Protein AF-0000000068964288 (afdb_homodimer)

Structure (mmCIF, N/CA/C/O backbone):
data_AF-0000000068964288-model_v1
#
loop_
_entity.id
_entity.type
_entity.pdbx_description
1 polymer Meckelin
#
loop_
_atom_site.group_PDB
_atom_site.id
_atom_site.type_symbol
_atom_site.label_atom_id
_atom_site.label_alt_id
_atom_site.label_comp_id
_atom_site.label_asym_id
_atom_site.label_entity_id
_atom_site.label_seq_id
_atom_site.pdbx_PDB_ins_code
_atom_site.Cartn_x
_atom_site.Cartn_y
_atom_site.Cartn_z
_atom_site.occupancy
_atom_site.B_iso_or_equiv
_atom_site.auth_seq_id
_atom_site.auth_comp_id
_atom_site.auth_asym_id
_atom_site.auth_atom_id
_atom_site.pdbx_PDB_model_num
ATOM 1 N N . MET A 1 1 ? -57.344 -33.125 31.891 1 27.16 1 MET A N 1
ATOM 2 C CA . MET A 1 1 ? -57 -32.188 30.828 1 27.16 1 MET A CA 1
ATOM 3 C C . MET A 1 1 ? -55.469 -32.125 30.625 1 27.16 1 MET A C 1
ATOM 5 O O . MET A 1 1 ? -55 -31.516 29.672 1 27.16 1 MET A O 1
ATOM 9 N N . ALA A 1 2 ? -54.719 -32.438 31.656 1 36.16 2 ALA A N 1
ATOM 10 C CA . ALA A 1 2 ? -53.281 -32.656 31.766 1 36.16 2 ALA A CA 1
ATOM 11 C C . ALA A 1 2 ? -52.781 -33.719 30.781 1 36.16 2 ALA A C 1
ATOM 13 O O . ALA A 1 2 ? -51.719 -33.562 30.188 1 36.16 2 ALA A O 1
ATOM 14 N N . ALA A 1 3 ? -53.562 -34.875 30.75 1 36.72 3 ALA A N 1
ATOM 15 C CA . ALA A 1 3 ? -53.125 -36 29.938 1 36.72 3 ALA A CA 1
ATOM 16 C C . ALA A 1 3 ? -53.125 -35.656 28.453 1 36.72 3 ALA A C 1
ATOM 18 O O . ALA A 1 3 ? -52.344 -36.188 27.688 1 36.72 3 ALA A O 1
ATOM 19 N N . ILE A 1 4 ? -54.188 -34.844 28.047 1 35.69 4 ILE A N 1
ATOM 20 C CA . ILE A 1 4 ? -54.312 -34.531 26.625 1 35.69 4 ILE A CA 1
ATOM 21 C C . ILE A 1 4 ? -53.156 -33.656 26.172 1 35.69 4 ILE A C 1
ATOM 23 O O . ILE A 1 4 ? -52.656 -33.781 25.047 1 35.69 4 ILE A O 1
ATOM 27 N N . TRP A 1 5 ? -52.688 -32.719 27.094 1 37.75 5 TRP A N 1
ATOM 28 C CA . TRP A 1 5 ? -51.656 -31.781 26.656 1 37.75 5 TRP A CA 1
ATOM 29 C C . TRP A 1 5 ? -50.312 -32.469 26.453 1 37.75 5 TRP A C 1
ATOM 31 O O . TRP A 1 5 ? -49.531 -32.062 25.609 1 37.75 5 TRP A O 1
ATOM 41 N N . VAL A 1 6 ? -50.031 -33.562 27.234 1 36.22 6 VAL A N 1
ATOM 42 C CA . VAL A 1 6 ? -48.75 -34.25 27.078 1 36.22 6 VAL A CA 1
ATOM 43 C C . VAL A 1 6 ? -48.719 -34.969 25.719 1 36.22 6 VAL A C 1
ATOM 45 O O . VAL A 1 6 ? -47.656 -35 25.062 1 36.22 6 VAL A O 1
ATOM 48 N N . ALA A 1 7 ? -49.906 -35.531 25.25 1 38.81 7 ALA A N 1
ATOM 49 C CA . ALA A 1 7 ? -49.875 -36.312 24.016 1 38.81 7 ALA A CA 1
ATOM 50 C C . ALA A 1 7 ? -49.625 -35.438 22.812 1 38.81 7 ALA A C 1
ATOM 52 O O . ALA A 1 7 ? -48.969 -35.844 21.844 1 38.81 7 ALA A O 1
ATOM 53 N N . LEU A 1 8 ? -50.219 -34.188 22.875 1 32.72 8 LEU A N 1
ATOM 54 C CA . LEU A 1 8 ? -50.031 -33.344 21.703 1 32.72 8 LEU A CA 1
ATOM 55 C C . LEU A 1 8 ? -48.594 -32.906 21.562 1 32.72 8 LEU A C 1
ATOM 57 O O . LEU A 1 8 ? -48.094 -32.688 20.453 1 32.72 8 LEU A O 1
ATOM 61 N N . VAL A 1 9 ? -47.844 -32.781 22.719 1 37.44 9 VAL A N 1
ATOM 62 C CA . VAL A 1 9 ? -46.469 -32.344 22.594 1 37.44 9 VAL A CA 1
ATOM 63 C C . VAL A 1 9 ? -45.625 -33.469 22 1 37.44 9 VAL A C 1
ATOM 65 O O . VAL A 1 9 ? -44.688 -33.219 21.234 1 37.44 9 VAL A O 1
ATOM 68 N N . VAL A 1 10 ? -45.969 -34.75 22.312 1 34 10 VAL A N 1
ATOM 69 C CA . VAL A 1 10 ? -45.156 -35.844 21.797 1 34 10 VAL A CA 1
ATOM 70 C C . VAL A 1 10 ? -45.375 -36 20.297 1 34 10 VAL A C 1
ATOM 72 O O . VAL A 1 10 ? -44.469 -36.406 19.562 1 34 10 VAL A O 1
ATOM 75 N N . ALA A 1 11 ? -46.625 -35.875 19.734 1 34.44 11 ALA A N 1
ATOM 76 C CA . ALA A 1 11 ? -46.906 -36.156 18.328 1 34.44 11 ALA A CA 1
ATOM 77 C C . ALA A 1 11 ? -46.188 -35.125 17.438 1 34.44 11 ALA A C 1
ATOM 79 O O . ALA A 1 11 ? -45.906 -35.438 16.266 1 34.44 11 ALA A O 1
ATOM 80 N N . VAL A 1 12 ? -46.156 -33.844 17.859 1 32.47 12 VAL A N 1
ATOM 81 C CA . VAL A 1 12 ? -45.531 -32.906 16.938 1 32.47 12 VAL A CA 1
ATOM 82 C C . VAL A 1 12 ? -44.031 -33.188 16.844 1 32.47 12 VAL A C 1
ATOM 84 O O . VAL A 1 12 ? -43.344 -32.625 16 1 32.47 12 VAL A O 1
ATOM 87 N N . ALA A 1 13 ? -43.406 -33.906 17.781 1 30.92 13 ALA A N 1
ATOM 88 C CA . ALA A 1 13 ? -42 -34.219 17.656 1 30.92 13 ALA A CA 1
ATOM 89 C C . ALA A 1 13 ? -41.75 -35.156 16.484 1 30.92 13 ALA A C 1
ATOM 91 O O . ALA A 1 13 ? -40.594 -35.531 16.188 1 30.92 13 ALA A O 1
ATOM 92 N N . CYS A 1 14 ? -42.719 -36.031 16.141 1 31.28 14 CYS A N 1
ATOM 93 C CA . CYS A 1 14 ? -42.438 -37.031 15.109 1 31.28 14 CYS A CA 1
ATOM 94 C C . CYS A 1 14 ? -42.219 -36.344 13.75 1 31.28 14 CYS A C 1
ATOM 96 O O . CYS A 1 14 ? -42.188 -37.031 12.727 1 31.28 14 CYS A O 1
ATOM 98 N N . CYS A 1 15 ? -42.844 -35.125 13.594 1 30.25 15 CYS A N 1
ATOM 99 C CA . CYS A 1 15 ? -42.812 -34.719 12.195 1 30.25 15 CYS A CA 1
ATOM 100 C C . CYS A 1 15 ? -41.438 -34.969 11.57 1 30.25 15 CYS A C 1
ATOM 102 O O . CYS A 1 15 ? -40.5 -35.312 12.273 1 30.25 15 CYS A O 1
ATOM 104 N N . SER A 1 16 ? -41.094 -33.969 10.602 1 30.78 16 SER A N 1
ATOM 105 C CA . SER A 1 16 ? -40.281 -34.094 9.391 1 30.78 16 SER A CA 1
ATOM 106 C C . SER A 1 16 ? -38.844 -34.469 9.734 1 30.78 16 SER A C 1
ATOM 108 O O . SER A 1 16 ? -38.125 -33.656 10.328 1 30.78 16 SER A O 1
ATOM 110 N N . GLN A 1 17 ? -38.688 -35.594 10.273 1 30.86 17 GLN A N 1
ATOM 111 C CA . GLN A 1 17 ? -37.312 -36 10.219 1 30.86 17 GLN A CA 1
ATOM 112 C C . GLN A 1 17 ? -36.688 -35.656 8.875 1 30.86 17 GLN A C 1
ATOM 114 O O . GLN A 1 17 ? -36.844 -36.375 7.895 1 30.86 17 GLN A O 1
ATOM 119 N N . SER A 1 18 ? -36.75 -34.469 8.414 1 38.84 18 SER A N 1
ATOM 120 C CA . SER A 1 18 ? -35.844 -34.188 7.336 1 38.84 18 SER A CA 1
ATOM 121 C C . SER A 1 18 ? -34.469 -34.844 7.57 1 38.84 18 SER A C 1
ATOM 123 O O . SER A 1 18 ? -33.906 -34.75 8.656 1 38.84 18 SER A O 1
ATOM 125 N N . GLY A 1 19 ? -34.281 -36.062 7.066 1 45.97 19 GLY A N 1
ATOM 126 C CA . GLY A 1 19 ? -33.031 -36.812 7.086 1 45.97 19 GLY A CA 1
ATOM 127 C C . GLY A 1 19 ? -31.812 -35.906 7.219 1 45.97 19 GLY A C 1
ATOM 128 O O . GLY A 1 19 ? -31.656 -34.938 6.457 1 45.97 19 GLY A O 1
ATOM 129 N N . ALA A 1 20 ? -31.312 -35.875 8.375 1 55.28 20 ALA A N 1
ATOM 130 C CA . ALA A 1 20 ? -30.109 -35.125 8.773 1 55.28 20 ALA A CA 1
ATOM 131 C C . ALA A 1 20 ? -28.969 -35.375 7.797 1 55.28 20 ALA A C 1
ATOM 133 O O . ALA A 1 20 ? -28.531 -36.531 7.629 1 55.28 20 ALA A O 1
ATOM 134 N N . GLN A 1 21 ? -28.859 -34.625 6.789 1 75.94 21 GLN A N 1
ATOM 135 C CA . GLN A 1 21 ? -27.719 -34.656 5.879 1 75.94 21 GLN A CA 1
ATOM 136 C C . GLN A 1 21 ? -26.406 -34.531 6.641 1 75.94 21 GLN A C 1
ATOM 138 O O . GLN A 1 21 ? -26.156 -33.531 7.316 1 75.94 21 GLN A O 1
ATOM 143 N N . SER A 1 22 ? -25.734 -35.75 6.859 1 79.81 22 SER A N 1
ATOM 144 C CA . SER A 1 22 ? -24.5 -35.812 7.648 1 79.81 22 SER A CA 1
ATOM 145 C C . SER A 1 22 ? -23.266 -35.906 6.758 1 79.81 22 SER A C 1
ATOM 147 O O . SER A 1 22 ? -23.359 -36.375 5.617 1 79.81 22 SER A O 1
ATOM 149 N N . PRO A 1 23 ? -22.219 -35.406 7.262 1 86.81 23 PRO A N 1
ATOM 150 C CA . PRO A 1 23 ? -20.953 -35.594 6.543 1 86.81 23 PRO A CA 1
ATOM 151 C C . PRO A 1 23 ? -20.594 -37.062 6.352 1 86.81 23 PRO A C 1
ATOM 153 O O . PRO A 1 23 ? -21.016 -37.906 7.137 1 86.81 23 PRO A O 1
ATOM 156 N N . PHE A 1 24 ? -19.969 -37.375 5.289 1 85.31 24 PHE A N 1
ATOM 157 C CA . PHE A 1 24 ? -19.578 -38.75 4.977 1 85.31 24 PHE A CA 1
ATOM 158 C C . PHE A 1 24 ? -18.094 -38.812 4.637 1 85.31 24 PHE A C 1
ATOM 160 O O . PHE A 1 24 ? -17.484 -37.812 4.312 1 85.31 24 PHE A O 1
ATOM 167 N N . THR A 1 25 ? -17.453 -39.969 4.766 1 83.31 25 THR A N 1
ATOM 168 C CA . THR A 1 25 ? -16.047 -40.156 4.445 1 83.31 25 THR A CA 1
ATOM 169 C C . THR A 1 25 ? -15.875 -40.469 2.959 1 83.31 25 THR A C 1
ATOM 171 O O . THR A 1 25 ? -16.672 -41.188 2.361 1 83.31 25 THR A O 1
ATOM 174 N N . TYR A 1 26 ? -15.039 -39.75 2.348 1 79.75 26 TYR A N 1
ATOM 175 C CA . TYR A 1 26 ? -14.781 -39.969 0.93 1 79.75 26 TYR A CA 1
ATOM 176 C C . TYR A 1 26 ? -13.477 -40.719 0.725 1 79.75 26 TYR A C 1
ATOM 178 O O . TYR A 1 26 ? -12.633 -40.781 1.624 1 79.75 26 TYR A O 1
ATOM 186 N N . GLN A 1 27 ? -13.422 -41.469 -0.373 1 76.88 27 GLN A N 1
ATOM 187 C CA . GLN A 1 27 ? -12.227 -42.25 -0.709 1 76.88 27 GLN A CA 1
ATOM 188 C C . GLN A 1 27 ? -11.625 -41.75 -2.025 1 76.88 27 GLN A C 1
ATOM 190 O O . GLN A 1 27 ? -12.336 -41.281 -2.904 1 76.88 27 GLN A O 1
ATOM 195 N N . THR A 1 28 ? -10.297 -41.656 -2.08 1 71 28 THR A N 1
ATOM 196 C CA . THR A 1 28 ? -9.641 -41.312 -3.336 1 71 28 THR A CA 1
ATOM 197 C C . THR A 1 28 ? -9.125 -42.562 -4.039 1 71 28 THR A C 1
ATOM 199 O O . THR A 1 28 ? -8.898 -42.562 -5.25 1 71 28 THR A O 1
ATOM 202 N N . ALA A 1 29 ? -8.844 -43.594 -3.271 1 68 29 ALA A N 1
ATOM 203 C CA . ALA A 1 29 ? -8.414 -44.875 -3.801 1 68 29 ALA A CA 1
ATOM 204 C C . ALA A 1 29 ? -9 -46.031 -2.99 1 68 29 ALA A C 1
ATOM 206 O O . ALA A 1 29 ? -9.227 -45.906 -1.786 1 68 29 ALA A O 1
ATOM 207 N N . CYS A 1 30 ? -9.477 -46.938 -3.688 1 73.38 30 CYS A N 1
ATOM 208 C CA . CYS A 1 30 ? -10.062 -48.094 -2.996 1 73.38 30 CYS A CA 1
ATOM 209 C C . CYS A 1 30 ? -9.016 -49.156 -2.721 1 73.38 30 CYS A C 1
ATOM 211 O O . CYS A 1 30 ? -8.328 -49.625 -3.639 1 73.38 30 CYS A O 1
ATOM 213 N N . PRO A 1 31 ? -8.695 -49.312 -1.451 1 62.09 31 PRO A N 1
ATOM 214 C CA . PRO A 1 31 ? -7.625 -50.219 -1.062 1 62.09 31 PRO A CA 1
ATOM 215 C C . PRO A 1 31 ? -7.945 -51.688 -1.404 1 62.09 31 PRO A C 1
ATOM 217 O O . PRO A 1 31 ? -7.035 -52.469 -1.665 1 62.09 31 PRO A O 1
ATOM 220 N N . SER A 1 32 ? -9.273 -52.062 -1.271 1 64.5 32 SER A N 1
ATOM 221 C CA . SER A 1 32 ? -9.562 -53.469 -1.341 1 64.5 32 SER A CA 1
ATOM 222 C C . SER A 1 32 ? -9.672 -53.969 -2.787 1 64.5 32 SER A C 1
ATOM 224 O O . SER A 1 32 ? -10.078 -53.188 -3.666 1 64.5 32 SER A O 1
ATOM 226 N N . ALA A 1 33 ? -9.148 -55.094 -2.988 1 66.81 33 ALA A N 1
ATOM 227 C CA . ALA A 1 33 ? -9.164 -55.781 -4.281 1 66.81 33 ALA A CA 1
ATOM 228 C C . ALA A 1 33 ? -10.586 -56.062 -4.742 1 66.81 33 ALA A C 1
ATOM 230 O O . ALA A 1 33 ? -10.812 -56.406 -5.902 1 66.81 33 ALA A O 1
ATOM 231 N N . SER A 1 34 ? -11.57 -55.719 -3.887 1 74.81 34 SER A N 1
ATOM 232 C CA . SER A 1 34 ? -12.93 -56.094 -4.262 1 74.81 34 SER A CA 1
ATOM 233 C C . SER A 1 34 ? -13.812 -54.875 -4.461 1 74.81 34 SER A C 1
ATOM 235 O O . SER A 1 34 ? -15.008 -55 -4.742 1 74.81 34 SER A O 1
ATOM 237 N N . THR A 1 35 ? -13.242 -53.812 -4.312 1 80.25 35 THR A N 1
ATOM 238 C CA . THR A 1 35 ? -14.07 -52.625 -4.426 1 80.25 35 THR A CA 1
ATOM 239 C C . THR A 1 35 ? -13.562 -51.688 -5.543 1 80.25 35 THR A C 1
ATOM 241 O O . THR A 1 35 ? -12.375 -51.719 -5.871 1 80.25 35 THR A O 1
ATOM 244 N N . THR A 1 36 ? -14.547 -51.094 -6.27 1 79.12 36 THR A N 1
ATOM 245 C CA . THR A 1 36 ? -14.219 -50.094 -7.301 1 79.12 36 THR A CA 1
ATOM 246 C C . THR A 1 36 ? -14.656 -48.719 -6.871 1 79.12 36 THR A C 1
ATOM 248 O O . THR A 1 36 ? -15.633 -48.562 -6.133 1 79.12 36 THR A O 1
ATOM 251 N N . PHE A 1 37 ? -13.922 -47.781 -7.336 1 79.56 37 PHE A N 1
ATOM 252 C CA . PHE A 1 37 ? -14.195 -46.375 -6.984 1 79.56 37 PHE A CA 1
ATOM 253 C C . PHE A 1 37 ? -15.336 -45.844 -7.832 1 79.56 37 PHE A C 1
ATOM 255 O O . PHE A 1 37 ? -15.305 -45.938 -9.062 1 79.56 37 PHE A O 1
ATOM 262 N N . ASP A 1 38 ? -16.328 -45.375 -7.23 1 79.44 38 ASP A N 1
ATOM 263 C CA . ASP A 1 38 ? -17.438 -44.719 -7.895 1 79.44 38 ASP A CA 1
ATOM 264 C C . ASP A 1 38 ? -17.266 -43.188 -7.879 1 79.44 38 ASP A C 1
ATOM 266 O O . ASP A 1 38 ? -17.391 -42.562 -6.828 1 79.44 38 ASP A O 1
ATOM 270 N N . SER A 1 39 ? -17.141 -42.562 -9.039 1 83.69 39 SER A N 1
ATOM 271 C CA . SER A 1 39 ? -16.891 -41.125 -9.156 1 83.69 39 SER A CA 1
ATOM 272 C C . SER A 1 39 ? -18.125 -40.344 -8.781 1 83.69 39 SER A C 1
ATOM 274 O O . SER A 1 39 ? -18.031 -39.156 -8.484 1 83.69 39 SER A O 1
ATOM 276 N N . THR A 1 40 ? -19.312 -40.875 -8.797 1 85.81 40 THR A N 1
ATOM 277 C CA . THR A 1 40 ? -20.531 -40.125 -8.531 1 85.81 40 THR A CA 1
ATOM 278 C C . THR A 1 40 ? -20.75 -39.969 -7.031 1 85.81 40 THR A C 1
ATOM 280 O O . THR A 1 40 ? -21.359 -39 -6.586 1 85.81 40 THR A O 1
ATOM 283 N N . SER A 1 41 ? -20.328 -40.969 -6.297 1 84.94 41 SER A N 1
ATOM 284 C CA . SER A 1 41 ? -20.562 -40.938 -4.859 1 84.94 41 SER A CA 1
ATOM 285 C C . SER A 1 41 ? -19.25 -40.75 -4.098 1 84.94 41 SER A C 1
ATOM 287 O O . SER A 1 41 ? -19.266 -40.469 -2.893 1 84.94 41 SER A O 1
ATOM 289 N N . LEU A 1 42 ? -18.203 -40.812 -4.695 1 84.81 42 LEU A N 1
ATOM 290 C CA . LEU A 1 42 ? -16.891 -40.719 -4.086 1 84.81 42 LEU A CA 1
ATOM 291 C C . LEU A 1 42 ? -16.688 -41.812 -3.045 1 84.81 42 LEU A C 1
ATOM 293 O O . LEU A 1 42 ? -16.109 -41.562 -1.985 1 84.81 42 LEU A O 1
ATOM 297 N N . GLN A 1 43 ? -17.359 -42.969 -3.326 1 83.88 43 GLN A N 1
ATOM 298 C CA . GLN A 1 43 ? -17.25 -44.125 -2.443 1 83.88 43 GLN A CA 1
ATOM 299 C C . GLN A 1 43 ? -16.734 -45.344 -3.203 1 83.88 43 GLN A C 1
ATOM 301 O O . GLN A 1 43 ? -16.75 -45.344 -4.434 1 83.88 43 GLN A O 1
ATOM 306 N N . CYS A 1 44 ? -16.188 -46.219 -2.404 1 81.75 44 CYS A N 1
ATOM 307 C CA . CYS A 1 44 ? -15.812 -47.5 -2.98 1 81.75 44 CYS A CA 1
ATOM 308 C C . CYS A 1 44 ? -16.984 -48.469 -2.936 1 81.75 44 CYS A C 1
ATOM 310 O O . CYS A 1 44 ? -17.594 -48.688 -1.882 1 81.75 44 CYS A O 1
ATOM 312 N N . LEU A 1 45 ? -17.469 -48.906 -4.047 1 81.81 45 LEU A N 1
ATOM 313 C CA . LEU A 1 45 ? -18.562 -49.875 -4.148 1 81.81 45 LEU A CA 1
ATOM 314 C C . LEU A 1 45 ? -18.031 -51.281 -4.391 1 81.81 45 LEU A C 1
ATOM 316 O O . LEU A 1 45 ? -17.062 -51.469 -5.129 1 81.81 45 LEU A O 1
ATOM 320 N N . ALA A 1 46 ? -18.609 -52.219 -3.711 1 82.25 46 ALA A N 1
ATOM 321 C CA . ALA A 1 46 ? -18.188 -53.625 -3.852 1 82.25 46 ALA A CA 1
ATOM 322 C C . ALA A 1 46 ? -18.594 -54.156 -5.215 1 82.25 46 ALA A C 1
ATOM 324 O O . ALA A 1 46 ? -19.688 -53.875 -5.711 1 82.25 46 ALA A O 1
ATOM 325 N N . CYS A 1 47 ? -17.672 -54.719 -5.828 1 83.19 47 CYS A N 1
ATOM 326 C CA . CYS A 1 47 ? -18 -55.469 -7.031 1 83.19 47 CYS A CA 1
ATOM 327 C C . CYS A 1 47 ? -18.672 -56.812 -6.68 1 83.19 47 CYS A C 1
ATOM 329 O O . CYS A 1 47 ? -18.156 -57.562 -5.863 1 83.19 47 CYS A O 1
ATOM 331 N N . PRO A 1 48 ? -19.875 -57.031 -7.148 1 81.06 48 PRO A N 1
ATOM 332 C CA . PRO A 1 48 ? -20.547 -58.281 -6.844 1 81.06 48 PRO A CA 1
ATOM 333 C C . PRO A 1 48 ? -19.75 -59.5 -7.305 1 81.06 48 PRO A C 1
ATOM 335 O O . PRO A 1 48 ? -19.094 -59.469 -8.352 1 81.06 48 PRO A O 1
ATOM 338 N N . SER A 1 49 ? -19.672 -60.469 -6.48 1 82 49 SER A N 1
ATOM 339 C CA . SER A 1 49 ? -19 -61.719 -6.883 1 82 49 SER A CA 1
ATOM 340 C C . SER A 1 49 ? -19.641 -62.281 -8.133 1 82 49 SER A C 1
ATOM 342 O O . SER A 1 49 ? -20.875 -62.312 -8.266 1 82 49 SER A O 1
ATOM 344 N N . PRO A 1 50 ? -18.938 -62.656 -9.047 1 86.88 50 PRO A N 1
ATOM 345 C CA . PRO A 1 50 ? -17.5 -62.938 -9.164 1 86.88 50 PRO A CA 1
ATOM 346 C C . PRO A 1 50 ? -16.75 -61.812 -9.867 1 86.88 50 PRO A C 1
ATOM 348 O O . PRO A 1 50 ? -15.719 -62.031 -10.508 1 86.88 50 PRO A O 1
ATOM 351 N N . THR A 1 51 ? -17.344 -60.688 -9.883 1 84.44 51 THR A N 1
ATOM 352 C CA . THR A 1 51 ? -16.688 -59.562 -10.508 1 84.44 51 THR A CA 1
ATOM 353 C C . THR A 1 51 ? -15.625 -58.969 -9.578 1 84.44 51 THR A C 1
ATOM 355 O O . THR A 1 51 ? -15.703 -59.125 -8.359 1 84.44 51 THR A O 1
ATOM 358 N N . ILE A 1 52 ? -14.531 -58.594 -10.188 1 81 52 ILE A N 1
ATOM 359 C CA . ILE A 1 52 ? -13.453 -57.938 -9.477 1 81 52 ILE A CA 1
ATOM 360 C C . ILE A 1 52 ? -13.25 -56.531 -10.047 1 81 52 ILE A C 1
ATOM 362 O O . ILE A 1 52 ? -13.711 -56.219 -11.148 1 81 52 ILE A O 1
ATOM 366 N N . PRO A 1 53 ? -12.641 -55.688 -9.258 1 77.62 53 PRO A N 1
ATOM 367 C CA . PRO A 1 53 ? -12.383 -54.344 -9.781 1 77.62 53 PRO A CA 1
ATOM 368 C C . PRO A 1 53 ? -11.453 -54.344 -10.992 1 77.62 53 PRO A C 1
ATOM 370 O O . PRO A 1 53 ? -10.516 -55.156 -11.055 1 77.62 53 PRO A O 1
ATOM 373 N N . LYS A 1 54 ? -11.789 -53.531 -11.961 1 73.38 54 LYS A N 1
ATOM 374 C CA . LYS A 1 54 ? -10.938 -53.406 -13.141 1 73.38 54 LYS A CA 1
ATOM 375 C C . LYS A 1 54 ? -9.523 -53 -12.75 1 73.38 54 LYS A C 1
ATOM 377 O O . LYS A 1 54 ? -9.336 -52.156 -11.852 1 73.38 54 LYS A O 1
ATOM 382 N N . ARG A 1 55 ? -8.445 -53.75 -12.984 1 60.31 55 ARG A N 1
ATOM 383 C CA . ARG A 1 55 ? -7.059 -53.531 -12.586 1 60.31 55 ARG A CA 1
ATOM 384 C C . ARG A 1 55 ? -6.652 -52.062 -12.773 1 60.31 55 ARG A C 1
ATOM 386 O O . ARG A 1 55 ? -5.848 -51.531 -12 1 60.31 55 ARG A O 1
ATOM 393 N N . ALA A 1 56 ? -6.441 -51.406 -13.859 1 52.59 56 ALA A N 1
ATOM 394 C CA . ALA A 1 56 ? -5.844 -50.062 -13.992 1 52.59 56 ALA A CA 1
ATOM 395 C C . ALA A 1 56 ? -6.746 -49 -13.391 1 52.59 56 ALA A C 1
ATOM 397 O O . ALA A 1 56 ? -7.508 -48.344 -14.109 1 52.59 56 ALA A O 1
ATOM 398 N N . SER A 1 57 ? -7.422 -49.219 -12.312 1 46.06 57 SER A N 1
ATOM 399 C CA . SER A 1 57 ? -8.422 -48.312 -11.781 1 46.06 57 SER A CA 1
ATOM 400 C C . SER A 1 57 ? -7.777 -47 -11.32 1 46.06 57 SER A C 1
ATOM 402 O O . SER A 1 57 ? -7.344 -46.875 -10.172 1 46.06 57 SER A O 1
ATOM 404 N N . THR A 1 58 ? -6.809 -46.281 -12.016 1 43.69 58 THR A N 1
ATOM 405 C CA . THR A 1 58 ? -6.262 -45.031 -11.5 1 43.69 58 THR A CA 1
ATOM 406 C C . THR A 1 58 ? -7.379 -44.031 -11.195 1 43.69 58 THR A C 1
ATOM 408 O O . THR A 1 58 ? -8.492 -44.156 -11.703 1 43.69 58 THR A O 1
ATOM 411 N N . ALA A 1 59 ? -7.16 -43.156 -10.219 1 42.09 59 ALA A N 1
ATOM 412 C CA . ALA A 1 59 ? -8.133 -42.125 -9.828 1 42.09 59 ALA A CA 1
ATOM 413 C C . ALA A 1 59 ? -8.781 -41.5 -11.055 1 42.09 59 ALA A C 1
ATOM 415 O O . ALA A 1 59 ? -9.805 -40.812 -10.945 1 42.09 59 ALA A O 1
ATOM 416 N N . ARG A 1 60 ? -8.023 -41.219 -12.164 1 43.38 60 ARG A N 1
ATOM 417 C CA . ARG A 1 60 ? -8.344 -40.438 -13.352 1 43.38 60 ARG A CA 1
ATOM 418 C C . ARG A 1 60 ? -9.203 -41.25 -14.32 1 43.38 60 ARG A C 1
ATOM 420 O O . ARG A 1 60 ? -9.703 -40.688 -15.312 1 43.38 60 ARG A O 1
ATOM 427 N N . GLY A 1 61 ? -9.625 -42.719 -14.164 1 44.97 61 GLY A N 1
ATOM 428 C CA . GLY A 1 61 ? -10.367 -43.094 -15.359 1 44.97 61 GLY A CA 1
ATOM 429 C C . GLY A 1 61 ? -11.289 -44.281 -15.125 1 44.97 61 GLY A C 1
ATOM 430 O O . GLY A 1 61 ? -11.438 -44.75 -14 1 44.97 61 GLY A O 1
ATOM 431 N N . ASP A 1 62 ? -11.469 -45.688 -15.914 1 52 62 ASP A N 1
ATOM 432 C CA . ASP A 1 62 ? -12.656 -46.5 -16.125 1 52 62 ASP A CA 1
ATOM 433 C C . ASP A 1 62 ? -12.961 -47.344 -14.891 1 52 62 ASP A C 1
ATOM 435 O O . ASP A 1 62 ? -12.258 -48.312 -14.617 1 52 62 ASP A O 1
ATOM 439 N N . SER A 1 63 ? -13.484 -46.781 -13.875 1 61 63 SER A N 1
ATOM 440 C CA . SER A 1 63 ? -13.969 -47.469 -12.695 1 61 63 SER A CA 1
ATOM 441 C C . SER A 1 63 ? -15.078 -48.469 -13.062 1 61 63 SER A C 1
ATOM 443 O O . SER A 1 63 ? -15.773 -48.281 -14.062 1 61 63 SER A O 1
ATOM 445 N N . GLY A 1 64 ? -14.93 -49.594 -12.789 1 72.31 64 GLY A N 1
ATOM 446 C CA . GLY A 1 64 ? -15.945 -50.625 -12.969 1 72.31 64 GLY A CA 1
ATOM 447 C C . GLY A 1 64 ? -15.469 -52 -12.555 1 72.31 64 GLY A C 1
ATOM 448 O O . GLY A 1 64 ? -14.445 -52.156 -11.891 1 72.31 64 GLY A O 1
ATOM 449 N N . CYS A 1 65 ? -16.297 -52.75 -12.688 1 77.88 65 CYS A N 1
ATOM 450 C CA . CYS A 1 65 ? -16.031 -54.125 -12.328 1 77.88 65 CYS A CA 1
ATOM 451 C C . CYS A 1 65 ? -15.82 -54.969 -13.578 1 77.88 65 CYS A C 1
ATOM 453 O O . CYS A 1 65 ? -16.297 -54.656 -14.656 1 77.88 65 CYS A O 1
ATOM 455 N N . GLN A 1 66 ? -14.93 -55.844 -13.492 1 81.44 66 GLN A N 1
ATOM 456 C CA . GLN A 1 66 ? -14.727 -56.875 -14.508 1 81.44 66 GLN A CA 1
ATOM 457 C C . GLN A 1 66 ? -14.852 -58.281 -13.922 1 81.44 66 GLN A C 1
ATOM 459 O O . GLN A 1 66 ? -14.844 -58.438 -12.703 1 81.44 66 GLN A O 1
ATOM 464 N N . CYS A 1 67 ? -15 -59.219 -14.789 1 86.56 67 CYS A N 1
ATOM 465 C CA . CYS A 1 67 ? -15.102 -60.594 -14.305 1 86.56 67 CYS A CA 1
ATOM 466 C C . CYS A 1 67 ? -13.766 -61.062 -13.719 1 86.56 67 CYS A C 1
ATOM 468 O O . CYS A 1 67 ? -12.703 -60.75 -14.266 1 86.56 67 CYS A O 1
ATOM 470 N N . GLY A 1 68 ? -13.82 -61.719 -12.555 1 86.31 68 GLY A N 1
ATOM 471 C CA . GLY A 1 68 ? -12.641 -62.188 -11.852 1 86.31 68 GLY A CA 1
ATOM 472 C C . GLY A 1 68 ? -11.953 -63.344 -12.547 1 86.31 68 GLY A C 1
ATOM 473 O O . GLY A 1 68 ? -12.43 -63.812 -13.578 1 86.31 68 GLY A O 1
ATOM 474 N N . THR A 1 69 ? -10.906 -63.719 -11.938 1 87.5 69 THR A N 1
ATOM 475 C CA . THR A 1 69 ? -10.133 -64.812 -12.484 1 87.5 69 THR A CA 1
ATOM 476 C C . THR A 1 69 ? -10.977 -66.125 -12.562 1 87.5 69 THR A C 1
ATOM 478 O O . THR A 1 69 ? -11.633 -66.5 -11.594 1 87.5 69 THR A O 1
ATOM 481 N N . GLY A 1 70 ? -11.023 -66.75 -13.648 1 91 70 GLY A N 1
ATOM 482 C CA . GLY A 1 70 ? -11.805 -68 -13.859 1 91 70 GLY A CA 1
ATOM 483 C C . GLY A 1 70 ? -13.188 -67.688 -14.43 1 91 70 GLY A C 1
ATOM 484 O O . GLY A 1 70 ? -13.938 -68.625 -14.727 1 91 70 GLY A O 1
ATOM 485 N N . TYR A 1 71 ? -13.453 -66.438 -14.469 1 92.06 71 TYR A N 1
ATOM 486 C CA . TYR A 1 71 ? -14.742 -66 -15.023 1 92.06 71 TYR A CA 1
ATOM 487 C C . TYR A 1 71 ? -14.547 -65.062 -16.219 1 92.06 71 TYR A C 1
ATOM 489 O O . TYR A 1 71 ? -13.539 -64.375 -16.312 1 92.06 71 TYR A O 1
ATOM 497 N N . ALA A 1 72 ? -15.422 -65.188 -17.156 1 91.25 72 ALA A N 1
ATOM 498 C CA . ALA A 1 72 ? -15.422 -64.25 -18.312 1 91.25 72 ALA A CA 1
ATOM 499 C C . ALA A 1 72 ? -16.812 -63.688 -18.562 1 91.25 72 ALA A C 1
ATOM 501 O O . ALA A 1 72 ? -17.812 -64.25 -18.078 1 91.25 72 ALA A O 1
ATOM 502 N N . ARG A 1 73 ? -16.875 -62.594 -19.25 1 87.06 73 ARG A N 1
ATOM 503 C CA . ARG A 1 73 ? -18.125 -61.938 -19.578 1 87.06 73 ARG A CA 1
ATOM 504 C C . ARG A 1 73 ? -19.047 -62.844 -20.359 1 87.06 73 ARG A C 1
ATOM 506 O O . ARG A 1 73 ? -18.609 -63.5 -21.312 1 87.06 73 ARG A O 1
ATOM 513 N N . ALA A 1 74 ? -20.328 -62.938 -19.969 1 82.19 74 ALA A N 1
ATOM 514 C CA . ALA A 1 74 ? -21.281 -63.844 -20.578 1 82.19 74 ALA A CA 1
ATOM 515 C C . ALA A 1 74 ? -21.781 -63.312 -21.922 1 82.19 74 ALA A C 1
ATOM 517 O O . ALA A 1 74 ? -21.875 -64.062 -22.906 1 82.19 74 ALA A O 1
ATOM 518 N N . SER A 1 75 ? -22.266 -62 -21.875 1 70.88 75 SER A N 1
ATOM 519 C CA . SER A 1 75 ? -22.734 -61.375 -23.109 1 70.88 75 SER A CA 1
ATOM 520 C C . SER A 1 75 ? -22.297 -59.906 -23.188 1 70.88 75 SER A C 1
ATOM 522 O O . SER A 1 75 ? -22.203 -59.25 -22.156 1 70.88 75 SER A O 1
ATOM 524 N N . ASP A 1 76 ? -21.797 -59.562 -24.359 1 59.91 76 ASP A N 1
ATOM 525 C CA . ASP A 1 76 ? -21.375 -58.188 -24.594 1 59.91 76 ASP A CA 1
ATOM 526 C C . ASP A 1 76 ? -22.516 -57.219 -24.312 1 59.91 76 ASP A C 1
ATOM 528 O O . ASP A 1 76 ? -22.266 -56.031 -24.031 1 59.91 76 ASP A O 1
ATOM 532 N N . GLN A 1 77 ? -23.797 -57.719 -24.438 1 52.81 77 GLN A N 1
ATOM 533 C CA . GLN A 1 77 ? -24.969 -56.844 -24.328 1 52.81 77 GLN A CA 1
ATOM 534 C C . GLN A 1 77 ? -25.484 -56.812 -22.891 1 52.81 77 GLN A C 1
ATOM 536 O O . GLN A 1 77 ? -26.406 -56.062 -22.594 1 52.81 77 GLN A O 1
ATOM 541 N N . ASP A 1 78 ? -24.797 -57.594 -22.047 1 52.19 78 ASP A N 1
ATOM 542 C CA . ASP A 1 78 ? -25.359 -57.719 -20.703 1 52.19 78 ASP A CA 1
ATOM 543 C C . ASP A 1 78 ? -25.031 -56.469 -19.859 1 52.19 78 ASP A C 1
ATOM 545 O O . ASP A 1 78 ? -23.859 -56.125 -19.719 1 52.19 78 ASP A O 1
ATOM 549 N N . LEU A 1 79 ? -25.969 -55.562 -19.719 1 57.94 79 LEU A N 1
ATOM 550 C CA . LEU A 1 79 ? -25.969 -54.531 -18.688 1 57.94 79 LEU A CA 1
ATOM 551 C C . LEU A 1 79 ? -26.953 -54.875 -17.562 1 57.94 79 LEU A C 1
ATOM 553 O O . LEU A 1 79 ? -28.156 -54.906 -17.781 1 57.94 79 LEU A O 1
ATOM 557 N N . PRO A 1 80 ? -26.5 -55.281 -16.422 1 63.38 80 PRO A N 1
ATOM 558 C CA . PRO A 1 80 ? -25.219 -55.25 -15.734 1 63.38 80 PRO A CA 1
ATOM 559 C C . PRO A 1 80 ? -24.281 -56.406 -16.156 1 63.38 80 PRO A C 1
ATOM 561 O O . PRO A 1 80 ? -24.734 -57.375 -16.734 1 63.38 80 PRO A O 1
ATOM 564 N N . LEU A 1 81 ? -23.047 -56.281 -15.883 1 74.06 81 LEU A N 1
ATOM 5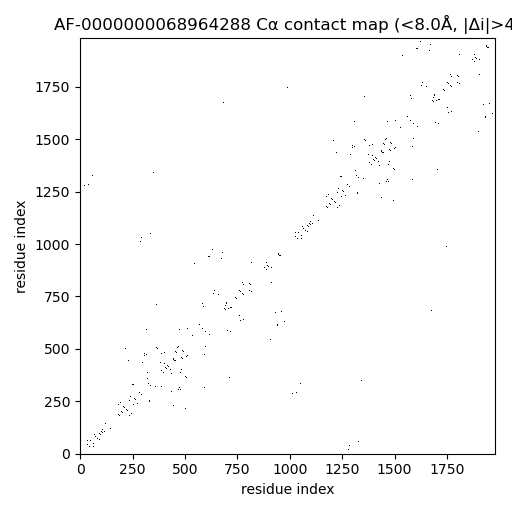65 C CA . LEU A 1 81 ? -22 -57.25 -16.219 1 74.06 81 LEU A CA 1
ATOM 566 C C . LEU A 1 81 ? -22.328 -58.625 -15.641 1 74.06 81 LEU A C 1
ATOM 568 O O . LEU A 1 81 ? -22.578 -58.75 -14.445 1 74.06 81 LEU A O 1
ATOM 572 N N . THR A 1 82 ? -22.656 -59.562 -16.422 1 82.31 82 THR A N 1
ATOM 573 C CA . THR A 1 82 ? -22.828 -60.969 -16 1 82.31 82 THR A CA 1
ATOM 574 C C . THR A 1 82 ? -21.625 -61.812 -16.438 1 82.31 82 THR A C 1
ATOM 576 O O . THR A 1 82 ? -21.094 -61.625 -17.531 1 82.31 82 THR A O 1
ATOM 579 N N . CYS A 1 83 ? -21.219 -62.625 -15.477 1 89.44 83 CYS A N 1
ATOM 580 C CA . CYS A 1 83 ? -20.016 -63.438 -15.734 1 89.44 83 CYS A CA 1
ATOM 581 C C . CYS A 1 83 ? -20.359 -64.875 -15.859 1 89.44 83 CYS A C 1
ATOM 583 O O . CYS A 1 83 ? -21.25 -65.375 -15.172 1 89.44 83 CYS A O 1
ATOM 585 N N . THR A 1 84 ? -19.734 -65.562 -16.828 1 91 84 THR A N 1
ATOM 586 C CA . THR A 1 84 ? -19.828 -67.062 -16.984 1 91 84 THR A CA 1
ATOM 587 C C . THR A 1 84 ? -18.594 -67.75 -16.422 1 91 84 THR A C 1
ATOM 589 O O . THR A 1 84 ? -17.484 -67.188 -16.484 1 91 84 THR A O 1
ATOM 592 N N . ASP A 1 85 ? -18.781 -68.875 -15.742 1 92.12 85 ASP A N 1
ATOM 593 C CA . ASP A 1 85 ? -17.688 -69.625 -15.125 1 92.12 85 ASP A CA 1
ATOM 594 C C . ASP A 1 85 ? -16.906 -70.438 -16.172 1 92.12 85 ASP A C 1
ATOM 596 O O . ASP A 1 85 ? -17.406 -71.375 -16.719 1 92.12 85 ASP A O 1
ATOM 600 N N . CYS A 1 86 ? -15.75 -70.062 -16.344 1 94.75 86 CYS A N 1
ATOM 601 C CA . CYS A 1 86 ? -14.898 -70.75 -17.328 1 94.75 86 CYS A CA 1
ATOM 602 C C . CYS A 1 86 ? -14.359 -72.062 -16.766 1 94.75 86 CYS A C 1
ATOM 604 O O . CYS A 1 86 ? -14.172 -73 -17.516 1 94.75 86 CYS A O 1
ATOM 606 N N . VAL A 1 87 ? -14.148 -72.188 -15.516 1 93.5 87 VAL A N 1
ATOM 607 C CA . VAL A 1 87 ? -13.516 -73.312 -14.875 1 93.5 87 VAL A CA 1
ATOM 608 C C . VAL A 1 87 ? -14.398 -74.562 -15.023 1 93.5 87 VAL A C 1
ATOM 610 O O . VAL A 1 87 ? -13.898 -75.688 -15.234 1 93.5 87 VAL A O 1
ATOM 613 N N . SER A 1 88 ? -15.672 -74.375 -14.875 1 90.31 88 SER A N 1
ATOM 614 C CA . SER A 1 88 ? -16.594 -75.5 -14.992 1 90.31 88 SER A CA 1
ATOM 615 C C . SER A 1 88 ? -16.547 -76.125 -16.375 1 90.31 88 SER A C 1
ATOM 617 O O . SER A 1 88 ? -16.891 -77.312 -16.562 1 90.31 88 SER A O 1
ATOM 619 N N . LYS A 1 89 ? -16.031 -75.312 -17.312 1 90.31 89 LYS A N 1
ATOM 620 C CA . LYS A 1 89 ? -15.914 -75.812 -18.688 1 90.31 89 LYS A CA 1
ATOM 621 C C . LYS A 1 89 ? -14.484 -76.312 -18.969 1 90.31 89 LYS A C 1
ATOM 623 O O . LYS A 1 89 ? -14.164 -76.625 -20.109 1 90.31 89 LYS A O 1
ATOM 628 N N . GLY A 1 90 ? -13.648 -76.312 -17.938 1 88.19 90 GLY A N 1
ATOM 629 C CA . GLY A 1 90 ? -12.266 -76.75 -18.109 1 88.19 90 GLY A CA 1
ATOM 630 C C . GLY A 1 90 ? -11.438 -75.688 -18.844 1 88.19 90 GLY A C 1
ATOM 631 O O . GLY A 1 90 ? -10.445 -76 -19.5 1 88.19 90 GLY A O 1
ATOM 632 N N . LEU A 1 91 ? -11.953 -74.5 -18.766 1 93.69 91 LEU A N 1
ATOM 633 C CA . LEU A 1 91 ? -11.289 -73.438 -19.484 1 93.69 91 LEU A CA 1
ATOM 634 C C . LEU A 1 91 ? -10.766 -72.375 -18.5 1 93.69 91 LEU A C 1
ATOM 636 O O . LEU A 1 91 ? -11.164 -72.375 -17.328 1 93.69 91 LEU A O 1
ATOM 640 N N . ALA A 1 92 ? -9.797 -71.625 -18.922 1 93.94 92 ALA A N 1
ATOM 641 C CA . ALA A 1 92 ? -9.281 -70.5 -18.156 1 93.94 92 ALA A CA 1
ATOM 642 C C . ALA A 1 92 ? -9.797 -69.125 -18.703 1 93.94 92 ALA A C 1
ATOM 644 O O . ALA A 1 92 ? -10.258 -69.062 -19.859 1 93.94 92 ALA A O 1
ATOM 645 N N . SER A 1 93 ? -9.82 -68.188 -17.797 1 92.38 93 SER A N 1
ATOM 646 C CA . SER A 1 93 ? -10.266 -66.875 -18.25 1 92.38 93 SER A CA 1
ATOM 647 C C . SER A 1 93 ? -9.086 -66 -18.703 1 92.38 93 SER A C 1
ATOM 649 O O . SER A 1 93 ? -7.957 -66.188 -18.234 1 92.38 93 SER A O 1
ATOM 651 N N . THR A 1 94 ? -9.391 -65.062 -19.594 1 89.44 94 THR A N 1
ATOM 652 C CA . THR A 1 94 ? -8.391 -64.062 -19.953 1 89.44 94 THR A CA 1
ATOM 653 C C . THR A 1 94 ? -8.133 -63.062 -18.797 1 89.44 94 THR A C 1
ATOM 655 O O . THR A 1 94 ? -8.961 -62.969 -17.891 1 89.44 94 THR A O 1
ATOM 658 N N . ARG A 1 95 ? -6.945 -62.406 -18.891 1 84.88 95 ARG A N 1
ATOM 659 C CA . ARG A 1 95 ? -6.543 -61.5 -17.812 1 84.88 95 ARG A CA 1
ATOM 660 C C . ARG A 1 95 ? -7.582 -60.406 -17.609 1 84.88 95 ARG A C 1
ATOM 662 O O . ARG A 1 95 ? -7.809 -59.969 -16.469 1 84.88 95 ARG A O 1
ATOM 669 N N . ASP A 1 96 ? -8.289 -60 -18.672 1 81.25 96 ASP A N 1
ATOM 670 C CA . ASP A 1 96 ? -9.266 -58.906 -18.594 1 81.25 96 ASP A CA 1
ATOM 671 C C . ASP A 1 96 ? -10.664 -59.469 -18.297 1 81.25 96 ASP A C 1
ATOM 673 O O . ASP A 1 96 ? -11.625 -58.688 -18.188 1 81.25 96 ASP A O 1
ATOM 677 N N . GLY A 1 97 ? -10.82 -60.719 -18.234 1 84.31 97 GLY A N 1
ATOM 678 C CA . GLY A 1 97 ? -12.086 -61.312 -17.859 1 84.31 97 GLY A CA 1
ATOM 679 C C . GLY A 1 97 ? -13.117 -61.281 -18.969 1 84.31 97 GLY A C 1
ATOM 680 O O . GLY A 1 97 ? -14.32 -61.344 -18.703 1 84.31 97 GLY A O 1
ATOM 681 N N . GLU A 1 98 ? -12.727 -61.219 -20.172 1 83 98 GLU A N 1
ATOM 682 C CA . GLU A 1 98 ? -13.648 -61.062 -21.281 1 83 98 GLU A CA 1
ATOM 683 C C . GLU A 1 98 ? -14 -62.406 -21.922 1 83 98 GLU A C 1
ATOM 685 O O . GLU A 1 98 ? -15.109 -62.562 -22.438 1 83 98 GLU A O 1
ATOM 690 N N . TYR A 1 99 ? -12.977 -63.375 -21.891 1 88.62 99 TYR A N 1
ATOM 691 C CA . TYR A 1 99 ? -13.195 -64.625 -22.625 1 88.62 99 TYR A CA 1
ATOM 692 C C . TYR A 1 99 ? -12.711 -65.812 -21.828 1 88.62 99 TYR A C 1
ATOM 694 O O . TYR A 1 99 ? -11.797 -65.688 -21 1 88.62 99 TYR A O 1
ATOM 702 N N . CYS A 1 100 ? -13.43 -66.875 -22.078 1 91.88 100 CYS A N 1
ATOM 703 C CA . CYS A 1 100 ? -12.938 -68.188 -21.625 1 91.88 100 CYS A CA 1
ATOM 704 C C . CYS A 1 100 ? -12.094 -68.875 -22.703 1 91.88 100 CYS A C 1
ATOM 706 O O . CYS A 1 100 ? -12.547 -69 -23.828 1 91.88 100 CYS A O 1
ATOM 708 N N . ILE A 1 101 ? -10.852 -69.188 -22.344 1 93 101 ILE A N 1
ATOM 709 C CA . ILE A 1 101 ? -9.961 -69.812 -23.344 1 93 101 ILE A CA 1
ATOM 710 C C . ILE A 1 101 ? -9.273 -71.062 -22.766 1 93 101 ILE A C 1
ATOM 712 O O . ILE A 1 101 ? -9.242 -71.25 -21.531 1 93 101 ILE A O 1
ATOM 716 N N . THR A 1 102 ? -8.664 -71.875 -23.641 1 93.81 102 THR A N 1
ATOM 717 C CA . THR A 1 102 ? -7.965 -73.125 -23.219 1 93.81 102 THR A CA 1
ATOM 718 C C . THR A 1 102 ? -6.516 -72.812 -22.859 1 93.81 102 THR A C 1
ATOM 720 O O . THR A 1 102 ? -6.012 -71.75 -23.156 1 93.81 102 THR A O 1
ATOM 723 N N . CYS A 1 103 ? -5.957 -73.688 -22.062 1 93.56 103 CYS A N 1
ATOM 724 C CA . CYS A 1 103 ? -4.531 -73.562 -21.781 1 93.56 103 CYS A CA 1
ATOM 725 C C . CYS A 1 103 ? -3.713 -74.25 -22.844 1 93.56 103 CYS A C 1
ATOM 727 O O . CYS A 1 103 ? -4.109 -75.312 -23.344 1 93.56 103 CYS A O 1
ATOM 729 N N . GLY A 1 104 ? -2.678 -73.625 -23.312 1 89 104 GLY A N 1
ATOM 730 C CA . GLY A 1 104 ? -1.91 -74.188 -24.438 1 89 104 GLY A CA 1
ATOM 731 C C . GLY A 1 104 ? -0.525 -74.625 -24.031 1 89 104 GLY A C 1
ATOM 732 O O . GLY A 1 104 ? -0.352 -75.25 -22.984 1 89 104 GLY A O 1
ATOM 733 N N . ALA A 1 105 ? 0.423 -74.25 -24.797 1 81.75 105 ALA A N 1
ATOM 734 C CA . ALA A 1 105 ? 1.793 -74.75 -24.672 1 81.75 105 ALA A CA 1
ATOM 735 C C . ALA A 1 105 ? 2.418 -74.312 -23.344 1 81.75 105 ALA A C 1
ATOM 737 O O . ALA A 1 105 ? 2.393 -73.125 -23 1 81.75 105 ALA A O 1
ATOM 738 N N . ASN A 1 106 ? 2.992 -75.25 -22.625 1 82.75 106 ASN A N 1
ATOM 739 C CA . ASN A 1 106 ? 3.742 -75.062 -21.391 1 82.75 106 ASN A CA 1
ATOM 740 C C . ASN A 1 106 ? 2.846 -74.562 -20.25 1 82.75 106 ASN A C 1
ATOM 742 O O . ASN A 1 106 ? 3.33 -74 -19.266 1 82.75 106 ASN A O 1
ATOM 746 N N . SER A 1 107 ? 1.554 -74.625 -20.562 1 89.31 107 SER A N 1
ATOM 747 C CA . SER A 1 107 ? 0.623 -74.25 -19.516 1 89.31 107 SER A CA 1
ATOM 748 C C . SER A 1 107 ? -0.351 -75.375 -19.203 1 89.31 107 SER A C 1
ATOM 750 O O . SER A 1 107 ? -0.638 -76.188 -20.062 1 89.31 107 SER A O 1
ATOM 752 N N . THR A 1 108 ? -0.671 -75.562 -18.047 1 89.75 108 THR A N 1
ATOM 753 C CA . THR A 1 108 ? -1.648 -76.562 -17.609 1 89.75 108 THR A CA 1
ATOM 754 C C . THR A 1 108 ? -2.746 -75.938 -16.766 1 89.75 108 THR A C 1
ATOM 756 O O . THR A 1 108 ? -2.479 -75 -15.992 1 89.75 108 THR A O 1
ATOM 759 N N . PHE A 1 109 ? -3.943 -76.312 -17.141 1 92.31 109 PHE A N 1
ATOM 760 C CA . PHE A 1 109 ? -5.082 -75.75 -16.391 1 92.31 109 PHE A CA 1
ATOM 761 C C . PHE A 1 109 ? -5.055 -76.25 -14.945 1 92.31 109 PHE A C 1
ATOM 763 O O . PHE A 1 109 ? -4.852 -77.438 -14.68 1 92.31 109 PHE A O 1
ATOM 770 N N . SER A 1 110 ? -5.117 -75.312 -14.125 1 90.19 110 SER A N 1
ATOM 771 C CA . SER A 1 110 ? -5.223 -75.625 -12.703 1 90.19 110 SER A CA 1
ATOM 772 C C . SER A 1 110 ? -6.562 -75.188 -12.141 1 90.19 110 SER A C 1
ATOM 774 O O . SER A 1 110 ? -6.859 -74 -12.133 1 90.19 110 SER A O 1
ATOM 776 N N . ALA A 1 111 ? -7.32 -76.062 -11.719 1 87.75 111 ALA A N 1
ATOM 777 C CA . ALA A 1 111 ? -8.602 -75.688 -11.109 1 87.75 111 ALA A CA 1
ATOM 778 C C . ALA A 1 111 ? -8.406 -74.875 -9.836 1 87.75 111 ALA A C 1
ATOM 780 O O . ALA A 1 111 ? -9.242 -74.062 -9.484 1 87.75 111 ALA A O 1
ATOM 781 N N . THR A 1 112 ? -7.211 -75.188 -9.227 1 85.62 112 THR A N 1
ATOM 782 C CA . THR A 1 112 ? -6.918 -74.5 -7.992 1 85.62 112 THR A CA 1
ATOM 783 C C . THR A 1 112 ? -6.574 -73.062 -8.273 1 85.62 112 THR A C 1
ATOM 785 O O . THR A 1 112 ? -7.055 -72.125 -7.59 1 85.62 112 THR A O 1
ATOM 788 N N . ALA A 1 113 ? -5.812 -72.812 -9.25 1 86.56 113 ALA A N 1
ATOM 789 C CA . ALA A 1 113 ? -5.445 -71.438 -9.625 1 86.56 113 ALA A CA 1
ATOM 790 C C . ALA A 1 113 ? -6.547 -70.75 -10.445 1 86.56 113 ALA A C 1
ATOM 792 O O . ALA A 1 113 ? -6.535 -69.562 -10.641 1 86.56 113 ALA A O 1
ATOM 793 N N . ARG A 1 114 ? -7.535 -71.625 -10.773 1 88.88 114 ARG A N 1
ATOM 794 C CA . ARG A 1 114 ? -8.633 -71.188 -11.633 1 88.88 114 ARG A CA 1
ATOM 795 C C . ARG A 1 114 ? -8.117 -70.5 -12.891 1 88.88 114 ARG A C 1
ATOM 797 O O . ARG A 1 114 ? -8.711 -69.5 -13.367 1 88.88 114 ARG A O 1
ATOM 804 N N . ASP A 1 115 ? -6.918 -70.75 -13.164 1 90.94 115 ASP A N 1
ATOM 805 C CA . ASP A 1 115 ? -6.199 -70.25 -14.328 1 90.94 115 ASP A CA 1
ATOM 806 C C . ASP A 1 115 ? -5.191 -71.25 -14.844 1 90.94 115 ASP A C 1
ATOM 808 O O . ASP A 1 115 ? -5.074 -72.375 -14.297 1 90.94 115 ASP A O 1
ATOM 812 N N . CYS A 1 116 ? -4.594 -70.875 -15.938 1 92.44 116 CYS A N 1
ATOM 813 C CA . CYS A 1 116 ? -3.467 -71.688 -16.406 1 92.44 116 CYS A CA 1
ATOM 814 C C . CYS A 1 116 ? -2.23 -71.438 -15.547 1 92.44 116 CYS A C 1
ATOM 816 O O . CYS A 1 116 ? -2.109 -70.375 -14.914 1 92.44 116 CYS A O 1
ATOM 818 N N . VAL A 1 117 ? -1.413 -72.375 -15.242 1 89.5 117 VAL A N 1
ATOM 819 C CA . VAL A 1 117 ? -0.159 -72.25 -14.508 1 89.5 117 VAL A CA 1
ATOM 820 C C . VAL A 1 117 ? 1.003 -72.688 -15.383 1 89.5 117 VAL A C 1
ATOM 822 O O . VAL A 1 117 ? 0.882 -73.688 -16.109 1 89.5 117 VAL A O 1
ATOM 825 N N . CYS A 1 118 ? 1.971 -71.938 -15.273 1 86.19 118 CYS A N 1
ATOM 826 C CA . CYS A 1 118 ? 3.154 -72.312 -16.031 1 86.19 118 CYS A CA 1
ATOM 827 C C . CYS A 1 118 ? 3.936 -73.438 -15.312 1 86.19 118 CYS A C 1
ATOM 829 O O . CYS A 1 118 ? 4.156 -73.312 -14.102 1 86.19 118 CYS A O 1
ATOM 831 N N . THR A 1 119 ? 4.32 -74.438 -15.977 1 77.94 119 THR A N 1
ATOM 832 C CA . THR A 1 119 ? 4.973 -75.625 -15.406 1 77.94 119 THR A CA 1
ATOM 833 C C . THR A 1 119 ? 6.434 -75.312 -15.078 1 77.94 119 THR A C 1
ATOM 835 O O . THR A 1 119 ? 7.008 -75.938 -14.172 1 77.94 119 THR A O 1
ATOM 838 N N . GLN A 1 120 ? 7.035 -74.438 -15.727 1 76.12 120 GLN A N 1
ATOM 839 C CA . GLN A 1 120 ? 8.453 -74.125 -15.555 1 76.12 120 GLN A CA 1
ATOM 840 C C . GLN A 1 120 ? 8.656 -72.75 -14.914 1 76.12 120 GLN A C 1
ATOM 842 O O . GLN A 1 120 ? 7.902 -71.812 -15.188 1 76.12 120 GLN A O 1
ATOM 847 N N . PRO A 1 121 ? 9.555 -72.688 -13.938 1 72.19 121 PRO A N 1
ATOM 848 C CA . PRO A 1 121 ? 9.883 -71.375 -13.375 1 72.19 121 PRO A CA 1
ATOM 849 C C . PRO A 1 121 ? 10.438 -70.438 -14.414 1 72.19 121 PRO A C 1
ATOM 851 O O . PRO A 1 121 ? 11.133 -70.875 -15.344 1 72.19 121 PRO A O 1
ATOM 854 N N . GLY A 1 122 ? 10.195 -69.188 -14.359 1 72.56 122 GLY A N 1
ATOM 855 C CA . GLY A 1 122 ? 10.703 -68.188 -15.273 1 72.56 122 GLY A CA 1
ATOM 856 C C . GLY A 1 122 ? 9.766 -67.875 -16.438 1 72.56 122 GLY A C 1
ATOM 857 O O . GLY A 1 122 ? 10.125 -67.188 -17.375 1 72.56 122 GLY A O 1
ATOM 858 N N . TYR A 1 123 ? 8.641 -68.625 -16.391 1 79.44 123 TYR A N 1
ATOM 859 C CA . TYR A 1 123 ? 7.652 -68.438 -17.453 1 79.44 123 TYR A CA 1
ATOM 860 C C . TYR A 1 123 ? 6.473 -67.625 -16.938 1 79.44 123 TYR A C 1
ATOM 862 O O . TYR A 1 123 ? 6.156 -67.625 -15.742 1 79.44 123 TYR A O 1
ATOM 870 N N . VAL A 1 124 ? 5.918 -66.75 -17.781 1 83.25 124 VAL A N 1
ATOM 871 C CA . VAL A 1 124 ? 4.73 -66 -17.422 1 83.25 124 VAL A CA 1
ATOM 872 C C . VAL A 1 124 ? 3.59 -66.375 -18.391 1 83.25 124 VAL A C 1
ATOM 874 O O . VAL A 1 124 ? 3.83 -66.75 -19.516 1 83.25 124 VAL A O 1
ATOM 877 N N . LEU A 1 125 ? 2.334 -66.188 -17.891 1 87.88 125 LEU A N 1
ATOM 878 C CA . LEU A 1 125 ? 1.139 -66.438 -18.688 1 87.88 125 LEU A CA 1
ATOM 879 C C . LEU A 1 125 ? 0.881 -65.312 -19.672 1 87.88 125 LEU A C 1
ATOM 881 O O . LEU A 1 125 ? 1.078 -64.125 -19.344 1 87.88 125 LEU A O 1
ATOM 885 N N . VAL A 1 126 ? 0.483 -65.562 -20.859 1 87.88 126 VAL A N 1
ATOM 886 C CA . VAL A 1 126 ? 0.129 -64.625 -21.891 1 87.88 126 VAL A CA 1
ATOM 887 C C . VAL A 1 126 ? -1.191 -65 -22.547 1 87.88 126 VAL A C 1
ATOM 889 O O . VAL A 1 126 ? -1.361 -66.125 -22.969 1 87.88 126 VAL A O 1
ATOM 892 N N . ASP A 1 127 ? -2.143 -64.125 -22.562 1 89.19 127 ASP A N 1
ATOM 893 C CA . ASP A 1 127 ? -3.439 -64.375 -23.172 1 89.19 127 ASP A CA 1
ATOM 894 C C . ASP A 1 127 ? -3.621 -63.594 -24.469 1 89.19 127 ASP A C 1
ATOM 896 O O . ASP A 1 127 ? -4.461 -63.938 -25.297 1 89.19 127 ASP A O 1
ATOM 900 N N . TYR A 1 128 ? -2.916 -62.531 -24.547 1 83.94 128 TYR A N 1
ATOM 901 C CA . TYR A 1 128 ? -2.938 -61.719 -25.766 1 83.94 128 TYR A CA 1
ATOM 902 C C . TYR A 1 128 ? -1.559 -61.688 -26.406 1 83.94 128 TYR A C 1
ATOM 904 O O . TYR A 1 128 ? -0.54 -61.688 -25.703 1 83.94 128 TYR A O 1
ATOM 912 N N . ASN A 1 129 ? -1.64 -61.688 -27.703 1 76.81 129 ASN A N 1
ATOM 913 C CA . ASN A 1 129 ? -0.347 -61.562 -28.375 1 76.81 129 ASN A CA 1
ATOM 914 C C . ASN A 1 129 ? 0.148 -60.125 -28.328 1 76.81 129 ASN A C 1
ATOM 916 O O . ASN A 1 129 ? -0.509 -59.25 -27.766 1 76.81 129 ASN A O 1
ATOM 920 N N . VAL A 1 130 ? 1.305 -59.844 -28.812 1 74.38 130 VAL A N 1
ATOM 921 C CA . VAL A 1 130 ? 1.965 -58.531 -28.734 1 74.38 130 VAL A CA 1
ATOM 922 C C . VAL A 1 130 ? 1.142 -57.5 -29.5 1 74.38 130 VAL A C 1
ATOM 924 O O . VAL A 1 130 ? 1.204 -56.312 -29.188 1 74.38 130 VAL A O 1
ATOM 927 N N . ALA A 1 131 ? 0.346 -57.969 -30.547 1 68.75 131 ALA A N 1
ATOM 928 C CA . ALA A 1 131 ? -0.479 -57.062 -31.344 1 68.75 131 ALA A CA 1
ATOM 929 C C . ALA A 1 131 ? -1.826 -56.844 -30.672 1 68.75 131 ALA A C 1
ATOM 931 O O . ALA A 1 131 ? -2.664 -56.094 -31.188 1 68.75 131 ALA A O 1
ATOM 932 N N . GLY A 1 132 ? -2.098 -57.469 -29.531 1 74.75 132 GLY A N 1
ATOM 933 C CA . GLY A 1 132 ? -3.332 -57.281 -28.781 1 74.75 132 GLY A CA 1
ATOM 934 C C . GLY A 1 132 ? -4.438 -58.219 -29.203 1 74.75 132 GLY A C 1
ATOM 935 O O . GLY A 1 132 ? -5.602 -58.031 -28.859 1 74.75 132 GLY A O 1
ATOM 936 N N . ARG A 1 133 ? -4.133 -59.125 -30.016 1 75.5 133 ARG A N 1
ATOM 937 C CA . ARG A 1 133 ? -5.113 -60.156 -30.406 1 75.5 133 ARG A CA 1
ATOM 938 C C . ARG A 1 133 ? -5.18 -61.281 -29.391 1 75.5 133 ARG A C 1
ATOM 940 O O . ARG A 1 133 ? -4.152 -61.719 -28.875 1 75.5 133 ARG A O 1
ATOM 947 N N . LEU A 1 134 ? -6.422 -61.688 -29.188 1 85.25 134 LEU A N 1
ATOM 948 C CA . LEU A 1 134 ? -6.617 -62.812 -28.25 1 85.25 134 LEU A CA 1
ATOM 949 C C . LEU A 1 134 ? -6.043 -64.125 -28.828 1 85.25 134 LEU A C 1
ATOM 951 O O . LEU A 1 134 ? -6.297 -64.438 -29.984 1 85.25 134 LEU A O 1
ATOM 955 N N . LEU A 1 135 ? -5.266 -64.812 -28.047 1 87.44 135 LEU A N 1
ATOM 956 C CA . LEU A 1 135 ? -4.699 -66.062 -28.438 1 87.44 135 LEU A CA 1
ATOM 957 C C . LEU A 1 135 ? -5.73 -67.188 -28.281 1 87.44 135 LEU A C 1
ATOM 959 O O . LEU A 1 135 ? -6.637 -67.125 -27.453 1 87.44 135 LEU A O 1
ATOM 963 N N . PRO A 1 136 ? -5.621 -68.25 -29.203 1 85.69 136 PRO A N 1
ATOM 964 C CA . PRO A 1 136 ? -6.562 -69.375 -29.062 1 85.69 136 PRO A CA 1
ATOM 965 C C . PRO A 1 136 ? -6.449 -70.062 -27.719 1 85.69 136 PRO A C 1
ATOM 967 O O . PRO A 1 136 ? -7.438 -70.625 -27.219 1 85.69 136 PRO A O 1
ATOM 970 N N . ALA A 1 137 ? -5.188 -70.125 -27.172 1 91.56 137 ALA A N 1
ATOM 971 C CA . ALA A 1 137 ? -4.941 -70.688 -25.859 1 91.56 137 ALA A CA 1
ATOM 972 C C . ALA A 1 137 ? -3.936 -69.875 -25.062 1 91.56 137 ALA A C 1
ATOM 974 O O . ALA A 1 137 ? -3.082 -69.188 -25.641 1 91.56 137 ALA A O 1
ATOM 975 N N . LYS A 1 138 ? -4.137 -69.875 -23.781 1 91.62 138 LYS A N 1
ATOM 976 C CA . LYS A 1 138 ? -3.199 -69.188 -22.891 1 91.62 138 LYS A CA 1
ATOM 977 C C . LYS A 1 138 ? -1.837 -69.875 -22.906 1 91.62 138 LYS A C 1
ATOM 979 O O . LYS A 1 138 ? -1.743 -71.062 -22.688 1 91.62 138 LYS A O 1
ATOM 984 N N . LEU A 1 139 ? -0.798 -69.125 -23.172 1 90.56 139 LEU A N 1
ATOM 985 C CA . LEU A 1 139 ? 0.536 -69.75 -23.328 1 90.56 139 LEU A CA 1
ATOM 986 C C . LEU A 1 139 ? 1.455 -69.25 -22.203 1 90.56 139 LEU A C 1
ATOM 988 O O . LEU A 1 139 ? 1.188 -68.25 -21.562 1 90.56 139 LEU A O 1
ATOM 992 N N . CYS A 1 140 ? 2.342 -70 -21.797 1 88.06 140 CYS A N 1
ATOM 993 C CA . CYS A 1 140 ? 3.443 -69.625 -20.922 1 88.06 140 CYS A CA 1
ATOM 994 C C . CYS A 1 140 ? 4.688 -69.25 -21.75 1 88.06 140 CYS A C 1
ATOM 996 O O . CYS A 1 140 ? 5.188 -70.125 -22.484 1 88.06 140 CYS A O 1
ATOM 998 N N . VAL A 1 141 ? 5.094 -68.125 -21.562 1 84 141 VAL A N 1
ATOM 999 C CA . VAL A 1 141 ? 6.27 -67.688 -22.297 1 84 141 VAL A CA 1
ATOM 1000 C C . VAL A 1 141 ? 7.406 -67.375 -21.328 1 84 141 VAL A C 1
ATOM 1002 O O . VAL A 1 141 ? 7.176 -66.875 -20.219 1 84 141 VAL A O 1
ATOM 1005 N N . GLN A 1 142 ? 8.641 -67.688 -21.719 1 77.06 142 GLN A N 1
ATOM 1006 C CA . GLN A 1 142 ? 9.82 -67.562 -20.875 1 77.06 142 GLN A CA 1
ATOM 1007 C C . GLN A 1 142 ? 10.18 -66.062 -20.719 1 77.06 142 GLN A C 1
ATOM 1009 O O . GLN A 1 142 ? 10.156 -65.312 -21.703 1 77.06 142 GLN A O 1
ATOM 1014 N N . CYS A 1 143 ? 10.477 -65.625 -19.438 1 75.19 143 CYS A N 1
ATOM 1015 C CA . CYS A 1 143 ? 10.945 -64.25 -19.156 1 75.19 143 CYS A CA 1
ATOM 1016 C C . CYS A 1 143 ? 12.383 -64.062 -19.625 1 75.19 143 CYS A C 1
ATOM 1018 O O . CYS A 1 143 ? 13.125 -65 -19.781 1 75.19 143 CYS A O 1
ATOM 1020 N N . PRO A 1 144 ? 12.766 -62.719 -19.844 1 66.62 144 PRO A N 1
ATOM 1021 C CA . PRO A 1 144 ? 14.172 -62.469 -20.188 1 66.62 144 PRO A CA 1
ATOM 1022 C C . PRO A 1 144 ? 15.117 -62.75 -19.016 1 66.62 144 PRO A C 1
ATOM 1024 O O . PRO A 1 144 ? 14.805 -62.406 -17.875 1 66.62 144 PRO A O 1
ATOM 1027 N N . GLY A 1 145 ? 16.547 -63.125 -19.266 1 59.44 145 GLY A N 1
ATOM 1028 C CA . GLY A 1 145 ? 17.641 -63.344 -18.328 1 59.44 145 GLY A CA 1
ATOM 1029 C C . GLY A 1 145 ? 17.297 -64.312 -17.219 1 59.44 145 GLY A C 1
ATOM 1030 O O . GLY A 1 145 ? 18.016 -64.438 -16.234 1 59.44 145 GLY A O 1
ATOM 1031 N N . LEU A 1 146 ? 16.688 -65.375 -17.438 1 51.94 146 LEU A N 1
ATOM 1032 C CA . LEU A 1 146 ? 16.25 -66.375 -16.484 1 51.94 146 LEU A CA 1
ATOM 1033 C C . LEU A 1 146 ? 15.602 -65.75 -15.266 1 51.94 146 LEU A C 1
ATOM 1035 O O . LEU A 1 146 ? 16.172 -65.812 -14.172 1 51.94 146 LEU A O 1
ATOM 1039 N N . THR A 1 147 ? 15.148 -64.625 -15.375 1 52.16 147 THR A N 1
ATOM 1040 C CA . THR A 1 147 ? 14.547 -63.906 -14.258 1 52.16 147 THR A CA 1
ATOM 1041 C C . THR A 1 147 ? 13.477 -64.75 -13.586 1 52.16 147 THR A C 1
ATOM 1043 O O . THR A 1 147 ? 12.609 -65.312 -14.258 1 52.16 147 THR A O 1
ATOM 1046 N N . PRO A 1 148 ? 14 -65.25 -12.391 1 48.72 148 PRO A N 1
ATOM 1047 C CA . PRO A 1 148 ? 12.938 -66 -11.734 1 48.72 148 PRO A CA 1
ATOM 1048 C C . PRO A 1 148 ? 11.578 -65.375 -11.828 1 48.72 148 PRO A C 1
ATOM 1050 O O . PRO A 1 148 ? 11.492 -64.188 -12.148 1 48.72 148 PRO A O 1
ATOM 1053 N N . LYS A 1 149 ? 10.594 -66.125 -11.734 1 50.09 149 LYS A N 1
ATOM 1054 C CA . LYS A 1 149 ? 9.18 -65.812 -11.672 1 50.09 149 LYS A CA 1
ATOM 1055 C C . LYS A 1 149 ? 8.953 -64.5 -10.969 1 50.09 149 LYS A C 1
ATOM 1057 O O . LYS A 1 149 ? 9.633 -64.188 -9.984 1 50.09 149 LYS A O 1
ATOM 1062 N N . ALA A 1 150 ? 8.5 -63.438 -11.625 1 49.03 150 ALA A N 1
ATOM 1063 C CA . ALA A 1 150 ? 7.887 -62.344 -10.898 1 49.03 150 ALA A CA 1
ATOM 1064 C C . ALA A 1 150 ? 7.406 -62.781 -9.516 1 49.03 150 ALA A C 1
ATOM 1066 O O . ALA A 1 150 ? 7.133 -63.969 -9.305 1 49.03 150 ALA A O 1
ATOM 1067 N N . SER A 1 151 ? 7.469 -62.062 -8.578 1 47.62 151 SER A N 1
ATOM 1068 C CA . SER A 1 151 ? 6.875 -62.469 -7.305 1 47.62 151 SER A CA 1
ATOM 1069 C C . SER A 1 151 ? 5.586 -63.25 -7.516 1 47.62 151 SER A C 1
ATOM 1071 O O . SER A 1 151 ? 4.957 -63.156 -8.57 1 47.62 151 SER A O 1
ATOM 1073 N N . SER A 1 152 ? 5.32 -64.438 -6.902 1 49.78 152 SER A N 1
ATOM 1074 C CA . SER A 1 152 ? 4.121 -65.188 -6.68 1 49.78 152 SER A CA 1
ATOM 1075 C C . SER A 1 152 ? 2.857 -64.375 -6.844 1 49.78 152 SER A C 1
ATOM 1077 O O . SER A 1 152 ? 1.777 -64.938 -7.094 1 49.78 152 SER A O 1
ATOM 1079 N N . ALA A 1 153 ? 3.037 -62.969 -6.902 1 58.78 153 ALA A N 1
ATOM 1080 C CA . ALA A 1 153 ? 1.798 -62.219 -6.742 1 58.78 153 ALA A CA 1
ATOM 1081 C C . ALA A 1 153 ? 1.196 -61.844 -8.094 1 58.78 153 ALA A C 1
ATOM 1083 O O . ALA A 1 153 ? -0.024 -61.719 -8.227 1 58.78 153 ALA A O 1
ATOM 1084 N N . ASP A 1 154 ? 1.955 -61.719 -9.305 1 68.62 154 ASP A N 1
ATOM 1085 C CA . ASP A 1 154 ? 1.388 -61.438 -10.625 1 68.62 154 ASP A CA 1
ATOM 1086 C C . ASP A 1 154 ? 1.967 -62.375 -11.68 1 68.62 154 ASP A C 1
ATOM 1088 O O . ASP A 1 154 ? 3.072 -62.156 -12.18 1 68.62 154 ASP A O 1
ATOM 1092 N N . PRO A 1 155 ? 1.265 -63.5 -12.008 1 77.19 155 PRO A N 1
ATOM 1093 C CA . PRO A 1 155 ? 1.755 -64.5 -12.961 1 77.19 155 PRO A CA 1
ATOM 1094 C C . PRO A 1 155 ? 1.904 -63.938 -14.375 1 77.19 155 PRO A C 1
ATOM 1096 O O . PRO A 1 155 ? 2.412 -64.625 -15.258 1 77.19 155 PRO A O 1
ATOM 1099 N N . TYR A 1 156 ? 1.498 -62.688 -14.508 1 76 156 TYR A N 1
ATOM 1100 C CA . TYR A 1 156 ? 1.474 -62.156 -15.867 1 76 156 TYR A CA 1
ATOM 1101 C C . TYR A 1 156 ? 2.639 -61.188 -16.109 1 76 156 TYR A C 1
ATOM 1103 O O . TYR A 1 156 ? 2.807 -60.688 -17.203 1 76 156 TYR A O 1
ATOM 1111 N N . SER A 1 157 ? 3.678 -60.844 -15.008 1 74.25 157 SER A N 1
ATOM 1112 C CA . SER A 1 157 ? 4.715 -59.844 -15.188 1 74.25 157 SER A CA 1
ATOM 1113 C C . SER A 1 157 ? 6.082 -60.375 -14.781 1 74.25 157 SER A C 1
ATOM 1115 O O . SER A 1 157 ? 6.191 -61.188 -13.875 1 74.25 157 SER A O 1
ATOM 1117 N N . CYS A 1 158 ? 7.18 -60.031 -15.523 1 70 158 CYS A N 1
ATOM 1118 C CA . CYS A 1 158 ? 8.562 -60.375 -15.242 1 70 158 CYS A CA 1
ATOM 1119 C C . CYS A 1 158 ? 9.234 -59.344 -14.367 1 70 158 CYS A C 1
ATOM 1121 O O . CYS A 1 158 ? 8.938 -58.156 -14.477 1 70 158 CYS A O 1
ATOM 1123 N N . LEU A 1 159 ? 10.047 -59.594 -13.234 1 65.56 159 LEU A N 1
ATOM 1124 C CA . LEU A 1 159 ? 10.867 -58.656 -12.484 1 65.56 159 LEU A CA 1
ATOM 1125 C C . LEU A 1 159 ? 12.094 -58.219 -13.297 1 65.56 159 LEU A C 1
ATOM 1127 O O . LEU A 1 159 ? 12.773 -59.062 -13.875 1 65.56 159 LEU A O 1
ATOM 1131 N N . THR A 1 160 ? 12.367 -57 -13.555 1 62.72 160 THR A N 1
ATOM 1132 C CA . THR A 1 160 ? 13.523 -56.562 -14.32 1 62.72 160 THR A CA 1
ATOM 1133 C C . THR A 1 160 ? 14.469 -55.719 -13.445 1 62.72 160 THR A C 1
ATOM 1135 O O . THR A 1 160 ? 14.031 -55 -12.555 1 62.72 160 THR A O 1
ATOM 1138 N N . CYS A 1 161 ? 15.844 -56.188 -13.367 1 65.25 161 CYS A N 1
ATOM 1139 C CA . CYS A 1 161 ? 16.859 -55.406 -12.68 1 65.25 161 CYS A CA 1
ATOM 1140 C C . CYS A 1 161 ? 16.953 -54 -13.289 1 65.25 161 CYS A C 1
ATOM 1142 O O . CYS A 1 161 ? 16.672 -53.812 -14.477 1 65.25 161 CYS A O 1
ATOM 1144 N N . PRO A 1 162 ? 17.484 -52.938 -12.414 1 63.59 162 PRO A N 1
ATOM 1145 C CA . PRO A 1 162 ? 17.547 -51.562 -12.891 1 63.59 162 PRO A CA 1
ATOM 1146 C C . PRO A 1 162 ? 18.609 -51.344 -13.977 1 63.59 162 PRO A C 1
ATOM 1148 O O . PRO A 1 162 ? 18.5 -50.406 -14.773 1 63.59 162 PRO A O 1
ATOM 1151 N N . HIS A 1 163 ? 19.734 -52.156 -13.836 1 65.75 163 HIS A N 1
ATOM 1152 C CA . HIS A 1 163 ? 20.797 -52 -14.82 1 65.75 163 HIS A CA 1
ATOM 1153 C C . HIS A 1 163 ? 20.984 -53.312 -15.617 1 65.75 163 HIS A C 1
ATOM 1155 O O . HIS A 1 163 ? 20.906 -54.406 -15.055 1 65.75 163 HIS A O 1
ATOM 1161 N N . PRO A 1 164 ? 21.266 -53.125 -16.875 1 60.59 164 PRO A N 1
ATOM 1162 C CA . PRO A 1 164 ? 21.375 -54.281 -17.734 1 60.59 164 PRO A CA 1
ATOM 1163 C C . PRO A 1 164 ? 22.531 -55.219 -17.344 1 60.59 164 PRO A C 1
ATOM 1165 O O . PRO A 1 164 ? 22.5 -56.406 -17.625 1 60.59 164 PRO A O 1
ATOM 1168 N N . SER A 1 165 ? 23.562 -54.594 -16.578 1 64.19 165 SER A N 1
ATOM 1169 C CA . SER A 1 165 ? 24.719 -55.438 -16.234 1 64.19 165 SER A CA 1
ATOM 1170 C C . SER A 1 165 ? 24.531 -56.125 -14.883 1 64.19 165 SER A C 1
ATOM 1172 O O . SER A 1 165 ? 25.469 -56.719 -14.344 1 64.19 165 SER A O 1
ATOM 1174 N N . MET A 1 166 ? 23.375 -55.938 -14.438 1 72.62 166 MET A N 1
ATOM 1175 C CA . MET A 1 166 ? 23.078 -56.625 -13.18 1 72.62 166 MET A CA 1
ATOM 1176 C C . MET A 1 166 ? 22.344 -57.938 -13.422 1 72.62 166 MET A C 1
ATOM 1178 O O . MET A 1 166 ? 21.641 -58.094 -14.422 1 72.62 166 MET A O 1
ATOM 1182 N N . THR A 1 167 ? 22.766 -58.812 -12.734 1 68.06 167 THR A N 1
ATOM 1183 C CA . THR A 1 167 ? 22.078 -60.094 -12.766 1 68.06 167 THR A CA 1
ATOM 1184 C C . THR A 1 167 ? 21.516 -60.438 -11.391 1 68.06 167 THR A C 1
ATOM 1186 O O . THR A 1 167 ? 22.047 -60 -10.367 1 68.06 167 THR A O 1
ATOM 1189 N N . ILE A 1 168 ? 20.391 -60.969 -11.406 1 68.94 168 ILE A N 1
ATOM 1190 C CA . ILE A 1 168 ? 19.781 -61.375 -10.141 1 68.94 168 ILE A CA 1
ATOM 1191 C C . ILE A 1 168 ? 20.5 -62.594 -9.57 1 68.94 168 ILE A C 1
ATOM 1193 O O . ILE A 1 168 ? 20.656 -63.594 -10.258 1 68.94 168 ILE A O 1
ATOM 1197 N N . ASP A 1 169 ? 21.078 -62.375 -8.414 1 67.62 169 ASP A N 1
ATOM 1198 C CA . ASP A 1 169 ? 21.688 -63.5 -7.711 1 67.62 169 ASP A CA 1
ATOM 1199 C C . ASP A 1 169 ? 20.656 -64.562 -7.367 1 67.62 169 ASP A C 1
ATOM 1201 O O . ASP A 1 169 ? 19.641 -64.25 -6.719 1 67.62 169 ASP A O 1
ATOM 1205 N N . PRO A 1 170 ? 20.734 -65.625 -7.957 1 60.84 170 PRO A N 1
ATOM 1206 C CA . PRO A 1 170 ? 19.75 -66.688 -7.73 1 60.84 170 PRO A CA 1
ATOM 1207 C C . PRO A 1 170 ? 19.547 -67 -6.25 1 60.84 170 PRO A C 1
ATOM 1209 O O . PRO A 1 170 ? 18.5 -67.5 -5.855 1 60.84 170 PRO A O 1
ATOM 1212 N N . VAL A 1 171 ? 20.641 -66.688 -5.48 1 62.09 171 VAL A N 1
ATOM 1213 C CA . VAL A 1 171 ? 20.578 -67.062 -4.07 1 62.09 171 VAL A CA 1
ATOM 1214 C C . VAL A 1 171 ? 19.906 -65.938 -3.277 1 62.09 171 VAL A C 1
ATOM 1216 O O . VAL A 1 171 ? 18.969 -66.188 -2.51 1 62.09 171 VAL A O 1
ATOM 1219 N N . THR A 1 172 ? 20.172 -64.75 -3.541 1 67.25 172 THR A N 1
ATOM 1220 C CA . THR A 1 172 ? 19.719 -63.688 -2.693 1 67.25 172 THR A CA 1
ATOM 1221 C C . THR A 1 172 ? 18.594 -62.906 -3.369 1 67.25 172 THR A C 1
ATOM 1223 O O . THR A 1 172 ? 17.906 -62.125 -2.723 1 67.25 172 THR A O 1
ATOM 1226 N N . SER A 1 173 ? 18.234 -63.25 -4.605 1 64.38 173 SER A N 1
ATOM 1227 C CA . SER A 1 173 ? 17.219 -62.562 -5.391 1 64.38 173 SER A CA 1
ATOM 1228 C C . SER A 1 173 ? 17.484 -61.062 -5.453 1 64.38 173 SER A C 1
ATOM 1230 O O . SER A 1 173 ? 16.547 -60.25 -5.516 1 64.38 173 SER A O 1
ATOM 1232 N N . GLN A 1 174 ? 18.781 -60.75 -5.148 1 71.94 174 GLN A N 1
ATOM 1233 C CA . GLN A 1 174 ? 19.172 -59.375 -5.258 1 71.94 174 GLN A CA 1
ATOM 1234 C C . GLN A 1 174 ? 19.953 -59.094 -6.551 1 71.94 174 GLN A C 1
ATOM 1236 O O . GLN A 1 174 ? 20.578 -60.031 -7.094 1 71.94 174 GLN A O 1
ATOM 1241 N N . CYS A 1 175 ? 19.703 -57.875 -7.082 1 73.12 175 CYS A N 1
ATOM 1242 C CA . CYS A 1 175 ? 20.453 -57.5 -8.281 1 73.12 175 CYS A CA 1
ATOM 1243 C C . CYS A 1 175 ? 21.922 -57.312 -7.957 1 73.12 175 CYS A C 1
ATOM 1245 O O . CYS A 1 175 ? 22.266 -56.531 -7.051 1 73.12 175 CYS A O 1
ATOM 1247 N N . VAL A 1 176 ? 22.781 -58.125 -8.414 1 78 176 VAL A N 1
ATOM 1248 C CA . VAL A 1 176 ? 24.219 -58 -8.219 1 78 176 VAL A CA 1
ATOM 1249 C C . VAL A 1 176 ? 24.906 -57.75 -9.562 1 78 176 VAL A C 1
ATOM 1251 O O . VAL A 1 176 ? 24.422 -58.188 -10.602 1 78 176 VAL A O 1
ATOM 1254 N N . CYS A 1 177 ? 26.141 -56.875 -9.438 1 81.31 177 CYS A N 1
ATOM 1255 C CA . CYS A 1 177 ? 26.859 -56.594 -10.672 1 81.31 177 CYS A CA 1
ATOM 1256 C C . CYS A 1 177 ? 27.594 -57.812 -11.164 1 81.31 177 CYS A C 1
ATOM 1258 O O . CYS A 1 177 ? 28.078 -58.625 -10.367 1 81.31 177 CYS A O 1
ATOM 1260 N N . GLY A 1 178 ? 27.656 -58.094 -12.422 1 75.06 178 GLY A N 1
ATOM 1261 C CA . GLY A 1 178 ? 28.297 -59.25 -13.039 1 75.06 178 GLY A CA 1
ATOM 1262 C C . GLY A 1 178 ? 29.797 -59.281 -12.875 1 75.06 178 GLY A C 1
ATOM 1263 O O . GLY A 1 178 ? 30.375 -58.344 -12.289 1 75.06 178 GLY A O 1
ATOM 1264 N N . SER A 1 179 ? 30.422 -60.375 -13.305 1 75 179 SER A N 1
ATOM 1265 C CA . SER A 1 179 ? 31.875 -60.562 -13.219 1 75 179 SER A CA 1
ATOM 1266 C C . SER A 1 179 ? 32.625 -59.469 -13.961 1 75 179 SER A C 1
ATOM 1268 O O . SER A 1 179 ? 32.281 -59.156 -15.109 1 75 179 SER A O 1
ATOM 1270 N N . GLY A 1 180 ? 33.531 -58.719 -13.367 1 78.88 180 GLY A N 1
ATOM 1271 C CA . GLY A 1 180 ? 34.312 -57.625 -13.961 1 78.88 180 GLY A CA 1
ATOM 1272 C C . GLY A 1 180 ? 33.719 -56.25 -13.664 1 78.88 180 GLY A C 1
ATOM 1273 O O . GLY A 1 180 ? 34.312 -55.219 -14.039 1 78.88 180 GLY A O 1
ATOM 1274 N N . TYR A 1 181 ? 32.531 -56.25 -13.117 1 82.75 181 TYR A N 1
ATOM 1275 C CA . TYR A 1 181 ? 31.875 -55 -12.773 1 82.75 181 TYR A CA 1
ATOM 1276 C C . TYR A 1 181 ? 31.797 -54.812 -11.266 1 82.75 181 TYR A C 1
ATOM 1278 O O . TYR A 1 181 ? 31.797 -55.781 -10.516 1 82.75 181 TYR A O 1
ATOM 1286 N N . VAL A 1 182 ? 31.875 -53.625 -10.828 1 84.88 182 VAL A N 1
ATOM 1287 C CA . VAL A 1 182 ? 31.766 -53.281 -9.414 1 84.88 182 VAL A CA 1
ATOM 1288 C C . VAL A 1 182 ? 30.578 -52.344 -9.203 1 84.88 182 VAL A C 1
ATOM 1290 O O . VAL A 1 182 ? 30.219 -51.562 -10.094 1 84.88 182 VAL A O 1
ATOM 1293 N N . ALA A 1 183 ? 30.031 -52.562 -8.016 1 81.31 183 ALA A N 1
ATOM 1294 C CA . ALA A 1 183 ? 28.875 -51.719 -7.672 1 81.31 183 ALA A CA 1
ATOM 1295 C C . ALA A 1 183 ? 29.266 -50.281 -7.449 1 81.31 183 ALA A C 1
ATOM 1297 O O . ALA A 1 183 ? 30.281 -50 -6.797 1 81.31 183 ALA A O 1
ATOM 1298 N N . ALA A 1 184 ? 28.688 -49.406 -8.141 1 81.25 184 ALA A N 1
ATOM 1299 C CA . ALA A 1 184 ? 28.797 -47.969 -7.949 1 81.25 184 ALA A CA 1
ATOM 1300 C C . ALA A 1 184 ? 27.422 -47.344 -7.691 1 81.25 184 ALA A C 1
ATOM 1302 O O . ALA A 1 184 ? 26.766 -46.875 -8.625 1 81.25 184 ALA A O 1
ATOM 1303 N N . GLY A 1 185 ? 27.031 -47.312 -6.449 1 73.75 185 GLY A N 1
ATOM 1304 C CA . GLY A 1 185 ? 25.688 -46.875 -6.109 1 73.75 185 GLY A CA 1
ATOM 1305 C C . GLY A 1 185 ? 24.609 -47.812 -6.605 1 73.75 185 GLY A C 1
ATOM 1306 O O . GLY A 1 185 ? 24.641 -49.031 -6.324 1 73.75 185 GLY A O 1
ATOM 1307 N N . SER A 1 186 ? 23.719 -47.219 -7.488 1 69.31 186 SER A N 1
ATOM 1308 C CA . SER A 1 186 ? 22.625 -48.031 -8.008 1 69.31 186 SER A CA 1
ATOM 1309 C C . SER A 1 186 ? 22.938 -48.562 -9.398 1 69.31 186 SER A C 1
ATOM 1311 O O . SER A 1 186 ? 22.062 -49.094 -10.07 1 69.31 186 SER A O 1
ATOM 1313 N N . THR A 1 187 ? 24.312 -48.375 -9.742 1 76.56 187 THR A N 1
ATOM 1314 C CA . THR A 1 187 ? 24.734 -48.812 -11.07 1 76.56 187 THR A CA 1
ATOM 1315 C C . THR A 1 187 ? 26 -49.656 -10.984 1 76.56 187 THR A C 1
ATOM 1317 O O . THR A 1 187 ? 26.531 -49.875 -9.898 1 76.56 187 THR A O 1
ATOM 1320 N N . CYS A 1 188 ? 26.297 -50.344 -12.047 1 81.69 188 CYS A N 1
ATOM 1321 C CA . CYS A 1 188 ? 27.516 -51.125 -12.109 1 81.69 188 CYS A CA 1
ATOM 1322 C C . CYS A 1 188 ? 28.516 -50.5 -13.094 1 81.69 188 CYS A C 1
ATOM 1324 O O . CYS A 1 188 ? 28.109 -49.969 -14.125 1 81.69 188 CYS A O 1
ATOM 1326 N N . ILE A 1 189 ? 29.812 -50.438 -12.625 1 83 189 ILE A N 1
ATOM 1327 C CA . ILE A 1 189 ? 30.859 -49.938 -13.508 1 83 189 ILE A CA 1
ATOM 1328 C C . ILE A 1 189 ? 31.953 -50.969 -13.672 1 83 189 ILE A C 1
ATOM 1330 O O . ILE A 1 189 ? 32.094 -51.875 -12.836 1 83 189 ILE A O 1
ATOM 1334 N N . LEU A 1 190 ? 32.688 -50.812 -14.734 1 80.88 190 LEU A N 1
ATOM 1335 C CA . LEU A 1 190 ? 33.812 -51.719 -14.977 1 80.88 190 LEU A CA 1
ATOM 1336 C C . LEU A 1 190 ? 34.875 -51.562 -13.891 1 80.88 190 LEU A C 1
ATOM 1338 O O . LEU A 1 190 ? 35.188 -50.469 -13.469 1 80.88 190 LEU A O 1
ATOM 1342 N N . GLN A 1 191 ? 35.406 -52.656 -13.453 1 85.5 191 GLN A N 1
ATOM 1343 C CA . GLN A 1 191 ? 36.375 -52.656 -12.383 1 85.5 191 GLN A CA 1
ATOM 1344 C C . GLN A 1 191 ? 37.625 -51.906 -12.789 1 85.5 191 GLN A C 1
ATOM 1346 O O . GLN A 1 191 ? 38.25 -51.219 -11.961 1 85.5 191 GLN A O 1
ATOM 1351 N N . SER A 1 192 ? 38.094 -52 -14.016 1 83.19 192 SER A N 1
ATOM 1352 C CA . SER A 1 192 ? 39.281 -51.281 -14.477 1 83.19 192 SER A CA 1
ATOM 1353 C C . SER A 1 192 ? 39.094 -49.781 -14.414 1 83.19 192 SER A C 1
ATOM 1355 O O . SER A 1 192 ? 40.031 -49.062 -14.047 1 83.19 192 SER A O 1
ATOM 1357 N N . LEU A 1 193 ? 37.938 -49.375 -14.727 1 84.81 193 LEU A N 1
ATOM 1358 C CA . LEU A 1 193 ? 37.625 -47.969 -14.688 1 84.81 193 LEU A CA 1
ATOM 1359 C C . LEU A 1 193 ? 37.531 -47.469 -13.25 1 84.81 193 LEU A C 1
ATOM 1361 O O . LEU A 1 193 ? 37.969 -46.344 -12.945 1 84.81 193 LEU A O 1
ATOM 1365 N N . GLN A 1 194 ? 36.969 -48.25 -12.406 1 87.62 194 GLN A N 1
ATOM 1366 C CA . GLN A 1 194 ? 36.844 -47.906 -10.992 1 87.62 194 GLN A CA 1
ATOM 1367 C C . GLN A 1 194 ? 38.219 -47.719 -10.367 1 87.62 194 GLN A C 1
ATOM 1369 O O . GLN A 1 194 ? 38.438 -46.781 -9.594 1 87.62 194 GLN A O 1
ATOM 1374 N N . THR A 1 195 ? 39.125 -48.625 -10.695 1 87.25 195 THR A N 1
ATOM 1375 C CA . THR A 1 195 ? 40.469 -48.531 -10.117 1 87.25 195 THR A CA 1
ATOM 1376 C C . THR A 1 195 ? 41.188 -47.281 -10.586 1 87.25 195 THR A C 1
ATOM 1378 O O . THR A 1 195 ? 41.906 -46.625 -9.805 1 87.25 195 THR A O 1
ATOM 1381 N N . ARG A 1 196 ? 40.969 -46.812 -11.703 1 87.44 196 ARG A N 1
ATOM 1382 C CA . ARG A 1 196 ? 41.594 -45.625 -12.242 1 87.44 196 ARG A CA 1
ATOM 1383 C C . ARG A 1 196 ? 41.062 -44.375 -11.562 1 87.44 196 ARG A C 1
ATOM 1385 O O . ARG A 1 196 ? 41.812 -43.469 -11.219 1 87.44 196 ARG A O 1
ATOM 1392 N N . ILE A 1 197 ? 39.781 -44.312 -11.375 1 90 197 ILE A N 1
ATOM 1393 C CA . ILE A 1 197 ? 39.125 -43.125 -10.797 1 90 197 ILE A CA 1
ATOM 1394 C C . ILE A 1 197 ? 39.5 -43.031 -9.312 1 90 197 ILE A C 1
ATOM 1396 O O . ILE A 1 197 ? 39.812 -41.938 -8.82 1 90 197 ILE A O 1
ATOM 1400 N N . VAL A 1 198 ? 39.469 -44.156 -8.586 1 90.69 198 VAL A N 1
ATOM 1401 C CA . VAL A 1 198 ? 39.719 -44.156 -7.152 1 90.69 198 VAL A CA 1
ATOM 1402 C C . VAL A 1 198 ? 41.188 -43.844 -6.887 1 90.69 198 VAL A C 1
ATOM 1404 O O . VAL A 1 198 ? 41.531 -43.25 -5.863 1 90.69 198 VAL A O 1
ATOM 1407 N N . ALA A 1 199 ? 42.031 -44.219 -7.801 1 88.94 199 ALA A N 1
ATOM 1408 C CA . ALA A 1 199 ? 43.469 -43.906 -7.652 1 88.94 199 ALA A CA 1
ATOM 1409 C C . ALA A 1 199 ? 43.688 -42.406 -7.703 1 88.94 199 ALA A C 1
ATOM 1411 O O . ALA A 1 199 ? 44.562 -41.875 -6.996 1 88.94 199 ALA A O 1
ATOM 1412 N N . GLN A 1 200 ? 42.938 -41.719 -8.477 1 88.69 200 GLN A N 1
ATOM 1413 C CA . GLN A 1 200 ? 43.094 -40.281 -8.609 1 88.69 200 GLN A CA 1
ATOM 1414 C C . GLN A 1 200 ? 42.281 -39.531 -7.551 1 88.69 200 GLN A C 1
ATOM 1416 O O . GLN A 1 200 ? 42.75 -38.531 -6.996 1 88.69 200 GLN A O 1
ATOM 1421 N N . TRP A 1 201 ? 41.031 -40 -7.344 1 91.12 201 TRP A N 1
ATOM 1422 C CA . TRP A 1 201 ? 40.125 -39.406 -6.383 1 91.12 201 TRP A CA 1
ATOM 1423 C C . TRP A 1 201 ? 39.531 -40.438 -5.441 1 91.12 201 TRP A C 1
ATOM 1425 O O . TRP A 1 201 ? 38.469 -40.969 -5.703 1 91.12 201 TRP A O 1
ATOM 1435 N N . PRO A 1 202 ? 40.156 -40.562 -4.293 1 87.88 202 PRO A N 1
ATOM 1436 C CA . PRO A 1 202 ? 39.656 -41.594 -3.35 1 87.88 202 PRO A CA 1
ATOM 1437 C C . PRO A 1 202 ? 38.219 -41.312 -2.91 1 87.88 202 PRO A C 1
ATOM 1439 O O . PRO A 1 202 ? 37.812 -40.156 -2.713 1 87.88 202 PRO A O 1
ATOM 1442 N N . THR A 1 203 ? 37.438 -42.375 -2.812 1 80.19 203 THR A N 1
ATOM 1443 C CA . THR A 1 203 ? 36 -42.312 -2.527 1 80.19 203 THR A CA 1
ATOM 1444 C C . THR A 1 203 ? 35.75 -41.656 -1.172 1 80.19 203 THR A C 1
ATOM 1446 O O . THR A 1 203 ? 34.719 -41 -0.968 1 80.19 203 THR A O 1
ATOM 1449 N N . SER A 1 204 ? 36.625 -41.844 -0.165 1 76.56 204 SER A N 1
ATOM 1450 C CA . SER A 1 204 ? 36.438 -41.25 1.165 1 76.56 204 SER A CA 1
ATOM 1451 C C . SER A 1 204 ? 36.5 -39.75 1.124 1 76.56 204 SER A C 1
ATOM 1453 O O . SER A 1 204 ? 35.719 -39.062 1.8 1 76.56 204 SER A O 1
ATOM 1455 N N . THR A 1 205 ? 37.281 -39.219 0.281 1 82.5 205 THR A N 1
ATOM 1456 C CA . THR A 1 205 ? 37.438 -37.781 0.21 1 82.5 205 THR A CA 1
ATOM 1457 C C . THR A 1 205 ? 36.562 -37.188 -0.871 1 82.5 205 THR A C 1
ATOM 1459 O O . THR A 1 205 ? 36.25 -35.969 -0.835 1 82.5 205 THR A O 1
ATOM 1462 N N . ALA A 1 206 ? 36.125 -38 -1.751 1 86.38 206 ALA A N 1
ATOM 1463 C CA . ALA A 1 206 ? 35.375 -37.5 -2.898 1 86.38 206 ALA A CA 1
ATOM 1464 C C . ALA A 1 206 ? 33.969 -37.062 -2.482 1 86.38 206 ALA A C 1
ATOM 1466 O O . ALA A 1 206 ? 33.375 -36.188 -3.09 1 86.38 206 ALA A O 1
ATOM 1467 N N . ALA A 1 207 ? 33.438 -37.625 -1.456 1 89.56 207 ALA A N 1
ATOM 1468 C CA . ALA A 1 207 ? 32.062 -37.344 -1.051 1 89.56 207 ALA A CA 1
ATOM 1469 C C . ALA A 1 207 ? 32.031 -36.219 -0.031 1 89.56 207 ALA A C 1
ATOM 1471 O O . ALA A 1 207 ? 30.953 -35.812 0.411 1 89.56 207 ALA A O 1
ATOM 1472 N N . THR A 1 208 ? 33.094 -35.562 0.177 1 90.62 208 THR A N 1
ATOM 1473 C CA . THR A 1 208 ? 33.125 -34.531 1.212 1 90.62 208 THR A CA 1
ATOM 1474 C C . THR A 1 208 ? 32.781 -33.156 0.628 1 90.62 208 THR A C 1
ATOM 1476 O O . THR A 1 208 ? 33.281 -32.781 -0.424 1 90.62 208 THR A O 1
ATOM 1479 N N . VAL A 1 209 ? 31.828 -32.5 1.271 1 91.81 209 VAL A N 1
ATOM 1480 C CA . VAL A 1 209 ? 31.438 -31.156 0.911 1 91.81 209 VAL A CA 1
ATOM 1481 C C . VAL A 1 209 ? 31.719 -30.203 2.076 1 91.81 209 VAL A C 1
ATOM 1483 O O . VAL A 1 209 ? 31.5 -30.562 3.238 1 91.81 209 VAL A O 1
ATOM 1486 N N . GLN A 1 210 ? 32.219 -29.062 1.75 1 91.62 210 GLN A N 1
ATOM 1487 C CA . GLN A 1 210 ? 32.531 -28.047 2.758 1 91.62 210 GLN A CA 1
ATOM 1488 C C . GLN A 1 210 ? 31.516 -26.906 2.701 1 91.62 210 GLN A C 1
ATOM 1490 O O . GLN A 1 210 ? 31.328 -26.281 1.649 1 91.62 210 GLN A O 1
ATOM 1495 N N . PHE A 1 211 ? 30.891 -26.656 3.881 1 93.88 211 PHE A N 1
ATOM 1496 C CA . PHE A 1 211 ? 30 -25.516 4.039 1 93.88 211 PHE A CA 1
ATOM 1497 C C . PHE A 1 211 ? 30.688 -24.391 4.812 1 93.88 211 PHE A C 1
ATOM 1499 O O . PHE A 1 211 ? 30.984 -24.547 5.996 1 93.88 211 PHE A O 1
ATOM 1506 N N . ARG A 1 212 ? 30.875 -23.25 4.184 1 92 212 ARG A N 1
ATOM 1507 C CA . ARG A 1 212 ? 31.719 -22.219 4.777 1 92 212 ARG A CA 1
ATOM 1508 C C . ARG A 1 212 ? 30.906 -20.984 5.121 1 92 212 ARG A C 1
ATOM 1510 O O . ARG A 1 212 ? 31.406 -20.047 5.754 1 92 212 ARG A O 1
ATOM 1517 N N . ASP A 1 213 ? 29.672 -20.875 4.703 1 92.19 213 ASP A N 1
ATOM 1518 C CA . ASP A 1 213 ? 28.875 -19.672 4.918 1 92.19 213 ASP A CA 1
ATOM 1519 C C . ASP A 1 213 ? 27.656 -19.969 5.805 1 92.19 213 ASP A C 1
ATOM 1521 O O . ASP A 1 213 ? 26.547 -19.578 5.488 1 92.19 213 ASP A O 1
ATOM 1525 N N . ILE A 1 214 ? 27.906 -20.656 6.914 1 93.19 214 ILE A N 1
ATOM 1526 C CA . ILE A 1 214 ? 26.859 -21.047 7.836 1 93.19 214 ILE A CA 1
ATOM 1527 C C . ILE A 1 214 ? 26.562 -19.891 8.797 1 93.19 214 ILE A C 1
ATOM 1529 O O . ILE A 1 214 ? 27.484 -19.297 9.359 1 93.19 214 ILE A O 1
ATOM 1533 N N . SER A 1 215 ? 25.281 -19.531 8.852 1 90 215 SER A N 1
ATOM 1534 C CA . SER A 1 215 ? 24.828 -18.547 9.828 1 90 215 SER A CA 1
ATOM 1535 C C . SER A 1 215 ? 23.531 -18.984 10.5 1 90 215 SER A C 1
ATOM 1537 O O . SER A 1 215 ? 22.672 -19.609 9.859 1 90 215 SER A O 1
ATOM 1539 N N . ASP A 1 216 ? 23.328 -18.625 11.773 1 83.75 216 ASP A N 1
ATOM 1540 C CA . ASP A 1 216 ? 22.156 -19.047 12.516 1 83.75 216 ASP A CA 1
ATOM 1541 C C . ASP A 1 216 ? 20.953 -18.141 12.227 1 83.75 216 ASP A C 1
ATOM 1543 O O . ASP A 1 216 ? 19.812 -18.547 12.398 1 83.75 216 ASP A O 1
ATOM 1547 N N . TYR A 1 217 ? 21.188 -16.922 11.992 1 82.5 217 TYR A N 1
ATOM 1548 C CA . TYR A 1 217 ? 20.094 -16 11.648 1 82.5 217 TYR A CA 1
ATOM 1549 C C . TYR A 1 217 ? 20.5 -15.086 10.5 1 82.5 217 TYR A C 1
ATOM 1551 O O . TYR A 1 217 ? 21.656 -15.07 10.086 1 82.5 217 TYR A O 1
ATOM 1559 N N . ASP A 1 218 ? 19.547 -14.359 10.086 1 80.12 218 ASP A N 1
ATOM 1560 C CA . ASP A 1 218 ? 19.812 -13.469 8.953 1 80.12 218 ASP A CA 1
ATOM 1561 C C . ASP A 1 218 ? 20.859 -12.43 9.312 1 80.12 218 ASP A C 1
ATOM 1563 O O . ASP A 1 218 ? 20.797 -11.797 10.367 1 80.12 218 ASP A O 1
ATOM 1567 N N . LYS A 1 219 ? 21.781 -12.188 8.688 1 70.62 219 LYS A N 1
ATOM 1568 C CA . LYS A 1 219 ? 22.891 -11.234 8.828 1 70.62 219 LYS A CA 1
ATOM 1569 C C . LYS A 1 219 ? 23.672 -11.492 10.102 1 70.62 219 LYS A C 1
ATOM 1571 O O . LYS A 1 219 ? 24.203 -10.562 10.711 1 70.62 219 LYS A O 1
ATOM 1576 N N . GLY A 1 220 ? 23.594 -12.719 10.492 1 76.06 220 GLY A N 1
ATOM 1577 C CA . GLY A 1 220 ? 24.406 -13.109 11.641 1 76.06 220 GLY A CA 1
ATOM 1578 C C . GLY A 1 220 ? 25.859 -13.375 11.281 1 76.06 220 GLY A C 1
ATOM 1579 O O . GLY A 1 220 ? 26.234 -13.32 10.109 1 76.06 220 GLY A O 1
ATOM 1580 N N . PRO A 1 221 ? 26.641 -13.523 12.352 1 80.62 221 PRO A N 1
ATOM 1581 C CA . PRO A 1 221 ? 28.047 -13.852 12.094 1 80.62 221 PRO A CA 1
ATOM 1582 C C . PRO A 1 221 ? 28.219 -15.219 11.438 1 80.62 221 PRO A C 1
ATOM 1584 O O . PRO A 1 221 ? 27.438 -16.141 11.703 1 80.62 221 PRO A O 1
ATOM 1587 N N . ILE A 1 222 ? 29.141 -15.344 10.531 1 86.44 222 ILE A N 1
ATOM 1588 C CA . ILE A 1 222 ? 29.469 -16.594 9.867 1 86.44 222 ILE A CA 1
ATOM 1589 C C . ILE A 1 222 ? 30.188 -17.516 10.844 1 86.44 222 ILE A C 1
ATOM 1591 O O . ILE A 1 222 ? 31.172 -17.125 11.469 1 86.44 222 ILE A O 1
ATOM 1595 N N . LEU A 1 223 ? 29.688 -18.688 10.969 1 86.44 223 LEU A N 1
ATOM 1596 C CA . LEU A 1 223 ? 30.234 -19.672 11.891 1 86.44 223 LEU A CA 1
ATOM 1597 C C . LEU A 1 223 ? 31.391 -20.438 11.258 1 86.44 223 LEU A C 1
ATOM 1599 O O . LEU A 1 223 ? 31.719 -20.219 10.086 1 86.44 223 LEU A O 1
ATOM 1603 N N . ALA A 1 224 ? 31.938 -21.328 12.023 1 89.06 224 ALA A N 1
ATOM 1604 C CA . ALA A 1 224 ? 33.031 -22.172 11.531 1 89.06 224 ALA A CA 1
ATOM 1605 C C . ALA A 1 224 ? 32.562 -23.109 10.422 1 89.06 224 ALA A C 1
ATOM 1607 O O . ALA A 1 224 ? 31.438 -23.594 10.453 1 89.06 224 ALA A O 1
ATOM 1608 N N . PRO A 1 225 ? 33.438 -23.25 9.367 1 91 225 PRO A N 1
ATOM 1609 C CA . PRO A 1 225 ? 33.094 -24.141 8.266 1 91 225 PRO A CA 1
ATOM 1610 C C . PRO A 1 225 ? 32.781 -25.562 8.734 1 91 225 PRO A C 1
ATOM 1612 O O . PRO A 1 225 ? 33.438 -26.047 9.672 1 91 225 PRO A O 1
ATOM 1615 N N . LEU A 1 226 ? 31.828 -26.156 8.172 1 92.25 226 LEU A N 1
ATOM 1616 C CA . LEU A 1 226 ? 31.438 -27.531 8.477 1 92.25 226 LEU A CA 1
ATOM 1617 C C . LEU A 1 226 ? 31.766 -28.453 7.316 1 92.25 226 LEU A C 1
ATOM 1619 O O . LEU A 1 226 ? 31.328 -28.234 6.184 1 92.25 226 LEU A O 1
ATOM 1623 N N . ARG A 1 227 ? 32.656 -29.422 7.617 1 91.81 227 ARG A N 1
ATOM 1624 C CA . ARG A 1 227 ? 33 -30.453 6.641 1 91.81 227 ARG A CA 1
ATOM 1625 C C . ARG A 1 227 ? 32.188 -31.719 6.871 1 91.81 227 ARG A C 1
ATOM 1627 O O . ARG A 1 227 ? 32.156 -32.281 7.973 1 91.81 227 ARG A O 1
ATOM 1634 N N . GLN A 1 228 ? 31.359 -32.125 5.871 1 90.19 228 GLN A N 1
ATOM 1635 C CA . GLN A 1 228 ? 30.531 -33.312 6.02 1 90.19 228 GLN A CA 1
ATOM 1636 C C . GLN A 1 228 ? 30.531 -34.156 4.746 1 90.19 228 GLN A C 1
ATOM 1638 O O . GLN A 1 228 ? 30.797 -33.625 3.656 1 90.19 228 GLN A O 1
ATOM 1643 N N . THR A 1 229 ? 30.266 -35.438 4.992 1 91.75 229 THR A N 1
ATOM 1644 C CA . THR A 1 229 ? 30.141 -36.344 3.855 1 91.75 229 THR A CA 1
ATOM 1645 C C . THR A 1 229 ? 28.719 -36.312 3.285 1 91.75 229 THR A C 1
ATOM 1647 O O . THR A 1 229 ? 27.75 -36.438 4.027 1 91.75 229 THR A O 1
ATOM 1650 N N . SER A 1 230 ? 28.578 -36.094 2 1 93.12 230 SER A N 1
ATOM 1651 C CA . SER A 1 230 ? 27.281 -36.062 1.329 1 93.12 230 SER A CA 1
ATOM 1652 C C . SER A 1 230 ? 26.906 -37.438 0.785 1 93.12 230 SER A C 1
ATOM 1654 O O . SER A 1 230 ? 27.672 -38.031 0.018 1 93.12 230 SER A O 1
ATOM 1656 N N . ALA A 1 231 ? 25.766 -37.875 1.132 1 91.06 231 ALA A N 1
ATOM 1657 C CA . ALA A 1 231 ? 25.281 -39.188 0.658 1 91.06 231 ALA A CA 1
ATOM 1658 C C . ALA A 1 231 ? 25.016 -39.156 -0.845 1 91.06 231 ALA A C 1
ATOM 1660 O O . ALA A 1 231 ? 25.188 -40.156 -1.532 1 91.06 231 ALA A O 1
ATOM 1661 N N . VAL A 1 232 ? 24.641 -38.031 -1.347 1 92.44 232 VAL A N 1
ATOM 1662 C CA . VAL A 1 232 ? 24.312 -37.875 -2.76 1 92.44 232 VAL A CA 1
ATOM 1663 C C . VAL A 1 232 ? 25.578 -37.969 -3.602 1 92.44 232 VAL A C 1
ATOM 1665 O O . VAL A 1 232 ? 25.609 -38.688 -4.613 1 92.44 232 VAL A O 1
ATOM 1668 N N . ILE A 1 233 ? 26.609 -37.312 -3.201 1 92.81 233 ILE A N 1
ATOM 1669 C CA . ILE A 1 233 ? 27.875 -37.312 -3.938 1 92.81 233 ILE A CA 1
ATOM 1670 C C . ILE A 1 233 ? 28.516 -38.719 -3.834 1 92.81 233 ILE A C 1
ATOM 1672 O O . ILE A 1 233 ? 29.078 -39.219 -4.809 1 92.81 233 ILE A O 1
ATOM 1676 N N . SER A 1 234 ? 28.359 -39.281 -2.689 1 89.62 234 SER A N 1
ATOM 1677 C CA . SER A 1 234 ? 28.922 -40.625 -2.492 1 89.62 234 SER A CA 1
ATOM 1678 C C . SER A 1 234 ? 28.25 -41.625 -3.404 1 89.62 234 SER A C 1
ATOM 1680 O O . SER A 1 234 ? 28.906 -42.562 -3.9 1 89.62 234 SER A O 1
ATOM 1682 N N . ASP A 1 235 ? 27.062 -41.469 -3.641 1 87.62 235 ASP A N 1
ATOM 1683 C CA . ASP A 1 235 ? 26.281 -42.438 -4.414 1 87.62 235 ASP A CA 1
ATOM 1684 C C . ASP A 1 235 ? 26.531 -42.25 -5.91 1 87.62 235 ASP A C 1
ATOM 1686 O O . ASP A 1 235 ? 26.531 -43.219 -6.66 1 87.62 235 ASP A O 1
ATOM 1690 N N . GLN A 1 236 ? 26.734 -41.031 -6.379 1 91.31 236 GLN A N 1
ATOM 1691 C CA . GLN A 1 236 ? 26.703 -40.781 -7.816 1 91.31 236 GLN A CA 1
ATOM 1692 C C . GLN A 1 236 ? 28.094 -40.531 -8.367 1 91.31 236 GLN A C 1
ATOM 1694 O O . GLN A 1 236 ? 28.328 -40.656 -9.57 1 91.31 236 GLN A O 1
ATOM 1699 N N . PHE A 1 237 ? 29.062 -40.219 -7.602 1 92.88 237 PHE A N 1
ATOM 1700 C CA . PHE A 1 237 ? 30.344 -39.688 -8.078 1 92.88 237 PHE A CA 1
ATOM 1701 C C . PHE A 1 237 ? 31.094 -40.75 -8.875 1 92.88 237 PHE A C 1
ATOM 1703 O O . PHE A 1 237 ? 31.547 -40.5 -9.984 1 92.88 237 PHE A O 1
ATOM 1710 N N . LEU A 1 238 ? 31.219 -41.906 -8.297 1 90.56 238 LEU A N 1
ATOM 1711 C CA . LEU A 1 238 ? 32.031 -42.938 -8.93 1 90.56 238 LEU A CA 1
ATOM 1712 C C . LEU A 1 238 ? 31.5 -43.312 -10.305 1 90.56 238 LEU A C 1
ATOM 1714 O O . LEU A 1 238 ? 32.281 -43.406 -11.266 1 90.56 238 LEU A O 1
ATOM 1718 N N . TRP A 1 239 ? 30.25 -43.469 -10.422 1 87.62 239 TRP A N 1
ATOM 1719 C CA . TRP A 1 239 ? 29.641 -43.812 -11.703 1 87.62 239 TRP A CA 1
ATOM 1720 C C . TRP A 1 239 ? 29.797 -42.656 -12.688 1 87.62 239 TRP A C 1
ATOM 1722 O O . TRP A 1 239 ? 30.172 -42.844 -13.844 1 87.62 239 TRP A O 1
ATOM 1732 N N . ALA A 1 240 ? 29.516 -41.469 -12.258 1 92.5 240 ALA A N 1
ATOM 1733 C CA . ALA A 1 240 ? 29.531 -40.281 -13.133 1 92.5 240 ALA A CA 1
ATOM 1734 C C . ALA A 1 240 ? 30.953 -40.031 -13.641 1 92.5 240 ALA A C 1
ATOM 1736 O O . ALA A 1 240 ? 31.141 -39.75 -14.836 1 92.5 240 ALA A O 1
ATOM 1737 N N . ALA A 1 241 ? 31.891 -40.094 -12.789 1 92.81 241 ALA A N 1
ATOM 1738 C CA . ALA A 1 241 ? 33.281 -39.844 -13.172 1 92.81 241 ALA A CA 1
ATOM 1739 C C . ALA A 1 241 ? 33.812 -40.906 -14.117 1 92.81 241 ALA A C 1
ATOM 1741 O O . ALA A 1 241 ? 34.469 -40.594 -15.102 1 92.81 241 ALA A O 1
ATOM 1742 N N . ALA A 1 242 ? 33.5 -42.125 -13.875 1 88.19 242 ALA A N 1
ATOM 1743 C CA . ALA A 1 242 ? 34 -43.25 -14.672 1 88.19 242 ALA A CA 1
ATOM 1744 C C . ALA A 1 242 ? 33.406 -43.219 -16.078 1 88.19 242 ALA A C 1
ATOM 1746 O O . ALA A 1 242 ? 34.125 -43.312 -17.062 1 88.19 242 ALA A O 1
ATOM 1747 N N . GLU A 1 243 ? 32.094 -43.094 -16.109 1 83.62 243 GLU A N 1
ATOM 1748 C CA . GLU A 1 243 ? 31.422 -43.125 -17.406 1 83.62 243 GLU A CA 1
ATOM 1749 C C . GLU A 1 243 ? 31.734 -41.875 -18.219 1 83.62 243 GLU A C 1
ATOM 1751 O O . GLU A 1 243 ? 31.812 -41.938 -19.453 1 83.62 243 GLU A O 1
ATOM 1756 N N . CYS A 1 244 ? 31.844 -40.75 -17.578 1 90.06 244 CYS A N 1
ATOM 1757 C CA . CYS A 1 244 ? 32.156 -39.531 -18.297 1 90.06 244 CYS A CA 1
ATOM 1758 C C . CYS A 1 244 ? 33.594 -39.562 -18.844 1 90.06 244 CYS A C 1
ATOM 1760 O O . CYS A 1 244 ? 33.844 -39.094 -19.953 1 90.06 244 CYS A O 1
ATOM 1762 N N . GLN A 1 245 ? 34.438 -40.062 -18.094 1 87.56 245 GLN A N 1
ATOM 1763 C CA . GLN A 1 245 ? 35.844 -40.156 -18.547 1 87.56 245 GLN A CA 1
ATOM 1764 C C . GLN A 1 245 ? 36 -41.156 -19.688 1 87.56 245 GLN A C 1
ATOM 1766 O O . GLN A 1 245 ? 36.75 -40.906 -20.625 1 87.56 245 GLN A O 1
ATOM 1771 N N . SER A 1 246 ? 35.25 -42.188 -19.641 1 80 246 SER A N 1
ATOM 1772 C CA . SER A 1 246 ? 35.438 -43.281 -20.594 1 80 246 SER A CA 1
ATOM 1773 C C . SER A 1 246 ? 34.719 -43 -21.906 1 80 246 SER A C 1
ATOM 1775 O O . SER A 1 246 ? 35.281 -43.188 -22.984 1 80 246 SER A O 1
ATOM 1777 N N . THR A 1 247 ? 33.438 -42.531 -21.828 1 75.06 247 THR A N 1
ATOM 1778 C CA . THR A 1 247 ? 32.625 -42.469 -23.031 1 75.06 247 THR A CA 1
ATOM 1779 C C . THR A 1 247 ? 32.25 -41.031 -23.344 1 75.06 247 THR A C 1
ATOM 1781 O O . THR A 1 247 ? 31.719 -40.75 -24.422 1 75.06 247 THR A O 1
ATOM 1784 N N . ILE A 1 248 ? 32.562 -40.125 -22.547 1 78.94 248 ILE A N 1
ATOM 1785 C CA . ILE A 1 248 ? 32.125 -38.75 -22.688 1 78.94 248 ILE A CA 1
ATOM 1786 C C . ILE A 1 248 ? 30.656 -38.688 -23.078 1 78.94 248 ILE A C 1
ATOM 1788 O O . ILE A 1 248 ? 30.281 -37.969 -24.016 1 78.94 248 ILE A O 1
ATOM 1792 N N . SER A 1 249 ? 29.891 -39.594 -22.406 1 77.94 249 SER A N 1
ATOM 1793 C CA . SER A 1 249 ? 28.453 -39.594 -22.641 1 77.94 249 SER A CA 1
ATOM 1794 C C . SER A 1 249 ? 27.797 -38.406 -21.984 1 77.94 249 SER A C 1
ATOM 1796 O O . SER A 1 249 ? 28.25 -37.938 -20.938 1 77.94 249 SER A O 1
ATOM 1798 N N . ALA A 1 250 ? 26.781 -37.969 -22.531 1 83.62 250 ALA A N 1
ATOM 1799 C CA . ALA A 1 250 ? 26.156 -36.719 -22.125 1 83.62 250 ALA A CA 1
ATOM 1800 C C . ALA A 1 250 ? 25.625 -36.812 -20.703 1 83.62 250 ALA A C 1
ATOM 1802 O O . ALA A 1 250 ? 25.922 -35.969 -19.859 1 83.62 250 ALA A O 1
ATOM 1803 N N . ARG A 1 251 ? 24.859 -37.844 -20.297 1 86.12 251 ARG A N 1
ATOM 1804 C CA . ARG A 1 251 ? 24.156 -37.906 -19.016 1 86.12 251 ARG A CA 1
ATOM 1805 C C . ARG A 1 251 ? 25.141 -38 -17.859 1 86.12 251 ARG A C 1
ATOM 1807 O O . ARG A 1 251 ? 25.062 -37.219 -16.906 1 86.12 251 ARG A O 1
ATOM 1814 N N . PRO A 1 252 ? 26.156 -38.938 -17.859 1 88.81 252 PRO A N 1
ATOM 1815 C CA . PRO A 1 252 ? 27.125 -39 -16.766 1 88.81 252 PRO A CA 1
ATOM 1816 C C . PRO A 1 252 ? 27.922 -37.688 -16.609 1 88.81 252 PRO A C 1
ATOM 1818 O O . PRO A 1 252 ? 28.266 -37.281 -15.5 1 88.81 252 PRO A O 1
ATOM 1821 N N . CYS A 1 253 ? 28.281 -37.125 -17.703 1 92.81 253 CYS A N 1
ATOM 1822 C CA . CYS A 1 253 ? 29.031 -35.875 -17.641 1 92.81 253 CYS A CA 1
ATOM 1823 C C . CYS A 1 253 ? 28.172 -34.781 -17.047 1 92.81 253 CYS A C 1
ATOM 1825 O O . CYS A 1 253 ? 28.688 -33.906 -16.344 1 92.81 253 CYS A O 1
ATOM 1827 N N . GLN A 1 254 ? 26.875 -34.781 -17.375 1 94.31 254 GLN A N 1
ATOM 1828 C CA . GLN A 1 254 ? 25.953 -33.812 -16.75 1 94.31 254 GLN A CA 1
ATOM 1829 C C . GLN A 1 254 ? 25.891 -34.031 -15.242 1 94.31 254 GLN A C 1
ATOM 1831 O O . GLN A 1 254 ? 25.875 -33.062 -14.477 1 94.31 254 GLN A O 1
ATOM 1836 N N . VAL A 1 255 ? 25.797 -35.25 -14.805 1 94.31 255 VAL A N 1
ATOM 1837 C CA . VAL A 1 255 ? 25.734 -35.562 -13.375 1 94.31 255 VAL A CA 1
ATOM 1838 C C . VAL A 1 255 ? 27.016 -35.094 -12.688 1 94.31 255 VAL A C 1
ATOM 1840 O O . VAL A 1 255 ? 26.969 -34.562 -11.578 1 94.31 255 VAL A O 1
ATOM 1843 N N . LEU A 1 256 ? 28.125 -35.344 -13.336 1 95.38 256 LEU A N 1
ATOM 1844 C CA . LEU A 1 256 ? 29.391 -34.906 -12.766 1 95.38 256 LEU A CA 1
ATOM 1845 C C . LEU A 1 256 ? 29.438 -33.406 -12.547 1 95.38 256 LEU A C 1
ATOM 1847 O O . LEU A 1 256 ? 29.922 -32.938 -11.523 1 95.38 256 LEU A O 1
ATOM 1851 N N . LEU A 1 257 ? 29.016 -32.656 -13.477 1 96.94 257 LEU A N 1
ATOM 1852 C CA . LEU A 1 257 ? 28.953 -31.203 -13.305 1 96.94 257 LEU A CA 1
ATOM 1853 C C . LEU A 1 257 ? 27.984 -30.828 -12.203 1 96.94 257 LEU A C 1
ATOM 1855 O O . LEU A 1 257 ? 28.234 -29.891 -11.438 1 96.94 257 LEU A O 1
ATOM 1859 N N . ASN A 1 258 ? 26.797 -31.547 -12.117 1 97.44 258 ASN A N 1
ATOM 1860 C CA . ASN A 1 258 ? 25.844 -31.297 -11.031 1 97.44 258 ASN A CA 1
ATOM 1861 C C . ASN A 1 258 ? 26.5 -31.469 -9.664 1 97.44 258 ASN A C 1
ATOM 1863 O O . ASN A 1 258 ? 26.25 -30.688 -8.75 1 97.44 258 ASN A O 1
ATOM 1867 N N . LEU A 1 259 ? 27.297 -32.469 -9.562 1 96.31 259 LEU A N 1
ATOM 1868 C CA . LEU A 1 259 ? 27.969 -32.719 -8.297 1 96.31 259 LEU A CA 1
ATOM 1869 C C . LEU A 1 259 ? 28.984 -31.625 -8 1 96.31 259 LEU A C 1
ATOM 1871 O O . LEU A 1 259 ? 29.188 -31.266 -6.836 1 96.31 259 LEU A O 1
ATOM 1875 N N . CYS A 1 260 ? 29.578 -31.156 -9.031 1 96.44 260 CYS A N 1
ATOM 1876 C CA . CYS A 1 260 ? 30.5 -30.031 -8.859 1 96.44 260 CYS A CA 1
ATOM 1877 C C . CYS A 1 260 ? 29.766 -28.781 -8.391 1 96.44 260 CYS A C 1
ATOM 1879 O O . CYS A 1 260 ? 30.266 -28.031 -7.562 1 96.44 260 CYS A O 1
ATOM 1881 N N . VAL A 1 261 ? 28.594 -28.531 -8.914 1 97.31 261 VAL A N 1
ATOM 1882 C CA . VAL A 1 261 ? 27.766 -27.391 -8.516 1 97.31 261 VAL A CA 1
ATOM 1883 C C . VAL A 1 261 ? 27.375 -27.531 -7.047 1 97.31 261 VAL A C 1
ATOM 1885 O O . VAL A 1 261 ? 27.344 -26.547 -6.312 1 97.31 261 VAL A O 1
ATOM 1888 N N . LEU A 1 262 ? 27.062 -28.75 -6.559 1 96.44 262 LEU A N 1
ATOM 1889 C CA . LEU A 1 262 ? 26.719 -29 -5.164 1 96.44 262 LEU A CA 1
ATOM 1890 C C . LEU A 1 262 ? 27.891 -28.641 -4.246 1 96.44 262 LEU A C 1
ATOM 1892 O O . LEU A 1 262 ? 27.672 -28.328 -3.068 1 96.44 262 LEU A O 1
ATOM 1896 N N . ALA A 1 263 ? 29.094 -28.641 -4.848 1 94.56 263 ALA A N 1
ATOM 1897 C CA . ALA A 1 263 ? 30.281 -28.234 -4.086 1 94.56 263 ALA A CA 1
ATOM 1898 C C . ALA A 1 263 ? 30.625 -26.766 -4.32 1 94.56 263 ALA A C 1
ATOM 1900 O O . ALA A 1 263 ? 31.703 -26.312 -3.961 1 94.56 263 ALA A O 1
ATOM 1901 N N . LEU A 1 264 ? 29.781 -26.062 -4.926 1 94.94 264 LEU A N 1
ATOM 1902 C CA . LEU A 1 264 ? 29.891 -24.641 -5.223 1 94.94 264 LEU A CA 1
ATOM 1903 C C . LEU A 1 264 ? 31.156 -24.359 -6.027 1 94.94 264 LEU A C 1
ATOM 1905 O O . LEU A 1 264 ? 31.891 -23.406 -5.738 1 94.94 264 LEU A O 1
ATOM 1909 N N . TYR A 1 265 ? 31.547 -25.328 -6.938 1 95.38 265 TYR A N 1
ATOM 1910 C CA . TYR A 1 265 ? 32.656 -25.203 -7.879 1 95.38 265 TYR A CA 1
ATOM 1911 C C . TYR A 1 265 ? 33.969 -25.109 -7.152 1 95.38 265 TYR A C 1
ATOM 1913 O O . TYR A 1 265 ? 34.906 -24.438 -7.609 1 95.38 265 TYR A O 1
ATOM 1921 N N . ASP A 1 266 ? 34 -25.688 -6.004 1 93.5 266 ASP A N 1
ATOM 1922 C CA . ASP A 1 266 ? 35.281 -25.781 -5.297 1 93.5 266 ASP A CA 1
ATOM 1923 C C . ASP A 1 266 ? 36.312 -26.594 -6.094 1 93.5 266 ASP A C 1
ATOM 1925 O O . ASP A 1 266 ? 36.125 -27.797 -6.297 1 93.5 266 ASP A O 1
ATOM 1929 N N . PRO A 1 267 ? 37.406 -25.891 -6.465 1 92.94 267 PRO A N 1
ATOM 1930 C CA . PRO A 1 267 ? 38.375 -26.609 -7.289 1 92.94 267 PRO A CA 1
ATOM 1931 C C . PRO A 1 267 ? 39.031 -27.766 -6.555 1 92.94 267 PRO A C 1
ATOM 1933 O O . PRO A 1 267 ? 39.562 -28.688 -7.188 1 92.94 267 PRO A O 1
ATOM 1936 N N . ASN A 1 268 ? 38.938 -27.781 -5.289 1 90.38 268 ASN A N 1
ATOM 1937 C CA . ASN A 1 268 ? 39.594 -28.828 -4.5 1 90.38 268 ASN A CA 1
ATOM 1938 C C . ASN A 1 268 ? 38.656 -30 -4.246 1 90.38 268 ASN A C 1
ATOM 1940 O O . ASN A 1 268 ? 39.062 -31.016 -3.691 1 90.38 268 ASN A O 1
ATOM 1944 N N . SER A 1 269 ? 37.438 -29.891 -4.613 1 92.81 269 SER A N 1
ATOM 1945 C CA . SER A 1 269 ? 36.531 -31.016 -4.488 1 92.81 269 SER A CA 1
ATOM 1946 C C . SER A 1 269 ? 36.75 -32.031 -5.59 1 92.81 269 SER A C 1
ATOM 1948 O O . SER A 1 269 ? 37.094 -31.688 -6.711 1 92.81 269 SER A O 1
ATOM 1950 N N . ALA A 1 270 ? 36.469 -33.25 -5.336 1 93.75 270 ALA A N 1
ATOM 1951 C CA . ALA A 1 270 ? 36.75 -34.344 -6.266 1 93.75 270 ALA A CA 1
ATOM 1952 C C . ALA A 1 270 ? 35.906 -34.219 -7.527 1 93.75 270 ALA A C 1
ATOM 1954 O O . ALA A 1 270 ? 36.406 -34.375 -8.641 1 93.75 270 ALA A O 1
ATOM 1955 N N . PRO A 1 271 ? 34.594 -33.969 -7.371 1 94.75 271 PRO A N 1
ATOM 1956 C CA . PRO A 1 271 ? 33.812 -33.844 -8.594 1 94.75 271 PRO A CA 1
ATOM 1957 C C . PRO A 1 271 ? 34.281 -32.75 -9.523 1 94.75 271 PRO A C 1
ATOM 1959 O O . PRO A 1 271 ? 34.344 -32.938 -10.742 1 94.75 271 PRO A O 1
ATOM 1962 N N . CYS A 1 272 ? 34.656 -31.609 -9.008 1 95.31 272 CYS A N 1
ATOM 1963 C CA . CYS A 1 272 ? 35.094 -30.5 -9.836 1 95.31 272 CYS A CA 1
ATOM 1964 C C . CYS A 1 272 ? 36.469 -30.766 -10.414 1 95.31 272 CYS A C 1
ATOM 1966 O O . CYS A 1 272 ? 36.75 -30.422 -11.562 1 95.31 272 CYS A O 1
ATOM 1968 N N . ALA A 1 273 ? 37.281 -31.375 -9.633 1 94 273 ALA A N 1
ATOM 1969 C CA . ALA A 1 273 ? 38.625 -31.734 -10.125 1 94 273 ALA A CA 1
ATOM 1970 C C . ALA A 1 273 ? 38.531 -32.75 -11.25 1 94 273 ALA A C 1
ATOM 1972 O O . ALA A 1 273 ? 39.281 -32.656 -12.234 1 94 273 ALA A O 1
ATOM 1973 N N . ALA A 1 274 ? 37.688 -33.719 -11.039 1 94.31 274 ALA A N 1
ATOM 1974 C CA . ALA A 1 274 ? 37.5 -34.75 -12.07 1 94.31 274 ALA A CA 1
ATOM 1975 C C . ALA A 1 274 ? 36.969 -34.125 -13.359 1 94.31 274 ALA A C 1
ATOM 1977 O O . ALA A 1 274 ? 37.438 -34.438 -14.453 1 94.31 274 ALA A O 1
ATOM 1978 N N . PHE A 1 275 ? 36.031 -33.281 -13.234 1 95.12 275 PHE A N 1
ATOM 1979 C CA . PHE A 1 275 ? 35.469 -32.625 -14.398 1 95.12 275 PHE A CA 1
ATOM 1980 C C . PHE A 1 275 ? 36.531 -31.797 -15.133 1 95.12 275 PHE A C 1
ATOM 1982 O O . PHE A 1 275 ? 36.594 -31.844 -16.359 1 95.12 275 PHE A O 1
ATOM 1989 N N . SER A 1 276 ? 37.312 -31.047 -14.352 1 93.81 276 SER A N 1
ATOM 1990 C CA . SER A 1 276 ? 38.344 -30.219 -14.945 1 93.81 276 SER A CA 1
ATOM 1991 C C . SER A 1 276 ? 39.406 -31.078 -15.648 1 93.81 276 SER A C 1
ATOM 1993 O O . SER A 1 276 ? 39.906 -30.688 -16.703 1 93.81 276 SER A O 1
ATOM 1995 N N . SER A 1 277 ? 39.688 -32.156 -15.086 1 92.69 277 SER A N 1
ATOM 1996 C CA . SER A 1 277 ? 40.656 -33.062 -15.695 1 92.69 277 SER A CA 1
ATOM 1997 C C . SER A 1 277 ? 40.156 -33.625 -17.016 1 92.69 277 SER A C 1
ATOM 1999 O O . SER A 1 277 ? 40.875 -33.719 -18 1 92.69 277 SER A O 1
ATOM 2001 N N . ILE A 1 278 ? 38.938 -33.969 -17.047 1 92.38 278 ILE A N 1
ATOM 2002 C CA . ILE A 1 278 ? 38.312 -34.5 -18.266 1 92.38 278 ILE A CA 1
ATOM 2003 C C . ILE A 1 278 ? 38.25 -33.406 -19.328 1 92.38 278 ILE A C 1
ATOM 2005 O O . ILE A 1 278 ? 38.531 -33.656 -20.5 1 92.38 278 ILE A O 1
ATOM 2009 N N . SER A 1 279 ? 37.906 -32.281 -18.922 1 92.56 279 SER A N 1
ATOM 2010 C CA . SER A 1 279 ? 37.781 -31.141 -19.844 1 92.56 279 SER A CA 1
ATOM 2011 C C . SER A 1 279 ? 39.125 -30.766 -20.438 1 92.56 279 SER A C 1
ATOM 2013 O O . SER A 1 279 ? 39.188 -30.391 -21.609 1 92.56 279 SER A O 1
ATOM 2015 N N . ALA A 1 280 ? 40.125 -30.844 -19.672 1 90.06 280 ALA A N 1
ATOM 2016 C CA . ALA A 1 280 ? 41.469 -30.5 -20.141 1 90.06 280 ALA A CA 1
ATOM 2017 C C . ALA A 1 280 ? 41.938 -31.453 -21.234 1 90.06 280 ALA A C 1
ATOM 2019 O O . ALA A 1 280 ? 42.75 -31.094 -22.078 1 90.06 280 ALA A O 1
ATOM 2020 N N . GLY A 1 281 ? 41.375 -32.594 -21.312 1 88.31 281 GLY A N 1
ATOM 2021 C CA . GLY A 1 281 ? 41.75 -33.594 -22.297 1 88.31 281 GLY A CA 1
ATOM 2022 C C . GLY A 1 281 ? 41.062 -33.406 -23.625 1 88.31 281 GLY A C 1
ATOM 2023 O O . GLY A 1 281 ? 41.469 -34.031 -24.625 1 88.31 281 GLY A O 1
ATOM 2024 N N . ILE A 1 282 ? 40.062 -32.531 -23.656 1 90.25 282 ILE A N 1
ATOM 2025 C CA . ILE A 1 282 ? 39.281 -32.312 -24.891 1 90.25 282 ILE A CA 1
ATOM 2026 C C . ILE A 1 282 ? 39.656 -30.984 -25.516 1 90.25 282 ILE A C 1
ATOM 2028 O O . ILE A 1 282 ? 39.594 -29.938 -24.844 1 90.25 282 ILE A O 1
ATOM 2032 N N . THR A 1 283 ? 40 -30.969 -26.797 1 87.69 283 THR A N 1
ATOM 2033 C CA . THR A 1 283 ? 40.438 -29.75 -27.453 1 87.69 283 THR A CA 1
ATOM 2034 C C . THR A 1 283 ? 39.312 -29.156 -28.312 1 87.69 283 THR A C 1
ATOM 2036 O O . THR A 1 283 ? 39.281 -27.953 -28.547 1 87.69 283 THR A O 1
ATOM 2039 N N . SER A 1 284 ? 38.406 -29.938 -28.797 1 87.81 284 SER A N 1
ATOM 2040 C CA . SER A 1 284 ? 37.344 -29.438 -29.641 1 87.81 284 SER A CA 1
ATOM 2041 C C . SER A 1 284 ? 36.312 -28.672 -28.828 1 87.81 284 SER A C 1
ATOM 2043 O O . SER A 1 284 ? 36.062 -28.984 -27.672 1 87.81 284 SER A O 1
ATOM 2045 N N . THR A 1 285 ? 35.875 -27.578 -29.406 1 87.25 285 THR A N 1
ATOM 2046 C CA . THR A 1 285 ? 34.875 -26.734 -28.734 1 87.25 285 THR A CA 1
ATOM 2047 C C . THR A 1 285 ? 33.531 -26.812 -29.422 1 87.25 285 THR A C 1
ATOM 2049 O O . THR A 1 285 ? 33.438 -27.312 -30.547 1 87.25 285 THR A O 1
ATOM 2052 N N . THR A 1 286 ? 32.531 -26.469 -28.656 1 85.19 286 THR A N 1
ATOM 2053 C CA . THR A 1 286 ? 31.172 -26.484 -29.172 1 85.19 286 THR A CA 1
ATOM 2054 C C . THR A 1 286 ? 30.531 -25.094 -29.047 1 85.19 286 THR A C 1
ATOM 2056 O O . THR A 1 286 ? 30.891 -24.312 -28.188 1 85.19 286 THR A O 1
ATOM 2059 N N . ASN A 1 287 ? 29.562 -24.75 -30.016 1 85.38 287 ASN A N 1
ATOM 2060 C CA . ASN A 1 287 ? 28.719 -23.547 -30.031 1 85.38 287 ASN A CA 1
ATOM 2061 C C . ASN A 1 287 ? 29.562 -22.281 -30.062 1 85.38 287 ASN A C 1
ATOM 2063 O O . ASN A 1 287 ? 29.172 -21.25 -29.516 1 85.38 287 ASN A O 1
ATOM 2067 N N . ASP A 1 288 ? 30.844 -22.344 -30.453 1 80.56 288 ASP A N 1
ATOM 2068 C CA . ASP A 1 288 ? 31.719 -21.203 -30.719 1 80.56 288 ASP A CA 1
ATOM 2069 C C . ASP A 1 288 ? 32.156 -20.547 -29.406 1 80.56 288 ASP A C 1
ATOM 2071 O O . ASP A 1 288 ? 32.375 -19.328 -29.344 1 80.56 288 ASP A O 1
ATOM 2075 N N . PHE A 1 289 ? 32.156 -21.219 -28.281 1 87.75 289 PHE A N 1
ATOM 2076 C CA . PHE A 1 289 ? 32.719 -20.766 -27 1 87.75 289 PHE A CA 1
ATOM 2077 C C . PHE A 1 289 ? 33.969 -21.547 -26.656 1 87.75 289 PHE A C 1
ATOM 2079 O O . PHE A 1 289 ? 33.969 -22.781 -26.609 1 87.75 289 PHE A O 1
ATOM 2086 N N . PRO A 1 290 ? 34.969 -20.875 -26.391 1 84.06 290 PRO A N 1
ATOM 2087 C CA . PRO A 1 290 ? 36.219 -21.562 -26.125 1 84.06 290 PRO A CA 1
ATOM 2088 C C . PRO A 1 290 ? 36.188 -22.422 -24.859 1 84.06 290 PRO A C 1
ATOM 2090 O O . PRO A 1 290 ? 36.875 -23.438 -24.766 1 84.06 290 PRO A O 1
ATOM 2093 N N . SER A 1 291 ? 35.438 -22.094 -23.953 1 87.56 291 SER A N 1
ATOM 2094 C CA . SER A 1 291 ? 35.344 -22.844 -22.688 1 87.56 291 SER A CA 1
ATOM 2095 C C . SER A 1 291 ? 34.375 -24.016 -22.797 1 87.56 291 SER A C 1
ATOM 2097 O O . SER A 1 291 ? 34.375 -24.906 -21.953 1 87.56 291 SER A O 1
ATOM 2099 N N . TRP A 1 292 ? 33.625 -24.047 -23.875 1 90.81 292 TRP A N 1
ATOM 2100 C CA . TRP A 1 292 ? 32.625 -25.094 -24.078 1 90.81 292 TRP A CA 1
ATOM 2101 C C . TRP A 1 292 ? 33.188 -26.25 -24.891 1 90.81 292 TRP A C 1
ATOM 2103 O O . TRP A 1 292 ? 33.156 -26.219 -26.125 1 90.81 292 TRP A O 1
ATOM 2113 N N . LYS A 1 293 ? 33.594 -27.281 -24.156 1 90.81 293 LYS A N 1
ATOM 2114 C CA . LYS A 1 293 ? 34.25 -28.406 -24.797 1 90.81 293 LYS A CA 1
ATOM 2115 C C . LYS A 1 293 ? 33.219 -29.375 -25.391 1 90.81 293 LYS A C 1
ATOM 2117 O O . LYS A 1 293 ? 32.125 -29.531 -24.844 1 90.81 293 LYS A O 1
ATOM 2122 N N . ALA A 1 294 ? 33.594 -30.031 -26.422 1 86.81 294 ALA A N 1
ATOM 2123 C CA . ALA A 1 294 ? 32.688 -30.922 -27.141 1 86.81 294 ALA A CA 1
ATOM 2124 C C . ALA A 1 294 ? 32.281 -32.094 -26.25 1 86.81 294 ALA A C 1
ATOM 2126 O O . ALA A 1 294 ? 33.156 -32.781 -25.656 1 86.81 294 ALA A O 1
ATOM 2127 N N . GLY A 1 295 ? 31.016 -32.25 -26.094 1 85.06 295 GLY A N 1
ATOM 2128 C CA . GLY A 1 295 ? 30.484 -33.375 -25.359 1 85.06 295 GLY A CA 1
ATOM 2129 C C . GLY A 1 295 ? 30.281 -33.094 -23.875 1 85.06 295 GLY A C 1
ATOM 2130 O O . GLY A 1 295 ? 29.719 -33.938 -23.156 1 85.06 295 GLY A O 1
ATOM 2131 N N . LEU A 1 296 ? 30.812 -32.062 -23.453 1 92 296 LEU A N 1
ATOM 2132 C CA . LEU A 1 296 ? 30.703 -31.688 -22.047 1 92 296 LEU A CA 1
ATOM 2133 C C . LEU A 1 296 ? 29.828 -30.438 -21.875 1 92 296 LEU A C 1
ATOM 2135 O O . LEU A 1 296 ? 29.75 -29.609 -22.766 1 92 296 LEU A O 1
ATOM 2139 N N . PRO A 1 297 ? 29.078 -30.438 -20.766 1 93.25 297 PRO A N 1
ATOM 2140 C CA . PRO A 1 297 ? 28.391 -29.172 -20.469 1 93.25 297 PRO A CA 1
ATOM 2141 C C . PRO A 1 297 ? 29.375 -28.062 -20.125 1 93.25 297 PRO A C 1
ATOM 2143 O O . PRO A 1 297 ? 30.484 -28.328 -19.656 1 93.25 297 PRO A O 1
ATOM 2146 N N . GLN A 1 298 ? 28.984 -26.875 -20.359 1 91.81 298 GLN A N 1
ATOM 2147 C CA . GLN A 1 298 ? 29.828 -25.734 -20.062 1 91.81 298 GLN A CA 1
ATOM 2148 C C . GLN A 1 298 ? 29.859 -25.453 -18.547 1 91.81 298 GLN A C 1
ATOM 2150 O O . GLN A 1 298 ? 28.812 -25.281 -17.922 1 91.81 298 GLN A O 1
ATOM 2155 N N . ASP A 1 299 ? 30.969 -25.391 -17.953 1 90.19 299 ASP A N 1
ATOM 2156 C CA . ASP A 1 299 ? 31.062 -25.203 -16.516 1 90.19 299 ASP A CA 1
ATOM 2157 C C . ASP A 1 299 ? 31.391 -23.75 -16.188 1 90.19 299 ASP A C 1
ATOM 2159 O O . ASP A 1 299 ? 30.922 -23.219 -15.172 1 90.19 299 ASP A O 1
ATOM 2163 N N . ASP A 1 300 ? 32.281 -23.156 -16.922 1 91.19 300 ASP A N 1
ATOM 2164 C CA . ASP A 1 300 ? 32.688 -21.781 -16.609 1 91.19 300 ASP A CA 1
ATOM 2165 C C . ASP A 1 300 ? 33.094 -21.031 -17.859 1 91.19 300 ASP A C 1
ATOM 2167 O O . ASP A 1 300 ? 32.938 -21.516 -18.969 1 91.19 300 ASP A O 1
ATOM 2171 N N . PHE A 1 301 ? 33.406 -19.75 -17.578 1 87.81 301 PHE A N 1
ATOM 2172 C CA . PHE A 1 301 ? 33.938 -18.906 -18.625 1 87.81 301 PHE A CA 1
ATOM 2173 C C . PHE A 1 301 ? 35.406 -18.625 -18.406 1 87.81 301 PHE A C 1
ATOM 2175 O O . PHE A 1 301 ? 35.844 -18.469 -17.266 1 87.81 301 PHE A O 1
ATOM 2182 N N . THR A 1 302 ? 36.219 -18.828 -19.328 1 75.38 302 THR A N 1
ATOM 2183 C CA . THR A 1 302 ? 37.656 -18.672 -19.188 1 75.38 302 THR A CA 1
ATOM 2184 C C . THR A 1 302 ? 38.031 -17.203 -19.016 1 75.38 302 THR A C 1
ATOM 2186 O O . THR A 1 302 ? 39 -16.875 -18.344 1 75.38 302 THR A O 1
ATOM 2189 N N . ASP A 1 303 ? 37.375 -16.359 -19.641 1 77.31 303 ASP A N 1
ATOM 2190 C CA . ASP A 1 303 ? 37.719 -14.945 -19.609 1 77.31 303 ASP A CA 1
ATOM 2191 C C . ASP A 1 303 ? 36.531 -14.078 -19.266 1 77.31 303 ASP A C 1
ATOM 2193 O O . ASP A 1 303 ? 35.375 -14.438 -19.562 1 77.31 303 ASP A O 1
ATOM 2197 N N . THR A 1 304 ? 36.875 -13.008 -18.484 1 81.06 304 THR A N 1
ATOM 2198 C CA . THR A 1 304 ? 35.844 -12.055 -18.094 1 81.06 304 THR A CA 1
ATOM 2199 C C . THR A 1 304 ? 35.438 -11.172 -19.266 1 81.06 304 THR A C 1
ATOM 2201 O O . THR A 1 304 ? 34.531 -10.367 -19.156 1 81.06 304 THR A O 1
ATOM 2204 N N . SER A 1 305 ? 36 -11.359 -20.406 1 82.31 305 SER A N 1
ATOM 2205 C CA . SER A 1 305 ? 35.688 -10.547 -21.594 1 82.31 305 SER A CA 1
ATOM 2206 C C . SER A 1 305 ? 34.312 -10.844 -22.125 1 82.31 305 SER A C 1
ATOM 2208 O O . SER A 1 305 ? 33.75 -10.07 -22.906 1 82.31 305 SER A O 1
ATOM 2210 N N . VAL A 1 306 ? 33.688 -11.953 -21.562 1 86.12 306 VAL A N 1
ATOM 2211 C CA . VAL A 1 306 ? 32.344 -12.336 -22 1 86.12 306 VAL A CA 1
ATOM 2212 C C . VAL A 1 306 ? 31.344 -11.281 -21.562 1 86.12 306 VAL A C 1
ATOM 2214 O O . VAL A 1 306 ? 30.328 -11.086 -22.219 1 86.12 306 VAL A O 1
ATOM 2217 N N . LEU A 1 307 ? 31.672 -10.562 -20.562 1 88.5 307 LEU A N 1
ATOM 2218 C CA . LEU A 1 307 ? 30.734 -9.57 -20.016 1 88.5 307 LEU A CA 1
ATOM 2219 C C . LEU A 1 307 ? 30.703 -8.32 -20.906 1 88.5 307 LEU A C 1
ATOM 2221 O O . LEU A 1 307 ? 29.766 -7.535 -20.828 1 88.5 307 LEU A O 1
ATOM 2225 N N . THR A 1 308 ? 31.703 -8.117 -21.734 1 86.94 308 THR A N 1
ATOM 2226 C CA . THR A 1 308 ? 31.766 -6.953 -22.625 1 86.94 308 THR A CA 1
ATOM 2227 C C . THR A 1 308 ? 31.719 -7.379 -24.078 1 86.94 308 THR A C 1
ATOM 2229 O O . THR A 1 308 ? 32.156 -6.633 -24.969 1 86.94 308 THR A O 1
ATOM 2232 N N . ALA A 1 309 ? 31.172 -8.57 -24.25 1 87.69 309 ALA A N 1
ATOM 2233 C CA . ALA A 1 309 ? 31.047 -9.062 -25.625 1 87.69 309 ALA A CA 1
ATOM 2234 C C . ALA A 1 309 ? 29.984 -8.289 -26.391 1 87.69 309 ALA A C 1
ATOM 2236 O O . ALA A 1 309 ? 28.922 -7.953 -25.844 1 87.69 309 ALA A O 1
ATOM 2237 N N . THR A 1 310 ? 30.219 -7.887 -27.672 1 88.5 310 THR A N 1
ATOM 2238 C CA . THR A 1 310 ? 29.281 -7.094 -28.469 1 88.5 310 THR A CA 1
ATOM 2239 C C . THR A 1 310 ? 28.641 -7.945 -29.562 1 88.5 310 THR A C 1
ATOM 2241 O O . THR A 1 310 ? 28.219 -7.422 -30.594 1 88.5 310 THR A O 1
ATOM 2244 N N . THR A 1 311 ? 28.562 -9.172 -29.297 1 88.19 311 THR A N 1
ATOM 2245 C CA . THR A 1 311 ? 28.062 -10.07 -30.344 1 88.19 311 THR A CA 1
ATOM 2246 C C . THR A 1 311 ? 26.547 -10.133 -30.312 1 88.19 311 THR A C 1
ATOM 2248 O O . THR A 1 311 ? 25.922 -10.633 -31.266 1 88.19 311 THR A O 1
ATOM 2251 N N . LEU A 1 312 ? 25.953 -9.688 -29.234 1 90.62 312 LEU A N 1
ATOM 2252 C CA . LEU A 1 312 ? 24.5 -9.688 -29.188 1 90.62 312 LEU A CA 1
ATOM 2253 C C . LEU A 1 312 ? 23.922 -8.656 -30.141 1 90.62 312 LEU A C 1
ATOM 2255 O O . LEU A 1 312 ? 24.406 -7.523 -30.219 1 90.62 312 LEU A O 1
ATOM 2259 N N . SER A 1 313 ? 22.969 -9.008 -30.922 1 87.38 313 SER A N 1
ATOM 2260 C CA . SER A 1 313 ? 22.406 -8.125 -31.938 1 87.38 313 SER A CA 1
ATOM 2261 C C . SER A 1 313 ? 21.016 -7.641 -31.531 1 87.38 313 SER A C 1
ATOM 2263 O O . SER A 1 313 ? 20.406 -6.816 -32.219 1 87.38 313 SER A O 1
ATOM 2265 N N . SER A 1 314 ? 20.531 -8.078 -30.453 1 85.94 314 SER A N 1
ATOM 2266 C CA . SER A 1 314 ? 19.188 -7.676 -30.047 1 85.94 314 SER A CA 1
ATOM 2267 C C . SER A 1 314 ? 19.141 -6.195 -29.688 1 85.94 314 SER A C 1
ATOM 2269 O O . SER A 1 314 ? 20.062 -5.664 -29.078 1 85.94 314 SER A O 1
ATOM 2271 N N . GLN A 1 315 ? 18.141 -5.574 -30.266 1 89.38 315 GLN A N 1
ATOM 2272 C CA . GLN A 1 315 ? 17.875 -4.184 -29.922 1 89.38 315 GLN A CA 1
ATOM 2273 C C . GLN A 1 315 ? 16.766 -4.078 -28.875 1 89.38 315 GLN A C 1
ATOM 2275 O O . GLN A 1 315 ? 15.711 -4.695 -29.016 1 89.38 315 GLN A O 1
ATOM 2280 N N . VAL A 1 316 ? 17.141 -3.369 -27.828 1 90.75 316 VAL A N 1
ATOM 2281 C CA . VAL A 1 316 ? 16.203 -3.275 -26.719 1 90.75 316 VAL A CA 1
ATOM 2282 C C . VAL A 1 316 ? 15.648 -1.852 -26.641 1 90.75 316 VAL A C 1
ATOM 2284 O O . VAL A 1 316 ? 16.328 -0.893 -27 1 90.75 316 VAL A O 1
ATOM 2287 N N . SER A 1 317 ? 14.367 -1.776 -26.391 1 90.88 317 SER A N 1
ATOM 2288 C CA . SER A 1 317 ? 13.688 -0.52 -26.094 1 90.88 317 SER A CA 1
ATOM 2289 C C . SER A 1 317 ? 13.164 -0.5 -24.672 1 90.88 317 SER A C 1
ATOM 2291 O O . SER A 1 317 ? 13.086 -1.544 -24.016 1 90.88 317 SER A O 1
ATOM 2293 N N . LEU A 1 318 ? 12.875 0.692 -24.219 1 90.88 318 LEU A N 1
ATOM 2294 C CA . LEU A 1 318 ? 12.398 0.82 -22.844 1 90.88 318 LEU A CA 1
ATOM 2295 C C . LEU A 1 318 ? 11.086 0.064 -22.656 1 90.88 318 LEU A C 1
ATOM 2297 O O . LEU A 1 318 ? 10.188 0.137 -23.5 1 90.88 318 LEU A O 1
ATOM 2301 N N . SER A 1 319 ? 10.906 -0.746 -21.625 1 85.12 319 SER A N 1
ATOM 2302 C CA . SER A 1 319 ? 9.742 -1.512 -21.203 1 85.12 319 SER A CA 1
ATOM 2303 C C . SER A 1 319 ? 9.508 -2.723 -22.094 1 85.12 319 SER A C 1
ATOM 2305 O O . SER A 1 319 ? 8.461 -3.367 -22.016 1 85.12 319 SER A O 1
ATOM 2307 N N . SER A 1 320 ? 10.531 -2.91 -22.953 1 89.88 320 SER A N 1
ATOM 2308 C CA . SER A 1 320 ? 10.461 -4.16 -23.719 1 89.88 320 SER A CA 1
ATOM 2309 C C . SER A 1 320 ? 10.828 -5.355 -22.844 1 89.88 320 SER A C 1
ATOM 2311 O O . SER A 1 320 ? 11.633 -5.227 -21.906 1 89.88 320 SER A O 1
ATOM 2313 N N . VAL A 1 321 ? 10.195 -6.457 -23.141 1 91.06 321 VAL A N 1
ATOM 2314 C CA . VAL A 1 321 ? 10.43 -7.648 -22.328 1 91.06 321 VAL A CA 1
ATOM 2315 C C . VAL A 1 321 ? 11.594 -8.445 -22.906 1 91.06 321 VAL A C 1
ATOM 2317 O O . VAL A 1 321 ? 11.57 -8.836 -24.078 1 91.06 321 VAL A O 1
ATOM 2320 N N . LEU A 1 322 ? 12.594 -8.641 -22.094 1 94.5 322 LEU A N 1
ATOM 2321 C CA . LEU A 1 322 ? 13.727 -9.469 -22.484 1 94.5 322 LEU A CA 1
ATOM 2322 C C . LEU A 1 322 ? 13.414 -10.945 -22.297 1 94.5 322 LEU A C 1
ATOM 2324 O O . LEU A 1 322 ? 12.82 -11.336 -21.297 1 94.5 322 LEU A O 1
ATOM 2328 N N . GLY A 1 323 ? 13.773 -11.68 -23.297 1 92.94 323 GLY A N 1
ATOM 2329 C CA . GLY A 1 323 ? 13.5 -13.109 -23.234 1 92.94 323 GLY A CA 1
ATOM 2330 C C . GLY A 1 323 ? 14.648 -13.922 -22.656 1 92.94 323 GLY A C 1
ATOM 2331 O O . GLY A 1 323 ? 15.812 -13.641 -22.953 1 92.94 323 GLY A O 1
ATOM 2332 N N . TYR A 1 324 ? 14.32 -14.781 -21.812 1 95.31 324 TYR A N 1
ATOM 2333 C CA . TYR A 1 324 ? 15.266 -15.727 -21.234 1 95.31 324 TYR A CA 1
ATOM 2334 C C . TYR A 1 324 ? 14.742 -17.156 -21.328 1 95.31 324 TYR A C 1
ATOM 2336 O O . TYR A 1 324 ? 13.531 -17.375 -21.281 1 95.31 324 TYR A O 1
ATOM 2344 N N . VAL A 1 325 ? 15.641 -18.062 -21.469 1 94.12 325 VAL A N 1
ATOM 2345 C CA . VAL A 1 325 ? 15.312 -19.484 -21.438 1 94.12 325 VAL A CA 1
ATOM 2346 C C . VAL A 1 325 ? 16.094 -20.172 -20.328 1 94.12 325 VAL A C 1
ATOM 2348 O O . VAL A 1 325 ? 17.281 -19.906 -20.141 1 94.12 325 VAL A O 1
ATOM 2351 N N . LEU A 1 326 ? 15.383 -20.906 -19.641 1 94.56 326 LEU A N 1
ATOM 2352 C CA . LEU A 1 326 ? 15.977 -21.641 -18.531 1 94.56 326 LEU A CA 1
ATOM 2353 C C . LEU A 1 326 ? 15.914 -23.141 -18.781 1 94.56 326 LEU A C 1
ATOM 2355 O O . LEU A 1 326 ? 14.852 -23.688 -19.094 1 94.56 326 LEU A O 1
ATOM 2359 N N . VAL A 1 327 ? 17.031 -23.797 -18.719 1 93.62 327 VAL A N 1
ATOM 2360 C CA . VAL A 1 327 ? 17.109 -25.25 -18.812 1 93.62 327 VAL A CA 1
ATOM 2361 C C . VAL A 1 327 ? 17.312 -25.828 -17.406 1 93.62 327 VAL A C 1
ATOM 2363 O O . VAL A 1 327 ? 18.266 -25.5 -16.719 1 93.62 327 VAL A O 1
ATOM 2366 N N . ALA A 1 328 ? 16.438 -26.656 -17.031 1 94.44 328 ALA A N 1
ATOM 2367 C CA . ALA A 1 328 ? 16.484 -27.266 -15.711 1 94.44 328 ALA A CA 1
ATOM 2368 C C . ALA A 1 328 ? 16.922 -28.719 -15.805 1 94.44 328 ALA A C 1
ATOM 2370 O O . ALA A 1 328 ? 16.5 -29.453 -16.703 1 94.44 328 ALA A O 1
ATOM 2371 N N . PHE A 1 329 ? 17.844 -29.094 -14.922 1 94.12 329 PHE A N 1
ATOM 2372 C CA . PHE A 1 329 ? 18.344 -30.453 -14.867 1 94.12 329 PHE A CA 1
ATOM 2373 C C . PHE A 1 329 ? 18 -31.109 -13.539 1 94.12 329 PHE A C 1
ATOM 2375 O O . PHE A 1 329 ? 18.047 -30.469 -12.492 1 94.12 329 PHE A O 1
ATOM 2382 N N . ASN A 1 330 ? 17.688 -32.375 -13.609 1 93.06 330 ASN A N 1
ATOM 2383 C CA . ASN A 1 330 ? 17.547 -33.188 -12.414 1 93.06 330 ASN A CA 1
ATOM 2384 C C . ASN A 1 330 ? 18.906 -33.625 -11.891 1 93.06 330 ASN A C 1
ATOM 2386 O O . ASN A 1 330 ? 19.922 -33.5 -12.578 1 93.06 330 ASN A O 1
ATOM 2390 N N . LEU A 1 331 ? 18.906 -34.156 -10.75 1 93.81 331 LEU A N 1
ATOM 2391 C CA . LEU A 1 331 ? 20.141 -34.656 -10.164 1 93.81 331 LEU A CA 1
ATOM 2392 C C . LEU A 1 331 ? 20.734 -35.75 -11.023 1 93.81 331 LEU A C 1
ATOM 2394 O O . LEU A 1 331 ? 21.953 -35.875 -11.141 1 93.81 331 LEU A O 1
ATOM 2398 N N . ASN A 1 332 ? 19.891 -36.531 -11.766 1 88.56 332 ASN A N 1
ATOM 2399 C CA . ASN A 1 332 ? 20.359 -37.656 -12.555 1 88.56 332 ASN A CA 1
ATOM 2400 C C . ASN A 1 332 ? 20.875 -37.219 -13.914 1 88.56 332 ASN A C 1
ATOM 2402 O O . ASN A 1 332 ? 21.219 -38.031 -14.758 1 88.56 332 ASN A O 1
ATOM 2406 N N . GLY A 1 333 ? 20.859 -35.906 -14.156 1 90.75 333 GLY A N 1
ATOM 2407 C CA . GLY A 1 333 ? 21.484 -35.375 -15.367 1 90.75 333 GLY A CA 1
ATOM 2408 C C . GLY A 1 333 ? 20.5 -35.219 -16.5 1 90.75 333 GLY A C 1
ATOM 2409 O O . GLY A 1 333 ? 20.844 -34.656 -17.547 1 90.75 333 GLY A O 1
ATOM 2410 N N . THR A 1 334 ? 19.266 -35.594 -16.312 1 87.75 334 THR A N 1
ATOM 2411 C CA . THR A 1 334 ? 18.266 -35.438 -17.359 1 87.75 334 THR A CA 1
ATOM 2412 C C . THR A 1 334 ? 17.672 -34.031 -17.344 1 87.75 334 THR A C 1
ATOM 2414 O O . THR A 1 334 ? 17.641 -33.375 -16.281 1 87.75 334 THR A O 1
ATOM 2417 N N . ILE A 1 335 ? 17.297 -33.594 -18.547 1 88.56 335 ILE A N 1
ATOM 2418 C CA . ILE A 1 335 ? 16.656 -32.281 -18.641 1 88.56 335 ILE A CA 1
ATOM 2419 C C . ILE A 1 335 ? 15.219 -32.406 -18.141 1 88.56 335 ILE A C 1
ATOM 2421 O O . ILE A 1 335 ? 14.453 -33.25 -18.594 1 88.56 335 ILE A O 1
ATOM 2425 N N . GLN A 1 336 ? 14.922 -31.703 -17.156 1 87.12 336 GLN A N 1
ATOM 2426 C CA . GLN A 1 336 ? 13.555 -31.656 -16.641 1 87.12 336 GLN A CA 1
ATOM 2427 C C . GLN A 1 336 ? 12.664 -30.766 -17.516 1 87.12 336 GLN A C 1
ATOM 2429 O O . GLN A 1 336 ? 11.539 -31.141 -17.828 1 87.12 336 GLN A O 1
ATOM 2434 N N . SER A 1 337 ? 13.172 -29.609 -17.828 1 86.5 337 SER A N 1
ATOM 2435 C CA . SER A 1 337 ? 12.367 -28.672 -18.594 1 86.5 337 SER A CA 1
ATOM 2436 C C . SER A 1 337 ? 13.242 -27.656 -19.328 1 86.5 337 SER A C 1
ATOM 2438 O O . SER A 1 337 ? 14.344 -27.344 -18.859 1 86.5 337 SER A O 1
ATOM 2440 N N . VAL A 1 338 ? 12.906 -27.297 -20.516 1 87.75 338 VAL A N 1
ATOM 2441 C CA . VAL A 1 338 ? 13.398 -26.141 -21.266 1 87.75 338 VAL A CA 1
ATOM 2442 C C . VAL A 1 338 ? 12.273 -25.141 -21.469 1 87.75 338 VAL A C 1
ATOM 2444 O O . VAL A 1 338 ? 11.43 -25.312 -22.344 1 87.75 338 VAL A O 1
ATOM 2447 N N . ARG A 1 339 ? 12.211 -24.156 -20.578 1 87.38 339 ARG A N 1
ATOM 2448 C CA . ARG A 1 339 ? 11.086 -23.219 -20.594 1 87.38 339 ARG A CA 1
ATOM 2449 C C . ARG A 1 339 ? 11.562 -21.781 -20.422 1 87.38 339 ARG A C 1
ATOM 2451 O O . ARG A 1 339 ? 12.688 -21.547 -19.969 1 87.38 339 ARG A O 1
ATOM 2458 N N . PRO A 1 340 ? 10.742 -20.891 -20.844 1 90.5 340 PRO A N 1
ATOM 2459 C CA . PRO A 1 340 ? 11.086 -19.484 -20.578 1 90.5 340 PRO A CA 1
ATOM 2460 C C . PRO A 1 340 ? 11.148 -19.172 -19.094 1 90.5 340 PRO A C 1
ATOM 2462 O O . PRO A 1 340 ? 10.383 -19.734 -18.297 1 90.5 340 PRO A O 1
ATOM 2465 N N . LEU A 1 341 ? 12.102 -18.297 -18.781 1 93.81 341 LEU A N 1
ATOM 2466 C CA . LEU A 1 341 ? 12.289 -17.891 -17.391 1 93.81 341 LEU A CA 1
ATOM 2467 C C . LEU A 1 341 ? 11.094 -17.109 -16.891 1 93.81 341 LEU A C 1
ATOM 2469 O O . LEU A 1 341 ? 10.625 -16.188 -17.562 1 93.81 341 LEU A O 1
ATOM 2473 N N . SER A 1 342 ? 10.539 -17.469 -15.781 1 89.19 342 SER A N 1
ATOM 2474 C CA . SER A 1 342 ? 9.445 -16.75 -15.125 1 89.19 342 SER A CA 1
ATOM 2475 C C . SER A 1 342 ? 9.766 -16.484 -13.656 1 89.19 342 SER A C 1
ATOM 2477 O O . SER A 1 342 ? 10.523 -15.562 -13.344 1 89.19 342 SER A O 1
ATOM 2479 N N . SER A 1 343 ? 9.375 -17.328 -12.734 1 89.12 343 SER A N 1
ATOM 2480 C CA . SER A 1 343 ? 9.586 -17.094 -11.305 1 89.12 343 SER A CA 1
ATOM 2481 C C . SER A 1 343 ? 10.562 -18.109 -10.719 1 89.12 343 SER A C 1
ATOM 2483 O O . SER A 1 343 ? 10.75 -18.172 -9.5 1 89.12 343 SER A O 1
ATOM 2485 N N . GLN A 1 344 ? 11.273 -18.797 -11.508 1 90.75 344 GLN A N 1
ATOM 2486 C CA . GLN A 1 344 ? 12.094 -19.906 -11.031 1 90.75 344 GLN A CA 1
ATOM 2487 C C . GLN A 1 344 ? 13.266 -19.406 -10.203 1 90.75 344 GLN A C 1
ATOM 2489 O O . GLN A 1 344 ? 13.742 -20.109 -9.297 1 90.75 344 GLN A O 1
ATOM 2494 N N . LEU A 1 345 ? 13.68 -18.203 -10.492 1 94.38 345 LEU A N 1
ATOM 2495 C CA . LEU A 1 345 ? 14.828 -17.656 -9.781 1 94.38 345 LEU A CA 1
ATOM 2496 C C . LEU A 1 345 ? 14.398 -16.969 -8.492 1 94.38 345 LEU A C 1
ATOM 2498 O O . LEU A 1 345 ? 15.242 -16.547 -7.699 1 94.38 345 LEU A O 1
ATOM 2502 N N . GLN A 1 346 ? 13.156 -16.953 -8.328 1 92.5 346 GLN A N 1
ATOM 2503 C CA . GLN A 1 346 ? 12.617 -16.25 -7.172 1 92.5 346 GLN A CA 1
ATOM 2504 C C . GLN A 1 346 ? 12.086 -17.234 -6.137 1 92.5 346 GLN A C 1
ATOM 2506 O O . GLN A 1 346 ? 11.219 -18.062 -6.441 1 92.5 346 GLN A O 1
ATOM 2511 N N . LEU A 1 347 ? 12.641 -17.094 -4.914 1 90.69 347 LEU A N 1
ATOM 2512 C CA . LEU A 1 347 ? 12.164 -17.969 -3.844 1 90.69 347 LEU A CA 1
ATOM 2513 C C . LEU A 1 347 ? 10.906 -17.391 -3.201 1 90.69 347 LEU A C 1
ATOM 2515 O O . LEU A 1 347 ? 10.102 -18.141 -2.633 1 90.69 347 LEU A O 1
ATOM 2519 N N . CYS A 1 348 ? 10.812 -16.109 -3.295 1 86.81 348 CYS A N 1
ATOM 2520 C CA . CYS A 1 348 ? 9.602 -15.484 -2.793 1 86.81 348 CYS A CA 1
ATOM 2521 C C . CYS A 1 348 ? 8.43 -15.719 -3.742 1 86.81 348 CYS A C 1
ATOM 2523 O O . CYS A 1 348 ? 8.586 -15.617 -4.961 1 86.81 348 CYS A O 1
ATOM 2525 N N . ASP A 1 349 ? 7.301 -15.969 -3.197 1 81.56 349 ASP A N 1
ATOM 2526 C CA . ASP A 1 349 ? 6.113 -16.219 -4.008 1 81.56 349 ASP A CA 1
ATOM 2527 C C . ASP A 1 349 ? 5.641 -14.93 -4.695 1 81.56 349 ASP A C 1
ATOM 2529 O O . ASP A 1 349 ? 5.641 -13.859 -4.086 1 81.56 349 ASP A O 1
ATOM 2533 N N . VAL A 1 350 ? 5.441 -15.055 -5.957 1 81.31 350 VAL A N 1
ATOM 2534 C CA . VAL A 1 350 ? 4.957 -13.922 -6.73 1 81.31 350 VAL A CA 1
ATOM 2535 C C . VAL A 1 350 ? 3.766 -14.344 -7.59 1 81.31 350 VAL A C 1
ATOM 2537 O O . VAL A 1 350 ? 3.646 -15.516 -7.957 1 81.31 350 VAL A O 1
ATOM 2540 N N . SER A 1 351 ? 2.922 -13.438 -7.836 1 76.5 351 SER A N 1
ATOM 2541 C CA . SER A 1 351 ? 1.813 -13.703 -8.75 1 76.5 351 SER A CA 1
ATOM 2542 C C . SER A 1 351 ? 2.311 -13.93 -10.172 1 76.5 351 SER A C 1
ATOM 2544 O O . SER A 1 351 ? 3.332 -13.367 -10.57 1 76.5 351 SER A O 1
ATOM 2546 N N . PRO A 1 352 ? 1.695 -14.828 -10.875 1 73.69 352 PRO A N 1
ATOM 2547 C CA . PRO A 1 352 ? 2.121 -15.141 -12.242 1 73.69 352 PRO A CA 1
ATOM 2548 C C . PRO A 1 352 ? 2.184 -13.898 -13.133 1 73.69 352 PRO A C 1
ATOM 2550 O O . PRO A 1 352 ? 3.041 -13.812 -14.023 1 73.69 352 PRO A O 1
ATOM 2553 N N . SER A 1 353 ? 1.35 -12.945 -12.844 1 74.31 353 SER A N 1
ATOM 2554 C CA . SER A 1 353 ? 1.36 -11.75 -13.68 1 74.31 353 SER A CA 1
ATOM 2555 C C . SER A 1 353 ? 2.561 -10.867 -13.359 1 74.31 353 SER A C 1
ATOM 2557 O O . SER A 1 353 ? 3.02 -10.102 -14.211 1 74.31 353 SER A O 1
ATOM 2559 N N . GLN A 1 354 ? 3.051 -11.055 -12.203 1 78.88 354 GLN A N 1
ATOM 2560 C CA . GLN A 1 354 ? 4.16 -10.211 -11.766 1 78.88 354 GLN A CA 1
ATOM 2561 C C . GLN A 1 354 ? 5.488 -10.953 -11.859 1 78.88 354 GLN A C 1
ATOM 2563 O O . GLN A 1 354 ? 6.551 -10.367 -11.648 1 78.88 354 GLN A O 1
ATOM 2568 N N . SER A 1 355 ? 5.473 -12.141 -12.266 1 82.12 355 SER A N 1
ATOM 2569 C CA . SER A 1 355 ? 6.656 -12.992 -12.219 1 82.12 355 SER A CA 1
ATOM 2570 C C . SER A 1 355 ? 7.66 -12.602 -13.297 1 82.12 355 SER A C 1
ATOM 2572 O O . SER A 1 355 ? 8.859 -12.852 -13.156 1 82.12 355 SER A O 1
ATOM 2574 N N . THR A 1 356 ? 7.199 -11.922 -14.391 1 86.75 356 THR A N 1
ATOM 2575 C CA . THR A 1 356 ? 8.125 -11.633 -15.477 1 86.75 356 THR A CA 1
ATOM 2576 C C . THR A 1 356 ? 8.43 -10.141 -15.547 1 86.75 356 THR A C 1
ATOM 2578 O O . THR A 1 356 ? 9.047 -9.672 -16.5 1 86.75 356 THR A O 1
ATOM 2581 N N . ARG A 1 357 ? 8.094 -9.438 -14.555 1 88.62 357 ARG A N 1
ATOM 2582 C CA . ARG A 1 357 ? 8.266 -7.988 -14.594 1 88.62 357 ARG A CA 1
ATOM 2583 C C . ARG A 1 357 ? 9.734 -7.605 -14.438 1 88.62 357 ARG A C 1
ATOM 2585 O O . ARG A 1 357 ? 10.133 -6.492 -14.789 1 88.62 357 ARG A O 1
ATOM 2592 N N . PHE A 1 358 ? 10.562 -8.453 -13.906 1 92.5 358 PHE A N 1
ATOM 2593 C CA . PHE A 1 358 ? 11.992 -8.188 -13.766 1 92.5 358 PHE A CA 1
ATOM 2594 C C . PHE A 1 358 ? 12.656 -8.078 -15.133 1 92.5 358 PHE A C 1
ATOM 2596 O O . PHE A 1 358 ? 13.742 -7.492 -15.258 1 92.5 358 PHE A O 1
ATOM 2603 N N . ALA A 1 359 ? 11.969 -8.672 -16.172 1 93.19 359 ALA A N 1
ATOM 2604 C CA . ALA A 1 359 ? 12.578 -8.75 -17.484 1 93.19 359 ALA A CA 1
ATOM 2605 C C . ALA A 1 359 ? 12.211 -7.531 -18.344 1 93.19 359 ALA A C 1
ATOM 2607 O O . ALA A 1 359 ? 12.633 -7.418 -19.484 1 93.19 359 ALA A O 1
ATOM 2608 N N . MET A 1 360 ? 11.469 -6.637 -17.797 1 91.69 360 MET A N 1
ATOM 2609 C CA . MET A 1 360 ? 11.156 -5.402 -18.516 1 91.69 360 MET A CA 1
ATOM 2610 C C . MET A 1 360 ? 12.328 -4.426 -18.453 1 91.69 360 MET A C 1
ATOM 2612 O O . MET A 1 360 ? 12.688 -3.947 -17.391 1 91.69 360 MET A O 1
ATOM 2616 N N . PHE A 1 361 ? 12.82 -4.18 -19.609 1 93.62 361 PHE A N 1
ATOM 2617 C CA . PHE A 1 361 ? 14.055 -3.408 -19.688 1 93.62 361 PHE A CA 1
ATOM 2618 C C . PHE A 1 361 ? 13.859 -2.006 -19.125 1 93.62 361 PHE A C 1
ATOM 2620 O O . PHE A 1 361 ? 12.906 -1.313 -19.5 1 93.62 361 PHE A O 1
ATOM 2627 N N . GLY A 1 362 ? 14.68 -1.604 -18.219 1 92.06 362 GLY A N 1
ATOM 2628 C CA . GLY A 1 362 ? 14.68 -0.257 -17.672 1 92.06 362 GLY A CA 1
ATOM 2629 C C . GLY A 1 362 ? 13.922 -0.147 -16.359 1 92.06 362 GLY A C 1
ATOM 2630 O O . GLY A 1 362 ? 14.016 0.864 -15.664 1 92.06 362 GLY A O 1
ATOM 2631 N N . ILE A 1 363 ? 13.078 -1.087 -16.031 1 91.44 363 ILE A N 1
ATOM 2632 C CA . ILE A 1 363 ? 12.297 -1.083 -14.797 1 91.44 363 ILE A CA 1
ATOM 2633 C C . ILE A 1 363 ? 13 -1.929 -13.742 1 91.44 363 ILE A C 1
ATOM 2635 O O . ILE A 1 363 ? 13.281 -3.109 -13.961 1 91.44 363 ILE A O 1
ATOM 2639 N N . GLU A 1 364 ? 13.336 -1.295 -12.695 1 92.06 364 GLU A N 1
ATOM 2640 C CA . GLU A 1 364 ? 13.938 -2.051 -11.602 1 92.06 364 GLU A CA 1
ATOM 2641 C C . GLU A 1 364 ? 12.898 -2.904 -10.883 1 92.06 364 GLU A C 1
ATOM 2643 O O . GLU A 1 364 ? 11.742 -2.49 -10.734 1 92.06 364 GLU A O 1
ATOM 2648 N N . TYR A 1 365 ? 13.289 -4.086 -10.562 1 92.06 365 TYR A N 1
ATOM 2649 C CA . TYR A 1 365 ? 12.398 -5.043 -9.914 1 92.06 365 TYR A CA 1
ATOM 2650 C C . TYR A 1 365 ? 13.039 -5.609 -8.648 1 92.06 365 TYR A C 1
ATOM 2652 O O . TYR A 1 365 ? 14.195 -6.02 -8.664 1 92.06 365 TYR A O 1
ATOM 2660 N N . VAL A 1 366 ? 12.328 -5.508 -7.559 1 91.81 366 VAL A N 1
ATOM 2661 C CA . VAL A 1 366 ? 12.812 -6.082 -6.309 1 91.81 366 VAL A CA 1
ATOM 2662 C C . VAL A 1 366 ? 11.711 -6.93 -5.672 1 91.81 366 VAL A C 1
ATOM 2664 O O . VAL A 1 366 ? 10.57 -6.484 -5.551 1 91.81 366 VAL A O 1
ATOM 2667 N N . ASN A 1 367 ? 11.922 -8.164 -5.422 1 91.25 367 ASN A N 1
ATOM 2668 C CA . ASN A 1 367 ? 11.062 -9.086 -4.695 1 91.25 367 ASN A CA 1
ATOM 2669 C C . ASN A 1 367 ? 11.75 -9.617 -3.441 1 91.25 367 ASN A C 1
ATOM 2671 O O . ASN A 1 367 ? 12.609 -10.5 -3.523 1 91.25 367 ASN A O 1
ATOM 2675 N N . GLU A 1 368 ? 11.422 -9.07 -2.273 1 90.81 368 GLU A N 1
ATOM 2676 C CA . GLU A 1 368 ? 12.023 -9.453 -1 1 90.81 368 GLU A CA 1
ATOM 2677 C C . GLU A 1 368 ? 10.969 -9.969 -0.027 1 90.81 368 GLU A C 1
ATOM 2679 O O . GLU A 1 368 ? 9.867 -9.422 0.063 1 90.81 368 GLU A O 1
ATOM 2684 N N . CYS A 1 369 ? 11.219 -11.086 0.619 1 86.62 369 CYS A N 1
ATOM 2685 C CA . CYS A 1 369 ? 10.289 -11.641 1.595 1 86.62 369 CYS A CA 1
ATOM 2686 C C . CYS A 1 369 ? 11.016 -12.547 2.582 1 86.62 369 CYS A C 1
ATOM 2688 O O . CYS A 1 369 ? 12.211 -12.82 2.42 1 86.62 369 CYS A O 1
ATOM 2690 N N . ALA A 1 370 ? 10.344 -12.914 3.645 1 86.88 370 ALA A N 1
ATOM 2691 C CA . ALA A 1 370 ? 10.828 -13.906 4.594 1 86.88 370 ALA A CA 1
ATOM 2692 C C . ALA A 1 370 ? 10.227 -15.281 4.297 1 86.88 370 ALA A C 1
ATOM 2694 O O . ALA A 1 370 ? 9.008 -15.438 4.246 1 86.88 370 ALA A O 1
ATOM 2695 N N . ILE A 1 371 ? 11.07 -16.219 4.012 1 87.94 371 ILE A N 1
ATOM 2696 C CA . ILE A 1 371 ? 10.586 -17.562 3.684 1 87.94 371 ILE A CA 1
ATOM 2697 C C . ILE A 1 371 ? 10.859 -18.5 4.852 1 87.94 371 ILE A C 1
ATOM 2699 O O . ILE A 1 371 ? 11.75 -18.25 5.672 1 87.94 371 ILE A O 1
ATOM 2703 N N . SER A 1 372 ? 10.086 -19.547 4.914 1 88.06 372 SER A N 1
ATOM 2704 C CA . SER A 1 372 ? 10.289 -20.594 5.91 1 88.06 372 SER A CA 1
ATOM 2705 C C . SER A 1 372 ? 11.305 -21.625 5.426 1 88.06 372 SER A C 1
ATOM 2707 O O . SER A 1 372 ? 11.102 -22.266 4.391 1 88.06 372 SER A O 1
ATOM 2709 N N . LEU A 1 373 ? 12.312 -21.891 6.18 1 91.38 373 LEU A N 1
ATOM 2710 C CA . LEU A 1 373 ? 13.352 -22.844 5.805 1 91.38 373 LEU A CA 1
ATOM 2711 C C . LEU A 1 373 ? 12.891 -24.281 6.059 1 91.38 373 LEU A C 1
ATOM 2713 O O . LEU A 1 373 ? 13.406 -25.219 5.445 1 91.38 373 LEU A O 1
ATOM 2717 N N . THR A 1 374 ? 11.914 -24.406 6.859 1 86.75 374 THR A N 1
ATOM 2718 C CA . THR A 1 374 ? 11.359 -25.734 7.094 1 86.75 374 THR A CA 1
ATOM 2719 C C . THR A 1 374 ? 10.641 -26.234 5.852 1 86.75 374 THR A C 1
ATOM 2721 O O . THR A 1 374 ? 10.727 -27.422 5.516 1 86.75 374 THR A O 1
ATOM 2724 N N . GLU A 1 375 ? 10.023 -25.344 5.203 1 83.75 375 GLU A N 1
ATOM 2725 C CA . GLU A 1 375 ? 9.344 -25.719 3.965 1 83.75 375 GLU A CA 1
ATOM 2726 C C . GLU A 1 375 ? 10.352 -26.016 2.852 1 83.75 375 GLU A C 1
ATOM 2728 O O . GLU A 1 375 ? 10.094 -26.859 1.985 1 83.75 375 GLU A O 1
ATOM 2733 N N . LEU A 1 376 ? 11.414 -25.375 2.895 1 88.94 376 LEU A N 1
ATOM 2734 C CA . LEU A 1 376 ? 12.43 -25.594 1.871 1 88.94 376 LEU A CA 1
ATOM 2735 C C . LEU A 1 376 ? 13.094 -26.953 2.033 1 88.94 376 LEU A C 1
ATOM 2737 O O . LEU A 1 376 ? 13.484 -27.578 1.045 1 88.94 376 LEU A O 1
ATOM 2741 N N . ILE A 1 377 ? 13.164 -27.375 3.268 1 88.12 377 ILE A N 1
ATOM 2742 C CA . ILE A 1 377 ? 13.766 -28.672 3.566 1 88.12 377 ILE A CA 1
ATOM 2743 C C . ILE A 1 377 ? 12.852 -29.797 3.076 1 88.12 377 ILE A C 1
ATOM 2745 O O . ILE A 1 377 ? 13.32 -30.797 2.518 1 88.12 377 ILE A O 1
ATOM 2749 N N . SER A 1 378 ? 11.586 -29.531 3.189 1 83.06 378 SER A N 1
ATOM 2750 C CA . SER A 1 378 ? 10.633 -30.594 2.863 1 83.06 378 SER A CA 1
ATOM 2751 C C . SER A 1 378 ? 10.164 -30.484 1.413 1 83.06 378 SER A C 1
ATOM 2753 O O . SER A 1 378 ? 9.453 -31.359 0.919 1 83.06 378 SER A O 1
ATOM 2755 N N . SER A 1 379 ? 10.625 -29.578 0.681 1 84.75 379 SER A N 1
ATOM 2756 C CA . SER A 1 379 ? 10.219 -29.391 -0.707 1 84.75 379 SER A CA 1
ATOM 2757 C C . SER A 1 379 ? 10.914 -30.391 -1.626 1 84.75 379 SER A C 1
ATOM 2759 O O . SER A 1 379 ? 11.766 -31.172 -1.181 1 84.75 379 SER A O 1
ATOM 2761 N N . ASP A 1 380 ? 10.477 -30.391 -2.916 1 84.62 380 ASP A N 1
ATOM 2762 C CA . ASP A 1 380 ? 11.078 -31.266 -3.914 1 84.62 380 ASP A CA 1
ATOM 2763 C C . ASP A 1 380 ? 12.57 -31 -4.047 1 84.62 380 ASP A C 1
ATOM 2765 O O . ASP A 1 380 ? 13.062 -29.953 -3.621 1 84.62 380 ASP A O 1
ATOM 2769 N N . ALA A 1 381 ? 13.25 -31.969 -4.609 1 90.12 381 ALA A N 1
ATOM 2770 C CA . ALA A 1 381 ? 14.695 -31.859 -4.793 1 90.12 381 ALA A CA 1
ATOM 2771 C C . ALA A 1 381 ? 15.039 -30.625 -5.633 1 90.12 381 ALA A C 1
ATOM 2773 O O . ALA A 1 381 ? 14.344 -30.312 -6.602 1 90.12 381 ALA A O 1
ATOM 2774 N N . GLY A 1 382 ? 16.078 -29.984 -5.125 1 92.88 382 GLY A N 1
ATOM 2775 C CA . GLY A 1 382 ? 16.531 -28.828 -5.883 1 92.88 382 GLY A CA 1
ATOM 2776 C C . GLY A 1 382 ? 16.922 -29.172 -7.309 1 92.88 382 GLY A C 1
ATOM 2777 O O . GLY A 1 382 ? 17.469 -30.234 -7.57 1 92.88 382 GLY A O 1
ATOM 2778 N N . LEU A 1 383 ? 16.688 -28.234 -8.203 1 95.62 383 LEU A N 1
ATOM 2779 C CA . LEU A 1 383 ? 17.031 -28.391 -9.617 1 95.62 383 LEU A CA 1
ATOM 2780 C C . LEU A 1 383 ? 18.266 -27.578 -9.969 1 95.62 383 LEU A C 1
ATOM 2782 O O . LEU A 1 383 ? 18.625 -26.641 -9.25 1 95.62 383 LEU A O 1
ATOM 2786 N N . PHE A 1 384 ? 18.922 -28.047 -10.984 1 97.31 384 PHE A N 1
ATOM 2787 C CA . PHE A 1 384 ? 20.062 -27.328 -11.531 1 97.31 384 PHE A CA 1
ATOM 2788 C C . PHE A 1 384 ? 19.656 -26.516 -12.766 1 97.31 384 PHE A C 1
ATOM 2790 O O . PHE A 1 384 ? 18.859 -26.984 -13.578 1 97.31 384 PHE A O 1
ATOM 2797 N N . TYR A 1 385 ? 20.203 -25.328 -12.859 1 97.44 385 TYR A N 1
ATOM 2798 C CA . TYR A 1 385 ? 19.703 -24.438 -13.914 1 97.44 385 TYR A CA 1
ATOM 2799 C C . TYR A 1 385 ? 20.844 -23.922 -14.766 1 97.44 385 TYR A C 1
ATOM 2801 O O . TYR A 1 385 ? 21.922 -23.609 -14.25 1 97.44 385 TYR A O 1
ATOM 2809 N N . ASP A 1 386 ? 20.609 -23.859 -16.031 1 96.56 386 ASP A N 1
ATOM 2810 C CA . ASP A 1 386 ? 21.391 -23.094 -17 1 96.56 386 ASP A CA 1
ATOM 2811 C C . ASP A 1 386 ? 20.547 -21.969 -17.609 1 96.56 386 ASP A C 1
ATOM 2813 O O . ASP A 1 386 ? 19.5 -22.25 -18.219 1 96.56 386 ASP A O 1
ATOM 2817 N N . LEU A 1 387 ? 21.047 -20.797 -17.469 1 96.81 387 LEU A N 1
ATOM 2818 C CA . LEU A 1 387 ? 20.281 -19.641 -17.953 1 96.81 387 LEU A CA 1
ATOM 2819 C C . LEU A 1 387 ? 20.844 -19.141 -19.281 1 96.81 387 LEU A C 1
ATOM 2821 O O . LEU A 1 387 ? 22.062 -19.047 -19.453 1 96.81 387 LEU A O 1
ATOM 2825 N N . TYR A 1 388 ? 19.938 -18.875 -20.234 1 95.69 388 TYR A N 1
ATOM 2826 C CA . TYR A 1 388 ? 20.297 -18.344 -21.547 1 95.69 388 TYR A CA 1
ATOM 2827 C C . TYR A 1 388 ? 19.5 -17.094 -21.859 1 95.69 388 TYR A C 1
ATOM 2829 O O . TYR A 1 388 ? 18.328 -16.969 -21.484 1 95.69 388 TYR A O 1
ATOM 2837 N N . TYR A 1 389 ? 20.141 -16.188 -22.516 1 95.69 389 TYR A N 1
ATOM 2838 C CA . TYR A 1 389 ? 19.469 -15.008 -23.047 1 95.69 389 TYR A CA 1
ATOM 2839 C C . TYR A 1 389 ? 19.016 -15.234 -24.484 1 95.69 389 TYR A C 1
ATOM 2841 O O . TYR A 1 389 ? 19.75 -15.828 -25.281 1 95.69 389 TYR A O 1
ATOM 2849 N N . VAL A 1 390 ? 17.766 -14.836 -24.797 1 94.25 390 VAL A N 1
ATOM 2850 C CA . VAL A 1 390 ? 17.234 -15.016 -26.156 1 94.25 390 VAL A CA 1
ATOM 2851 C C . VAL A 1 390 ? 17.531 -13.773 -26.984 1 94.25 390 VAL A C 1
ATOM 2853 O O . VAL A 1 390 ? 17.031 -12.688 -26.703 1 94.25 390 VAL A O 1
ATOM 2856 N N . ASP A 1 391 ? 18.375 -13.938 -27.906 1 92.06 391 ASP A N 1
ATOM 2857 C CA . ASP A 1 391 ? 18.734 -12.844 -28.797 1 92.06 391 ASP A CA 1
ATOM 2858 C C . ASP A 1 391 ? 17.766 -12.734 -29.969 1 92.06 391 ASP A C 1
ATOM 2860 O O . ASP A 1 391 ? 16.703 -13.352 -29.953 1 92.06 391 ASP A O 1
ATOM 2864 N N . LYS A 1 392 ? 18.156 -11.836 -30.922 1 86.19 392 LYS A N 1
ATOM 2865 C CA . LYS A 1 392 ? 17.312 -11.641 -32.094 1 86.19 392 LYS A CA 1
ATOM 2866 C C . LYS A 1 392 ? 17.188 -12.938 -32.906 1 86.19 392 LYS A C 1
ATOM 2868 O O . LYS A 1 392 ? 18.156 -13.68 -33.062 1 86.19 392 LYS A O 1
ATOM 2873 N N . GLY A 1 393 ? 16 -13.312 -33.375 1 81.81 393 GLY A N 1
ATOM 2874 C CA . GLY A 1 393 ? 15.766 -14.469 -34.219 1 81.81 393 GLY A CA 1
ATOM 2875 C C . GLY A 1 393 ? 15.594 -15.758 -33.438 1 81.81 393 GLY A C 1
ATOM 2876 O O . GLY A 1 393 ? 15.5 -16.844 -34 1 81.81 393 GLY A O 1
ATOM 2877 N N . GLY A 1 394 ? 15.711 -15.648 -32.125 1 86.12 394 GLY A N 1
ATOM 2878 C CA . GLY A 1 394 ? 15.5 -16.844 -31.297 1 86.12 394 GLY A CA 1
ATOM 2879 C C . GLY A 1 394 ? 16.797 -17.516 -30.891 1 86.12 394 GLY A C 1
ATOM 2880 O O . GLY A 1 394 ? 16.781 -18.562 -30.234 1 86.12 394 GLY A O 1
ATOM 2881 N N . ALA A 1 395 ? 17.953 -16.984 -31.297 1 90.19 395 ALA A N 1
ATOM 2882 C CA . ALA A 1 395 ? 19.234 -17.516 -30.859 1 90.19 395 ALA A CA 1
ATOM 2883 C C . ALA A 1 395 ? 19.469 -17.266 -29.375 1 90.19 395 ALA A C 1
ATOM 2885 O O . ALA A 1 395 ? 18.938 -16.297 -28.828 1 90.19 395 ALA A O 1
ATOM 2886 N N . ILE A 1 396 ? 20.172 -18.172 -28.797 1 92.81 396 ILE A N 1
ATOM 2887 C CA . ILE A 1 396 ? 20.344 -18.047 -27.344 1 92.81 396 ILE A CA 1
ATOM 2888 C C . ILE A 1 396 ? 21.812 -17.781 -27.031 1 92.81 396 ILE A C 1
ATOM 2890 O O . ILE A 1 396 ? 22.703 -18.125 -27.828 1 92.81 396 ILE A O 1
ATOM 2894 N N . TYR A 1 397 ? 22.109 -17.078 -26.016 1 93.62 397 TYR A N 1
ATOM 2895 C CA . TYR A 1 397 ? 23.422 -16.766 -25.484 1 93.62 397 TYR A CA 1
ATOM 2896 C C . TYR A 1 397 ? 23.531 -17.156 -24.016 1 93.62 397 TYR A C 1
ATOM 2898 O O . TYR A 1 397 ? 22.688 -16.781 -23.203 1 93.62 397 TYR A O 1
ATOM 2906 N N . PRO A 1 398 ? 24.562 -17.953 -23.656 1 94 398 PRO A N 1
ATOM 2907 C CA . PRO A 1 398 ? 24.688 -18.344 -22.25 1 94 398 PRO A CA 1
ATOM 2908 C C . PRO A 1 398 ? 24.953 -17.141 -21.328 1 94 398 PRO A C 1
ATOM 2910 O O . PRO A 1 398 ? 25.859 -16.344 -21.594 1 94 398 PRO A O 1
ATOM 2913 N N . VAL A 1 399 ? 24.219 -17.062 -20.297 1 95.75 399 VAL A N 1
ATOM 2914 C CA . VAL A 1 399 ? 24.359 -15.969 -19.328 1 95.75 399 VAL A CA 1
ATOM 2915 C C . VAL A 1 399 ? 25.391 -16.344 -18.266 1 95.75 399 VAL A C 1
ATOM 2917 O O . VAL A 1 399 ? 25.234 -17.359 -17.594 1 95.75 399 VAL A O 1
ATOM 2920 N N . PRO A 1 400 ? 26.406 -15.547 -18.109 1 95.31 400 PRO A N 1
ATOM 2921 C CA . PRO A 1 400 ? 27.375 -15.836 -17.047 1 95.31 400 PRO A CA 1
ATOM 2922 C C . PRO A 1 400 ? 26.797 -15.664 -15.648 1 95.31 400 PRO A C 1
ATOM 2924 O O . PRO A 1 400 ? 25.969 -14.773 -15.422 1 95.31 400 PRO A O 1
ATOM 2927 N N . VAL A 1 401 ? 27.219 -16.5 -14.75 1 96.88 401 VAL A N 1
ATOM 2928 C CA . VAL A 1 401 ? 26.766 -16.469 -13.367 1 96.88 401 VAL A CA 1
ATOM 2929 C C . VAL A 1 401 ? 27.938 -16.172 -12.445 1 96.88 401 VAL A C 1
ATOM 2931 O O . VAL A 1 401 ? 28.969 -16.859 -12.5 1 96.88 401 VAL A O 1
ATOM 2934 N N . LYS A 1 402 ? 27.797 -15.172 -11.695 1 94.25 402 LYS A N 1
ATOM 2935 C CA . LYS A 1 402 ? 28.797 -14.805 -10.695 1 94.25 402 LYS A CA 1
ATOM 2936 C C . LYS A 1 402 ? 28.359 -15.234 -9.305 1 94.25 402 LYS A C 1
ATOM 2938 O O . LYS A 1 402 ? 27.516 -14.586 -8.68 1 94.25 402 LYS A O 1
ATOM 2943 N N . ILE A 1 403 ? 28.953 -16.266 -8.797 1 96.5 403 ILE A N 1
ATOM 2944 C CA . ILE A 1 403 ? 28.672 -16.719 -7.438 1 96.5 403 ILE A CA 1
ATOM 2945 C C . ILE A 1 403 ? 29.594 -16 -6.457 1 96.5 403 ILE A C 1
ATOM 2947 O O . ILE A 1 403 ? 30.812 -16.188 -6.484 1 96.5 403 ILE A O 1
ATOM 2951 N N . LEU A 1 404 ? 29.062 -15.297 -5.613 1 95 404 LEU A N 1
ATOM 2952 C CA . LEU A 1 404 ? 29.844 -14.461 -4.715 1 95 404 LEU A CA 1
ATOM 2953 C C . LEU A 1 404 ? 30.578 -15.312 -3.682 1 95 404 LEU A C 1
ATOM 2955 O O . LEU A 1 404 ? 31.656 -14.945 -3.217 1 95 404 LEU A O 1
ATOM 2959 N N . ASN A 1 405 ? 30.047 -16.5 -3.344 1 94.25 405 ASN A N 1
ATOM 2960 C CA . ASN A 1 405 ? 30.625 -17.391 -2.352 1 94.25 405 ASN A CA 1
ATOM 2961 C C . ASN A 1 405 ? 31.812 -18.172 -2.926 1 94.25 405 ASN A C 1
ATOM 2963 O O . ASN A 1 405 ? 32.469 -18.906 -2.203 1 94.25 405 ASN A O 1
ATOM 2967 N N . TYR A 1 406 ? 32.094 -18.062 -4.184 1 94.44 406 TYR A N 1
ATOM 2968 C CA . TYR A 1 406 ? 33.125 -18.859 -4.836 1 94.44 406 TYR A CA 1
ATOM 2969 C C . TYR A 1 406 ? 34.5 -18.562 -4.227 1 94.44 406 TYR A C 1
ATOM 2971 O O . TYR A 1 406 ? 34.812 -17.406 -3.941 1 94.44 406 TYR A O 1
ATOM 2979 N N . ARG A 1 407 ? 35.188 -19.656 -4.047 1 92.56 407 ARG A N 1
ATOM 2980 C CA . ARG A 1 407 ? 36.562 -19.578 -3.557 1 92.56 407 ARG A CA 1
ATOM 2981 C C . ARG A 1 407 ? 37.531 -20.281 -4.512 1 92.56 407 ARG A C 1
ATOM 2983 O O . ARG A 1 407 ? 37.219 -21.328 -5.059 1 92.56 407 ARG A O 1
ATOM 2990 N N . ASP A 1 408 ? 38.656 -19.672 -4.691 1 90.25 408 ASP A N 1
ATOM 2991 C CA . ASP A 1 408 ? 39.656 -20.25 -5.59 1 90.25 408 ASP A CA 1
ATOM 2992 C C . ASP A 1 408 ? 40.406 -21.391 -4.906 1 90.25 408 ASP A C 1
ATOM 2994 O O . ASP A 1 408 ? 40.062 -21.797 -3.793 1 90.25 408 ASP A O 1
ATOM 2998 N N . ALA A 1 409 ? 41.312 -21.922 -5.617 1 89.5 409 ALA A N 1
ATOM 2999 C CA . ALA A 1 409 ? 42.062 -23.078 -5.145 1 89.5 409 ALA A CA 1
ATOM 3000 C C . ALA A 1 409 ? 42.781 -22.781 -3.834 1 89.5 409 ALA A C 1
ATOM 3002 O O . ALA A 1 409 ? 42.969 -23.656 -3 1 89.5 409 ALA A O 1
ATOM 3003 N N . SER A 1 410 ? 43.062 -21.484 -3.609 1 89.75 410 SER A N 1
ATOM 3004 C CA . SER A 1 410 ? 43.75 -21.078 -2.398 1 89.75 410 SER A CA 1
ATOM 3005 C C . SER A 1 410 ? 42.781 -20.719 -1.285 1 89.75 410 SER A C 1
ATOM 3007 O O . SER A 1 410 ? 43.188 -20.375 -0.177 1 89.75 410 SER A O 1
ATOM 3009 N N . GLY A 1 411 ? 41.531 -20.781 -1.567 1 87.12 411 GLY A N 1
ATOM 3010 C CA . GLY A 1 411 ? 40.5 -20.531 -0.561 1 87.12 411 GLY A CA 1
ATOM 3011 C C . GLY A 1 411 ? 40.094 -19.062 -0.477 1 87.12 411 GLY A C 1
ATOM 3012 O O . GLY A 1 411 ? 39.375 -18.672 0.438 1 87.12 411 GLY A O 1
ATOM 3013 N N . ASN A 1 412 ? 40.531 -18.281 -1.383 1 87.88 412 ASN A N 1
ATOM 3014 C CA . ASN A 1 412 ? 40.219 -16.859 -1.354 1 87.88 412 ASN A CA 1
ATOM 3015 C C . ASN A 1 412 ? 38.938 -16.547 -2.088 1 87.88 412 ASN A C 1
ATOM 3017 O O . ASN A 1 412 ? 38.625 -17.172 -3.107 1 87.88 412 ASN A O 1
ATOM 3021 N N . LEU A 1 413 ? 38.25 -15.594 -1.414 1 90.5 413 LEU A N 1
ATOM 3022 C CA . LEU A 1 413 ? 37.062 -15.094 -2.09 1 90.5 413 LEU A CA 1
ATOM 3023 C C . LEU A 1 413 ? 37.438 -14.156 -3.234 1 90.5 413 LEU A C 1
ATOM 3025 O O . LEU A 1 413 ? 38.062 -13.125 -3.01 1 90.5 413 LEU A O 1
ATOM 3029 N N . VAL A 1 414 ? 37.094 -14.422 -4.41 1 89.5 414 VAL A N 1
ATOM 3030 C CA . VAL A 1 414 ? 37.562 -13.648 -5.566 1 89.5 414 VAL A CA 1
ATOM 3031 C C . VAL A 1 414 ? 36.438 -12.742 -6.051 1 89.5 414 VAL A C 1
ATOM 3033 O O . VAL A 1 414 ? 36.656 -11.719 -6.684 1 89.5 414 VAL A O 1
ATOM 3036 N N . ASN A 1 415 ? 35.188 -13.156 -5.82 1 92 415 ASN A N 1
ATOM 3037 C CA . ASN A 1 415 ? 34.031 -12.398 -6.348 1 92 415 ASN A CA 1
ATOM 3038 C C . ASN A 1 415 ? 33.469 -11.43 -5.309 1 92 415 ASN A C 1
ATOM 3040 O O . ASN A 1 415 ? 32.656 -10.586 -5.629 1 92 415 ASN A O 1
ATOM 3044 N N . MET A 1 416 ? 33.875 -11.594 -4.086 1 89.75 416 MET A N 1
ATOM 3045 C CA . MET A 1 416 ? 33.344 -10.75 -3.01 1 89.75 416 MET A CA 1
ATOM 3046 C C . MET A 1 416 ? 34.469 -10.305 -2.082 1 89.75 416 MET A C 1
ATOM 3048 O O . MET A 1 416 ? 35.438 -11.039 -1.885 1 89.75 416 MET A O 1
ATOM 3052 N N . ASP A 1 417 ? 34.219 -9.141 -1.565 1 85.81 417 ASP A N 1
ATOM 3053 C CA . ASP A 1 417 ? 35.188 -8.641 -0.586 1 85.81 417 ASP A CA 1
ATOM 3054 C C . ASP A 1 417 ? 35 -9.352 0.757 1 85.81 417 ASP A C 1
ATOM 3056 O O . ASP A 1 417 ? 33.906 -9.453 1.273 1 85.81 417 ASP A O 1
ATOM 3060 N N . SER A 1 418 ? 36.062 -9.812 1.271 1 81.88 418 SER A N 1
ATOM 3061 C CA . SER A 1 418 ? 36.031 -10.609 2.492 1 81.88 418 SER A CA 1
ATOM 3062 C C . SER A 1 418 ? 35.625 -9.758 3.693 1 81.88 418 SER A C 1
ATOM 3064 O O . SER A 1 418 ? 35 -10.258 4.633 1 81.88 418 SER A O 1
ATOM 3066 N N . ALA A 1 419 ? 35.875 -8.492 3.664 1 77.94 419 ALA A N 1
ATOM 3067 C CA . ALA A 1 419 ? 35.625 -7.625 4.812 1 77.94 419 ALA A CA 1
ATOM 3068 C C . ALA A 1 419 ? 34.219 -7.09 4.793 1 77.94 419 ALA A C 1
ATOM 3070 O O . ALA A 1 419 ? 33.5 -7.148 5.805 1 77.94 419 ALA A O 1
ATOM 3071 N N . THR A 1 420 ? 33.781 -6.715 3.598 1 76.25 420 THR A N 1
ATOM 3072 C CA . THR A 1 420 ? 32.5 -6.055 3.52 1 76.25 420 THR A CA 1
ATOM 3073 C C . THR A 1 420 ? 31.422 -7.012 2.986 1 76.25 420 THR A C 1
ATOM 3075 O O . THR A 1 420 ? 30.234 -6.738 3.094 1 76.25 420 THR A O 1
ATOM 3078 N N . ARG A 1 421 ? 31.828 -8.141 2.549 1 80.25 421 ARG A N 1
ATOM 3079 C CA . ARG A 1 421 ? 30.938 -9.133 1.959 1 80.25 421 ARG A CA 1
ATOM 3080 C C . ARG A 1 421 ? 30.078 -8.516 0.855 1 80.25 421 ARG A C 1
ATOM 3082 O O . ARG A 1 421 ? 28.859 -8.727 0.808 1 80.25 421 ARG A O 1
ATOM 3089 N N . THR A 1 422 ? 30.641 -7.578 0.152 1 83.38 422 THR A N 1
ATOM 3090 C CA . THR A 1 422 ? 30.016 -6.934 -0.991 1 83.38 422 THR A CA 1
ATOM 3091 C C . THR A 1 422 ? 30.656 -7.383 -2.297 1 83.38 422 THR A C 1
ATOM 3093 O O . THR A 1 422 ? 31.844 -7.75 -2.316 1 83.38 422 THR A O 1
ATOM 3096 N N . GLU A 1 423 ? 29.891 -7.312 -3.309 1 87.5 423 GLU A N 1
ATOM 3097 C CA . GLU A 1 423 ? 30.359 -7.746 -4.625 1 87.5 423 GLU A CA 1
ATOM 3098 C C . GLU A 1 423 ? 31.516 -6.875 -5.113 1 87.5 423 GLU A C 1
ATOM 3100 O O . GLU A 1 423 ? 31.484 -5.652 -4.949 1 87.5 423 GLU A O 1
ATOM 3105 N N . ILE A 1 424 ? 32.469 -7.52 -5.648 1 81.56 424 ILE A N 1
ATOM 3106 C CA . ILE A 1 424 ? 33.562 -6.805 -6.305 1 81.56 424 ILE A CA 1
ATOM 3107 C C . ILE A 1 424 ? 33.188 -6.492 -7.746 1 81.56 424 ILE A C 1
ATOM 3109 O O . ILE A 1 424 ? 32.938 -7.402 -8.547 1 81.56 424 ILE A O 1
ATOM 3113 N N . THR A 1 425 ? 32.938 -5.285 -8.055 1 73.81 425 THR A N 1
ATOM 3114 C CA . THR A 1 425 ? 32.5 -4.883 -9.391 1 73.81 425 THR A CA 1
ATOM 3115 C C . THR A 1 425 ? 33.656 -4.254 -10.172 1 73.81 425 THR A C 1
ATOM 3117 O O . THR A 1 425 ? 33.531 -3.967 -11.359 1 73.81 425 THR A O 1
ATOM 3120 N N . SER A 1 426 ? 34.875 -4.098 -9.523 1 64.56 426 SER A N 1
ATOM 3121 C CA . SER A 1 426 ? 35.969 -3.422 -10.203 1 64.56 426 SER A CA 1
ATOM 3122 C C . SER A 1 426 ? 36.531 -4.262 -11.359 1 64.56 426 SER A C 1
ATOM 3124 O O . SER A 1 426 ? 36.656 -5.477 -11.234 1 64.56 426 SER A O 1
ATOM 3126 N N . ALA A 1 427 ? 36.625 -3.729 -12.516 1 59.28 427 ALA A N 1
ATOM 3127 C CA . ALA A 1 427 ? 37.062 -4.363 -13.75 1 59.28 427 ALA A CA 1
ATOM 3128 C C . ALA A 1 427 ? 38.469 -4.93 -13.602 1 59.28 427 ALA A C 1
ATOM 3130 O O . ALA A 1 427 ? 38.875 -5.844 -14.328 1 59.28 427 ALA A O 1
ATOM 3131 N N . SER A 1 428 ? 39.219 -4.363 -12.719 1 57.88 428 SER A N 1
ATOM 3132 C CA . SER A 1 428 ? 40.594 -4.754 -12.672 1 57.88 428 SER A CA 1
ATOM 3133 C C . SER A 1 428 ? 40.781 -6.117 -12.008 1 57.88 428 SER A C 1
ATOM 3135 O O . SER A 1 428 ? 41.812 -6.758 -12.156 1 57.88 428 SER A O 1
ATOM 3137 N N . LYS A 1 429 ? 39.75 -6.523 -11.375 1 62.75 429 LYS A N 1
ATOM 3138 C CA . LYS A 1 429 ? 40 -7.766 -10.641 1 62.75 429 LYS A CA 1
ATOM 3139 C C . LYS A 1 429 ? 39.438 -8.961 -11.406 1 62.75 429 LYS A C 1
ATOM 3141 O O . LYS A 1 429 ? 38.406 -8.844 -12.102 1 62.75 429 LYS A O 1
ATOM 3146 N N . ASP A 1 430 ? 40.156 -9.922 -11.469 1 71.44 430 ASP A N 1
ATOM 3147 C CA . ASP A 1 430 ? 39.844 -11.164 -12.156 1 71.44 430 ASP A CA 1
ATOM 3148 C C . ASP A 1 430 ? 38.812 -11.969 -11.383 1 71.44 430 ASP A C 1
ATOM 3150 O O . ASP A 1 430 ? 39.094 -12.492 -10.305 1 71.44 430 ASP A O 1
ATOM 3154 N N . TYR A 1 431 ? 37.469 -11.688 -11.734 1 83.5 431 TYR A N 1
ATOM 3155 C CA . TYR A 1 431 ? 36.438 -12.5 -11.078 1 83.5 431 TYR A CA 1
ATOM 3156 C C . TYR A 1 431 ? 36.156 -13.773 -11.867 1 83.5 431 TYR A C 1
ATOM 3158 O O . TYR A 1 431 ? 36.594 -13.898 -13.016 1 83.5 431 TYR A O 1
ATOM 3166 N N . HIS A 1 432 ? 35.656 -14.805 -11.172 1 90.62 432 HIS A N 1
ATOM 3167 C CA . HIS A 1 432 ? 35.344 -16.109 -11.742 1 90.62 432 HIS A CA 1
ATOM 3168 C C . HIS A 1 432 ? 33.875 -16.234 -12.086 1 90.62 432 HIS A C 1
ATOM 3170 O O . HIS A 1 432 ? 33 -15.977 -11.25 1 90.62 432 HIS A O 1
ATOM 3176 N N . LEU A 1 433 ? 33.594 -16.562 -13.398 1 94 433 LEU A N 1
ATOM 3177 C CA . LEU A 1 433 ? 32.219 -16.703 -13.883 1 94 433 LEU A CA 1
ATOM 3178 C C . LEU A 1 433 ? 31.891 -18.156 -14.195 1 94 433 LEU A C 1
ATOM 3180 O O . LEU A 1 433 ? 32.688 -18.844 -14.836 1 94 433 LEU A O 1
ATOM 3184 N N . VAL A 1 434 ? 30.797 -18.578 -13.703 1 95.75 434 VAL A N 1
ATOM 3185 C CA . VAL A 1 434 ? 30.375 -19.969 -13.922 1 95.75 434 VAL A CA 1
ATOM 3186 C C . VAL A 1 434 ? 29.094 -19.984 -14.758 1 95.75 434 VAL A C 1
ATOM 3188 O O . VAL A 1 434 ? 28.656 -18.938 -15.266 1 95.75 434 VAL A O 1
ATOM 3191 N N . ARG A 1 435 ? 28.531 -21.188 -14.961 1 95.19 435 ARG A N 1
ATOM 3192 C CA . ARG A 1 435 ? 27.359 -21.312 -15.828 1 95.19 435 ARG A CA 1
ATOM 3193 C C . ARG A 1 435 ? 26.188 -21.938 -15.078 1 95.19 435 ARG A C 1
ATOM 3195 O O . ARG A 1 435 ? 25.109 -21.328 -15 1 95.19 435 ARG A O 1
ATOM 3202 N N . ARG A 1 436 ? 26.328 -23.094 -14.531 1 96.62 436 ARG A N 1
ATOM 3203 C CA . ARG A 1 436 ? 25.234 -23.812 -13.883 1 96.62 436 ARG A CA 1
ATOM 3204 C C . ARG A 1 436 ? 25.094 -23.391 -12.422 1 96.62 436 ARG A C 1
ATOM 3206 O O . ARG A 1 436 ? 26.094 -23.156 -11.742 1 96.62 436 ARG A O 1
ATOM 3213 N N . PHE A 1 437 ? 23.844 -23.281 -11.992 1 97.75 437 PHE A N 1
ATOM 3214 C CA . PHE A 1 437 ? 23.609 -22.828 -10.625 1 97.75 437 PHE A CA 1
ATOM 3215 C C . PHE A 1 437 ? 22.344 -23.469 -10.062 1 97.75 437 PHE A C 1
ATOM 3217 O O . PHE A 1 437 ? 21.641 -24.203 -10.766 1 97.75 437 PHE A O 1
ATOM 3224 N N . MET A 1 438 ? 22.156 -23.266 -8.789 1 97.06 438 MET A N 1
ATOM 3225 C CA . MET A 1 438 ? 20.953 -23.703 -8.078 1 97.06 438 MET A CA 1
ATOM 3226 C C . MET A 1 438 ? 20.359 -22.578 -7.258 1 97.06 438 MET A C 1
ATOM 3228 O O . MET A 1 438 ? 21.062 -21.641 -6.863 1 97.06 438 MET A O 1
ATOM 3232 N N . VAL A 1 439 ? 19.109 -22.703 -7.055 1 96.38 439 VAL A N 1
ATOM 3233 C CA . VAL A 1 439 ? 18.438 -21.703 -6.223 1 96.38 439 VAL A CA 1
ATOM 3234 C C . VAL A 1 439 ? 18.266 -22.25 -4.809 1 96.38 439 VAL A C 1
ATOM 3236 O O . VAL A 1 439 ? 18.312 -21.5 -3.832 1 96.38 439 VAL A O 1
ATOM 3239 N N . LYS A 1 440 ? 18.016 -23.469 -4.715 1 95.31 440 LYS A N 1
ATOM 3240 C CA . LYS A 1 440 ? 17.906 -24.172 -3.441 1 95.31 440 LYS A CA 1
ATOM 3241 C C . LYS A 1 440 ? 18.672 -25.484 -3.467 1 95.31 440 LYS A C 1
ATOM 3243 O O . LYS A 1 440 ? 18.594 -26.25 -4.438 1 95.31 440 LYS A O 1
ATOM 3248 N N . ASP A 1 441 ? 19.484 -25.719 -2.482 1 95.88 441 ASP A N 1
ATOM 3249 C CA . ASP A 1 441 ? 20.234 -26.953 -2.338 1 95.88 441 ASP A CA 1
ATOM 3250 C C . ASP A 1 441 ? 19.844 -27.688 -1.06 1 95.88 441 ASP A C 1
ATOM 3252 O O . ASP A 1 441 ? 20.359 -27.391 0.019 1 95.88 441 ASP A O 1
ATOM 3256 N N . ASN A 1 442 ? 18.953 -28.625 -1.23 1 94.62 442 ASN A N 1
ATOM 3257 C CA . ASN A 1 442 ? 18.609 -29.5 -0.124 1 94.62 442 ASN A CA 1
ATOM 3258 C C . ASN A 1 442 ? 19.141 -30.922 -0.351 1 94.62 442 ASN A C 1
ATOM 3260 O O . ASN A 1 442 ? 18.578 -31.891 0.158 1 94.62 442 ASN A O 1
ATOM 3264 N N . LEU A 1 443 ? 20.188 -31.031 -1.188 1 94.81 443 LEU A N 1
ATOM 3265 C CA . LEU A 1 443 ? 20.75 -32.312 -1.562 1 94.81 443 LEU A CA 1
ATOM 3266 C C . LEU A 1 443 ? 22.125 -32.531 -0.932 1 94.81 443 LEU A C 1
ATOM 3268 O O . LEU A 1 443 ? 22.391 -33.562 -0.347 1 94.81 443 LEU A O 1
ATOM 3272 N N . SER A 1 444 ? 23.016 -31.578 -0.983 1 93.81 444 SER A N 1
ATOM 3273 C CA . SER A 1 444 ? 24.406 -31.719 -0.555 1 93.81 444 SER A CA 1
ATOM 3274 C C . SER A 1 444 ? 24.5 -32 0.94 1 93.81 444 SER A C 1
ATOM 3276 O O . SER A 1 444 ? 25.453 -32.656 1.398 1 93.81 444 SER A O 1
ATOM 3278 N N . GLY A 1 445 ? 23.547 -31.547 1.645 1 93 445 GLY A N 1
ATOM 3279 C CA . GLY A 1 445 ? 23.609 -31.688 3.092 1 93 445 GLY A CA 1
ATOM 3280 C C . GLY A 1 445 ? 23.016 -33 3.584 1 93 445 GLY A C 1
ATOM 3281 O O . GLY A 1 445 ? 23 -33.281 4.789 1 93 445 GLY A O 1
ATOM 3282 N N . ARG A 1 446 ? 22.578 -33.844 2.666 1 92.5 446 ARG A N 1
ATOM 3283 C CA . ARG A 1 446 ? 22.078 -35.125 3.062 1 92.5 446 ARG A CA 1
ATOM 3284 C C . ARG A 1 446 ? 23.203 -36.094 3.438 1 92.5 446 ARG A C 1
ATOM 3286 O O . ARG A 1 446 ? 24 -36.469 2.58 1 92.5 446 ARG A O 1
ATOM 3293 N N . ASN A 1 447 ? 23.438 -36.438 4.625 1 85.56 447 ASN A N 1
ATOM 3294 C CA . ASN A 1 447 ? 24.625 -37.125 5.109 1 85.56 447 ASN A CA 1
ATOM 3295 C C . ASN A 1 447 ? 24.359 -38.625 5.289 1 85.56 447 ASN A C 1
ATOM 3297 O O . ASN A 1 447 ? 25.266 -39.438 5.145 1 85.56 447 ASN A O 1
ATOM 3301 N N . SER A 1 448 ? 23.188 -39.062 5.703 1 79.44 448 SER A N 1
ATOM 3302 C CA . SER A 1 448 ? 22.969 -40.469 6.031 1 79.44 448 SER A CA 1
ATOM 3303 C C . SER A 1 448 ? 22.516 -41.25 4.812 1 79.44 448 SER A C 1
ATOM 3305 O O . SER A 1 448 ? 23.219 -42.156 4.359 1 79.44 448 SER A O 1
ATOM 3307 N N . GLN A 1 449 ? 21.391 -40.875 4.293 1 81.19 449 GLN A N 1
ATOM 3308 C CA . GLN A 1 449 ? 20.812 -41.5 3.105 1 81.19 449 GLN A CA 1
ATOM 3309 C C . GLN A 1 449 ? 20.359 -40.469 2.086 1 81.19 449 GLN A C 1
ATOM 3311 O O . GLN A 1 449 ? 20.172 -39.281 2.428 1 81.19 449 GLN A O 1
ATOM 3316 N N . VAL A 1 450 ? 20.375 -40.938 0.872 1 79.75 450 VAL A N 1
ATOM 3317 C CA . VAL A 1 450 ? 19.969 -40.062 -0.218 1 79.75 450 VAL A CA 1
ATOM 3318 C C . VAL A 1 450 ? 18.578 -39.5 0.059 1 79.75 450 VAL A C 1
ATOM 3320 O O . VAL A 1 450 ? 18.281 -38.344 -0.28 1 79.75 450 VAL A O 1
ATOM 3323 N N . ALA A 1 451 ? 17.703 -40.25 0.773 1 78.69 451 ALA A N 1
ATOM 3324 C CA . ALA A 1 451 ? 16.328 -39.844 1.021 1 78.69 451 ALA A CA 1
ATOM 3325 C C . ALA A 1 451 ? 16.203 -39.156 2.383 1 78.69 451 ALA A C 1
ATOM 3327 O O . ALA A 1 451 ? 15.141 -38.656 2.732 1 78.69 451 ALA A O 1
ATOM 3328 N N . SER A 1 452 ? 17.344 -38.875 3.064 1 83.69 452 SER A N 1
ATOM 3329 C CA . SER A 1 452 ? 17.281 -38.312 4.41 1 83.69 452 SER A CA 1
ATOM 3330 C C . SER A 1 452 ? 17.156 -36.812 4.363 1 83.69 452 SER A C 1
ATOM 3332 O O . SER A 1 452 ? 17.344 -36.188 3.312 1 83.69 452 SER A O 1
ATOM 3334 N N . VAL A 1 453 ? 16.734 -36.281 5.562 1 89.31 453 VAL A N 1
ATOM 3335 C CA . VAL A 1 453 ? 16.641 -34.844 5.711 1 89.31 453 VAL A CA 1
ATOM 3336 C C . VAL A 1 453 ? 18.047 -34.25 5.766 1 89.31 453 VAL A C 1
ATOM 3338 O O . VAL A 1 453 ? 18.938 -34.781 6.434 1 89.31 453 VAL A O 1
ATOM 3341 N N . PRO A 1 454 ? 18.281 -33.188 5.035 1 93.88 454 PRO A N 1
ATOM 3342 C CA . PRO A 1 454 ? 19.609 -32.594 5.008 1 93.88 454 PRO A CA 1
ATOM 3343 C C . PRO A 1 454 ? 20 -31.953 6.332 1 93.88 454 PRO A C 1
ATOM 3345 O O . PRO A 1 454 ? 19.156 -31.312 6.977 1 93.88 454 PRO A O 1
ATOM 3348 N N . SER A 1 455 ? 21.219 -32.031 6.746 1 92.94 455 SER A N 1
ATOM 3349 C CA . SER A 1 455 ? 21.734 -31.422 7.957 1 92.94 455 SER A CA 1
ATOM 3350 C C . SER A 1 455 ? 22.016 -29.938 7.742 1 92.94 455 SER A C 1
ATOM 3352 O O . SER A 1 455 ? 22 -29.156 8.688 1 92.94 455 SER A O 1
ATOM 3354 N N . VAL A 1 456 ? 22.391 -29.609 6.531 1 93.69 456 VAL A N 1
ATOM 3355 C CA . VAL A 1 456 ? 22.625 -28.219 6.152 1 93.69 456 VAL A CA 1
ATOM 3356 C C . VAL A 1 456 ? 21.859 -27.906 4.867 1 93.69 456 VAL A C 1
ATOM 3358 O O . VAL A 1 456 ? 21.828 -28.719 3.947 1 93.69 456 VAL A O 1
ATOM 3361 N N . ILE A 1 457 ? 21.25 -26.797 4.879 1 94.25 457 ILE A N 1
ATOM 3362 C CA . ILE A 1 457 ? 20.562 -26.359 3.67 1 94.25 457 ILE A CA 1
ATOM 3363 C C . ILE A 1 457 ? 21.234 -25.109 3.127 1 94.25 457 ILE A C 1
ATOM 3365 O O . ILE A 1 457 ? 21.688 -24.25 3.895 1 94.25 457 ILE A O 1
ATOM 3369 N N . ARG A 1 458 ? 21.438 -24.984 1.904 1 95.88 458 ARG A N 1
ATOM 3370 C CA . ARG A 1 458 ? 21.953 -23.812 1.2 1 95.88 458 ARG A CA 1
ATOM 3371 C C . ARG A 1 458 ? 20.891 -23.188 0.319 1 95.88 458 ARG A C 1
ATOM 3373 O O . ARG A 1 458 ? 20.156 -23.891 -0.388 1 95.88 458 ARG A O 1
ATOM 3380 N N . TYR A 1 459 ? 20.641 -21.984 0.396 1 95.69 459 TYR A N 1
ATOM 3381 C CA . TYR A 1 459 ? 19.641 -21.297 -0.426 1 95.69 459 TYR A CA 1
ATOM 3382 C C . TYR A 1 459 ? 20.188 -19.969 -0.937 1 95.69 459 TYR A C 1
ATOM 3384 O O . TYR A 1 459 ? 21.062 -19.359 -0.314 1 95.69 459 TYR A O 1
ATOM 3392 N N . ALA A 1 460 ? 19.719 -19.594 -2.115 1 96.88 460 ALA A N 1
ATOM 3393 C CA . ALA A 1 460 ? 20.109 -18.312 -2.689 1 96.88 460 ALA A CA 1
ATOM 3394 C C . ALA A 1 460 ? 19.484 -17.156 -1.932 1 96.88 460 ALA A C 1
ATOM 3396 O O . ALA A 1 460 ? 18.297 -16.859 -2.107 1 96.88 460 ALA A O 1
ATOM 3397 N N . GLN A 1 461 ? 20.25 -16.484 -1.179 1 95.19 461 GLN A N 1
ATOM 3398 C CA . GLN A 1 461 ? 19.766 -15.398 -0.334 1 95.19 461 GLN A CA 1
ATOM 3399 C C . GLN A 1 461 ? 19.547 -14.125 -1.148 1 95.19 461 GLN A C 1
ATOM 3401 O O . GLN A 1 461 ? 18.578 -13.406 -0.941 1 95.19 461 GLN A O 1
ATOM 3406 N N . ASP A 1 462 ? 20.547 -13.812 -1.942 1 94.75 462 ASP A N 1
ATOM 3407 C CA . ASP A 1 462 ? 20.484 -12.625 -2.793 1 94.75 462 ASP A CA 1
ATOM 3408 C C . ASP A 1 462 ? 20.797 -12.977 -4.246 1 94.75 462 ASP A C 1
ATOM 3410 O O . ASP A 1 462 ? 21.891 -13.414 -4.566 1 94.75 462 ASP A O 1
ATOM 3414 N N . VAL A 1 463 ? 19.812 -12.82 -5.105 1 96.69 463 VAL A N 1
ATOM 3415 C CA . VAL A 1 463 ? 19.953 -13.086 -6.531 1 96.69 463 VAL A CA 1
ATOM 3416 C C . VAL A 1 463 ? 19.734 -11.797 -7.32 1 96.69 463 VAL A C 1
ATOM 3418 O O . VAL A 1 463 ? 18.703 -11.141 -7.168 1 96.69 463 VAL A O 1
ATOM 3421 N N . GLN A 1 464 ? 20.672 -11.445 -8.164 1 95.38 464 GLN A N 1
ATOM 3422 C CA . GLN A 1 464 ? 20.562 -10.227 -8.953 1 95.38 464 GLN A CA 1
ATOM 3423 C C . GLN A 1 464 ? 20.797 -10.5 -10.43 1 95.38 464 GLN A C 1
ATOM 3425 O O . GLN A 1 464 ? 21.812 -11.086 -10.805 1 95.38 464 GLN A O 1
ATOM 3430 N N . LEU A 1 465 ? 19.875 -10.211 -11.172 1 96.31 465 LEU A N 1
ATOM 3431 C CA . LEU A 1 465 ? 20.016 -10.242 -12.625 1 96.31 465 LEU A CA 1
ATOM 3432 C C . LEU A 1 465 ? 20.297 -8.844 -13.172 1 96.31 465 LEU A C 1
ATOM 3434 O O . LEU A 1 465 ? 19.422 -7.973 -13.125 1 96.31 465 LEU A O 1
ATOM 3438 N N . ARG A 1 466 ? 21.469 -8.641 -13.734 1 94.44 466 ARG A N 1
ATOM 3439 C CA . ARG A 1 466 ? 21.906 -7.309 -14.148 1 94.44 466 ARG A CA 1
ATOM 3440 C C . ARG A 1 466 ? 22.078 -7.242 -15.664 1 94.44 466 ARG A C 1
ATOM 3442 O O . ARG A 1 466 ? 22.656 -8.148 -16.266 1 94.44 466 ARG A O 1
ATOM 3449 N N . VAL A 1 467 ? 21.531 -6.277 -16.219 1 94.69 467 VAL A N 1
ATOM 3450 C CA . VAL A 1 467 ? 21.703 -6 -17.641 1 94.69 467 VAL A CA 1
ATOM 3451 C C . VAL A 1 467 ? 22.359 -4.637 -17.828 1 94.69 467 VAL A C 1
ATOM 3453 O O . VAL A 1 467 ? 21.891 -3.633 -17.297 1 94.69 467 VAL A O 1
ATOM 3456 N N . THR A 1 468 ? 23.469 -4.602 -18.531 1 92.38 468 THR A N 1
ATOM 3457 C CA . THR A 1 468 ? 24.203 -3.361 -18.75 1 92.38 468 THR A CA 1
ATOM 3458 C C . THR A 1 468 ? 24.109 -2.93 -20.219 1 92.38 468 THR A C 1
ATOM 3460 O O . THR A 1 468 ? 24.281 -3.752 -21.125 1 92.38 468 THR A O 1
ATOM 3463 N N . MET A 1 469 ? 23.828 -1.719 -20.344 1 92.5 469 MET A N 1
ATOM 3464 C CA . MET A 1 469 ? 23.797 -1.165 -21.688 1 92.5 469 MET A CA 1
ATOM 3465 C C . MET A 1 469 ? 25.203 -0.98 -22.234 1 92.5 469 MET A C 1
ATOM 3467 O O . MET A 1 469 ? 26.125 -0.624 -21.484 1 92.5 469 MET A O 1
ATOM 3471 N N . ARG A 1 470 ? 25.359 -1.209 -23.562 1 91.25 470 ARG A N 1
ATOM 3472 C CA . ARG A 1 470 ? 26.656 -1.016 -24.203 1 91.25 470 ARG A CA 1
ATOM 3473 C C . ARG A 1 470 ? 27.062 0.454 -24.172 1 91.25 470 ARG A C 1
ATOM 3475 O O . ARG A 1 470 ? 26.219 1.339 -24.344 1 91.25 470 ARG A O 1
ATOM 3482 N N . SER A 1 471 ? 28.328 0.597 -24.016 1 86.88 471 SER A N 1
ATOM 3483 C CA . SER A 1 471 ? 28.812 1.968 -23.953 1 86.88 471 SER A CA 1
ATOM 3484 C C . SER A 1 471 ? 28.609 2.691 -25.281 1 86.88 471 SER A C 1
ATOM 3486 O O . SER A 1 471 ? 28.969 2.18 -26.328 1 86.88 471 SER A O 1
ATOM 3488 N N . GLY A 1 472 ? 27.953 3.781 -25.25 1 82.19 472 GLY A N 1
ATOM 3489 C CA . GLY A 1 472 ? 27.781 4.613 -26.422 1 82.19 472 GLY A CA 1
ATOM 3490 C C . GLY A 1 472 ? 26.547 4.238 -27.234 1 82.19 472 GLY A C 1
ATOM 3491 O O . GLY A 1 472 ? 26.203 4.906 -28.219 1 82.19 472 GLY A O 1
ATOM 3492 N N . SER A 1 473 ? 25.922 3.113 -26.875 1 85.62 473 SER A N 1
ATOM 3493 C CA . SER A 1 473 ? 24.719 2.711 -27.609 1 85.62 473 SER A CA 1
ATOM 3494 C C . SER A 1 473 ? 23.453 2.988 -26.797 1 85.62 473 SER A C 1
ATOM 3496 O O . SER A 1 473 ? 23.531 3.141 -25.578 1 85.62 473 SER A O 1
ATOM 3498 N N . THR A 1 474 ? 22.375 3.15 -27.625 1 87.75 474 THR A N 1
ATOM 3499 C CA . THR A 1 474 ? 21.094 3.396 -26.953 1 87.75 474 THR A CA 1
ATOM 3500 C C . THR A 1 474 ? 20.156 2.209 -27.141 1 87.75 474 THR A C 1
ATOM 3502 O O . THR A 1 474 ? 19.062 2.189 -26.578 1 87.75 474 THR A O 1
ATOM 3505 N N . THR A 1 475 ? 20.594 1.162 -27.734 1 90.31 475 THR A N 1
ATOM 3506 C CA . THR A 1 475 ? 19.656 0.082 -28.016 1 90.31 475 THR A CA 1
ATOM 3507 C C . THR A 1 475 ? 20.297 -1.276 -27.734 1 90.31 475 THR A C 1
ATOM 3509 O O . THR A 1 475 ? 19.594 -2.271 -27.547 1 90.31 475 THR A O 1
ATOM 3512 N N . ASN A 1 476 ? 21.609 -1.316 -27.75 1 92.56 476 ASN A N 1
ATOM 3513 C CA . ASN A 1 476 ? 22.266 -2.605 -27.578 1 92.56 476 ASN A CA 1
ATOM 3514 C C . ASN A 1 476 ? 22.719 -2.818 -26.141 1 92.56 476 ASN A C 1
ATOM 3516 O O . ASN A 1 476 ? 23.031 -1.857 -25.438 1 92.56 476 ASN A O 1
ATOM 3520 N N . ILE A 1 477 ? 22.766 -4.043 -25.75 1 93.88 477 ILE A N 1
ATOM 3521 C CA . ILE A 1 477 ? 23.125 -4.367 -24.375 1 93.88 477 ILE A CA 1
ATOM 3522 C C . ILE A 1 477 ? 24.312 -5.34 -24.375 1 93.88 477 ILE A C 1
ATOM 3524 O O . ILE A 1 477 ? 24.609 -5.969 -25.391 1 93.88 477 ILE A O 1
ATOM 3528 N N . TYR A 1 478 ? 25.047 -5.375 -23.344 1 93.31 478 TYR A N 1
ATOM 3529 C CA . TYR A 1 478 ? 26 -6.445 -23.078 1 93.31 478 TYR A CA 1
ATOM 3530 C C . TYR A 1 478 ? 25.297 -7.691 -22.562 1 93.31 478 TYR A C 1
ATOM 3532 O O . TYR A 1 478 ? 24.125 -7.637 -22.188 1 93.31 478 TYR A O 1
ATOM 3540 N N . PRO A 1 479 ? 25.969 -8.867 -22.625 1 93.19 479 PRO A N 1
ATOM 3541 C CA . PRO A 1 479 ? 25.328 -10.062 -22.062 1 93.19 479 PRO A CA 1
ATOM 3542 C C . PRO A 1 479 ? 24.938 -9.891 -20.594 1 93.19 479 PRO A C 1
ATOM 3544 O O . PRO A 1 479 ? 25.719 -9.344 -19.812 1 93.19 479 PRO A O 1
ATOM 3547 N N . PRO A 1 480 ? 23.688 -10.234 -20.312 1 95.31 480 PRO A N 1
ATOM 3548 C CA . PRO A 1 480 ? 23.25 -10.125 -18.906 1 95.31 480 PRO A CA 1
ATOM 3549 C C . PRO A 1 480 ? 24.125 -10.945 -17.953 1 95.31 480 PRO A C 1
ATOM 3551 O O . PRO A 1 480 ? 24.781 -11.891 -18.375 1 95.31 480 PRO A O 1
ATOM 3554 N N . LEU A 1 481 ? 24.141 -10.508 -16.719 1 95.12 481 LEU A N 1
ATOM 3555 C CA . LEU A 1 481 ? 24.922 -11.156 -15.68 1 95.12 481 LEU A CA 1
ATOM 3556 C C . LEU A 1 481 ? 24.031 -11.555 -14.5 1 95.12 481 LEU A C 1
ATOM 3558 O O . LEU A 1 481 ? 23.234 -10.75 -14.023 1 95.12 481 LEU A O 1
ATOM 3562 N N . LEU A 1 482 ? 24.109 -12.766 -14.102 1 97.06 482 LEU A N 1
ATOM 3563 C CA . LEU A 1 482 ? 23.406 -13.242 -12.922 1 97.06 482 LEU A CA 1
ATOM 3564 C C . LEU A 1 482 ? 24.344 -13.32 -11.727 1 97.06 482 LEU A C 1
ATOM 3566 O O . LEU A 1 482 ? 25.375 -13.992 -11.781 1 97.06 482 LEU A O 1
ATOM 3570 N N . VAL A 1 483 ? 24.062 -12.633 -10.695 1 96 483 VAL A N 1
ATOM 3571 C CA . VAL A 1 483 ? 24.875 -12.633 -9.477 1 96 483 VAL A CA 1
ATOM 3572 C C . VAL A 1 483 ? 24.109 -13.32 -8.352 1 96 483 VAL A C 1
ATOM 3574 O O . VAL A 1 483 ? 22.953 -12.961 -8.062 1 96 483 VAL A O 1
ATOM 3577 N N . ILE A 1 484 ? 24.703 -14.281 -7.676 1 97.19 484 ILE A N 1
ATOM 3578 C CA . ILE A 1 484 ? 24.031 -15.039 -6.633 1 97.19 484 ILE A CA 1
ATOM 3579 C C . ILE A 1 484 ? 24.875 -15.047 -5.363 1 97.19 484 ILE A C 1
ATOM 3581 O O . ILE A 1 484 ? 26.078 -15.312 -5.418 1 97.19 484 ILE A O 1
ATOM 3585 N N . LEU A 1 485 ? 24.297 -14.773 -4.285 1 96.06 485 LEU A N 1
ATOM 3586 C CA . LEU A 1 485 ? 24.875 -14.969 -2.955 1 96.06 485 LEU A CA 1
ATOM 3587 C C . LEU A 1 485 ? 24.125 -16.062 -2.197 1 96.06 485 LEU A C 1
ATOM 3589 O O . LEU A 1 485 ? 22.906 -15.984 -2.018 1 96.06 485 LEU A O 1
ATOM 3593 N N . TYR A 1 486 ? 24.844 -17.078 -1.817 1 95.81 486 TYR A N 1
ATOM 3594 C CA . TYR A 1 486 ? 24.234 -18.188 -1.098 1 95.81 486 TYR A CA 1
ATOM 3595 C C . TYR A 1 486 ? 24.406 -18.016 0.408 1 95.81 486 TYR A C 1
ATOM 3597 O O . TYR A 1 486 ? 25.391 -17.453 0.867 1 95.81 486 TYR A O 1
ATOM 3605 N N . ALA A 1 487 ? 23.391 -18.484 1.141 1 94.75 487 ALA A N 1
ATOM 3606 C CA . ALA A 1 487 ? 23.438 -18.609 2.594 1 94.75 487 ALA A CA 1
ATOM 3607 C C . ALA A 1 487 ? 23.219 -20.047 3.031 1 94.75 487 ALA A C 1
ATOM 3609 O O . ALA A 1 487 ? 22.625 -20.844 2.297 1 94.75 487 ALA A O 1
ATOM 3610 N N . GLU A 1 488 ? 23.812 -20.406 4.113 1 95.25 488 GLU A N 1
ATOM 3611 C CA . GLU A 1 488 ? 23.719 -21.766 4.648 1 95.25 488 GLU A CA 1
ATOM 3612 C C . GLU A 1 488 ? 23.219 -21.75 6.094 1 95.25 488 GLU A C 1
ATOM 3614 O O . GLU A 1 488 ? 23.594 -20.875 6.871 1 95.25 488 GLU A O 1
ATOM 3619 N N . ARG A 1 489 ? 22.344 -22.703 6.395 1 94.12 489 ARG A N 1
ATOM 3620 C CA . ARG A 1 489 ? 21.781 -22.859 7.738 1 94.12 489 ARG A CA 1
ATOM 3621 C C . ARG A 1 489 ? 21.734 -24.328 8.148 1 94.12 489 ARG A C 1
ATOM 3623 O O . ARG A 1 489 ? 21.422 -25.188 7.328 1 94.12 489 ARG A O 1
ATOM 3630 N N . THR A 1 490 ? 22 -24.562 9.352 1 92.75 490 THR A N 1
ATOM 3631 C CA . THR A 1 490 ? 21.969 -25.938 9.844 1 92.75 490 THR A CA 1
ATOM 3632 C C . THR A 1 490 ? 20.547 -26.328 10.273 1 92.75 490 THR A C 1
ATOM 3634 O O . THR A 1 490 ? 19.766 -25.469 10.68 1 92.75 490 THR A O 1
ATOM 3637 N N . GLN A 1 491 ? 20.25 -27.641 10.086 1 90.31 491 GLN A N 1
ATOM 3638 C CA . GLN A 1 491 ? 18.938 -28.156 10.477 1 90.31 491 GLN A CA 1
ATOM 3639 C C . GLN A 1 491 ? 18.703 -27.969 11.977 1 90.31 491 GLN A C 1
ATOM 3641 O O . GLN A 1 491 ? 17.578 -27.719 12.406 1 90.31 491 GLN A O 1
ATOM 3646 N N . SER A 1 492 ? 19.734 -28.109 12.742 1 87.38 492 SER A N 1
ATOM 3647 C CA . SER A 1 492 ? 19.625 -27.953 14.188 1 87.38 492 SER A CA 1
ATOM 3648 C C . SER A 1 492 ? 19.234 -26.516 14.562 1 87.38 492 SER A C 1
ATOM 3650 O O . SER A 1 492 ? 18.453 -26.312 15.492 1 87.38 492 SER A O 1
ATOM 3652 N N . ALA A 1 493 ? 19.75 -25.594 13.875 1 88.5 493 ALA A N 1
ATOM 3653 C CA . ALA A 1 493 ? 19.422 -24.188 14.133 1 88.5 493 ALA A CA 1
ATOM 3654 C C . ALA A 1 493 ? 17.984 -23.891 13.711 1 88.5 493 ALA A C 1
ATOM 3656 O O . ALA A 1 493 ? 17.297 -23.109 14.375 1 88.5 493 ALA A O 1
ATOM 3657 N N . ILE A 1 494 ? 17.5 -24.406 12.625 1 89.62 494 ILE A N 1
ATOM 3658 C CA . ILE A 1 494 ? 16.172 -24.172 12.07 1 89.62 494 ILE A CA 1
ATOM 3659 C C . ILE A 1 494 ? 15.102 -24.672 13.047 1 89.62 494 ILE A C 1
ATOM 3661 O O . ILE A 1 494 ? 14.07 -24.031 13.242 1 89.62 494 ILE A O 1
ATOM 3665 N N . VAL A 1 495 ? 15.344 -25.781 13.656 1 82.06 495 VAL A N 1
ATOM 3666 C CA . VAL A 1 495 ? 14.367 -26.391 14.555 1 82.06 495 VAL A CA 1
ATOM 3667 C C . VAL A 1 495 ? 14.516 -25.812 15.953 1 82.06 495 VAL A C 1
ATOM 3669 O O . VAL A 1 495 ? 13.523 -25.641 16.672 1 82.06 495 VAL A O 1
ATOM 3672 N N . GLY A 1 496 ? 15.633 -25.469 16.406 1 75.62 496 GLY A N 1
ATOM 3673 C CA . GLY A 1 496 ? 15.891 -25.172 17.812 1 75.62 496 GLY A CA 1
ATOM 3674 C C . GLY A 1 496 ? 15.828 -23.688 18.125 1 75.62 496 GLY A C 1
ATOM 3675 O O . GLY A 1 496 ? 15.445 -23.297 19.219 1 75.62 496 GLY A O 1
ATOM 3676 N N . THR A 1 497 ? 16.281 -22.875 17.312 1 71.69 497 THR A N 1
ATOM 3677 C CA . THR A 1 497 ? 16.406 -21.453 17.625 1 71.69 497 THR A CA 1
ATOM 3678 C C . THR A 1 497 ? 15.242 -20.656 17.062 1 71.69 497 THR A C 1
ATOM 3680 O O . THR A 1 497 ? 14.984 -20.703 15.852 1 71.69 497 THR A O 1
ATOM 3683 N N . PRO A 1 498 ? 14.523 -20 18.031 1 72.94 498 PRO A N 1
ATOM 3684 C CA . PRO A 1 498 ? 13.43 -19.172 17.547 1 72.94 498 PRO A CA 1
ATOM 3685 C C . PRO A 1 498 ? 13.891 -18.109 16.547 1 72.94 498 PRO A C 1
ATOM 3687 O O . PRO A 1 498 ? 14.93 -17.469 16.766 1 72.94 498 PRO A O 1
ATOM 3690 N N . GLY A 1 499 ? 13.422 -17.875 15.438 1 72.5 499 GLY A N 1
ATOM 3691 C CA . GLY A 1 499 ? 13.773 -16.891 14.43 1 72.5 499 GLY A CA 1
ATOM 3692 C C . GLY A 1 499 ? 14.633 -17.453 13.312 1 72.5 499 GLY A C 1
ATOM 3693 O O . GLY A 1 499 ? 14.766 -16.844 12.25 1 72.5 499 GLY A O 1
ATOM 3694 N N . SER A 1 500 ? 15.234 -18.609 13.586 1 80.38 500 SER A N 1
ATOM 3695 C CA . SER A 1 500 ? 16.141 -19.203 12.602 1 80.38 500 SER A CA 1
ATOM 3696 C C . SER A 1 500 ? 15.359 -19.969 11.539 1 80.38 500 SER A C 1
ATOM 3698 O O . SER A 1 500 ? 15.914 -20.312 10.492 1 80.38 500 SER A O 1
ATOM 3700 N N . ALA A 1 501 ? 14.148 -20.062 11.828 1 87.38 501 ALA A N 1
ATOM 3701 C CA . ALA A 1 501 ? 13.336 -20.844 10.898 1 87.38 501 ALA A CA 1
ATOM 3702 C C . ALA A 1 501 ? 12.961 -20.031 9.664 1 87.38 501 ALA A C 1
ATOM 3704 O O . ALA A 1 501 ? 12.57 -20.594 8.641 1 87.38 501 ALA A O 1
ATOM 3705 N N . THR A 1 502 ? 13.188 -18.703 9.805 1 89.12 502 THR A N 1
ATOM 3706 C CA . THR A 1 502 ? 12.852 -17.844 8.672 1 89.12 502 THR A CA 1
ATOM 3707 C C . THR A 1 502 ? 14.102 -17.156 8.133 1 89.12 502 THR A C 1
ATOM 3709 O O . THR A 1 502 ? 15.062 -16.922 8.875 1 89.12 502 THR A O 1
ATOM 3712 N N . ALA A 1 503 ? 14.188 -16.984 6.844 1 91.94 503 ALA A N 1
ATOM 3713 C CA . ALA A 1 503 ? 15.289 -16.281 6.184 1 91.94 503 ALA A CA 1
ATOM 3714 C C . ALA A 1 503 ? 14.766 -15.25 5.184 1 91.94 503 ALA A C 1
ATOM 3716 O O . ALA A 1 503 ? 13.781 -15.5 4.488 1 91.94 503 ALA A O 1
ATOM 3717 N N . THR A 1 504 ? 15.43 -14.117 5.195 1 93.25 504 THR A N 1
ATOM 3718 C CA . THR A 1 504 ? 15.07 -13.094 4.223 1 93.25 504 THR A CA 1
ATOM 3719 C C . THR A 1 504 ? 15.781 -13.328 2.896 1 93.25 504 THR A C 1
ATOM 3721 O O . THR A 1 504 ? 17.016 -13.445 2.857 1 93.25 504 THR A O 1
ATOM 3724 N N . VAL A 1 505 ? 15.07 -13.523 1.854 1 94.38 505 VAL A N 1
ATOM 3725 C CA . VAL A 1 505 ? 15.617 -13.727 0.519 1 94.38 505 VAL A CA 1
ATOM 3726 C C . VAL A 1 505 ? 15.203 -12.57 -0.392 1 94.38 505 VAL A C 1
ATOM 3728 O O . VAL A 1 505 ? 14.156 -11.953 -0.186 1 94.38 505 VAL A O 1
ATOM 3731 N N . LYS A 1 506 ? 16.094 -12.289 -1.347 1 93.44 506 LYS A N 1
ATOM 3732 C CA . LYS A 1 506 ? 15.867 -11.148 -2.227 1 93.44 506 LYS A CA 1
ATOM 3733 C C . LYS A 1 506 ? 16.219 -11.484 -3.672 1 93.44 506 LYS A C 1
ATOM 3735 O O . LYS A 1 506 ? 17.234 -12.141 -3.93 1 93.44 506 LYS A O 1
ATOM 3740 N N . PHE A 1 507 ? 15.336 -11.188 -4.582 1 94.88 507 PHE A N 1
ATOM 3741 C CA . PHE A 1 507 ? 15.586 -11.219 -6.02 1 94.88 507 PHE A CA 1
ATOM 3742 C C . PHE A 1 507 ? 15.453 -9.828 -6.629 1 94.88 507 PHE A C 1
ATOM 3744 O O . PHE A 1 507 ? 14.469 -9.133 -6.379 1 94.88 507 PHE A O 1
ATOM 3751 N N . GLN A 1 508 ? 16.453 -9.453 -7.414 1 93.5 508 GLN A N 1
ATOM 3752 C CA . GLN A 1 508 ? 16.422 -8.109 -7.973 1 93.5 508 GLN A CA 1
ATOM 3753 C C . GLN A 1 508 ? 16.828 -8.117 -9.445 1 93.5 508 GLN A C 1
ATOM 3755 O O . GLN A 1 508 ? 17.734 -8.844 -9.844 1 93.5 508 GLN A O 1
ATOM 3760 N N . GLY A 1 509 ? 16.016 -7.512 -10.266 1 93.31 509 GLY A N 1
ATOM 3761 C CA . GLY A 1 509 ? 16.391 -7.188 -11.633 1 93.31 509 GLY A CA 1
ATOM 3762 C C . GLY A 1 509 ? 16.828 -5.746 -11.805 1 93.31 509 GLY A C 1
ATOM 3763 O O . GLY A 1 509 ? 16.062 -4.82 -11.523 1 93.31 509 GLY A O 1
ATOM 3764 N N . GLU A 1 510 ? 18.078 -5.543 -12.219 1 92.31 510 GLU A N 1
ATOM 3765 C CA . GLU A 1 510 ? 18.625 -4.195 -12.305 1 92.31 510 GLU A CA 1
ATOM 3766 C C . GLU A 1 510 ? 19.156 -3.902 -13.711 1 92.31 510 GLU A C 1
ATOM 3768 O O . GLU A 1 510 ? 19.656 -4.797 -14.391 1 92.31 510 GLU A O 1
ATOM 3773 N N . TYR A 1 511 ? 19.016 -2.758 -14.094 1 92.88 511 TYR A N 1
ATOM 3774 C CA . TYR A 1 511 ? 19.516 -2.252 -15.367 1 92.88 511 TYR A CA 1
ATOM 3775 C C . TYR A 1 511 ? 20.484 -1.093 -15.148 1 92.88 511 TYR A C 1
ATOM 3777 O O . TYR A 1 511 ? 20.203 -0.19 -14.352 1 92.88 511 TYR A O 1
ATOM 3785 N N . ASP A 1 512 ? 21.641 -1.185 -15.734 1 88.94 512 ASP A N 1
ATOM 3786 C CA . ASP A 1 512 ? 22.656 -0.167 -15.5 1 88.94 512 ASP A CA 1
ATOM 3787 C C . ASP A 1 512 ? 23.281 0.297 -16.812 1 88.94 512 ASP A C 1
ATOM 3789 O O . ASP A 1 512 ? 23.062 -0.308 -17.859 1 88.94 512 ASP A O 1
ATOM 3793 N N . MET A 1 513 ? 23.875 1.397 -16.766 1 90 513 MET A N 1
ATOM 3794 C CA . MET A 1 513 ? 24.672 1.977 -17.844 1 90 513 MET A CA 1
ATOM 3795 C C . MET A 1 513 ? 25.875 2.723 -17.297 1 90 513 MET A C 1
ATOM 3797 O O . MET A 1 513 ? 25.906 3.082 -16.125 1 90 513 MET A O 1
ATOM 3801 N N . SER A 1 514 ? 26.875 2.865 -18.141 1 87.06 514 SER A N 1
ATOM 3802 C CA . SER A 1 514 ? 28.016 3.676 -17.703 1 87.06 514 SER A CA 1
ATOM 3803 C C . SER A 1 514 ? 27.625 5.141 -17.547 1 87.06 514 SER A C 1
ATOM 3805 O O . SER A 1 514 ? 27.141 5.766 -18.5 1 87.06 514 SER A O 1
ATOM 3807 N N . LEU A 1 515 ? 27.75 5.652 -16.406 1 88.56 515 LEU A N 1
ATOM 3808 C CA . LEU A 1 515 ? 27.375 7.031 -16.109 1 88.56 515 LEU A CA 1
ATOM 3809 C C . LEU A 1 515 ? 28.609 7.934 -16.094 1 88.56 515 LEU A C 1
ATOM 3811 O O . LEU A 1 515 ? 28.625 8.953 -15.406 1 88.56 515 LEU A O 1
ATOM 3815 N N . ALA A 1 516 ? 29.625 7.555 -16.781 1 86.06 516 ALA A N 1
ATOM 3816 C CA . ALA A 1 516 ? 30.859 8.328 -16.828 1 86.06 516 ALA A CA 1
ATOM 3817 C C . ALA A 1 516 ? 30.609 9.727 -17.391 1 86.06 516 ALA A C 1
ATOM 3819 O O . ALA A 1 516 ? 31.172 10.711 -16.891 1 86.06 516 ALA A O 1
ATOM 3820 N N . SER A 1 517 ? 29.781 9.852 -18.391 1 86.19 517 SER A N 1
ATOM 3821 C CA . SER A 1 517 ? 29.469 11.156 -18.969 1 86.19 517 SER A CA 1
ATOM 3822 C C . SER A 1 517 ? 28.719 12.031 -17.984 1 86.19 517 SER A C 1
ATOM 3824 O O . SER A 1 517 ? 28.938 13.25 -17.938 1 86.19 517 SER A O 1
ATOM 3826 N N . LEU A 1 518 ? 27.828 11.469 -17.234 1 87.75 518 LEU A N 1
ATOM 3827 C CA . LEU A 1 518 ? 27.094 12.219 -16.203 1 87.75 518 LEU A CA 1
ATOM 3828 C C . LEU A 1 518 ? 28.047 12.695 -15.109 1 87.75 518 LEU A C 1
ATOM 3830 O O . LEU A 1 518 ? 27.906 13.812 -14.602 1 87.75 518 LEU A O 1
ATOM 3834 N N . TRP A 1 519 ? 29.031 11.93 -14.797 1 89.5 519 TRP A N 1
ATOM 3835 C CA . TRP A 1 519 ? 29.984 12.305 -13.758 1 89.5 519 TRP A CA 1
ATOM 3836 C C . TRP A 1 519 ? 30.906 13.43 -14.234 1 89.5 519 TRP A C 1
ATOM 3838 O O . TRP A 1 519 ? 31.297 14.297 -13.445 1 89.5 519 TRP A O 1
ATOM 3848 N N . VAL A 1 520 ? 31.281 13.352 -15.461 1 92.25 520 VAL A N 1
ATOM 3849 C CA . VAL A 1 520 ? 32.062 14.445 -16 1 92.25 520 VAL A CA 1
ATOM 3850 C C . VAL A 1 520 ? 31.266 15.742 -15.961 1 92.25 520 VAL A C 1
ATOM 3852 O O . VAL A 1 520 ? 31.766 16.781 -15.531 1 92.25 520 VAL A O 1
ATOM 3855 N N . ALA A 1 521 ? 30.047 15.664 -16.359 1 92 521 ALA A N 1
ATOM 3856 C CA . ALA A 1 521 ? 29.188 16.844 -16.297 1 92 521 ALA A CA 1
ATOM 3857 C C . ALA A 1 521 ? 28.984 17.312 -14.859 1 92 521 ALA A C 1
ATOM 3859 O O . ALA A 1 521 ? 29.016 18.516 -14.586 1 92 521 ALA A O 1
ATOM 3860 N N . ALA A 1 522 ? 28.766 16.391 -13.969 1 92.25 522 ALA A N 1
ATOM 3861 C CA . ALA A 1 522 ? 28.594 16.719 -12.555 1 92.25 522 ALA A CA 1
ATOM 3862 C C . ALA A 1 522 ? 29.844 17.359 -11.977 1 92.25 522 ALA A C 1
ATOM 3864 O O . ALA A 1 522 ? 29.766 18.281 -11.164 1 92.25 522 ALA A O 1
ATOM 3865 N N . THR A 1 523 ? 31.016 16.859 -12.406 1 93.12 523 THR A N 1
ATOM 3866 C CA . THR A 1 523 ? 32.281 17.406 -11.93 1 93.12 523 THR A CA 1
ATOM 3867 C C . THR A 1 523 ? 32.469 18.828 -12.461 1 93.12 523 THR A C 1
ATOM 3869 O O . THR A 1 523 ? 32.938 19.703 -11.734 1 93.12 523 THR A O 1
ATOM 3872 N N . VAL A 1 524 ? 32.156 19.047 -13.695 1 95.88 524 VAL A N 1
ATOM 3873 C CA . VAL A 1 524 ? 32.25 20.391 -14.273 1 95.88 524 VAL A CA 1
ATOM 3874 C C . VAL A 1 524 ? 31.312 21.328 -13.531 1 95.88 524 VAL A C 1
ATOM 3876 O O . VAL A 1 524 ? 31.703 22.438 -13.172 1 95.88 524 VAL A O 1
ATOM 3879 N N . LEU A 1 525 ? 30.141 20.922 -13.32 1 95.88 525 LEU A N 1
ATOM 3880 C CA . LEU A 1 525 ? 29.172 21.75 -12.609 1 95.88 525 LEU A CA 1
ATOM 3881 C C . LEU A 1 525 ? 29.609 21.984 -11.172 1 95.88 525 LEU A C 1
ATOM 3883 O O . LEU A 1 525 ? 29.375 23.062 -10.617 1 95.88 525 LEU A O 1
ATOM 3887 N N . PHE A 1 526 ? 30.219 20.984 -10.602 1 94.94 526 PHE A N 1
ATOM 3888 C CA . PHE A 1 526 ? 30.719 21.125 -9.242 1 94.94 526 PHE A CA 1
ATOM 3889 C C . PHE A 1 526 ? 31.844 22.156 -9.188 1 94.94 526 PHE A C 1
ATOM 3891 O O . PHE A 1 526 ? 31.906 22.969 -8.273 1 94.94 526 PHE A O 1
ATOM 3898 N N . VAL A 1 527 ? 32.719 22.125 -10.172 1 96.12 527 VAL A N 1
ATOM 3899 C CA . VAL A 1 527 ? 33.812 23.094 -10.234 1 96.12 527 VAL A CA 1
ATOM 3900 C C . VAL A 1 527 ? 33.25 24.484 -10.453 1 96.12 527 VAL A C 1
ATOM 3902 O O . VAL A 1 527 ? 33.719 25.453 -9.82 1 96.12 527 VAL A O 1
ATOM 3905 N N . LEU A 1 528 ? 32.344 24.594 -11.305 1 97 528 LEU A N 1
ATOM 3906 C CA . LEU A 1 528 ? 31.688 25.875 -11.516 1 97 528 LEU A CA 1
ATOM 3907 C C . LEU A 1 528 ? 31 26.359 -10.242 1 97 528 LEU A C 1
ATOM 3909 O O . LEU A 1 528 ? 30.984 27.547 -9.945 1 97 528 LEU A O 1
ATOM 3913 N N . ALA A 1 529 ? 30.406 25.453 -9.5 1 96.81 529 ALA A N 1
ATOM 3914 C CA . ALA A 1 529 ? 29.781 25.781 -8.227 1 96.81 529 ALA A CA 1
ATOM 3915 C C . ALA A 1 529 ? 30.812 26.266 -7.215 1 96.81 529 ALA A C 1
ATOM 3917 O O . ALA A 1 529 ? 30.547 27.203 -6.453 1 96.81 529 ALA A O 1
ATOM 3918 N N . MET A 1 530 ? 31.922 25.656 -7.246 1 96.62 530 MET A N 1
ATOM 3919 C CA . MET A 1 530 ? 33 26.078 -6.336 1 96.62 530 MET A CA 1
ATOM 3920 C C . MET A 1 530 ? 33.469 27.469 -6.68 1 96.62 530 MET A C 1
ATOM 3922 O O . MET A 1 530 ? 33.75 28.281 -5.785 1 96.62 530 MET A O 1
ATOM 3926 N N . ILE A 1 531 ? 33.562 27.781 -7.922 1 97.19 531 ILE A N 1
ATOM 3927 C CA . ILE A 1 531 ? 33.969 29.125 -8.359 1 97.19 531 ILE A CA 1
ATOM 3928 C C . ILE A 1 531 ? 32.875 30.125 -7.98 1 97.19 531 ILE A C 1
ATOM 3930 O O . ILE A 1 531 ? 33.188 31.234 -7.512 1 97.19 531 ILE A O 1
ATOM 3934 N N . LEU A 1 532 ? 31.703 29.688 -8.156 1 97.06 532 LEU A N 1
ATOM 3935 C CA . LEU A 1 532 ? 30.594 30.562 -7.789 1 97.06 532 LEU A CA 1
ATOM 3936 C C . LEU A 1 532 ? 30.562 30.812 -6.285 1 97.06 532 LEU A C 1
ATOM 3938 O O . LEU A 1 532 ? 30.297 31.922 -5.836 1 97.06 532 LEU A O 1
ATOM 3942 N N . ILE A 1 533 ? 30.828 29.797 -5.492 1 97.31 533 ILE A N 1
ATOM 3943 C CA . ILE A 1 533 ? 30.891 29.922 -4.039 1 97.31 533 ILE A CA 1
ATOM 3944 C C . ILE A 1 533 ? 32 30.891 -3.652 1 97.31 533 ILE A C 1
ATOM 3946 O O . ILE A 1 533 ? 31.797 31.797 -2.832 1 97.31 533 ILE A O 1
ATOM 3950 N N . GLY A 1 534 ? 33.156 30.719 -4.27 1 96.25 534 GLY A N 1
ATOM 3951 C CA . GLY A 1 534 ? 34.281 31.625 -4.012 1 96.25 534 GLY A CA 1
ATOM 3952 C C . GLY A 1 534 ? 33.969 33.062 -4.398 1 96.25 534 GLY A C 1
ATOM 3953 O O . GLY A 1 534 ? 34.25 34 -3.641 1 96.25 534 GLY A O 1
ATOM 3954 N N . GLY A 1 535 ? 33.375 33.281 -5.516 1 95.75 535 GLY A N 1
ATOM 3955 C CA . GLY A 1 535 ? 33.031 34.594 -5.973 1 95.75 535 GLY A CA 1
ATOM 3956 C C . GLY A 1 535 ? 31.984 35.281 -5.102 1 95.75 535 GLY A C 1
ATOM 3957 O O . GLY A 1 535 ? 32.125 36.438 -4.746 1 95.75 535 GLY A O 1
ATOM 3958 N N . LEU A 1 536 ? 30.906 34.594 -4.695 1 95.38 536 LEU A N 1
ATOM 3959 C CA . LEU A 1 536 ? 29.844 35.156 -3.863 1 95.38 536 LEU A CA 1
ATOM 3960 C C . LEU A 1 536 ? 30.344 35.438 -2.449 1 95.38 536 LEU A C 1
ATOM 3962 O O . LEU A 1 536 ? 29.938 36.406 -1.814 1 95.38 536 LEU A O 1
ATOM 3966 N N . TRP A 1 537 ? 31.203 34.469 -2.023 1 95.69 537 TRP A N 1
ATOM 3967 C CA . TRP A 1 537 ? 31.781 34.656 -0.698 1 95.69 537 TRP A CA 1
ATOM 3968 C C . TRP A 1 537 ? 32.688 35.875 -0.685 1 95.69 537 TRP A C 1
ATOM 3970 O O . TRP A 1 537 ? 32.688 36.656 0.274 1 95.69 537 TRP A O 1
ATOM 3980 N N . LEU A 1 538 ? 33.438 36.125 -1.759 1 94.75 538 LEU A N 1
ATOM 3981 C CA . LEU A 1 538 ? 34.312 37.312 -1.863 1 94.75 538 LEU A CA 1
ATOM 3982 C C . LEU A 1 538 ? 33.469 38.594 -1.922 1 94.75 538 LEU A C 1
ATOM 3984 O O . LEU A 1 538 ? 33.875 39.625 -1.359 1 94.75 538 LEU A O 1
ATOM 3988 N N . LEU A 1 539 ? 32.406 38.5 -2.58 1 92.69 539 LEU A N 1
ATOM 3989 C CA . LEU A 1 539 ? 31.516 39.625 -2.623 1 92.69 539 LEU A CA 1
ATOM 3990 C C . LEU A 1 539 ? 30.953 39.938 -1.235 1 92.69 539 LEU A C 1
ATOM 3992 O O . LEU A 1 539 ? 30.859 41.094 -0.844 1 92.69 539 LEU A O 1
ATOM 3996 N N . ASP A 1 540 ? 30.641 38.875 -0.516 1 91.75 540 ASP A N 1
ATOM 3997 C CA . ASP A 1 540 ? 30.141 39.062 0.844 1 91.75 540 ASP A CA 1
ATOM 3998 C C . ASP A 1 540 ? 31.219 39.656 1.751 1 91.75 540 ASP A C 1
ATOM 4000 O O . ASP A 1 540 ? 30.938 40.5 2.602 1 91.75 540 ASP A O 1
ATOM 4004 N N . LEU A 1 541 ? 32.438 39.188 1.568 1 90.44 541 LEU A N 1
ATOM 4005 C CA . LEU A 1 541 ? 33.531 39.719 2.352 1 90.44 541 LEU A CA 1
ATOM 4006 C C . LEU A 1 541 ? 33.781 41.188 2.023 1 90.44 541 LEU A C 1
ATOM 4008 O O . LEU A 1 541 ? 34.125 41.969 2.912 1 90.44 541 LEU A O 1
ATOM 4012 N N . TRP A 1 542 ? 33.656 41.469 0.772 1 88.25 542 TRP A N 1
ATOM 4013 C CA . TRP A 1 542 ? 33.812 42.875 0.365 1 88.25 542 TRP A CA 1
ATOM 4014 C C . TRP A 1 542 ? 32.719 43.75 0.978 1 88.25 542 TRP A C 1
ATOM 4016 O O . TRP A 1 542 ? 33.031 44.812 1.491 1 88.25 542 TRP A O 1
ATOM 4026 N N . ARG A 1 543 ? 31.547 43.281 0.984 1 86.69 543 ARG A N 1
ATOM 4027 C CA . ARG A 1 543 ? 30.438 44.031 1.57 1 86.69 543 ARG A CA 1
ATOM 4028 C C . ARG A 1 543 ? 30.625 44.219 3.07 1 86.69 543 ARG A C 1
ATOM 4030 O O . ARG A 1 543 ? 30.344 45.281 3.613 1 86.69 543 ARG A O 1
ATOM 4037 N N . MET A 1 544 ? 31.078 43.156 3.727 1 84.44 544 MET A N 1
ATOM 4038 C CA . MET A 1 544 ? 31.312 43.219 5.164 1 84.44 544 MET A CA 1
ATOM 4039 C C . MET A 1 544 ? 32.469 44.156 5.492 1 84.44 544 MET A C 1
ATOM 4041 O O . MET A 1 544 ? 32.438 44.844 6.52 1 84.44 544 MET A O 1
ATOM 4045 N N . SER A 1 545 ? 33.438 44.281 4.586 1 82.88 545 SER A N 1
ATOM 4046 C CA . SER A 1 545 ? 34.625 45.094 4.824 1 82.88 545 SER A CA 1
ATOM 4047 C C . SER A 1 545 ? 34.281 46.594 4.723 1 82.88 545 SER A C 1
ATOM 4049 O O . SER A 1 545 ? 34.938 47.438 5.328 1 82.88 545 SER A O 1
ATOM 4051 N N . LEU A 1 546 ? 33.219 46.906 4.117 1 80.75 546 LEU A N 1
ATOM 4052 C CA . LEU A 1 546 ? 32.812 48.281 3.951 1 80.75 546 LEU A CA 1
ATOM 4053 C C . LEU A 1 546 ? 32.125 48.812 5.211 1 80.75 546 LEU A C 1
ATOM 4055 O O . LEU A 1 546 ? 32.156 50.031 5.465 1 80.75 546 LEU A O 1
ATOM 4059 N N . ASN A 1 547 ? 31.516 47.938 5.949 1 74.81 547 ASN A N 1
ATOM 4060 C CA . ASN A 1 547 ? 30.75 48.375 7.113 1 74.81 547 ASN A CA 1
ATOM 4061 C C . ASN A 1 547 ? 31.5 48.062 8.414 1 74.81 547 ASN A C 1
ATOM 4063 O O . ASN A 1 547 ? 30.922 48.188 9.5 1 74.81 547 ASN A O 1
ATOM 4067 N N . TYR A 1 548 ? 32.719 47.625 8.234 1 70.5 548 TYR A N 1
ATOM 4068 C CA . TYR A 1 548 ? 33.438 47.281 9.453 1 70.5 548 TYR A CA 1
ATOM 4069 C C . TYR A 1 548 ? 34.406 48.375 9.844 1 70.5 548 TYR A C 1
ATOM 4071 O O . TYR A 1 548 ? 35.094 48.938 8.984 1 70.5 548 TYR A O 1
ATOM 4079 N N . ASN A 1 549 ? 34.062 49.094 11.039 1 62.31 549 ASN A N 1
ATOM 4080 C CA . ASN A 1 549 ? 34.875 50.188 11.531 1 62.31 549 ASN A CA 1
ATOM 4081 C C . ASN A 1 549 ? 36.312 49.75 11.805 1 62.31 549 ASN A C 1
ATOM 4083 O O . ASN A 1 549 ? 37.188 50.594 12.031 1 62.31 549 ASN A O 1
ATOM 4087 N N . ALA A 1 550 ? 36.531 48.469 12.266 1 56.09 550 ALA A N 1
ATOM 4088 C CA . ALA A 1 550 ? 37.812 48.281 12.969 1 56.09 550 ALA A CA 1
ATOM 4089 C C . ALA A 1 550 ? 38.969 48.219 11.992 1 56.09 550 ALA A C 1
ATOM 4091 O O . ALA A 1 550 ? 38.844 47.656 10.898 1 56.09 550 ALA A O 1
ATOM 4092 N N . GLU A 1 551 ? 39.844 49.219 11.844 1 58.72 551 GLU A N 1
ATOM 4093 C CA . GLU A 1 551 ? 41.156 49.156 11.203 1 58.72 551 GLU A CA 1
ATOM 4094 C C . GLU A 1 551 ? 41.719 47.75 11.258 1 58.72 551 GLU A C 1
ATOM 4096 O O . GLU A 1 551 ? 42.625 47.406 10.484 1 58.72 551 GLU A O 1
ATOM 4101 N N . ARG A 1 552 ? 41.188 46.781 12.242 1 61.84 552 ARG A N 1
ATOM 4102 C CA . ARG A 1 552 ? 41.781 45.469 12.406 1 61.84 552 ARG A CA 1
ATOM 4103 C C . ARG A 1 552 ? 40.688 44.375 12.258 1 61.84 552 ARG A C 1
ATOM 4105 O O . ARG A 1 552 ? 39.531 44.625 12.555 1 61.84 552 ARG A O 1
ATOM 4112 N N . ILE A 1 553 ? 41 43.344 11.484 1 74 553 ILE A N 1
ATOM 4113 C CA . ILE A 1 553 ? 40.219 42.156 11.352 1 74 553 ILE A CA 1
ATOM 4114 C C . ILE A 1 553 ? 40 41.5 12.727 1 74 553 ILE A C 1
ATOM 4116 O O . ILE A 1 553 ? 40.969 41.031 13.336 1 74 553 ILE A O 1
ATOM 4120 N N . ASP A 1 554 ? 38.875 41.656 13.383 1 80.56 554 ASP A N 1
ATOM 4121 C CA . ASP A 1 554 ? 38.562 41.125 14.703 1 80.56 554 ASP A CA 1
ATOM 4122 C C . ASP A 1 554 ? 37.938 39.719 14.602 1 80.56 554 ASP A C 1
ATOM 4124 O O . ASP A 1 554 ? 37.688 39.219 13.492 1 80.56 554 ASP A O 1
ATOM 4128 N N . THR A 1 555 ? 37.906 39 15.695 1 85.75 555 THR A N 1
ATOM 4129 C CA . THR A 1 555 ? 37.312 37.656 15.805 1 85.75 555 THR A CA 1
ATOM 4130 C C . THR A 1 555 ? 35.875 37.656 15.344 1 85.75 555 THR A C 1
ATOM 4132 O O . THR A 1 555 ? 35.406 36.688 14.742 1 85.75 555 THR A O 1
ATOM 4135 N N . LYS A 1 556 ? 35.188 38.75 15.539 1 85.31 556 LYS A N 1
ATOM 4136 C CA . LYS A 1 556 ? 33.781 38.812 15.109 1 85.31 556 LYS A CA 1
ATOM 4137 C C . LYS A 1 556 ? 33.656 38.781 13.586 1 85.31 556 LYS A C 1
ATOM 4139 O O . LYS A 1 556 ? 32.781 38.156 13.031 1 85.31 556 LYS A O 1
ATOM 4144 N N . PHE A 1 557 ? 34.625 39.469 13.016 1 88.44 557 PHE A N 1
ATOM 4145 C CA . PHE A 1 557 ? 34.625 39.5 11.555 1 88.44 557 PHE A CA 1
ATOM 4146 C C . PHE A 1 557 ? 34.906 38.125 11 1 88.44 557 PHE A C 1
ATOM 4148 O O . PHE A 1 557 ? 34.281 37.688 10.031 1 88.44 557 PHE A O 1
ATOM 4155 N N . MET A 1 558 ? 35.844 37.406 11.633 1 90.12 558 MET A N 1
ATOM 4156 C CA . MET A 1 558 ? 36.188 36.062 11.164 1 90.12 558 MET A CA 1
ATOM 4157 C C . MET A 1 558 ? 35.031 35.094 11.328 1 90.12 558 MET A C 1
ATOM 4159 O O . MET A 1 558 ? 34.781 34.25 10.461 1 90.12 558 MET A O 1
ATOM 4163 N N . VAL A 1 559 ? 34.344 35.188 12.414 1 91 559 VAL A N 1
ATOM 4164 C CA . VAL A 1 559 ? 33.188 34.312 12.672 1 91 559 VAL A CA 1
ATOM 4165 C C . VAL A 1 559 ? 32.094 34.625 11.664 1 91 559 VAL A C 1
ATOM 4167 O O . VAL A 1 559 ? 31.469 33.688 11.109 1 91 559 VAL A O 1
ATOM 4170 N N . ASP A 1 560 ? 31.875 35.844 11.383 1 90.88 560 ASP A N 1
ATOM 4171 C CA . ASP A 1 560 ? 30.844 36.188 10.422 1 90.88 560 ASP A CA 1
ATOM 4172 C C . ASP A 1 560 ? 31.234 35.781 9.008 1 90.88 560 ASP A C 1
ATOM 4174 O O . ASP A 1 560 ? 30.375 35.406 8.195 1 90.88 560 ASP A O 1
ATOM 4178 N N . ALA A 1 561 ? 32.531 35.875 8.781 1 93.06 561 ALA A N 1
ATOM 4179 C CA . ALA A 1 561 ? 33.031 35.438 7.48 1 93.06 561 ALA A CA 1
ATOM 4180 C C . ALA A 1 561 ? 32.812 33.938 7.301 1 93.06 561 ALA A C 1
ATOM 4182 O O . ALA A 1 561 ? 32.469 33.469 6.211 1 93.06 561 ALA A O 1
ATOM 4183 N N . CYS A 1 562 ? 33.031 33.188 8.344 1 94.75 562 CYS A N 1
ATOM 4184 C CA . CYS A 1 562 ? 32.844 31.75 8.289 1 94.75 562 CYS A CA 1
ATOM 4185 C C . CYS A 1 562 ? 31.375 31.406 8.094 1 94.75 562 CYS A C 1
ATOM 4187 O O . CYS A 1 562 ? 31.047 30.516 7.309 1 94.75 562 CYS A O 1
ATOM 4189 N N . PHE A 1 563 ? 30.516 32.094 8.797 1 95.12 563 PHE A N 1
ATOM 4190 C CA . PHE A 1 563 ? 29.094 31.812 8.656 1 95.12 563 PHE A CA 1
ATOM 4191 C C . PHE A 1 563 ? 28.609 32.219 7.266 1 95.12 563 PHE A C 1
ATOM 4193 O O . PHE A 1 563 ? 27.719 31.578 6.703 1 95.12 563 PHE A O 1
ATOM 4200 N N . SER A 1 564 ? 29.172 33.281 6.762 1 94.81 564 SER A N 1
ATOM 4201 C CA . SER A 1 564 ? 28.812 33.688 5.406 1 94.81 564 SER A CA 1
ATOM 4202 C C . SER A 1 564 ? 29.25 32.656 4.379 1 94.81 564 SER A C 1
ATOM 4204 O O . SER A 1 564 ? 28.531 32.406 3.412 1 94.81 564 SER A O 1
ATOM 4206 N N . LEU A 1 565 ? 30.422 32.094 4.621 1 96.75 565 LEU A N 1
ATOM 4207 C CA . LEU A 1 565 ? 30.906 31.047 3.732 1 96.75 565 LEU A CA 1
ATOM 4208 C C . LEU A 1 565 ? 30 29.828 3.781 1 96.75 565 LEU A C 1
ATOM 4210 O O . LEU A 1 565 ? 29.625 29.297 2.74 1 96.75 565 LEU A O 1
ATOM 4214 N N . ILE A 1 566 ? 29.672 29.375 4.973 1 97 566 ILE A N 1
ATOM 4215 C CA . ILE A 1 566 ? 28.812 28.203 5.145 1 97 566 ILE A CA 1
ATOM 4216 C C . ILE A 1 566 ? 27.453 28.469 4.512 1 97 566 ILE A C 1
ATOM 4218 O O . ILE A 1 566 ? 26.906 27.594 3.822 1 97 566 ILE A O 1
ATOM 4222 N N . GLY A 1 567 ? 26.906 29.609 4.75 1 96.44 567 GLY A N 1
ATOM 4223 C CA . GLY A 1 567 ? 25.609 29.953 4.184 1 96.44 567 GLY A CA 1
ATOM 4224 C C . GLY A 1 567 ? 25.609 29.969 2.668 1 96.44 567 GLY A C 1
ATOM 4225 O O . GLY A 1 567 ? 24.703 29.391 2.039 1 96.44 567 GLY A O 1
ATOM 4226 N N . THR A 1 568 ? 26.609 30.562 2.107 1 96.62 568 THR A N 1
ATOM 4227 C CA . THR A 1 568 ? 26.688 30.641 0.653 1 96.62 568 THR A CA 1
ATOM 4228 C C . THR A 1 568 ? 26.969 29.266 0.052 1 96.62 568 THR A C 1
ATOM 4230 O O . THR A 1 568 ? 26.359 28.875 -0.948 1 96.62 568 THR A O 1
ATOM 4233 N N . ALA A 1 569 ? 27.859 28.562 0.66 1 97.38 569 ALA A N 1
ATOM 4234 C CA . ALA A 1 569 ? 28.203 27.219 0.171 1 97.38 569 ALA A CA 1
ATOM 4235 C C . ALA A 1 569 ? 27 26.297 0.2 1 97.38 569 ALA A C 1
ATOM 4237 O O . ALA A 1 569 ? 26.734 25.578 -0.765 1 97.38 569 ALA A O 1
ATOM 4238 N N . CYS A 1 570 ? 26.266 26.297 1.247 1 97 570 CYS A N 1
ATOM 4239 C CA . CYS A 1 570 ? 25.141 25.406 1.398 1 97 570 CYS A CA 1
ATOM 4240 C C . CYS A 1 570 ? 24 25.797 0.468 1 97 570 CYS A C 1
ATOM 4242 O O . CYS A 1 570 ? 23.266 24.938 -0.021 1 97 570 CYS A O 1
ATOM 4244 N N . ASN A 1 571 ? 23.844 27 0.193 1 96.81 571 ASN A N 1
ATOM 4245 C CA . ASN A 1 571 ? 22.828 27.422 -0.762 1 96.81 571 ASN A CA 1
ATOM 4246 C C . ASN A 1 571 ? 23.141 26.938 -2.174 1 96.81 571 ASN A C 1
ATOM 4248 O O . ASN A 1 571 ? 22.266 26.422 -2.871 1 96.81 571 ASN A O 1
ATOM 4252 N N . VAL A 1 572 ? 24.359 27.156 -2.555 1 97.56 572 VAL A N 1
ATOM 4253 C CA . VAL A 1 572 ? 24.766 26.766 -3.902 1 97.56 572 VAL A CA 1
ATOM 4254 C C . VAL A 1 572 ? 24.734 25.25 -4.039 1 97.56 572 VAL A C 1
ATOM 4256 O O . VAL A 1 572 ? 24.266 24.719 -5.051 1 97.56 572 VAL A O 1
ATOM 4259 N N . LEU A 1 573 ? 25.203 24.562 -3.033 1 97.38 573 LEU A N 1
ATOM 4260 C CA . LEU A 1 573 ? 25.203 23.094 -3.072 1 97.38 573 LEU A CA 1
ATOM 4261 C C . LEU A 1 573 ? 23.781 22.547 -3.074 1 97.38 573 LEU A C 1
ATOM 4263 O O . LEU A 1 573 ? 23.516 21.516 -3.703 1 97.38 573 LEU A O 1
ATOM 4267 N N . PHE A 1 574 ? 22.875 23.172 -2.332 1 97.56 574 PHE A N 1
ATOM 4268 C CA . PHE A 1 574 ? 21.469 22.75 -2.324 1 97.56 574 PHE A CA 1
ATOM 4269 C C . PHE A 1 574 ? 20.875 22.828 -3.727 1 97.56 574 PHE A C 1
ATOM 4271 O O . PHE A 1 574 ? 20.266 21.859 -4.191 1 97.56 574 PHE A O 1
ATOM 4278 N N . TRP A 1 575 ? 21.094 23.906 -4.426 1 97.44 575 TRP A N 1
ATOM 4279 C CA . TRP A 1 575 ? 20.516 24.078 -5.758 1 97.44 575 TRP A CA 1
ATOM 4280 C C . TRP A 1 575 ? 21.203 23.172 -6.773 1 97.44 575 TRP A C 1
ATOM 4282 O O . TRP A 1 575 ? 20.562 22.672 -7.703 1 97.44 575 TRP A O 1
ATOM 4292 N N . LEU A 1 576 ? 22.531 22.984 -6.559 1 96.88 576 LEU A N 1
ATOM 4293 C CA . LEU A 1 576 ? 23.25 22.062 -7.441 1 96.88 576 LEU A CA 1
ATOM 4294 C C . LEU A 1 576 ? 22.672 20.656 -7.328 1 96.88 576 LEU A C 1
ATOM 4296 O O . LEU A 1 576 ? 22.406 20 -8.336 1 96.88 576 LEU A O 1
ATOM 4300 N N . THR A 1 577 ? 22.531 20.203 -6.125 1 96.56 577 THR A N 1
ATOM 4301 C CA . THR A 1 577 ? 22 18.859 -5.898 1 96.56 577 THR A CA 1
ATOM 4302 C C . THR A 1 577 ? 20.562 18.75 -6.422 1 96.56 577 THR A C 1
ATOM 4304 O O . THR A 1 577 ? 20.188 17.734 -7.02 1 96.56 577 THR A O 1
ATOM 4307 N N . PHE A 1 578 ? 19.734 19.75 -6.184 1 97.44 578 PHE A N 1
ATOM 4308 C CA . PHE A 1 578 ? 18.359 19.75 -6.656 1 97.44 578 PHE A CA 1
ATOM 4309 C C . PHE A 1 578 ? 18.312 19.688 -8.18 1 97.44 578 PHE A C 1
ATOM 4311 O O . PHE A 1 578 ? 17.516 18.938 -8.75 1 97.44 578 PHE A O 1
ATOM 4318 N N . ILE A 1 579 ? 19.188 20.469 -8.859 1 97 579 ILE A N 1
ATOM 4319 C CA . ILE A 1 579 ? 19.203 20.531 -10.312 1 97 579 ILE A CA 1
ATOM 4320 C C . ILE A 1 579 ? 19.656 19.203 -10.891 1 97 579 ILE A C 1
ATOM 4322 O O . ILE A 1 579 ? 19.094 18.719 -11.875 1 97 579 ILE A O 1
ATOM 4326 N N . LEU A 1 580 ? 20.625 18.562 -10.289 1 96.12 580 LEU A N 1
ATOM 4327 C CA . LEU A 1 580 ? 21.109 17.266 -10.758 1 96.12 580 LEU A CA 1
ATOM 4328 C C . LEU A 1 580 ? 20.047 16.188 -10.594 1 96.12 580 LEU A C 1
ATOM 4330 O O . LEU A 1 580 ? 19.844 15.375 -11.492 1 96.12 580 LEU A O 1
ATOM 4334 N N . CYS A 1 581 ? 19.391 16.156 -9.422 1 96.5 581 CYS A N 1
ATOM 4335 C CA . CYS A 1 581 ? 18.328 15.188 -9.195 1 96.5 581 CYS A CA 1
ATOM 4336 C C . CYS A 1 581 ? 17.125 15.461 -10.094 1 96.5 581 CYS A C 1
ATOM 4338 O O . CYS A 1 581 ? 16.484 14.523 -10.57 1 96.5 581 CYS A O 1
ATOM 4340 N N . ALA A 1 582 ? 16.828 16.703 -10.352 1 96.94 582 ALA A N 1
ATOM 4341 C CA . ALA A 1 582 ? 15.734 17.062 -11.258 1 96.94 582 ALA A CA 1
ATOM 4342 C C . ALA A 1 582 ? 16.062 16.641 -12.688 1 96.94 582 ALA A C 1
ATOM 4344 O O . ALA A 1 582 ? 15.18 16.219 -13.438 1 96.94 582 ALA A O 1
ATOM 4345 N N . TYR A 1 583 ? 17.328 16.812 -13.023 1 95.5 583 TYR A N 1
ATOM 4346 C CA . TYR A 1 583 ? 17.781 16.375 -14.336 1 95.5 583 TYR A CA 1
ATOM 4347 C C . TYR A 1 583 ? 17.562 14.875 -14.516 1 95.5 583 TYR A C 1
ATOM 4349 O O . TYR A 1 583 ? 17.031 14.43 -15.531 1 95.5 583 TYR A O 1
ATOM 4357 N N . LEU A 1 584 ? 17.984 14.094 -13.531 1 94.5 584 LEU A N 1
ATOM 4358 C CA . LEU A 1 584 ? 17.797 12.648 -13.586 1 94.5 584 LEU A CA 1
ATOM 4359 C C . LEU A 1 584 ? 16.312 12.289 -13.648 1 94.5 584 LEU A C 1
ATOM 4361 O O . LEU A 1 584 ? 15.93 11.367 -14.375 1 94.5 584 LEU A O 1
ATOM 4365 N N . PHE A 1 585 ? 15.484 13.008 -12.93 1 96.12 585 PHE A N 1
ATOM 4366 C CA . PHE A 1 585 ? 14.047 12.758 -12.906 1 96.12 585 PHE A CA 1
ATOM 4367 C C . PHE A 1 585 ? 13.43 13.016 -14.281 1 96.12 585 PHE A C 1
ATOM 4369 O O . PHE A 1 585 ? 12.711 12.164 -14.812 1 96.12 585 PHE A O 1
ATOM 4376 N N . ILE A 1 586 ? 13.773 14.156 -14.852 1 95.81 586 ILE A N 1
ATOM 4377 C CA . ILE A 1 586 ? 13.156 14.57 -16.109 1 95.81 586 ILE A CA 1
ATOM 4378 C C . ILE A 1 586 ? 13.625 13.664 -17.234 1 95.81 586 ILE A C 1
ATOM 4380 O O . ILE A 1 586 ? 12.812 13.164 -18.016 1 95.81 586 ILE A O 1
ATOM 4384 N N . PHE A 1 587 ? 14.867 13.352 -17.281 1 93.62 587 PHE A N 1
ATOM 4385 C CA . PHE A 1 587 ? 15.406 12.594 -18.406 1 93.62 587 PHE A CA 1
ATOM 4386 C C . PHE A 1 587 ? 15.125 11.109 -18.234 1 93.62 587 PHE A C 1
ATOM 4388 O O . PHE A 1 587 ? 14.945 10.391 -19.219 1 93.62 587 PHE A O 1
ATOM 4395 N N . PHE A 1 588 ? 15.125 10.562 -17.109 1 94 588 PHE A N 1
ATOM 4396 C CA . PHE A 1 588 ? 14.812 9.156 -16.922 1 94 588 PHE A CA 1
ATOM 4397 C C . PHE A 1 588 ? 13.328 8.891 -17.141 1 94 588 PHE A C 1
ATOM 4399 O O . PHE A 1 588 ? 12.961 7.875 -17.734 1 94 588 PHE A O 1
ATOM 4406 N N . LYS A 1 589 ? 12.453 9.812 -16.719 1 93.56 589 LYS A N 1
ATOM 4407 C CA . LYS A 1 589 ? 11.016 9.555 -16.75 1 93.56 589 LYS A CA 1
ATOM 4408 C C . LYS A 1 589 ? 10.422 9.961 -18.094 1 93.56 589 LYS A C 1
ATOM 4410 O O . LYS A 1 589 ? 9.43 9.375 -18.547 1 93.56 589 LYS A O 1
ATOM 4415 N N . MET A 1 590 ? 10.961 10.906 -18.719 1 93.19 590 MET A N 1
ATOM 4416 C CA . MET A 1 590 ? 10.312 11.438 -19.922 1 93.19 590 MET A CA 1
ATOM 4417 C C . MET A 1 590 ? 11.062 11.008 -21.188 1 93.19 590 MET A C 1
ATOM 4419 O O . MET A 1 590 ? 10.773 11.492 -22.281 1 93.19 590 MET A O 1
ATOM 4423 N N . GLN A 1 591 ? 11.883 10.102 -21.047 1 90.81 591 GLN A N 1
ATOM 4424 C CA . GLN A 1 591 ? 12.625 9.656 -22.219 1 90.81 591 GLN A CA 1
ATOM 4425 C C . GLN A 1 591 ? 11.844 8.586 -22.984 1 90.81 591 GLN A C 1
ATOM 4427 O O . GLN A 1 591 ? 11.07 7.836 -22.406 1 90.81 591 GLN A O 1
ATOM 4432 N N . THR A 1 592 ? 12.078 8.477 -24.328 1 87.5 592 THR A N 1
ATOM 4433 C CA . THR A 1 592 ? 11.484 7.461 -25.188 1 87.5 592 THR A CA 1
ATOM 4434 C C . THR A 1 592 ? 12.531 6.426 -25.594 1 87.5 592 THR A C 1
ATOM 4436 O O . THR A 1 592 ? 12.188 5.285 -25.906 1 87.5 592 THR A O 1
ATOM 4439 N N . ILE A 1 593 ? 13.781 6.914 -25.625 1 89.62 593 ILE A N 1
ATOM 4440 C CA . ILE A 1 593 ? 14.93 6.051 -25.891 1 89.62 593 ILE A CA 1
ATOM 4441 C C . ILE A 1 593 ? 15.82 5.977 -24.656 1 89.62 593 ILE A C 1
ATOM 4443 O O . ILE A 1 593 ? 15.844 6.902 -23.844 1 89.62 593 ILE A O 1
ATOM 4447 N N . ALA A 1 594 ? 16.469 4.93 -24.469 1 90.38 594 ALA A N 1
ATOM 4448 C CA . ALA A 1 594 ? 17.266 4.734 -23.266 1 90.38 594 ALA A CA 1
ATOM 4449 C C . ALA A 1 594 ? 18.547 5.566 -23.312 1 90.38 594 ALA A C 1
ATOM 4451 O O . ALA A 1 594 ? 19.641 5.035 -23.547 1 90.38 594 ALA A O 1
ATOM 4452 N N . PHE A 1 595 ? 18.422 6.832 -22.969 1 88.94 595 PHE A N 1
ATOM 4453 C CA . PHE A 1 595 ? 19.562 7.738 -22.953 1 88.94 595 PHE A CA 1
ATOM 4454 C C . PHE A 1 595 ? 20.266 7.707 -21.594 1 88.94 595 PHE A C 1
ATOM 4456 O O . PHE A 1 595 ? 21.484 7.863 -21.516 1 88.94 595 PHE A O 1
ATOM 4463 N N . ILE A 1 596 ? 19.422 7.539 -20.562 1 90.94 596 ILE A N 1
ATOM 4464 C CA . ILE A 1 596 ? 20 7.512 -19.219 1 90.94 596 ILE A CA 1
ATOM 4465 C C . ILE A 1 596 ? 19.219 6.531 -18.344 1 90.94 596 ILE A C 1
ATOM 4467 O O . ILE A 1 596 ? 17.984 6.453 -18.438 1 90.94 596 ILE A O 1
ATOM 4471 N N . LEU A 1 597 ? 20 5.68 -17.641 1 92.56 597 LEU A N 1
ATOM 4472 C CA . LEU A 1 597 ? 19.422 4.785 -16.641 1 92.56 597 LEU A CA 1
ATOM 4473 C C . LEU A 1 597 ? 19.859 5.18 -15.242 1 92.56 597 LEU A C 1
ATOM 4475 O O . LEU A 1 597 ? 20.781 5.992 -15.078 1 92.56 597 LEU A O 1
ATOM 4479 N N . LEU A 1 598 ? 19.109 4.77 -14.266 1 91.75 598 LEU A N 1
ATOM 4480 C CA . LEU A 1 598 ? 19.422 5.105 -12.883 1 91.75 598 LEU A CA 1
ATOM 4481 C C . LEU A 1 598 ? 20.641 4.344 -12.391 1 91.75 598 LEU A C 1
ATOM 4483 O O . LEU A 1 598 ? 20.953 3.262 -12.898 1 91.75 598 LEU A O 1
ATOM 4487 N N . PRO A 1 599 ? 21.312 4.984 -11.539 1 88.69 599 PRO A N 1
ATOM 4488 C CA . PRO A 1 599 ? 22.453 4.258 -10.969 1 88.69 599 PRO A CA 1
ATOM 4489 C C . PRO A 1 599 ? 22.031 3.055 -10.133 1 88.69 599 PRO A C 1
ATOM 4491 O O . PRO A 1 599 ? 20.891 3 -9.656 1 88.69 599 PRO A O 1
ATOM 4494 N N . LEU A 1 600 ? 22.969 2.139 -9.992 1 83.31 600 LEU A N 1
ATOM 4495 C CA . LEU A 1 600 ? 22.703 0.951 -9.188 1 83.31 600 LEU A CA 1
ATOM 4496 C C . LEU A 1 600 ? 22.453 1.328 -7.73 1 83.31 600 LEU A C 1
ATOM 4498 O O . LEU A 1 600 ? 23.047 2.283 -7.223 1 83.31 600 LEU A O 1
ATOM 4502 N N . SER A 1 601 ? 21.547 0.649 -7.152 1 80.19 601 SER A N 1
ATOM 4503 C CA . SER A 1 601 ? 21.219 0.915 -5.758 1 80.19 601 SER A CA 1
ATOM 4504 C C . SER A 1 601 ? 22.422 0.709 -4.852 1 80.19 601 SER A C 1
ATOM 4506 O O . SER A 1 601 ? 23.109 -0.308 -4.945 1 80.19 601 SER A O 1
ATOM 4508 N N . GLY A 1 602 ? 22.781 1.685 -4.07 1 75.25 602 GLY A N 1
ATOM 4509 C CA . GLY A 1 602 ? 23.906 1.607 -3.145 1 75.25 602 GLY A CA 1
ATOM 4510 C C . GLY A 1 602 ? 25.234 1.919 -3.797 1 75.25 602 GLY A C 1
ATOM 4511 O O . GLY A 1 602 ? 26.297 1.67 -3.211 1 75.25 602 GLY A O 1
ATOM 4512 N N . GLY A 1 6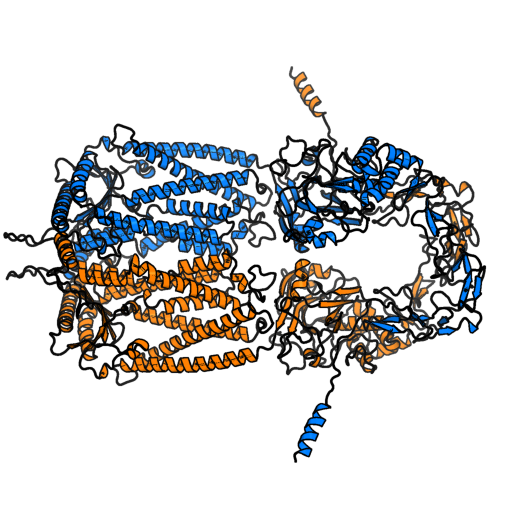03 ? 25.203 2.459 -4.93 1 78.25 603 GLY A N 1
ATOM 4513 C CA . GLY A 1 603 ? 26.438 2.766 -5.633 1 78.25 603 GLY A CA 1
ATOM 4514 C C . GLY A 1 603 ? 27.078 4.059 -5.176 1 78.25 603 GLY A C 1
ATOM 4515 O O . GLY A 1 603 ? 26.766 4.562 -4.094 1 78.25 603 GLY A O 1
ATOM 4516 N N . ALA A 1 604 ? 28.016 4.508 -5.898 1 80.56 604 ALA A N 1
ATOM 4517 C CA . ALA A 1 604 ? 28.797 5.707 -5.586 1 80.56 604 ALA A CA 1
ATOM 4518 C C . ALA A 1 604 ? 27.922 6.961 -5.695 1 80.56 604 ALA A C 1
ATOM 4520 O O . ALA A 1 604 ? 28.094 7.906 -4.918 1 80.56 604 ALA A O 1
ATOM 4521 N N . GLU A 1 605 ? 27.031 6.988 -6.555 1 86.69 605 GLU A N 1
ATOM 4522 C CA . GLU A 1 605 ? 26.156 8.141 -6.758 1 86.69 605 GLU A CA 1
ATOM 4523 C C . GLU A 1 605 ? 25.219 8.344 -5.566 1 86.69 605 GLU A C 1
ATOM 4525 O O . GLU A 1 605 ? 25 9.469 -5.121 1 86.69 605 GLU A O 1
ATOM 4530 N N . ASP A 1 606 ? 24.719 7.312 -5.031 1 88.81 606 ASP A N 1
ATOM 4531 C CA . ASP A 1 606 ? 23.844 7.395 -3.867 1 88.81 606 ASP A CA 1
ATOM 4532 C C . ASP A 1 606 ? 24.594 7.898 -2.641 1 88.81 606 ASP A C 1
ATOM 4534 O O . ASP A 1 606 ? 24.078 8.711 -1.874 1 88.81 606 ASP A O 1
ATOM 4538 N N . ASN A 1 607 ? 25.812 7.477 -2.537 1 89.69 607 ASN A N 1
ATOM 4539 C CA . ASN A 1 607 ? 26.609 7.898 -1.391 1 89.69 607 ASN A CA 1
ATOM 4540 C C . ASN A 1 607 ? 27 9.367 -1.489 1 89.69 607 ASN A C 1
ATOM 4542 O O . ASN A 1 607 ? 27.031 10.078 -0.48 1 89.69 607 ASN A O 1
ATOM 4546 N N . ALA A 1 608 ? 27.344 9.742 -2.68 1 91.88 608 ALA A N 1
ATOM 4547 C CA . ALA A 1 608 ? 27.641 11.156 -2.885 1 91.88 608 ALA A CA 1
ATOM 4548 C C . ALA A 1 608 ? 26.438 12.031 -2.58 1 91.88 608 ALA A C 1
ATOM 4550 O O . ALA A 1 608 ? 26.562 13.109 -1.99 1 91.88 608 ALA A O 1
ATOM 4551 N N . PHE A 1 609 ? 25.297 11.633 -2.934 1 93.56 609 PHE A N 1
ATOM 4552 C CA . PHE A 1 609 ? 24.078 12.367 -2.678 1 93.56 609 PHE A CA 1
ATOM 4553 C C . PHE A 1 609 ? 23.812 12.477 -1.18 1 93.56 609 PHE A C 1
ATOM 4555 O O . PHE A 1 609 ? 23.5 13.555 -0.674 1 93.56 609 PHE A O 1
ATOM 4562 N N . ILE A 1 610 ? 23.969 11.32 -0.414 1 95.19 610 ILE A N 1
ATOM 4563 C CA . ILE A 1 610 ? 23.719 11.297 1.021 1 95.19 610 ILE A CA 1
ATOM 4564 C C . ILE A 1 610 ? 24.703 12.227 1.735 1 95.19 610 ILE A C 1
ATOM 4566 O O . ILE A 1 610 ? 24.297 13.031 2.576 1 95.19 610 ILE A O 1
ATOM 4570 N N . ALA A 1 611 ? 25.891 12.172 1.327 1 94.75 611 ALA A N 1
ATOM 4571 C CA . ALA A 1 611 ? 26.922 13 1.962 1 94.75 611 ALA A CA 1
ATOM 4572 C C . ALA A 1 611 ? 26.656 14.484 1.718 1 94.75 611 ALA A C 1
ATOM 4574 O O . ALA A 1 611 ? 26.797 15.305 2.629 1 94.75 611 ALA A O 1
ATOM 4575 N N . THR A 1 612 ? 26.312 14.828 0.536 1 95.56 612 THR A N 1
ATOM 4576 C CA . THR A 1 612 ? 26.062 16.234 0.205 1 95.56 612 THR A CA 1
ATOM 4577 C C . THR A 1 612 ? 24.812 16.75 0.932 1 95.56 612 THR A C 1
ATOM 4579 O O . THR A 1 612 ? 24.812 17.859 1.46 1 95.56 612 THR A O 1
ATOM 4582 N N . MET A 1 613 ? 23.781 15.938 1.011 1 96.56 613 MET A N 1
ATOM 4583 C CA . MET A 1 613 ? 22.547 16.391 1.634 1 96.56 613 MET A CA 1
ATOM 4584 C C . MET A 1 613 ? 22.719 16.547 3.141 1 96.56 613 MET A C 1
ATOM 4586 O O . MET A 1 613 ? 22.156 17.469 3.74 1 96.56 613 MET A O 1
ATOM 4590 N N . VAL A 1 614 ? 23.484 15.695 3.766 1 97.31 614 VAL A N 1
ATOM 4591 C CA . VAL A 1 614 ? 23.75 15.812 5.199 1 97.31 614 VAL A CA 1
ATOM 4592 C C . VAL A 1 614 ? 24.594 17.047 5.477 1 97.31 614 VAL A C 1
ATOM 4594 O O . VAL A 1 614 ? 24.328 17.797 6.43 1 97.31 614 VAL A O 1
ATOM 4597 N N . THR A 1 615 ? 25.516 17.344 4.594 1 96.94 615 THR A N 1
ATOM 4598 C CA . THR A 1 615 ? 26.359 18.531 4.746 1 96.94 615 THR A CA 1
ATOM 4599 C C . THR A 1 615 ? 25.531 19.812 4.566 1 96.94 615 THR A C 1
ATOM 4601 O O . THR A 1 615 ? 25.672 20.766 5.336 1 96.94 615 THR A O 1
ATOM 4604 N N . VAL A 1 616 ? 24.719 19.828 3.598 1 97.81 616 VAL A N 1
ATOM 4605 C CA . VAL A 1 616 ? 23.859 20.984 3.35 1 97.81 616 VAL A CA 1
ATOM 4606 C C . VAL A 1 616 ? 22.938 21.203 4.543 1 97.81 616 VAL A C 1
ATOM 4608 O O . VAL A 1 616 ? 22.734 22.344 4.98 1 97.81 616 VAL A O 1
ATOM 4611 N N . PHE A 1 617 ? 22.375 20.203 5.125 1 97.69 617 PHE A N 1
ATOM 4612 C CA . PHE A 1 617 ? 21.469 20.312 6.258 1 97.69 617 PHE A CA 1
ATOM 4613 C C . PHE A 1 617 ? 22.203 20.875 7.477 1 97.69 617 PHE A C 1
ATOM 4615 O O . PHE A 1 617 ? 21.719 21.797 8.125 1 97.69 617 PHE A O 1
ATOM 4622 N N . VAL A 1 618 ? 23.359 20.25 7.781 1 97.88 618 VAL A N 1
ATOM 4623 C CA . VAL A 1 618 ? 24.094 20.688 8.961 1 97.88 618 VAL A CA 1
ATOM 4624 C C . VAL A 1 618 ? 24.516 22.156 8.789 1 97.88 618 VAL A C 1
ATOM 4626 O O . VAL A 1 618 ? 24.422 22.938 9.734 1 97.88 618 VAL A O 1
ATOM 4629 N N . GLY A 1 619 ? 24.984 22.5 7.598 1 97.88 619 GLY A N 1
ATOM 4630 C CA . GLY A 1 619 ? 25.344 23.891 7.328 1 97.88 619 GLY A CA 1
ATOM 4631 C C . GLY A 1 619 ? 24.172 24.844 7.438 1 97.88 619 GLY A C 1
ATOM 4632 O O . GLY A 1 619 ? 24.281 25.891 8.062 1 97.88 619 GLY A O 1
ATOM 4633 N N . LYS A 1 620 ? 23.047 24.531 6.91 1 97.62 620 LYS A N 1
ATOM 4634 C CA . LYS A 1 620 ? 21.875 25.391 6.969 1 97.62 620 LYS A CA 1
ATOM 4635 C C . LYS A 1 620 ? 21.328 25.484 8.391 1 97.62 620 LYS A C 1
ATOM 4637 O O . LYS A 1 620 ? 20.797 26.516 8.789 1 97.62 620 LYS A O 1
ATOM 4642 N N . PHE A 1 621 ? 21.438 24.344 9.164 1 97.5 621 PHE A N 1
ATOM 4643 C CA . PHE A 1 621 ? 21.031 24.359 10.562 1 97.5 621 PHE A CA 1
ATOM 4644 C C . PHE A 1 621 ? 21.844 25.375 11.359 1 97.5 621 PHE A C 1
ATOM 4646 O O . PHE A 1 621 ? 21.281 26.172 12.109 1 97.5 621 PHE A O 1
ATOM 4653 N N . VAL A 1 622 ? 23.109 25.453 11.109 1 97 622 VAL A N 1
ATOM 4654 C CA . VAL A 1 622 ? 24 26.359 11.828 1 97 622 VAL A CA 1
ATOM 4655 C C . VAL A 1 622 ? 23.734 27.797 11.414 1 97 622 VAL A C 1
ATOM 4657 O O . VAL A 1 622 ? 23.703 28.703 12.25 1 97 622 VAL A O 1
ATOM 4660 N N . VAL A 1 623 ? 23.5 27.984 10.18 1 96.38 623 VAL A N 1
ATOM 4661 C CA . VAL A 1 623 ? 23.234 29.328 9.68 1 96.38 623 VAL A CA 1
ATOM 4662 C C . VAL A 1 623 ? 21.891 29.812 10.211 1 96.38 623 VAL A C 1
ATOM 4664 O O . VAL A 1 623 ? 21.734 31 10.547 1 96.38 623 VAL A O 1
ATOM 4667 N N . MET A 1 624 ? 20.891 28.906 10.305 1 95.94 624 MET A N 1
ATOM 4668 C CA . MET A 1 624 ? 19.578 29.297 10.812 1 95.94 624 MET A CA 1
ATOM 4669 C C . MET A 1 624 ? 19.656 29.672 12.281 1 95.94 624 MET A C 1
ATOM 4671 O O . MET A 1 624 ? 19.031 30.641 12.711 1 95.94 624 MET A O 1
ATOM 4675 N N . VAL A 1 625 ? 20.453 28.969 13.047 1 95.88 625 VAL A N 1
ATOM 4676 C CA . VAL A 1 625 ? 20.625 29.281 14.461 1 95.88 625 VAL A CA 1
ATOM 4677 C C . VAL A 1 625 ? 21.297 30.641 14.609 1 95.88 625 VAL A C 1
ATOM 4679 O O . VAL A 1 625 ? 20.906 31.453 15.453 1 95.88 625 VAL A O 1
ATOM 4682 N N . ARG A 1 626 ? 22.25 30.953 13.727 1 94.25 626 ARG A N 1
ATOM 4683 C CA . ARG A 1 626 ? 22.938 32.25 13.758 1 94.25 626 ARG A CA 1
ATOM 4684 C C . ARG A 1 626 ? 21.984 33.375 13.367 1 94.25 626 ARG A C 1
ATOM 4686 O O . ARG A 1 626 ? 22.016 34.469 13.969 1 94.25 626 ARG A O 1
ATOM 4693 N N . ARG A 1 627 ? 21.172 33.125 12.375 1 94.19 627 ARG A N 1
ATOM 4694 C CA . ARG A 1 627 ? 20.234 34.156 11.922 1 94.19 627 ARG A CA 1
ATOM 4695 C C . ARG A 1 627 ? 19.203 34.469 13.008 1 94.19 627 ARG A C 1
ATOM 4697 O O . ARG A 1 627 ? 18.859 35.625 13.219 1 94.19 627 ARG A O 1
ATOM 4704 N N . ILE A 1 628 ? 18.688 33.469 13.711 1 95.06 628 ILE A N 1
ATOM 4705 C CA . ILE A 1 628 ? 17.734 33.656 14.789 1 95.06 628 ILE A CA 1
ATOM 4706 C C . ILE A 1 628 ? 18.406 34.375 15.961 1 95.06 628 ILE A C 1
ATOM 4708 O O . ILE A 1 628 ? 17.812 35.25 16.594 1 95.06 628 ILE A O 1
ATOM 4712 N N . TRP A 1 629 ? 19.688 34.031 16.172 1 93.94 629 TRP A N 1
ATOM 4713 C CA . TRP A 1 629 ? 20.438 34.656 17.234 1 93.94 629 TRP A CA 1
ATOM 4714 C C . TRP A 1 629 ? 20.625 36.156 16.938 1 93.94 629 TRP A C 1
ATOM 4716 O O . TRP A 1 629 ? 20.531 37 17.844 1 93.94 629 TRP A O 1
ATOM 4726 N N . ARG A 1 630 ? 20.828 36.531 15.719 1 91.81 630 ARG A N 1
ATOM 4727 C CA . ARG A 1 630 ? 20.984 37.906 15.336 1 91.81 630 ARG A CA 1
ATOM 4728 C C . ARG A 1 630 ? 19.672 38.688 15.469 1 91.81 630 ARG A C 1
ATOM 4730 O O . ARG A 1 630 ? 19.656 39.844 15.891 1 91.81 630 ARG A O 1
ATOM 4737 N N . GLN A 1 631 ? 18.562 38.062 15.18 1 93.81 631 GLN A N 1
ATOM 4738 C CA . GLN A 1 631 ? 17.25 38.688 15.258 1 93.81 631 GLN A CA 1
ATOM 4739 C C . GLN A 1 631 ? 16.859 38.969 16.703 1 93.81 631 GLN A C 1
ATOM 4741 O O . GLN A 1 631 ? 16.188 39.938 17 1 93.81 631 GLN A O 1
ATOM 4746 N N . ILE A 1 632 ? 17.266 38.031 17.594 1 93.75 632 ILE A N 1
ATOM 4747 C CA . ILE A 1 632 ? 16.844 38.156 18.984 1 93.75 632 ILE A CA 1
ATOM 4748 C C . ILE A 1 632 ? 17.703 39.188 19.703 1 93.75 632 ILE A C 1
ATOM 4750 O O . ILE A 1 632 ? 17.359 39.625 20.797 1 93.75 632 ILE A O 1
ATOM 4754 N N . ASN A 1 633 ? 18.766 39.656 19 1 91.69 633 ASN A N 1
ATOM 4755 C CA . ASN A 1 633 ? 19.656 40.594 19.656 1 91.69 633 ASN A CA 1
ATOM 4756 C C . ASN A 1 633 ? 19.656 41.938 18.922 1 91.69 633 ASN A C 1
ATOM 4758 O O . ASN A 1 633 ? 20.562 42.75 19.094 1 91.69 633 ASN A O 1
ATOM 4762 N N . VAL A 1 634 ? 18.641 42.25 18.234 1 92.69 634 VAL A N 1
ATOM 4763 C CA . VAL A 1 634 ? 18.5 43.531 17.531 1 92.69 634 VAL A CA 1
ATOM 4764 C C . VAL A 1 634 ? 18.188 44.625 18.547 1 92.69 634 VAL A C 1
ATOM 4766 O O . VAL A 1 634 ? 17.453 44.406 19.5 1 92.69 634 VAL A O 1
ATOM 4769 N N . ASP A 1 635 ? 18.781 45.781 18.375 1 91.62 635 ASP A N 1
ATOM 4770 C CA . ASP A 1 635 ? 18.5 46.938 19.219 1 91.62 635 ASP A CA 1
ATOM 4771 C C . ASP A 1 635 ? 17.359 47.781 18.641 1 91.62 635 ASP A C 1
ATOM 4773 O O . ASP A 1 635 ? 17.422 48.219 17.484 1 91.62 635 ASP A O 1
ATOM 4777 N N . ILE A 1 636 ? 16.328 47.875 19.344 1 92.62 636 ILE A N 1
ATOM 4778 C CA . ILE A 1 636 ? 15.18 48.656 18.906 1 92.62 636 ILE A CA 1
ATOM 4779 C C . ILE A 1 636 ? 14.891 49.781 19.922 1 92.62 636 ILE A C 1
ATOM 4781 O O . ILE A 1 636 ? 14.922 49.531 21.141 1 92.62 636 ILE A O 1
ATOM 4785 N N . PHE A 1 637 ? 14.766 51.031 19.516 1 92.69 637 PHE A N 1
ATOM 4786 C CA . PHE A 1 637 ? 14.352 52.156 20.344 1 92.69 637 PHE A CA 1
ATOM 4787 C C . PHE A 1 637 ? 13.133 52.844 19.75 1 92.69 637 PHE A C 1
ATOM 4789 O O . PHE A 1 637 ? 13.102 53.156 18.547 1 92.69 637 PHE A O 1
ATOM 4796 N N . LEU A 1 638 ? 12.125 53.031 20.516 1 93.12 638 LEU A N 1
ATOM 4797 C CA . LEU A 1 638 ? 10.906 53.719 20.094 1 93.12 638 LEU A CA 1
ATOM 4798 C C . LEU A 1 638 ? 10.953 55.219 20.469 1 93.12 638 LEU A C 1
ATOM 4800 O O . LEU A 1 638 ? 10.969 55.562 21.641 1 93.12 638 LEU A O 1
ATOM 4804 N N . LEU A 1 639 ? 10.914 56.031 19.453 1 93.12 639 LEU A N 1
ATOM 4805 C CA . LEU A 1 639 ? 10.969 57.5 19.625 1 93.12 639 LEU A CA 1
ATOM 4806 C C . LEU A 1 639 ? 9.57 58.094 19.766 1 93.12 639 LEU A C 1
ATOM 4808 O O . LEU A 1 639 ? 8.742 57.938 18.859 1 93.12 639 LEU A O 1
ATOM 4812 N N . ASP A 1 640 ? 9.336 58.719 20.859 1 91.25 640 ASP A N 1
ATOM 4813 C CA . ASP A 1 640 ? 8.047 59.344 21.094 1 91.25 640 ASP A CA 1
ATOM 4814 C C . ASP A 1 640 ? 8.117 60.844 20.766 1 91.25 640 ASP A C 1
ATOM 4816 O O . ASP A 1 640 ? 8.828 61.594 21.438 1 91.25 640 ASP A O 1
ATOM 4820 N N . TRP A 1 641 ? 7.367 61.406 19.828 1 90.38 641 TRP A N 1
ATOM 4821 C CA . TRP A 1 641 ? 7.395 62.781 19.359 1 90.38 641 TRP A CA 1
ATOM 4822 C C . TRP A 1 641 ? 6.348 63.625 20.094 1 90.38 641 TRP A C 1
ATOM 4824 O O . TRP A 1 641 ? 6.246 64.812 19.875 1 90.38 641 TRP A O 1
ATOM 4834 N N . GLU A 1 642 ? 5.57 62.969 20.938 1 87.06 642 GLU A N 1
ATOM 4835 C CA . GLU A 1 642 ? 4.457 63.688 21.578 1 87.06 642 GLU A CA 1
ATOM 4836 C C . GLU A 1 642 ? 4.957 64.688 22.578 1 87.06 642 GLU A C 1
ATOM 4838 O O . GLU A 1 642 ? 5.914 64.438 23.312 1 87.06 642 GLU A O 1
ATOM 4843 N N . LYS A 1 643 ? 4.332 66 22.562 1 78.94 643 LYS A N 1
ATOM 4844 C CA . LYS A 1 643 ? 4.645 67.062 23.484 1 78.94 643 LYS A CA 1
ATOM 4845 C C . LYS A 1 643 ? 3.539 67.25 24.531 1 78.94 643 LYS A C 1
ATOM 4847 O O . LYS A 1 643 ? 2.375 66.938 24.25 1 78.94 643 LYS A O 1
ATOM 4852 N N . PRO A 1 644 ? 3.951 67.562 25.719 1 77.75 644 PRO A N 1
ATOM 4853 C CA . PRO A 1 644 ? 2.918 67.812 26.734 1 77.75 644 PRO A CA 1
ATOM 4854 C C . PRO A 1 644 ? 2.014 69 26.406 1 77.75 644 PRO A C 1
ATOM 4856 O O . PRO A 1 644 ? 2.473 70 25.828 1 77.75 644 PRO A O 1
ATOM 4859 N N . ARG A 1 645 ? 0.644 69 26.312 1 66.62 645 ARG A N 1
ATOM 4860 C CA . ARG A 1 645 ? -0.313 70.062 25.938 1 66.62 645 ARG A CA 1
ATOM 4861 C C . ARG A 1 645 ? -0.146 71.312 26.797 1 66.62 645 ARG A C 1
ATOM 4863 O O . ARG A 1 645 ? -0.251 72.438 26.312 1 66.62 645 ARG A O 1
ATOM 4870 N N . ASP A 1 646 ? -0.555 71.312 28.141 1 56.34 646 ASP A N 1
ATOM 4871 C CA . ASP A 1 646 ? -0.702 72.562 28.938 1 56.34 646 ASP A CA 1
ATOM 4872 C C . ASP A 1 646 ? 0.659 73.125 29.375 1 56.34 646 ASP A C 1
ATOM 4874 O O . ASP A 1 646 ? 1.411 72.438 30.062 1 56.34 646 ASP A O 1
ATOM 4878 N N . HIS A 1 647 ? 1.215 74.062 28.547 1 48.62 647 HIS A N 1
ATOM 4879 C CA . HIS A 1 647 ? 2.352 74.875 28.953 1 48.62 647 HIS A CA 1
ATOM 4880 C C . HIS A 1 647 ? 2.018 75.688 30.188 1 48.62 647 HIS A C 1
ATOM 4882 O O . HIS A 1 647 ? 2.648 76.688 30.422 1 48.62 647 HIS A O 1
ATOM 4888 N N . THR A 1 648 ? 0.847 75.812 30.875 1 43.53 648 THR A N 1
ATOM 4889 C CA . THR A 1 648 ? 0.865 76.875 31.906 1 43.53 648 THR A CA 1
ATOM 4890 C C . THR A 1 648 ? 2.078 76.688 32.812 1 43.53 648 THR A C 1
ATOM 4892 O O . THR A 1 648 ? 2.602 75.562 32.969 1 43.53 648 THR A O 1
ATOM 4895 N N . ASP A 1 649 ? 2.596 78 33.5 1 38.94 649 ASP A N 1
ATOM 4896 C CA . ASP A 1 649 ? 3.77 78.312 34.312 1 38.94 649 ASP A CA 1
ATOM 4897 C C . ASP A 1 649 ? 4.062 77.188 35.281 1 38.94 649 ASP A C 1
ATOM 4899 O O . ASP A 1 649 ? 5.125 77.125 35.906 1 38.94 649 ASP A O 1
ATOM 4903 N N . ASP A 1 650 ? 3.045 76.938 36.281 1 40.56 650 ASP A N 1
ATOM 4904 C CA . ASP A 1 650 ? 3.508 76.312 37.5 1 40.56 650 ASP A CA 1
ATOM 4905 C C . ASP A 1 650 ? 4.016 74.875 37.219 1 40.56 650 ASP A C 1
ATOM 4907 O O . ASP A 1 650 ? 3.633 74.25 36.219 1 40.56 650 ASP A O 1
ATOM 4911 N N . LYS A 1 651 ? 4.52 74.125 38.156 1 46.84 651 LYS A N 1
ATOM 4912 C CA . LYS A 1 651 ? 5.48 73.062 38.406 1 46.84 651 LYS A CA 1
ATOM 4913 C C . LYS A 1 651 ? 5.008 71.688 37.844 1 46.84 651 LYS A C 1
ATOM 4915 O O . LYS A 1 651 ? 5.801 70.812 37.656 1 46.84 651 LYS A O 1
ATOM 4920 N N . LEU A 1 652 ? 3.738 71.375 38.188 1 42.38 652 LEU A N 1
ATOM 4921 C CA . LEU A 1 652 ? 3.582 69.938 38.125 1 42.38 652 LEU A CA 1
ATOM 4922 C C . LEU A 1 652 ? 3.344 69.438 36.688 1 42.38 652 LEU A C 1
ATOM 4924 O O . LEU A 1 652 ? 2.359 69.875 36.062 1 42.38 652 LEU A O 1
ATOM 4928 N N . GLY A 1 653 ? 4.25 69.25 35.719 1 43.66 653 GLY A N 1
ATOM 4929 C CA . GLY A 1 653 ? 4.512 68.812 34.344 1 43.66 653 GLY A CA 1
ATOM 4930 C C . GLY A 1 653 ? 3.477 67.875 33.812 1 43.66 653 GLY A C 1
ATOM 4931 O O . GLY A 1 653 ? 3.197 66.812 34.438 1 43.66 653 GLY A O 1
ATOM 4932 N N . ALA A 1 654 ? 2.488 68.312 33.062 1 53.41 654 ALA A N 1
ATOM 4933 C CA . ALA A 1 654 ? 1.548 67.438 32.312 1 53.41 654 ALA A CA 1
ATOM 4934 C C . ALA A 1 654 ? 2.275 66.312 31.562 1 53.41 654 ALA A C 1
ATOM 4936 O O . ALA A 1 654 ? 3.195 66.625 30.781 1 53.41 654 ALA A O 1
ATOM 4937 N N . SER A 1 655 ? 2.332 65.062 32 1 66.94 655 SER A N 1
ATOM 4938 C CA . SER A 1 655 ? 3.107 63.938 31.531 1 66.94 655 SER A CA 1
ATOM 4939 C C . SER A 1 655 ? 2.432 63.281 30.344 1 66.94 655 SER A C 1
ATOM 4941 O O . SER A 1 655 ? 1.215 63.375 30.172 1 66.94 655 SER A O 1
ATOM 4943 N N . VAL A 1 656 ? 3.154 62.969 29.188 1 79.88 656 VAL A N 1
ATOM 4944 C CA . VAL A 1 656 ? 2.75 62.281 27.984 1 79.88 656 VAL A CA 1
ATOM 4945 C C . VAL A 1 656 ? 2.367 60.844 28.328 1 79.88 656 VAL A C 1
ATOM 4947 O O . VAL A 1 656 ? 3.064 60.156 29.094 1 79.88 656 VAL A O 1
ATOM 4950 N N . SER A 1 657 ? 1.13 60.469 27.828 1 83.5 657 SER A N 1
ATOM 4951 C CA . SER A 1 657 ? 0.661 59.094 28.047 1 83.5 657 SER A CA 1
ATOM 4952 C C . SER A 1 657 ? 1.58 58.094 27.391 1 83.5 657 SER A C 1
ATOM 4954 O O . SER A 1 657 ? 2.045 58.312 26.266 1 83.5 657 SER A O 1
ATOM 4956 N N . VAL A 1 658 ? 1.908 56.938 28.016 1 87.06 658 VAL A N 1
ATOM 4957 C CA . VAL A 1 658 ? 2.826 55.938 27.516 1 87.06 658 VAL A CA 1
ATOM 4958 C C . VAL A 1 658 ? 2.051 54.875 26.734 1 87.06 658 VAL A C 1
ATOM 4960 O O . VAL A 1 658 ? 2.645 54.062 26.016 1 87.06 658 VAL A O 1
ATOM 4963 N N . TRP A 1 659 ? 0.703 54.906 26.656 1 88.31 659 TRP A N 1
ATOM 4964 C CA . TRP A 1 659 ? -0.117 53.812 26.094 1 88.31 659 TRP A CA 1
ATOM 4965 C C . TRP A 1 659 ? 0.113 53.688 24.594 1 88.31 659 TRP A C 1
ATOM 4967 O O . TRP A 1 659 ? 0.023 52.594 24.031 1 88.31 659 TRP A O 1
ATOM 4977 N N . ARG A 1 660 ? 0.421 54.75 23.906 1 91.25 660 ARG A N 1
ATOM 4978 C CA . ARG A 1 660 ? 0.759 54.688 22.5 1 91.25 660 ARG A CA 1
ATOM 4979 C C . ARG A 1 660 ? 2.014 53.875 22.266 1 91.25 660 ARG A C 1
ATOM 4981 O O . ARG A 1 660 ? 2.043 53 21.375 1 91.25 660 ARG A O 1
ATOM 4988 N N . LYS A 1 661 ? 3.014 54.094 23.141 1 90.38 661 LYS A N 1
ATOM 4989 C CA . LYS A 1 661 ? 4.273 53.375 23.031 1 90.38 661 LYS A CA 1
ATOM 4990 C C . LYS A 1 661 ? 4.086 51.906 23.375 1 90.38 661 LYS A C 1
ATOM 4992 O O . LYS A 1 661 ? 4.68 51.031 22.734 1 90.38 661 LYS A O 1
ATOM 4997 N N . LEU A 1 662 ? 3.246 51.625 24.359 1 90.81 662 LEU A N 1
ATOM 4998 C CA . LEU A 1 662 ? 2.967 50.219 24.734 1 90.81 662 LEU A CA 1
ATOM 4999 C C . LEU A 1 662 ? 2.252 49.5 23.609 1 90.81 662 LEU A C 1
ATOM 5001 O O . LEU A 1 662 ? 2.543 48.312 23.344 1 90.81 662 LEU A O 1
ATOM 5005 N N . PHE A 1 663 ? 1.334 50.188 22.969 1 91.75 663 PHE A N 1
ATOM 5006 C CA . PHE A 1 663 ? 0.574 49.594 21.859 1 91.75 663 PHE A CA 1
ATOM 5007 C C . PHE A 1 663 ? 1.481 49.281 20.688 1 91.75 663 PHE A C 1
ATOM 5009 O O . PHE A 1 663 ? 1.392 48.188 20.078 1 91.75 663 PHE A O 1
ATOM 5016 N N . VAL A 1 664 ? 2.367 50.156 20.359 1 93.06 664 VAL A N 1
ATOM 5017 C CA . VAL A 1 664 ? 3.289 49.969 19.25 1 93.06 664 VAL A CA 1
ATOM 5018 C C . VAL A 1 664 ? 4.25 48.812 19.562 1 93.06 664 VAL A C 1
ATOM 5020 O O . VAL A 1 664 ? 4.555 48 18.703 1 93.06 664 VAL A O 1
ATOM 5023 N N . ALA A 1 665 ? 4.77 48.719 20.812 1 93 665 ALA A N 1
ATOM 5024 C CA . ALA A 1 665 ? 5.668 47.656 21.203 1 93 665 ALA A CA 1
ATOM 5025 C C . ALA A 1 665 ? 4.973 46.281 21.125 1 93 665 ALA A C 1
ATOM 5027 O O . ALA A 1 665 ? 5.586 45.281 20.75 1 93 665 ALA A O 1
ATOM 5028 N N . ASN A 1 666 ? 3.727 46.25 21.484 1 92.44 666 ASN A N 1
ATOM 5029 C CA . ASN A 1 666 ? 2.967 45 21.406 1 92.44 666 ASN A CA 1
ATOM 5030 C C . ASN A 1 666 ? 2.768 44.562 19.969 1 92.44 666 ASN A C 1
ATOM 5032 O O . ASN A 1 666 ? 2.834 43.375 19.656 1 92.44 666 ASN A O 1
ATOM 5036 N N . GLU A 1 667 ? 2.463 45.469 19.094 1 92.56 667 GLU A N 1
ATOM 5037 C CA . GLU A 1 667 ? 2.303 45.125 17.672 1 92.56 667 GLU A CA 1
ATOM 5038 C C . GLU A 1 667 ? 3.625 44.688 17.078 1 92.56 667 GLU A C 1
ATOM 5040 O O . GLU A 1 667 ? 3.643 43.812 16.203 1 92.56 667 GLU A O 1
ATOM 5045 N N . TRP A 1 668 ? 4.762 45.344 17.469 1 92.88 668 TRP A N 1
ATOM 5046 C CA . TRP A 1 668 ? 6.074 44.875 17.031 1 92.88 668 TRP A CA 1
ATOM 5047 C C . TRP A 1 668 ? 6.328 43.438 17.484 1 92.88 668 TRP A C 1
ATOM 5049 O O . TRP A 1 668 ? 6.863 42.625 16.719 1 92.88 668 TRP A O 1
ATOM 5059 N N . ASN A 1 669 ? 5.941 43.125 18.719 1 92.12 669 ASN A N 1
ATOM 5060 C CA . ASN A 1 669 ? 6.105 41.781 19.25 1 92.12 669 ASN A CA 1
ATOM 5061 C C . ASN A 1 669 ? 5.301 40.75 18.453 1 92.12 669 ASN A C 1
ATOM 5063 O O . ASN A 1 669 ? 5.762 39.656 18.234 1 92.12 669 ASN A O 1
ATOM 5067 N N . GLU A 1 670 ? 4.156 41.062 18.047 1 91.38 670 GLU A N 1
ATOM 5068 C CA . GLU A 1 670 ? 3.32 40.156 17.281 1 91.38 670 GLU A CA 1
ATOM 5069 C C . GLU A 1 670 ? 3.879 39.938 15.867 1 91.38 670 GLU A C 1
ATOM 5071 O O . GLU A 1 670 ? 3.734 38.875 15.281 1 91.38 670 GLU A O 1
ATOM 5076 N N . LEU A 1 671 ? 4.508 40.938 15.328 1 92.31 671 LEU A N 1
ATOM 5077 C CA . LEU A 1 671 ? 5.035 40.875 13.969 1 92.31 671 LEU A CA 1
ATOM 5078 C C . LEU A 1 671 ? 6.297 40.031 13.906 1 92.31 671 LEU A C 1
ATOM 5080 O O . LEU A 1 671 ? 6.695 39.562 12.828 1 92.31 671 LEU A O 1
ATOM 5084 N N . GLN A 1 672 ? 6.949 39.844 15.016 1 92.44 672 GLN A N 1
ATOM 5085 C CA . GLN A 1 672 ? 8.227 39.156 15.031 1 92.44 672 GLN A CA 1
ATOM 5086 C C . GLN A 1 672 ? 8.078 37.719 14.555 1 92.44 672 GLN A C 1
ATOM 5088 O O . GLN A 1 672 ? 8.977 37.156 13.914 1 92.44 672 GLN A O 1
ATOM 5093 N N . SER A 1 673 ? 6.996 37.031 14.82 1 91.44 673 SER A N 1
ATOM 5094 C CA . SER A 1 673 ? 6.828 35.625 14.477 1 91.44 673 SER A CA 1
ATOM 5095 C C . SER A 1 673 ? 5.883 35.438 13.297 1 91.44 673 SER A C 1
ATOM 5097 O O . SER A 1 673 ? 5.555 34.312 12.914 1 91.44 673 SER A O 1
ATOM 5099 N N . TYR A 1 674 ? 5.457 36.531 12.672 1 92.56 674 TYR A N 1
ATOM 5100 C CA . TYR A 1 674 ? 4.57 36.438 11.523 1 92.56 674 TYR A CA 1
ATOM 5101 C C . TYR A 1 674 ? 5.309 35.906 10.297 1 92.56 674 TYR A C 1
ATOM 5103 O O . TYR A 1 674 ? 6.473 36.25 10.07 1 92.56 674 TYR A O 1
ATOM 5111 N N . ARG A 1 675 ? 4.664 35.031 9.555 1 93.62 675 ARG A N 1
ATOM 5112 C CA . ARG A 1 675 ? 5.25 34.406 8.367 1 93.62 675 ARG A CA 1
ATOM 5113 C C . ARG A 1 675 ? 4.359 34.625 7.148 1 93.62 675 ARG A C 1
ATOM 5115 O O . ARG A 1 675 ? 3.143 34.781 7.277 1 93.62 675 ARG A O 1
ATOM 5122 N N . ASN A 1 676 ? 4.996 34.688 6.047 1 93.81 676 ASN A N 1
ATOM 5123 C CA . ASN A 1 676 ? 4.242 34.812 4.801 1 93.81 676 ASN A CA 1
ATOM 5124 C C . ASN A 1 676 ? 3.82 33.438 4.27 1 93.81 676 ASN A C 1
ATOM 5126 O O . ASN A 1 676 ? 2.854 33.312 3.516 1 93.81 676 ASN A O 1
ATOM 5130 N N . ILE A 1 677 ? 4.605 32.438 4.664 1 95.81 677 ILE A N 1
ATOM 5131 C CA . ILE A 1 677 ? 4.332 31.078 4.195 1 95.81 677 ILE A CA 1
ATOM 5132 C C . ILE A 1 677 ? 3.855 30.219 5.363 1 95.81 677 ILE A C 1
ATOM 5134 O O . ILE A 1 677 ? 4.5 30.172 6.414 1 95.81 677 ILE A O 1
ATOM 5138 N N . SER A 1 678 ? 2.646 29.641 5.18 1 95.12 678 SER A N 1
ATOM 5139 C CA . SER A 1 678 ? 2.172 28.672 6.156 1 95.12 678 SER A CA 1
ATOM 5140 C C . SER A 1 678 ? 2.756 27.281 5.891 1 95.12 678 SER A C 1
ATOM 5142 O O . SER A 1 678 ? 2.357 26.609 4.938 1 95.12 678 SER A O 1
ATOM 5144 N N . ILE A 1 679 ? 3.658 26.875 6.758 1 96.56 679 ILE A N 1
ATOM 5145 C CA . ILE A 1 679 ? 4.324 25.594 6.578 1 96.56 679 ILE A CA 1
ATOM 5146 C C . ILE A 1 679 ? 3.332 24.453 6.812 1 96.56 679 ILE A C 1
ATOM 5148 O O . ILE A 1 679 ? 3.438 23.391 6.195 1 96.56 679 ILE A O 1
ATOM 5152 N N . GLU A 1 680 ? 2.291 24.656 7.684 1 95.31 680 GLU A N 1
ATOM 5153 C CA . GLU A 1 680 ? 1.262 23.656 7.926 1 95.31 680 GLU A CA 1
ATOM 5154 C C . GLU A 1 680 ? 0.477 23.344 6.656 1 95.31 680 GLU A C 1
ATOM 5156 O O . GLU A 1 680 ? 0.197 22.188 6.355 1 95.31 680 GLU A O 1
ATOM 5161 N N . LEU A 1 681 ? 0.183 24.375 5.918 1 95.38 681 LEU A N 1
ATOM 5162 C CA . LEU A 1 681 ? -0.531 24.188 4.66 1 95.38 681 LEU A CA 1
ATOM 5163 C C . LEU A 1 681 ? 0.344 23.469 3.643 1 95.38 681 LEU A C 1
ATOM 5165 O O . LEU A 1 681 ? -0.14 22.609 2.902 1 95.38 681 LEU A O 1
ATOM 5169 N N . VAL A 1 682 ? 1.633 23.844 3.6 1 97.38 682 VAL A N 1
ATOM 5170 C CA . VAL A 1 682 ? 2.553 23.203 2.664 1 97.38 682 VAL A CA 1
ATOM 5171 C C . VAL A 1 682 ? 2.631 21.703 2.955 1 97.38 682 VAL A C 1
ATOM 5173 O O . VAL A 1 682 ? 2.531 20.891 2.041 1 97.38 682 VAL A O 1
ATOM 5176 N N . LEU A 1 683 ? 2.77 21.359 4.254 1 97.25 683 LEU A N 1
ATOM 5177 C CA . LEU A 1 683 ? 2.941 19.969 4.648 1 97.25 683 LEU A CA 1
ATOM 5178 C C . LEU A 1 683 ? 1.67 19.172 4.387 1 97.25 683 LEU A C 1
ATOM 5180 O O . LEU A 1 683 ? 1.729 18.062 3.852 1 97.25 683 LEU A O 1
ATOM 5184 N N . LEU A 1 684 ? 0.494 19.703 4.691 1 95.88 684 LEU A N 1
ATOM 5185 C CA . LEU A 1 684 ? -0.765 19 4.48 1 95.88 684 LEU A CA 1
ATOM 5186 C C . LEU A 1 684 ? -1.081 18.891 2.994 1 95.88 684 LEU A C 1
ATOM 5188 O O . LEU A 1 684 ? -1.586 17.859 2.541 1 95.88 684 LEU A O 1
ATOM 5192 N N . ALA A 1 685 ? -0.806 19.938 2.242 1 95.94 685 ALA A N 1
ATOM 5193 C CA . ALA A 1 685 ? -1.011 19.875 0.797 1 95.94 685 ALA A CA 1
ATOM 5194 C C . ALA A 1 685 ? -0.066 18.875 0.146 1 95.94 685 ALA A C 1
ATOM 5196 O O . ALA A 1 685 ? -0.452 18.156 -0.784 1 95.94 685 ALA A O 1
ATOM 5197 N N . MET A 1 686 ? 1.133 18.922 0.628 1 96.19 686 MET A N 1
ATOM 5198 C CA . MET A 1 686 ? 2.102 17.969 0.101 1 96.19 686 MET A CA 1
ATOM 5199 C C . MET A 1 686 ? 1.63 16.531 0.328 1 96.19 686 MET A C 1
ATOM 5201 O O . MET A 1 686 ? 1.737 15.688 -0.565 1 96.19 686 MET A O 1
ATOM 5205 N N . LEU A 1 687 ? 1.114 16.234 1.511 1 95.31 687 LEU A N 1
ATOM 5206 C CA . LEU A 1 687 ? 0.604 14.898 1.8 1 95.31 687 LEU A CA 1
ATOM 5207 C C . LEU A 1 687 ? -0.608 14.586 0.93 1 95.31 687 LEU A C 1
ATOM 5209 O O . LEU A 1 687 ? -0.796 13.438 0.515 1 95.31 687 LEU A O 1
ATOM 5213 N N . PHE A 1 688 ? -1.447 15.531 0.615 1 94.12 688 PHE A N 1
ATOM 5214 C CA . PHE A 1 688 ? -2.59 15.344 -0.271 1 94.12 688 PHE A CA 1
ATOM 5215 C C . PHE A 1 688 ? -2.131 14.969 -1.676 1 94.12 688 PHE A C 1
ATOM 5217 O O . PHE A 1 688 ? -2.652 14.031 -2.275 1 94.12 688 PHE A O 1
ATOM 5224 N N . PHE A 1 689 ? -1.115 15.648 -2.16 1 95.12 689 PHE A N 1
ATOM 5225 C CA . PHE A 1 689 ? -0.655 15.414 -3.523 1 95.12 689 PHE A CA 1
ATOM 5226 C C . PHE A 1 689 ? 0.169 14.133 -3.6 1 95.12 689 PHE A C 1
ATOM 5228 O O . PHE A 1 689 ? -0.018 13.32 -4.508 1 95.12 689 PHE A O 1
ATOM 5235 N N . LEU A 1 690 ? 1.106 13.945 -2.678 1 94.88 690 LEU A N 1
ATOM 5236 C CA . LEU A 1 690 ? 2.051 12.836 -2.76 1 94.88 690 LEU A CA 1
ATOM 5237 C C . LEU A 1 690 ? 1.382 11.516 -2.373 1 94.88 690 LEU A C 1
ATOM 5239 O O . LEU A 1 690 ? 1.555 10.508 -3.053 1 94.88 690 LEU A O 1
ATOM 5243 N N . SER A 1 691 ? 0.619 11.492 -1.306 1 92.25 691 SER A N 1
ATOM 5244 C CA . SER A 1 691 ? 0.006 10.25 -0.85 1 92.25 691 SER A CA 1
ATOM 5245 C C . SER A 1 691 ? -1.466 10.18 -1.243 1 92.25 691 SER A C 1
ATOM 5247 O O . SER A 1 691 ? -1.994 9.094 -1.505 1 92.25 691 SER A O 1
ATOM 5249 N N . GLY A 1 692 ? -2.244 11.312 -1.264 1 90.38 692 GLY A N 1
ATOM 5250 C CA . GLY A 1 692 ? -3.656 11.312 -1.618 1 90.38 692 GLY A CA 1
ATOM 5251 C C . GLY A 1 692 ? -3.902 10.984 -3.078 1 90.38 692 GLY A C 1
ATOM 5252 O O . GLY A 1 692 ? -4.715 10.109 -3.396 1 90.38 692 GLY A O 1
ATOM 5253 N N . ILE A 1 693 ? -3.102 11.586 -3.893 1 91.06 693 ILE A N 1
ATOM 5254 C CA . ILE A 1 693 ? -3.244 11.367 -5.328 1 91.06 693 ILE A CA 1
ATOM 5255 C C . ILE A 1 693 ? -2.127 10.453 -5.824 1 91.06 693 ILE A C 1
ATOM 5257 O O . ILE A 1 693 ? -2.002 10.219 -7.027 1 91.06 693 ILE A O 1
ATOM 5261 N N . ASN A 1 694 ? -1.146 9.977 -4.984 1 91.75 694 ASN A N 1
ATOM 5262 C CA . ASN A 1 694 ? -0.096 8.992 -5.23 1 91.75 694 ASN A CA 1
ATOM 5263 C C . ASN A 1 694 ? 0.963 9.531 -6.188 1 91.75 694 ASN A C 1
ATOM 5265 O O . ASN A 1 694 ? 1.434 8.812 -7.066 1 91.75 694 ASN A O 1
ATOM 5269 N N . LEU A 1 695 ? 1.261 10.781 -6.094 1 94.5 695 LEU A N 1
ATOM 5270 C CA . LEU A 1 695 ? 2.291 11.359 -6.953 1 94.5 695 LEU A CA 1
ATOM 5271 C C . LEU A 1 695 ? 3.684 10.977 -6.457 1 94.5 695 LEU A C 1
ATOM 5273 O O . LEU A 1 695 ? 4.672 11.18 -7.164 1 94.5 695 LEU A O 1
ATOM 5277 N N . LEU A 1 696 ? 3.744 10.469 -5.254 1 94.31 696 LEU A N 1
ATOM 5278 C CA . LEU A 1 696 ? 5.027 9.984 -4.754 1 94.31 696 LEU A CA 1
ATOM 5279 C C . LEU A 1 696 ? 5.543 8.828 -5.605 1 94.31 696 LEU A C 1
ATOM 5281 O O . LEU A 1 696 ? 6.754 8.625 -5.715 1 94.31 696 LEU A O 1
ATOM 5285 N N . ASN A 1 697 ? 4.641 8.086 -6.281 1 93.62 697 ASN A N 1
ATOM 5286 C CA . ASN A 1 697 ? 5 6.93 -7.098 1 93.62 697 ASN A CA 1
ATOM 5287 C C . ASN A 1 697 ? 5.754 7.344 -8.359 1 93.62 697 ASN A C 1
ATOM 5289 O O . ASN A 1 697 ? 6.352 6.504 -9.031 1 93.62 697 ASN A O 1
ATOM 5293 N N . LEU A 1 698 ? 5.797 8.602 -8.609 1 94.56 698 LEU A N 1
ATOM 5294 C CA . LEU A 1 698 ? 6.621 9.086 -9.711 1 94.56 698 LEU A CA 1
ATOM 5295 C C . LEU A 1 698 ? 8.102 8.914 -9.391 1 94.56 698 LEU A C 1
ATOM 5297 O O . LEU A 1 698 ? 8.945 9.008 -10.289 1 94.56 698 LEU A O 1
ATOM 5301 N N . ALA A 1 699 ? 8.383 8.656 -8.148 1 95.25 699 ALA A N 1
ATOM 5302 C CA . ALA A 1 699 ? 9.766 8.422 -7.75 1 95.25 699 ALA A CA 1
ATOM 5303 C C . ALA A 1 699 ? 10.148 6.957 -7.922 1 95.25 699 ALA A C 1
ATOM 5305 O O . ALA A 1 699 ? 11.273 6.562 -7.609 1 95.25 699 ALA A O 1
ATOM 5306 N N . ALA A 1 700 ? 9.297 6.145 -8.406 1 93.56 700 ALA A N 1
ATOM 5307 C CA . ALA A 1 700 ? 9.594 4.734 -8.656 1 93.56 700 ALA A CA 1
ATOM 5308 C C . ALA A 1 700 ? 10.625 4.582 -9.773 1 93.56 700 ALA A C 1
ATOM 5310 O O . ALA A 1 700 ? 10.664 5.395 -10.695 1 93.56 700 ALA A O 1
ATOM 5311 N N . ALA A 1 701 ? 11.383 3.545 -9.688 1 93.25 701 ALA A N 1
ATOM 5312 C CA . ALA A 1 701 ? 12.445 3.303 -10.656 1 93.25 701 ALA A CA 1
ATOM 5313 C C . ALA A 1 701 ? 11.891 2.707 -11.945 1 93.25 701 ALA A C 1
ATOM 5315 O O . ALA A 1 701 ? 12.305 1.622 -12.359 1 93.25 701 ALA A O 1
ATOM 5316 N N . GLN A 1 702 ? 10.992 3.328 -12.617 1 91.69 702 GLN A N 1
ATOM 5317 C CA . GLN A 1 702 ? 10.414 2.986 -13.914 1 91.69 702 GLN A CA 1
ATOM 5318 C C . GLN A 1 702 ? 10.422 4.191 -14.852 1 91.69 702 GLN A C 1
ATOM 5320 O O . GLN A 1 702 ? 10.156 5.316 -14.43 1 91.69 702 GLN A O 1
ATOM 5325 N N . PRO A 1 703 ? 10.812 3.982 -16.016 1 91.94 703 PRO A N 1
ATOM 5326 C CA . PRO A 1 703 ? 10.906 5.098 -16.953 1 91.94 703 PRO A CA 1
ATOM 5327 C C . PRO A 1 703 ? 9.547 5.5 -17.531 1 91.94 703 PRO A C 1
ATOM 5329 O O . PRO A 1 703 ? 9.328 5.41 -18.734 1 91.94 703 PRO A O 1
ATOM 5332 N N . SER A 1 704 ? 8.586 5.793 -16.75 1 90.44 704 SER A N 1
ATOM 5333 C CA . SER A 1 704 ? 7.258 6.25 -17.141 1 90.44 704 SER A CA 1
ATOM 5334 C C . SER A 1 704 ? 6.672 7.195 -16.094 1 90.44 704 SER A C 1
ATOM 5336 O O . SER A 1 704 ? 7.113 7.203 -14.938 1 90.44 704 SER A O 1
ATOM 5338 N N . MET A 1 705 ? 5.809 8.039 -16.531 1 90.25 705 MET A N 1
ATOM 5339 C CA . MET A 1 705 ? 5.145 8.984 -15.633 1 90.25 705 MET A CA 1
ATOM 5340 C C . MET A 1 705 ? 3.857 8.391 -15.078 1 90.25 705 MET A C 1
ATOM 5342 O O . MET A 1 705 ? 2.984 9.117 -14.602 1 90.25 705 MET A O 1
ATOM 5346 N N . ASP A 1 706 ? 3.807 7.055 -15.047 1 85.94 706 ASP A N 1
ATOM 5347 C CA . ASP A 1 706 ? 2.621 6.387 -14.523 1 85.94 706 ASP A CA 1
ATOM 5348 C C . ASP A 1 706 ? 2.604 6.414 -12.992 1 85.94 706 ASP A C 1
ATOM 5350 O O . ASP A 1 706 ? 3.633 6.195 -12.352 1 85.94 706 ASP A O 1
ATOM 5354 N N . THR A 1 707 ? 1.484 6.719 -12.43 1 85.75 707 THR A N 1
ATOM 5355 C CA . THR A 1 707 ? 1.358 6.832 -10.977 1 85.75 707 THR A CA 1
ATOM 5356 C C . THR A 1 707 ? 1.047 5.473 -10.352 1 85.75 707 THR A C 1
ATOM 5358 O O . THR A 1 707 ? 0.949 5.355 -9.133 1 85.75 707 THR A O 1
ATOM 5361 N N . THR A 1 708 ? 0.79 4.461 -10.984 1 76 708 THR A N 1
ATOM 5362 C CA . THR A 1 708 ? 0.627 3.117 -10.438 1 76 708 THR A CA 1
ATOM 5363 C C . THR A 1 708 ? 1.884 2.283 -10.672 1 76 708 THR A C 1
ATOM 5365 O O . THR A 1 708 ? 2.074 1.725 -11.75 1 76 708 THR A O 1
ATOM 5368 N N . PRO A 1 709 ? 2.711 2.426 -9.617 1 68.19 709 PRO A N 1
ATOM 5369 C CA . PRO A 1 709 ? 3.963 1.704 -9.859 1 68.19 709 PRO A CA 1
ATOM 5370 C C . PRO A 1 709 ? 3.803 0.19 -9.75 1 68.19 709 PRO A C 1
ATOM 5372 O O . PRO A 1 709 ? 3.021 -0.294 -8.93 1 68.19 709 PRO A O 1
ATOM 5375 N N . GLY A 1 710 ? 3.799 -0.48 -10.844 1 65.94 710 GLY A N 1
ATOM 5376 C CA . GLY A 1 710 ? 3.916 -1.927 -10.758 1 65.94 710 GLY A CA 1
ATOM 5377 C C . GLY A 1 710 ? 4.742 -2.385 -9.57 1 65.94 710 GLY A C 1
ATOM 5378 O O . GLY A 1 710 ? 4.48 -1.982 -8.438 1 65.94 710 GLY A O 1
ATOM 5379 N N . ASP A 1 711 ? 5.742 -3.041 -9.445 1 73.75 711 ASP A N 1
ATOM 5380 C CA . ASP A 1 711 ? 6.598 -3.635 -8.422 1 73.75 711 ASP A CA 1
ATOM 5381 C C . ASP A 1 711 ? 7.957 -2.941 -8.375 1 73.75 711 ASP A C 1
ATOM 5383 O O . ASP A 1 711 ? 8.875 -3.412 -7.703 1 73.75 711 ASP A O 1
ATOM 5387 N N . ALA A 1 712 ? 7.992 -1.683 -8.922 1 87.62 712 ALA A N 1
ATOM 5388 C CA . ALA A 1 712 ? 9.273 -0.98 -8.898 1 87.62 712 ALA A CA 1
ATOM 5389 C C . ALA A 1 712 ? 9.469 -0.232 -7.586 1 87.62 712 ALA A C 1
ATOM 5391 O O . ALA A 1 712 ? 8.547 0.434 -7.102 1 87.62 712 ALA A O 1
ATOM 5392 N N . PRO A 1 713 ? 10.672 -0.374 -6.969 1 91 713 PRO A N 1
ATOM 5393 C CA . PRO A 1 713 ? 10.93 0.344 -5.719 1 91 713 PRO A CA 1
ATOM 5394 C C . PRO A 1 713 ? 11.133 1.842 -5.93 1 91 713 PRO A C 1
ATOM 5396 O O . PRO A 1 713 ? 11.383 2.283 -7.051 1 91 713 PRO A O 1
ATOM 5399 N N . LEU A 1 714 ? 10.969 2.594 -4.879 1 92.44 714 LEU A N 1
ATOM 5400 C CA . LEU A 1 714 ? 11.219 4.031 -4.945 1 92.44 714 LEU A CA 1
ATOM 5401 C C . LEU A 1 714 ? 12.711 4.324 -4.922 1 92.44 714 LEU A C 1
ATOM 5403 O O . LEU A 1 714 ? 13.461 3.701 -4.164 1 92.44 714 LEU A O 1
ATOM 5407 N N . ASN A 1 715 ? 13.125 5.152 -5.801 1 93.81 715 ASN A N 1
ATOM 5408 C CA . ASN A 1 715 ? 14.523 5.57 -5.867 1 93.81 715 ASN A CA 1
ATOM 5409 C C . ASN A 1 715 ? 14.781 6.805 -5.008 1 93.81 715 ASN A C 1
ATOM 5411 O O . ASN A 1 715 ? 13.969 7.734 -4.992 1 93.81 715 ASN A O 1
ATOM 5415 N N . MET A 1 716 ? 15.844 6.867 -4.309 1 93.88 716 MET A N 1
ATOM 5416 C CA . MET A 1 716 ? 16.125 7.93 -3.346 1 93.88 716 MET A CA 1
ATOM 5417 C C . MET A 1 716 ? 16.344 9.266 -4.051 1 93.88 716 MET A C 1
ATOM 5419 O O . MET A 1 716 ? 15.914 10.312 -3.561 1 93.88 716 MET A O 1
ATOM 5423 N N . LEU A 1 717 ? 17 9.297 -5.199 1 95.56 717 LEU A N 1
ATOM 5424 C CA . LEU A 1 717 ? 17.281 10.531 -5.934 1 95.56 717 LEU A CA 1
ATOM 5425 C C . LEU A 1 717 ? 16 11.125 -6.508 1 95.56 717 LEU A C 1
ATOM 5427 O O . LEU A 1 717 ? 15.773 12.336 -6.398 1 95.56 717 LEU A O 1
ATOM 5431 N N . LEU A 1 718 ? 15.203 10.234 -7.07 1 95.94 718 LEU A N 1
ATOM 5432 C CA . LEU A 1 718 ? 13.945 10.695 -7.641 1 95.94 718 LEU A CA 1
ATOM 5433 C C . LEU A 1 718 ? 12.984 11.148 -6.543 1 95.94 718 LEU A C 1
ATOM 5435 O O . LEU A 1 718 ? 12.211 12.094 -6.734 1 95.94 718 LEU A O 1
ATOM 5439 N N . ARG A 1 719 ? 13.016 10.43 -5.445 1 95.94 719 ARG A N 1
ATOM 5440 C CA . ARG A 1 719 ? 12.18 10.789 -4.305 1 95.94 719 ARG A CA 1
ATOM 5441 C C . ARG A 1 719 ? 12.516 12.195 -3.807 1 95.94 719 ARG A C 1
ATOM 5443 O O . ARG A 1 719 ? 11.617 12.984 -3.504 1 95.94 719 ARG A O 1
ATOM 5450 N N . PHE A 1 720 ? 13.836 12.602 -3.73 1 96.81 720 PHE A N 1
ATOM 5451 C CA . PHE A 1 720 ? 14.242 13.938 -3.318 1 96.81 720 PHE A CA 1
ATOM 5452 C C . PHE A 1 720 ? 13.789 14.977 -4.336 1 96.81 720 PHE A C 1
ATOM 5454 O O . PHE A 1 720 ? 13.312 16.047 -3.961 1 96.81 720 PHE A O 1
ATOM 5461 N N . ALA A 1 721 ? 13.891 14.672 -5.551 1 97.19 721 ALA A N 1
ATOM 5462 C CA . ALA A 1 721 ? 13.516 15.617 -6.598 1 97.19 721 ALA A CA 1
ATOM 5463 C C . ALA A 1 721 ? 12.031 15.969 -6.508 1 97.19 721 ALA A C 1
ATOM 5465 O O . ALA A 1 721 ? 11.656 17.141 -6.574 1 97.19 721 ALA A O 1
ATOM 5466 N N . ILE A 1 722 ? 11.211 14.984 -6.312 1 96.62 722 ILE A N 1
ATOM 5467 C CA . ILE A 1 722 ? 9.773 15.219 -6.32 1 96.62 722 ILE A CA 1
ATOM 5468 C C . ILE A 1 722 ? 9.359 15.906 -5.02 1 96.62 722 ILE A C 1
ATOM 5470 O O . ILE A 1 722 ? 8.531 16.828 -5.035 1 96.62 722 ILE A O 1
ATOM 5474 N N . THR A 1 723 ? 9.859 15.461 -3.869 1 97.06 723 THR A N 1
ATOM 5475 C CA . THR A 1 723 ? 9.469 16.062 -2.594 1 97.06 723 THR A CA 1
ATOM 5476 C C . THR A 1 723 ? 9.969 17.5 -2.498 1 97.06 723 THR A C 1
ATOM 5478 O O . THR A 1 723 ? 9.25 18.375 -2.035 1 97.06 723 THR A O 1
ATOM 5481 N N . ALA A 1 724 ? 11.203 17.781 -2.908 1 97.69 724 ALA A N 1
ATOM 5482 C CA . ALA A 1 724 ? 11.742 19.141 -2.9 1 97.69 724 ALA A CA 1
ATOM 5483 C C . ALA A 1 724 ? 10.984 20.031 -3.879 1 97.69 724 ALA A C 1
ATOM 5485 O O . ALA A 1 724 ? 10.734 21.203 -3.594 1 97.69 724 ALA A O 1
ATOM 5486 N N . PHE A 1 725 ? 10.641 19.453 -5.008 1 97.19 725 PHE A N 1
ATOM 5487 C CA . PHE A 1 725 ? 9.891 20.203 -6.004 1 97.19 725 PHE A CA 1
ATOM 5488 C C . PHE A 1 725 ? 8.547 20.656 -5.445 1 97.19 725 PHE A C 1
ATOM 5490 O O . PHE A 1 725 ? 8.188 21.828 -5.562 1 97.19 725 PHE A O 1
ATOM 5497 N N . PHE A 1 726 ? 7.809 19.75 -4.801 1 97.19 726 PHE A N 1
ATOM 5498 C CA . PHE A 1 726 ? 6.492 20.094 -4.285 1 97.19 726 PHE A CA 1
ATOM 5499 C C . PHE A 1 726 ? 6.613 21.047 -3.104 1 97.19 726 PHE A C 1
ATOM 5501 O O . PHE A 1 726 ? 5.785 21.953 -2.938 1 97.19 726 PHE A O 1
ATOM 5508 N N . PHE A 1 727 ? 7.629 20.859 -2.254 1 97.81 727 PHE A N 1
ATOM 5509 C CA . PHE A 1 727 ? 7.852 21.781 -1.156 1 97.81 727 PHE A CA 1
ATOM 5510 C C . PHE A 1 727 ? 8.125 23.188 -1.687 1 97.81 727 PHE A C 1
ATOM 5512 O O . PHE A 1 727 ? 7.578 24.172 -1.182 1 97.81 727 PHE A O 1
ATOM 5519 N N . LEU A 1 728 ? 8.914 23.328 -2.748 1 97.62 728 LEU A N 1
ATOM 5520 C CA . LEU A 1 728 ? 9.297 24.609 -3.338 1 97.62 728 LEU A CA 1
ATOM 5521 C C . LEU A 1 728 ? 8.117 25.234 -4.07 1 97.62 728 LEU A C 1
ATOM 5523 O O . LEU A 1 728 ? 7.832 26.422 -3.893 1 97.62 728 LEU A O 1
ATOM 5527 N N . ILE A 1 729 ? 7.402 24.453 -4.828 1 97.38 729 ILE A N 1
ATOM 5528 C CA . ILE A 1 729 ? 6.328 25 -5.648 1 97.38 729 ILE A CA 1
ATOM 5529 C C . ILE A 1 729 ? 5.176 25.453 -4.754 1 97.38 729 ILE A C 1
ATOM 5531 O O . ILE A 1 729 ? 4.543 26.469 -5.016 1 97.38 729 ILE A O 1
ATOM 5535 N N . LEU A 1 730 ? 4.855 24.672 -3.75 1 97.62 730 LEU A N 1
ATOM 5536 C CA . LEU A 1 730 ? 3.773 25.047 -2.848 1 97.62 730 LEU A CA 1
ATOM 5537 C C . LEU A 1 730 ? 4.137 26.297 -2.053 1 97.62 730 LEU A C 1
ATOM 5539 O O . LEU A 1 730 ? 3.273 27.141 -1.772 1 97.62 730 LEU A O 1
ATOM 5543 N N . SER A 1 731 ? 5.414 26.438 -1.684 1 97.75 731 SER A N 1
ATOM 5544 C CA . SER A 1 731 ? 5.867 27.656 -1.016 1 97.75 731 SER A CA 1
ATOM 5545 C C . SER A 1 731 ? 5.836 28.859 -1.962 1 97.75 731 SER A C 1
ATOM 5547 O O . SER A 1 731 ? 5.414 29.953 -1.578 1 97.75 731 SER A O 1
ATOM 5549 N N . CYS A 1 732 ? 6.176 28.656 -3.191 1 97 732 CYS A N 1
ATOM 5550 C CA . CYS A 1 732 ? 6.188 29.719 -4.184 1 97 732 CYS A CA 1
ATOM 5551 C C . CYS A 1 732 ? 4.77 30.172 -4.52 1 97 732 CYS A C 1
ATOM 5553 O O . CYS A 1 732 ? 4.52 31.375 -4.699 1 97 732 CYS A O 1
ATOM 5555 N N . VAL A 1 733 ? 3.854 29.25 -4.602 1 96.81 733 VAL A N 1
ATOM 5556 C CA . VAL A 1 733 ? 2.463 29.562 -4.895 1 96.81 733 VAL A CA 1
ATOM 5557 C C . VAL A 1 733 ? 1.887 30.438 -3.781 1 96.81 733 VAL A C 1
ATOM 5559 O O . VAL A 1 733 ? 1.13 31.375 -4.047 1 96.81 733 VAL A O 1
ATOM 5562 N N . GLN A 1 734 ? 2.246 30.141 -2.555 1 96.56 734 GLN A N 1
ATOM 5563 C CA . GLN A 1 734 ? 1.781 30.953 -1.438 1 96.56 734 GLN A CA 1
ATOM 5564 C C . GLN A 1 734 ? 2.375 32.344 -1.499 1 96.56 734 GLN A C 1
ATOM 5566 O O . GLN A 1 734 ? 1.682 33.344 -1.232 1 96.56 734 GLN A O 1
ATOM 5571 N N . LEU A 1 735 ? 3.66 32.5 -1.848 1 95.56 735 LEU A N 1
ATOM 5572 C CA . LEU A 1 735 ? 4.301 33.812 -1.947 1 95.56 735 LEU A CA 1
ATOM 5573 C C . LEU A 1 735 ? 3.678 34.625 -3.066 1 95.56 735 LEU A C 1
ATOM 5575 O O . LEU A 1 735 ? 3.461 35.844 -2.908 1 95.56 735 LEU A O 1
ATOM 5579 N N . ILE A 1 736 ? 3.371 33.969 -4.18 1 95.44 736 ILE A N 1
ATOM 5580 C CA . ILE A 1 736 ? 2.75 34.656 -5.305 1 95.44 736 ILE A CA 1
ATOM 5581 C C . ILE A 1 736 ? 1.335 35.094 -4.93 1 95.44 736 ILE A C 1
ATOM 5583 O O . ILE A 1 736 ? 0.926 36.219 -5.227 1 95.44 736 ILE A O 1
ATOM 5587 N N . TYR A 1 737 ? 0.62 34.219 -4.25 1 94.62 737 TYR A N 1
ATOM 5588 C CA . TYR A 1 737 ? -0.719 34.562 -3.783 1 94.62 737 TYR A CA 1
ATOM 5589 C C . TYR A 1 737 ? -0.678 35.75 -2.805 1 94.62 737 TYR A C 1
ATOM 5591 O O . TYR A 1 737 ? -1.496 36.656 -2.891 1 94.62 737 TYR A O 1
ATOM 5599 N N . ARG A 1 738 ? 0.282 35.781 -1.872 1 93.56 738 ARG A N 1
ATOM 5600 C CA . ARG A 1 738 ? 0.398 36.844 -0.883 1 93.56 738 ARG A CA 1
ATOM 5601 C C . ARG A 1 738 ? 0.73 38.156 -1.55 1 93.56 738 ARG A C 1
ATOM 5603 O O . ARG A 1 738 ? 0.152 39.219 -1.205 1 93.56 738 ARG A O 1
ATOM 5610 N N . GLN A 1 739 ? 1.588 38.156 -2.588 1 92.19 739 GLN A N 1
ATOM 5611 C CA . GLN A 1 739 ? 2.041 39.375 -3.227 1 92.19 739 GLN A CA 1
ATOM 5612 C C . GLN A 1 739 ? 0.982 39.906 -4.18 1 92.19 739 GLN A C 1
ATOM 5614 O O . GLN A 1 739 ? 0.758 41.125 -4.242 1 92.19 739 GLN A O 1
ATOM 5619 N N . LEU A 1 740 ? 0.239 39.031 -4.859 1 93.25 740 LEU A N 1
ATOM 5620 C CA . LEU A 1 740 ? -0.661 39.469 -5.914 1 93.25 740 LEU A CA 1
ATOM 5621 C C . LEU A 1 740 ? -2.068 39.719 -5.371 1 93.25 740 LEU A C 1
ATOM 5623 O O . LEU A 1 740 ? -2.811 40.531 -5.887 1 93.25 740 LEU A O 1
ATOM 5627 N N . ILE A 1 741 ? -2.406 38.938 -4.273 1 92 741 ILE A N 1
ATOM 5628 C CA . ILE A 1 741 ? -3.803 39 -3.855 1 92 741 ILE A CA 1
ATOM 5629 C C . ILE A 1 741 ? -3.881 39.469 -2.404 1 92 741 ILE A C 1
ATOM 5631 O O . ILE A 1 741 ? -4.465 40.5 -2.113 1 92 741 ILE A O 1
ATOM 5635 N N . HIS A 1 742 ? -3.229 38.844 -1.52 1 90.19 742 HIS A N 1
ATOM 5636 C CA . HIS A 1 742 ? -3.42 39.094 -0.094 1 90.19 742 HIS A CA 1
ATOM 5637 C C . HIS A 1 742 ? -2.928 40.469 0.299 1 90.19 742 HIS A C 1
ATOM 5639 O O . HIS A 1 742 ? -3.619 41.219 1.012 1 90.19 742 HIS A O 1
ATOM 5645 N N . HIS A 1 743 ? -1.713 40.938 -0.159 1 90.31 743 HIS A N 1
ATOM 5646 C CA . HIS A 1 743 ? -1.135 42.25 0.217 1 90.31 743 HIS A CA 1
ATOM 5647 C C . HIS A 1 743 ? -1.854 43.375 -0.477 1 90.31 743 HIS A C 1
ATOM 5649 O O . HIS A 1 743 ? -1.929 44.5 0.064 1 90.31 743 HIS A O 1
ATOM 5655 N N . ARG A 1 744 ? -2.51 43.125 -1.551 1 89.44 744 ARG A N 1
ATOM 5656 C CA . ARG A 1 744 ? -3.127 44.188 -2.32 1 89.44 744 ARG A CA 1
ATOM 5657 C C . ARG A 1 744 ? -4.586 44.375 -1.923 1 89.44 744 ARG A C 1
ATOM 5659 O O . ARG A 1 744 ? -5.07 45.531 -1.835 1 89.44 744 ARG A O 1
ATOM 5666 N N . PHE A 1 745 ? -5.25 43.188 -1.537 1 85.56 745 PHE A N 1
ATOM 5667 C CA . PHE A 1 745 ? -6.695 43.312 -1.391 1 85.56 745 PHE A CA 1
ATOM 5668 C C . PHE A 1 745 ? -7.117 43.062 0.053 1 85.56 745 PHE A C 1
ATOM 5670 O O . PHE A 1 745 ? -8.211 43.469 0.464 1 85.56 745 PHE A O 1
ATOM 5677 N N . ILE A 1 746 ? -6.316 42.438 0.832 1 84.81 746 ILE A N 1
ATOM 5678 C CA . ILE A 1 746 ? -6.777 42.062 2.164 1 84.81 746 ILE A CA 1
ATOM 5679 C C . ILE A 1 746 ? -5.973 42.812 3.221 1 84.81 746 ILE A C 1
ATOM 5681 O O . ILE A 1 746 ? -6.492 43.719 3.869 1 84.81 746 ILE A O 1
ATOM 5685 N N . GLU A 1 747 ? -4.754 42.406 3.43 1 86.81 747 GLU A N 1
ATOM 5686 C CA . GLU A 1 747 ? -3.961 43.031 4.484 1 86.81 747 GLU A CA 1
ATOM 5687 C C . GLU A 1 747 ? -2.467 42.875 4.215 1 86.81 747 GLU A C 1
ATOM 5689 O O . GLU A 1 747 ? -2.02 41.844 3.727 1 86.81 747 GLU A O 1
ATOM 5694 N N . HIS A 1 748 ? -1.736 43.969 4.375 1 90.5 748 HIS A N 1
ATOM 5695 C CA . HIS A 1 748 ? -0.278 44 4.406 1 90.5 748 HIS A CA 1
ATOM 5696 C C . HIS A 1 748 ? 0.241 44.438 5.77 1 90.5 748 HIS A C 1
ATOM 5698 O O . HIS A 1 748 ? 0.358 45.625 6.039 1 90.5 748 HIS A O 1
ATOM 5704 N N . ARG A 1 749 ? 0.685 43.531 6.551 1 90.94 749 ARG A N 1
ATOM 5705 C CA . ARG A 1 749 ? 0.949 43.75 7.969 1 90.94 749 ARG A CA 1
ATOM 5706 C C . ARG A 1 749 ? 2.066 44.781 8.164 1 90.94 749 ARG A C 1
ATOM 5708 O O . ARG A 1 749 ? 1.947 45.688 8.992 1 90.94 749 ARG A O 1
ATOM 5715 N N . PRO A 1 750 ? 3.186 44.688 7.352 1 92.44 750 PRO A N 1
ATOM 5716 C CA . PRO A 1 750 ? 4.227 45.719 7.547 1 92.44 750 PRO A CA 1
ATOM 5717 C C . PRO A 1 750 ? 3.754 47.125 7.188 1 92.44 750 PRO A C 1
ATOM 5719 O O . PRO A 1 750 ? 4.074 48.094 7.891 1 92.44 750 PRO A O 1
ATOM 5722 N N . SER A 1 751 ? 3.008 47.25 6.141 1 91.69 751 SER A N 1
ATOM 5723 C CA . SER A 1 751 ? 2.494 48.562 5.754 1 91.69 751 SER A CA 1
ATOM 5724 C C . SER A 1 751 ? 1.499 49.094 6.785 1 91.69 751 SER A C 1
ATOM 5726 O O . SER A 1 751 ? 1.462 50.312 7.062 1 91.69 751 SER A O 1
ATOM 5728 N N . GLN A 1 752 ? 0.669 48.219 7.301 1 91.19 752 GLN A N 1
ATOM 5729 C CA . GLN A 1 752 ? -0.287 48.594 8.328 1 91.19 752 GLN A CA 1
ATOM 5730 C C . GLN A 1 752 ? 0.427 49 9.617 1 91.19 752 GLN A C 1
ATOM 5732 O O . GLN A 1 752 ? -0.037 49.875 10.336 1 91.19 752 GLN A O 1
ATOM 5737 N N . PHE A 1 753 ? 1.506 48.375 9.883 1 92.5 753 PHE A N 1
ATOM 5738 C CA . PHE A 1 753 ? 2.285 48.688 11.07 1 92.5 753 PHE A CA 1
ATOM 5739 C C . PHE A 1 753 ? 2.889 50.094 10.938 1 92.5 753 PHE A C 1
ATOM 5741 O O . PHE A 1 753 ? 2.895 50.875 11.898 1 92.5 753 PHE A O 1
ATOM 5748 N N . ILE A 1 754 ? 3.4 50.469 9.766 1 92.62 754 ILE A N 1
ATOM 5749 C CA . ILE A 1 754 ? 3.979 51.781 9.516 1 92.62 754 ILE A CA 1
ATOM 5750 C C . ILE A 1 754 ? 2.898 52.875 9.656 1 92.62 754 ILE A C 1
ATOM 5752 O O . ILE A 1 754 ? 3.129 53.906 10.266 1 92.62 754 ILE A O 1
ATOM 5756 N N . ASP A 1 755 ? 1.766 52.562 9.086 1 89.12 755 ASP A N 1
ATOM 5757 C CA . ASP A 1 755 ? 0.641 53.469 9.211 1 89.12 755 ASP A CA 1
ATOM 5758 C C . ASP A 1 755 ? 0.236 53.656 10.672 1 89.12 755 ASP A C 1
ATOM 5760 O O . ASP A 1 755 ? -0.114 54.75 11.094 1 89.12 755 ASP A O 1
ATOM 5764 N N . PHE A 1 756 ? 0.26 52.594 11.352 1 91.25 756 PHE A N 1
ATOM 5765 C CA . PHE A 1 756 ? -0.097 52.594 12.766 1 91.25 756 PHE A CA 1
ATOM 5766 C C . PHE A 1 756 ? 0.901 53.438 13.57 1 91.25 756 PHE A C 1
ATOM 5768 O O . PHE A 1 756 ? 0.518 54.156 14.492 1 91.25 756 PHE A O 1
ATOM 5775 N N . MET A 1 757 ? 2.137 53.344 13.305 1 92.81 757 MET A N 1
ATOM 5776 C CA . MET A 1 757 ? 3.17 54.125 13.984 1 92.81 757 MET A CA 1
ATOM 5777 C C . MET A 1 757 ? 2.988 55.625 13.727 1 92.81 757 MET A C 1
ATOM 5779 O O . MET A 1 757 ? 3.197 56.438 14.625 1 92.81 757 MET A O 1
ATOM 5783 N N . THR A 1 758 ? 2.574 55.969 12.578 1 90.69 758 THR A N 1
ATOM 5784 C CA . THR A 1 758 ? 2.336 57.344 12.242 1 90.69 758 THR A CA 1
ATOM 5785 C C . THR A 1 758 ? 1.147 57.906 13.031 1 90.69 758 THR A C 1
ATOM 5787 O O . THR A 1 758 ? 1.183 59.031 13.508 1 90.69 758 THR A O 1
ATOM 5790 N N . MET A 1 759 ? 0.161 57.062 13.148 1 87.81 759 MET A N 1
ATOM 5791 C CA . MET A 1 759 ? -1.012 57.5 13.906 1 87.81 759 MET A CA 1
ATOM 5792 C C . MET A 1 759 ? -0.685 57.594 15.391 1 87.81 759 MET A C 1
ATOM 5794 O O . MET A 1 759 ? -1.257 58.438 16.094 1 87.81 759 MET A O 1
ATOM 5798 N N . ALA A 1 760 ? 0.283 56.844 15.867 1 91.12 760 ALA A N 1
ATOM 5799 C CA . ALA A 1 760 ? 0.67 56.844 17.281 1 91.12 760 ALA A CA 1
ATOM 5800 C C . ALA A 1 760 ? 1.735 57.906 17.547 1 91.12 760 ALA A C 1
ATOM 5802 O O . ALA A 1 760 ? 2.07 58.188 18.703 1 91.12 760 ALA A O 1
ATOM 5803 N N . ASN A 1 761 ? 2.248 58.625 16.578 1 92.62 761 ASN A N 1
ATOM 5804 C CA . ASN A 1 761 ? 3.295 59.625 16.703 1 92.62 761 ASN A CA 1
ATOM 5805 C C . ASN A 1 761 ? 4.555 59.062 17.344 1 92.62 761 ASN A C 1
ATOM 5807 O O . ASN A 1 761 ? 5.137 59.688 18.234 1 92.62 761 ASN A O 1
ATOM 5811 N N . ILE A 1 762 ? 4.824 57.781 16.953 1 93.81 762 ILE A N 1
ATOM 5812 C CA . ILE A 1 762 ? 6.004 57.094 17.453 1 93.81 762 ILE A CA 1
ATOM 5813 C C . ILE A 1 762 ? 6.848 56.594 16.266 1 93.81 762 ILE A C 1
ATOM 5815 O O . ILE A 1 762 ? 6.316 56.094 15.289 1 93.81 762 ILE A O 1
ATOM 5819 N N . SER A 1 763 ? 8.102 56.844 16.281 1 95.25 763 SER A N 1
ATOM 5820 C CA . SER A 1 763 ? 9.039 56.312 15.305 1 95.25 763 SER A CA 1
ATOM 5821 C C . SER A 1 763 ? 9.875 55.188 15.891 1 95.25 763 SER A C 1
ATOM 5823 O O . SER A 1 763 ? 9.891 54.969 17.109 1 95.25 763 SER A O 1
ATOM 5825 N N . ALA A 1 764 ? 10.43 54.375 15.055 1 95.5 764 ALA A N 1
ATOM 5826 C CA . ALA A 1 764 ? 11.266 53.281 15.5 1 95.5 764 ALA A CA 1
ATOM 5827 C C . ALA A 1 764 ? 12.664 53.344 14.898 1 95.5 764 ALA A C 1
ATOM 5829 O O . ALA A 1 764 ? 12.812 53.594 13.695 1 95.5 764 ALA A O 1
ATOM 5830 N N . PHE A 1 765 ? 13.648 53.344 15.719 1 94.94 765 PHE A N 1
ATOM 5831 C CA . PHE A 1 765 ? 15.047 53.25 15.328 1 94.94 765 PHE A CA 1
ATOM 5832 C C . PHE A 1 765 ? 15.609 51.875 15.617 1 94.94 765 PHE A C 1
ATOM 5834 O O . PHE A 1 765 ? 15.75 51.469 16.781 1 94.94 765 PHE A O 1
ATOM 5841 N N . ILE A 1 766 ? 15.93 51.062 14.547 1 95.38 766 ILE A N 1
ATOM 5842 C CA . ILE A 1 766 ? 16.312 49.656 14.648 1 95.38 766 ILE A CA 1
ATOM 5843 C C . ILE A 1 766 ? 17.766 49.5 14.219 1 95.38 766 ILE A C 1
ATOM 5845 O O . ILE A 1 766 ? 18.141 49.906 13.117 1 95.38 766 ILE A O 1
ATOM 5849 N N . LEU A 1 767 ? 18.609 48.969 15.078 1 93.31 767 LEU A N 1
ATOM 5850 C CA . LEU A 1 767 ? 19.984 48.625 14.727 1 93.31 767 LEU A CA 1
ATOM 5851 C C . LEU A 1 767 ? 20.219 47.125 14.75 1 93.31 767 LEU A C 1
ATOM 5853 O O . LEU A 1 767 ? 20.266 46.531 15.82 1 93.31 767 LEU A O 1
ATOM 5857 N N . ASP A 1 768 ? 20.359 46.594 13.625 1 91 768 ASP A N 1
ATOM 5858 C CA . ASP A 1 768 ? 20.547 45.156 13.516 1 91 768 ASP A CA 1
ATOM 5859 C C . ASP A 1 768 ? 22.031 44.781 13.516 1 91 768 ASP A C 1
ATOM 5861 O O . ASP A 1 768 ? 22.391 43.625 13.758 1 91 768 ASP A O 1
ATOM 5865 N N . ASP A 1 769 ? 22.859 45.75 13.18 1 87.38 769 ASP A N 1
ATOM 5866 C CA . ASP A 1 769 ? 24.312 45.531 13.195 1 87.38 769 ASP A CA 1
ATOM 5867 C C . ASP A 1 769 ? 25.031 46.719 13.828 1 87.38 769 ASP A C 1
ATOM 5869 O O . ASP A 1 769 ? 24.391 47.625 14.352 1 87.38 769 ASP A O 1
ATOM 5873 N N . GLU A 1 770 ? 26.312 46.812 13.773 1 83.88 770 GLU A N 1
ATOM 5874 C CA . GLU A 1 770 ? 27.078 47.844 14.43 1 83.88 770 GLU A CA 1
ATOM 5875 C C . GLU A 1 770 ? 26.891 49.219 13.75 1 83.88 770 GLU A C 1
ATOM 5877 O O . GLU A 1 770 ? 26.703 50.219 14.414 1 83.88 770 GLU A O 1
ATOM 5882 N N . LEU A 1 771 ? 26.859 49.188 12.461 1 88.44 771 LEU A N 1
ATOM 5883 C CA . LEU A 1 771 ? 26.75 50.5 11.797 1 88.44 771 LEU A CA 1
ATOM 5884 C C . LEU A 1 771 ? 25.562 50.5 10.836 1 88.44 771 LEU A C 1
ATOM 5886 O O . LEU A 1 771 ? 25.406 51.469 10.062 1 88.44 771 LEU A O 1
ATOM 5890 N N . HIS A 1 772 ? 24.812 49.438 10.852 1 90.69 772 HIS A N 1
ATOM 5891 C CA . HIS A 1 772 ? 23.672 49.344 9.953 1 90.69 772 HIS A CA 1
ATOM 5892 C C . HIS A 1 772 ? 22.375 49.188 10.734 1 90.69 772 HIS A C 1
ATOM 5894 O O . HIS A 1 772 ? 22.344 48.531 11.773 1 90.69 772 HIS A O 1
ATOM 5900 N N . GLY A 1 773 ? 21.281 49.781 10.211 1 93.56 773 GLY A N 1
ATOM 5901 C CA . GLY A 1 773 ? 19.969 49.656 10.828 1 93.56 773 GLY A CA 1
ATOM 5902 C C . GLY A 1 773 ? 18.859 50.188 9.953 1 93.56 773 GLY A C 1
ATOM 5903 O O . GLY A 1 773 ? 19 50.281 8.734 1 93.56 773 GLY A O 1
ATOM 5904 N N . TYR A 1 774 ? 17.766 50.406 10.609 1 96.06 774 TYR A N 1
ATOM 5905 C CA . TYR A 1 774 ? 16.594 50.938 9.93 1 96.06 774 TYR A CA 1
ATOM 5906 C C . TYR A 1 774 ? 15.914 52 10.758 1 96.06 774 TYR A C 1
ATOM 5908 O O . TYR A 1 774 ? 16.062 52.062 11.984 1 96.06 774 TYR A O 1
ATOM 5916 N N . TYR A 1 775 ? 15.273 52.938 10.109 1 96.12 775 TYR A N 1
ATOM 5917 C CA . TYR A 1 775 ? 14.5 54 10.75 1 96.12 775 TYR A CA 1
ATOM 5918 C C . TYR A 1 775 ? 13.109 54.094 10.133 1 96.12 775 TYR A C 1
ATOM 5920 O O . TYR A 1 775 ? 12.969 54.219 8.914 1 96.12 775 TYR A O 1
ATOM 5928 N N . ILE A 1 776 ? 12.117 53.969 10.891 1 96.12 776 ILE A N 1
ATOM 5929 C CA . ILE A 1 776 ? 10.727 54.156 10.492 1 96.12 776 ILE A CA 1
ATOM 5930 C C . ILE A 1 776 ? 10.203 55.469 11.07 1 96.12 776 ILE A C 1
ATOM 5932 O O . ILE A 1 776 ? 10.133 55.625 12.297 1 96.12 776 ILE A O 1
ATOM 5936 N N . HIS A 1 777 ? 9.875 56.375 10.227 1 93.75 777 HIS A N 1
ATOM 5937 C CA . HIS A 1 777 ? 9.406 57.688 10.656 1 93.75 777 HIS A CA 1
ATOM 5938 C C . HIS A 1 777 ? 7.906 57.656 10.945 1 93.75 777 HIS A C 1
ATOM 5940 O O . HIS A 1 777 ? 7.102 57.375 10.055 1 93.75 777 HIS A O 1
ATOM 5946 N N . GLY A 1 778 ? 7.535 57.844 12.234 1 93 778 GLY A N 1
ATOM 5947 C CA . GLY A 1 778 ? 6.133 57.844 12.617 1 93 778 GLY A CA 1
ATOM 5948 C C . GLY A 1 778 ? 5.691 59.125 13.281 1 93 778 GLY A C 1
ATOM 5949 O O . GLY A 1 778 ? 4.914 59.125 14.234 1 93 778 GLY A O 1
ATOM 5950 N N . ARG A 1 779 ? 6.25 60.281 12.875 1 89.38 779 ARG A N 1
ATOM 5951 C CA . ARG A 1 779 ? 5.816 61.562 13.414 1 89.38 779 ARG A CA 1
ATOM 5952 C C . ARG A 1 779 ? 4.492 62 12.797 1 89.38 779 ARG A C 1
ATOM 5954 O O . ARG A 1 779 ? 4.34 62 11.578 1 89.38 779 ARG A O 1
ATOM 5961 N N . ALA A 1 780 ? 3.582 62.281 13.695 1 83.88 780 ALA A N 1
ATOM 5962 C CA . ALA A 1 780 ? 2.256 62.688 13.227 1 83.88 780 ALA A CA 1
ATOM 5963 C C . ALA A 1 780 ? 2.266 64.125 12.703 1 83.88 780 ALA A C 1
ATOM 5965 O O . ALA A 1 780 ? 3.119 64.938 13.086 1 83.88 780 ALA A O 1
ATOM 5966 N N . LEU A 1 781 ? 1.357 64.375 11.891 1 78.25 781 LEU A N 1
ATOM 5967 C CA . LEU A 1 781 ? 1.245 65.75 11.305 1 78.25 781 LEU A CA 1
ATOM 5968 C C . LEU A 1 781 ? 0.396 66.625 12.18 1 78.25 781 LEU A C 1
ATOM 5970 O O . LEU A 1 781 ? 0.493 67.875 12.086 1 78.25 781 LEU A O 1
ATOM 5974 N N . HIS A 1 782 ? -0.299 65.938 12.992 1 77.94 782 HIS A N 1
ATOM 5975 C CA . HIS A 1 782 ? -1.191 66.75 13.844 1 77.94 782 HIS A CA 1
ATOM 5976 C C . HIS A 1 782 ? -0.506 67.125 15.141 1 77.94 782 HIS A C 1
ATOM 5978 O O . HIS A 1 782 ? 0.558 66.625 15.477 1 77.94 782 HIS A O 1
ATOM 5984 N N . ALA A 1 783 ? -1.086 68.062 15.781 1 71.12 783 ALA A N 1
ATOM 5985 C CA . ALA A 1 783 ? -0.471 68.688 16.969 1 71.12 783 ALA A CA 1
ATOM 5986 C C . ALA A 1 783 ? -0.415 67.688 18.109 1 71.12 783 ALA A C 1
ATOM 5988 O O . ALA A 1 783 ? 0.566 67.625 18.859 1 71.12 783 ALA A O 1
ATOM 5989 N N . PHE A 1 784 ? -1.444 66.875 18.25 1 77.69 784 PHE A N 1
ATOM 5990 C CA . PHE A 1 784 ? -1.451 65.938 19.375 1 77.69 784 PHE A CA 1
ATOM 5991 C C . PHE A 1 784 ? -2.039 64.625 18.953 1 77.69 784 PHE A C 1
ATOM 5993 O O . PHE A 1 784 ? -3.1 64.562 18.328 1 77.69 784 PHE A O 1
ATOM 6000 N N . ALA A 1 785 ? -1.27 63.594 19.219 1 75.75 785 ALA A N 1
ATOM 6001 C CA . ALA A 1 785 ? -1.77 62.219 18.969 1 75.75 785 ALA A CA 1
ATOM 6002 C C . ALA A 1 785 ? -2.525 61.688 20.188 1 75.75 785 ALA A C 1
ATOM 6004 O O . ALA A 1 785 ? -3.396 60.844 20.062 1 75.75 785 ALA A O 1
ATOM 6005 N N . ASP A 1 786 ? -2.055 62.125 21.328 1 79 786 ASP A N 1
ATOM 6006 C CA . ASP A 1 786 ? -2.777 61.781 22.547 1 79 786 ASP A CA 1
ATOM 6007 C C . ASP A 1 786 ? -4.09 62.562 22.656 1 79 786 ASP A C 1
ATOM 6009 O O . ASP A 1 786 ? -4.18 63.562 23.375 1 79 786 ASP A O 1
ATOM 6013 N N . ALA A 1 787 ? -5.102 62.094 21.875 1 77.56 787 ALA A N 1
ATOM 6014 C CA . ALA A 1 787 ? -6.371 62.812 21.734 1 77.56 787 ALA A CA 1
ATOM 6015 C C . ALA A 1 787 ? -7.555 61.875 22 1 77.56 787 ALA A C 1
ATOM 6017 O O . ALA A 1 787 ? -7.371 60.688 22.203 1 77.56 787 ALA A O 1
ATOM 6018 N N . ASN A 1 788 ? -8.617 62.469 22.125 1 78 788 ASN A N 1
ATOM 6019 C CA . ASN A 1 788 ? -9.859 61.719 22.266 1 78 788 ASN A CA 1
ATOM 6020 C C . ASN A 1 788 ? -10.352 61.188 20.922 1 78 788 ASN A C 1
ATOM 6022 O O . ASN A 1 788 ? -9.727 61.438 19.891 1 78 788 ASN A O 1
ATOM 6026 N N . MET A 1 789 ? -11.328 60.406 20.891 1 76.44 789 MET A N 1
ATOM 6027 C CA . MET A 1 789 ? -11.812 59.719 19.703 1 76.44 789 MET A CA 1
ATOM 6028 C C . MET A 1 789 ? -12.281 60.688 18.641 1 76.44 789 MET A C 1
ATOM 6030 O O . MET A 1 789 ? -12.062 60.5 17.453 1 76.44 789 MET A O 1
ATOM 6034 N N . GLU A 1 790 ? -12.914 61.812 19.109 1 73.94 790 GLU A N 1
ATOM 6035 C CA . GLU A 1 790 ? -13.406 62.812 18.172 1 73.94 790 GLU A CA 1
ATOM 6036 C C . GLU A 1 790 ? -12.25 63.5 17.469 1 73.94 790 GLU A C 1
ATOM 6038 O O . GLU A 1 790 ? -12.312 63.75 16.25 1 73.94 790 GLU A O 1
ATOM 6043 N N . GLU A 1 791 ? -11.328 63.719 18.281 1 78.69 791 GLU A N 1
ATOM 6044 C CA . GLU A 1 791 ? -10.18 64.438 17.719 1 78.69 791 GLU A CA 1
ATOM 6045 C C . GLU A 1 791 ? -9.422 63.562 16.734 1 78.69 791 GLU A C 1
ATOM 6047 O O . GLU A 1 791 ? -8.984 64 15.68 1 78.69 791 GLU A O 1
ATOM 6052 N N . ILE A 1 792 ? -9.242 62.312 17.031 1 79.62 792 ILE A N 1
ATOM 6053 C CA . ILE A 1 792 ? -8.508 61.406 16.156 1 79.62 792 ILE A CA 1
ATOM 6054 C C . ILE A 1 792 ? -9.281 61.188 14.859 1 79.62 792 ILE A C 1
ATOM 6056 O O . ILE A 1 792 ? -8.688 61.156 13.773 1 79.62 792 ILE A O 1
ATOM 6060 N N . THR A 1 793 ? -10.602 61.031 14.953 1 75.94 793 THR A N 1
ATOM 6061 C CA . THR A 1 793 ? -11.422 60.875 13.766 1 75.94 793 THR A CA 1
ATOM 6062 C C . THR A 1 793 ? -11.383 62.125 12.891 1 75.94 793 THR A C 1
ATOM 6064 O O . THR A 1 793 ? -11.391 62 11.656 1 75.94 793 THR A O 1
ATOM 6067 N N . HIS A 1 794 ? -11.422 63.281 13.625 1 77.31 794 HIS A N 1
ATOM 6068 C CA . HIS A 1 794 ? -11.312 64.5 12.883 1 77.31 794 HIS A CA 1
ATOM 6069 C C . HIS A 1 794 ? -9.961 64.625 12.188 1 77.31 794 HIS A C 1
ATOM 6071 O O . HIS A 1 794 ? -9.891 65.062 11.039 1 77.31 794 HIS A O 1
ATOM 6077 N N . GLN A 1 795 ? -8.977 64.25 12.875 1 79.44 795 GLN A N 1
ATOM 6078 C CA . GLN A 1 795 ? -7.641 64.312 12.297 1 79.44 795 GLN A CA 1
ATOM 6079 C C . GLN A 1 795 ? -7.523 63.344 11.094 1 79.44 795 GLN A C 1
ATOM 6081 O O . GLN A 1 795 ? -6.918 63.719 10.086 1 79.44 795 GLN A O 1
ATOM 6086 N N . LEU A 1 796 ? -8.07 62.219 11.164 1 77 796 LEU A N 1
ATOM 6087 C CA . LEU A 1 796 ? -8.016 61.25 10.078 1 77 796 LEU A CA 1
ATOM 6088 C C . LEU A 1 796 ? -8.828 61.719 8.875 1 77 796 LEU A C 1
ATOM 6090 O O . LEU A 1 796 ? -8.461 61.469 7.73 1 77 796 LEU A O 1
ATOM 6094 N N . HIS A 1 797 ? -9.891 62.375 9.227 1 75.88 797 HIS A N 1
ATOM 6095 C CA . HIS A 1 797 ? -10.695 62.938 8.148 1 75.88 797 HIS A CA 1
ATOM 6096 C C . HIS A 1 797 ? -9.953 64.062 7.434 1 75.88 797 HIS A C 1
ATOM 6098 O O . HIS A 1 797 ? -10.016 64.125 6.203 1 75.88 797 HIS A O 1
ATOM 6104 N N . MET A 1 798 ? -9.289 64.812 8.242 1 80 798 MET A N 1
ATOM 6105 C CA . MET A 1 798 ? -8.508 65.938 7.648 1 80 798 MET A CA 1
ATOM 6106 C C . MET A 1 798 ? -7.391 65.375 6.77 1 80 798 MET A C 1
ATOM 6108 O O . MET A 1 798 ? -7.059 65.938 5.738 1 80 798 MET A O 1
ATOM 6112 N N . GLU A 1 799 ? -6.848 64.312 7.137 1 79 799 GLU A N 1
ATOM 6113 C CA . GLU A 1 799 ? -5.797 63.656 6.348 1 79 799 GLU A CA 1
ATOM 6114 C C . GLU A 1 799 ? -6.355 63.094 5.047 1 79 799 GLU A C 1
ATOM 6116 O O . GLU A 1 799 ? -5.699 63.156 4.004 1 79 799 GLU A O 1
ATOM 6121 N N . ARG A 1 800 ? -7.504 62.531 5.168 1 75.5 800 ARG A N 1
ATOM 6122 C CA . ARG A 1 800 ? -8.133 61.938 3.984 1 75.5 800 ARG A CA 1
ATOM 6123 C C . ARG A 1 800 ? -8.469 63.031 2.961 1 75.5 800 ARG A C 1
ATOM 6125 O O . ARG A 1 800 ? -8.391 62.781 1.753 1 75.5 800 ARG A O 1
ATOM 6132 N N . MET A 1 801 ? -8.805 64.25 3.58 1 72.25 801 MET A N 1
ATOM 6133 C CA . MET A 1 801 ? -9.164 65.312 2.705 1 72.25 801 MET A CA 1
ATOM 6134 C C . MET A 1 801 ? -7.922 66.062 2.236 1 72.25 801 MET A C 1
ATOM 6136 O O . MET A 1 801 ? -8.023 67.062 1.526 1 72.25 801 MET A O 1
ATOM 6140 N N . GLU A 1 802 ? -6.664 65.562 2.645 1 75.12 802 GLU A N 1
ATOM 6141 C CA . GLU A 1 802 ? -5.375 66.125 2.244 1 75.12 802 GLU A CA 1
ATOM 6142 C C . GLU A 1 802 ? -5.242 67.562 2.691 1 75.12 802 GLU A C 1
ATOM 6144 O O . GLU A 1 802 ? -4.75 68.438 1.939 1 75.12 802 GLU A O 1
ATOM 6149 N N . MET A 1 803 ? -5.832 67.812 3.814 1 74.12 803 MET A N 1
ATOM 6150 C CA . MET A 1 803 ? -5.762 69.188 4.344 1 74.12 803 MET A CA 1
ATOM 6151 C C . MET A 1 803 ? -4.516 69.375 5.211 1 74.12 803 MET A C 1
ATOM 6153 O O . MET A 1 803 ? -4.23 70.5 5.672 1 74.12 803 MET A O 1
ATOM 6157 N N . VAL A 1 804 ? -3.895 68.312 5.422 1 75.62 804 VAL A N 1
ATOM 6158 C CA . VAL A 1 804 ? -2.674 68.375 6.223 1 75.62 804 VAL A CA 1
ATOM 6159 C C . VAL A 1 804 ? -1.478 68 5.359 1 75.62 804 VAL A C 1
ATOM 6161 O O . VAL A 1 804 ? -1.646 67.5 4.238 1 75.62 804 VAL A O 1
ATOM 6164 N N . LYS A 1 805 ? -0.28 68.312 5.852 1 73.44 805 LYS A N 1
ATOM 6165 C CA . LYS A 1 805 ? 0.951 68 5.133 1 73.44 805 LYS A CA 1
ATOM 6166 C C . LYS A 1 805 ? 1.105 66.5 4.957 1 73.44 805 LYS A C 1
ATOM 6168 O O . LYS A 1 805 ? 0.507 65.688 5.699 1 73.44 805 LYS A O 1
ATOM 6173 N N . LYS A 1 806 ? 1.813 66.188 3.943 1 77.81 806 LYS A N 1
ATOM 6174 C CA . LYS A 1 806 ? 2.021 64.75 3.633 1 77.81 806 LYS A CA 1
ATOM 6175 C C . LYS A 1 806 ? 2.887 64.062 4.691 1 77.81 806 LYS A C 1
ATOM 6177 O O . LYS A 1 806 ? 3.793 64.688 5.25 1 77.81 806 LYS A O 1
ATOM 6182 N N . ARG A 1 807 ? 2.502 62.875 4.98 1 81.06 807 ARG A N 1
ATOM 6183 C CA . ARG A 1 807 ? 3.254 62.062 5.926 1 81.06 807 ARG A CA 1
ATOM 6184 C C . ARG A 1 807 ? 4.672 61.812 5.426 1 81.06 807 ARG A C 1
ATOM 6186 O O . ARG A 1 807 ? 4.934 61.844 4.223 1 81.06 807 ARG A O 1
ATOM 6193 N N . GLY A 1 808 ? 5.617 61.719 6.398 1 85.38 808 GLY A N 1
ATOM 6194 C CA . GLY A 1 808 ? 6.965 61.344 6.023 1 85.38 808 GLY A CA 1
ATOM 6195 C C . GLY A 1 808 ? 8.023 62.312 6.488 1 85.38 808 GLY A C 1
ATOM 6196 O O . GLY A 1 808 ? 7.711 63.438 6.906 1 85.38 808 GLY A O 1
ATOM 6197 N N . LEU A 1 809 ? 9.211 61.781 6.484 1 85.06 809 LEU A N 1
ATOM 6198 C CA . LEU A 1 809 ? 10.344 62.625 6.887 1 85.06 809 LEU A CA 1
ATOM 6199 C C . LEU A 1 809 ? 10.797 63.531 5.746 1 85.06 809 LEU A C 1
ATOM 6201 O O . LEU A 1 809 ? 10.945 64.75 5.93 1 85.06 809 LEU A O 1
ATOM 6205 N N . ILE A 1 810 ? 11.016 62.781 4.582 1 85.56 810 ILE A N 1
ATOM 6206 C CA . ILE A 1 810 ? 11.445 63.5 3.398 1 85.56 810 ILE A CA 1
ATOM 6207 C C . ILE A 1 810 ? 10.516 63.188 2.229 1 85.56 810 ILE A C 1
ATOM 6209 O O . ILE A 1 810 ? 10.492 62.062 1.731 1 85.56 810 ILE A O 1
ATOM 6213 N N . ASN A 1 811 ? 9.82 64.125 1.699 1 82.38 811 ASN A N 1
ATOM 6214 C CA . ASN A 1 811 ? 9.008 63.969 0.496 1 82.38 811 ASN A CA 1
ATOM 6215 C C . ASN A 1 811 ? 8.055 62.781 0.594 1 82.38 811 ASN A C 1
ATOM 6217 O O . ASN A 1 811 ? 7.941 62 -0.347 1 82.38 811 ASN A O 1
ATOM 6221 N N . GLY A 1 812 ? 7.562 62.5 1.748 1 82.62 812 GLY A N 1
ATOM 6222 C CA . GLY A 1 812 ? 6.539 61.469 1.903 1 82.62 812 GLY A CA 1
ATOM 6223 C C . GLY A 1 812 ? 7.113 60.094 2.199 1 82.62 812 GLY A C 1
ATOM 6224 O O . GLY A 1 812 ? 6.371 59.125 2.311 1 82.62 812 GLY A O 1
ATOM 6225 N N . LYS A 1 813 ? 8.422 59.938 2.352 1 89.62 813 LYS A N 1
ATOM 6226 C CA . LYS A 1 813 ? 9.062 58.656 2.648 1 89.62 813 LYS A CA 1
ATOM 6227 C C . LYS A 1 813 ? 9.047 58.375 4.145 1 89.62 813 LYS A C 1
ATOM 6229 O O . LYS A 1 813 ? 9.438 59.219 4.953 1 89.62 813 LYS A O 1
ATOM 6234 N N . ASP A 1 814 ? 8.586 57.156 4.457 1 91.81 814 ASP A N 1
ATOM 6235 C CA . ASP A 1 814 ? 8.414 56.844 5.871 1 91.81 814 ASP A CA 1
ATOM 6236 C C . ASP A 1 814 ? 9.43 55.781 6.34 1 91.81 814 ASP A C 1
ATOM 6238 O O . ASP A 1 814 ? 9.688 55.688 7.535 1 91.81 814 ASP A O 1
ATOM 6242 N N . THR A 1 815 ? 9.992 55 5.492 1 94.81 815 THR A N 1
ATOM 6243 C CA . THR A 1 815 ? 10.914 53.938 5.883 1 94.81 815 THR A CA 1
ATOM 6244 C C . THR A 1 815 ? 12.281 54.156 5.258 1 94.81 815 THR A C 1
ATOM 6246 O O . THR A 1 815 ? 12.391 54.469 4.07 1 94.81 815 THR A O 1
ATOM 6249 N N . PHE A 1 816 ? 13.359 53.938 6.059 1 94.94 816 PHE A N 1
ATOM 6250 C CA . PHE A 1 816 ? 14.719 54.219 5.586 1 94.94 816 PHE A CA 1
ATOM 6251 C C . PHE A 1 816 ? 15.672 53.125 6.074 1 94.94 816 PHE A C 1
ATOM 6253 O O . PHE A 1 816 ? 15.5 52.594 7.168 1 94.94 816 PHE A O 1
ATOM 6260 N N . GLU A 1 817 ? 16.578 52.781 5.266 1 94.5 817 GLU A N 1
ATOM 6261 C CA . GLU A 1 817 ? 17.781 52.062 5.676 1 94.5 817 GLU A CA 1
ATOM 6262 C C . GLU A 1 817 ? 18.906 53 6.078 1 94.5 817 GLU A C 1
ATOM 6264 O O . GLU A 1 817 ? 19.25 53.906 5.316 1 94.5 817 GLU A O 1
ATOM 6269 N N . VAL A 1 818 ? 19.422 52.781 7.289 1 93.88 818 VAL A N 1
ATOM 6270 C CA . VAL A 1 818 ? 20.328 53.781 7.836 1 93.88 818 VAL A CA 1
ATOM 6271 C C . VAL A 1 818 ? 21.703 53.188 8.055 1 93.88 818 VAL A C 1
ATOM 6273 O O . VAL A 1 818 ? 21.828 52.031 8.5 1 93.88 818 VAL A O 1
ATOM 6276 N N . PHE A 1 819 ? 22.719 53.906 7.684 1 91.94 819 PHE A N 1
ATOM 6277 C CA . PHE A 1 819 ? 24.125 53.656 7.996 1 91.94 819 PHE A CA 1
ATOM 6278 C C . PHE A 1 819 ? 24.703 54.75 8.867 1 91.94 819 PHE A C 1
ATOM 6280 O O . PHE A 1 819 ? 24.828 55.906 8.43 1 91.94 819 PHE A O 1
ATOM 6287 N N . ILE A 1 820 ? 25.016 54.438 10.125 1 91.12 820 ILE A N 1
ATOM 6288 C CA . ILE A 1 820 ? 25.422 55.438 11.109 1 91.12 820 ILE A CA 1
ATOM 6289 C C . ILE A 1 820 ? 26.953 55.469 11.195 1 91.12 820 ILE A C 1
ATOM 6291 O O . ILE A 1 820 ? 27.625 54.531 10.781 1 91.12 820 ILE A O 1
ATOM 6295 N N . THR A 1 821 ? 27.391 56.594 11.68 1 87.62 821 THR A N 1
ATOM 6296 C CA . THR A 1 821 ? 28.828 56.75 11.875 1 87.62 821 THR A CA 1
ATOM 6297 C C . THR A 1 821 ? 29.266 56.094 13.18 1 87.62 821 THR A C 1
ATOM 6299 O O . THR A 1 821 ? 28.453 55.844 14.078 1 87.62 821 THR A O 1
ATOM 6302 N N . ALA A 1 822 ? 30.562 55.781 13.297 1 85.31 822 ALA A N 1
ATOM 6303 C CA . ALA A 1 822 ? 31.109 55.125 14.477 1 85.31 822 ALA A CA 1
ATOM 6304 C C . ALA A 1 822 ? 30.938 56 15.719 1 85.31 822 ALA A C 1
ATOM 6306 O O . ALA A 1 822 ? 30.703 55.5 16.812 1 85.31 822 ALA A O 1
ATOM 6307 N N . ASP A 1 823 ? 31.047 57.344 15.531 1 84.69 823 ASP A N 1
ATOM 6308 C CA . ASP A 1 823 ? 30.906 58.281 16.656 1 84.69 823 ASP A CA 1
ATOM 6309 C C . ASP A 1 823 ? 29.469 58.312 17.172 1 84.69 823 ASP A C 1
ATOM 6311 O O . ASP A 1 823 ? 29.25 58.375 18.375 1 84.69 823 ASP A O 1
ATOM 6315 N N . PHE A 1 824 ? 28.594 58.312 16.234 1 89.88 824 PHE A N 1
ATOM 6316 C CA . PHE A 1 824 ? 27.188 58.281 16.625 1 89.88 824 PHE A CA 1
ATOM 6317 C C . PHE A 1 824 ? 26.875 57.031 17.422 1 89.88 824 PHE A C 1
ATOM 6319 O O . PHE A 1 824 ? 26.172 57.062 18.438 1 89.88 824 PHE A O 1
ATOM 6326 N N . LYS A 1 825 ? 27.422 55.906 16.984 1 87.69 825 LYS A N 1
ATOM 6327 C CA . LYS A 1 825 ? 27.156 54.625 17.641 1 87.69 825 LYS A CA 1
ATOM 6328 C C . LYS A 1 825 ? 27.734 54.625 19.062 1 87.69 825 LYS A C 1
ATOM 6330 O O . LYS A 1 825 ? 27.094 54.125 20 1 87.69 825 LYS A O 1
ATOM 6335 N N . LEU A 1 826 ? 28.906 55.125 19.203 1 86.31 826 LEU A N 1
ATOM 6336 C CA . LEU A 1 826 ? 29.547 55.188 20.516 1 86.31 826 LEU A CA 1
ATOM 6337 C C . LEU A 1 826 ? 28.734 56.062 21.469 1 86.31 826 LEU A C 1
ATOM 6339 O O . LEU A 1 826 ? 28.578 55.719 22.641 1 86.31 826 LEU A O 1
ATOM 6343 N N . HIS A 1 827 ? 28.266 57.125 20.938 1 88.06 827 HIS A N 1
ATOM 6344 C CA . HIS A 1 827 ? 27.438 58 21.781 1 88.06 827 HIS A CA 1
ATOM 6345 C C . HIS A 1 827 ? 26.094 57.344 22.094 1 88.06 827 HIS A C 1
ATOM 6347 O O . HIS A 1 827 ? 25.609 57.469 23.234 1 88.06 827 HIS A O 1
ATOM 6353 N N . TYR A 1 828 ? 25.562 56.75 21.109 1 89 828 TYR A N 1
ATOM 6354 C CA . TYR A 1 828 ? 24.312 56.031 21.297 1 89 828 TYR A CA 1
ATOM 6355 C C . TYR A 1 828 ? 24.453 54.938 22.359 1 89 828 TYR A C 1
ATOM 6357 O O . TYR A 1 828 ? 23.609 54.812 23.234 1 89 828 TYR A O 1
ATOM 6365 N N . LEU A 1 829 ? 25.516 54.188 22.328 1 85.62 829 LEU A N 1
ATOM 6366 C CA . LEU A 1 829 ? 25.766 53.094 23.266 1 85.62 829 LEU A CA 1
ATOM 6367 C C . LEU A 1 829 ? 26 53.625 24.672 1 85.62 829 LEU A C 1
ATOM 6369 O O . LEU A 1 829 ? 25.609 53 25.656 1 85.62 829 LEU A O 1
ATOM 6373 N N . SER A 1 830 ? 26.641 54.75 24.719 1 85.31 830 SER A N 1
ATOM 6374 C CA . SER A 1 830 ? 26.891 55.344 26.031 1 85.31 830 SER A CA 1
ATOM 6375 C C . SER A 1 830 ? 25.578 55.781 26.688 1 85.31 830 SER A C 1
ATOM 6377 O O . SER A 1 830 ? 25.406 55.625 27.906 1 85.31 830 SER A O 1
ATOM 6379 N N . LEU A 1 831 ? 24.703 56.281 25.875 1 85.06 831 LEU A N 1
ATOM 6380 C CA . LEU A 1 831 ? 23.406 56.688 26.406 1 85.06 831 LEU A CA 1
ATOM 6381 C C . LEU A 1 831 ? 22.531 55.469 26.703 1 85.06 831 LEU A C 1
ATOM 6383 O O . LEU A 1 831 ? 21.797 55.469 27.703 1 85.06 831 LEU A O 1
ATOM 6387 N N . PHE A 1 832 ? 22.75 54.531 25.922 1 79 832 PHE A N 1
ATOM 6388 C CA . PHE A 1 832 ? 21.969 53.344 26.094 1 79 832 PHE A CA 1
ATOM 6389 C C . PHE A 1 832 ? 22.406 52.562 27.312 1 79 832 PHE A C 1
ATOM 6391 O O . PHE A 1 832 ? 21.578 51.969 28.031 1 79 832 PHE A O 1
ATOM 6398 N N . LYS A 1 833 ? 23.719 52.406 27.484 1 75.69 833 LYS A N 1
ATOM 6399 C CA . LYS A 1 833 ? 24.25 51.719 28.641 1 75.69 833 LYS A CA 1
ATOM 6400 C C . LYS A 1 833 ? 23.828 52.406 29.938 1 75.69 833 LYS A C 1
ATOM 6402 O O . LYS A 1 833 ? 23.656 51.75 30.969 1 75.69 833 LYS A O 1
ATOM 6407 N N . GLU A 1 834 ? 23.688 53.656 29.844 1 71 834 GLU A N 1
ATOM 6408 C CA . GLU A 1 834 ? 23.188 54.375 31 1 71 834 GLU A CA 1
ATOM 6409 C C . GLU A 1 834 ? 21.75 53.969 31.344 1 71 834 GLU A C 1
ATOM 6411 O O . GLU A 1 834 ? 21.375 53.906 32.5 1 71 834 GLU A O 1
ATOM 6416 N N . VAL A 1 835 ? 21.094 53.625 30.344 1 61.81 835 VAL A N 1
ATOM 6417 C CA . VAL A 1 835 ? 19.703 53.219 30.516 1 61.81 835 VAL A CA 1
ATOM 6418 C C . VAL A 1 835 ? 19.672 51.781 31.078 1 61.81 835 VAL A C 1
ATOM 6420 O O . VAL A 1 835 ? 18.891 51.5 31.984 1 61.81 835 VAL A O 1
ATOM 6423 N N . HIS A 1 836 ? 20.531 50.781 30.641 1 59.22 836 HIS A N 1
ATOM 6424 C CA . HIS A 1 836 ? 20.422 49.344 30.953 1 59.22 836 HIS A CA 1
ATOM 6425 C C . HIS A 1 836 ? 21.312 49 32.156 1 59.22 836 HIS A C 1
ATOM 6427 O O . HIS A 1 836 ? 21.047 48.031 32.844 1 59.22 836 HIS A O 1
ATOM 6433 N N . PHE A 1 837 ? 22.641 49.531 32.312 1 48.38 837 PHE A N 1
ATOM 6434 C CA . PHE A 1 837 ? 23.547 49.156 33.375 1 48.38 837 PHE A CA 1
ATOM 6435 C C . PHE A 1 837 ? 22.891 49.375 34.75 1 48.38 837 PHE A C 1
ATOM 6437 O O . PHE A 1 837 ? 23.297 48.781 35.75 1 48.38 837 PHE A O 1
ATOM 6444 N N . ARG A 1 838 ? 22.047 50.312 35.031 1 49.41 838 ARG A N 1
ATOM 6445 C CA . ARG A 1 838 ? 21.594 50.562 36.375 1 49.41 838 ARG A CA 1
ATOM 6446 C C . ARG A 1 838 ? 20.375 49.719 36.719 1 49.41 838 ARG A C 1
ATOM 6448 O O . ARG A 1 838 ? 19.625 50.031 37.656 1 49.41 838 ARG A O 1
ATOM 6455 N N . ARG A 1 839 ? 20.047 48.75 35.812 1 47.34 839 ARG A N 1
ATOM 6456 C CA . ARG A 1 839 ? 19.031 47.75 36.125 1 47.34 839 ARG A CA 1
ATOM 6457 C C . ARG A 1 839 ? 19.562 46.719 37.125 1 47.34 839 ARG A C 1
ATOM 6459 O O . ARG A 1 839 ? 20.547 46.031 36.844 1 47.34 839 ARG A O 1
ATOM 6466 N N . PRO A 1 840 ? 19.406 46.656 38.312 1 41.12 840 PRO A N 1
ATOM 6467 C CA . PRO A 1 840 ? 19.844 45.531 39.125 1 41.12 840 PRO A CA 1
ATOM 6468 C C . PRO A 1 840 ? 19.531 44.188 38.5 1 41.12 840 PRO A C 1
ATOM 6470 O O . PRO A 1 840 ? 18.609 44.062 37.688 1 41.12 840 PRO A O 1
ATOM 6473 N N . GLY A 1 841 ? 20.562 43.219 38.406 1 37.94 841 GLY A N 1
ATOM 6474 C CA . GLY A 1 841 ? 20.453 41.844 37.969 1 37.94 841 GLY A CA 1
ATOM 6475 C C . GLY A 1 841 ? 19.109 41.219 38.281 1 37.94 841 GLY A C 1
ATOM 6476 O O . GLY A 1 841 ? 18.938 40.625 39.375 1 37.94 841 GLY A O 1
ATOM 6477 N N . ARG A 1 842 ? 18.047 41.625 37.938 1 38.78 842 ARG A N 1
ATOM 6478 C CA . ARG A 1 842 ? 16.859 40.844 38.219 1 38.78 842 ARG A CA 1
ATOM 6479 C C . ARG A 1 842 ? 16.906 39.469 37.531 1 38.78 842 ARG A C 1
ATOM 6481 O O . ARG A 1 842 ? 17.094 39.438 36.312 1 38.78 842 ARG A O 1
ATOM 6488 N N . ARG A 1 843 ? 17.344 38.406 38.125 1 35.78 843 ARG A N 1
ATOM 6489 C CA . ARG A 1 843 ? 17.078 37 37.781 1 35.78 843 ARG A CA 1
ATOM 6490 C C . ARG A 1 843 ? 15.664 36.844 37.219 1 35.78 843 ARG A C 1
ATOM 6492 O O . ARG A 1 843 ? 14.711 37.406 37.812 1 35.78 843 ARG A O 1
ATOM 6499 N N . PRO A 1 844 ? 15.555 36.344 36.031 1 35.44 844 PRO A N 1
ATOM 6500 C CA . PRO A 1 844 ? 14.219 36.031 35.5 1 35.44 844 PRO A CA 1
ATOM 6501 C C . PRO A 1 844 ? 13.367 35.281 36.531 1 35.44 844 PRO A C 1
ATOM 6503 O O . PRO A 1 844 ? 13.797 34.219 37.031 1 35.44 844 PRO A O 1
ATOM 6506 N N . VAL A 1 845 ? 12.664 35.75 37.375 1 32.41 845 VAL A N 1
ATOM 6507 C CA . VAL A 1 845 ? 11.727 35 38.219 1 32.41 845 VAL A CA 1
ATOM 6508 C C . VAL A 1 845 ? 10.805 34.156 37.344 1 32.41 845 VAL A C 1
ATOM 6510 O O . VAL A 1 845 ? 10.195 34.688 36.375 1 32.41 845 VAL A O 1
ATOM 6513 N N . PRO A 1 846 ? 10.977 32.906 37.219 1 33.66 846 PRO A N 1
ATOM 6514 C CA . PRO A 1 846 ? 9.945 32.125 36.531 1 33.66 846 PRO A CA 1
ATOM 6515 C C . PRO A 1 846 ? 8.531 32.594 36.844 1 33.66 846 PRO A C 1
ATOM 6517 O O . PRO A 1 846 ? 8.289 33.094 37.938 1 33.66 846 PRO A O 1
ATOM 6520 N N . ARG A 1 847 ? 7.598 32.812 35.938 1 37.16 847 ARG A N 1
ATOM 6521 C CA . ARG A 1 847 ? 6.215 33.281 36.031 1 37.16 847 ARG A CA 1
ATOM 6522 C C . ARG A 1 847 ? 5.555 32.719 37.281 1 37.16 847 ARG A C 1
ATOM 6524 O O . ARG A 1 847 ? 4.398 33.031 37.594 1 37.16 847 ARG A O 1
ATOM 6531 N N . GLY A 1 848 ? 5.984 31.469 37.844 1 31.95 848 GLY A N 1
ATOM 6532 C CA . GLY A 1 848 ? 5.105 30.953 38.875 1 31.95 848 GLY A CA 1
ATOM 6533 C C . GLY A 1 848 ? 5.168 31.766 40.156 1 31.95 848 GLY A C 1
ATOM 6534 O O . GLY A 1 848 ? 4.137 32.031 40.781 1 31.95 848 GLY A O 1
ATOM 6535 N N . THR A 1 849 ? 6.371 31.703 40.906 1 27.5 849 THR A N 1
ATOM 6536 C CA . THR A 1 849 ? 6.34 31.938 42.344 1 27.5 849 THR A CA 1
ATOM 6537 C C . THR A 1 849 ? 6.348 33.438 42.625 1 27.5 849 THR A C 1
ATOM 6539 O O . THR A 1 849 ? 7.004 34.219 41.938 1 27.5 849 THR A O 1
ATOM 6542 N N . ASN A 1 850 ? 5.375 34 43.438 1 28.73 850 ASN A N 1
ATOM 6543 C CA . ASN A 1 850 ? 5.105 35.219 44.188 1 28.73 850 ASN A CA 1
ATOM 6544 C C . ASN A 1 850 ? 6.352 35.719 44.938 1 28.73 850 ASN A C 1
ATOM 6546 O O . ASN A 1 850 ? 6.312 35.938 46.156 1 28.73 850 ASN A O 1
ATOM 6550 N N . ALA A 1 851 ? 7.594 35.375 44.812 1 31.55 851 ALA A N 1
ATOM 6551 C CA . ALA A 1 851 ? 8.469 35.812 45.906 1 31.55 851 ALA A CA 1
ATOM 6552 C C . ALA A 1 851 ? 8.633 37.344 45.875 1 31.55 851 ALA A C 1
ATOM 6554 O O . ALA A 1 851 ? 9.008 37.938 44.875 1 31.55 851 ALA A O 1
ATOM 6555 N N . LEU A 1 852 ? 8.164 38.125 47.062 1 30.58 852 LEU A N 1
ATOM 6556 C CA . LEU A 1 852 ? 7.91 39.406 47.719 1 30.58 852 LEU A CA 1
ATOM 6557 C C . LEU A 1 852 ? 9.188 40.25 47.781 1 30.58 852 LEU A C 1
ATOM 6559 O O . LEU A 1 852 ? 9.125 41.469 47.969 1 30.58 852 LEU A O 1
ATOM 6563 N N . GLY A 1 853 ? 10.43 39.75 48.281 1 28.95 853 GLY A N 1
ATOM 6564 C CA . GLY A 1 853 ? 11.219 40.562 49.188 1 28.95 853 GLY A CA 1
ATOM 6565 C C . GLY A 1 853 ? 11.852 41.781 48.531 1 28.95 853 GLY A C 1
ATOM 6566 O O . GLY A 1 853 ? 12.156 42.781 49.188 1 28.95 853 GLY A O 1
ATOM 6567 N N . SER A 1 854 ? 12.789 41.719 47.656 1 33.28 854 SER A N 1
ATOM 6568 C CA . SER A 1 854 ? 13.844 42.719 47.625 1 33.28 854 SER A CA 1
ATOM 6569 C C . SER A 1 854 ? 13.359 44.031 47.031 1 33.28 854 SER A C 1
ATOM 6571 O O . SER A 1 854 ? 13.188 44.125 45.812 1 33.28 854 SER A O 1
ATOM 6573 N N . ASN A 1 855 ? 12.469 44.969 47.688 1 34.16 855 ASN A N 1
ATOM 6574 C CA . ASN A 1 855 ? 11.453 46 47.562 1 34.16 855 ASN A CA 1
ATOM 6575 C C . ASN A 1 855 ? 12.055 47.312 47.062 1 34.16 855 ASN A C 1
ATOM 6577 O O . ASN A 1 855 ? 11.43 48 46.25 1 34.16 855 ASN A O 1
ATOM 6581 N N . ASP A 1 856 ? 13.055 48 47.781 1 37.97 856 ASP A N 1
ATOM 6582 C CA . ASP A 1 856 ? 13.352 49.406 47.875 1 37.97 856 ASP A CA 1
ATOM 6583 C C . ASP A 1 856 ? 14.008 49.906 46.594 1 37.97 856 ASP A C 1
ATOM 6585 O O . ASP A 1 856 ? 13.906 51.094 46.25 1 37.97 856 ASP A O 1
ATOM 6589 N N . VAL A 1 857 ? 14.844 49.219 45.969 1 40.69 857 VAL A N 1
ATOM 6590 C CA . VAL A 1 857 ? 15.789 49.594 44.938 1 40.69 857 VAL A CA 1
ATOM 6591 C C . VAL A 1 857 ? 15.055 49.781 43.594 1 40.69 857 VAL A C 1
ATOM 6593 O O . VAL A 1 857 ? 15.594 50.375 42.656 1 40.69 857 VAL A O 1
ATOM 6596 N N . SER A 1 858 ? 13.797 49.406 43.469 1 46.72 858 SER A N 1
ATOM 6597 C CA . SER A 1 858 ? 13.164 49.281 42.156 1 46.72 858 SER A CA 1
ATOM 6598 C C . SER A 1 858 ? 12.578 50.625 41.688 1 46.72 858 SER A C 1
ATOM 6600 O O . SER A 1 858 ? 12.633 50.938 40.531 1 46.72 858 SER A O 1
ATOM 6602 N N . VAL A 1 859 ? 12.031 51.469 42.625 1 48.97 859 VAL A N 1
ATOM 6603 C CA . VAL A 1 859 ? 11.406 52.75 42.219 1 48.97 859 VAL A CA 1
ATOM 6604 C C . VAL A 1 859 ? 12.469 53.688 41.719 1 48.97 859 VAL A C 1
ATOM 6606 O O . VAL A 1 859 ? 12.266 54.375 40.688 1 48.97 859 VAL A O 1
ATOM 6609 N N . ASP A 1 860 ? 13.617 53.906 42.469 1 50.41 860 ASP A N 1
ATOM 6610 C CA . ASP A 1 860 ? 14.68 54.812 42.062 1 50.41 860 ASP A CA 1
ATOM 6611 C C . ASP A 1 860 ? 15.289 54.406 40.719 1 50.41 860 ASP A C 1
ATOM 6613 O O . ASP A 1 860 ? 15.609 55.281 39.906 1 50.41 860 ASP A O 1
ATOM 6617 N N . VAL A 1 861 ? 15.195 53.125 40.469 1 55.5 861 VAL A N 1
ATOM 6618 C CA . VAL A 1 861 ? 15.781 52.594 39.25 1 55.5 861 VAL A CA 1
ATOM 6619 C C . VAL A 1 861 ? 14.867 52.906 38.062 1 55.5 861 VAL A C 1
ATOM 6621 O O . VAL A 1 861 ? 15.344 53.25 36.969 1 55.5 861 VAL A O 1
ATOM 6624 N N . SER A 1 862 ? 13.617 53 38.406 1 62.38 862 SER A N 1
ATOM 6625 C CA . SER A 1 862 ? 12.672 53.312 37.344 1 62.38 862 SER A CA 1
ATOM 6626 C C . SER A 1 862 ? 12.734 54.781 36.938 1 62.38 862 SER A C 1
ATOM 6628 O O . SER A 1 862 ? 12.664 55.094 35.75 1 62.38 862 SER A O 1
ATOM 6630 N N . ALA A 1 863 ? 12.914 55.625 37.875 1 69 863 ALA A N 1
ATOM 6631 C CA . ALA A 1 863 ? 13 57.062 37.562 1 69 863 ALA A CA 1
ATOM 6632 C C . ALA A 1 863 ? 14.258 57.375 36.781 1 69 863 ALA A C 1
ATOM 6634 O O . ALA A 1 863 ? 14.227 58.188 35.844 1 69 863 ALA A O 1
ATOM 6635 N N . HIS A 1 864 ? 15.336 56.656 37.188 1 70.69 864 HIS A N 1
ATOM 6636 C CA . HIS A 1 864 ? 16.578 56.875 36.469 1 70.69 864 HIS A CA 1
ATOM 6637 C C . HIS A 1 864 ? 16.5 56.312 35.062 1 70.69 864 HIS A C 1
ATOM 6639 O O . HIS A 1 864 ? 17.062 56.906 34.125 1 70.69 864 HIS A O 1
ATOM 6645 N N . LEU A 1 865 ? 15.797 55.219 34.969 1 73.88 865 LEU A N 1
ATOM 6646 C CA . LEU A 1 865 ? 15.633 54.625 33.656 1 73.88 865 LEU A CA 1
ATOM 6647 C C . LEU A 1 865 ? 14.766 55.5 32.75 1 73.88 865 LEU A C 1
ATOM 6649 O O . LEU A 1 865 ? 15.031 55.625 31.562 1 73.88 865 LEU A O 1
ATOM 6653 N N . ALA A 1 866 ? 13.812 56.094 33.375 1 74.81 866 ALA A N 1
ATOM 6654 C CA . ALA A 1 866 ? 12.945 57 32.625 1 74.81 866 ALA A CA 1
ATOM 6655 C C . ALA A 1 866 ? 13.695 58.25 32.188 1 74.81 866 ALA A C 1
ATOM 6657 O O . ALA A 1 866 ? 13.477 58.75 31.078 1 74.81 866 ALA A O 1
ATOM 6658 N N . ALA A 1 867 ? 14.523 58.688 33.062 1 76.94 867 ALA A N 1
ATOM 6659 C CA . ALA A 1 867 ? 15.297 59.875 32.719 1 76.94 867 ALA A CA 1
ATOM 6660 C C . ALA A 1 867 ? 16.297 59.562 31.609 1 76.94 867 ALA A C 1
ATOM 6662 O O . ALA A 1 867 ? 16.5 60.406 30.703 1 76.94 867 ALA A O 1
ATOM 6663 N N . ALA A 1 868 ? 16.906 58.438 31.719 1 79.06 868 ALA A N 1
ATOM 6664 C CA . ALA A 1 868 ? 17.844 58.031 30.672 1 79.06 868 ALA A CA 1
ATOM 6665 C C . ALA A 1 868 ? 17.141 57.812 29.344 1 79.06 868 ALA A C 1
ATOM 6667 O O . ALA A 1 868 ? 17.688 58.156 28.281 1 79.06 868 ALA A O 1
ATOM 6668 N N . ASN A 1 869 ? 16.016 57.312 29.406 1 83.12 869 ASN A N 1
ATOM 6669 C CA . ASN A 1 869 ? 15.234 57.125 28.203 1 83.12 869 ASN A CA 1
ATOM 6670 C C . ASN A 1 869 ? 14.836 58.469 27.578 1 83.12 869 ASN A C 1
ATOM 6672 O O . ASN A 1 869 ? 14.797 58.594 26.359 1 83.12 869 ASN A O 1
ATOM 6676 N N . ALA A 1 870 ? 14.484 59.406 28.438 1 83.31 870 ALA A N 1
ATOM 6677 C CA . ALA A 1 870 ? 14.133 60.75 27.969 1 83.31 870 ALA A CA 1
ATOM 6678 C C . ALA A 1 870 ? 15.344 61.438 27.328 1 83.31 870 ALA A C 1
ATOM 6680 O O . ALA A 1 870 ? 15.203 62.156 26.359 1 83.31 870 ALA A O 1
ATOM 6681 N N . LYS A 1 871 ? 16.484 61.156 27.938 1 86.31 871 LYS A N 1
ATOM 6682 C CA . LYS A 1 871 ? 17.703 61.719 27.375 1 86.31 871 LYS A CA 1
ATOM 6683 C C . LYS A 1 871 ? 18 61.125 25.984 1 86.31 871 LYS A C 1
ATOM 6685 O O . LYS A 1 871 ? 18.375 61.875 25.078 1 86.31 871 LYS A O 1
ATOM 6690 N N . LEU A 1 872 ? 17.891 59.906 25.875 1 88.75 872 LEU A N 1
ATOM 6691 C CA . LEU A 1 872 ? 18.094 59.219 24.594 1 88.75 872 LEU A CA 1
ATOM 6692 C C . LEU A 1 872 ? 17.062 59.688 23.578 1 88.75 872 LEU A C 1
ATOM 6694 O O . LEU A 1 872 ? 17.375 59.875 22.391 1 88.75 872 LEU A O 1
ATOM 6698 N N . ASN A 1 873 ? 15.82 59.844 23.984 1 90 873 ASN A N 1
ATOM 6699 C CA . ASN A 1 873 ? 14.773 60.344 23.109 1 90 873 ASN A CA 1
ATOM 6700 C C . ASN A 1 873 ? 15.094 61.75 22.594 1 90 873 ASN A C 1
ATOM 6702 O O . ASN A 1 873 ? 14.883 62.062 21.406 1 90 873 ASN A O 1
ATOM 6706 N N . ARG A 1 874 ? 15.602 62.562 23.469 1 89.56 874 ARG A N 1
ATOM 6707 C CA . ARG A 1 874 ? 15.953 63.938 23.078 1 89.56 874 ARG A CA 1
ATOM 6708 C C . ARG A 1 874 ? 17.141 63.938 22.109 1 89.56 874 ARG A C 1
ATOM 6710 O O . ARG A 1 874 ? 17.172 64.688 21.156 1 89.56 874 ARG A O 1
ATOM 6717 N N . PHE A 1 875 ? 18.047 63.125 22.422 1 91.31 875 PHE A N 1
ATOM 6718 C CA . PHE A 1 875 ? 19.203 63 21.547 1 91.31 875 PHE A CA 1
ATOM 6719 C C . PHE A 1 875 ? 18.781 62.594 20.141 1 91.31 875 PHE A C 1
ATOM 6721 O O . PHE A 1 875 ? 19.219 63.219 19.156 1 91.31 875 PHE A O 1
ATOM 6728 N N . LEU A 1 876 ? 17.969 61.562 20.031 1 92.75 876 LEU A N 1
ATOM 6729 C CA . LEU A 1 876 ? 17.531 61.062 18.734 1 92.75 876 LEU A CA 1
ATOM 6730 C C . LEU A 1 876 ? 16.625 62.062 18.031 1 92.75 876 LEU A C 1
ATOM 6732 O O . LEU A 1 876 ? 16.625 62.188 16.812 1 92.75 876 LEU A O 1
ATOM 6736 N N . HIS A 1 877 ? 15.82 62.844 18.844 1 91.69 877 HIS A N 1
ATOM 6737 C CA . HIS A 1 877 ? 15.031 63.938 18.281 1 91.69 877 HIS A CA 1
ATOM 6738 C C . HIS A 1 877 ? 15.914 64.938 17.578 1 91.69 877 HIS A C 1
ATOM 6740 O O . HIS A 1 877 ? 15.656 65.312 16.438 1 91.69 877 HIS A O 1
ATOM 6746 N N . ASN A 1 878 ? 16.953 65.25 18.328 1 92.19 878 ASN A N 1
ATOM 6747 C CA . ASN A 1 878 ? 17.859 66.312 17.797 1 92.19 878 ASN A CA 1
ATOM 6748 C C . ASN A 1 878 ? 18.625 65.75 16.578 1 92.19 878 ASN A C 1
ATOM 6750 O O . ASN A 1 878 ? 18.922 66.5 15.656 1 92.19 878 ASN A O 1
ATOM 6754 N N . PHE A 1 879 ? 18.906 64.562 16.562 1 93.31 879 PHE A N 1
ATOM 6755 C CA . PHE A 1 879 ? 19.609 63.938 15.445 1 93.31 879 PHE A CA 1
ATOM 6756 C C . PHE A 1 879 ? 18.719 63.875 14.211 1 93.31 879 PHE A C 1
ATOM 6758 O O . PHE A 1 879 ? 19.172 64.25 13.117 1 93.31 879 PHE A O 1
ATOM 6765 N N . ILE A 1 880 ? 17.469 63.406 14.32 1 93.38 880 ILE A N 1
ATOM 6766 C CA . ILE A 1 880 ? 16.562 63.25 13.18 1 93.38 880 ILE A CA 1
ATOM 6767 C C . ILE A 1 880 ? 16.172 64.625 12.633 1 93.38 880 ILE A C 1
ATOM 6769 O O . ILE A 1 880 ? 16.047 64.812 11.422 1 93.38 880 ILE A O 1
ATOM 6773 N N . ASP A 1 881 ? 16 65.625 13.594 1 90.62 881 ASP A N 1
ATOM 6774 C CA . ASP A 1 881 ? 15.625 67 13.18 1 90.62 881 ASP A CA 1
ATOM 6775 C C . ASP A 1 881 ? 16.844 67.812 12.695 1 90.62 881 ASP A C 1
ATOM 6777 O O . ASP A 1 881 ? 16.719 68.938 12.266 1 90.62 881 ASP A O 1
ATOM 6781 N N . LYS A 1 882 ? 18.016 67.25 12.719 1 90.44 882 LYS A N 1
ATOM 6782 C CA . LYS A 1 882 ? 19.266 67.875 12.281 1 90.44 882 LYS A CA 1
ATOM 6783 C C . LYS A 1 882 ? 19.578 69.125 13.117 1 90.44 882 LYS A C 1
ATOM 6785 O O . LYS A 1 882 ? 20 70.125 12.586 1 90.44 882 LYS A O 1
ATOM 6790 N N . ASN A 1 883 ? 19.266 69.062 14.352 1 88.94 883 ASN A N 1
ATOM 6791 C CA . ASN A 1 883 ? 19.547 70.188 15.242 1 88.94 883 ASN A CA 1
ATOM 6792 C C . ASN A 1 883 ? 20.906 70 15.914 1 88.94 883 ASN A C 1
ATOM 6794 O O . ASN A 1 883 ? 21.406 70.938 16.547 1 88.94 883 ASN A O 1
ATOM 6798 N N . SER A 1 884 ? 21.422 68.875 15.75 1 84.25 884 SER A N 1
ATOM 6799 C CA . SER A 1 884 ? 22.734 68.688 16.359 1 84.25 884 SER A CA 1
ATOM 6800 C C . SER A 1 884 ? 23.844 69.125 15.422 1 84.25 884 SER A C 1
ATOM 6802 O O . SER A 1 884 ? 23.797 68.875 14.211 1 84.25 884 SER A O 1
ATOM 6804 N N . THR A 1 885 ? 24.734 69.812 15.953 1 82.12 885 THR A N 1
ATOM 6805 C CA . THR A 1 885 ? 25.859 70.312 15.164 1 82.12 885 THR A CA 1
ATOM 6806 C C . THR A 1 885 ? 26.922 69.188 14.984 1 82.12 885 THR A C 1
ATOM 6808 O O . THR A 1 885 ? 27.688 69.25 14.023 1 82.12 885 THR A O 1
ATOM 6811 N N . THR A 1 886 ? 26.953 68.188 15.828 1 85.62 886 THR A N 1
ATOM 6812 C CA . THR A 1 886 ? 28 67.188 15.812 1 85.62 886 THR A CA 1
ATOM 6813 C C . THR A 1 886 ? 27.578 66 14.969 1 85.62 886 THR A C 1
ATOM 6815 O O . THR A 1 886 ? 28.406 65.438 14.25 1 85.62 886 THR A O 1
ATOM 6818 N N . TYR A 1 887 ? 26.359 65.625 15.148 1 90.31 887 TYR A N 1
ATOM 6819 C CA . TYR A 1 887 ? 25.875 64.438 14.445 1 90.31 887 TYR A CA 1
ATOM 6820 C C . TYR A 1 887 ? 24.797 64.812 13.438 1 90.31 887 TYR A C 1
ATOM 6822 O O . TYR A 1 887 ? 23.75 65.375 13.805 1 90.31 887 TYR A O 1
ATOM 6830 N N . THR A 1 888 ? 25.047 64.625 12.141 1 90.75 888 THR A N 1
ATOM 6831 C CA . THR A 1 888 ? 24.078 65 11.094 1 90.75 888 THR A CA 1
ATOM 6832 C C . THR A 1 888 ? 23.922 63.812 10.141 1 90.75 888 THR A C 1
ATOM 6834 O O . THR A 1 888 ? 24.656 62.812 10.219 1 90.75 888 THR A O 1
ATOM 6837 N N . TRP A 1 889 ? 22.828 63.781 9.438 1 92.06 889 TRP A N 1
ATOM 6838 C CA . TRP A 1 889 ? 22.578 62.719 8.461 1 92.06 889 TRP A CA 1
ATOM 6839 C C . TRP A 1 889 ? 22.203 63.312 7.109 1 92.06 889 TRP A C 1
ATOM 6841 O O . TRP A 1 889 ? 21.812 64.5 7.02 1 92.06 889 TRP A O 1
ATOM 6851 N N . GLN A 1 890 ? 22.5 62.562 5.973 1 90.88 890 GLN A N 1
ATOM 6852 C CA . GLN A 1 890 ? 22.172 62.969 4.609 1 90.88 890 GLN A CA 1
ATOM 6853 C C . GLN A 1 890 ? 21.422 61.875 3.873 1 90.88 890 GLN A C 1
ATOM 6855 O O . GLN A 1 890 ? 21.594 60.688 4.168 1 90.88 890 GLN A O 1
ATOM 6860 N N . GLU A 1 891 ? 20.484 62.281 3.068 1 91.94 891 GLU A N 1
ATOM 6861 C CA . GLU A 1 891 ? 19.766 61.344 2.225 1 91.94 891 GLU A CA 1
ATOM 6862 C C . GLU A 1 891 ? 20.625 60.875 1.048 1 91.94 891 GLU A C 1
ATOM 6864 O O . GLU A 1 891 ? 21.297 61.688 0.406 1 91.94 891 GLU A O 1
ATOM 6869 N N . ALA A 1 892 ? 20.719 59.594 0.93 1 89.25 892 ALA A N 1
ATOM 6870 C CA . ALA A 1 892 ? 21.484 59.031 -0.182 1 89.25 892 ALA A CA 1
ATOM 6871 C C . ALA A 1 892 ? 20.609 58.125 -1.052 1 89.25 892 ALA A C 1
ATOM 6873 O O . ALA A 1 892 ? 19.625 57.562 -0.576 1 89.25 892 ALA A O 1
ATOM 6874 N N . GLU A 1 893 ? 20.875 58.094 -2.357 1 87.94 893 GLU A N 1
ATOM 6875 C CA . GLU A 1 893 ? 20.188 57.219 -3.297 1 87.94 893 GLU A CA 1
ATOM 6876 C C . GLU A 1 893 ? 21.109 56.125 -3.777 1 87.94 893 GLU A C 1
ATOM 6878 O O . GLU A 1 893 ? 22.312 56.344 -3.988 1 87.94 893 GLU A O 1
ATOM 6883 N N . ARG A 1 894 ? 20.516 54.906 -3.826 1 87.19 894 ARG A N 1
ATOM 6884 C CA . ARG A 1 894 ? 21.297 53.781 -4.293 1 87.19 894 ARG A CA 1
ATOM 6885 C C . ARG A 1 894 ? 21.281 53.688 -5.812 1 87.19 894 ARG A C 1
ATOM 6887 O O . ARG A 1 894 ? 20.266 53.938 -6.449 1 87.19 894 ARG A O 1
ATOM 6894 N N . THR A 1 895 ? 22.453 53.281 -6.336 1 87.31 895 THR A N 1
ATOM 6895 C CA . THR A 1 895 ? 22.531 52.969 -7.758 1 87.31 895 THR A CA 1
ATOM 6896 C C . THR A 1 895 ? 21.969 51.594 -8.039 1 87.31 895 THR A C 1
ATOM 6898 O O . THR A 1 895 ? 21.719 50.812 -7.109 1 87.31 895 THR A O 1
ATOM 6901 N N . PHE A 1 896 ? 21.781 51.375 -9.305 1 88.12 896 PHE A N 1
ATOM 6902 C CA . PHE A 1 896 ? 21.219 50.094 -9.703 1 88.12 896 PHE A CA 1
ATOM 6903 C C . PHE A 1 896 ? 22.125 48.938 -9.266 1 88.12 896 PHE A C 1
ATOM 6905 O O . PHE A 1 896 ? 21.641 47.938 -8.742 1 88.12 896 PHE A O 1
ATOM 6912 N N . LEU A 1 897 ? 23.375 49.062 -9.406 1 86.56 897 LEU A N 1
ATOM 6913 C CA . LEU A 1 897 ? 24.328 48 -9.055 1 86.56 897 LEU A CA 1
ATOM 6914 C C . LEU A 1 897 ? 24.406 47.844 -7.543 1 86.56 897 LEU A C 1
ATOM 6916 O O . LEU A 1 897 ? 24.547 46.719 -7.043 1 86.56 897 LEU A O 1
ATOM 6920 N N . GLU A 1 898 ? 24.203 48.938 -6.867 1 85.38 898 GLU A N 1
ATOM 6921 C CA . GLU A 1 898 ? 24.234 48.875 -5.41 1 85.38 898 GLU A CA 1
ATOM 6922 C C . GLU A 1 898 ? 23 48.156 -4.863 1 85.38 898 GLU A C 1
ATOM 6924 O O . GLU A 1 898 ? 23.062 47.469 -3.844 1 85.38 898 GLU A O 1
ATOM 6929 N N . ARG A 1 899 ? 21.984 48.344 -5.625 1 85 899 ARG A N 1
ATOM 6930 C CA . ARG A 1 899 ? 20.734 47.719 -5.207 1 85 899 ARG A CA 1
ATOM 6931 C C . ARG A 1 899 ? 20.781 46.219 -5.492 1 85 899 ARG A C 1
ATOM 6933 O O . ARG A 1 899 ? 20.344 45.406 -4.676 1 85 899 ARG A O 1
ATOM 6940 N N . LEU A 1 900 ? 21.328 45.938 -6.609 1 84.12 900 LEU A N 1
ATOM 6941 C CA . LEU A 1 900 ? 21.359 44.562 -7.031 1 84.12 900 LEU A CA 1
ATOM 6942 C C . LEU A 1 900 ? 22.297 43.75 -6.145 1 84.12 900 LEU A C 1
ATOM 6944 O O . LEU A 1 900 ? 21.969 42.625 -5.738 1 84.12 900 LEU A O 1
ATOM 6948 N N . PHE A 1 901 ? 23.406 44.312 -5.773 1 85.25 901 PHE A N 1
ATOM 6949 C CA . PHE A 1 901 ? 24.391 43.562 -4.992 1 85.25 901 PHE A CA 1
ATOM 6950 C C . PHE A 1 901 ? 24.312 43.938 -3.521 1 85.25 901 PHE A C 1
ATOM 6952 O O . PHE A 1 901 ? 25.031 43.375 -2.686 1 85.25 901 PHE A O 1
ATOM 6959 N N . ARG A 1 902 ? 23.406 44.75 -3.123 1 81.88 902 ARG A N 1
ATOM 6960 C CA . ARG A 1 902 ? 23.188 45.219 -1.757 1 81.88 902 ARG A CA 1
ATOM 6961 C C . ARG A 1 902 ? 24.5 45.719 -1.143 1 81.88 902 ARG A C 1
ATOM 6963 O O . ARG A 1 902 ? 24.875 45.281 -0.047 1 81.88 902 ARG A O 1
ATOM 6970 N N . VAL A 1 903 ? 25.234 46.594 -1.863 1 85.31 903 VAL A N 1
ATOM 6971 C CA . VAL A 1 903 ? 26.516 47.125 -1.4 1 85.31 903 VAL A CA 1
ATOM 6972 C C . VAL A 1 903 ? 26.266 48.281 -0.437 1 85.31 903 VAL A C 1
ATOM 6974 O O . VAL A 1 903 ? 25.547 49.219 -0.762 1 85.31 903 VAL A O 1
ATOM 6977 N N . PRO A 1 904 ? 26.766 48.125 0.79 1 85.19 904 PRO A N 1
ATOM 6978 C CA . PRO A 1 904 ? 26.656 49.25 1.722 1 85.19 904 PRO A CA 1
ATOM 6979 C C . PRO A 1 904 ? 27.594 50.406 1.365 1 85.19 904 PRO A C 1
ATOM 6981 O O . PRO A 1 904 ? 28.578 50.188 0.653 1 85.19 904 PRO A O 1
ATOM 6984 N N . PRO A 1 905 ? 27.141 51.594 1.736 1 84 905 PRO A N 1
ATOM 6985 C CA . PRO A 1 905 ? 28.031 52.75 1.491 1 84 905 PRO A CA 1
ATOM 6986 C C . PRO A 1 905 ? 29.312 52.688 2.322 1 84 905 PRO A C 1
ATOM 6988 O O . PRO A 1 905 ? 29.359 52 3.338 1 84 905 PRO A O 1
ATOM 6991 N N . ALA A 1 906 ? 30.391 53.344 1.801 1 75.75 906 ALA A N 1
ATOM 6992 C CA . ALA A 1 906 ? 31.656 53.375 2.527 1 75.75 906 ALA A CA 1
ATOM 6993 C C . ALA A 1 906 ? 31.562 54.344 3.723 1 75.75 906 ALA A C 1
ATOM 6995 O O . ALA A 1 906 ? 31.828 55.531 3.596 1 75.75 906 ALA A O 1
ATOM 6996 N N . THR A 1 907 ? 31.062 53.906 4.852 1 68.81 907 THR A N 1
ATOM 6997 C CA . THR A 1 907 ? 30.75 54.688 6.043 1 68.81 907 THR A CA 1
ATOM 6998 C C . THR A 1 907 ? 32.031 55.188 6.703 1 68.81 907 THR A C 1
ATOM 7000 O O . THR A 1 907 ? 32 56.188 7.438 1 68.81 907 THR A O 1
ATOM 7003 N N . ARG A 1 908 ? 33.125 54.594 6.434 1 65.25 908 ARG A N 1
ATOM 7004 C CA . ARG A 1 908 ? 34.375 55 7.094 1 65.25 908 ARG A CA 1
ATOM 7005 C C . ARG A 1 908 ? 34.75 56.406 6.723 1 65.25 908 ARG A C 1
ATOM 7007 O O . ARG A 1 908 ? 35.344 57.125 7.531 1 65.25 908 ARG A O 1
ATOM 7014 N N . GLN A 1 909 ? 34.312 56.688 5.602 1 63.94 909 GLN A N 1
ATOM 7015 C CA . GLN A 1 909 ? 34.75 58 5.102 1 63.94 909 GLN A CA 1
ATOM 7016 C C . GLN A 1 909 ? 33.656 59.031 5.172 1 63.94 909 GLN A C 1
ATOM 7018 O O . GLN A 1 909 ? 33.906 60.219 4.922 1 63.94 909 GLN A O 1
ATOM 7023 N N . ALA A 1 910 ? 32.531 58.5 5.762 1 70.44 910 ALA A N 1
ATOM 7024 C CA . ALA A 1 910 ? 31.422 59.469 5.715 1 70.44 910 ALA A CA 1
ATOM 7025 C C . ALA A 1 910 ? 31.359 60.312 6.984 1 70.44 910 ALA A C 1
ATOM 7027 O O . ALA A 1 910 ? 31.578 59.781 8.086 1 70.44 910 ALA A O 1
ATOM 7028 N N . LYS A 1 911 ? 31.344 61.531 6.887 1 75.88 911 LYS A N 1
ATOM 7029 C CA . LYS A 1 911 ? 31.25 62.5 7.992 1 75.88 911 LYS A CA 1
ATOM 7030 C C . LYS A 1 911 ? 29.828 62.531 8.555 1 75.88 911 LYS A C 1
ATOM 7032 O O . LYS A 1 911 ? 29.625 62.969 9.688 1 75.88 911 LYS A O 1
ATOM 7037 N N . ALA A 1 912 ? 28.875 62.094 7.699 1 88.81 912 ALA A N 1
ATOM 7038 C CA . ALA A 1 912 ? 27.484 62.094 8.133 1 88.81 912 ALA A CA 1
ATOM 7039 C C . ALA A 1 912 ? 26.812 60.75 7.93 1 88.81 912 ALA A C 1
ATOM 7041 O O . ALA A 1 912 ? 27.297 59.938 7.129 1 88.81 912 ALA A O 1
ATOM 7042 N N . SER A 1 913 ? 25.875 60.406 8.836 1 92.69 913 SER A N 1
ATOM 7043 C CA . SER A 1 913 ? 25.094 59.188 8.656 1 92.69 913 SER A CA 1
ATOM 7044 C C . SER A 1 913 ? 24.281 59.25 7.367 1 92.69 913 SER A C 1
ATOM 7046 O O . SER A 1 913 ? 23.922 60.312 6.898 1 92.69 913 SER A O 1
ATOM 7048 N N . LEU A 1 914 ? 24.078 58.125 6.758 1 92.5 914 LEU A N 1
ATOM 7049 C CA . LEU A 1 914 ? 23.406 58.062 5.465 1 92.5 914 LEU A CA 1
ATOM 7050 C C . LEU A 1 914 ? 22.047 57.375 5.582 1 92.5 914 LEU A C 1
ATOM 7052 O O . LEU A 1 914 ? 21.938 56.312 6.184 1 92.5 914 LEU A O 1
ATOM 7056 N N . PHE A 1 915 ? 20.969 57.969 5.098 1 93.19 915 PHE A N 1
ATOM 7057 C CA . PHE A 1 915 ? 19.625 57.438 5.066 1 93.19 915 PHE A CA 1
ATOM 7058 C C . PHE A 1 915 ? 19.219 57.062 3.645 1 93.19 915 PHE A C 1
ATOM 7060 O O . PHE A 1 915 ? 19.203 57.906 2.752 1 93.19 915 PHE A O 1
ATOM 7067 N N . TYR A 1 916 ? 19.031 55.844 3.449 1 92.69 916 TYR A N 1
ATOM 7068 C CA . TYR A 1 916 ? 18.562 55.344 2.156 1 92.69 916 TYR A CA 1
ATOM 7069 C C . TYR A 1 916 ? 17.078 55.031 2.189 1 92.69 916 TYR A C 1
ATOM 7071 O O . TYR A 1 916 ? 16.562 54.469 3.164 1 92.69 916 TYR A O 1
ATOM 7079 N N . ASP A 1 917 ? 16.344 55.344 1.128 1 91.44 917 ASP A N 1
ATOM 7080 C CA . ASP A 1 917 ? 14.93 55.031 1.018 1 91.44 917 ASP A CA 1
ATOM 7081 C C . ASP A 1 917 ? 14.719 53.531 0.93 1 91.44 917 ASP A C 1
ATOM 7083 O O . ASP A 1 917 ? 15.469 52.812 0.248 1 91.44 917 ASP A O 1
ATOM 7087 N N . ASP A 1 918 ? 13.789 53 1.716 1 91.06 918 ASP A N 1
ATOM 7088 C CA . ASP A 1 918 ? 13.484 51.562 1.744 1 91.06 918 ASP A CA 1
ATOM 7089 C C . ASP A 1 918 ? 12.055 51.312 1.285 1 91.06 918 ASP A C 1
ATOM 7091 O O . ASP A 1 918 ? 11.203 50.906 2.086 1 91.06 918 ASP A O 1
ATOM 7095 N N . PRO A 1 919 ? 11.781 51.375 -0.003 1 87.19 919 PRO A N 1
ATOM 7096 C CA . PRO A 1 919 ? 10.414 51.156 -0.489 1 87.19 919 PRO A CA 1
ATOM 7097 C C . PRO A 1 919 ? 9.984 49.688 -0.395 1 87.19 919 PRO A C 1
ATOM 7099 O O . PRO A 1 919 ? 8.789 49.406 -0.346 1 87.19 919 PRO A O 1
ATOM 7102 N N . ASN A 1 920 ? 10.93 48.812 -0.305 1 87.44 920 ASN A N 1
ATOM 7103 C CA . ASN A 1 920 ? 10.602 47.406 -0.298 1 87.44 920 ASN A CA 1
ATOM 7104 C C . ASN A 1 920 ? 10.523 46.844 1.123 1 87.44 920 ASN A C 1
ATOM 7106 O O . ASN A 1 920 ? 10.359 45.625 1.317 1 87.44 920 ASN A O 1
ATOM 7110 N N . TYR A 1 921 ? 10.5 47.625 2.143 1 91.31 921 TYR A N 1
ATOM 7111 C CA . TYR A 1 921 ? 10.367 47.25 3.543 1 91.31 921 TYR A CA 1
ATOM 7112 C C . TYR A 1 921 ? 11.406 46.219 3.922 1 91.31 921 TYR A C 1
ATOM 7114 O O . TYR A 1 921 ? 11.078 45.156 4.477 1 91.31 921 TYR A O 1
ATOM 7122 N N . THR A 1 922 ? 12.641 46.438 3.648 1 91.88 922 THR A N 1
ATOM 7123 C CA . THR A 1 922 ? 13.719 45.5 3.951 1 91.88 922 THR A CA 1
ATOM 7124 C C . THR A 1 922 ? 13.945 45.406 5.457 1 91.88 922 THR A C 1
ATOM 7126 O O . THR A 1 922 ? 14.617 44.5 5.934 1 91.88 922 THR A O 1
ATOM 7129 N N . PHE A 1 923 ? 13.273 46.344 6.25 1 93.62 923 PHE A N 1
ATOM 7130 C CA . PHE A 1 923 ? 13.398 46.281 7.699 1 93.62 923 PHE A CA 1
ATOM 7131 C C . PHE A 1 923 ? 12.781 45 8.227 1 93.62 923 PHE A C 1
ATOM 7133 O O . PHE A 1 923 ? 13.062 44.562 9.344 1 93.62 923 PHE A O 1
ATOM 7140 N N . THR A 1 924 ? 11.938 44.312 7.367 1 94.25 924 THR A N 1
ATOM 7141 C CA . THR A 1 924 ? 11.289 43.062 7.758 1 94.25 924 THR A CA 1
ATOM 7142 C C . THR A 1 924 ? 12.312 41.938 7.898 1 94.25 924 THR A C 1
ATOM 7144 O O . THR A 1 924 ? 11.992 40.875 8.414 1 94.25 924 THR A O 1
ATOM 7147 N N . SER A 1 925 ? 13.555 42.156 7.531 1 92.94 925 SER A N 1
ATOM 7148 C CA . SER A 1 925 ? 14.609 41.156 7.734 1 92.94 925 SER A CA 1
ATOM 7149 C C . SER A 1 925 ? 14.852 40.906 9.219 1 92.94 925 SER A C 1
ATOM 7151 O O . SER A 1 925 ? 15.453 39.906 9.602 1 92.94 925 SER A O 1
ATOM 7153 N N . ALA A 1 926 ? 14.336 41.844 10.047 1 93.81 926 ALA A N 1
ATOM 7154 C CA . ALA A 1 926 ? 14.453 41.719 11.492 1 93.81 926 ALA A CA 1
ATOM 7155 C C . ALA A 1 926 ? 13.398 40.75 12.031 1 93.81 926 ALA A C 1
ATOM 7157 O O . ALA A 1 926 ? 13.469 40.312 13.188 1 93.81 926 ALA A O 1
ATOM 7158 N N . PHE A 1 927 ? 12.484 40.344 11.141 1 94.94 927 PHE A N 1
ATOM 7159 C CA . PHE A 1 927 ? 11.422 39.375 11.484 1 94.94 927 PHE A CA 1
ATOM 7160 C C . PHE A 1 927 ? 11.586 38.094 10.727 1 94.94 927 PHE A C 1
ATOM 7162 O O . PHE A 1 927 ? 12.383 38 9.789 1 94.94 927 PHE A O 1
ATOM 7169 N N . LEU A 1 928 ? 10.812 37.062 11.102 1 95.56 928 LEU A N 1
ATOM 7170 C CA . LEU A 1 928 ? 10.859 35.781 10.422 1 95.56 928 LEU A CA 1
ATOM 7171 C C . LEU A 1 928 ? 10.344 35.875 8.992 1 95.56 928 LEU A C 1
ATOM 7173 O O . LEU A 1 928 ? 10.789 35.156 8.102 1 95.56 928 LEU A O 1
ATOM 7177 N N . MET A 1 929 ? 9.438 36.812 8.711 1 94.44 929 MET A N 1
ATOM 7178 C CA . MET A 1 929 ? 8.859 36.938 7.387 1 94.44 929 MET A CA 1
ATOM 7179 C C . MET A 1 929 ? 9.906 37.406 6.375 1 94.44 929 MET A C 1
ATOM 7181 O O . MET A 1 929 ? 9.766 37.156 5.176 1 94.44 929 MET A O 1
ATOM 7185 N N . GLY A 1 930 ? 11 38.062 6.852 1 94.31 930 GLY A N 1
ATOM 7186 C CA . GLY A 1 930 ? 12.031 38.562 5.961 1 94.31 930 GLY A CA 1
ATOM 7187 C C . GLY A 1 930 ? 13.062 37.531 5.59 1 94.31 930 GLY A C 1
ATOM 7188 O O . GLY A 1 930 ? 13.852 37.719 4.664 1 94.31 930 GLY A O 1
ATOM 7189 N N . ILE A 1 931 ? 13.023 36.375 6.277 1 95.31 931 ILE A N 1
ATOM 7190 C CA . ILE A 1 931 ? 14 35.312 5.984 1 95.31 931 ILE A CA 1
ATOM 7191 C C . ILE A 1 931 ? 13.281 34.062 5.562 1 95.31 931 ILE A C 1
ATOM 7193 O O . ILE A 1 931 ? 13.664 32.938 5.977 1 95.31 931 ILE A O 1
ATOM 7197 N N . GLU A 1 932 ? 12.258 34.156 4.801 1 95.25 932 GLU A N 1
ATOM 7198 C CA . GLU A 1 932 ? 11.43 33.031 4.383 1 95.25 932 GLU A CA 1
ATOM 7199 C C . GLU A 1 932 ? 12.227 32.062 3.527 1 95.25 932 GLU A C 1
ATOM 7201 O O . GLU A 1 932 ? 12.062 30.828 3.65 1 95.25 932 GLU A O 1
ATOM 7206 N N . TYR A 1 933 ? 13.086 32.594 2.635 1 94.75 933 TYR A N 1
ATOM 7207 C CA . TYR A 1 933 ? 13.859 31.766 1.736 1 94.75 933 TYR A CA 1
ATOM 7208 C C . TYR A 1 933 ? 14.766 30.828 2.521 1 94.75 933 TYR A C 1
ATOM 7210 O O . TYR A 1 933 ? 14.828 29.625 2.234 1 94.75 933 TYR A O 1
ATOM 7218 N N . GLU A 1 934 ? 15.422 31.391 3.578 1 95.81 934 GLU A N 1
ATOM 7219 C CA . GLU A 1 934 ? 16.328 30.594 4.398 1 95.81 934 GLU A CA 1
ATOM 7220 C C . GLU A 1 934 ? 15.562 29.547 5.215 1 95.81 934 GLU A C 1
ATOM 7222 O O . GLU A 1 934 ? 16.031 28.422 5.383 1 95.81 934 GLU A O 1
ATOM 7227 N N . ILE A 1 935 ? 14.398 29.891 5.695 1 96.81 935 ILE A N 1
ATOM 7228 C CA . ILE A 1 935 ? 13.609 28.969 6.504 1 96.81 935 ILE A CA 1
ATOM 7229 C C . ILE A 1 935 ? 13.109 27.812 5.637 1 96.81 935 ILE A C 1
ATOM 7231 O O . ILE A 1 935 ? 13.227 26.656 6.016 1 96.81 935 ILE A O 1
ATOM 7235 N N . VAL A 1 936 ? 12.633 28.094 4.422 1 97.44 936 VAL A N 1
ATOM 7236 C CA . VAL A 1 936 ? 12.047 27.078 3.551 1 97.44 936 VAL A CA 1
ATOM 7237 C C . VAL A 1 936 ? 13.133 26.109 3.086 1 97.44 936 VAL A C 1
ATOM 7239 O O . VAL A 1 936 ? 12.938 24.891 3.104 1 97.44 936 VAL A O 1
ATOM 7242 N N . THR A 1 937 ? 14.32 26.641 2.715 1 97.31 937 THR A N 1
ATOM 7243 C CA . THR A 1 937 ? 15.391 25.766 2.244 1 97.31 937 THR A CA 1
ATOM 7244 C C . THR A 1 937 ? 15.953 24.922 3.393 1 97.31 937 THR A C 1
ATOM 7246 O O . THR A 1 937 ? 16.391 23.797 3.186 1 97.31 937 THR A O 1
ATOM 7249 N N . PHE A 1 938 ? 15.961 25.5 4.586 1 97.5 938 PHE A N 1
ATOM 7250 C CA . PHE A 1 938 ? 16.359 24.734 5.758 1 97.5 938 PHE A CA 1
ATOM 7251 C C . PHE A 1 938 ? 15.391 23.594 6.02 1 97.5 938 PHE A C 1
ATOM 7253 O O . PHE A 1 938 ? 15.805 22.453 6.238 1 97.5 938 PHE A O 1
ATOM 7260 N N . LEU A 1 939 ? 14.086 23.891 5.949 1 98.31 939 LEU A N 1
ATOM 7261 C CA . LEU A 1 939 ? 13.078 22.875 6.23 1 98.31 939 LEU A CA 1
ATOM 7262 C C . LEU A 1 939 ? 13.07 21.797 5.148 1 98.31 939 LEU A C 1
ATOM 7264 O O . LEU A 1 939 ? 12.812 20.625 5.43 1 98.31 939 LEU A O 1
ATOM 7268 N N . ILE A 1 940 ? 13.375 22.156 3.879 1 98.19 940 ILE A N 1
ATOM 7269 C CA . ILE A 1 940 ? 13.469 21.172 2.803 1 98.19 940 ILE A CA 1
ATOM 7270 C C . ILE A 1 940 ? 14.648 20.234 3.061 1 98.19 940 ILE A C 1
ATOM 7272 O O . ILE A 1 940 ? 14.539 19.016 2.859 1 98.19 940 ILE A O 1
ATOM 7276 N N . SER A 1 941 ? 15.75 20.812 3.518 1 98.12 941 SER A N 1
ATOM 7277 C CA . SER A 1 941 ? 16.922 20 3.809 1 98.12 941 SER A CA 1
ATOM 7278 C C . SER A 1 941 ? 16.672 19.078 5 1 98.12 941 SER A C 1
ATOM 7280 O O . SER A 1 941 ? 17.141 17.938 5.016 1 98.12 941 SER A O 1
ATOM 7282 N N . LEU A 1 942 ? 15.977 19.609 5.98 1 98 942 LEU A N 1
ATOM 7283 C CA . LEU A 1 942 ? 15.602 18.766 7.109 1 98 942 LEU A CA 1
ATOM 7284 C C . LEU A 1 942 ? 14.695 17.625 6.656 1 98 942 LEU A C 1
ATOM 7286 O O . LEU A 1 942 ? 14.867 16.484 7.078 1 98 942 LEU A O 1
ATOM 7290 N N . PHE A 1 943 ? 13.734 17.953 5.809 1 97.94 943 PHE A N 1
ATOM 7291 C CA . PHE A 1 943 ? 12.836 16.938 5.277 1 97.94 943 PHE A CA 1
ATOM 7292 C C . PHE A 1 943 ? 13.609 15.859 4.527 1 97.94 943 PHE A C 1
ATOM 7294 O O . PHE A 1 943 ? 13.336 14.672 4.688 1 97.94 943 PHE A O 1
ATOM 7301 N N . ALA A 1 944 ? 14.539 16.266 3.74 1 97.56 944 ALA A N 1
ATOM 7302 C CA . ALA A 1 944 ? 15.312 15.344 2.916 1 97.56 944 ALA A CA 1
ATOM 7303 C C . ALA A 1 944 ? 16.125 14.383 3.781 1 97.56 944 ALA A C 1
ATOM 7305 O O . ALA A 1 944 ? 16.156 13.18 3.516 1 97.56 944 ALA A O 1
ATOM 7306 N N . VAL A 1 945 ? 16.766 14.859 4.789 1 97.38 945 VAL A N 1
ATOM 7307 C CA . VAL A 1 945 ? 17.594 14.031 5.652 1 97.38 945 VAL A CA 1
ATOM 7308 C C . VAL A 1 945 ? 16.719 13.078 6.461 1 97.38 945 VAL A C 1
ATOM 7310 O O . VAL A 1 945 ? 17.078 11.922 6.672 1 97.38 945 VAL A O 1
ATOM 7313 N N . CYS A 1 946 ? 15.531 13.586 6.934 1 96.38 946 CYS A N 1
ATOM 7314 C CA . CYS A 1 946 ? 14.617 12.719 7.656 1 96.38 946 CYS A CA 1
ATOM 7315 C C . CYS A 1 946 ? 14.039 11.641 6.742 1 96.38 946 CYS A C 1
ATOM 7317 O O . CYS A 1 946 ? 13.867 10.492 7.156 1 96.38 946 CYS A O 1
ATOM 7319 N N . ASP A 1 947 ? 13.781 12.023 5.562 1 94.94 947 ASP A N 1
ATOM 7320 C CA . ASP A 1 947 ? 13.25 11.07 4.598 1 94.94 947 ASP A CA 1
ATOM 7321 C C . ASP A 1 947 ? 14.273 9.984 4.277 1 94.94 947 ASP A C 1
ATOM 7323 O O . ASP A 1 947 ? 13.906 8.828 4.055 1 94.94 947 ASP A O 1
ATOM 7327 N N . LEU A 1 948 ? 15.555 10.312 4.223 1 94.12 948 LEU A N 1
ATOM 7328 C CA . LEU A 1 948 ? 16.625 9.359 3.984 1 94.12 948 LEU A CA 1
ATOM 7329 C C . LEU A 1 948 ? 16.828 8.445 5.191 1 94.12 948 LEU A C 1
ATOM 7331 O O . LEU A 1 948 ? 17.078 7.246 5.035 1 94.12 948 LEU A O 1
ATOM 7335 N N . ALA A 1 949 ? 16.625 9.008 6.324 1 93.12 949 ALA A N 1
ATOM 7336 C CA . ALA A 1 949 ? 16.891 8.258 7.555 1 93.12 949 ALA A CA 1
ATOM 7337 C C . ALA A 1 949 ? 15.734 7.32 7.883 1 93.12 949 ALA A C 1
ATOM 7339 O O . ALA A 1 949 ? 15.953 6.172 8.273 1 93.12 949 ALA A O 1
ATOM 7340 N N . PHE A 1 950 ? 14.469 7.801 7.676 1 92.19 950 PHE A N 1
ATOM 7341 C CA . PHE A 1 950 ? 13.32 7.023 8.125 1 92.19 950 PHE A CA 1
ATOM 7342 C C . PHE A 1 950 ? 12.609 6.371 6.949 1 92.19 950 PHE A C 1
ATOM 7344 O O . PHE A 1 950 ? 11.812 5.449 7.133 1 92.19 950 PHE A O 1
ATOM 7351 N N . ASN A 1 951 ? 12.875 6.785 5.781 1 91.12 951 ASN A N 1
ATOM 7352 C CA . ASN A 1 951 ? 12.188 6.293 4.594 1 91.12 951 ASN A CA 1
ATOM 7353 C C . ASN A 1 951 ? 10.672 6.266 4.797 1 91.12 951 ASN A C 1
ATOM 7355 O O . ASN A 1 951 ? 10.023 5.266 4.504 1 91.12 951 ASN A O 1
ATOM 7359 N N . ASN A 1 952 ? 10.211 7.223 5.504 1 92.44 952 ASN A N 1
ATOM 7360 C CA . ASN A 1 952 ? 8.789 7.395 5.805 1 92.44 952 ASN A CA 1
ATOM 7361 C C . ASN A 1 952 ? 8.359 8.852 5.645 1 92.44 952 ASN A C 1
ATOM 7363 O O . ASN A 1 952 ? 8.805 9.719 6.391 1 92.44 952 ASN A O 1
ATOM 7367 N N . LEU A 1 953 ? 7.488 9.031 4.738 1 94.44 953 LEU A N 1
ATOM 7368 C CA . LEU A 1 953 ? 7.016 10.367 4.395 1 94.44 953 LEU A CA 1
ATOM 7369 C C . LEU A 1 953 ? 6.312 11.023 5.578 1 94.44 953 LEU A C 1
ATOM 7371 O O . LEU A 1 953 ? 6.512 12.211 5.848 1 94.44 953 LEU A O 1
ATOM 7375 N N . TYR A 1 954 ? 5.523 10.32 6.395 1 94.38 954 TYR A N 1
ATOM 7376 C CA . TYR A 1 954 ? 4.672 10.852 7.457 1 94.38 954 TYR A CA 1
ATOM 7377 C C . TYR A 1 954 ? 5.496 11.227 8.68 1 94.38 954 TYR A C 1
ATOM 7379 O O . TYR A 1 954 ? 5.25 12.258 9.312 1 94.38 954 TYR A O 1
ATOM 7387 N N . VAL A 1 955 ? 6.543 10.461 8.953 1 93.56 955 VAL A N 1
ATOM 7388 C CA . VAL A 1 955 ? 7.43 10.797 10.062 1 93.56 955 VAL A CA 1
ATOM 7389 C C . VAL A 1 955 ? 8.242 12.039 9.719 1 93.56 955 VAL A C 1
ATOM 7391 O O . VAL A 1 955 ? 8.445 12.906 10.57 1 93.56 955 VAL A O 1
ATOM 7394 N N . SER A 1 956 ? 8.656 12.094 8.492 1 96.31 956 SER A N 1
ATOM 7395 C CA . SER A 1 956 ? 9.438 13.242 8.055 1 96.31 956 SER A CA 1
ATOM 7396 C C . SER A 1 956 ? 8.609 14.523 8.109 1 96.31 956 SER A C 1
ATOM 7398 O O . SER A 1 956 ? 9.102 15.57 8.539 1 96.31 956 SER A O 1
ATOM 7400 N N . VAL A 1 957 ? 7.34 14.414 7.703 1 96.75 957 VAL A N 1
ATOM 7401 C CA . VAL A 1 957 ? 6.453 15.57 7.723 1 96.75 957 VAL A CA 1
ATOM 7402 C C . VAL A 1 957 ? 6.207 16.016 9.164 1 96.75 957 VAL A C 1
ATOM 7404 O O . VAL A 1 957 ? 6.207 17.203 9.469 1 96.75 957 VAL A O 1
ATOM 7407 N N . PHE A 1 958 ? 6.004 15.109 10.078 1 95.56 958 PHE A N 1
ATOM 7408 C CA . PHE A 1 958 ? 5.734 15.43 11.469 1 95.56 958 PHE A CA 1
ATOM 7409 C C . PHE A 1 958 ? 6.957 16.078 12.117 1 95.56 958 PHE A C 1
ATOM 7411 O O . PHE A 1 958 ? 6.824 17.016 12.898 1 95.56 958 PHE A O 1
ATOM 7418 N N . VAL A 1 959 ? 8.18 15.664 11.75 1 96 959 VAL A N 1
ATOM 7419 C CA . VAL A 1 959 ? 9.398 16.234 12.312 1 96 959 VAL A CA 1
ATOM 7420 C C . VAL A 1 959 ? 9.57 17.672 11.812 1 96 959 VAL A C 1
ATOM 7422 O O . VAL A 1 959 ? 9.953 18.562 12.57 1 96 959 VAL A O 1
ATOM 7425 N N . VAL A 1 960 ? 9.328 17.875 10.523 1 97.75 960 VAL A N 1
ATOM 7426 C CA . VAL A 1 960 ? 9.438 19.203 9.953 1 97.75 960 VAL A CA 1
ATOM 7427 C C . VAL A 1 960 ? 8.438 20.141 10.625 1 97.75 960 VAL A C 1
ATOM 7429 O O . VAL A 1 960 ? 8.75 21.297 10.906 1 97.75 960 VAL A O 1
ATOM 7432 N N . PHE A 1 961 ? 7.25 19.672 10.977 1 96.88 961 PHE A N 1
ATOM 7433 C CA . PHE A 1 961 ? 6.23 20.469 11.656 1 96.88 961 PHE A CA 1
ATOM 7434 C C . PHE A 1 961 ? 6.695 20.859 13.055 1 96.88 961 PHE A C 1
ATOM 7436 O O . PHE A 1 961 ? 6.586 22.016 13.445 1 96.88 961 PHE A O 1
ATOM 7443 N N . VAL A 1 962 ? 7.215 19.906 13.75 1 96 962 VAL A N 1
ATOM 7444 C CA . VAL A 1 962 ? 7.668 20.141 15.109 1 96 962 VAL A CA 1
ATOM 7445 C C . VAL A 1 962 ? 8.852 21.109 15.102 1 96 962 VAL A C 1
ATOM 7447 O O . VAL A 1 962 ? 8.93 22.016 15.938 1 96 962 VAL A O 1
ATOM 7450 N N . ALA A 1 963 ? 9.727 20.938 14.102 1 96.75 963 ALA A N 1
ATOM 7451 C CA . ALA A 1 963 ? 10.883 21.828 13.992 1 96.75 963 ALA A CA 1
ATOM 7452 C C . ALA A 1 963 ? 10.445 23.25 13.688 1 96.75 963 ALA A C 1
ATOM 7454 O O . ALA A 1 963 ? 10.992 24.203 14.25 1 96.75 963 ALA A O 1
ATOM 7455 N N . ASN A 1 964 ? 9.516 23.375 12.789 1 96.56 964 ASN A N 1
ATOM 7456 C CA . ASN A 1 964 ? 8.992 24.703 12.461 1 96.56 964 ASN A CA 1
ATOM 7457 C C . ASN A 1 964 ? 8.32 25.359 13.664 1 96.56 964 ASN A C 1
ATOM 7459 O O . ASN A 1 964 ? 8.508 26.547 13.906 1 96.56 964 ASN A O 1
ATOM 7463 N N . ARG A 1 965 ? 7.531 24.641 14.453 1 94.38 965 ARG A N 1
ATOM 7464 C CA . ARG A 1 965 ? 6.852 25.156 15.625 1 94.38 965 ARG A CA 1
ATOM 7465 C C . ARG A 1 965 ? 7.852 25.531 16.719 1 94.38 965 ARG A C 1
ATOM 7467 O O . ARG A 1 965 ? 7.703 26.547 17.391 1 94.38 965 ARG A O 1
ATOM 7474 N N . LEU A 1 966 ? 8.859 24.75 16.859 1 94.12 966 LEU A N 1
ATOM 7475 C CA . LEU A 1 966 ? 9.883 25.016 17.859 1 94.12 966 LEU A CA 1
ATOM 7476 C C . LEU A 1 966 ? 10.672 26.266 17.516 1 94.12 966 LEU A C 1
ATOM 7478 O O . LEU A 1 966 ? 11.016 27.062 18.406 1 94.12 966 LEU A O 1
ATOM 7482 N N . MET A 1 967 ? 10.977 26.406 16.219 1 95.56 967 MET A N 1
ATOM 7483 C CA . MET A 1 967 ? 11.695 27.609 15.773 1 95.56 967 MET A CA 1
ATOM 7484 C C . MET A 1 967 ? 10.867 28.859 16.031 1 95.56 967 MET A C 1
ATOM 7486 O O . MET A 1 967 ? 11.391 29.875 16.5 1 95.56 967 MET A O 1
ATOM 7490 N N . SER A 1 968 ? 9.578 28.812 15.812 1 94.25 968 SER A N 1
ATOM 7491 C CA . SER A 1 968 ? 8.703 29.969 16.016 1 94.25 968 SER A CA 1
ATOM 7492 C C . SER A 1 968 ? 8.539 30.281 17.5 1 94.25 968 SER A C 1
ATOM 7494 O O . SER A 1 968 ? 8.555 31.438 17.906 1 94.25 968 SER A O 1
ATOM 7496 N N . VAL A 1 969 ? 8.445 29.25 18.359 1 92.06 969 VAL A N 1
ATOM 7497 C CA . VAL A 1 969 ? 8.281 29.438 19.797 1 92.06 969 VAL A CA 1
ATOM 7498 C C . VAL A 1 969 ? 9.562 30 20.406 1 92.06 969 VAL A C 1
ATOM 7500 O O . VAL A 1 969 ? 9.516 30.875 21.266 1 92.06 969 VAL A O 1
ATOM 7503 N N . ALA A 1 970 ? 10.641 29.547 19.891 1 92.94 970 ALA A N 1
ATOM 7504 C CA . ALA A 1 970 ? 11.922 30.047 20.375 1 92.94 970 ALA A CA 1
ATOM 7505 C C . ALA A 1 970 ? 12.109 31.516 20 1 92.94 970 ALA A C 1
ATOM 7507 O O . ALA A 1 970 ? 12.547 32.312 20.828 1 92.94 970 ALA A O 1
ATOM 7508 N N . ARG A 1 971 ? 11.766 31.859 18.75 1 95.19 971 ARG A N 1
ATOM 7509 C CA . ARG A 1 971 ? 11.891 33.25 18.297 1 95.19 971 ARG A CA 1
ATOM 7510 C C . ARG A 1 971 ? 10.953 34.156 19.062 1 95.19 971 ARG A C 1
ATOM 7512 O O . ARG A 1 971 ? 11.305 35.281 19.391 1 95.19 971 ARG A O 1
ATOM 7519 N N . GLU A 1 972 ? 9.789 33.688 19.344 1 91.25 972 GLU A N 1
ATOM 7520 C CA . GLU A 1 972 ? 8.805 34.5 20.078 1 91.25 972 GLU A CA 1
ATOM 7521 C C . GLU A 1 972 ? 9.227 34.688 21.531 1 91.25 972 GLU A C 1
ATOM 7523 O O . GLU A 1 972 ? 9.141 35.781 22.062 1 91.25 972 GLU A O 1
ATOM 7528 N N . HIS A 1 973 ? 9.695 33.656 22.156 1 90.69 973 HIS A N 1
ATOM 7529 C CA . HIS A 1 973 ? 10.062 33.688 23.562 1 90.69 973 HIS A CA 1
ATOM 7530 C C . HIS A 1 973 ? 11.25 34.625 23.797 1 90.69 973 HIS A C 1
ATOM 7532 O O . HIS A 1 973 ? 11.188 35.531 24.609 1 90.69 973 HIS A O 1
ATOM 7538 N N . TRP A 1 974 ? 12.281 34.469 23.047 1 93.25 974 TRP A N 1
ATOM 7539 C CA . TRP A 1 974 ? 13.492 35.281 23.25 1 93.25 974 TRP A CA 1
ATOM 7540 C C . TRP A 1 974 ? 13.344 36.656 22.609 1 93.25 974 TRP A C 1
ATOM 7542 O O . TRP A 1 974 ? 14.031 37.594 23 1 93.25 974 TRP A O 1
ATOM 7552 N N . GLY A 1 975 ? 12.477 36.75 21.594 1 92.19 975 GLY A N 1
ATOM 7553 C CA . GLY A 1 975 ? 12.172 38.062 21.047 1 92.19 975 GLY A CA 1
ATOM 7554 C C . GLY A 1 975 ? 11.445 38.969 22.031 1 92.19 975 GLY A C 1
ATOM 7555 O O . GLY A 1 975 ? 11.719 40.156 22.094 1 92.19 975 GLY A O 1
ATOM 7556 N N . GLN A 1 976 ? 10.516 38.375 22.766 1 91.69 976 GLN A N 1
ATOM 7557 C CA . GLN A 1 976 ? 9.773 39.125 23.766 1 91.69 976 GLN A CA 1
ATOM 7558 C C . GLN A 1 976 ? 10.695 39.625 24.891 1 91.69 976 GLN A C 1
ATOM 7560 O O . GLN A 1 976 ? 10.555 40.75 25.375 1 91.69 976 GLN A O 1
ATOM 7565 N N . ILE A 1 977 ? 11.625 38.844 25.234 1 90.06 977 ILE A N 1
ATOM 7566 C CA . ILE A 1 977 ? 12.586 39.219 26.266 1 90.06 977 ILE A CA 1
ATOM 7567 C C . ILE A 1 977 ? 13.461 40.344 25.766 1 90.06 977 ILE A C 1
ATOM 7569 O O . ILE A 1 977 ? 13.742 41.281 26.516 1 90.06 977 ILE A O 1
ATOM 7573 N N . ASN A 1 978 ? 13.828 40.312 24.516 1 90.94 978 ASN A N 1
ATOM 7574 C CA . ASN A 1 978 ? 14.672 41.375 23.953 1 90.94 978 ASN A CA 1
ATOM 7575 C C . ASN A 1 978 ? 13.938 42.719 23.875 1 90.94 978 ASN A C 1
ATOM 7577 O O . ASN A 1 978 ? 14.516 43.75 24.172 1 90.94 978 ASN A O 1
ATOM 7581 N N . ILE A 1 979 ? 12.695 42.656 23.453 1 90.31 979 ILE A N 1
ATOM 7582 C CA . ILE A 1 979 ? 11.914 43.906 23.328 1 90.31 979 ILE A CA 1
ATOM 7583 C C . ILE A 1 979 ? 11.695 44.5 24.719 1 90.31 979 ILE A C 1
ATOM 7585 O O . ILE A 1 979 ? 11.766 45.719 24.875 1 90.31 979 ILE A O 1
ATOM 7589 N N . SER A 1 980 ? 11.391 43.688 25.719 1 87.25 980 SER A N 1
ATOM 7590 C CA . SER A 1 980 ? 11.164 44.188 27.078 1 87.25 980 SER A CA 1
ATOM 7591 C C . SER A 1 980 ? 12.422 44.844 27.641 1 87.25 980 SER A C 1
ATOM 7593 O O . SER A 1 980 ? 12.344 45.906 28.281 1 87.25 980 SER A O 1
ATOM 7595 N N . LYS A 1 981 ? 13.531 44.312 27.297 1 83.44 981 LYS A N 1
ATOM 7596 C CA . LYS A 1 981 ? 14.797 44.844 27.812 1 83.44 981 LYS A CA 1
ATOM 7597 C C . LYS A 1 981 ? 15.195 46.125 27.094 1 83.44 981 LYS A C 1
ATOM 7599 O O . LYS A 1 981 ? 15.664 47.062 27.734 1 83.44 981 LYS A O 1
ATOM 7604 N N . LYS A 1 982 ? 15 46.156 25.812 1 84.69 982 LYS A N 1
ATOM 7605 C CA . LYS A 1 982 ? 15.523 47.281 25.016 1 84.69 982 LYS A CA 1
ATOM 7606 C C . LYS A 1 982 ? 14.562 48.469 25.031 1 84.69 982 LYS A C 1
ATOM 7608 O O . LYS A 1 982 ? 14.984 49.625 24.891 1 84.69 982 LYS A O 1
ATOM 7613 N N . THR A 1 983 ? 13.211 48.188 25.062 1 81.81 983 THR A N 1
ATOM 7614 C CA . THR A 1 983 ? 12.242 49.281 25.016 1 81.81 983 THR A CA 1
ATOM 7615 C C . THR A 1 983 ? 11.773 49.625 26.422 1 81.81 983 THR A C 1
ATOM 7617 O O . THR A 1 983 ? 11.047 50.625 26.609 1 81.81 983 THR A O 1
ATOM 7620 N N . LEU A 1 984 ? 12.102 49.031 27.484 1 76.31 984 LEU A N 1
ATOM 7621 C CA . LEU A 1 984 ? 11.758 49.25 28.875 1 76.31 984 LEU A CA 1
ATOM 7622 C C . LEU A 1 984 ? 10.258 49.062 29.109 1 76.31 984 LEU A C 1
ATOM 7624 O O . LEU A 1 984 ? 9.688 49.688 30.016 1 76.31 984 LEU A O 1
ATOM 7628 N N . VAL A 1 985 ? 9.656 48.406 28.156 1 80.56 985 VAL A N 1
ATOM 7629 C CA . VAL A 1 985 ? 8.25 48.062 28.328 1 80.56 985 VAL A CA 1
ATOM 7630 C C . VAL A 1 985 ? 8.133 46.781 29.156 1 80.56 985 VAL A C 1
ATOM 7632 O O . VAL A 1 985 ? 8.875 45.844 28.953 1 80.56 985 VAL A O 1
ATOM 7635 N N . ASP A 1 986 ? 7.281 46.844 30.125 1 78.38 986 ASP A N 1
ATOM 7636 C CA . ASP A 1 986 ? 7.062 45.688 30.969 1 78.38 986 ASP A CA 1
ATOM 7637 C C . ASP A 1 986 ? 6.469 44.531 30.172 1 78.38 986 ASP A C 1
ATOM 7639 O O . ASP A 1 986 ? 5.637 44.719 29.297 1 78.38 986 ASP A O 1
ATOM 7643 N N . GLU A 1 987 ? 6.871 43.375 30.469 1 80.38 987 GLU A N 1
ATOM 7644 C CA . GLU A 1 987 ? 6.48 42.188 29.75 1 80.38 987 GLU A CA 1
ATOM 7645 C C . GLU A 1 987 ? 4.977 41.938 29.844 1 80.38 987 GLU A C 1
ATOM 7647 O O . GLU A 1 987 ? 4.391 41.281 28.984 1 80.38 987 GLU A O 1
ATOM 7652 N N . ARG A 1 988 ? 4.324 42.438 30.781 1 78.19 988 ARG A N 1
ATOM 7653 C CA . ARG A 1 988 ? 2.898 42.219 31 1 78.19 988 ARG A CA 1
ATOM 7654 C C . ARG A 1 988 ? 2.062 42.875 29.922 1 78.19 988 ARG A C 1
ATOM 7656 O O . ARG A 1 988 ? 0.901 42.531 29.719 1 78.19 988 ARG A O 1
ATOM 7663 N N . PHE A 1 989 ? 2.662 43.844 29.25 1 80.5 989 PHE A N 1
ATOM 7664 C CA . PHE A 1 989 ? 1.92 44.562 28.219 1 80.5 989 PHE A CA 1
ATOM 7665 C C . PHE A 1 989 ? 2.15 43.906 26.844 1 80.5 989 PHE A C 1
ATOM 7667 O O . PHE A 1 989 ? 1.54 44.344 25.859 1 80.5 989 PHE A O 1
ATOM 7674 N N . LEU A 1 990 ? 3.074 43.031 26.828 1 83 990 LEU A N 1
ATOM 7675 C CA . LEU A 1 990 ? 3.348 42.312 25.578 1 83 990 LEU A CA 1
ATOM 7676 C C . LEU A 1 990 ? 2.545 41.031 25.5 1 83 990 LEU A C 1
ATOM 7678 O O . LEU A 1 990 ? 3.027 39.969 25.906 1 83 990 LEU A O 1
ATOM 7682 N N . ILE A 1 991 ? 1.212 41.062 25.016 1 77.62 991 ILE A N 1
ATOM 7683 C CA . ILE A 1 991 ? 0.269 39.969 24.953 1 77.62 991 ILE A CA 1
ATOM 7684 C C . ILE A 1 991 ? 0.069 39.531 23.516 1 77.62 991 ILE A C 1
ATOM 7686 O O . ILE A 1 991 ? 0 40.375 22.609 1 77.62 991 ILE A O 1
ATOM 7690 N N . MET B 1 1 ? 59.469 7.445 -43.344 1 28.19 1 MET B N 1
ATOM 7691 C CA . MET B 1 1 ? 59.094 7.312 -41.938 1 28.19 1 MET B CA 1
ATOM 7692 C C . MET B 1 1 ? 57.594 7.082 -41.781 1 28.19 1 MET B C 1
ATOM 7694 O O . MET B 1 1 ? 57.125 6.676 -40.719 1 28.19 1 MET B O 1
ATOM 7698 N N . ALA B 1 2 ? 56.781 7.621 -42.688 1 36 2 ALA B N 1
ATOM 7699 C CA . ALA B 1 2 ? 55.344 7.488 -42.875 1 36 2 ALA B CA 1
ATOM 7700 C C . ALA B 1 2 ? 54.938 6.027 -43.094 1 36 2 ALA B C 1
ATOM 7702 O O . ALA B 1 2 ? 53.906 5.582 -42.625 1 36 2 ALA B O 1
ATOM 7703 N N . ALA B 1 3 ? 55.75 5.281 -43.938 1 38.44 3 ALA B N 1
ATOM 7704 C CA . ALA B 1 3 ? 55.438 3.904 -44.281 1 38.44 3 ALA B CA 1
ATOM 7705 C C . ALA B 1 3 ? 55.469 2.988 -43.062 1 38.44 3 ALA B C 1
ATOM 7707 O O . ALA B 1 3 ? 54.75 2.004 -43 1 38.44 3 ALA B O 1
ATOM 7708 N N . ILE B 1 4 ? 56.469 3.225 -42.156 1 34.94 4 ILE B N 1
ATOM 7709 C CA . ILE B 1 4 ? 56.656 2.332 -41.031 1 34.94 4 ILE B CA 1
ATOM 7710 C C . ILE B 1 4 ? 55.5 2.469 -40.062 1 34.94 4 ILE B C 1
ATOM 7712 O O . ILE B 1 4 ? 55.094 1.491 -39.438 1 34.94 4 ILE B O 1
ATOM 7716 N N . TRP B 1 5 ? 54.906 3.752 -39.938 1 37.31 5 TRP B N 1
ATOM 7717 C CA . TRP B 1 5 ? 53.844 3.926 -38.938 1 37.31 5 TRP B CA 1
ATOM 7718 C C . TRP B 1 5 ? 52.562 3.201 -39.375 1 37.31 5 TRP B C 1
ATOM 7720 O O . TRP B 1 5 ? 51.781 2.773 -38.531 1 37.31 5 TRP B O 1
ATOM 7730 N N . VAL B 1 6 ? 52.312 3.049 -40.719 1 35.97 6 VAL B N 1
ATOM 7731 C CA . VAL B 1 6 ? 51.094 2.381 -41.188 1 35.97 6 VAL B CA 1
ATOM 7732 C C . VAL B 1 6 ? 51.188 0.891 -40.844 1 35.97 6 VAL B C 1
ATOM 7734 O O . VAL B 1 6 ? 50.188 0.286 -40.469 1 35.97 6 VAL B O 1
ATOM 7737 N N . ALA B 1 7 ? 52.438 0.245 -40.969 1 38 7 ALA B N 1
ATOM 7738 C CA . ALA B 1 7 ? 52.531 -1.2 -40.781 1 38 7 ALA B CA 1
ATOM 7739 C C . ALA B 1 7 ? 52.25 -1.574 -39.312 1 38 7 ALA B C 1
ATOM 7741 O O . ALA B 1 7 ? 51.719 -2.645 -39.031 1 38 7 ALA B O 1
ATOM 7742 N N . LEU B 1 8 ? 52.812 -0.688 -38.406 1 32.47 8 LEU B N 1
ATOM 7743 C CA . LEU B 1 8 ? 52.625 -1.062 -37 1 32.47 8 LEU B CA 1
ATOM 7744 C C . LEU B 1 8 ? 51.156 -0.997 -36.594 1 32.47 8 LEU B C 1
ATOM 7746 O O . LEU B 1 8 ? 50.719 -1.725 -35.719 1 32.47 8 LEU B O 1
ATOM 7750 N N . VAL B 1 9 ? 50.344 -0.057 -37.188 1 36.75 9 VAL B N 1
ATOM 7751 C CA . VAL B 1 9 ? 48.938 0.012 -36.812 1 36.75 9 VAL B CA 1
ATOM 7752 C C . VAL B 1 9 ? 48.219 -1.226 -37.312 1 36.75 9 VAL B C 1
ATOM 7754 O O . VAL B 1 9 ? 47.312 -1.722 -36.625 1 36.75 9 VAL B O 1
ATOM 7757 N N . VAL B 1 10 ? 48.625 -1.774 -38.5 1 33.66 10 VAL B N 1
ATOM 7758 C CA . VAL B 1 10 ? 47.875 -2.926 -39 1 33.66 10 VAL B CA 1
ATOM 7759 C C . VAL B 1 10 ? 48.188 -4.156 -38.156 1 33.66 10 VAL B C 1
ATOM 7761 O O . VAL B 1 10 ? 47.344 -5.043 -38 1 33.66 10 VAL B O 1
ATOM 7764 N N . ALA B 1 11 ? 49.469 -4.406 -37.688 1 34 11 ALA B N 1
ATOM 7765 C CA . ALA B 1 11 ? 49.812 -5.648 -37.031 1 34 11 ALA B CA 1
ATOM 7766 C C . ALA B 1 11 ? 49.125 -5.75 -35.656 1 34 11 ALA B C 1
ATOM 7768 O O . ALA B 1 11 ? 48.906 -6.852 -35.156 1 34 11 ALA B O 1
ATOM 7769 N N . VAL B 1 12 ? 49.031 -4.613 -34.906 1 32.28 12 VAL B N 1
ATOM 7770 C CA . VAL B 1 12 ? 48.375 -4.762 -33.625 1 32.28 12 VAL B CA 1
ATOM 7771 C C . VAL B 1 12 ? 46.906 -5.09 -33.781 1 32.28 12 VAL B C 1
ATOM 7773 O O . VAL B 1 12 ? 46.219 -5.383 -32.812 1 32.28 12 VAL B O 1
ATOM 7776 N N . ALA B 1 13 ? 46.281 -4.859 -34.938 1 31.22 13 ALA B N 1
ATOM 7777 C CA . ALA B 1 13 ? 44.906 -5.254 -35.125 1 31.22 13 ALA B CA 1
ATOM 7778 C C . ALA B 1 13 ? 44.75 -6.773 -35.094 1 31.22 13 ALA B C 1
ATOM 7780 O O . ALA B 1 13 ? 43.625 -7.293 -35.25 1 31.22 13 ALA B O 1
ATOM 7781 N N . CYS B 1 14 ? 45.75 -7.523 -35.5 1 31.19 14 CYS B N 1
ATOM 7782 C CA . CYS B 1 14 ? 45.594 -8.969 -35.594 1 31.19 14 CYS B CA 1
ATOM 7783 C C . CYS B 1 14 ? 45.406 -9.586 -34.219 1 31.19 14 CYS B C 1
ATOM 7785 O O . CYS B 1 14 ? 45.469 -10.805 -34.062 1 31.19 14 CYS B O 1
ATOM 7787 N N . CYS B 1 15 ? 45.906 -8.875 -33.188 1 30.17 15 CYS B N 1
ATOM 7788 C CA . CYS B 1 15 ? 45.875 -9.656 -31.953 1 30.17 15 CYS B CA 1
ATOM 7789 C C . CYS B 1 15 ? 44.594 -10.43 -31.797 1 30.17 15 CYS B C 1
ATOM 7791 O O . CYS B 1 15 ? 43.625 -10.188 -32.531 1 30.17 15 CYS B O 1
ATOM 7793 N N . SER B 1 16 ? 44.25 -10.672 -30.422 1 30.73 16 SER B N 1
ATOM 7794 C CA . SER B 1 16 ? 43.531 -11.789 -29.828 1 30.73 16 SER B CA 1
ATOM 7795 C C . SER B 1 16 ? 42.094 -11.836 -30.359 1 30.73 16 SER B C 1
ATOM 7797 O O . SER B 1 16 ? 41.281 -10.922 -30.094 1 30.73 16 SER B O 1
ATOM 7799 N N . GLN B 1 17 ? 41.969 -12.125 -31.562 1 30.86 17 GLN B N 1
ATOM 7800 C CA . GLN B 1 17 ? 40.625 -12.531 -31.906 1 30.86 17 GLN B CA 1
ATOM 7801 C C . GLN B 1 17 ? 40 -13.383 -30.797 1 30.86 17 GLN B C 1
ATOM 7803 O O . GLN B 1 17 ? 40.25 -14.586 -30.719 1 30.86 17 GLN B O 1
ATOM 7808 N N . SER B 1 18 ? 40.031 -12.992 -29.609 1 38.88 18 SER B N 1
ATOM 7809 C CA . SER B 1 18 ? 39.125 -13.688 -28.703 1 38.88 18 SER B CA 1
ATOM 7810 C C . SER B 1 18 ? 37.812 -14.07 -29.422 1 38.88 18 SER B C 1
ATOM 7812 O O . SER B 1 18 ? 37.188 -13.242 -30.094 1 38.88 18 SER B O 1
ATOM 7814 N N . GLY B 1 19 ? 37.781 -15.258 -30.031 1 45.91 19 GLY B N 1
ATOM 7815 C CA . GLY B 1 19 ? 36.594 -15.852 -30.656 1 45.91 19 GLY B CA 1
ATOM 7816 C C . GLY B 1 19 ? 35.281 -15.273 -30.141 1 45.91 19 GLY B C 1
ATOM 7817 O O . GLY B 1 19 ? 35.062 -15.219 -28.922 1 45.91 19 GLY B O 1
ATOM 7818 N N . ALA B 1 20 ? 34.75 -14.438 -30.906 1 55.16 20 ALA B N 1
ATOM 7819 C CA . ALA B 1 20 ? 33.469 -13.766 -30.688 1 55.16 20 ALA B CA 1
ATOM 7820 C C . ALA B 1 20 ? 32.406 -14.758 -30.266 1 55.16 20 ALA B C 1
ATOM 7822 O O . ALA B 1 20 ? 32.094 -15.695 -31.016 1 55.16 20 ALA B O 1
ATOM 7823 N N . GLN B 1 21 ? 32.25 -15.016 -29.047 1 76.31 21 GLN B N 1
ATOM 7824 C CA . GLN B 1 21 ? 31.172 -15.805 -28.5 1 76.31 21 GLN B CA 1
ATOM 7825 C C . GLN B 1 21 ? 29.812 -15.281 -28.984 1 76.31 21 GLN B C 1
ATOM 7827 O O . GLN B 1 21 ? 29.438 -14.141 -28.688 1 76.31 21 GLN B O 1
ATOM 7832 N N . SER B 1 22 ? 29.266 -15.984 -30.078 1 80.44 22 SER B N 1
ATOM 7833 C CA . SER B 1 22 ? 28.016 -15.539 -30.688 1 80.44 22 SER B CA 1
ATOM 7834 C C . SER B 1 22 ? 26.844 -16.391 -30.219 1 80.44 22 SER B C 1
ATOM 7836 O O . SER B 1 22 ? 27.016 -17.531 -29.812 1 80.44 22 SER B O 1
ATOM 7838 N N . PRO B 1 23 ? 25.703 -15.766 -30.234 1 87 23 PRO B N 1
ATOM 7839 C CA . PRO B 1 23 ? 24.5 -16.547 -29.953 1 87 23 PRO B CA 1
ATOM 7840 C C . PRO B 1 23 ? 24.281 -17.688 -30.938 1 87 23 PRO B C 1
ATOM 7842 O O . PRO B 1 23 ? 24.75 -17.625 -32.094 1 87 23 PRO B O 1
ATOM 7845 N N . PHE B 1 24 ? 23.75 -18.75 -30.5 1 85.5 24 PHE B N 1
ATOM 7846 C CA . PHE B 1 24 ? 23.5 -19.922 -31.328 1 85.5 24 PHE B CA 1
ATOM 7847 C C . PHE B 1 24 ? 22.047 -20.359 -31.234 1 85.5 24 PHE B C 1
ATOM 7849 O O . PHE B 1 24 ? 21.344 -20 -30.281 1 85.5 24 PHE B O 1
ATOM 7856 N N . THR B 1 25 ? 21.516 -21.062 -32.188 1 83.56 25 THR B N 1
ATOM 7857 C CA . THR B 1 25 ? 20.156 -21.578 -32.188 1 83.56 25 THR B CA 1
ATOM 7858 C C . THR B 1 25 ? 20.062 -22.906 -31.438 1 83.56 25 THR B C 1
ATOM 7860 O O . THR B 1 25 ? 20.953 -23.75 -31.547 1 83.56 25 THR B O 1
ATOM 7863 N N . TYR B 1 26 ? 19.188 -22.969 -30.531 1 79.88 26 TYR B N 1
ATOM 7864 C CA . TYR B 1 26 ? 19.016 -24.203 -29.781 1 79.88 26 TYR B CA 1
ATOM 7865 C C . TYR B 1 26 ? 17.781 -24.969 -30.266 1 79.88 26 TYR B C 1
ATOM 7867 O O . TYR B 1 26 ? 16.922 -24.406 -30.938 1 79.88 26 TYR B O 1
ATOM 7875 N N . GLN B 1 27 ? 17.859 -26.297 -30.094 1 76.75 27 GLN B N 1
ATOM 7876 C CA . GLN B 1 27 ? 16.75 -27.156 -30.5 1 76.75 27 GLN B CA 1
ATOM 7877 C C . GLN B 1 27 ? 16.141 -27.891 -29.297 1 76.75 27 GLN B C 1
ATOM 7879 O O . GLN B 1 27 ? 16.844 -28.156 -28.328 1 76.75 27 GLN B O 1
ATOM 7884 N N . THR B 1 28 ? 14.828 -27.953 -29.25 1 70.75 28 THR B N 1
ATOM 7885 C CA . THR B 1 28 ? 14.195 -28.734 -28.188 1 70.75 28 THR B CA 1
ATOM 7886 C C . THR B 1 28 ? 13.82 -30.125 -28.672 1 70.75 28 THR B C 1
ATOM 7888 O O . THR B 1 28 ? 13.633 -31.047 -27.875 1 70.75 28 THR B O 1
ATOM 7891 N N . ALA B 1 29 ? 13.594 -30.25 -29.953 1 68.12 29 ALA B N 1
ATOM 7892 C CA . ALA B 1 29 ? 13.289 -31.531 -30.578 1 68.12 29 ALA B CA 1
ATOM 7893 C C . ALA B 1 29 ? 13.953 -31.641 -31.953 1 68.12 29 ALA B C 1
ATOM 7895 O O . ALA B 1 29 ? 14.117 -30.641 -32.656 1 68.12 29 ALA B O 1
ATOM 7896 N N . CYS B 1 30 ? 14.555 -32.719 -32.156 1 72.94 30 CYS B N 1
ATOM 7897 C CA . CYS B 1 30 ? 15.219 -32.938 -33.438 1 72.94 30 CYS B CA 1
ATOM 7898 C C . CYS B 1 30 ? 14.266 -33.531 -34.438 1 72.94 30 CYS B C 1
ATOM 7900 O O . CYS B 1 30 ? 13.664 -34.562 -34.219 1 72.94 30 CYS B O 1
ATOM 7902 N N . PRO B 1 31 ? 13.906 -32.688 -35.406 1 62.25 31 PRO B N 1
ATOM 7903 C CA . PRO B 1 31 ? 12.914 -33.125 -36.406 1 62.25 31 PRO B CA 1
ATOM 7904 C C . PRO B 1 31 ? 13.383 -34.312 -37.219 1 62.25 31 PRO B C 1
ATOM 7906 O O . PRO B 1 31 ? 12.562 -35.094 -37.688 1 62.25 31 PRO B O 1
ATOM 7909 N N . SER B 1 32 ? 14.734 -34.344 -37.531 1 64.62 32 SER B N 1
ATOM 7910 C CA . SER B 1 32 ? 15.156 -35.312 -38.531 1 64.62 32 SER B CA 1
ATOM 7911 C C . SER B 1 32 ? 15.359 -36.688 -37.938 1 64.62 32 SER B C 1
ATOM 7913 O O . SER B 1 32 ? 15.727 -36.812 -36.75 1 64.62 32 SER B O 1
ATOM 7915 N N . ALA B 1 33 ? 14.953 -37.656 -38.688 1 66.75 33 ALA B N 1
ATOM 7916 C CA . ALA B 1 33 ? 15.078 -39.062 -38.312 1 66.75 33 ALA B CA 1
ATOM 7917 C C . ALA B 1 33 ? 16.547 -39.469 -38.156 1 66.75 33 ALA B C 1
ATOM 7919 O O . ALA B 1 33 ? 16.844 -40.531 -37.656 1 66.75 33 ALA B O 1
ATOM 7920 N N . SER B 1 34 ? 17.453 -38.5 -38.438 1 74.75 34 SER B N 1
ATOM 7921 C CA . SER B 1 34 ? 18.859 -38.906 -38.406 1 74.75 34 SER B CA 1
ATOM 7922 C C . SER B 1 34 ? 19.625 -38.156 -37.312 1 74.75 34 SER B C 1
ATOM 7924 O O . SER B 1 34 ? 20.844 -38.344 -37.188 1 74.75 34 SER B O 1
ATOM 7926 N N . THR B 1 35 ? 18.953 -37.406 -36.656 1 80.25 35 THR B N 1
ATOM 7927 C CA . THR B 1 35 ? 19.688 -36.625 -35.656 1 80.25 35 THR B CA 1
ATOM 7928 C C . THR B 1 35 ? 19.141 -36.906 -34.25 1 80.25 35 THR B C 1
ATOM 7930 O O . THR B 1 35 ? 17.969 -37.25 -34.094 1 80.25 35 THR B O 1
ATOM 7933 N N . THR B 1 36 ? 20.094 -36.938 -33.281 1 79.25 36 THR B N 1
ATOM 7934 C CA . THR B 1 36 ? 19.719 -37.062 -31.859 1 79.25 36 THR B CA 1
ATOM 7935 C C . THR B 1 36 ? 20.016 -35.781 -31.094 1 79.25 36 THR B C 1
ATOM 7937 O O . THR B 1 36 ? 20.938 -35.062 -31.438 1 79.25 36 THR B O 1
ATOM 7940 N N . PHE B 1 37 ? 19.219 -35.594 -30.125 1 79.75 37 PHE B N 1
ATOM 7941 C CA . PHE B 1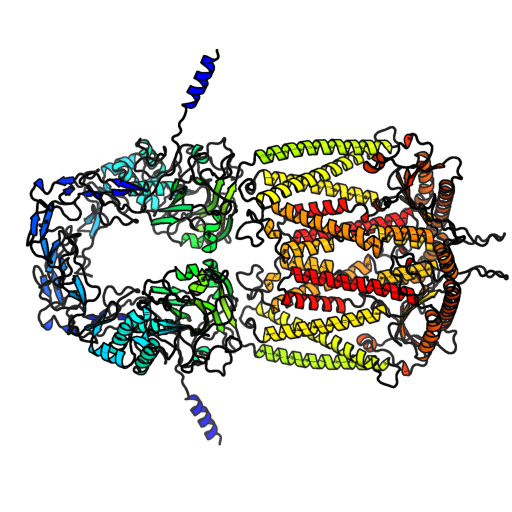 37 ? 19.359 -34.375 -29.312 1 79.75 37 PHE B CA 1
ATOM 7942 C C . PHE B 1 37 ? 20.469 -34.531 -28.281 1 79.75 37 PHE B C 1
ATOM 7944 O O . PHE B 1 37 ? 20.5 -35.531 -27.547 1 79.75 37 PHE B O 1
ATOM 7951 N N . ASP B 1 38 ? 21.391 -33.688 -28.297 1 79.62 38 ASP B N 1
ATOM 7952 C CA . ASP B 1 38 ? 22.469 -33.656 -27.328 1 79.62 38 ASP B CA 1
ATOM 7953 C C . ASP B 1 38 ? 22.156 -32.656 -26.203 1 79.62 38 ASP B C 1
ATOM 7955 O O . ASP B 1 38 ? 22.188 -31.453 -26.438 1 79.62 38 ASP B O 1
ATOM 7959 N N . SER B 1 39 ? 22.016 -33.125 -24.969 1 83.81 39 SER B N 1
ATOM 7960 C CA . SER B 1 39 ? 21.641 -32.281 -23.844 1 83.81 39 SER B CA 1
ATOM 7961 C C . SER B 1 39 ? 22.781 -31.375 -23.438 1 83.81 39 SER B C 1
ATOM 7963 O O . SER B 1 39 ? 22.562 -30.375 -22.734 1 83.81 39 SER B O 1
ATOM 7965 N N . THR B 1 40 ? 24.016 -31.625 -23.781 1 86.19 40 THR B N 1
ATOM 7966 C CA . THR B 1 40 ? 25.141 -30.828 -23.344 1 86.19 40 THR B CA 1
ATOM 7967 C C . THR B 1 40 ? 25.297 -29.578 -24.219 1 86.19 40 THR B C 1
ATOM 7969 O O . THR B 1 40 ? 25.797 -28.547 -23.75 1 86.19 40 THR B O 1
ATOM 7972 N N . SER B 1 41 ? 24.938 -29.75 -25.484 1 85.19 41 SER B N 1
ATOM 7973 C CA . SER B 1 41 ? 25.094 -28.609 -26.391 1 85.19 41 SER B CA 1
ATOM 7974 C C . SER B 1 41 ? 23.75 -28.047 -26.812 1 85.19 41 SER B C 1
ATOM 7976 O O . SER B 1 41 ? 23.688 -26.969 -27.422 1 85.19 41 SER B O 1
ATOM 7978 N N . LEU B 1 42 ? 22.734 -28.641 -26.5 1 85.25 42 LEU B N 1
ATOM 7979 C CA . LEU B 1 42 ? 21.391 -28.234 -26.891 1 85.25 42 LEU B CA 1
ATOM 7980 C C . LEU B 1 42 ? 21.25 -28.203 -28.406 1 85.25 42 LEU B C 1
ATOM 7982 O O . LEU B 1 42 ? 20.609 -27.297 -28.953 1 85.25 42 LEU B O 1
ATOM 7986 N N . GLN B 1 43 ? 22.047 -29.109 -29.047 1 84.06 43 GLN B N 1
ATOM 7987 C CA . GLN B 1 43 ? 22 -29.219 -30.5 1 84.06 43 GLN B CA 1
ATOM 7988 C C . GLN B 1 43 ? 21.641 -30.641 -30.938 1 84.06 43 GLN B C 1
ATOM 7990 O O . GLN B 1 43 ? 21.688 -31.578 -30.125 1 84.06 43 GLN B O 1
ATOM 7995 N N . CYS B 1 44 ? 21.125 -30.688 -32.156 1 81.81 44 CYS B N 1
ATOM 7996 C CA . CYS B 1 44 ? 20.906 -32 -32.719 1 81.81 44 CYS B CA 1
ATOM 7997 C C . CYS B 1 44 ? 22.156 -32.5 -33.438 1 81.81 44 CYS B C 1
ATOM 7999 O O . CYS B 1 44 ? 22.734 -31.797 -34.281 1 81.81 44 CYS B O 1
ATOM 8001 N N . LEU B 1 45 ? 22.703 -33.562 -33 1 81.69 45 LEU B N 1
ATOM 8002 C CA . LEU B 1 45 ? 23.891 -34.188 -33.594 1 81.69 45 LEU B CA 1
ATOM 8003 C C . LEU B 1 45 ? 23.5 -35.344 -34.5 1 81.69 45 LEU B C 1
ATOM 8005 O O . LEU B 1 45 ? 22.594 -36.094 -34.188 1 81.69 45 LEU B O 1
ATOM 8009 N N . ALA B 1 46 ? 24.156 -35.406 -35.625 1 82.44 46 ALA B N 1
ATOM 8010 C CA . ALA B 1 46 ? 23.859 -36.469 -36.594 1 82.44 46 ALA B CA 1
ATOM 8011 C C . ALA B 1 46 ? 24.375 -37.812 -36.094 1 82.44 46 ALA B C 1
ATOM 8013 O O . ALA B 1 46 ? 25.453 -37.906 -35.5 1 82.44 46 ALA B O 1
ATOM 8014 N N . CYS B 1 47 ? 23.531 -38.719 -36.125 1 83.25 47 CYS B N 1
ATOM 8015 C CA . CYS B 1 47 ? 23.969 -40.094 -35.875 1 83.25 47 CYS B CA 1
ATOM 8016 C C . CYS B 1 47 ? 24.75 -40.656 -37.062 1 83.25 47 CYS B C 1
ATOM 8018 O O . CYS B 1 47 ? 24.266 -40.594 -38.219 1 83.25 47 CYS B O 1
ATOM 8020 N N . PRO B 1 48 ? 25.969 -41.031 -36.875 1 81 48 PRO B N 1
ATOM 8021 C CA . PRO B 1 48 ? 26.75 -41.562 -38 1 81 48 PRO B CA 1
ATOM 8022 C C . PRO B 1 48 ? 26.094 -42.781 -38.625 1 81 48 PRO B C 1
ATOM 8024 O O . PRO B 1 48 ? 25.484 -43.625 -37.906 1 81 48 PRO B O 1
ATOM 8027 N N . SER B 1 49 ? 26.062 -42.844 -39.906 1 82 49 SER B N 1
ATOM 8028 C CA . SER B 1 49 ? 25.531 -44 -40.562 1 82 49 SER B CA 1
ATOM 8029 C C . SER B 1 49 ? 26.297 -45.281 -40.156 1 82 49 SER B C 1
ATOM 8031 O O . SER B 1 49 ? 27.516 -45.25 -40.031 1 82 49 SER B O 1
ATOM 8033 N N . PRO B 1 50 ? 25.656 -46.281 -39.844 1 87.06 50 PRO B N 1
ATOM 8034 C CA . PRO B 1 50 ? 24.266 -46.688 -40.031 1 87.06 50 PRO B CA 1
ATOM 8035 C C . PRO B 1 50 ? 23.438 -46.531 -38.75 1 87.06 50 PRO B C 1
ATOM 8037 O O . PRO B 1 50 ? 22.453 -47.25 -38.562 1 87.06 50 PRO B O 1
ATOM 8040 N N . THR B 1 51 ? 23.938 -45.75 -37.906 1 84.5 51 THR B N 1
ATOM 8041 C CA . THR B 1 51 ? 23.203 -45.5 -36.656 1 84.5 51 THR B CA 1
ATOM 8042 C C . THR B 1 51 ? 22.047 -44.531 -36.875 1 84.5 51 THR B C 1
ATOM 8044 O O . THR B 1 51 ? 22.094 -43.719 -37.812 1 84.5 51 THR B O 1
ATOM 8047 N N . ILE B 1 52 ? 20.953 -44.844 -36.25 1 80.94 52 ILE B N 1
ATOM 8048 C CA . ILE B 1 52 ? 19.781 -43.969 -36.281 1 80.94 52 ILE B CA 1
ATOM 8049 C C . ILE B 1 52 ? 19.469 -43.5 -34.844 1 80.94 52 ILE B C 1
ATOM 8051 O O . ILE B 1 52 ? 19.953 -44.062 -33.875 1 80.94 52 ILE B O 1
ATOM 8055 N N . PRO B 1 53 ? 18.75 -42.406 -34.781 1 77.69 53 PRO B N 1
ATOM 8056 C CA . PRO B 1 53 ? 18.391 -41.938 -33.438 1 77.69 53 PRO B CA 1
ATOM 8057 C C . PRO B 1 53 ? 17.516 -42.938 -32.688 1 77.69 53 PRO B C 1
ATOM 8059 O O . PRO B 1 53 ? 16.656 -43.594 -33.281 1 77.69 53 PRO B O 1
ATOM 8062 N N . LYS B 1 54 ? 17.828 -43.094 -31.406 1 73.19 54 LYS B N 1
ATOM 8063 C CA . LYS B 1 54 ? 17.016 -43.969 -30.578 1 73.19 54 LYS B CA 1
ATOM 8064 C C . LYS B 1 54 ? 15.555 -43.562 -30.578 1 73.19 54 LYS B C 1
ATOM 8066 O O . LYS B 1 54 ? 15.25 -42.344 -30.562 1 73.19 54 LYS B O 1
ATOM 8071 N N . ARG B 1 55 ? 14.57 -44.312 -31.047 1 59.97 55 ARG B N 1
ATOM 8072 C CA . ARG B 1 55 ? 13.156 -44 -31.203 1 59.97 55 ARG B CA 1
ATOM 8073 C C . ARG B 1 55 ? 12.617 -43.25 -30 1 59.97 55 ARG B C 1
ATOM 8075 O O . ARG B 1 55 ? 11.727 -42.406 -30.1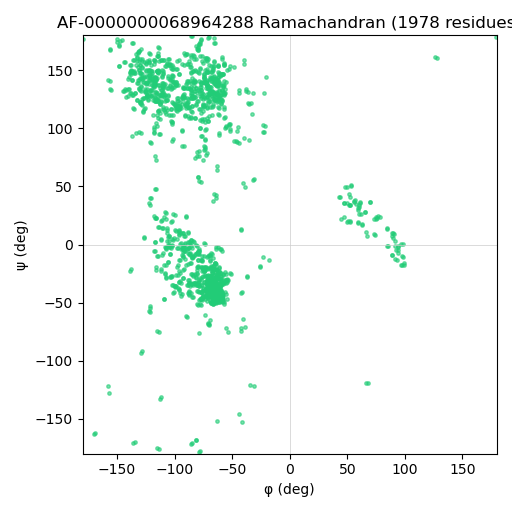25 1 59.97 55 ARG B O 1
ATOM 8082 N N . ALA B 1 56 ? 12.336 -43.688 -28.812 1 52.34 56 ALA B N 1
ATOM 8083 C CA . ALA B 1 56 ? 11.617 -42.969 -27.75 1 52.34 56 ALA B CA 1
ATOM 8084 C C . ALA B 1 56 ? 12.375 -41.75 -27.297 1 52.34 56 ALA B C 1
ATOM 8086 O O . ALA B 1 56 ? 13.117 -41.781 -26.312 1 52.34 56 ALA B O 1
ATOM 8087 N N . SER B 1 57 ? 12.984 -41 -28.156 1 45.66 57 SER B N 1
ATOM 8088 C CA . SER B 1 57 ? 13.852 -39.875 -27.781 1 45.66 57 SER B CA 1
ATOM 8089 C C . SER B 1 57 ? 13.07 -38.781 -27.078 1 45.66 57 SER B C 1
ATOM 8091 O O . SER B 1 57 ? 12.477 -37.906 -27.719 1 45.66 57 SER B O 1
ATOM 8093 N N . THR B 1 58 ? 12.102 -38.938 -26.109 1 42.91 58 THR B N 1
ATOM 8094 C CA . THR B 1 58 ? 11.383 -37.844 -25.484 1 42.91 58 THR B CA 1
ATOM 8095 C C . THR B 1 58 ? 12.352 -36.812 -24.938 1 42.91 58 THR B C 1
ATOM 8097 O O . THR B 1 58 ? 13.531 -37.094 -24.719 1 42.91 58 THR B O 1
ATOM 8100 N N . ALA B 1 59 ? 11.914 -35.531 -24.891 1 41.28 59 ALA B N 1
ATOM 8101 C CA . ALA B 1 59 ? 12.719 -34.438 -24.391 1 41.28 59 ALA B CA 1
ATOM 8102 C C . ALA B 1 59 ? 13.461 -34.844 -23.125 1 41.28 59 ALA B C 1
ATOM 8104 O O . ALA B 1 59 ? 14.359 -34.125 -22.672 1 41.28 59 ALA B O 1
ATOM 8105 N N . ARG B 1 60 ? 12.852 -35.562 -22.172 1 42.91 60 ARG B N 1
ATOM 8106 C CA . ARG B 1 60 ? 13.195 -35.875 -20.797 1 42.91 60 ARG B CA 1
ATOM 8107 C C . ARG B 1 60 ? 14.227 -37 -20.734 1 42.91 60 ARG B C 1
ATOM 8109 O O . ARG B 1 60 ? 14.766 -37.312 -19.672 1 42.91 60 ARG B O 1
ATOM 8116 N N . GLY B 1 61 ? 14.797 -37.844 -21.859 1 44.44 61 GLY B N 1
ATOM 8117 C CA . GLY B 1 61 ? 15.695 -38.875 -21.312 1 44.44 61 GLY B CA 1
ATOM 8118 C C . GLY B 1 61 ? 16.688 -39.406 -22.328 1 44.44 61 GLY B C 1
ATOM 8119 O O . GLY B 1 61 ? 16.75 -38.906 -23.453 1 44.44 61 GLY B O 1
ATOM 8120 N N . ASP B 1 62 ? 16.984 -40.875 -22.891 1 51.91 62 ASP B N 1
ATOM 8121 C CA . ASP B 1 62 ? 18.25 -41.469 -23.328 1 51.91 62 ASP B CA 1
ATOM 8122 C C . ASP B 1 62 ? 18.562 -41.062 -24.766 1 51.91 62 ASP B C 1
ATOM 8124 O O . ASP B 1 62 ? 17.938 -41.562 -25.703 1 51.91 62 ASP B O 1
ATOM 8128 N N . SER B 1 63 ? 18.969 -39.875 -25 1 61 63 SER B N 1
ATOM 8129 C CA . SER B 1 63 ? 19.453 -39.406 -26.297 1 61 63 SER B CA 1
ATOM 8130 C C . SER B 1 63 ? 20.672 -40.219 -26.75 1 61 63 SER B C 1
ATOM 8132 O O . SER B 1 63 ? 21.406 -40.75 -25.922 1 61 63 SER B O 1
ATOM 8134 N N . GLY B 1 64 ? 20.609 -40.812 -27.781 1 72.06 64 GLY B N 1
ATOM 8135 C CA . GLY B 1 64 ? 21.719 -41.531 -28.406 1 72.06 64 GLY B CA 1
ATOM 8136 C C . GLY B 1 64 ? 21.359 -42.188 -29.719 1 72.06 64 GLY B C 1
ATOM 8137 O O . GLY B 1 64 ? 20.328 -41.844 -30.312 1 72.06 64 GLY B O 1
ATOM 8138 N N . CYS B 1 65 ? 22.25 -42.656 -30.141 1 77.75 65 CYS B N 1
ATOM 8139 C CA . CYS B 1 65 ? 22.094 -43.344 -31.438 1 77.75 65 CYS B CA 1
ATOM 8140 C C . CYS B 1 65 ? 22.016 -44.844 -31.25 1 77.75 65 CYS B C 1
ATOM 8142 O O . CYS B 1 65 ? 22.516 -45.375 -30.25 1 77.75 65 CYS B O 1
ATOM 8144 N N . GLN B 1 66 ? 21.219 -45.469 -32 1 81.38 66 GLN B N 1
ATOM 8145 C CA . GLN B 1 66 ? 21.156 -46.906 -32.094 1 81.38 66 GLN B CA 1
ATOM 8146 C C . GLN B 1 66 ? 21.391 -47.375 -33.531 1 81.38 66 GLN B C 1
ATOM 8148 O O . GLN B 1 66 ? 21.359 -46.594 -34.438 1 81.38 66 GLN B O 1
ATOM 8153 N N . CYS B 1 67 ? 21.656 -48.656 -33.625 1 86.69 67 CYS B N 1
ATOM 8154 C CA . CYS B 1 67 ? 21.875 -49.188 -34.969 1 86.69 67 CYS B CA 1
ATOM 8155 C C . CYS B 1 67 ? 20.562 -49.188 -35.781 1 86.69 67 CYS B C 1
ATOM 8157 O O . CYS B 1 67 ? 19.5 -49.5 -35.219 1 86.69 67 CYS B O 1
ATOM 8159 N N . GLY B 1 68 ? 20.641 -48.75 -37.031 1 86.38 68 GLY B N 1
ATOM 8160 C CA . GLY B 1 68 ? 19.484 -48.625 -37.906 1 86.38 68 GLY B CA 1
ATOM 8161 C C . GLY B 1 68 ? 18.938 -49.969 -38.344 1 86.38 68 GLY B C 1
ATOM 8162 O O . GLY B 1 68 ? 19.5 -51.031 -38 1 86.38 68 GLY B O 1
ATOM 8163 N N . THR B 1 69 ? 17.906 -49.875 -39.062 1 87.62 69 THR B N 1
ATOM 8164 C CA . THR B 1 69 ? 17.266 -51.094 -39.562 1 87.62 69 THR B CA 1
ATOM 8165 C C . THR B 1 69 ? 18.219 -51.906 -40.438 1 87.62 69 THR B C 1
ATOM 8167 O O . THR B 1 69 ? 18.875 -51.375 -41.312 1 87.62 69 THR B O 1
ATOM 8170 N N . GLY B 1 70 ? 18.391 -53.156 -40.188 1 91.06 70 GLY B N 1
ATOM 8171 C CA . GLY B 1 70 ? 19.281 -54.062 -40.906 1 91.06 70 GLY B CA 1
ATOM 8172 C C . GLY B 1 70 ? 20.656 -54.156 -40.281 1 91.06 70 GLY B C 1
ATOM 8173 O O . GLY B 1 70 ? 21.5 -54.938 -40.75 1 91.06 70 GLY B O 1
ATOM 8174 N N . TYR B 1 71 ? 20.781 -53.312 -39.281 1 92.12 71 TYR B N 1
ATOM 8175 C CA . TYR B 1 71 ? 22.047 -53.344 -38.562 1 92.12 71 TYR B CA 1
ATOM 8176 C C . TYR B 1 71 ? 21.828 -53.625 -37.062 1 92.12 71 TYR B C 1
ATOM 8178 O O . TYR B 1 71 ? 20.766 -53.344 -36.531 1 92.12 71 TYR B O 1
ATOM 8186 N N . ALA B 1 72 ? 22.75 -54.281 -36.469 1 91.38 72 ALA B N 1
ATOM 8187 C CA . ALA B 1 72 ? 22.703 -54.562 -35.031 1 91.38 72 ALA B CA 1
ATOM 8188 C C . ALA B 1 72 ? 24.047 -54.25 -34.375 1 91.38 72 ALA B C 1
ATOM 8190 O O . ALA B 1 72 ? 25.078 -54.156 -35.062 1 91.38 72 ALA B O 1
ATOM 8191 N N . ARG B 1 73 ? 24.031 -54.031 -33.094 1 87.19 73 ARG B N 1
ATOM 8192 C CA . ARG B 1 73 ? 25.234 -53.719 -32.312 1 87.19 73 ARG B CA 1
ATOM 8193 C C . ARG B 1 73 ? 26.266 -54.812 -32.438 1 87.19 73 ARG B C 1
ATOM 8195 O O . ARG B 1 73 ? 25.938 -56 -32.344 1 87.19 73 ARG B O 1
ATOM 8202 N N . ALA B 1 74 ? 27.531 -54.469 -32.719 1 82.19 74 ALA B N 1
ATOM 8203 C CA . ALA B 1 74 ? 28.594 -55.438 -32.969 1 82.19 74 ALA B CA 1
ATOM 8204 C C . ALA B 1 74 ? 29.094 -56.031 -31.641 1 82.19 74 ALA B C 1
ATOM 8206 O O . ALA B 1 74 ? 29.312 -57.219 -31.531 1 82.19 74 ALA B O 1
ATOM 8207 N N . SER B 1 75 ? 29.438 -55.062 -30.672 1 70.81 75 SER B N 1
ATOM 8208 C CA . SER B 1 75 ? 29.906 -55.531 -29.359 1 70.81 75 SER B CA 1
ATOM 8209 C C . SER B 1 75 ? 29.328 -54.656 -28.234 1 70.81 75 SER B C 1
ATOM 8211 O O . SER B 1 75 ? 29.109 -53.469 -28.422 1 70.81 75 SER B O 1
ATOM 8213 N N . ASP B 1 76 ? 28.844 -55.375 -27.219 1 59.84 76 ASP B N 1
ATOM 8214 C CA . ASP B 1 76 ? 28.281 -54.688 -26.062 1 59.84 76 ASP B CA 1
ATOM 8215 C C . ASP B 1 76 ? 29.312 -53.719 -25.453 1 59.84 76 ASP B C 1
ATOM 8217 O O . ASP B 1 76 ? 28.938 -52.75 -24.766 1 59.84 76 ASP B O 1
ATOM 8221 N N . GLN B 1 77 ? 30.625 -54 -25.703 1 52.84 77 GLN B N 1
ATOM 8222 C CA . GLN B 1 77 ? 31.703 -53.25 -25.062 1 52.84 77 GLN B CA 1
ATOM 8223 C C . GLN B 1 77 ? 32.156 -52.094 -25.953 1 52.84 77 GLN B C 1
ATOM 8225 O O . GLN B 1 77 ? 33 -51.281 -25.562 1 52.84 77 GLN B O 1
ATOM 8230 N N . ASP B 1 78 ? 31.516 -52.062 -27.141 1 52.31 78 ASP B N 1
ATOM 8231 C CA . ASP B 1 78 ? 32.031 -51.094 -28.094 1 52.31 78 ASP B CA 1
ATOM 8232 C C . ASP B 1 78 ? 31.547 -49.688 -27.75 1 52.31 78 ASP B C 1
ATOM 8234 O O . ASP B 1 78 ? 30.344 -49.438 -27.641 1 52.31 78 ASP B O 1
ATOM 8238 N N . LEU B 1 79 ? 32.375 -48.875 -27.109 1 58.09 79 LEU B N 1
ATOM 8239 C CA . LEU B 1 79 ? 32.25 -47.438 -27.031 1 58.09 79 LEU B CA 1
ATOM 8240 C C . LEU B 1 79 ? 33.219 -46.719 -27.984 1 58.09 79 LEU B C 1
ATOM 8242 O O . LEU B 1 79 ? 34.438 -46.781 -27.781 1 58.09 79 LEU B O 1
ATOM 8246 N N . PRO B 1 80 ? 32.781 -46.219 -29.078 1 63.47 80 PRO B N 1
ATOM 8247 C CA . PRO B 1 80 ? 31.484 -45.781 -29.594 1 63.47 80 PRO B CA 1
ATOM 8248 C C . PRO B 1 80 ? 30.688 -46.938 -30.203 1 63.47 80 PRO B C 1
ATOM 8250 O O . PRO B 1 80 ? 31.25 -47.969 -30.531 1 63.47 80 PRO B O 1
ATOM 8253 N N . LEU B 1 81 ? 29.438 -46.781 -30.359 1 74.06 81 LEU B N 1
ATOM 8254 C CA . LEU B 1 81 ? 28.5 -47.75 -30.906 1 74.06 81 LEU B CA 1
ATOM 8255 C C . LEU B 1 81 ? 28.922 -48.188 -32.312 1 74.06 81 LEU B C 1
ATOM 8257 O O . LEU B 1 81 ? 29.141 -47.375 -33.188 1 74.06 81 LEU B O 1
ATOM 8261 N N . THR B 1 82 ? 29.391 -49.406 -32.469 1 82.19 82 THR B N 1
ATOM 8262 C CA . THR B 1 82 ? 29.672 -49.969 -33.781 1 82.19 82 THR B CA 1
ATOM 8263 C C . THR B 1 82 ? 28.578 -50.969 -34.188 1 82.19 82 THR B C 1
ATOM 8265 O O . THR B 1 82 ? 28.062 -51.719 -33.344 1 82.19 82 THR B O 1
ATOM 8268 N N . CYS B 1 83 ? 28.203 -50.844 -35.438 1 89.5 83 CYS B N 1
ATOM 8269 C CA . CYS B 1 83 ? 27.094 -51.656 -35.938 1 89.5 83 CYS B CA 1
ATOM 8270 C C . CYS B 1 83 ? 27.578 -52.688 -36.938 1 89.5 83 CYS B C 1
ATOM 8272 O O . CYS B 1 83 ? 28.484 -52.438 -37.719 1 89.5 83 CYS B O 1
ATOM 8274 N N . THR B 1 84 ? 27.062 -53.938 -36.812 1 91.06 84 THR B N 1
ATOM 8275 C CA . THR B 1 84 ? 27.297 -55 -37.781 1 91.06 84 THR B CA 1
ATOM 8276 C C . THR B 1 84 ? 26.109 -55.156 -38.719 1 91.06 84 THR B C 1
ATOM 8278 O O . THR B 1 84 ? 24.953 -54.938 -38.312 1 91.06 84 THR B O 1
ATOM 8281 N N . ASP B 1 85 ? 26.375 -55.375 -40.031 1 92.31 85 ASP B N 1
ATOM 8282 C CA . ASP B 1 85 ? 25.328 -55.531 -41.062 1 92.31 85 ASP B CA 1
ATOM 8283 C C . ASP B 1 85 ? 24.672 -56.906 -40.969 1 92.31 85 ASP B C 1
ATOM 8285 O O . ASP B 1 85 ? 25.281 -57.906 -41.312 1 92.31 85 ASP B O 1
ATOM 8289 N N . CYS B 1 86 ? 23.5 -56.906 -40.656 1 94.81 86 CYS B N 1
ATOM 8290 C CA . CYS B 1 86 ? 22.766 -58.156 -40.531 1 94.81 86 CYS B CA 1
ATOM 8291 C C . CYS B 1 86 ? 22.312 -58.656 -41.906 1 94.81 86 CYS B C 1
ATOM 8293 O O . CYS B 1 86 ? 22.234 -59.875 -42.156 1 94.81 86 CYS B O 1
ATOM 8295 N N . VAL B 1 87 ? 22.078 -57.844 -42.844 1 93.69 87 VAL B N 1
ATOM 8296 C CA . VAL B 1 87 ? 21.516 -58.156 -44.156 1 93.69 87 VAL B CA 1
ATOM 8297 C C . VAL B 1 87 ? 22.516 -59 -44.938 1 93.69 87 VAL B C 1
ATOM 8299 O O . VAL B 1 87 ? 22.125 -59.938 -45.656 1 93.69 87 VAL B O 1
ATOM 8302 N N . SER B 1 88 ? 23.766 -58.656 -44.844 1 90.5 88 SER B N 1
ATOM 8303 C CA . SER B 1 88 ? 24.797 -59.406 -45.562 1 90.5 88 SER B CA 1
ATOM 8304 C C . SER B 1 88 ? 24.844 -60.844 -45.094 1 90.5 88 SER B C 1
ATOM 8306 O O . SER B 1 88 ? 25.297 -61.719 -45.844 1 90.5 88 SER B O 1
ATOM 8308 N N . LYS B 1 89 ? 24.297 -61.094 -43.938 1 90.38 89 LYS B N 1
ATOM 8309 C CA . LYS B 1 89 ? 24.281 -62.438 -43.406 1 90.38 89 LYS B CA 1
ATOM 8310 C C . LYS B 1 89 ? 22.922 -63.094 -43.625 1 90.38 89 LYS B C 1
ATOM 8312 O O . LYS B 1 89 ? 22.688 -64.188 -43.156 1 90.38 89 LYS B O 1
ATOM 8317 N N . GLY B 1 90 ? 22.047 -62.406 -44.344 1 88.19 90 GLY B N 1
ATOM 8318 C CA . GLY B 1 90 ? 20.703 -62.938 -44.594 1 88.19 90 GLY B CA 1
ATOM 8319 C C . GLY B 1 90 ? 19.828 -62.875 -43.375 1 88.19 90 GLY B C 1
ATOM 8320 O O . GLY B 1 90 ? 18.891 -63.656 -43.219 1 88.19 90 GLY B O 1
ATOM 8321 N N . LEU B 1 91 ? 20.219 -62 -42.5 1 93.69 91 LEU B N 1
ATOM 8322 C CA . LEU B 1 91 ? 19.5 -61.844 -41.25 1 93.69 91 LEU B CA 1
ATOM 8323 C C . LEU B 1 91 ? 18.828 -60.5 -41.156 1 93.69 91 LEU B C 1
ATOM 8325 O O . LEU B 1 91 ? 19.188 -59.562 -41.875 1 93.69 91 LEU B O 1
ATOM 8329 N N . ALA B 1 92 ? 17.828 -60.375 -40.344 1 94.06 92 ALA B N 1
ATOM 8330 C CA . ALA B 1 92 ? 17.172 -59.125 -40.031 1 94.06 92 ALA B CA 1
ATOM 8331 C C . ALA B 1 92 ? 17.594 -58.625 -38.656 1 94.06 92 ALA B C 1
ATOM 8333 O O . ALA B 1 92 ? 18.094 -59.375 -37.844 1 94.06 92 ALA B O 1
ATOM 8334 N N . SER B 1 93 ? 17.469 -57.281 -38.531 1 92.31 93 SER B N 1
ATOM 8335 C CA . SER B 1 93 ? 17.812 -56.719 -37.219 1 92.31 93 SER B CA 1
ATOM 8336 C C . SER B 1 93 ? 16.578 -56.594 -36.344 1 92.31 93 SER B C 1
ATOM 8338 O O . SER B 1 93 ? 15.461 -56.5 -36.812 1 92.31 93 SER B O 1
ATOM 8340 N N . THR B 1 94 ? 16.844 -56.594 -35 1 89.56 94 THR B N 1
ATOM 8341 C CA . THR B 1 94 ? 15.766 -56.312 -34.062 1 89.56 94 THR B CA 1
ATOM 8342 C C . THR B 1 94 ? 15.383 -54.844 -34.125 1 89.56 94 THR B C 1
ATOM 8344 O O . THR B 1 94 ? 16.156 -54 -34.625 1 89.56 94 THR B O 1
ATOM 8347 N N . ARG B 1 95 ? 14.141 -54.562 -33.625 1 84.88 95 ARG B N 1
ATOM 8348 C CA . ARG B 1 95 ? 13.609 -53.219 -33.656 1 84.88 95 ARG B CA 1
ATOM 8349 C C . ARG B 1 95 ? 14.531 -52.219 -32.938 1 84.88 95 ARG B C 1
ATOM 8351 O O . ARG B 1 95 ? 14.664 -51.062 -33.375 1 84.88 95 ARG B O 1
ATOM 8358 N N . ASP B 1 96 ? 15.227 -52.688 -31.906 1 81.12 96 ASP B N 1
ATOM 8359 C CA . ASP B 1 96 ? 16.094 -51.812 -31.109 1 81.12 96 ASP B CA 1
ATOM 8360 C C . ASP B 1 96 ? 17.531 -51.812 -31.672 1 81.12 96 ASP B C 1
ATOM 8362 O O . ASP B 1 96 ? 18.406 -51.156 -31.125 1 81.12 96 ASP B O 1
ATOM 8366 N N . GLY B 1 97 ? 17.797 -52.594 -32.625 1 84.44 97 GLY B N 1
ATOM 8367 C CA . GLY B 1 97 ? 19.094 -52.594 -33.281 1 84.44 97 GLY B CA 1
ATOM 8368 C C . GLY B 1 97 ? 20.172 -53.312 -32.5 1 84.44 97 GLY B C 1
ATOM 8369 O O . GLY B 1 97 ? 21.359 -53.031 -32.656 1 84.44 97 GLY B O 1
ATOM 8370 N N . GLU B 1 98 ? 19.828 -54.188 -31.656 1 82.94 98 GLU B N 1
ATOM 8371 C CA . GLU B 1 98 ? 20.781 -54.812 -30.75 1 82.94 98 GLU B CA 1
ATOM 8372 C C . GLU B 1 98 ? 21.281 -56.156 -31.312 1 82.94 98 GLU B C 1
ATOM 8374 O O . GLU B 1 98 ? 22.422 -56.562 -31.047 1 82.94 98 GLU B O 1
ATOM 8379 N N . TYR B 1 99 ? 20.344 -56.875 -32.094 1 88.69 99 TYR B N 1
ATOM 8380 C CA . TYR B 1 99 ? 20.703 -58.219 -32.5 1 88.69 99 TYR B CA 1
ATOM 8381 C C . TYR B 1 99 ? 20.312 -58.469 -33.969 1 88.69 99 TYR B C 1
ATOM 8383 O O . TYR B 1 99 ? 19.359 -57.844 -34.469 1 88.69 99 TYR B O 1
ATOM 8391 N N . CYS B 1 100 ? 21.125 -59.312 -34.562 1 91.94 100 CYS B N 1
ATOM 8392 C CA . CYS B 1 100 ? 20.734 -59.875 -35.875 1 91.94 100 CYS B CA 1
ATOM 8393 C C . CYS B 1 100 ? 20.016 -61.188 -35.688 1 91.94 100 CYS B C 1
ATOM 8395 O O . CYS B 1 100 ? 20.516 -62.094 -35.031 1 91.94 100 CYS B O 1
ATOM 8397 N N . ILE B 1 101 ? 18.797 -61.281 -36.25 1 93.19 101 ILE B N 1
ATOM 8398 C CA . ILE B 1 101 ? 18 -62.5 -36.062 1 93.19 101 ILE B CA 1
ATOM 8399 C C . ILE B 1 101 ? 17.422 -62.938 -37.375 1 93.19 101 ILE B C 1
ATOM 8401 O O . ILE B 1 101 ? 17.359 -62.156 -38.344 1 93.19 101 ILE B O 1
ATOM 8405 N N . THR B 1 102 ? 16.938 -64.188 -37.469 1 93.88 102 THR B N 1
ATOM 8406 C CA . THR B 1 102 ? 16.344 -64.75 -38.688 1 93.88 102 THR B CA 1
ATOM 8407 C C . THR B 1 102 ? 14.852 -64.438 -38.781 1 93.88 102 THR B C 1
ATOM 8409 O O . THR B 1 102 ? 14.258 -64 -37.781 1 93.88 102 THR B O 1
ATOM 8412 N N . CYS B 1 103 ? 14.352 -64.438 -39.969 1 93.62 103 CYS B N 1
ATOM 8413 C CA . CYS B 1 103 ? 12.906 -64.312 -40.125 1 93.62 103 CYS B CA 1
ATOM 8414 C C . CYS B 1 103 ? 12.211 -65.688 -39.969 1 93.62 103 CYS B C 1
ATOM 8416 O O . CYS B 1 103 ? 12.727 -66.688 -40.438 1 93.62 103 CYS B O 1
ATOM 8418 N N . GLY B 1 104 ? 11.141 -65.688 -39.25 1 89 104 GLY B N 1
ATOM 8419 C CA . GLY B 1 104 ? 10.477 -66.938 -38.938 1 89 104 GLY B CA 1
ATOM 8420 C C . GLY B 1 104 ? 9.125 -67.125 -39.594 1 89 104 GLY B C 1
ATOM 8421 O O . GLY B 1 104 ? 8.961 -66.75 -40.75 1 89 104 GLY B O 1
ATOM 8422 N N . ALA B 1 105 ? 8.172 -67.5 -38.844 1 81.75 105 ALA B N 1
ATOM 8423 C CA . ALA B 1 105 ? 6.852 -67.875 -39.344 1 81.75 105 ALA B CA 1
ATOM 8424 C C . ALA B 1 105 ? 6.133 -66.625 -39.938 1 81.75 105 ALA B C 1
ATOM 8426 O O . ALA B 1 105 ? 6.027 -65.625 -39.281 1 81.75 105 ALA B O 1
ATOM 8427 N N . ASN B 1 106 ? 5.613 -66.75 -41.125 1 82.94 106 ASN B N 1
ATOM 8428 C CA . ASN B 1 106 ? 4.797 -65.812 -41.844 1 82.94 106 ASN B CA 1
ATOM 8429 C C . ASN B 1 106 ? 5.598 -64.562 -42.219 1 82.94 106 ASN B C 1
ATOM 8431 O O . ASN B 1 106 ? 5.02 -63.5 -42.469 1 82.94 106 ASN B O 1
ATOM 8435 N N . SER B 1 107 ? 6.891 -64.688 -41.938 1 89.56 107 SER B N 1
ATOM 8436 C CA . SER B 1 107 ? 7.734 -63.531 -42.312 1 89.56 107 SER B CA 1
ATOM 8437 C C . SER B 1 107 ? 8.797 -63.969 -43.344 1 89.56 107 SER B C 1
ATOM 8439 O O . SER B 1 107 ? 9.195 -65.125 -43.375 1 89.56 107 SER B O 1
ATOM 8441 N N . THR B 1 108 ? 9.086 -63.219 -44.25 1 89.75 108 THR B N 1
ATOM 8442 C CA . THR B 1 108 ? 10.133 -63.469 -45.25 1 89.75 108 THR B CA 1
ATOM 8443 C C . THR B 1 108 ? 11.125 -62.312 -45.281 1 89.75 108 THR B C 1
ATOM 8445 O O . THR B 1 108 ? 10.742 -61.156 -45.125 1 89.75 108 THR B O 1
ATOM 8448 N N . PHE B 1 109 ? 12.375 -62.719 -45.25 1 92.38 109 PHE B N 1
ATOM 8449 C CA . PHE B 1 109 ? 13.422 -61.719 -45.312 1 92.38 109 PHE B CA 1
ATOM 8450 C C . PHE B 1 109 ? 13.383 -60.938 -46.625 1 92.38 109 PHE B C 1
ATOM 8452 O O . PHE B 1 109 ? 13.273 -61.531 -47.688 1 92.38 109 PHE B O 1
ATOM 8459 N N . SER B 1 110 ? 13.328 -59.719 -46.5 1 90.31 110 SER B N 1
ATOM 8460 C CA . SER B 1 110 ? 13.398 -58.844 -47.656 1 90.31 110 SER B CA 1
ATOM 8461 C C . SER B 1 110 ? 14.664 -58 -47.625 1 90.31 110 SER B C 1
ATOM 8463 O O . SER B 1 110 ? 14.852 -57.188 -46.719 1 90.31 110 SER B O 1
ATOM 8465 N N . ALA B 1 111 ? 15.492 -58.219 -48.531 1 87.81 111 ALA B N 1
ATOM 8466 C CA . ALA B 1 111 ? 16.719 -57.406 -48.625 1 87.81 111 ALA B CA 1
ATOM 8467 C C . ALA B 1 111 ? 16.391 -55.938 -48.875 1 87.81 111 ALA B C 1
ATOM 8469 O O . ALA B 1 111 ? 17.141 -55.062 -48.469 1 87.81 111 ALA B O 1
ATOM 8470 N N . THR B 1 112 ? 15.203 -55.812 -49.562 1 85.62 112 THR B N 1
ATOM 8471 C CA . THR B 1 112 ? 14.797 -54.438 -49.875 1 85.62 112 THR B CA 1
ATOM 8472 C C . THR B 1 112 ? 14.328 -53.719 -48.625 1 85.62 112 THR B C 1
ATOM 8474 O O . THR B 1 112 ? 14.695 -52.562 -48.375 1 85.62 112 THR B O 1
ATOM 8477 N N . ALA B 1 113 ? 13.57 -54.344 -47.812 1 86.62 113 ALA B N 1
ATOM 8478 C CA . ALA B 1 113 ? 13.086 -53.75 -46.562 1 86.62 113 ALA B CA 1
ATOM 8479 C C . ALA B 1 113 ? 14.156 -53.844 -45.5 1 86.62 113 ALA B C 1
ATOM 8481 O O . ALA B 1 113 ? 14.047 -53.188 -44.438 1 86.62 113 ALA B O 1
ATOM 8482 N N . ARG B 1 114 ? 15.242 -54.562 -45.844 1 88.88 114 ARG B N 1
ATOM 8483 C CA . ARG B 1 114 ? 16.328 -54.812 -44.906 1 88.88 114 ARG B CA 1
ATOM 8484 C C . ARG B 1 114 ? 15.805 -55.344 -43.594 1 88.88 114 ARG B C 1
ATOM 8486 O O . ARG B 1 114 ? 16.328 -55 -42.531 1 88.88 114 ARG B O 1
ATOM 8493 N N . ASP B 1 115 ? 14.641 -55.844 -43.656 1 91.06 115 ASP B N 1
ATOM 8494 C CA . ASP B 1 115 ? 13.93 -56.438 -42.531 1 91.06 115 ASP B CA 1
ATOM 8495 C C . ASP B 1 115 ? 13.039 -57.562 -43 1 91.06 115 ASP B C 1
ATOM 8497 O O . ASP B 1 115 ? 13.008 -57.906 -44.188 1 91.06 115 ASP B O 1
ATOM 8501 N N . CYS B 1 116 ? 12.461 -58.188 -42 1 92.44 116 CYS B N 1
ATOM 8502 C CA . CYS B 1 116 ? 11.43 -59.156 -42.344 1 92.44 116 CYS B CA 1
ATOM 8503 C C . CYS B 1 116 ? 10.141 -58.469 -42.781 1 92.44 116 CYS B C 1
ATOM 8505 O O . CYS B 1 116 ? 9.898 -57.312 -42.406 1 92.44 116 CYS B O 1
ATOM 8507 N N . VAL B 1 117 ? 9.406 -58.969 -43.719 1 89.56 117 VAL B N 1
ATOM 8508 C CA . VAL B 1 117 ? 8.117 -58.438 -44.156 1 89.56 117 VAL B CA 1
ATOM 8509 C C . VAL B 1 117 ? 7.043 -59.531 -44 1 89.56 117 VAL B C 1
ATOM 8511 O O . VAL B 1 117 ? 7.293 -60.719 -44.219 1 89.56 117 VAL B O 1
ATOM 8514 N N . CYS B 1 118 ? 6.004 -59.031 -43.531 1 86.31 118 CYS B N 1
ATOM 8515 C CA . CYS B 1 118 ? 4.895 -59.969 -43.375 1 86.31 118 CYS B CA 1
ATOM 8516 C C . CYS B 1 118 ? 4.195 -60.219 -44.688 1 86.31 118 CYS B C 1
ATOM 8518 O O . CYS B 1 118 ? 3.914 -59.281 -45.438 1 86.31 118 CYS B O 1
ATOM 8520 N N . THR B 1 119 ? 3.943 -61.406 -45.031 1 78 119 THR B N 1
ATOM 8521 C CA . THR B 1 119 ? 3.387 -61.844 -46.312 1 78 119 THR B CA 1
ATOM 8522 C C . THR B 1 119 ? 1.893 -61.531 -46.375 1 78 119 THR B C 1
ATOM 8524 O O . THR B 1 119 ? 1.341 -61.344 -47.469 1 78 119 THR B O 1
ATOM 8527 N N . GLN B 1 120 ? 1.23 -61.469 -45.281 1 76.06 120 GLN B N 1
ATOM 8528 C CA . GLN B 1 120 ? -0.215 -61.281 -45.25 1 76.06 120 GLN B CA 1
ATOM 8529 C C . GLN B 1 120 ? -0.574 -59.906 -44.656 1 76.06 120 GLN B C 1
ATOM 8531 O O . GLN B 1 120 ? 0.092 -59.438 -43.719 1 76.06 120 GLN B O 1
ATOM 8536 N N . PRO B 1 121 ? -1.511 -59.25 -45.344 1 72.5 121 PRO B N 1
ATOM 8537 C CA . PRO B 1 121 ? -1.986 -58 -44.75 1 72.5 121 PRO B CA 1
ATOM 8538 C C . PRO B 1 121 ? -2.596 -58.188 -43.344 1 72.5 121 PRO B C 1
ATOM 8540 O O . PRO B 1 121 ? -3.203 -59.219 -43.094 1 72.5 121 PRO B O 1
ATOM 8543 N N . GLY B 1 122 ? -2.479 -57.281 -42.469 1 72.81 122 GLY B N 1
ATOM 8544 C CA . GLY B 1 122 ? -3.039 -57.344 -41.125 1 72.81 122 GLY B CA 1
ATOM 8545 C C . GLY B 1 122 ? -2.084 -57.938 -40.094 1 72.81 122 GLY B C 1
ATOM 8546 O O . GLY B 1 122 ? -2.467 -58.219 -38.938 1 72.81 122 GLY B O 1
ATOM 8547 N N . TYR B 1 123 ? -0.906 -58.312 -40.625 1 79.5 123 TYR B N 1
ATOM 8548 C CA . TYR B 1 123 ? 0.105 -58.844 -39.719 1 79.5 123 TYR B CA 1
ATOM 8549 C C . TYR B 1 123 ? 1.176 -57.812 -39.406 1 79.5 123 TYR B C 1
ATOM 8551 O O . TYR B 1 123 ? 1.436 -56.906 -40.188 1 79.5 123 TYR B O 1
ATOM 8559 N N . VAL B 1 124 ? 1.692 -57.844 -38.188 1 83.62 124 VAL B N 1
ATOM 8560 C CA . VAL B 1 124 ? 2.785 -56.969 -37.812 1 83.62 124 VAL B CA 1
ATOM 8561 C C . VAL B 1 124 ? 3.99 -57.781 -37.375 1 83.62 124 VAL B C 1
ATOM 8563 O O . VAL B 1 124 ? 3.842 -58.938 -36.969 1 83.62 124 VAL B O 1
ATOM 8566 N N . LEU B 1 125 ? 5.215 -57.188 -37.5 1 87.94 125 LEU B N 1
ATOM 8567 C CA . LEU B 1 125 ? 6.461 -57.812 -37.125 1 87.94 125 LEU B CA 1
ATOM 8568 C C . LEU B 1 125 ? 6.648 -57.781 -35.594 1 87.94 125 LEU B C 1
ATOM 8570 O O . LEU B 1 125 ? 6.324 -56.781 -34.969 1 87.94 125 LEU B O 1
ATOM 8574 N N . VAL B 1 126 ? 7.113 -58.844 -35 1 87.94 126 VAL B N 1
ATOM 8575 C CA . VAL B 1 126 ? 7.414 -58.938 -33.594 1 87.94 126 VAL B CA 1
ATOM 8576 C C . VAL B 1 126 ? 8.789 -59.562 -33.375 1 87.94 126 VAL B C 1
ATOM 8578 O O . VAL B 1 126 ? 9.086 -60.625 -33.938 1 87.94 126 VAL B O 1
ATOM 8581 N N . ASP B 1 127 ? 9.664 -58.875 -32.656 1 89.19 127 ASP B N 1
ATOM 8582 C CA . ASP B 1 127 ? 11 -59.406 -32.406 1 89.19 127 ASP B CA 1
ATOM 8583 C C . ASP B 1 127 ? 11.156 -59.844 -30.953 1 89.19 127 ASP B C 1
ATOM 8585 O O . ASP B 1 127 ? 12.055 -60.594 -30.625 1 89.19 127 ASP B O 1
ATOM 8589 N N . TYR B 1 128 ? 10.367 -59.25 -30.125 1 83.88 128 TYR B N 1
ATOM 8590 C CA . TYR B 1 128 ? 10.359 -59.625 -28.719 1 83.88 128 TYR B CA 1
ATOM 8591 C C . TYR B 1 128 ? 9.016 -60.219 -28.312 1 83.88 128 TYR B C 1
ATOM 8593 O O . TYR B 1 128 ? 7.973 -59.812 -28.844 1 83.88 128 TYR B O 1
ATOM 8601 N N . ASN B 1 129 ? 9.148 -61.188 -27.453 1 76.75 129 ASN B N 1
ATOM 8602 C CA . ASN B 1 129 ? 7.879 -61.688 -26.969 1 76.75 129 ASN B CA 1
ATOM 8603 C C . ASN B 1 129 ? 7.246 -60.781 -25.938 1 76.75 129 ASN B C 1
ATOM 8605 O O . ASN B 1 129 ? 7.797 -59.719 -25.641 1 76.75 129 ASN B O 1
ATOM 8609 N N . VAL B 1 130 ? 6.09 -61.062 -25.484 1 74.38 130 VAL B N 1
ATOM 8610 C CA . VAL B 1 130 ? 5.305 -60.219 -24.594 1 74.38 130 VAL B CA 1
ATOM 8611 C C . VAL B 1 130 ? 6.059 -60 -23.281 1 74.38 130 VAL B C 1
ATOM 8613 O O . VAL B 1 130 ? 5.867 -59 -22.594 1 74.38 130 VAL B O 1
ATOM 8616 N N . ALA B 1 131 ? 6.934 -61.031 -22.891 1 68.62 131 ALA B N 1
ATOM 8617 C CA . ALA B 1 131 ? 7.695 -60.938 -21.656 1 68.62 131 ALA B CA 1
ATOM 8618 C C . ALA B 1 131 ? 8.984 -60.156 -21.859 1 68.62 131 ALA B C 1
ATOM 8620 O O . ALA B 1 131 ? 9.766 -59.969 -20.922 1 68.62 131 ALA B O 1
ATOM 8621 N N . GLY B 1 132 ? 9.281 -59.719 -23.078 1 74.81 132 GLY B N 1
ATOM 8622 C CA . GLY B 1 132 ? 10.461 -58.906 -23.375 1 74.81 132 GLY B CA 1
ATOM 8623 C C . GLY B 1 132 ? 11.672 -59.75 -23.75 1 74.81 132 GLY B C 1
ATOM 8624 O O . GLY B 1 132 ? 12.797 -59.25 -23.781 1 74.81 132 GLY B O 1
ATOM 8625 N N . ARG B 1 133 ? 11.484 -60.969 -23.922 1 75.5 133 ARG B N 1
ATOM 8626 C CA . ARG B 1 133 ? 12.578 -61.844 -24.359 1 75.5 133 ARG B CA 1
ATOM 8627 C C . ARG B 1 133 ? 12.711 -61.844 -25.875 1 75.5 133 ARG B C 1
ATOM 8629 O O . ARG B 1 133 ? 11.703 -61.844 -26.594 1 75.5 133 ARG B O 1
ATOM 8636 N N . LEU B 1 134 ? 13.977 -61.812 -26.266 1 85.31 134 LEU B N 1
ATOM 8637 C CA . LEU B 1 134 ? 14.234 -61.844 -27.703 1 85.31 134 LEU B CA 1
ATOM 8638 C C . LEU B 1 134 ? 13.812 -63.188 -28.312 1 85.31 134 LEU B C 1
ATOM 8640 O O . LEU B 1 134 ? 14.148 -64.25 -27.781 1 85.31 134 LEU B O 1
ATOM 8644 N N . LEU B 1 135 ? 13.07 -63.125 -29.391 1 87.62 135 LEU B N 1
ATOM 8645 C CA . LEU B 1 135 ? 12.641 -64.312 -30.109 1 87.62 135 LEU B CA 1
ATOM 8646 C C . LEU B 1 135 ? 13.758 -64.875 -31 1 87.62 135 LEU B C 1
ATOM 8648 O O . LEU B 1 135 ? 14.617 -64.062 -31.453 1 87.62 135 LEU B O 1
ATOM 8652 N N . PRO B 1 136 ? 13.789 -66.25 -31.172 1 85.88 136 PRO B N 1
ATOM 8653 C CA . PRO B 1 136 ? 14.828 -66.75 -32.062 1 85.88 136 PRO B CA 1
ATOM 8654 C C . PRO B 1 136 ? 14.727 -66.25 -33.469 1 85.88 136 PRO B C 1
ATOM 8656 O O . PRO B 1 136 ? 15.734 -66.125 -34.188 1 85.88 136 PRO B O 1
ATOM 8659 N N . ALA B 1 137 ? 13.453 -66 -33.938 1 91.75 137 ALA B N 1
ATOM 8660 C CA . ALA B 1 137 ? 13.211 -65.438 -35.25 1 91.75 137 ALA B CA 1
ATOM 8661 C C . ALA B 1 137 ? 12.109 -64.375 -35.219 1 91.75 137 ALA B C 1
ATOM 8663 O O . ALA B 1 137 ? 11.219 -64.438 -34.375 1 91.75 137 ALA B O 1
ATOM 8664 N N . LYS B 1 138 ? 12.258 -63.406 -36.062 1 91.88 138 LYS B N 1
ATOM 8665 C CA . LYS B 1 138 ? 11.227 -62.375 -36.188 1 91.88 138 LYS B CA 1
ATOM 8666 C C . LYS B 1 138 ? 9.93 -62.969 -36.75 1 91.88 138 LYS B C 1
ATOM 8668 O O . LYS B 1 138 ? 9.945 -63.594 -37.812 1 91.88 138 LYS B O 1
ATOM 8673 N N . LEU B 1 139 ? 8.844 -62.781 -36.062 1 90.62 139 LEU B N 1
ATOM 8674 C CA . LEU B 1 139 ? 7.578 -63.406 -36.469 1 90.62 139 LEU B CA 1
ATOM 8675 C C . LEU B 1 139 ? 6.57 -62.344 -36.906 1 90.62 139 LEU B C 1
ATOM 8677 O O . LEU B 1 139 ? 6.711 -61.188 -36.562 1 90.62 139 LEU B O 1
ATOM 8681 N N . CYS B 1 140 ? 5.738 -62.656 -37.781 1 88.12 140 CYS B N 1
ATOM 8682 C CA . CYS B 1 140 ? 4.566 -61.844 -38.094 1 88.12 140 CYS B CA 1
ATOM 8683 C C . CYS B 1 140 ? 3.334 -62.344 -37.344 1 88.12 140 CYS B C 1
ATOM 8685 O O . CYS B 1 140 ? 2.949 -63.5 -37.5 1 88.12 140 CYS B O 1
ATOM 8687 N N . VAL B 1 141 ? 2.801 -61.469 -36.625 1 83.94 141 VAL B N 1
ATOM 8688 C CA . VAL B 1 141 ? 1.622 -61.844 -35.844 1 83.94 141 VAL B CA 1
ATOM 8689 C C . VAL B 1 141 ? 0.418 -61.031 -36.312 1 83.94 141 VAL B C 1
ATOM 8691 O O . VAL B 1 141 ? 0.557 -59.844 -36.688 1 83.94 141 VAL B O 1
ATOM 8694 N N . GLN B 1 142 ? -0.753 -61.656 -36.375 1 77.12 142 GLN B N 1
ATOM 8695 C CA . GLN B 1 142 ? -1.973 -61.031 -36.875 1 77.12 142 GLN B CA 1
ATOM 8696 C C . GLN B 1 142 ? -2.482 -59.969 -35.875 1 77.12 142 GLN B C 1
ATOM 8698 O O . GLN B 1 142 ? -2.482 -60.219 -34.688 1 77.12 142 GLN B O 1
ATOM 8703 N N . CYS B 1 143 ? -2.875 -58.75 -36.406 1 75.25 143 CYS B N 1
ATOM 8704 C CA . CYS B 1 143 ? -3.475 -57.688 -35.625 1 75.25 143 CYS B CA 1
ATOM 8705 C C . CYS B 1 143 ? -4.902 -58.062 -35.219 1 75.25 143 CYS B C 1
ATOM 8707 O O . CYS B 1 143 ? -5.543 -58.875 -35.875 1 75.25 143 CYS B O 1
ATOM 8709 N N . PRO B 1 144 ? -5.406 -57.375 -34.094 1 66.19 144 PRO B N 1
ATOM 8710 C CA . PRO B 1 144 ? -6.809 -57.625 -33.75 1 66.19 144 PRO B CA 1
ATOM 8711 C C . PRO B 1 144 ? -7.773 -57 -34.781 1 66.19 144 PRO B C 1
ATOM 8713 O O . PRO B 1 144 ? -7.551 -55.906 -35.25 1 66.19 144 PRO B O 1
ATOM 8716 N N . GLY B 1 145 ? -9.141 -57.594 -34.938 1 59.75 145 GLY B N 1
ATOM 8717 C CA . GLY B 1 145 ? -10.258 -57.156 -35.75 1 59.75 145 GLY B CA 1
ATOM 8718 C C . GLY B 1 145 ? -9.875 -56.938 -37.219 1 59.75 145 GLY B C 1
ATOM 8719 O O . GLY B 1 145 ? -10.625 -56.281 -37.969 1 59.75 145 GLY B O 1
ATOM 8720 N N . LEU B 1 146 ? -9.125 -57.719 -37.812 1 52.78 146 LEU B N 1
ATOM 8721 C CA . LEU B 1 146 ? -8.633 -57.625 -39.188 1 52.78 146 LEU B CA 1
ATOM 8722 C C . LEU B 1 146 ? -8.117 -56.219 -39.5 1 52.78 146 LEU B C 1
ATOM 8724 O O . LEU B 1 146 ? -8.695 -55.531 -40.312 1 52.78 146 LEU B O 1
ATOM 8728 N N . THR B 1 147 ? -7.75 -55.531 -38.562 1 52.62 147 THR B N 1
ATOM 8729 C CA . THR B 1 147 ? -7.266 -54.188 -38.719 1 52.62 147 THR B CA 1
ATOM 8730 C C . THR B 1 147 ? -6.145 -54.125 -39.75 1 52.62 147 THR B C 1
ATOM 8732 O O . THR B 1 147 ? -5.207 -54.906 -39.688 1 52.62 147 THR B O 1
ATOM 8735 N N . PRO B 1 148 ? -6.684 -53.594 -40.938 1 50.03 148 PRO B N 1
ATOM 8736 C CA . PRO B 1 148 ? -5.582 -53.5 -41.875 1 50.03 148 PRO B CA 1
ATOM 8737 C C . PRO B 1 148 ? -4.277 -53.031 -41.25 1 50.03 148 PRO B C 1
ATOM 8739 O O . PRO B 1 148 ? -4.297 -52.469 -40.125 1 50.03 148 PRO B O 1
ATOM 8742 N N . LYS B 1 149 ? -3.248 -53.344 -41.906 1 51.28 149 LYS B N 1
ATOM 8743 C CA . LYS B 1 149 ? -1.846 -53.031 -41.656 1 51.28 149 LYS B CA 1
ATOM 8744 C C . LYS B 1 149 ? -1.703 -51.625 -41.062 1 51.28 149 LYS B C 1
ATOM 8746 O O . LYS B 1 149 ? -2.432 -50.688 -41.438 1 51.28 149 LYS B O 1
ATOM 8751 N N . ALA B 1 150 ? -1.136 -51.438 -39.906 1 50.22 150 ALA B N 1
ATOM 8752 C CA . ALA B 1 150 ? -0.504 -50.188 -39.5 1 50.22 150 ALA B CA 1
ATOM 8753 C C . ALA B 1 150 ? -0.105 -49.375 -40.719 1 50.22 150 ALA B C 1
ATOM 8755 O O . ALA B 1 150 ? 0.142 -49.906 -41.781 1 50.22 150 ALA B O 1
ATOM 8756 N N . SER B 1 151 ? -0.386 -48.25 -40.812 1 48.91 151 SER B N 1
ATOM 8757 C CA . SER B 1 151 ? 0.143 -47.469 -41.938 1 48.91 151 SER B CA 1
ATOM 8758 C C . SER B 1 151 ? 1.518 -47.969 -42.344 1 48.91 151 SER B C 1
ATOM 8760 O O . SER B 1 151 ? 2.217 -48.625 -41.562 1 48.91 151 SER B O 1
ATOM 8762 N N . SER B 1 152 ? 1.811 -48.25 -43.625 1 50.78 152 SER B N 1
ATOM 8763 C CA . SER B 1 152 ? 3.08 -48.5 -44.312 1 50.78 152 SER B CA 1
ATOM 8764 C C . SER B 1 152 ? 4.246 -47.875 -43.531 1 50.78 152 SER B C 1
ATOM 8766 O O . SER B 1 152 ? 5.387 -48.344 -43.656 1 50.78 152 SER B O 1
ATOM 8768 N N . ALA B 1 153 ? 3.891 -47 -42.469 1 59.03 153 ALA B N 1
ATOM 8769 C CA . ALA B 1 153 ? 5.016 -46.219 -41.938 1 59.03 153 ALA B CA 1
ATOM 8770 C C . ALA B 1 153 ? 5.598 -46.938 -40.688 1 59.03 153 ALA B C 1
ATOM 8772 O O . ALA B 1 153 ? 6.797 -46.812 -40.438 1 59.03 153 ALA B O 1
ATOM 8773 N N . ASP B 1 154 ? 4.867 -47.844 -39.906 1 69.06 154 ASP B N 1
ATOM 8774 C CA . ASP B 1 154 ? 5.418 -48.562 -38.75 1 69.06 154 ASP B CA 1
ATOM 8775 C C . ASP B 1 154 ? 4.965 -50.031 -38.781 1 69.06 154 ASP B C 1
ATOM 8777 O O . ASP B 1 154 ? 3.861 -50.344 -38.344 1 69.06 154 ASP B O 1
ATOM 8781 N N . PRO B 1 155 ? 5.785 -50.938 -39.375 1 77.31 155 PRO B N 1
ATOM 8782 C CA . PRO B 1 155 ? 5.422 -52.344 -39.5 1 77.31 155 PRO B CA 1
ATOM 8783 C C . PRO B 1 155 ? 5.277 -53.062 -38.156 1 77.31 155 PRO B C 1
ATOM 8785 O O . PRO B 1 155 ? 4.879 -54.219 -38.125 1 77.31 155 PRO B O 1
ATOM 8788 N N . TYR B 1 156 ? 5.562 -52.281 -37.094 1 76.25 156 TYR B N 1
ATOM 8789 C CA . TYR B 1 156 ? 5.59 -52.938 -35.812 1 76.25 156 TYR B CA 1
ATOM 8790 C C . TYR B 1 156 ? 4.352 -52.594 -35 1 76.25 156 TYR B C 1
ATOM 8792 O O . TYR B 1 156 ? 4.176 -53.094 -33.875 1 76.25 156 TYR B O 1
ATOM 8800 N N . SER B 1 157 ? 3.248 -51.656 -35.531 1 74.44 157 SER B N 1
ATOM 8801 C CA . SER B 1 157 ? 2.129 -51.219 -34.688 1 74.44 157 SER B CA 1
ATOM 8802 C C . SER B 1 157 ? 0.799 -51.406 -35.438 1 74.44 157 SER B C 1
ATOM 8804 O O . SER B 1 157 ? 0.729 -51.25 -36.656 1 74.44 157 SER B O 1
ATOM 8806 N N . CYS B 1 158 ? -0.282 -51.844 -34.719 1 70.38 158 CYS B N 1
ATOM 8807 C CA . CYS B 1 158 ? -1.635 -52 -35.25 1 70.38 158 CYS B CA 1
ATOM 8808 C C . CYS B 1 158 ? -2.439 -50.719 -35.094 1 70.38 158 CYS B C 1
ATOM 8810 O O . CYS B 1 158 ? -2.26 -49.969 -34.125 1 70.38 158 CYS B O 1
ATOM 8812 N N . LEU B 1 159 ? -3.271 -50.094 -36.062 1 65.88 159 LEU B N 1
ATOM 8813 C CA . LEU B 1 159 ? -4.215 -49 -35.906 1 65.88 159 LEU B CA 1
ATOM 8814 C C . LEU B 1 159 ? -5.445 -49.438 -35.125 1 65.88 159 LEU B C 1
ATOM 8816 O O . LEU B 1 159 ? -6.039 -50.469 -35.438 1 65.88 159 LEU B O 1
ATOM 8820 N N . THR B 1 160 ? -5.832 -48.875 -34.031 1 62.88 160 THR B N 1
ATOM 8821 C CA . THR B 1 160 ? -7 -49.281 -33.25 1 62.88 160 THR B CA 1
ATOM 8822 C C . THR B 1 160 ? -8.055 -48.156 -33.25 1 62.88 160 THR B C 1
ATOM 8824 O O . THR B 1 160 ? -7.715 -46.969 -33.25 1 62.88 160 THR B O 1
ATOM 8827 N N . CYS B 1 161 ? -9.383 -48.531 -33.719 1 65.56 161 CYS B N 1
ATOM 8828 C CA . CYS B 1 161 ? -10.484 -47.594 -33.625 1 65.56 161 CYS B CA 1
ATOM 8829 C C . CYS B 1 161 ? -10.688 -47.156 -32.188 1 65.56 161 CYS B C 1
ATOM 8831 O O . CYS B 1 161 ? -10.375 -47.875 -31.234 1 65.56 161 CYS B O 1
ATOM 8833 N N . PRO B 1 162 ? -11.359 -45.844 -31.984 1 63.62 162 PRO B N 1
ATOM 8834 C CA . PRO B 1 162 ? -11.523 -45.281 -30.625 1 63.62 162 PRO B CA 1
ATOM 8835 C C . PRO B 1 162 ? -12.555 -46.062 -29.797 1 63.62 162 PRO B C 1
ATOM 8837 O O . PRO B 1 162 ? -12.508 -46.031 -28.578 1 63.62 162 PRO B O 1
ATOM 8840 N N . HIS B 1 163 ? -13.602 -46.594 -30.531 1 66.31 163 HIS B N 1
ATOM 8841 C CA . HIS B 1 163 ? -14.641 -47.344 -29.828 1 66.31 163 HIS B CA 1
ATOM 8842 C C . HIS B 1 163 ? -14.672 -48.781 -30.266 1 66.31 163 HIS B C 1
ATOM 8844 O O . HIS B 1 163 ? -14.516 -49.094 -31.453 1 66.31 163 HIS B O 1
ATOM 8850 N N . PRO B 1 164 ? -14.906 -49.625 -29.297 1 60.75 164 PRO B N 1
ATOM 8851 C CA . PRO B 1 164 ? -14.859 -51.062 -29.609 1 60.75 164 PRO B CA 1
ATOM 8852 C C . PRO B 1 164 ? -15.93 -51.5 -30.609 1 60.75 164 PRO B C 1
ATOM 8854 O O . PRO B 1 164 ? -15.766 -52.5 -31.312 1 60.75 164 PRO B O 1
ATOM 8857 N N . SER B 1 165 ? -17.047 -50.625 -30.703 1 64.56 165 SER B N 1
ATOM 8858 C CA . SER B 1 165 ? -18.141 -51 -31.594 1 64.56 165 SER B CA 1
ATOM 8859 C C . SER B 1 165 ? -17.938 -50.438 -33 1 64.56 165 SER B C 1
ATOM 8861 O O . SER B 1 165 ? -18.844 -50.5 -33.844 1 64.56 165 SER B O 1
ATOM 8863 N N . MET B 1 166 ? -16.828 -49.906 -33.125 1 73.25 166 MET B N 1
ATOM 8864 C CA . MET B 1 166 ? -16.531 -49.375 -34.438 1 73.25 166 MET B CA 1
ATOM 8865 C C . MET B 1 166 ? -15.664 -50.344 -35.25 1 73.25 166 MET B C 1
ATOM 8867 O O . MET B 1 166 ? -14.906 -51.125 -34.656 1 73.25 166 MET B O 1
ATOM 8871 N N . THR B 1 167 ? -16 -50.438 -36.375 1 68.38 167 THR B N 1
ATOM 8872 C CA . THR B 1 167 ? -15.203 -51.25 -37.281 1 68.38 167 THR B CA 1
ATOM 8873 C C . THR B 1 167 ? -14.672 -50.375 -38.438 1 68.38 167 THR B C 1
ATOM 8875 O O . THR B 1 167 ? -15.289 -49.375 -38.812 1 68.38 167 THR B O 1
ATOM 8878 N N . ILE B 1 168 ? -13.523 -50.625 -38.781 1 69.19 168 ILE B N 1
ATOM 8879 C CA . ILE B 1 168 ? -12.938 -49.875 -39.875 1 69.19 168 ILE B CA 1
ATOM 8880 C C . ILE B 1 168 ? -13.57 -50.312 -41.188 1 69.19 168 ILE B C 1
ATOM 8882 O O . ILE B 1 168 ? -13.609 -51.531 -41.5 1 69.19 168 ILE B O 1
ATOM 8886 N N . ASP B 1 169 ? -14.211 -49.375 -41.844 1 68.38 169 ASP B N 1
ATOM 8887 C CA . ASP B 1 169 ? -14.742 -49.656 -43.156 1 68.38 169 ASP B CA 1
ATOM 8888 C C . ASP B 1 169 ? -13.617 -50 -44.156 1 68.38 169 ASP B C 1
ATOM 8890 O O . ASP B 1 169 ? -12.672 -49.219 -44.312 1 68.38 169 ASP B O 1
ATOM 8894 N N . PRO B 1 170 ? -13.586 -51.125 -44.562 1 61.28 170 PRO B N 1
ATOM 8895 C CA . PRO B 1 170 ? -12.508 -51.562 -45.469 1 61.28 170 PRO B CA 1
ATOM 8896 C C . PRO B 1 170 ? -12.352 -50.656 -46.656 1 61.28 170 PRO B C 1
ATOM 8898 O O . PRO B 1 170 ? -11.273 -50.594 -47.25 1 61.28 170 PRO B O 1
ATOM 8901 N N . VAL B 1 171 ? -13.484 -49.969 -46.969 1 62.66 171 VAL B N 1
ATOM 8902 C CA . VAL B 1 171 ? -13.453 -49.156 -48.188 1 62.66 171 VAL B CA 1
ATOM 8903 C C . VAL B 1 171 ? -12.914 -47.75 -47.844 1 62.66 171 VAL B C 1
ATOM 8905 O O . VAL B 1 171 ? -12 -47.25 -48.5 1 62.66 171 VAL B O 1
ATOM 8908 N N . THR B 1 172 ? -13.289 -47.219 -46.781 1 67.94 172 THR B N 1
ATOM 8909 C CA . THR B 1 172 ? -12.984 -45.812 -46.531 1 67.94 172 THR B CA 1
ATOM 8910 C C . THR B 1 172 ? -11.906 -45.719 -45.438 1 67.94 172 THR B C 1
ATOM 8912 O O . THR B 1 172 ? -11.32 -44.656 -45.25 1 67.94 172 THR B O 1
ATOM 8915 N N . SER B 1 173 ? -11.469 -46.812 -44.875 1 64.94 173 SER B N 1
ATOM 8916 C CA . SER B 1 173 ? -10.484 -46.875 -43.812 1 64.94 173 SER B CA 1
ATOM 8917 C C . SER B 1 173 ? -10.883 -45.969 -42.656 1 64.94 173 SER B C 1
ATOM 8919 O O . SER B 1 173 ? -10.023 -45.406 -41.969 1 64.94 173 SER B O 1
ATOM 8921 N N . GLN B 1 174 ? -12.211 -45.656 -42.656 1 72.38 174 GLN B N 1
ATOM 8922 C CA . GLN B 1 174 ? -12.727 -44.844 -41.562 1 72.38 174 GLN B CA 1
ATOM 8923 C C . GLN B 1 174 ? -13.461 -45.719 -40.562 1 72.38 174 GLN B C 1
ATOM 8925 O O . GLN B 1 174 ? -13.969 -46.781 -40.906 1 72.38 174 GLN B O 1
ATOM 8930 N N . CYS B 1 175 ? -13.32 -45.312 -39.281 1 73.5 175 CYS B N 1
ATOM 8931 C CA . CYS B 1 175 ? -14.039 -46.031 -38.25 1 73.5 175 CYS B CA 1
ATOM 8932 C C . CYS B 1 175 ? -15.539 -45.781 -38.344 1 73.5 175 CYS B C 1
ATOM 8934 O O . CYS B 1 175 ? -15.992 -44.656 -38.406 1 73.5 175 CYS B O 1
ATOM 8936 N N . VAL B 1 176 ? -16.297 -46.781 -38.719 1 78.38 176 VAL B N 1
ATOM 8937 C CA . VAL B 1 176 ? -17.75 -46.656 -38.812 1 78.38 176 VAL B CA 1
ATOM 8938 C C . VAL B 1 176 ? -18.391 -47.594 -37.75 1 78.38 176 VAL B C 1
ATOM 8940 O O . VAL B 1 176 ? -17.828 -48.625 -37.375 1 78.38 176 VAL B O 1
ATOM 8943 N N . CYS B 1 177 ? -19.703 -47.031 -37.219 1 81.62 177 CYS B N 1
ATOM 8944 C CA . CYS B 1 177 ? -20.391 -47.844 -36.219 1 81.62 177 CYS B CA 1
ATOM 8945 C C . CYS B 1 177 ? -20.984 -49.094 -36.875 1 81.62 177 CYS B C 1
ATOM 8947 O O . CYS B 1 177 ? -21.422 -49.062 -38.031 1 81.62 177 CYS B O 1
ATOM 8949 N N . GLY B 1 178 ? -20.953 -50.219 -36.25 1 75.56 178 GLY B N 1
ATOM 8950 C CA . GLY B 1 178 ? -21.453 -51.5 -36.719 1 75.56 178 GLY B CA 1
ATOM 8951 C C . GLY B 1 178 ? -22.953 -51.531 -36.906 1 75.56 178 GLY B C 1
ATOM 8952 O O . GLY B 1 178 ? -23.641 -50.562 -36.625 1 75.56 178 GLY B O 1
ATOM 8953 N N . SER B 1 179 ? -23.453 -52.656 -37.469 1 75.44 179 SER B N 1
ATOM 8954 C CA . SER B 1 179 ? -24.891 -52.844 -37.719 1 75.44 179 SER B CA 1
ATOM 8955 C C . SER B 1 179 ? -25.688 -52.75 -36.406 1 75.44 179 SER B C 1
ATOM 8957 O O . SER B 1 179 ? -25.328 -53.375 -35.406 1 75.44 179 SER B O 1
ATOM 8959 N N . GLY B 1 180 ? -26.703 -51.875 -36.281 1 79.38 180 GLY B N 1
ATOM 8960 C CA . GLY B 1 180 ? -27.531 -51.688 -35.125 1 79.38 180 GLY B CA 1
ATOM 8961 C C . GLY B 1 180 ? -27.109 -50.5 -34.25 1 79.38 180 GLY B C 1
ATOM 8962 O O . GLY B 1 180 ? -27.766 -50.188 -33.281 1 79.38 180 GLY B O 1
ATOM 8963 N N . TYR B 1 181 ? -25.938 -50 -34.594 1 83.12 181 TYR B N 1
ATOM 8964 C CA . TYR B 1 181 ? -25.422 -48.844 -33.844 1 83.12 181 TYR B CA 1
ATOM 8965 C C . TYR B 1 181 ? -25.438 -47.594 -34.719 1 83.12 181 TYR B C 1
ATOM 8967 O O . TYR B 1 181 ? -25.375 -47.688 -35.938 1 83.12 181 TYR B O 1
ATOM 8975 N N . VAL B 1 182 ? -25.656 -46.469 -34.125 1 85.19 182 VAL B N 1
ATOM 8976 C CA . VAL B 1 182 ? -25.625 -45.188 -34.812 1 85.19 182 VAL B CA 1
ATOM 8977 C C . VAL B 1 182 ? -24.547 -44.312 -34.188 1 85.19 182 VAL B C 1
ATOM 8979 O O . VAL B 1 182 ? -24.234 -44.406 -33 1 85.19 182 VAL B O 1
ATOM 8982 N N . ALA B 1 183 ? -24.047 -43.5 -35.125 1 81.56 183 ALA B N 1
ATOM 8983 C CA . ALA B 1 183 ? -22.984 -42.594 -34.688 1 81.56 183 ALA B CA 1
ATOM 8984 C C . ALA B 1 183 ? -23.531 -41.5 -33.75 1 81.56 183 ALA B C 1
ATOM 8986 O O . ALA B 1 183 ? -24.594 -40.938 -34.031 1 81.56 183 ALA B O 1
ATOM 8987 N N . ALA B 1 184 ? -23 -41.406 -32.625 1 81.56 184 ALA B N 1
ATOM 8988 C CA . ALA B 1 184 ? -23.25 -40.312 -31.688 1 81.56 184 ALA B CA 1
ATOM 8989 C C . ALA B 1 184 ? -21.953 -39.562 -31.344 1 81.56 184 ALA B C 1
ATOM 8991 O O . ALA B 1 184 ? -21.312 -39.906 -30.344 1 81.56 184 ALA B O 1
ATOM 8992 N N . GLY B 1 185 ? -21.609 -38.594 -32.125 1 74.19 185 GLY B N 1
ATOM 8993 C CA . GLY B 1 185 ? -20.328 -37.938 -31.969 1 74.19 185 GLY B CA 1
ATOM 8994 C C . GLY B 1 185 ? -19.141 -38.812 -32.312 1 74.19 185 GLY B C 1
ATOM 8995 O O . GLY B 1 185 ? -19.078 -39.406 -33.375 1 74.19 185 GLY B O 1
ATOM 8996 N N . SER B 1 186 ? -18.281 -39 -31.219 1 69.56 186 SER B N 1
ATOM 8997 C CA . SER B 1 186 ? -17.078 -39.812 -31.422 1 69.56 186 SER B CA 1
ATOM 8998 C C . SER B 1 186 ? -17.281 -41.219 -30.906 1 69.56 186 SER B C 1
ATOM 9000 O O . SER B 1 186 ? -16.328 -42 -30.844 1 69.56 186 SER B O 1
ATOM 9002 N N . THR B 1 187 ? -18.672 -41.5 -30.609 1 77.12 187 THR B N 1
ATOM 9003 C CA . THR B 1 187 ? -18.984 -42.812 -30.078 1 77.12 187 THR B CA 1
ATOM 9004 C C . THR B 1 187 ? -20.156 -43.438 -30.812 1 77.12 187 THR B C 1
ATOM 9006 O O . THR B 1 187 ? -20.703 -42.812 -31.75 1 77.12 187 THR B O 1
ATOM 9009 N N . CYS B 1 188 ? -20.344 -44.688 -30.625 1 81.94 188 CYS B N 1
ATOM 9010 C CA . CYS B 1 188 ? -21.484 -45.375 -31.219 1 81.94 188 CYS B CA 1
ATOM 9011 C C . CYS B 1 188 ? -22.484 -45.781 -30.141 1 81.94 188 CYS B C 1
ATOM 9013 O O . CYS B 1 188 ? -22.094 -46.156 -29.031 1 81.94 188 CYS B O 1
ATOM 9015 N N . ILE B 1 189 ? -23.812 -45.531 -30.469 1 83.31 189 ILE B N 1
ATOM 9016 C CA . ILE B 1 189 ? -24.875 -45.938 -29.531 1 83.31 189 ILE B CA 1
ATOM 9017 C C . ILE B 1 189 ? -25.859 -46.844 -30.25 1 83.31 189 ILE B C 1
ATOM 9019 O O . ILE B 1 189 ? -25.969 -46.844 -31.484 1 83.31 189 ILE B O 1
ATOM 9023 N N . LEU B 1 190 ? -26.562 -47.625 -29.453 1 81.44 190 LEU B N 1
ATOM 9024 C CA . LEU B 1 190 ? -27.578 -48.5 -30.016 1 81.44 190 LEU B CA 1
ATOM 9025 C C . LEU B 1 190 ? -28.688 -47.688 -30.672 1 81.44 190 LEU B C 1
ATOM 9027 O O . LEU B 1 190 ? -29.141 -46.688 -30.141 1 81.44 190 LEU B O 1
ATOM 9031 N N . GLN B 1 191 ? -29.125 -48.125 -31.812 1 85.81 191 GLN B N 1
ATOM 9032 C CA . GLN B 1 191 ? -30.156 -47.438 -32.562 1 85.81 191 GLN B CA 1
ATOM 9033 C C . GLN B 1 191 ? -31.469 -47.375 -31.766 1 85.81 191 GLN B C 1
ATOM 9035 O O . GLN B 1 191 ? -32.188 -46.344 -31.844 1 85.81 191 GLN B O 1
ATOM 9040 N N . SER B 1 192 ? -31.844 -48.375 -31.047 1 83.25 192 SER B N 1
ATOM 9041 C CA . SER B 1 192 ? -33.062 -48.375 -30.25 1 83.25 192 SER B CA 1
ATOM 9042 C C . SER B 1 192 ? -33.031 -47.312 -29.156 1 83.25 192 SER B C 1
ATOM 9044 O O . SER B 1 192 ? -34.031 -46.656 -28.891 1 83.25 192 SER B O 1
ATOM 9046 N N . LEU B 1 193 ? -31.906 -47.188 -28.609 1 85.25 193 LEU B N 1
ATOM 9047 C CA . LEU B 1 193 ? -31.734 -46.188 -27.562 1 85.25 193 LEU B CA 1
ATOM 9048 C C . LEU B 1 193 ? -31.75 -44.781 -28.141 1 85.25 193 LEU B C 1
ATOM 9050 O O . LEU B 1 193 ? -32.312 -43.875 -27.531 1 85.25 193 LEU B O 1
ATOM 9054 N N . GLN B 1 194 ? -31.125 -44.594 -29.266 1 87.88 194 GLN B N 1
ATOM 9055 C CA . GLN B 1 194 ? -31.109 -43.312 -29.953 1 87.88 194 GLN B CA 1
ATOM 9056 C C . GLN B 1 194 ? -32.531 -42.844 -30.281 1 87.88 194 GLN B C 1
ATOM 9058 O O . GLN B 1 194 ? -32.875 -41.688 -30.094 1 87.88 194 GLN B O 1
ATOM 9063 N N . THR B 1 195 ? -33.312 -43.781 -30.766 1 87.5 195 THR B N 1
ATOM 9064 C CA . THR B 1 195 ? -34.688 -43.438 -31.156 1 87.5 195 THR B CA 1
ATOM 9065 C C . THR B 1 195 ? -35.5 -43 -29.938 1 87.5 195 THR B C 1
ATOM 9067 O O . THR B 1 195 ? -36.312 -42.094 -30.016 1 87.5 195 THR B O 1
ATOM 9070 N N . ARG B 1 196 ? -35.281 -43.531 -28.844 1 87.62 196 ARG B N 1
ATOM 9071 C CA . ARG B 1 196 ? -36 -43.188 -27.609 1 87.62 196 ARG B CA 1
ATOM 9072 C C . ARG B 1 196 ? -35.594 -41.812 -27.109 1 87.62 196 ARG B C 1
ATOM 9074 O O . ARG B 1 196 ? -36.469 -41.031 -26.688 1 87.62 196 ARG B O 1
ATOM 9081 N N . ILE B 1 197 ? -34.344 -41.5 -27.125 1 90.19 197 ILE B N 1
ATOM 9082 C CA . ILE B 1 197 ? -33.844 -40.25 -26.609 1 90.19 197 ILE B CA 1
ATOM 9083 C C . ILE B 1 197 ? -34.281 -39.094 -27.531 1 90.19 197 ILE B C 1
ATOM 9085 O O . ILE B 1 197 ? -34.719 -38.062 -27.078 1 90.19 197 ILE B O 1
ATOM 9089 N N . VAL B 1 198 ? -34.188 -39.312 -28.859 1 90.88 198 VAL B N 1
ATOM 9090 C CA . VAL B 1 198 ? -34.5 -38.281 -29.828 1 90.88 198 VAL B CA 1
ATOM 9091 C C . VAL B 1 198 ? -36 -38 -29.828 1 90.88 198 VAL B C 1
ATOM 9093 O O . VAL B 1 198 ? -36.438 -36.875 -30.078 1 90.88 198 VAL B O 1
ATOM 9096 N N . ALA B 1 199 ? -36.781 -39 -29.531 1 89 199 ALA B N 1
ATOM 9097 C CA . ALA B 1 199 ? -38.219 -38.812 -29.453 1 89 199 ALA B CA 1
ATOM 9098 C C . ALA B 1 199 ? -38.594 -37.875 -28.297 1 89 199 ALA B C 1
ATOM 9100 O O . ALA B 1 199 ? -39.531 -37.094 -28.422 1 89 199 ALA B O 1
ATOM 9101 N N . GLN B 1 200 ? -37.875 -37.938 -27.25 1 88.69 200 GLN B N 1
ATOM 9102 C CA . GLN B 1 200 ? -38.156 -37.094 -26.094 1 88.69 200 GLN B CA 1
ATOM 9103 C C . GLN B 1 200 ? -37.469 -35.75 -26.203 1 88.69 200 GLN B C 1
ATOM 9105 O O . GLN B 1 200 ? -38.031 -34.719 -25.844 1 88.69 200 GLN B O 1
ATOM 9110 N N . TRP B 1 201 ? -36.188 -35.812 -26.656 1 91.25 201 TRP B N 1
ATOM 9111 C CA . TRP B 1 201 ? -35.406 -34.594 -26.797 1 91.25 201 TRP B CA 1
ATOM 9112 C C . TRP B 1 201 ? -34.75 -34.531 -28.172 1 91.25 201 TRP B C 1
ATOM 9114 O O . TRP B 1 201 ? -33.625 -34.969 -28.359 1 91.25 201 TRP B O 1
ATOM 9124 N N . PRO B 1 202 ? -35.406 -33.812 -29.078 1 88 202 PRO B N 1
ATOM 9125 C CA . PRO B 1 202 ? -34.844 -33.719 -30.422 1 88 202 PRO B CA 1
ATOM 9126 C C . PRO B 1 202 ? -33.469 -33.094 -30.469 1 88 202 PRO B C 1
ATOM 9128 O O . PRO B 1 202 ? -33.188 -32.125 -29.719 1 88 202 PRO B O 1
ATOM 9131 N N . THR B 1 203 ? -32.594 -33.656 -31.281 1 80.31 203 THR B N 1
ATOM 9132 C CA . THR B 1 203 ? -31.188 -33.25 -31.375 1 80.31 203 THR B CA 1
ATOM 9133 C C . THR B 1 203 ? -31.078 -31.766 -31.781 1 80.31 203 THR B C 1
ATOM 9135 O O . THR B 1 203 ? -30.125 -31.094 -31.406 1 80.31 203 THR B O 1
ATOM 9138 N N . SER B 1 204 ? -31.984 -31.234 -32.625 1 76.56 204 SER B N 1
ATOM 9139 C CA . SER B 1 204 ? -31.922 -29.844 -33.094 1 76.56 204 SER B CA 1
ATOM 9140 C C . SER B 1 204 ? -32.125 -28.875 -31.922 1 76.56 204 SER B C 1
ATOM 9142 O O . SER B 1 204 ? -31.453 -27.844 -31.859 1 76.56 204 SER B O 1
ATOM 9144 N N . THR B 1 205 ? -32.875 -29.234 -30.984 1 82.56 205 THR B N 1
ATOM 9145 C CA . THR B 1 205 ? -33.188 -28.344 -29.859 1 82.56 205 THR B CA 1
ATOM 9146 C C . THR B 1 205 ? -32.281 -28.672 -28.672 1 82.56 205 THR B C 1
ATOM 9148 O O . THR B 1 205 ? -32.094 -27.812 -27.797 1 82.56 205 THR B O 1
ATOM 9151 N N . ALA B 1 206 ? -31.734 -29.812 -28.703 1 86.62 206 ALA B N 1
ATOM 9152 C CA . ALA B 1 206 ? -30.984 -30.266 -27.531 1 86.62 206 ALA B CA 1
ATOM 9153 C C . ALA B 1 206 ? -29.641 -29.531 -27.422 1 86.62 206 ALA B C 1
ATOM 9155 O O . ALA B 1 206 ? -29.125 -29.344 -26.328 1 86.62 206 ALA B O 1
ATOM 9156 N N . ALA B 1 207 ? -29.125 -29.078 -28.5 1 89.56 207 ALA B N 1
ATOM 9157 C CA . ALA B 1 207 ? -27.812 -28.453 -28.5 1 89.56 207 ALA B CA 1
ATOM 9158 C C . ALA B 1 207 ? -27.906 -26.953 -28.328 1 89.56 207 ALA B C 1
ATOM 9160 O O . ALA B 1 207 ? -26.906 -26.25 -28.281 1 89.56 207 ALA B O 1
ATOM 9161 N N . THR B 1 208 ? -29.047 -26.469 -28.016 1 90.69 208 THR B N 1
ATOM 9162 C CA . THR B 1 208 ? -29.219 -25.016 -27.938 1 90.69 208 THR B CA 1
ATOM 9163 C C . THR B 1 208 ? -28.969 -24.516 -26.516 1 90.69 208 THR B C 1
ATOM 9165 O O . THR B 1 208 ? -29.469 -25.094 -25.547 1 90.69 208 THR B O 1
ATOM 9168 N N . VAL B 1 209 ? -28.141 -23.516 -26.422 1 91.88 209 VAL B N 1
ATOM 9169 C CA . VAL B 1 209 ? -27.859 -22.844 -25.141 1 91.88 209 VAL B CA 1
ATOM 9170 C C . VAL B 1 209 ? -28.281 -21.391 -25.219 1 91.88 209 VAL B C 1
ATOM 9172 O O . VAL B 1 209 ? -28.078 -20.734 -26.25 1 91.88 209 VAL B O 1
ATOM 9175 N N . GLN B 1 210 ? -28.875 -20.906 -24.156 1 91.88 210 GLN B N 1
ATOM 9176 C CA . GLN B 1 210 ? -29.312 -19.516 -24.078 1 91.88 210 GLN B CA 1
ATOM 9177 C C . GLN B 1 210 ? -28.406 -18.703 -23.156 1 91.88 210 GLN B C 1
ATOM 9179 O O . GLN B 1 210 ? -28.234 -19.078 -21.984 1 91.88 210 GLN B O 1
ATOM 9184 N N . PHE B 1 211 ? -27.859 -17.609 -23.734 1 93.94 211 PHE B N 1
ATOM 9185 C CA . PHE B 1 211 ? -27.094 -16.656 -22.953 1 93.94 211 PHE B CA 1
ATOM 9186 C C . PHE B 1 211 ? -27.906 -15.398 -22.656 1 93.94 211 PHE B C 1
ATOM 9188 O O . PHE B 1 211 ? -28.234 -14.641 -23.562 1 93.94 211 PHE B O 1
ATOM 9195 N N . ARG B 1 212 ? -28.188 -15.133 -21.391 1 92.06 212 ARG B N 1
ATOM 9196 C CA . ARG B 1 212 ? -29.141 -14.094 -21.047 1 92.06 212 ARG B CA 1
ATOM 9197 C C . ARG B 1 212 ? -28.469 -12.938 -20.312 1 92.06 212 ARG B C 1
ATOM 9199 O O . ARG B 1 212 ? -29.094 -11.906 -20.062 1 92.06 212 ARG B O 1
ATOM 9206 N N . ASP B 1 213 ? -27.234 -13.062 -19.906 1 92.38 213 ASP B N 1
ATOM 9207 C CA . ASP B 1 213 ? -26.547 -12.039 -19.125 1 92.38 213 ASP B CA 1
ATOM 9208 C C . ASP B 1 213 ? -25.359 -11.461 -19.891 1 92.38 213 ASP B C 1
ATOM 9210 O O . ASP B 1 213 ? -24.266 -11.336 -19.328 1 92.38 213 ASP B O 1
ATOM 9214 N N . ILE B 1 214 ? -25.594 -11.109 -21.141 1 93.38 214 ILE B N 1
ATOM 9215 C CA . ILE B 1 214 ? -24.547 -10.57 -22 1 93.38 214 ILE B CA 1
ATOM 9216 C C . ILE B 1 214 ? -24.406 -9.07 -21.766 1 93.38 214 ILE B C 1
ATOM 9218 O O . ILE B 1 214 ? -25.406 -8.344 -21.734 1 93.38 214 ILE B O 1
ATOM 9222 N N . SER B 1 215 ? -23.172 -8.664 -21.469 1 90.12 215 SER B N 1
ATOM 9223 C CA . SER B 1 215 ? -22.844 -7.242 -21.359 1 90.12 215 SER B CA 1
ATOM 9224 C C . SER B 1 215 ? -21.547 -6.91 -22.078 1 90.12 215 SER B C 1
ATOM 9226 O O . SER B 1 215 ? -20.609 -7.711 -22.078 1 90.12 215 SER B O 1
ATOM 9228 N N . ASP B 1 216 ? -21.438 -5.695 -22.641 1 83.94 216 ASP B N 1
ATOM 9229 C CA . ASP B 1 216 ? -20.25 -5.309 -23.406 1 83.94 216 ASP B CA 1
ATOM 9230 C C . ASP B 1 216 ? -19.141 -4.824 -22.484 1 83.94 216 ASP B C 1
ATOM 9232 O O . ASP B 1 216 ? -17.953 -4.867 -22.844 1 83.94 216 ASP B O 1
ATOM 9236 N N . TYR B 1 217 ? -19.469 -4.203 -21.422 1 82.75 217 TYR B N 1
ATOM 9237 C CA . TYR B 1 217 ? -18.469 -3.756 -20.469 1 82.75 217 TYR B CA 1
ATOM 9238 C C . TYR B 1 217 ? -18.891 -4.047 -19.031 1 82.75 217 TYR B C 1
ATOM 9240 O O . TYR B 1 217 ? -20.047 -4.449 -18.797 1 82.75 217 TYR B O 1
ATOM 9248 N N . ASP B 1 218 ? -18.016 -3.812 -18.172 1 80.56 218 ASP B N 1
ATOM 9249 C CA . ASP B 1 218 ? -18.312 -4.09 -16.766 1 80.56 218 ASP B CA 1
ATOM 9250 C C . ASP B 1 218 ? -19.469 -3.234 -16.266 1 80.56 218 ASP B C 1
ATOM 9252 O O . ASP B 1 218 ? -19.5 -2.023 -16.5 1 80.56 218 ASP B O 1
ATOM 9256 N N . LYS B 1 219 ? -20.391 -3.627 -15.719 1 70.69 219 LYS B N 1
ATOM 9257 C CA . LYS B 1 219 ? -21.578 -2.994 -15.148 1 70.69 219 LYS B CA 1
ATOM 9258 C C . LYS B 1 219 ? -22.391 -2.281 -16.219 1 70.69 219 LYS B C 1
ATOM 9260 O O . LYS B 1 219 ? -23.031 -1.267 -15.945 1 70.69 219 LYS B O 1
ATOM 9265 N N . GLY B 1 220 ? -22.219 -2.807 -17.391 1 76.12 220 GLY B N 1
ATOM 9266 C CA . GLY B 1 220 ? -23.031 -2.281 -18.469 1 76.12 220 GLY B CA 1
ATOM 9267 C C . GLY B 1 220 ? -24.422 -2.863 -18.5 1 76.12 220 GLY B C 1
ATOM 9268 O O . GLY B 1 220 ? -24.766 -3.734 -17.688 1 76.12 220 GLY B O 1
ATOM 9269 N N . PRO B 1 221 ? -25.219 -2.252 -19.359 1 81.12 221 PRO B N 1
ATOM 9270 C CA . PRO B 1 221 ? -26.578 -2.789 -19.5 1 81.12 221 PRO B CA 1
ATOM 9271 C C . PRO B 1 221 ? -26.594 -4.195 -20.094 1 81.12 221 PRO B C 1
ATOM 9273 O O . PRO B 1 221 ? -25.75 -4.531 -20.922 1 81.12 221 PRO B O 1
ATOM 9276 N N . ILE B 1 222 ? -27.469 -5.027 -19.609 1 86.69 222 ILE B N 1
ATOM 9277 C CA . ILE B 1 222 ? -27.656 -6.379 -20.125 1 86.69 222 ILE B CA 1
ATOM 9278 C C . ILE B 1 222 ? -28.328 -6.324 -21.5 1 86.69 222 ILE B C 1
ATOM 9280 O O . ILE B 1 222 ? -29.375 -5.688 -21.656 1 86.69 222 ILE B O 1
ATOM 9284 N N . LEU B 1 223 ? -27.719 -6.965 -22.438 1 86.62 223 LEU B N 1
ATOM 9285 C CA . LEU B 1 223 ? -28.203 -6.973 -23.812 1 86.62 223 LEU B CA 1
ATOM 9286 C C . LEU B 1 223 ? -29.25 -8.062 -24.016 1 86.62 223 LEU B C 1
ATOM 9288 O O . LEU B 1 223 ? -29.547 -8.82 -23.094 1 86.62 223 LEU B O 1
ATOM 9292 N N . ALA B 1 224 ? -29.75 -8.133 -25.203 1 89 224 ALA B N 1
ATOM 9293 C CA . ALA B 1 224 ? -30.75 -9.148 -25.562 1 89 224 ALA B CA 1
ATOM 9294 C C . ALA B 1 224 ? -30.141 -10.555 -25.5 1 89 224 ALA B C 1
ATOM 9296 O O . ALA B 1 224 ? -28.969 -10.742 -25.812 1 89 224 ALA B O 1
ATOM 9297 N N . PRO B 1 225 ? -30.969 -11.523 -24.938 1 91.19 225 PRO B N 1
ATOM 9298 C CA . PRO B 1 225 ? -30.469 -12.898 -24.859 1 91.19 225 PRO B CA 1
ATOM 9299 C C . PRO B 1 225 ? -30.062 -13.461 -26.219 1 91.19 225 PRO B C 1
ATOM 9301 O O . PRO B 1 225 ? -30.688 -13.141 -27.234 1 91.19 225 PRO B O 1
ATOM 9304 N N . LEU B 1 226 ? -29.031 -14.18 -26.25 1 92.31 226 LEU B N 1
ATOM 9305 C CA . LEU B 1 226 ? -28.516 -14.82 -27.453 1 92.31 226 LEU B CA 1
ATOM 9306 C C . LEU B 1 226 ? -28.703 -16.328 -27.391 1 92.31 226 LEU B C 1
ATOM 9308 O O . LEU B 1 226 ? -28.234 -16.984 -26.469 1 92.31 226 LEU B O 1
ATOM 9312 N N . ARG B 1 227 ? -29.531 -16.812 -28.344 1 91.88 227 ARG B N 1
ATOM 9313 C CA . ARG B 1 227 ? -29.734 -18.266 -28.484 1 91.88 227 ARG B CA 1
ATOM 9314 C C . ARG B 1 227 ? -28.797 -18.844 -29.547 1 91.88 227 ARG B C 1
ATOM 9316 O O . ARG B 1 227 ? -28.797 -18.375 -30.688 1 91.88 227 ARG B O 1
ATOM 9323 N N . GLN B 1 228 ? -27.906 -19.766 -29.172 1 90.19 228 GLN B N 1
ATOM 9324 C CA . GLN B 1 228 ? -26.984 -20.359 -30.125 1 90.19 228 GLN B CA 1
ATOM 9325 C C . GLN B 1 228 ? -26.844 -21.859 -29.891 1 90.19 228 GLN B C 1
ATOM 9327 O O . GLN B 1 228 ? -27.109 -22.359 -28.797 1 90.19 228 GLN B O 1
ATOM 9332 N N . THR B 1 229 ? -26.469 -22.516 -31.016 1 91.75 229 THR B N 1
ATOM 9333 C CA . THR B 1 229 ? -26.203 -23.938 -30.938 1 91.75 229 THR B CA 1
ATOM 9334 C C . THR B 1 229 ? -24.766 -24.203 -30.469 1 91.75 229 THR B C 1
ATOM 9336 O O . THR B 1 229 ? -23.828 -23.625 -31 1 91.75 229 THR B O 1
ATOM 9339 N N . SER B 1 230 ? -24.594 -25.016 -29.438 1 93.25 230 SER B N 1
ATOM 9340 C CA . SER B 1 230 ? -23.266 -25.359 -28.922 1 93.25 230 SER B CA 1
ATOM 9341 C C . SER B 1 230 ? -22.75 -26.641 -29.562 1 93.25 230 SER B C 1
ATOM 9343 O O . SER B 1 230 ? -23.422 -27.672 -29.531 1 93.25 230 SER B O 1
ATOM 9345 N N . ALA B 1 231 ? -21.578 -26.578 -30.094 1 91.19 231 ALA B N 1
ATOM 9346 C CA . ALA B 1 231 ? -20.953 -27.734 -30.719 1 91.19 231 ALA B CA 1
ATOM 9347 C C . ALA B 1 231 ? -20.625 -28.812 -29.688 1 91.19 231 ALA B C 1
ATOM 9349 O O . ALA B 1 231 ? -20.672 -30 -29.984 1 91.19 231 ALA B O 1
ATOM 9350 N N . VAL B 1 232 ? -20.344 -28.422 -28.5 1 92.5 232 VAL B N 1
ATOM 9351 C CA . VAL B 1 232 ? -19.969 -29.344 -27.438 1 92.5 232 VAL B CA 1
ATOM 9352 C C . VAL B 1 232 ? -21.172 -30.156 -27 1 92.5 232 VAL B C 1
ATOM 9354 O O . VAL B 1 232 ? -21.094 -31.375 -26.859 1 92.5 232 VAL B O 1
ATOM 9357 N N . ILE B 1 233 ? -22.281 -29.5 -26.797 1 92.94 233 ILE B N 1
ATOM 9358 C CA . ILE B 1 233 ? -23.5 -30.188 -26.375 1 92.94 233 ILE B CA 1
ATOM 9359 C C . ILE B 1 233 ? -24.016 -31.078 -27.5 1 92.94 233 ILE B C 1
ATOM 9361 O O . ILE B 1 233 ? -24.469 -32.188 -27.266 1 92.94 233 ILE B O 1
ATOM 9365 N N . SER B 1 234 ? -23.859 -30.594 -28.703 1 89.69 234 SER B N 1
ATOM 9366 C CA . SER B 1 234 ? -24.297 -31.375 -29.844 1 89.69 234 SER B CA 1
ATOM 9367 C C . SER B 1 234 ? -23.5 -32.656 -29.969 1 89.69 234 SER B C 1
ATOM 9369 O O . SER B 1 234 ? -24.031 -33.719 -30.359 1 89.69 234 SER B O 1
ATOM 9371 N N . ASP B 1 235 ? -22.328 -32.625 -29.641 1 87.81 235 ASP B N 1
ATOM 9372 C CA . ASP B 1 235 ? -21.422 -33.75 -29.812 1 87.81 235 ASP B CA 1
ATOM 9373 C C . ASP B 1 235 ? -21.609 -34.781 -28.703 1 87.81 235 ASP B C 1
ATOM 9375 O O . ASP B 1 235 ? -21.484 -35.969 -28.922 1 87.81 235 ASP B O 1
ATOM 9379 N N . GLN B 1 236 ? -21.922 -34.375 -27.484 1 91.38 236 GLN B N 1
ATOM 9380 C CA . GLN B 1 236 ? -21.828 -35.25 -26.344 1 91.38 236 GLN B CA 1
ATOM 9381 C C . GLN B 1 236 ? -23.219 -35.625 -25.844 1 91.38 236 GLN B C 1
ATOM 9383 O O . GLN B 1 236 ? -23.391 -36.656 -25.156 1 91.38 236 GLN B O 1
ATOM 9388 N N . PHE B 1 237 ? -24.25 -34.969 -26.156 1 93.06 237 PHE B N 1
ATOM 9389 C CA . PHE B 1 237 ? -25.547 -35.094 -25.5 1 93.06 237 PHE B CA 1
ATOM 9390 C C . PHE B 1 237 ? -26.156 -36.438 -25.797 1 93.06 237 PHE B C 1
ATOM 9392 O O . PHE B 1 237 ? -26.594 -37.156 -24.875 1 93.06 237 PHE B O 1
ATOM 9399 N N . LEU B 1 238 ? -26.203 -36.812 -27.047 1 90.75 238 LEU B N 1
ATOM 9400 C CA . LEU B 1 238 ? -26.906 -38.031 -27.438 1 90.75 238 LEU B CA 1
ATOM 9401 C C . LEU B 1 238 ? -26.266 -39.25 -26.766 1 90.75 238 LEU B C 1
ATOM 9403 O O . LEU B 1 238 ? -26.984 -40.094 -26.234 1 90.75 238 LEU B O 1
ATOM 9407 N N . TRP B 1 239 ? -25.016 -39.312 -26.781 1 87.88 239 TRP B N 1
ATOM 9408 C CA . TRP B 1 239 ? -24.312 -40.438 -26.141 1 87.88 239 TRP B CA 1
ATOM 9409 C C . TRP B 1 239 ? -24.531 -40.438 -24.625 1 87.88 239 TRP B C 1
ATOM 9411 O O . TRP B 1 239 ? -24.828 -41.469 -24.031 1 87.88 239 TRP B O 1
ATOM 9421 N N . ALA B 1 240 ? -24.375 -39.281 -24.016 1 92.69 240 ALA B N 1
ATOM 9422 C CA . ALA B 1 240 ? -24.469 -39.188 -22.562 1 92.69 240 ALA B CA 1
ATOM 9423 C C . ALA B 1 240 ? -25.875 -39.5 -22.078 1 92.69 240 ALA B C 1
ATOM 9425 O O . ALA B 1 240 ? -26.047 -40.25 -21.109 1 92.69 240 ALA B O 1
ATOM 9426 N N . ALA B 1 241 ? -26.844 -39.031 -22.75 1 92.94 241 ALA B N 1
ATOM 9427 C CA . ALA B 1 241 ? -28.234 -39.25 -22.359 1 92.94 241 ALA B CA 1
ATOM 9428 C C . ALA B 1 241 ? -28.609 -40.719 -22.547 1 92.94 241 ALA B C 1
ATOM 9430 O O . ALA B 1 241 ? -29.266 -41.312 -21.688 1 92.94 241 ALA B O 1
ATOM 9431 N N . ALA B 1 242 ? -28.203 -41.312 -23.609 1 88.44 242 ALA B N 1
ATOM 9432 C CA . ALA B 1 242 ? -28.562 -42.688 -23.938 1 88.44 242 ALA B CA 1
ATOM 9433 C C . ALA B 1 242 ? -27.906 -43.688 -22.953 1 88.44 242 ALA B C 1
ATOM 9435 O O . ALA B 1 242 ? -28.578 -44.562 -22.406 1 88.44 242 ALA B O 1
ATOM 9436 N N . GLU B 1 243 ? -26.625 -43.5 -22.781 1 84 243 GLU B N 1
ATOM 9437 C CA . GLU B 1 243 ? -25.891 -44.406 -21.922 1 84 243 GLU B CA 1
ATOM 9438 C C . GLU B 1 243 ? -26.281 -44.219 -20.469 1 84 243 GLU B C 1
ATOM 9440 O O . GLU B 1 243 ? -26.297 -45.188 -19.688 1 84 243 GLU B O 1
ATOM 9445 N N . CYS B 1 244 ? -26.516 -43.031 -20.047 1 90.19 244 CYS B N 1
ATOM 9446 C CA . CYS B 1 244 ? -26.922 -42.781 -18.672 1 90.19 244 CYS B CA 1
ATOM 9447 C C . CYS B 1 244 ? -28.297 -43.344 -18.391 1 90.19 244 CYS B C 1
ATOM 9449 O O . CYS B 1 244 ? -28.547 -43.875 -17.312 1 90.19 244 CYS B O 1
ATOM 9451 N N . GLN B 1 245 ? -29.156 -43.188 -19.297 1 87.69 245 GLN B N 1
ATOM 9452 C CA . GLN B 1 245 ? -30.5 -43.719 -19.109 1 87.69 245 GLN B CA 1
ATOM 9453 C C . GLN B 1 245 ? -30.516 -45.25 -19.109 1 87.69 245 GLN B C 1
ATOM 9455 O O . GLN B 1 245 ? -31.266 -45.875 -18.359 1 87.69 245 GLN B O 1
ATOM 9460 N N . SER B 1 246 ? -29.688 -45.844 -19.875 1 80.38 246 SER B N 1
ATOM 9461 C CA . SER B 1 246 ? -29.734 -47.281 -20.078 1 80.38 246 SER B CA 1
ATOM 9462 C C . SER B 1 246 ? -28.969 -48 -18.969 1 80.38 246 SER B C 1
ATOM 9464 O O . SER B 1 246 ? -29.469 -48.969 -18.406 1 80.38 246 SER B O 1
ATOM 9466 N N . THR B 1 247 ? -27.766 -47.5 -18.625 1 75.25 247 THR B N 1
ATOM 9467 C CA . THR B 1 247 ? -26.906 -48.281 -17.75 1 75.25 247 THR B CA 1
ATOM 9468 C C . THR B 1 247 ? -26.641 -47.531 -16.438 1 75.25 247 THR B C 1
ATOM 9470 O O . THR B 1 247 ? -26.094 -48.094 -15.492 1 75.25 247 THR B O 1
ATOM 9473 N N . ILE B 1 248 ? -27.062 -46.375 -16.312 1 79.12 248 ILE B N 1
ATOM 9474 C CA . ILE B 1 248 ? -26.766 -45.531 -15.164 1 79.12 248 ILE B CA 1
ATOM 9475 C C . ILE B 1 248 ? -25.297 -45.656 -14.805 1 79.12 248 ILE B C 1
ATOM 9477 O O . ILE B 1 248 ? -24.953 -45.812 -13.633 1 79.12 248 ILE B O 1
ATOM 9481 N N . SER B 1 249 ? -24.484 -45.688 -15.906 1 78 249 SER B N 1
ATOM 9482 C CA . SER B 1 249 ? -23.047 -45.688 -15.688 1 78 249 SER B CA 1
ATOM 9483 C C . SER B 1 249 ? -22.531 -44.344 -15.211 1 78 249 SER B C 1
ATOM 9485 O O . SER B 1 249 ? -23.062 -43.312 -15.578 1 78 249 SER B O 1
ATOM 9487 N N . ALA B 1 250 ? -21.547 -44.375 -14.461 1 83.88 250 ALA B N 1
ATOM 9488 C CA . ALA B 1 250 ? -21.047 -43.156 -13.781 1 83.88 250 ALA B CA 1
ATOM 9489 C C . ALA B 1 250 ? -20.578 -42.125 -14.781 1 83.88 250 ALA B C 1
ATOM 9491 O O . ALA B 1 250 ? -20.984 -40.969 -14.727 1 83.88 250 ALA B O 1
ATOM 9492 N N . ARG B 1 251 ? -19.734 -42.438 -15.789 1 86.38 251 ARG B N 1
ATOM 9493 C CA . ARG B 1 251 ? -19.094 -41.469 -16.656 1 86.38 251 ARG B CA 1
ATOM 9494 C C . ARG B 1 251 ? -20.109 -40.75 -17.531 1 86.38 251 ARG B C 1
ATOM 9496 O O . ARG B 1 251 ? -20.141 -39.531 -17.594 1 86.38 251 ARG B O 1
ATOM 9503 N N . PRO B 1 252 ? -21.031 -41.469 -18.281 1 89 252 PRO B N 1
ATOM 9504 C CA . PRO B 1 252 ? -22.016 -40.781 -19.094 1 89 252 PRO B CA 1
ATOM 9505 C C . PRO B 1 252 ? -22.953 -39.906 -18.25 1 89 252 PRO B C 1
ATOM 9507 O O . PRO B 1 252 ? -23.375 -38.844 -18.703 1 89 252 PRO B O 1
ATOM 9510 N N . CYS B 1 253 ? -23.297 -40.375 -17.125 1 92.94 253 CYS B N 1
ATOM 9511 C CA . CYS B 1 253 ? -24.172 -39.562 -16.266 1 92.94 253 CYS B CA 1
ATOM 9512 C C . CYS B 1 253 ? -23.453 -38.312 -15.789 1 92.94 253 CYS B C 1
ATOM 9514 O O . CYS B 1 253 ? -24.078 -37.25 -15.633 1 92.94 253 CYS B O 1
ATOM 9516 N N . GLN B 1 254 ? -22.156 -38.438 -15.523 1 94.5 254 GLN B N 1
ATOM 9517 C CA . GLN B 1 254 ? -21.359 -37.25 -15.195 1 94.5 254 GLN B CA 1
ATOM 9518 C C . GLN B 1 254 ? -21.344 -36.25 -16.344 1 94.5 254 GLN B C 1
ATOM 9520 O O . GLN B 1 254 ? -21.453 -35.062 -16.141 1 94.5 254 GLN B O 1
ATOM 9525 N N . VAL B 1 255 ? -21.156 -36.719 -17.547 1 94.44 255 VAL B N 1
ATOM 9526 C CA . VAL B 1 255 ? -21.125 -35.875 -18.719 1 94.44 255 VAL B CA 1
ATOM 9527 C C . VAL B 1 255 ? -22.469 -35.156 -18.891 1 94.44 255 VAL B C 1
ATOM 9529 O O . VAL B 1 255 ? -22.531 -33.969 -19.219 1 94.44 255 VAL B O 1
ATOM 9532 N N . LEU B 1 256 ? -23.531 -35.906 -18.672 1 95.44 256 LEU B N 1
ATOM 9533 C CA . LEU B 1 256 ? -24.859 -35.344 -18.797 1 95.44 256 LEU B CA 1
ATOM 9534 C C . LEU B 1 256 ? -25.047 -34.188 -17.812 1 95.44 256 LEU B C 1
ATOM 9536 O O . LEU B 1 256 ? -25.625 -33.156 -18.156 1 95.44 256 LEU B O 1
ATOM 9540 N N . LEU B 1 257 ? -24.656 -34.344 -16.625 1 97 257 LEU B N 1
ATOM 9541 C CA . LEU B 1 257 ? -24.75 -33.25 -15.656 1 97 257 LEU B CA 1
ATOM 9542 C C . LEU B 1 257 ? -23.859 -32.094 -16.062 1 97 257 LEU B C 1
ATOM 9544 O O . LEU B 1 257 ? -24.219 -30.922 -15.891 1 97 257 LEU B O 1
ATOM 9548 N N . ASN B 1 258 ? -22.609 -32.375 -16.609 1 97.5 258 ASN B N 1
ATOM 9549 C CA . ASN B 1 258 ? -21.734 -31.312 -17.109 1 97.5 258 ASN B CA 1
ATOM 9550 C C . ASN B 1 258 ? -22.438 -30.469 -18.156 1 97.5 258 ASN B C 1
ATOM 9552 O O . ASN B 1 258 ? -22.297 -29.234 -18.172 1 97.5 258 ASN B O 1
ATOM 9556 N N . LEU B 1 259 ? -23.141 -31.125 -19.016 1 96.38 259 LEU B N 1
ATOM 9557 C CA . LEU B 1 259 ? -23.844 -30.406 -20.062 1 96.38 259 LEU B CA 1
ATOM 9558 C C . LEU B 1 259 ? -24.969 -29.562 -19.484 1 96.38 259 LEU B C 1
ATOM 9560 O O . LEU B 1 259 ? -25.266 -28.484 -20 1 96.38 259 LEU B O 1
ATOM 9564 N N . CYS B 1 260 ? -25.562 -30.078 -18.484 1 96.5 260 CYS B N 1
ATOM 9565 C CA . CYS B 1 260 ? -26.578 -29.297 -17.781 1 96.5 260 CYS B CA 1
ATOM 9566 C C . CYS B 1 260 ? -25.984 -28.062 -17.141 1 96.5 260 CYS B C 1
ATOM 9568 O O . CYS B 1 260 ? -26.609 -27 -17.141 1 96.5 260 CYS B O 1
ATOM 9570 N N . VAL B 1 261 ? -24.828 -28.172 -16.547 1 97.38 261 VAL B N 1
ATOM 9571 C CA . VAL B 1 261 ? -24.125 -27.047 -15.93 1 97.38 261 VAL B CA 1
ATOM 9572 C C . VAL B 1 261 ? -23.797 -26 -17 1 97.38 261 VAL B C 1
ATOM 9574 O O . VAL B 1 261 ? -23.875 -24.797 -16.75 1 97.38 261 VAL B O 1
ATOM 9577 N N . LEU B 1 262 ? -23.391 -26.422 -18.219 1 96.5 262 LEU B N 1
ATOM 9578 C CA . LEU B 1 262 ? -23.094 -25.5 -19.312 1 96.5 262 LEU B CA 1
ATOM 9579 C C . LEU B 1 262 ? -24.328 -24.688 -19.688 1 96.5 262 LEU B C 1
ATOM 9581 O O . LEU B 1 262 ? -24.203 -23.594 -20.234 1 96.5 262 LEU B O 1
ATOM 9585 N N . ALA B 1 263 ? -25.5 -25.25 -19.359 1 94.69 263 ALA B N 1
ATOM 9586 C CA . ALA B 1 263 ? -26.75 -24.547 -19.609 1 94.69 263 ALA B CA 1
ATOM 9587 C C . ALA B 1 263 ? -27.203 -23.781 -18.375 1 94.69 263 ALA B C 1
ATOM 9589 O O . ALA B 1 263 ? -28.344 -23.312 -18.312 1 94.69 263 ALA B O 1
ATOM 9590 N N . LEU B 1 264 ? -26.422 -23.672 -17.406 1 95 264 LEU B N 1
ATOM 9591 C CA . LEU B 1 264 ? -26.656 -22.984 -16.141 1 95 264 LEU B CA 1
ATOM 9592 C C . LEU B 1 264 ? -27.906 -23.516 -15.461 1 95 264 LEU B C 1
ATOM 9594 O O . LEU B 1 264 ? -28.734 -22.734 -14.969 1 95 264 LEU B O 1
ATOM 9598 N N . TYR B 1 265 ? -28.141 -24.859 -15.594 1 95.5 265 TYR B N 1
ATOM 9599 C CA . TYR B 1 265 ? -29.219 -25.594 -14.914 1 95.5 265 TYR B CA 1
ATOM 9600 C C . TYR B 1 265 ? -30.578 -25.125 -15.391 1 95.5 265 TYR B C 1
ATOM 9602 O O . TYR B 1 265 ? -31.547 -25.094 -14.609 1 95.5 265 TYR B O 1
ATOM 9610 N N . ASP B 1 266 ? -30.609 -24.656 -16.594 1 93.69 266 ASP B N 1
ATOM 9611 C CA . ASP B 1 266 ? -31.906 -24.312 -17.172 1 93.69 266 ASP B CA 1
ATOM 9612 C C . ASP B 1 266 ? -32.812 -25.531 -17.281 1 93.69 266 ASP B C 1
ATOM 9614 O O . ASP B 1 266 ? -32.5 -26.469 -18.047 1 93.69 266 ASP B O 1
ATOM 9618 N N . PRO B 1 267 ? -33.938 -25.469 -16.578 1 93.19 267 PRO B N 1
ATOM 9619 C CA . PRO B 1 267 ? -34.812 -26.641 -16.594 1 93.19 267 PRO B CA 1
ATOM 9620 C C . PRO B 1 267 ? -35.406 -26.922 -17.984 1 93.19 267 PRO B C 1
ATOM 9622 O O . PRO B 1 267 ? -35.781 -28.062 -18.266 1 93.19 267 PRO B O 1
ATOM 9625 N N . ASN B 1 268 ? -35.375 -25.969 -18.828 1 90.56 268 ASN B N 1
ATOM 9626 C CA . ASN B 1 268 ? -35.938 -26.141 -20.156 1 90.56 268 ASN B CA 1
ATOM 9627 C C . ASN B 1 268 ? -34.906 -26.625 -21.156 1 90.56 268 ASN B C 1
ATOM 9629 O O . ASN B 1 268 ? -35.219 -26.922 -22.312 1 90.56 268 ASN B O 1
ATOM 9633 N N . SER B 1 269 ? -33.688 -26.719 -20.781 1 92.88 269 SER B N 1
ATOM 9634 C CA . SER B 1 269 ? -32.656 -27.281 -21.672 1 92.88 269 SER B CA 1
ATOM 9635 C C . SER B 1 269 ? -32.75 -28.797 -21.703 1 92.88 269 SER B C 1
ATOM 9637 O O . SER B 1 269 ? -33.094 -29.438 -20.719 1 92.88 269 SER B O 1
ATOM 9639 N N . ALA B 1 270 ? -32.375 -29.375 -22.766 1 93.81 270 ALA B N 1
ATOM 9640 C CA . ALA B 1 270 ? -32.5 -30.812 -22.984 1 93.81 270 ALA B CA 1
ATOM 9641 C C . ALA B 1 270 ? -31.609 -31.594 -22.016 1 93.81 270 ALA B C 1
ATOM 9643 O O . ALA B 1 270 ? -32.062 -32.562 -21.406 1 93.81 270 ALA B O 1
ATOM 9644 N N . PRO B 1 271 ? -30.359 -31.188 -21.875 1 94.88 271 PRO B N 1
ATOM 9645 C CA . PRO B 1 271 ? -29.516 -31.953 -20.953 1 94.88 271 PRO B CA 1
ATOM 9646 C C . PRO B 1 271 ? -30.062 -31.953 -19.531 1 94.88 271 PRO B C 1
ATOM 9648 O O . PRO B 1 271 ? -30.062 -33 -18.859 1 94.88 271 PRO B O 1
ATOM 9651 N N . CYS B 1 272 ? -30.547 -30.859 -19.031 1 95.38 272 CYS B N 1
ATOM 9652 C CA . CYS B 1 272 ? -31.062 -30.781 -17.672 1 95.38 272 CYS B CA 1
ATOM 9653 C C . CYS B 1 272 ? -32.375 -31.531 -17.547 1 95.38 272 CYS B C 1
ATOM 9655 O O . CYS B 1 272 ? -32.625 -32.188 -16.547 1 95.38 272 CYS B O 1
ATOM 9657 N N . ALA B 1 273 ? -33.188 -31.422 -18.547 1 94.25 273 ALA B N 1
ATOM 9658 C CA . ALA B 1 273 ? -34.438 -32.156 -18.547 1 94.25 273 ALA B CA 1
ATOM 9659 C C . ALA B 1 273 ? -34.219 -33.656 -18.562 1 94.25 273 ALA B C 1
ATOM 9661 O O . ALA B 1 273 ? -34.906 -34.406 -17.875 1 94.25 273 ALA B O 1
ATOM 9662 N N . ALA B 1 274 ? -33.312 -34.062 -19.391 1 94.44 274 ALA B N 1
ATOM 9663 C CA . ALA B 1 274 ? -32.969 -35.5 -19.453 1 94.44 274 ALA B CA 1
ATOM 9664 C C . ALA B 1 274 ? -32.438 -36 -18.109 1 94.44 274 ALA B C 1
ATOM 9666 O O . ALA B 1 274 ? -32.844 -37.062 -17.641 1 94.44 274 ALA B O 1
ATOM 9667 N N . PHE B 1 275 ? -31.609 -35.25 -17.531 1 95.19 275 PHE B N 1
ATOM 9668 C CA . PHE B 1 275 ? -31.047 -35.625 -16.234 1 95.19 275 PHE B CA 1
ATOM 9669 C C . PHE B 1 275 ? -32.125 -35.719 -15.18 1 95.19 275 PHE B C 1
ATOM 9671 O O . PHE B 1 275 ? -32.156 -36.688 -14.398 1 95.19 275 PHE B O 1
ATOM 9678 N N . SER B 1 276 ? -33 -34.719 -15.172 1 93.88 276 SER B N 1
ATOM 9679 C CA . SER B 1 276 ? -34.094 -34.719 -14.203 1 93.88 276 SER B CA 1
ATOM 9680 C C . SER B 1 276 ? -35.031 -35.906 -14.414 1 93.88 276 SER B C 1
ATOM 9682 O O . SER B 1 276 ? -35.531 -36.5 -13.445 1 93.88 276 SER B O 1
ATOM 9684 N N . SER B 1 277 ? -35.25 -36.25 -15.602 1 92.75 277 SER B N 1
ATOM 9685 C CA . SER B 1 277 ? -36.094 -37.375 -15.906 1 92.75 277 SER B CA 1
ATOM 9686 C C . SER B 1 277 ? -35.469 -38.688 -15.43 1 92.75 277 SER B C 1
ATOM 9688 O O . SER B 1 277 ? -36.156 -39.531 -14.883 1 92.75 277 SER B O 1
ATOM 9690 N N . ILE B 1 278 ? -34.219 -38.844 -15.625 1 92.56 278 ILE B N 1
ATOM 9691 C CA . ILE B 1 278 ? -33.531 -40.031 -15.195 1 92.56 278 ILE B CA 1
ATOM 9692 C C . ILE B 1 278 ? -33.5 -40.094 -13.672 1 92.56 278 ILE B C 1
ATOM 9694 O O . ILE B 1 278 ? -33.719 -41.156 -13.078 1 92.56 278 ILE B O 1
ATOM 9698 N N . SER B 1 279 ? -33.281 -39 -13.07 1 92.69 279 SER B N 1
ATOM 9699 C CA . SER B 1 279 ? -33.219 -38.938 -11.617 1 92.69 279 SER B CA 1
ATOM 9700 C C . SER B 1 279 ? -34.562 -39.25 -10.992 1 92.69 279 SER B C 1
ATOM 9702 O O . SER B 1 279 ? -34.625 -39.875 -9.93 1 92.69 279 SER B O 1
ATOM 9704 N N . ALA B 1 280 ? -35.594 -38.844 -11.602 1 90.25 280 ALA B N 1
ATOM 9705 C CA . ALA B 1 280 ? -36.938 -39.062 -11.078 1 90.25 280 ALA B CA 1
ATOM 9706 C C . ALA B 1 280 ? -37.25 -40.562 -11.086 1 90.25 280 ALA B C 1
ATOM 9708 O O . ALA B 1 280 ? -38.062 -41.031 -10.281 1 90.25 280 ALA B O 1
ATOM 9709 N N . GLY B 1 281 ? -36.594 -41.312 -11.844 1 88.38 281 GLY B N 1
ATOM 9710 C CA . GLY B 1 281 ? -36.844 -42.75 -11.953 1 88.38 281 GLY B CA 1
ATOM 9711 C C . GLY B 1 281 ? -36.094 -43.562 -10.914 1 88.38 281 GLY B C 1
ATOM 9712 O O . GLY B 1 281 ? -36.406 -44.75 -10.734 1 88.38 281 GLY B O 1
ATOM 9713 N N . ILE B 1 282 ? -35.188 -42.906 -10.188 1 90.38 282 ILE B N 1
ATOM 9714 C CA . ILE B 1 282 ? -34.406 -43.625 -9.195 1 90.38 282 ILE B CA 1
ATOM 9715 C C . ILE B 1 282 ? -34.844 -43.219 -7.793 1 90.38 282 ILE B C 1
ATOM 9717 O O . ILE B 1 282 ? -34.938 -42.031 -7.457 1 90.38 282 ILE B O 1
ATOM 9721 N N . THR B 1 283 ? -35.125 -44.219 -6.953 1 87.81 283 THR B N 1
ATOM 9722 C CA . THR B 1 283 ? -35.656 -43.938 -5.621 1 87.81 283 THR B CA 1
ATOM 9723 C C . THR B 1 283 ? -34.562 -44.094 -4.566 1 87.81 283 THR B C 1
ATOM 9725 O O . THR B 1 283 ? -34.625 -43.469 -3.504 1 87.81 283 THR B O 1
ATOM 9728 N N . SER B 1 284 ? -33.594 -44.875 -4.773 1 87.88 284 SER B N 1
ATOM 9729 C CA . SER B 1 284 ? -32.531 -45.094 -3.797 1 87.88 284 SER B CA 1
ATOM 9730 C C . SER B 1 284 ? -31.609 -43.875 -3.717 1 87.88 284 SER B C 1
ATOM 9732 O O . SER B 1 284 ? -31.375 -43.188 -4.719 1 87.88 284 SER B O 1
ATOM 9734 N N . THR B 1 285 ? -31.234 -43.531 -2.518 1 87.38 285 THR B N 1
ATOM 9735 C CA . THR B 1 285 ? -30.375 -42.375 -2.289 1 87.38 285 THR B CA 1
ATOM 9736 C C . THR B 1 285 ? -28.984 -42.812 -1.832 1 87.38 285 THR B C 1
ATOM 9738 O O . THR B 1 285 ? -28.797 -44 -1.463 1 87.38 285 THR B O 1
ATOM 9741 N N . THR B 1 286 ? -28.062 -41.906 -2.037 1 85.31 286 THR B N 1
ATOM 9742 C CA . THR B 1 286 ? -26.688 -42.188 -1.654 1 85.31 286 THR B CA 1
ATOM 9743 C C . THR B 1 286 ? -26.172 -41.125 -0.674 1 85.31 286 THR B C 1
ATOM 9745 O O . THR B 1 286 ? -26.656 -40 -0.674 1 85.31 286 THR B O 1
ATOM 9748 N N . ASN B 1 287 ? -25.203 -41.5 0.259 1 85.5 287 ASN B N 1
ATOM 9749 C CA . ASN B 1 287 ? -24.484 -40.656 1.194 1 85.5 287 ASN B CA 1
ATOM 9750 C C . ASN B 1 287 ? -25.438 -39.938 2.141 1 85.5 287 ASN B C 1
ATOM 9752 O O . ASN B 1 287 ? -25.172 -38.812 2.553 1 85.5 287 ASN B O 1
ATOM 9756 N N . ASP B 1 288 ? -26.688 -40.375 2.303 1 80.69 288 ASP B N 1
ATOM 9757 C CA . ASP B 1 288 ? -27.656 -39.906 3.287 1 80.69 288 ASP B CA 1
ATOM 9758 C C . ASP B 1 288 ? -28.219 -38.562 2.887 1 80.69 288 ASP B C 1
ATOM 9760 O O . ASP B 1 288 ? -28.516 -37.719 3.746 1 80.69 288 ASP B O 1
ATOM 9764 N N . PHE B 1 289 ? -28.203 -38.156 1.627 1 87.75 289 PHE B N 1
ATOM 9765 C CA . PHE B 1 289 ? -28.859 -36.969 1.098 1 87.75 289 PHE B CA 1
ATOM 9766 C C . PHE B 1 289 ? -30.047 -37.344 0.233 1 87.75 289 PHE B C 1
ATOM 9768 O O . PHE B 1 289 ? -29.922 -38.094 -0.716 1 87.75 289 PHE B O 1
ATOM 9775 N N . PRO B 1 290 ? -31.109 -36.781 0.521 1 84.06 290 PRO B N 1
ATOM 9776 C CA . PRO B 1 290 ? -32.312 -37.156 -0.227 1 84.06 290 PRO B CA 1
ATOM 9777 C C . PRO B 1 290 ? -32.219 -36.781 -1.702 1 84.06 290 PRO B C 1
ATOM 9779 O O . PRO B 1 290 ? -32.844 -37.438 -2.549 1 84.06 290 PRO B O 1
ATOM 9782 N N . SER B 1 291 ? -31.562 -35.812 -2.035 1 87.56 291 SER B N 1
ATOM 9783 C CA . SER B 1 291 ? -31.469 -35.344 -3.418 1 87.56 291 SER B CA 1
ATOM 9784 C C . SER B 1 291 ? -30.391 -36.094 -4.184 1 87.56 291 SER B C 1
ATOM 9786 O O . SER B 1 291 ? -30.344 -36.062 -5.414 1 87.56 291 SER B O 1
ATOM 9788 N N . TRP B 1 292 ? -29.562 -36.875 -3.463 1 90.81 292 TRP B N 1
ATOM 9789 C CA . TRP B 1 292 ? -28.469 -37.625 -4.07 1 90.81 292 TRP B CA 1
ATOM 9790 C C . TRP B 1 292 ? -28.891 -39.031 -4.418 1 90.81 292 TRP B C 1
ATOM 9792 O O . TRP B 1 292 ? -28.828 -39.938 -3.578 1 90.81 292 TRP B O 1
ATOM 9802 N N . LYS B 1 293 ? -29.234 -39.188 -5.695 1 90.88 293 LYS B N 1
ATOM 9803 C CA . LYS B 1 293 ? -29.75 -40.469 -6.145 1 90.88 293 LYS B CA 1
ATOM 9804 C C . LYS B 1 293 ? -28.625 -41.469 -6.434 1 90.88 293 LYS B C 1
ATOM 9806 O O . LYS B 1 293 ? -27.531 -41.062 -6.852 1 90.88 293 LYS B O 1
ATOM 9811 N N . ALA B 1 294 ? -28.891 -42.688 -6.238 1 86.81 294 ALA B N 1
ATOM 9812 C CA . ALA B 1 294 ? -27.875 -43.75 -6.398 1 86.81 294 ALA B CA 1
ATOM 9813 C C . ALA B 1 294 ? -27.406 -43.812 -7.848 1 86.81 294 ALA B C 1
ATOM 9815 O O . ALA B 1 294 ? -28.219 -43.875 -8.773 1 86.81 294 ALA B O 1
ATOM 9816 N N . GLY B 1 295 ? -26.125 -43.656 -8.016 1 85.19 295 GLY B N 1
ATOM 9817 C CA . GLY B 1 295 ? -25.516 -43.812 -9.328 1 85.19 295 GLY B CA 1
ATOM 9818 C C . GLY B 1 295 ? -25.406 -42.5 -10.086 1 85.19 295 GLY B C 1
ATOM 9819 O O . GLY B 1 295 ? -24.812 -42.469 -11.164 1 85.19 295 GLY B O 1
ATOM 9820 N N . LEU B 1 296 ? -26.062 -41.562 -9.609 1 92.19 296 LEU B N 1
ATOM 9821 C CA . LEU B 1 296 ? -26.047 -40.25 -10.266 1 92.19 296 LEU B CA 1
ATOM 9822 C C . LEU B 1 296 ? -25.297 -39.219 -9.414 1 92.19 296 LEU B C 1
ATOM 9824 O O . LEU B 1 296 ? -25.266 -39.344 -8.188 1 92.19 296 LEU B O 1
ATOM 9828 N N . PRO B 1 297 ? -24.594 -38.312 -10.117 1 93.38 297 PRO B N 1
ATOM 9829 C CA . PRO B 1 297 ? -24.062 -37.188 -9.344 1 93.38 297 PRO B CA 1
ATOM 9830 C C . PRO B 1 297 ? -25.141 -36.281 -8.781 1 93.38 297 PRO B C 1
ATOM 9832 O O . PRO B 1 297 ? -26.25 -36.219 -9.336 1 93.38 297 PRO B O 1
ATOM 9835 N N . GLN B 1 298 ? -24.859 -35.656 -7.719 1 92 298 GLN B N 1
ATOM 9836 C CA . GLN B 1 298 ? -25.828 -34.75 -7.109 1 92 298 GLN B CA 1
ATOM 9837 C C . GLN B 1 298 ? -25.953 -33.469 -7.902 1 92 298 GLN B C 1
ATOM 9839 O O . GLN B 1 298 ? -24.953 -32.781 -8.148 1 92 298 GLN B O 1
ATOM 9844 N N . ASP B 1 299 ? -27.078 -33.094 -8.297 1 90.19 299 ASP B N 1
ATOM 9845 C CA . ASP B 1 299 ? -27.25 -31.875 -9.117 1 90.19 299 ASP B CA 1
ATOM 9846 C C . ASP B 1 299 ? -27.734 -30.703 -8.266 1 90.19 299 ASP B C 1
ATOM 9848 O O . ASP B 1 299 ? -27.359 -29.562 -8.516 1 90.19 299 ASP B O 1
ATOM 9852 N N . ASP B 1 300 ? -28.641 -30.953 -7.371 1 91.31 300 ASP B N 1
ATOM 9853 C CA . ASP B 1 300 ? -29.203 -29.859 -6.586 1 91.31 300 ASP B CA 1
ATOM 9854 C C . ASP B 1 300 ? -29.625 -30.328 -5.199 1 91.31 300 ASP B C 1
ATOM 9856 O O . ASP B 1 300 ? -29.359 -31.484 -4.824 1 91.31 300 ASP B O 1
ATOM 9860 N N . PHE B 1 301 ? -30.031 -29.297 -4.441 1 88 301 PHE B N 1
ATOM 9861 C CA . PHE B 1 301 ? -30.594 -29.578 -3.129 1 88 301 PHE B CA 1
ATOM 9862 C C . PHE B 1 301 ? -32.125 -29.375 -3.141 1 88 301 PHE B C 1
ATOM 9864 O O . PHE B 1 301 ? -32.625 -28.453 -3.793 1 88 301 PHE B O 1
ATOM 9871 N N . THR B 1 302 ? -32.844 -30.281 -2.713 1 75.5 302 THR B N 1
ATOM 9872 C CA . THR B 1 302 ? -34.312 -30.219 -2.738 1 75.5 302 THR B CA 1
ATOM 9873 C C . THR B 1 302 ? -34.812 -29.156 -1.768 1 75.5 302 THR B C 1
ATOM 9875 O O . THR B 1 302 ? -35.844 -28.531 -2.012 1 75.5 302 THR B O 1
ATOM 9878 N N . ASP B 1 303 ? -34.188 -29 -0.708 1 77.44 303 ASP B N 1
ATOM 9879 C CA . ASP B 1 303 ? -34.688 -28.094 0.327 1 77.44 303 ASP B CA 1
ATOM 9880 C C . ASP B 1 303 ? -33.594 -27.141 0.791 1 77.44 303 ASP B C 1
ATOM 9882 O O . ASP B 1 303 ? -32.406 -27.484 0.757 1 77.44 303 ASP B O 1
ATOM 9886 N N . THR B 1 304 ? -34.094 -25.891 1.062 1 81.19 304 THR B N 1
ATOM 9887 C CA . THR B 1 304 ? -33.188 -24.875 1.554 1 81.19 304 THR B CA 1
ATOM 9888 C C . THR B 1 304 ? -32.812 -25.125 3.012 1 81.19 304 THR B C 1
ATOM 9890 O O . THR B 1 304 ? -31.969 -24.438 3.58 1 81.19 304 THR B O 1
ATOM 9893 N N . SER B 1 305 ? -33.281 -26.172 3.617 1 82.31 305 SER B N 1
ATOM 9894 C CA . SER B 1 305 ? -33 -26.484 5.012 1 82.31 305 SER B CA 1
ATOM 9895 C C . SER B 1 305 ? -31.562 -26.938 5.195 1 82.31 305 SER B C 1
ATOM 9897 O O . SER B 1 305 ? -31.047 -26.953 6.316 1 82.31 305 SER B O 1
ATOM 9899 N N . VAL B 1 306 ? -30.891 -27.188 4.023 1 86.12 306 VAL B N 1
ATOM 9900 C CA . VAL B 1 306 ? -29.5 -27.641 4.078 1 86.12 306 VAL B CA 1
ATOM 9901 C C . VAL B 1 306 ? -28.609 -26.516 4.621 1 86.12 306 VAL B C 1
ATOM 9903 O O . VAL B 1 306 ? -27.578 -26.781 5.242 1 86.12 306 VAL B O 1
ATOM 9906 N N . LEU B 1 307 ? -29.047 -25.328 4.477 1 88.5 307 LEU B N 1
ATOM 9907 C CA . LEU B 1 307 ? -28.25 -24.172 4.891 1 88.5 307 LEU B CA 1
ATOM 9908 C C . LEU B 1 307 ? -28.281 -24.016 6.406 1 88.5 307 LEU B C 1
ATOM 9910 O O . LEU B 1 307 ? -27.422 -23.344 6.984 1 88.5 307 LEU B O 1
ATOM 9914 N N . THR B 1 308 ? -29.25 -24.594 7.082 1 87.06 308 THR B N 1
ATOM 9915 C CA . THR B 1 308 ? -29.375 -24.5 8.531 1 87.06 308 THR B CA 1
ATOM 9916 C C . THR B 1 308 ? -29.234 -25.859 9.188 1 87.06 308 THR B C 1
ATOM 9918 O O . THR B 1 308 ? -29.688 -26.078 10.312 1 87.06 308 THR B O 1
ATOM 9921 N N . ALA B 1 309 ? -28.562 -26.719 8.422 1 87.81 309 ALA B N 1
ATOM 9922 C CA . ALA B 1 309 ? -28.344 -28.062 8.969 1 87.81 309 ALA B CA 1
ATOM 9923 C C . ALA B 1 309 ? -27.312 -28.016 10.102 1 87.81 309 ALA B C 1
ATOM 9925 O O . ALA B 1 309 ? -26.328 -27.297 10.031 1 87.81 309 ALA B O 1
ATOM 9926 N N . THR B 1 310 ? -27.531 -28.734 11.234 1 88.62 310 THR B N 1
ATOM 9927 C CA . THR B 1 310 ? -26.641 -28.719 12.398 1 88.62 310 THR B CA 1
ATOM 9928 C C . THR B 1 310 ? -25.891 -30.031 12.516 1 88.62 310 THR B C 1
ATOM 9930 O O . THR B 1 310 ? -25.469 -30.422 13.609 1 88.62 310 THR B O 1
ATOM 9933 N N . THR B 1 311 ? -25.703 -30.625 11.43 1 88.25 311 THR B N 1
ATOM 9934 C CA . THR B 1 311 ? -25.078 -31.953 11.469 1 88.25 311 THR B CA 1
ATOM 9935 C C . THR B 1 311 ? -23.562 -31.828 11.469 1 88.25 311 THR B C 1
ATOM 9937 O O . THR B 1 311 ? -22.859 -32.812 11.75 1 88.25 311 THR B O 1
ATOM 9940 N N . LEU B 1 312 ? -23.062 -30.688 11.117 1 90.81 312 LEU B N 1
ATOM 9941 C CA . LEU B 1 312 ? -21.625 -30.5 11.141 1 90.81 312 LEU B CA 1
ATOM 9942 C C . LEU B 1 312 ? -21.094 -30.484 12.578 1 90.81 312 LEU B C 1
ATOM 9944 O O . LEU B 1 312 ? -21.688 -29.859 13.445 1 90.81 312 LEU B O 1
ATOM 9948 N N . SER B 1 313 ? -20.078 -31.203 12.859 1 87.38 313 SER B N 1
ATOM 9949 C CA . SER B 1 313 ? -19.562 -31.344 14.211 1 87.38 313 SER B CA 1
ATOM 9950 C C . SER B 1 313 ? -18.25 -30.578 14.367 1 87.38 313 SER B C 1
ATOM 9952 O O . SER B 1 313 ? -17.688 -30.5 15.469 1 87.38 313 SER B O 1
ATOM 9954 N N . SER B 1 314 ? -17.766 -30.016 13.352 1 86.06 314 SER B N 1
ATOM 9955 C CA . SER B 1 314 ? -16.484 -29.312 13.438 1 86.06 314 SER B CA 1
ATOM 9956 C C . SER B 1 314 ? -16.594 -28.078 14.312 1 86.06 314 SER B C 1
ATOM 9958 O O . SER B 1 314 ? -17.594 -27.359 14.266 1 86.06 314 SER B O 1
ATOM 9960 N N . GLN B 1 315 ? -15.641 -28 15.195 1 89.38 315 GLN B N 1
ATOM 9961 C CA . GLN B 1 315 ? -15.516 -26.797 16.016 1 89.38 315 GLN B CA 1
ATOM 9962 C C . GLN B 1 315 ? -14.477 -25.844 15.445 1 89.38 315 GLN B C 1
ATOM 9964 O O . GLN B 1 315 ? -13.359 -26.25 15.117 1 89.38 315 GLN B O 1
ATOM 9969 N N . VAL B 1 316 ? -14.961 -24.625 15.258 1 90.81 316 VAL B N 1
ATOM 9970 C CA . VAL B 1 316 ? -14.078 -23.641 14.641 1 90.81 316 VAL B CA 1
ATOM 9971 C C . VAL B 1 316 ? -13.664 -22.594 15.664 1 90.81 316 VAL B C 1
ATOM 9973 O O . VAL B 1 316 ? -14.422 -22.297 16.594 1 90.81 316 VAL B O 1
ATOM 9976 N N . SER B 1 317 ? -12.414 -22.219 15.617 1 90.94 317 SER B N 1
ATOM 9977 C CA . SER B 1 317 ? -11.867 -21.109 16.391 1 90.94 317 SER B CA 1
ATOM 9978 C C . SER B 1 317 ? -11.406 -19.984 15.477 1 90.94 317 SER B C 1
ATOM 9980 O O . SER B 1 317 ? -11.266 -20.172 14.266 1 90.94 317 SER B O 1
ATOM 9982 N N . LEU B 1 318 ? -11.258 -18.844 16.078 1 90.88 318 LEU B N 1
ATOM 9983 C CA . LEU B 1 318 ? -10.852 -17.688 15.281 1 90.88 318 LEU B CA 1
ATOM 9984 C C . LEU B 1 318 ? -9.484 -17.922 14.641 1 90.88 318 LEU B C 1
ATOM 9986 O O . LEU B 1 318 ? -8.562 -18.406 15.297 1 90.88 318 LEU B O 1
ATOM 9990 N N . SER B 1 319 ? -9.273 -17.656 13.367 1 85.25 319 SER B N 1
ATOM 9991 C CA . SER B 1 319 ? -8.062 -17.734 12.555 1 85.25 319 SER B CA 1
ATOM 9992 C C . SER B 1 319 ? -7.684 -19.188 12.258 1 85.25 319 SER B C 1
ATOM 9994 O O . SER B 1 319 ? -6.582 -19.453 11.781 1 85.25 319 SER B O 1
ATOM 9996 N N . SER B 1 320 ? -8.648 -20.047 12.648 1 89.94 320 SER B N 1
ATOM 9997 C CA . SER B 1 320 ? -8.43 -21.422 12.227 1 89.94 320 SER B CA 1
ATOM 9998 C C . SER B 1 320 ? -8.719 -21.609 10.734 1 89.94 320 SER B C 1
ATOM 10000 O O . SER B 1 320 ? -9.562 -20.906 10.18 1 89.94 320 SER B O 1
ATOM 10002 N N . VAL B 1 321 ? -7.977 -22.484 10.141 1 91.06 321 VAL B N 1
ATOM 10003 C CA . VAL B 1 321 ? -8.125 -22.688 8.703 1 91.06 321 VAL B CA 1
ATOM 10004 C C . VAL B 1 321 ? -9.188 -23.75 8.438 1 91.06 321 VAL B C 1
ATOM 10006 O O . VAL B 1 321 ? -9.086 -24.891 8.93 1 91.06 321 VAL B O 1
ATOM 10009 N N . LEU B 1 322 ? -10.188 -23.375 7.715 1 94.5 322 LEU B N 1
ATOM 10010 C CA . LEU B 1 322 ? -11.227 -24.312 7.305 1 94.5 322 LEU B CA 1
ATOM 10011 C C . LEU B 1 322 ? -10.781 -25.125 6.09 1 94.5 322 LEU B C 1
ATOM 10013 O O . LEU B 1 322 ? -10.203 -24.562 5.152 1 94.5 322 LEU B O 1
ATOM 10017 N N . GLY B 1 323 ? -11.023 -26.391 6.18 1 93 323 GLY B N 1
ATOM 10018 C CA . GLY B 1 323 ? -10.617 -27.25 5.086 1 93 323 GLY B CA 1
ATOM 10019 C C . GLY B 1 323 ? -11.711 -27.469 4.059 1 93 323 GLY B C 1
ATOM 10020 O O . GLY B 1 323 ? -12.883 -27.609 4.41 1 93 323 GLY B O 1
ATOM 10021 N N . TYR B 1 324 ? -11.336 -27.375 2.854 1 95.38 324 TYR B N 1
ATOM 10022 C CA . TYR B 1 324 ? -12.219 -27.656 1.726 1 95.38 324 TYR B CA 1
ATOM 10023 C C . TYR B 1 324 ? -11.555 -28.609 0.744 1 95.38 324 TYR B C 1
ATOM 10025 O O . TYR B 1 324 ? -10.328 -28.625 0.601 1 95.38 324 TYR B O 1
ATOM 10033 N N . VAL B 1 325 ? -12.359 -29.406 0.128 1 94.19 325 VAL B N 1
ATOM 10034 C CA . VAL B 1 325 ? -11.898 -30.297 -0.938 1 94.19 325 VAL B CA 1
ATOM 10035 C C . VAL B 1 325 ? -12.664 -30 -2.225 1 94.19 325 VAL B C 1
ATOM 10037 O O . VAL B 1 325 ? -13.883 -29.797 -2.197 1 94.19 325 VAL B O 1
ATOM 10040 N N . LEU B 1 326 ? -11.93 -29.891 -3.201 1 94.62 326 LEU B N 1
ATOM 10041 C CA . LEU B 1 326 ? -12.5 -29.609 -4.512 1 94.62 326 LEU B CA 1
ATOM 10042 C C . LEU B 1 326 ? -12.289 -30.781 -5.469 1 94.62 326 LEU B C 1
ATOM 10044 O O . LEU B 1 326 ? -11.164 -31.266 -5.625 1 94.62 326 LEU B O 1
ATOM 10048 N N . VAL B 1 327 ? -13.336 -31.266 -6.035 1 93.69 327 VAL B N 1
ATOM 10049 C CA . VAL B 1 327 ? -13.273 -32.281 -7.07 1 93.69 327 VAL B CA 1
ATOM 10050 C C . VAL B 1 327 ? -13.469 -31.656 -8.445 1 93.69 327 VAL B C 1
ATOM 10052 O O . VAL B 1 327 ? -14.492 -31 -8.695 1 93.69 327 VAL B O 1
ATOM 10055 N N . ALA B 1 328 ? -12.547 -31.828 -9.258 1 94.5 328 ALA B N 1
ATOM 10056 C CA . ALA B 1 328 ? -12.594 -31.25 -10.594 1 94.5 328 ALA B CA 1
ATOM 10057 C C . ALA B 1 328 ? -12.891 -32.312 -11.641 1 94.5 328 ALA B C 1
ATOM 10059 O O . ALA B 1 328 ? -12.359 -33.438 -11.57 1 94.5 328 ALA B O 1
ATOM 10060 N N . PHE B 1 329 ? -13.805 -31.984 -12.539 1 94.25 329 PHE B N 1
ATOM 10061 C CA . PHE B 1 329 ? -14.18 -32.906 -13.609 1 94.25 329 PHE B CA 1
ATOM 10062 C C . PHE B 1 329 ? -13.828 -32.312 -14.977 1 94.25 329 PHE B C 1
ATOM 10064 O O . PHE B 1 329 ? -13.984 -31.109 -15.195 1 94.25 329 PHE B O 1
ATOM 10071 N N . ASN B 1 330 ? -13.398 -33.156 -15.844 1 93.12 330 ASN B N 1
ATOM 10072 C CA . ASN B 1 330 ? -13.242 -32.781 -17.25 1 93.12 330 ASN B CA 1
ATOM 10073 C C . ASN B 1 330 ? -14.578 -32.844 -17.984 1 93.12 330 ASN B C 1
ATOM 10075 O O . ASN B 1 330 ? -15.57 -33.344 -17.469 1 93.12 330 ASN B O 1
ATOM 10079 N N . LEU B 1 331 ? -14.57 -32.312 -19.125 1 93.88 331 LEU B N 1
ATOM 10080 C CA . LEU B 1 331 ? -15.781 -32.344 -19.938 1 93.88 331 LEU B CA 1
ATOM 10081 C C . LEU B 1 331 ? -16.234 -33.781 -20.219 1 93.88 331 LEU B C 1
ATOM 10083 O O . LEU B 1 331 ? -17.438 -34.031 -20.281 1 93.88 331 LEU B O 1
ATOM 10087 N N . ASN B 1 332 ? -15.281 -34.75 -20.266 1 88.69 332 ASN B N 1
ATOM 10088 C CA . ASN B 1 332 ? -15.617 -36.125 -20.609 1 88.69 332 ASN B CA 1
ATOM 10089 C C . ASN B 1 332 ? -16.109 -36.906 -19.391 1 88.69 332 ASN B C 1
ATOM 10091 O O . ASN B 1 332 ? -16.344 -38.094 -19.469 1 88.69 332 ASN B O 1
ATOM 10095 N N . GLY B 1 333 ? -16.219 -36.219 -18.266 1 90.94 333 GLY B N 1
ATOM 10096 C CA . GLY B 1 333 ? -16.828 -36.844 -17.094 1 90.94 333 GLY B CA 1
ATOM 10097 C C . GLY B 1 333 ? -15.82 -37.469 -16.156 1 90.94 333 GLY B C 1
ATOM 10098 O O . GLY B 1 333 ? -16.172 -37.938 -15.07 1 90.94 333 GLY B O 1
ATOM 10099 N N . THR B 1 334 ? -14.562 -37.469 -16.531 1 87.88 334 THR B N 1
ATOM 10100 C CA . THR B 1 334 ? -13.539 -38.062 -15.672 1 87.88 334 THR B CA 1
ATOM 10101 C C . THR B 1 334 ? -13.078 -37.062 -14.609 1 87.88 334 THR B C 1
ATOM 10103 O O . THR B 1 334 ? -13.148 -35.844 -14.828 1 87.88 334 THR B O 1
ATOM 10106 N N . ILE B 1 335 ? -12.695 -37.625 -13.477 1 88.75 335 ILE B N 1
ATOM 10107 C CA . ILE B 1 335 ? -12.172 -36.781 -12.406 1 88.75 335 ILE B CA 1
ATOM 10108 C C . ILE B 1 335 ? -10.75 -36.344 -12.758 1 88.75 335 ILE B C 1
ATOM 10110 O O . ILE B 1 335 ? -9.891 -37.156 -13.062 1 88.75 335 ILE B O 1
ATOM 10114 N N . GLN B 1 336 ? -10.562 -35.094 -12.891 1 87.19 336 GLN B N 1
ATOM 10115 C CA . GLN B 1 336 ? -9.227 -34.562 -13.141 1 87.19 336 GLN B CA 1
ATOM 10116 C C . GLN B 1 336 ? -8.398 -34.562 -11.867 1 87.19 336 GLN B C 1
ATOM 10118 O O . GLN B 1 336 ? -7.223 -34.938 -11.875 1 87.19 336 GLN B O 1
ATOM 10123 N N . SER B 1 337 ? -8.992 -34.062 -10.812 1 86.5 337 SER B N 1
ATOM 10124 C CA . SER B 1 337 ? -8.25 -33.938 -9.562 1 86.5 337 SER B CA 1
ATOM 10125 C C . SER B 1 337 ? -9.188 -33.906 -8.359 1 86.5 337 SER B C 1
ATOM 10127 O O . SER B 1 337 ? -10.328 -33.469 -8.477 1 86.5 337 SER B O 1
ATOM 10129 N N . VAL B 1 338 ? -8.828 -34.531 -7.297 1 87.75 338 VAL B N 1
ATOM 10130 C CA . VAL B 1 338 ? -9.391 -34.375 -5.957 1 87.75 338 VAL B CA 1
ATOM 10131 C C . VAL B 1 338 ? -8.352 -33.75 -5.027 1 87.75 338 VAL B C 1
ATOM 10133 O O . VAL B 1 338 ? -7.457 -34.438 -4.535 1 87.75 338 VAL B O 1
ATOM 10136 N N . ARG B 1 339 ? -8.43 -32.406 -4.895 1 87.5 339 ARG B N 1
ATOM 10137 C CA . ARG B 1 339 ? -7.395 -31.703 -4.145 1 87.5 339 ARG B CA 1
ATOM 10138 C C . ARG B 1 339 ? -8.016 -30.672 -3.207 1 87.5 339 ARG B C 1
ATOM 10140 O O . ARG B 1 339 ? -9.172 -30.297 -3.371 1 87.5 339 ARG B O 1
ATOM 10147 N N . PRO B 1 340 ? -7.258 -30.328 -2.221 1 90.56 340 PRO B N 1
ATOM 10148 C CA . PRO B 1 340 ? -7.742 -29.234 -1.36 1 90.56 340 PRO B CA 1
ATOM 10149 C C . PRO B 1 340 ? -7.906 -27.922 -2.109 1 90.56 340 PRO B C 1
ATOM 10151 O O . PRO B 1 340 ? -7.141 -27.625 -3.031 1 90.56 340 PRO B O 1
ATOM 10154 N N . LEU B 1 341 ? -8.945 -27.203 -1.683 1 93.81 341 LEU B N 1
ATOM 10155 C CA . LEU B 1 341 ? -9.234 -25.922 -2.307 1 93.81 341 LEU B CA 1
ATOM 10156 C C . LEU B 1 341 ? -8.141 -24.906 -1.994 1 93.81 341 LEU B C 1
ATOM 10158 O O . LEU B 1 341 ? -7.73 -24.75 -0.839 1 93.81 341 LEU B O 1
ATOM 10162 N N . SER B 1 342 ? -7.594 -24.266 -2.98 1 89.12 342 SER B N 1
ATOM 10163 C CA . SER B 1 342 ? -6.605 -23.203 -2.832 1 89.12 342 SER B CA 1
ATOM 10164 C C . SER B 1 342 ? -7.008 -21.953 -3.615 1 89.12 342 SER B C 1
ATOM 10166 O O . SER B 1 342 ? -7.863 -21.188 -3.17 1 89.12 342 SER B O 1
ATOM 10168 N N . SER B 1 343 ? -6.59 -21.797 -4.848 1 89.06 343 SER B N 1
ATOM 10169 C CA . SER B 1 343 ? -6.887 -20.609 -5.633 1 89.06 343 SER B CA 1
ATOM 10170 C C . SER B 1 343 ? -7.785 -20.938 -6.816 1 89.06 343 SER B C 1
ATOM 10172 O O . SER B 1 343 ? -8.016 -20.078 -7.68 1 89.06 343 SER B O 1
ATOM 10174 N N . GLN B 1 344 ? -8.391 -22.047 -6.828 1 90.81 344 GLN B N 1
ATOM 10175 C CA . GLN B 1 344 ? -9.117 -22.516 -8.008 1 90.81 344 GLN B CA 1
ATOM 10176 C C . GLN B 1 344 ? -10.375 -21.672 -8.242 1 90.81 344 GLN B C 1
ATOM 10178 O O . GLN B 1 344 ? -10.812 -21.516 -9.375 1 90.81 344 GLN B O 1
ATOM 10183 N N . LEU B 1 345 ? -10.883 -21.125 -7.164 1 94.25 345 LEU B N 1
ATOM 10184 C CA . LEU B 1 345 ? -12.117 -20.359 -7.289 1 94.25 345 LEU B CA 1
ATOM 10185 C C . LEU B 1 345 ? -11.805 -18.891 -7.613 1 94.25 345 LEU B C 1
ATOM 10187 O O . LEU B 1 345 ? -12.719 -18.094 -7.852 1 94.25 345 LEU B O 1
ATOM 10191 N N . GLN B 1 346 ? -10.578 -18.641 -7.652 1 92.44 346 GLN B N 1
ATOM 10192 C CA . GLN B 1 346 ? -10.156 -17.25 -7.879 1 92.44 346 GLN B CA 1
ATOM 10193 C C . GLN B 1 346 ? -9.578 -17.078 -9.281 1 92.44 346 GLN B C 1
ATOM 10195 O O . GLN B 1 346 ? -8.633 -17.781 -9.656 1 92.44 346 GLN B O 1
ATOM 10200 N N . LEU B 1 347 ? -10.203 -16.109 -10.008 1 90.75 347 LEU B N 1
ATOM 10201 C CA . LEU B 1 347 ? -9.695 -15.836 -11.352 1 90.75 347 LEU B CA 1
ATOM 10202 C C . LEU B 1 347 ? -8.523 -14.867 -11.297 1 90.75 347 LEU B C 1
ATOM 10204 O O . LEU B 1 347 ? -7.68 -14.852 -12.195 1 90.75 347 LEU B O 1
ATOM 10208 N N . CYS B 1 348 ? -8.547 -14.07 -10.258 1 86.94 348 CYS B N 1
ATOM 10209 C CA . CYS B 1 348 ? -7.426 -13.164 -10.07 1 86.94 348 CYS B CA 1
ATOM 10210 C C . CYS B 1 348 ? -6.195 -13.914 -9.57 1 86.94 348 CYS B C 1
ATOM 10212 O O . CYS B 1 348 ? -6.305 -14.773 -8.688 1 86.94 348 CYS B O 1
ATOM 10214 N N . ASP B 1 349 ? -5.074 -13.562 -10.078 1 81.56 349 ASP B N 1
ATOM 10215 C CA . ASP B 1 349 ? -3.83 -14.211 -9.672 1 81.56 349 ASP B CA 1
ATOM 10216 C C . ASP B 1 349 ? -3.451 -13.836 -8.242 1 81.56 349 ASP B C 1
ATOM 10218 O O . ASP B 1 349 ? -3.584 -12.68 -7.844 1 81.56 349 ASP B O 1
ATOM 10222 N N . VAL B 1 350 ? -3.18 -14.836 -7.492 1 81.12 350 VAL B N 1
ATOM 10223 C CA . VAL B 1 350 ? -2.77 -14.625 -6.105 1 81.12 350 VAL B CA 1
ATOM 10224 C C . VAL B 1 350 ? -1.513 -15.438 -5.809 1 81.12 350 VAL B C 1
ATOM 10226 O O . VAL B 1 350 ? -1.271 -16.469 -6.434 1 81.12 350 VAL B O 1
ATOM 10229 N N . SER B 1 351 ? -0.742 -14.938 -4.938 1 76.5 351 SER B N 1
ATOM 10230 C CA . SER B 1 351 ? 0.424 -15.695 -4.488 1 76.5 351 SER B CA 1
ATOM 10231 C C . SER B 1 351 ? 0.011 -16.953 -3.734 1 76.5 351 SER B C 1
ATOM 10233 O O . SER B 1 351 ? -1.037 -16.969 -3.086 1 76.5 351 SER B O 1
ATOM 10235 N N . PRO B 1 352 ? 0.729 -18.016 -3.916 1 73.75 352 PRO B N 1
ATOM 10236 C CA . PRO B 1 352 ? 0.392 -19.281 -3.258 1 73.75 352 PRO B CA 1
ATOM 10237 C C . PRO B 1 352 ? 0.253 -19.141 -1.744 1 73.75 352 PRO B C 1
ATOM 10239 O O . PRO B 1 352 ? -0.577 -19.812 -1.131 1 73.75 352 PRO B O 1
ATOM 10242 N N . SER B 1 353 ? 0.983 -18.234 -1.188 1 74.19 353 SER B N 1
ATOM 10243 C CA . SER B 1 353 ? 0.897 -18.062 0.26 1 74.19 353 SER B CA 1
ATOM 10244 C C . SER B 1 353 ? -0.391 -17.359 0.662 1 74.19 353 SER B C 1
ATOM 10246 O O . SER B 1 353 ? -0.881 -17.531 1.779 1 74.19 353 SER B O 1
ATOM 10248 N N . GLN B 1 354 ? -0.908 -16.656 -0.265 1 78.81 354 GLN B N 1
ATOM 10249 C CA . GLN B 1 354 ? -2.105 -15.875 0.034 1 78.81 354 GLN B CA 1
ATOM 10250 C C . GLN B 1 354 ? -3.355 -16.562 -0.512 1 78.81 354 GLN B C 1
ATOM 10252 O O . GLN B 1 354 ? -4.477 -16.109 -0.259 1 78.81 354 GLN B O 1
ATOM 10257 N N . SER B 1 355 ? -3.211 -17.641 -1.145 1 82 355 SER B N 1
ATOM 10258 C CA . SER B 1 355 ? -4.309 -18.266 -1.863 1 82 355 SER B CA 1
ATOM 10259 C C . SER B 1 355 ? -5.297 -18.922 -0.899 1 82 355 SER B C 1
ATOM 10261 O O . SER B 1 355 ? -6.473 -19.094 -1.231 1 82 355 SER B O 1
ATOM 10263 N N . THR B 1 356 ? -4.859 -19.25 0.351 1 86.81 356 THR B N 1
ATOM 10264 C CA . THR B 1 356 ? -5.766 -19.969 1.245 1 86.81 356 THR B CA 1
ATOM 10265 C C . THR B 1 356 ? -6.203 -19.062 2.4 1 86.81 356 THR B C 1
ATOM 10267 O O . THR B 1 356 ? -6.82 -19.531 3.359 1 86.81 356 THR B O 1
ATOM 10270 N N . ARG B 1 357 ? -5.977 -17.828 2.291 1 88.69 357 ARG B N 1
ATOM 10271 C CA . ARG B 1 357 ? -6.277 -16.938 3.396 1 88.69 357 ARG B CA 1
ATOM 10272 C C . ARG B 1 357 ? -7.781 -16.703 3.521 1 88.69 357 ARG B C 1
ATOM 10274 O O . ARG B 1 357 ? -8.266 -16.281 4.57 1 88.69 357 ARG B O 1
ATOM 10281 N N . PHE B 1 358 ? -8.555 -16.938 2.502 1 92.56 358 PHE B N 1
ATOM 10282 C CA . PHE B 1 358 ? -10.008 -16.781 2.553 1 92.56 358 PHE B CA 1
ATOM 10283 C C . PHE B 1 358 ? -10.617 -17.797 3.512 1 92.56 358 PHE B C 1
ATOM 10285 O O . PHE B 1 358 ? -11.742 -17.609 3.984 1 92.56 358 PHE B O 1
ATOM 10292 N N . ALA B 1 359 ? -9.836 -18.906 3.783 1 93.19 359 ALA B N 1
ATOM 10293 C CA . ALA B 1 359 ? -10.375 -20 4.578 1 93.19 359 ALA B CA 1
ATOM 10294 C C . ALA B 1 359 ? -10.086 -19.797 6.062 1 93.19 359 ALA B C 1
ATOM 10296 O O . ALA B 1 359 ? -10.461 -20.625 6.895 1 93.19 359 ALA B O 1
ATOM 10297 N N . MET B 1 360 ? -9.453 -18.75 6.402 1 91.75 360 MET B N 1
ATOM 10298 C CA . MET B 1 360 ? -9.227 -18.438 7.812 1 91.75 360 MET B CA 1
ATOM 10299 C C . MET B 1 360 ? -10.484 -17.859 8.453 1 91.75 360 MET B C 1
ATOM 10301 O O . MET B 1 360 ? -10.93 -16.781 8.086 1 91.75 360 MET B O 1
ATOM 10305 N N . PHE B 1 361 ? -10.945 -18.609 9.391 1 93.62 361 PHE B N 1
ATOM 10306 C CA . PHE B 1 361 ? -12.242 -18.281 9.969 1 93.62 361 PHE B CA 1
ATOM 10307 C C . PHE B 1 361 ? -12.203 -16.922 10.648 1 93.62 361 PHE B C 1
ATOM 10309 O O . PHE B 1 361 ? -11.305 -16.641 11.445 1 93.62 361 PHE B O 1
ATOM 10316 N N . GLY B 1 362 ? -13.109 -16.047 10.305 1 92.12 362 GLY B N 1
ATOM 10317 C CA . GLY B 1 362 ? -13.258 -14.758 10.945 1 92.12 362 GLY B CA 1
ATOM 10318 C C . GLY B 1 362 ? -12.57 -13.633 10.195 1 92.12 362 GLY B C 1
ATOM 10319 O O . GLY B 1 362 ? -12.797 -12.453 10.484 1 92.12 362 GLY B O 1
ATOM 10320 N N . ILE B 1 363 ? -11.664 -13.93 9.312 1 91.44 363 ILE B N 1
ATOM 10321 C CA . ILE B 1 363 ? -10.945 -12.93 8.531 1 91.44 363 ILE B CA 1
ATOM 10322 C C . ILE B 1 363 ? -11.617 -12.758 7.168 1 91.44 363 ILE B C 1
ATOM 10324 O O . ILE B 1 363 ? -11.773 -13.734 6.422 1 91.44 363 ILE B O 1
ATOM 10328 N N . GLU B 1 364 ? -12.055 -11.594 6.934 1 92.06 364 GLU B N 1
ATOM 10329 C CA . GLU B 1 364 ? -12.625 -11.328 5.617 1 92.06 364 GLU B CA 1
ATOM 10330 C C . GLU B 1 364 ? -11.547 -11.25 4.547 1 92.06 364 GLU B C 1
ATOM 10332 O O . GLU B 1 364 ? -10.445 -10.758 4.805 1 92.06 364 GLU B O 1
ATOM 10337 N N . TYR B 1 365 ? -11.844 -11.82 3.439 1 92.06 365 TYR B N 1
ATOM 10338 C CA . TYR B 1 365 ? -10.898 -11.883 2.332 1 92.06 365 TYR B CA 1
ATOM 10339 C C . TYR B 1 365 ? -11.523 -11.375 1.044 1 92.06 365 TYR B C 1
ATOM 10341 O O . TYR B 1 365 ? -12.641 -11.766 0.693 1 92.06 365 TYR B O 1
ATOM 10349 N N . VAL B 1 366 ? -10.891 -10.422 0.425 1 91.88 366 VAL B N 1
ATOM 10350 C CA . VAL B 1 366 ? -11.367 -9.914 -0.856 1 91.88 366 VAL B CA 1
ATOM 10351 C C . VAL B 1 366 ? -10.219 -9.891 -1.864 1 91.88 366 VAL B C 1
ATOM 10353 O O . VAL B 1 366 ? -9.125 -9.398 -1.562 1 91.88 366 VAL B O 1
ATOM 10356 N N . ASN B 1 367 ? -10.32 -10.539 -2.961 1 91.19 367 ASN B N 1
ATOM 10357 C CA . ASN B 1 367 ? -9.414 -10.531 -4.098 1 91.19 367 ASN B CA 1
ATOM 10358 C C . ASN B 1 367 ? -10.094 -10.008 -5.359 1 91.19 367 ASN B C 1
ATOM 10360 O O . ASN B 1 367 ? -10.867 -10.734 -5.996 1 91.19 367 ASN B O 1
ATOM 10364 N N . GLU B 1 368 ? -9.875 -8.742 -5.711 1 90.81 368 GLU B N 1
ATOM 10365 C CA . GLU B 1 368 ? -10.492 -8.102 -6.871 1 90.81 368 GLU B CA 1
ATOM 10366 C C . GLU B 1 368 ? -9.438 -7.621 -7.863 1 90.81 368 GLU B C 1
ATOM 10368 O O . GLU B 1 368 ? -8.398 -7.082 -7.461 1 90.81 368 GLU B O 1
ATOM 10373 N N . CYS B 1 369 ? -9.609 -7.895 -9.133 1 86.88 369 CYS B N 1
ATOM 10374 C CA . CYS B 1 369 ? -8.672 -7.449 -10.156 1 86.88 369 CYS B CA 1
ATOM 10375 C C . CYS B 1 369 ? -9.352 -7.371 -11.523 1 86.88 369 CYS B C 1
ATOM 10377 O O . CYS B 1 369 ? -10.508 -7.773 -11.664 1 86.88 369 CYS B O 1
ATOM 10379 N N . ALA B 1 370 ? -8.688 -6.754 -12.461 1 87 370 ALA B N 1
ATOM 10380 C CA . ALA B 1 370 ? -9.117 -6.746 -13.859 1 87 370 ALA B CA 1
ATOM 10381 C C . ALA B 1 370 ? -8.383 -7.812 -14.664 1 87 370 ALA B C 1
ATOM 10383 O O . ALA B 1 370 ? -7.148 -7.848 -14.688 1 87 370 ALA B O 1
ATOM 10384 N N . ILE B 1 371 ? -9.125 -8.711 -15.211 1 88.12 371 ILE B N 1
ATOM 10385 C CA . ILE B 1 371 ? -8.508 -9.789 -15.977 1 88.12 371 ILE B CA 1
ATOM 10386 C C . ILE B 1 371 ? -8.742 -9.562 -17.469 1 88.12 371 ILE B C 1
ATOM 10388 O O . ILE B 1 371 ? -9.68 -8.867 -17.859 1 88.12 371 ILE B O 1
ATOM 10392 N N . SER B 1 372 ? -7.863 -10.133 -18.266 1 88.06 372 SER B N 1
ATOM 10393 C CA . SER B 1 372 ? -8.016 -10.102 -19.719 1 88.06 372 SER B CA 1
ATOM 10394 C C . SER B 1 372 ? -8.906 -11.242 -20.203 1 88.06 372 SER B C 1
ATOM 10396 O O . SER B 1 372 ? -8.594 -12.414 -19.984 1 88.06 372 SER B O 1
ATOM 10398 N N . LEU B 1 373 ? -9.93 -10.961 -20.938 1 91.44 373 LEU B N 1
ATOM 10399 C CA . LEU B 1 373 ? -10.852 -11.969 -21.438 1 91.44 373 LEU B CA 1
ATOM 10400 C C . LEU B 1 373 ? -10.273 -12.68 -22.656 1 91.44 373 LEU B C 1
ATOM 10402 O O . LEU B 1 373 ? -10.672 -13.797 -22.969 1 91.44 373 LEU B O 1
ATOM 10406 N N . THR B 1 374 ? -9.32 -12.062 -23.25 1 86.75 374 THR B N 1
ATOM 10407 C CA . THR B 1 374 ? -8.656 -12.711 -24.375 1 86.75 374 THR B CA 1
ATOM 10408 C C . THR B 1 374 ? -7.836 -13.906 -23.906 1 86.75 374 THR B C 1
ATOM 10410 O O . THR B 1 374 ? -7.801 -14.945 -24.578 1 86.75 374 THR B O 1
ATOM 10413 N N . GLU B 1 375 ? -7.289 -13.758 -22.781 1 84 375 GLU B N 1
ATOM 10414 C CA . GLU B 1 375 ? -6.523 -14.867 -22.203 1 84 375 GLU B CA 1
ATOM 10415 C C . GLU B 1 375 ? -7.449 -15.984 -21.734 1 84 375 GLU B C 1
ATOM 10417 O O . GLU B 1 375 ? -7.078 -17.156 -21.766 1 84 375 GLU B O 1
ATOM 10422 N N . LEU B 1 376 ? -8.57 -15.633 -21.328 1 89.06 376 LEU B N 1
ATOM 10423 C CA . LEU B 1 376 ? -9.516 -16.641 -20.844 1 89.06 376 LEU B CA 1
ATOM 10424 C C . LEU B 1 376 ? -10.047 -17.469 -22 1 89.06 376 LEU B C 1
ATOM 10426 O O . LEU B 1 376 ? -10.344 -18.656 -21.844 1 89.06 376 LEU B O 1
ATOM 10430 N N . ILE B 1 377 ? -10.133 -16.844 -23.172 1 88.19 377 ILE B N 1
ATOM 10431 C CA . ILE B 1 377 ? -10.617 -17.531 -24.359 1 88.19 377 ILE B CA 1
ATOM 10432 C C . ILE B 1 377 ? -9.578 -18.531 -24.828 1 88.19 377 ILE B C 1
ATOM 10434 O O . ILE B 1 377 ? -9.922 -19.656 -25.219 1 88.19 377 ILE B O 1
ATOM 10438 N N . SER B 1 378 ? -8.359 -18.172 -24.641 1 83 378 SER B N 1
ATOM 10439 C CA . SER B 1 378 ? -7.289 -19.016 -25.172 1 83 378 SER B CA 1
ATOM 10440 C C . SER B 1 378 ? -6.777 -19.984 -24.109 1 83 378 SER B C 1
ATOM 10442 O O . SER B 1 378 ? -5.965 -20.859 -24.406 1 83 378 SER B O 1
ATOM 10444 N N . SER B 1 379 ? -7.285 -19.984 -22.969 1 84.88 379 SER B N 1
ATOM 10445 C CA . SER B 1 379 ? -6.832 -20.859 -21.891 1 84.88 379 SER B CA 1
ATOM 10446 C C . SER B 1 379 ? -7.395 -22.266 -22.062 1 84.88 379 SER B C 1
ATOM 10448 O O . SER B 1 379 ? -8.188 -22.516 -22.969 1 84.88 379 SER B O 1
ATOM 10450 N N . ASP B 1 380 ? -6.895 -23.188 -21.188 1 84.75 380 ASP B N 1
ATOM 10451 C CA . ASP B 1 380 ? -7.371 -24.562 -21.203 1 84.75 380 ASP B CA 1
ATOM 10452 C C . ASP B 1 380 ? -8.875 -24.641 -20.969 1 84.75 380 ASP B C 1
ATOM 10454 O O . ASP B 1 380 ? -9.477 -23.672 -20.5 1 84.75 380 ASP B O 1
ATOM 10458 N N . ALA B 1 381 ? -9.438 -25.766 -21.375 1 90.12 381 ALA B N 1
ATOM 10459 C CA . ALA B 1 381 ? -10.875 -25.953 -21.219 1 90.12 381 ALA B CA 1
ATOM 10460 C C . ALA B 1 381 ? -11.297 -25.812 -19.75 1 90.12 381 ALA B C 1
ATOM 10462 O O . ALA B 1 381 ? -10.586 -26.25 -18.859 1 90.12 381 ALA B O 1
ATOM 10463 N N . GLY B 1 382 ? -12.406 -25.109 -19.641 1 92.88 382 GLY B N 1
ATOM 10464 C CA . GLY B 1 382 ? -12.93 -24.953 -18.297 1 92.88 382 GLY B CA 1
ATOM 10465 C C . GLY B 1 382 ? -13.234 -26.266 -17.609 1 92.88 382 GLY B C 1
ATOM 10466 O O . GLY B 1 382 ? -13.672 -27.219 -18.266 1 92.88 382 GLY B O 1
ATOM 10467 N N . LEU B 1 383 ? -13.055 -26.312 -16.312 1 95.62 383 LEU B N 1
ATOM 10468 C CA . LEU B 1 383 ? -13.32 -27.5 -15.516 1 95.62 383 LEU B CA 1
ATOM 10469 C C . LEU B 1 383 ? -14.609 -27.344 -14.719 1 95.62 383 LEU B C 1
ATOM 10471 O O . LEU B 1 383 ? -15.086 -26.219 -14.516 1 95.62 383 LEU B O 1
ATOM 10475 N N . PHE B 1 384 ? -15.164 -28.484 -14.43 1 97.31 384 PHE B N 1
ATOM 10476 C CA . PHE B 1 384 ? -16.344 -28.531 -13.562 1 97.31 384 PHE B CA 1
ATOM 10477 C C . PHE B 1 384 ? -15.953 -28.875 -12.133 1 97.31 384 PHE B C 1
ATOM 10479 O O . PHE B 1 384 ? -15.078 -29.719 -11.914 1 97.31 384 PHE B O 1
ATOM 10486 N N . TYR B 1 385 ? -16.609 -28.203 -11.195 1 97.5 385 TYR B N 1
ATOM 10487 C CA . TYR B 1 385 ? -16.141 -28.359 -9.82 1 97.5 385 TYR B CA 1
ATOM 10488 C C . TYR B 1 385 ? -17.297 -28.766 -8.906 1 97.5 385 TYR B C 1
ATOM 10490 O O . TYR B 1 385 ? -18.422 -28.281 -9.062 1 97.5 385 TYR B O 1
ATOM 10498 N N . ASP B 1 386 ? -17 -29.656 -8.008 1 96.56 386 ASP B N 1
ATOM 10499 C CA . ASP B 1 386 ? -17.812 -29.938 -6.828 1 96.56 386 ASP B CA 1
ATOM 10500 C C . ASP B 1 386 ? -17.047 -29.594 -5.551 1 96.56 386 ASP B C 1
ATOM 10502 O O . ASP B 1 386 ? -15.961 -30.109 -5.305 1 96.56 386 ASP B O 1
ATOM 10506 N N . LEU B 1 387 ? -17.672 -28.75 -4.785 1 96.75 387 LEU B N 1
ATOM 10507 C CA . LEU B 1 387 ? -17 -28.281 -3.578 1 96.75 387 LEU B CA 1
ATOM 10508 C C . LEU B 1 387 ? -17.547 -28.984 -2.344 1 96.75 387 LEU B C 1
ATOM 10510 O O . LEU B 1 387 ? -18.75 -29.172 -2.209 1 96.75 387 LEU B O 1
ATOM 10514 N N . TYR B 1 388 ? -16.609 -29.438 -1.478 1 95.69 388 TYR B N 1
ATOM 10515 C CA . TYR B 1 388 ? -16.969 -30.094 -0.227 1 95.69 388 TYR B CA 1
ATOM 10516 C C . TYR B 1 388 ? -16.266 -29.438 0.956 1 95.69 388 TYR B C 1
ATOM 10518 O O . TYR B 1 388 ? -15.141 -28.969 0.836 1 95.69 388 TYR B O 1
ATOM 10526 N N . TYR B 1 389 ? -16.969 -29.375 2.039 1 95.69 389 TYR B N 1
ATOM 10527 C CA . TYR B 1 389 ? -16.391 -28.938 3.303 1 95.69 389 TYR B CA 1
ATOM 10528 C C . TYR B 1 389 ? -15.859 -30.125 4.102 1 95.69 389 TYR B C 1
ATOM 10530 O O . TYR B 1 389 ? -16.5 -31.172 4.164 1 95.69 389 TYR B O 1
ATOM 10538 N N . VAL B 1 390 ? -14.633 -29.969 4.66 1 94.25 390 VAL B N 1
ATOM 10539 C CA . VAL B 1 390 ? -14.031 -31.047 5.441 1 94.25 390 VAL B CA 1
ATOM 10540 C C . VAL B 1 390 ? -14.398 -30.891 6.914 1 94.25 390 VAL B C 1
ATOM 10542 O O . VAL B 1 390 ? -14 -29.906 7.555 1 94.25 390 VAL B O 1
ATOM 10545 N N . ASP B 1 391 ? -15.18 -31.75 7.367 1 92.06 391 ASP B N 1
ATOM 10546 C CA . ASP B 1 391 ? -15.609 -31.734 8.766 1 92.06 391 ASP B CA 1
ATOM 10547 C C . ASP B 1 391 ? -14.594 -32.438 9.656 1 92.06 391 ASP B C 1
ATOM 10549 O O . ASP B 1 391 ? -13.477 -32.75 9.227 1 92.06 391 ASP B O 1
ATOM 10553 N N . LYS B 1 392 ? -15.031 -32.625 10.945 1 86.12 392 LYS B N 1
ATOM 10554 C CA . LYS B 1 392 ? -14.164 -33.281 11.906 1 86.12 392 LYS B CA 1
ATOM 10555 C C . LYS B 1 392 ? -13.883 -34.719 11.477 1 86.12 392 LYS B C 1
ATOM 10557 O O . LYS B 1 392 ? -14.773 -35.438 10.992 1 86.12 392 LYS B O 1
ATOM 10562 N N . GLY B 1 393 ? -12.641 -35.219 11.555 1 81.69 393 GLY B N 1
ATOM 10563 C CA . GLY B 1 393 ? -12.273 -36.594 11.258 1 81.69 393 GLY B CA 1
ATOM 10564 C C . GLY B 1 393 ? -12.016 -36.812 9.781 1 81.69 393 GLY B C 1
ATOM 10565 O O . GLY B 1 393 ? -11.812 -37.969 9.352 1 81.69 393 GLY B O 1
ATOM 10566 N N . GLY B 1 394 ? -12.172 -35.781 8.984 1 86 394 GLY B N 1
ATOM 10567 C CA . GLY B 1 394 ? -11.891 -35.938 7.566 1 86 394 GLY B CA 1
ATOM 10568 C C . GLY B 1 394 ? -13.133 -36.219 6.734 1 86 394 GLY B C 1
ATOM 10569 O O . GLY B 1 394 ? -13.039 -36.406 5.523 1 86 394 GLY B O 1
ATOM 10570 N N . ALA B 1 395 ? -14.328 -36.281 7.355 1 90.19 395 ALA B N 1
ATOM 10571 C CA . ALA B 1 395 ? -15.586 -36.406 6.617 1 90.19 395 ALA B CA 1
ATOM 10572 C C . ALA B 1 395 ? -15.891 -35.156 5.809 1 90.19 395 ALA B C 1
ATOM 10574 O O . ALA B 1 395 ? -15.492 -34.062 6.184 1 90.19 395 ALA B O 1
ATOM 10575 N N . ILE B 1 396 ? -16.531 -35.375 4.719 1 92.81 396 ILE B N 1
ATOM 10576 C CA . ILE B 1 396 ? -16.781 -34.25 3.854 1 92.81 396 ILE B CA 1
ATOM 10577 C C . ILE B 1 396 ? -18.281 -33.969 3.783 1 92.81 396 ILE B C 1
ATOM 10579 O O . ILE B 1 396 ? -19.094 -34.875 4.008 1 92.81 396 ILE B O 1
ATOM 10583 N N . TYR B 1 397 ? -18.672 -32.781 3.607 1 93.56 397 TYR B N 1
ATOM 10584 C CA . TYR B 1 397 ? -20.047 -32.312 3.445 1 93.56 397 TYR B CA 1
ATOM 10585 C C . TYR B 1 397 ? -20.188 -31.469 2.174 1 93.56 397 TYR B C 1
ATOM 10587 O O . TYR B 1 397 ? -19.406 -30.547 1.938 1 93.56 397 TYR B O 1
ATOM 10595 N N . PRO B 1 398 ? -21.141 -31.828 1.307 1 94 398 PRO B N 1
ATOM 10596 C CA . PRO B 1 398 ? -21.312 -31.047 0.077 1 94 398 PRO B CA 1
ATOM 10597 C C . PRO B 1 398 ? -21.734 -29.609 0.344 1 94 398 PRO B C 1
ATOM 10599 O O . PRO B 1 398 ? -22.688 -29.359 1.08 1 94 398 PRO B O 1
ATOM 10602 N N . VAL B 1 399 ? -21.047 -28.688 -0.246 1 95.75 399 VAL B N 1
ATOM 10603 C CA . VAL B 1 399 ? -21.344 -27.266 -0.073 1 95.75 399 VAL B CA 1
ATOM 10604 C C . VAL B 1 399 ? -22.375 -26.828 -1.104 1 95.75 399 VAL B C 1
ATOM 10606 O O . VAL B 1 399 ? -22.172 -26.984 -2.309 1 95.75 399 VAL B O 1
ATOM 10609 N N . PRO B 1 400 ? -23.453 -26.266 -0.667 1 95.31 400 PRO B N 1
ATOM 10610 C CA . PRO B 1 400 ? -24.453 -25.766 -1.624 1 95.31 400 PRO B CA 1
ATOM 10611 C C . PRO B 1 400 ? -23.953 -24.547 -2.402 1 95.31 400 PRO B C 1
ATOM 10613 O O . PRO B 1 400 ? -23.219 -23.719 -1.853 1 95.31 400 PRO B O 1
ATOM 10616 N N . VAL B 1 401 ? -24.328 -24.469 -3.637 1 96.94 401 VAL B N 1
ATOM 10617 C CA . VAL B 1 401 ? -23.938 -23.375 -4.516 1 96.94 401 VAL B CA 1
ATOM 10618 C C . VAL B 1 401 ? -25.172 -22.609 -4.957 1 96.94 401 VAL B C 1
ATOM 10620 O O . VAL B 1 401 ? -26.125 -23.188 -5.477 1 96.94 401 VAL B O 1
ATOM 10623 N N . LYS B 1 402 ? -25.156 -21.375 -4.695 1 94.25 402 LYS B N 1
ATOM 10624 C CA . LYS B 1 402 ? -26.234 -20.484 -5.125 1 94.25 402 LYS B CA 1
ATOM 10625 C C . LYS B 1 402 ? -25.812 -19.672 -6.355 1 94.25 402 LYS B C 1
ATOM 10627 O O . LYS B 1 402 ? -25.062 -18.703 -6.246 1 94.25 402 LYS B O 1
ATOM 10632 N N . ILE B 1 403 ? -26.328 -20.031 -7.484 1 96.5 403 ILE B N 1
ATOM 10633 C CA . ILE B 1 403 ? -26.078 -19.281 -8.711 1 96.5 403 ILE B CA 1
ATOM 10634 C C . ILE B 1 403 ? -27.109 -18.172 -8.859 1 96.5 403 ILE B C 1
ATOM 10636 O O . ILE B 1 403 ? -28.297 -18.438 -9.039 1 96.5 403 ILE B O 1
ATOM 10640 N N . LEU B 1 404 ? -26.672 -17.031 -8.875 1 95.06 404 LEU B N 1
ATOM 10641 C CA . LEU B 1 404 ? -27.578 -15.883 -8.883 1 95.06 404 LEU B CA 1
ATOM 10642 C C . LEU B 1 404 ? -28.266 -15.742 -10.234 1 95.06 404 LEU B C 1
ATOM 10644 O O . LEU B 1 404 ? -29.391 -15.258 -10.305 1 95.06 404 LEU B O 1
ATOM 10648 N N . ASN B 1 405 ? -27.641 -16.219 -11.312 1 94.31 405 ASN B N 1
ATOM 10649 C CA . ASN B 1 405 ? -28.188 -16.125 -12.664 1 94.31 405 ASN B CA 1
ATOM 10650 C C . ASN B 1 405 ? -29.25 -17.172 -12.914 1 94.31 405 ASN B C 1
ATOM 10652 O O . ASN B 1 405 ? -29.891 -17.188 -13.977 1 94.31 405 ASN B O 1
ATOM 10656 N N . TYR B 1 406 ? -29.484 -18.078 -12.008 1 94.5 406 TYR B N 1
ATOM 10657 C CA . TYR B 1 406 ? -30.422 -19.188 -12.211 1 94.5 406 TYR B CA 1
ATOM 10658 C C . TYR B 1 406 ? -31.828 -18.672 -12.461 1 94.5 406 TYR B C 1
ATOM 10660 O O . TYR B 1 406 ? -32.281 -17.734 -11.797 1 94.5 406 TYR B O 1
ATOM 10668 N N . ARG B 1 407 ? -32.438 -19.328 -13.43 1 92.62 407 ARG B N 1
ATOM 10669 C CA . ARG B 1 407 ? -33.812 -19.031 -13.758 1 92.62 407 ARG B CA 1
ATOM 10670 C C . ARG B 1 407 ? -34.688 -20.297 -13.68 1 92.62 407 ARG B C 1
ATOM 10672 O O . ARG B 1 407 ? -34.25 -21.375 -14.094 1 92.62 407 ARG B O 1
ATOM 10679 N N . ASP B 1 408 ? -35.844 -20.156 -13.156 1 90.31 408 ASP B N 1
ATOM 10680 C CA . ASP B 1 408 ? -36.75 -21.297 -13.031 1 90.31 408 ASP B CA 1
ATOM 10681 C C . ASP B 1 408 ? -37.406 -21.609 -14.367 1 90.31 408 ASP B C 1
ATOM 10683 O O . ASP B 1 408 ? -37.094 -21 -15.391 1 90.31 408 ASP B O 1
ATOM 10687 N N . ALA B 1 409 ? -38.25 -22.578 -14.328 1 89.5 409 ALA B N 1
ATOM 10688 C CA . ALA B 1 409 ? -38.906 -23.062 -15.539 1 89.5 409 ALA B CA 1
ATOM 10689 C C . ALA B 1 409 ? -39.719 -21.953 -16.203 1 89.5 409 ALA B C 1
ATOM 10691 O O . ALA B 1 409 ? -39.844 -21.938 -17.438 1 89.5 409 ALA B O 1
ATOM 10692 N N . SER B 1 410 ? -40.125 -20.953 -15.406 1 89.69 410 SER B N 1
ATOM 10693 C CA . SER B 1 410 ? -40.906 -19.844 -15.93 1 89.69 410 SER B CA 1
ATOM 10694 C C . SER B 1 410 ? -40 -18.688 -16.359 1 89.69 410 SER B C 1
ATOM 10696 O O . SER B 1 410 ? -40.5 -17.672 -16.844 1 89.69 410 SER B O 1
ATOM 10698 N N . GLY B 1 411 ? -38.75 -18.828 -16.172 1 87.25 411 GLY B N 1
ATOM 10699 C CA . GLY B 1 411 ? -37.781 -17.812 -16.609 1 87.25 411 GLY B CA 1
ATOM 10700 C C . GLY B 1 411 ? -37.531 -16.75 -15.562 1 87.25 411 GLY B C 1
ATOM 10701 O O . GLY B 1 411 ? -36.875 -15.734 -15.836 1 87.25 411 GLY B O 1
ATOM 10702 N N . ASN B 1 412 ? -38 -16.938 -14.391 1 87.94 412 ASN B N 1
ATOM 10703 C CA . ASN B 1 412 ? -37.844 -15.953 -13.328 1 87.94 412 ASN B CA 1
ATOM 10704 C C . ASN B 1 412 ? -36.531 -16.172 -12.555 1 87.94 412 ASN B C 1
ATOM 10706 O O . ASN B 1 412 ? -36.125 -17.312 -12.328 1 87.94 412 ASN B O 1
ATOM 10710 N N . LEU B 1 413 ? -35.969 -14.977 -12.266 1 90.5 413 LEU B N 1
ATOM 10711 C CA . LEU B 1 413 ? -34.812 -15.031 -11.391 1 90.5 413 LEU B CA 1
ATOM 10712 C C . LEU B 1 413 ? -35.219 -15.305 -9.953 1 90.5 413 LEU B C 1
ATOM 10714 O O . LEU B 1 413 ? -35.969 -14.516 -9.352 1 90.5 413 LEU B O 1
ATOM 10718 N N . VAL B 1 414 ? -34.812 -16.328 -9.352 1 89.56 414 VAL B N 1
ATOM 10719 C CA . VAL B 1 414 ? -35.281 -16.719 -8.023 1 89.56 414 VAL B CA 1
ATOM 10720 C C . VAL B 1 414 ? -34.219 -16.375 -6.984 1 89.56 414 VAL B C 1
ATOM 10722 O O . VAL B 1 414 ? -34.531 -16.188 -5.805 1 89.56 414 VAL B O 1
ATOM 10725 N N . ASN B 1 415 ? -32.969 -16.359 -7.387 1 92.06 415 ASN B N 1
ATOM 10726 C CA . ASN B 1 415 ? -31.875 -16.156 -6.426 1 92.06 415 ASN B CA 1
ATOM 10727 C C . ASN B 1 415 ? -31.453 -14.688 -6.375 1 92.06 415 ASN B C 1
ATOM 10729 O O . ASN B 1 415 ? -30.688 -14.289 -5.496 1 92.06 415 ASN B O 1
ATOM 10733 N N . MET B 1 416 ? -31.875 -13.914 -7.316 1 89.75 416 MET B N 1
ATOM 10734 C CA . MET B 1 416 ? -31.484 -12.508 -7.383 1 89.75 416 MET B CA 1
ATOM 10735 C C . MET B 1 416 ? -32.688 -11.625 -7.707 1 89.75 416 MET B C 1
ATOM 10737 O O . MET B 1 416 ? -33.594 -12.047 -8.422 1 89.75 416 MET B O 1
ATOM 10741 N N . ASP B 1 417 ? -32.562 -10.469 -7.156 1 85.88 417 ASP B N 1
ATOM 10742 C CA . ASP B 1 417 ? -33.594 -9.492 -7.469 1 85.88 417 ASP B CA 1
ATOM 10743 C C . ASP B 1 417 ? -33.406 -8.93 -8.875 1 85.88 417 ASP B C 1
ATOM 10745 O O . ASP B 1 417 ? -32.312 -8.5 -9.25 1 85.88 417 ASP B O 1
ATOM 10749 N N . SER B 1 418 ? -34.438 -8.945 -9.609 1 81.94 418 SER B N 1
ATOM 10750 C CA . SER B 1 418 ? -34.375 -8.547 -11.016 1 81.94 418 SER B CA 1
ATOM 10751 C C . SER B 1 418 ? -34.125 -7.055 -11.156 1 81.94 418 SER B C 1
ATOM 10753 O O . SER B 1 418 ? -33.5 -6.621 -12.125 1 81.94 418 SER B O 1
ATOM 10755 N N . ALA B 1 419 ? -34.531 -6.27 -10.203 1 78.12 419 ALA B N 1
ATOM 10756 C CA . ALA B 1 419 ? -34.406 -4.816 -10.305 1 78.12 419 ALA B CA 1
ATOM 10757 C C . ALA B 1 419 ? -33.031 -4.344 -9.836 1 78.12 419 ALA B C 1
ATOM 10759 O O . ALA B 1 419 ? -32.375 -3.553 -10.516 1 78.12 419 ALA B O 1
ATOM 10760 N N . THR B 1 420 ? -32.594 -4.953 -8.75 1 76.25 420 THR B N 1
ATOM 10761 C CA . THR B 1 420 ? -31.344 -4.453 -8.156 1 76.25 420 THR B CA 1
ATOM 10762 C C . THR B 1 420 ? -30.172 -5.379 -8.477 1 76.25 420 THR B C 1
ATOM 10764 O O . THR B 1 420 ? -29.016 -5.004 -8.305 1 76.25 420 THR B O 1
ATOM 10767 N N . ARG B 1 421 ? -30.453 -6.484 -9.047 1 80.12 421 ARG B N 1
ATOM 10768 C CA . ARG B 1 421 ? -29.438 -7.492 -9.359 1 80.12 421 ARG B CA 1
ATOM 10769 C C . ARG B 1 421 ? -28.609 -7.832 -8.133 1 80.12 421 ARG B C 1
ATOM 10771 O O . ARG B 1 421 ? -27.375 -7.898 -8.211 1 80.12 421 ARG B O 1
ATOM 10778 N N . THR B 1 422 ? -29.219 -7.805 -6.992 1 83.56 422 THR B N 1
ATOM 10779 C CA . THR B 1 422 ? -28.609 -8.172 -5.727 1 83.56 422 THR B CA 1
ATOM 10780 C C . THR B 1 422 ? -29.156 -9.508 -5.223 1 83.56 422 THR B C 1
ATOM 10782 O O . THR B 1 422 ? -30.281 -9.875 -5.539 1 83.56 422 THR B O 1
ATOM 10785 N N . GLU B 1 423 ? -28.359 -10.148 -4.465 1 87.5 423 GLU B N 1
ATOM 10786 C CA . GLU B 1 423 ? -28.734 -11.453 -3.934 1 87.5 423 GLU B CA 1
ATOM 10787 C C . GLU B 1 423 ? -29.938 -11.359 -3.006 1 87.5 423 GLU B C 1
ATOM 10789 O O . GLU B 1 423 ? -30.031 -10.43 -2.201 1 87.5 423 GLU B O 1
ATOM 10794 N N . ILE B 1 424 ? -30.797 -12.273 -3.18 1 81.69 424 ILE B N 1
ATOM 10795 C CA . ILE B 1 424 ? -31.922 -12.391 -2.258 1 81.69 424 ILE B CA 1
ATOM 10796 C C . ILE B 1 424 ? -31.516 -13.234 -1.049 1 81.69 424 ILE B C 1
ATOM 10798 O O . ILE B 1 424 ? -31.156 -14.398 -1.19 1 81.69 424 ILE B O 1
ATOM 10802 N N . THR B 1 425 ? -31.375 -12.656 0.073 1 74.06 425 THR B N 1
ATOM 10803 C CA . THR B 1 425 ? -30.922 -13.344 1.274 1 74.06 425 THR B CA 1
ATOM 10804 C C . THR B 1 425 ? -32.094 -13.617 2.219 1 74.06 425 THR B C 1
ATOM 10806 O O . THR B 1 425 ? -31.938 -14.305 3.229 1 74.06 425 THR B O 1
ATOM 10809 N N . SER B 1 426 ? -33.375 -13.164 1.854 1 65.06 426 SER B N 1
ATOM 10810 C CA . SER B 1 426 ? -34.5 -13.32 2.764 1 65.06 426 SER B CA 1
ATOM 10811 C C . SER B 1 426 ? -34.875 -14.789 2.893 1 65.06 426 SER B C 1
ATOM 10813 O O . SER B 1 426 ? -34.906 -15.516 1.899 1 65.06 426 SER B O 1
ATOM 10815 N N . ALA B 1 427 ? -35 -15.305 4.062 1 59.75 427 ALA B N 1
ATOM 10816 C CA . ALA B 1 427 ? -35.312 -16.688 4.398 1 59.75 427 ALA B CA 1
ATOM 10817 C C . ALA B 1 427 ? -36.688 -17.078 3.826 1 59.75 427 ALA B C 1
ATOM 10819 O O . ALA B 1 427 ? -36.938 -18.266 3.607 1 59.75 427 ALA B O 1
ATOM 10820 N N . SER B 1 428 ? -37.5 -16.125 3.629 1 58.44 428 SER B N 1
ATOM 10821 C CA . SER B 1 428 ? -38.844 -16.484 3.246 1 58.44 428 SER B CA 1
ATOM 10822 C C . SER B 1 428 ? -38.938 -16.906 1.78 1 58.44 428 SER B C 1
ATOM 10824 O O . SER B 1 4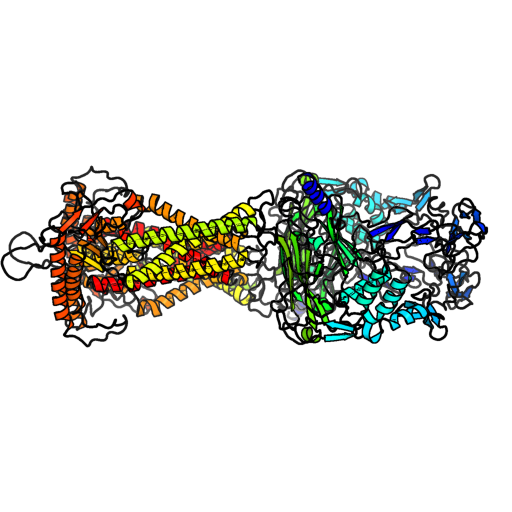28 ? -39.906 -17.531 1.354 1 58.44 428 SER B O 1
ATOM 10826 N N . LYS B 1 429 ? -37.875 -16.609 1.095 1 63.28 429 LYS B N 1
ATOM 10827 C CA . LYS B 1 429 ? -38.031 -16.891 -0.332 1 63.28 429 LYS B CA 1
ATOM 10828 C C . LYS B 1 429 ? -37.312 -18.203 -0.697 1 63.28 429 LYS B C 1
ATOM 10830 O O . LYS B 1 429 ? -36.312 -18.562 -0.098 1 63.28 429 LYS B O 1
ATOM 10835 N N . ASP B 1 430 ? -37.969 -18.922 -1.422 1 71.81 430 ASP B N 1
ATOM 10836 C CA . ASP B 1 430 ? -37.5 -20.234 -1.887 1 71.81 430 ASP B CA 1
ATOM 10837 C C . ASP B 1 430 ? -36.406 -20.078 -2.959 1 71.81 430 ASP B C 1
ATOM 10839 O O . ASP B 1 430 ? -36.719 -19.641 -4.078 1 71.81 430 ASP B O 1
ATOM 10843 N N . TYR B 1 431 ? -35.094 -20.047 -2.451 1 83.94 431 TYR B N 1
ATOM 10844 C CA . TYR B 1 431 ? -34.031 -19.984 -3.449 1 83.94 431 TYR B CA 1
ATOM 10845 C C . TYR B 1 431 ? -33.594 -21.391 -3.865 1 83.94 431 TYR B C 1
ATOM 10847 O O . TYR B 1 431 ? -33.969 -22.375 -3.223 1 83.94 431 TYR B O 1
ATOM 10855 N N . HIS B 1 432 ? -33.031 -21.484 -5.082 1 90.75 432 HIS B N 1
ATOM 10856 C CA . HIS B 1 432 ? -32.594 -22.75 -5.672 1 90.75 432 HIS B CA 1
ATOM 10857 C C . HIS B 1 432 ? -31.078 -22.953 -5.473 1 90.75 432 HIS B C 1
ATOM 10859 O O . HIS B 1 432 ? -30.281 -22.062 -5.793 1 90.75 432 HIS B O 1
ATOM 10865 N N . LEU B 1 433 ? -30.703 -24.125 -4.828 1 94.06 433 LEU B N 1
ATOM 10866 C CA . LEU B 1 433 ? -29.312 -24.438 -4.551 1 94.06 433 LEU B CA 1
ATOM 10867 C C . LEU B 1 433 ? -28.844 -25.609 -5.418 1 94.06 433 LEU B C 1
ATOM 10869 O O . LEU B 1 433 ? -29.547 -26.609 -5.543 1 94.06 433 LEU B O 1
ATOM 10873 N N . VAL B 1 434 ? -27.734 -25.391 -6.031 1 95.81 434 VAL B N 1
ATOM 10874 C CA . VAL B 1 434 ? -27.172 -26.422 -6.898 1 95.81 434 VAL B CA 1
ATOM 10875 C C . VAL B 1 434 ? -25.859 -26.938 -6.301 1 95.81 434 VAL B C 1
ATOM 10877 O O . VAL B 1 434 ? -25.5 -26.594 -5.172 1 95.81 434 VAL B O 1
ATOM 10880 N N . ARG B 1 435 ? -25.188 -27.844 -7.047 1 95.25 435 ARG B N 1
ATOM 10881 C CA . ARG B 1 435 ? -23.969 -28.453 -6.52 1 95.25 435 ARG B CA 1
ATOM 10882 C C . ARG B 1 435 ? -22.781 -28.188 -7.43 1 95.25 435 ARG B C 1
ATOM 10884 O O . ARG B 1 435 ? -21.781 -27.609 -7 1 95.25 435 ARG B O 1
ATOM 10891 N N . ARG B 1 436 ? -22.828 -28.578 -8.672 1 96.69 436 ARG B N 1
ATOM 10892 C CA . ARG B 1 436 ? -21.719 -28.453 -9.602 1 96.69 436 ARG B CA 1
ATOM 10893 C C . ARG B 1 436 ? -21.672 -27.078 -10.242 1 96.69 436 ARG B C 1
ATOM 10895 O O . ARG B 1 436 ? -22.719 -26.5 -10.555 1 96.69 436 ARG B O 1
ATOM 10902 N N . PHE B 1 437 ? -20.453 -26.547 -10.391 1 97.75 437 PHE B N 1
ATOM 10903 C CA . PHE B 1 437 ? -20.328 -25.219 -10.953 1 97.75 437 PHE B CA 1
ATOM 10904 C C . PHE B 1 437 ? -19.031 -25.094 -11.75 1 97.75 437 PHE B C 1
ATOM 10906 O O . PHE B 1 437 ? -18.234 -26.031 -11.812 1 97.75 437 PHE B O 1
ATOM 10913 N N . MET B 1 438 ? -18.922 -23.984 -12.438 1 97.06 438 MET B N 1
ATOM 10914 C CA . MET B 1 438 ? -17.719 -23.641 -13.195 1 97.06 438 MET B CA 1
ATOM 10915 C C . MET B 1 438 ? -17.266 -22.219 -12.867 1 97.06 438 MET B C 1
ATOM 10917 O O . MET B 1 438 ? -18.062 -21.375 -12.461 1 97.06 438 MET B O 1
ATOM 10921 N N . VAL B 1 439 ? -16.016 -22.031 -13.047 1 96.31 439 VAL B N 1
ATOM 10922 C CA . VAL B 1 439 ? -15.477 -20.688 -12.828 1 96.31 439 VAL B CA 1
ATOM 10923 C C . VAL B 1 439 ? -15.312 -19.969 -14.164 1 96.31 439 VAL B C 1
ATOM 10925 O O . VAL B 1 439 ? -15.477 -18.75 -14.25 1 96.31 439 VAL B O 1
ATOM 10928 N N . LYS B 1 440 ? -14.961 -20.688 -15.133 1 95.31 440 LYS B N 1
ATOM 10929 C CA . LYS B 1 440 ? -14.844 -20.188 -16.5 1 95.31 440 LYS B CA 1
ATOM 10930 C C . LYS B 1 440 ? -15.492 -21.141 -17.5 1 95.31 440 LYS B C 1
ATOM 10932 O O . LYS B 1 440 ? -15.305 -22.359 -17.406 1 95.31 440 LYS B O 1
ATOM 10937 N N . ASP B 1 441 ? -16.312 -20.641 -18.344 1 95.81 441 ASP B N 1
ATOM 10938 C CA . ASP B 1 441 ? -16.953 -21.422 -19.406 1 95.81 441 ASP B CA 1
ATOM 10939 C C . ASP B 1 441 ? -16.562 -20.906 -20.781 1 95.81 441 ASP B C 1
ATOM 10941 O O . ASP B 1 441 ? -17.156 -19.953 -21.297 1 95.81 441 ASP B O 1
ATOM 10945 N N . ASN B 1 442 ? -15.562 -21.562 -21.328 1 94.75 442 ASN B N 1
ATOM 10946 C CA . ASN B 1 442 ? -15.188 -21.297 -22.719 1 94.75 442 ASN B CA 1
ATOM 10947 C C . ASN B 1 442 ? -15.586 -22.438 -23.641 1 94.75 442 ASN B C 1
ATOM 10949 O O . ASN B 1 442 ? -14.953 -22.641 -24.672 1 94.75 442 ASN B O 1
ATOM 10953 N N . LEU B 1 443 ? -16.578 -23.234 -23.188 1 94.88 443 LEU B N 1
ATOM 10954 C CA . LEU B 1 443 ? -17 -24.422 -23.938 1 94.88 443 LEU B CA 1
ATOM 10955 C C . LEU B 1 443 ? -18.375 -24.219 -24.562 1 94.88 443 LEU B C 1
ATOM 10957 O O . LEU B 1 443 ? -18.562 -24.5 -25.75 1 94.88 443 LEU B O 1
ATOM 10961 N N . SER B 1 444 ? -19.344 -23.734 -23.859 1 93.94 444 SER B N 1
ATOM 10962 C CA . SER B 1 444 ? -20.734 -23.641 -24.297 1 93.94 444 SER B CA 1
ATOM 10963 C C . SER B 1 444 ? -20.875 -22.719 -25.516 1 93.94 444 SER B C 1
ATOM 10965 O O . SER B 1 444 ? -21.781 -22.891 -26.328 1 93.94 444 SER B O 1
ATOM 10967 N N . GLY B 1 445 ? -20 -21.797 -25.594 1 93.12 445 GLY B N 1
ATOM 10968 C CA . GLY B 1 445 ? -20.109 -20.812 -26.672 1 93.12 445 GLY B CA 1
ATOM 10969 C C . GLY B 1 445 ? -19.438 -21.266 -27.953 1 93.12 445 GLY B C 1
ATOM 10970 O O . GLY B 1 445 ? -19.438 -20.531 -28.953 1 93.12 445 GLY B O 1
ATOM 10971 N N . ARG B 1 446 ? -18.875 -22.438 -27.953 1 92.62 446 ARG B N 1
ATOM 10972 C CA . ARG B 1 446 ? -18.266 -22.953 -29.172 1 92.62 446 ARG B CA 1
ATOM 10973 C C . ARG B 1 446 ? -19.328 -23.406 -30.172 1 92.62 446 ARG B C 1
ATOM 10975 O O . ARG B 1 446 ? -20.031 -24.375 -29.938 1 92.62 446 ARG B O 1
ATOM 10982 N N . ASN B 1 447 ? -19.578 -22.766 -31.219 1 85.62 447 ASN B N 1
ATOM 10983 C CA . ASN B 1 447 ? -20.703 -22.984 -32.125 1 85.62 447 ASN B CA 1
ATOM 10984 C C . ASN B 1 447 ? -20.312 -23.812 -33.344 1 85.62 447 ASN B C 1
ATOM 10986 O O . ASN B 1 447 ? -21.125 -24.547 -33.875 1 85.62 447 ASN B O 1
ATOM 10990 N N . SER B 1 448 ? -19.109 -23.688 -33.906 1 79.5 448 SER B N 1
ATOM 10991 C CA . SER B 1 448 ? -18.781 -24.328 -35.156 1 79.5 448 SER B CA 1
ATOM 10992 C C . SER B 1 448 ? -18.203 -25.734 -34.938 1 79.5 448 SER B C 1
ATOM 10994 O O . SER B 1 448 ? -18.797 -26.734 -35.344 1 79.5 448 SER B O 1
ATOM 10996 N N . GLN B 1 449 ? -17.094 -25.75 -34.25 1 81.31 449 GLN B N 1
ATOM 10997 C CA . GLN B 1 449 ? -16.422 -27 -33.906 1 81.31 449 GLN B CA 1
ATOM 10998 C C . GLN B 1 449 ? -16.016 -27.031 -32.438 1 81.31 449 GLN B C 1
ATOM 11000 O O . GLN B 1 449 ? -15.953 -25.984 -31.781 1 81.31 449 GLN B O 1
ATOM 11005 N N . VAL B 1 450 ? -15.922 -28.25 -31.984 1 80 450 VAL B N 1
ATOM 11006 C CA . VAL B 1 450 ? -15.555 -28.438 -30.594 1 80 450 VAL B CA 1
ATOM 11007 C C . VAL B 1 450 ? -14.234 -27.719 -30.297 1 80 450 VAL B C 1
ATOM 11009 O O . VAL B 1 450 ? -14.039 -27.203 -29.203 1 80 450 VAL B O 1
ATOM 11012 N N . ALA B 1 451 ? -13.336 -27.609 -31.297 1 78.81 451 ALA B N 1
ATOM 11013 C CA . ALA B 1 451 ? -12.016 -27.016 -31.078 1 78.81 451 ALA B CA 1
ATOM 11014 C C . ALA B 1 451 ? -12.016 -25.531 -31.484 1 78.81 451 ALA B C 1
ATOM 11016 O O . ALA B 1 451 ? -11.016 -24.844 -31.281 1 78.81 451 ALA B O 1
ATOM 11017 N N . SER B 1 452 ? -13.211 -24.969 -31.781 1 83.69 452 SER B N 1
ATOM 11018 C CA . SER B 1 452 ? -13.273 -23.578 -32.25 1 83.69 452 SER B CA 1
ATOM 11019 C C . SER B 1 452 ? -13.281 -22.594 -31.094 1 83.69 452 SER B C 1
ATOM 11021 O O . SER B 1 452 ? -13.477 -23 -29.938 1 83.69 452 SER B O 1
ATOM 11023 N N . VAL B 1 453 ? -12.961 -21.328 -31.484 1 89.44 453 VAL B N 1
ATOM 11024 C CA . VAL B 1 453 ? -13.016 -20.25 -30.484 1 89.44 453 VAL B CA 1
ATOM 11025 C C . VAL B 1 453 ? -14.477 -19.953 -30.141 1 89.44 453 VAL B C 1
ATOM 11027 O O . VAL B 1 453 ? -15.336 -19.891 -31.016 1 89.44 453 VAL B O 1
ATOM 11030 N N . PRO B 1 454 ? -14.766 -19.828 -28.875 1 93.94 454 PRO B N 1
ATOM 11031 C CA . PRO B 1 454 ? -16.141 -19.594 -28.469 1 93.94 454 PRO B CA 1
ATOM 11032 C C . PRO B 1 454 ? -16.656 -18.203 -28.875 1 93.94 454 PRO B C 1
ATOM 11034 O O . PRO B 1 454 ? -15.906 -17.219 -28.781 1 93.94 454 PRO B O 1
ATOM 11037 N N . SER B 1 455 ? -17.875 -18.078 -29.266 1 93 455 SER B N 1
ATOM 11038 C CA . SER B 1 455 ? -18.516 -16.812 -29.625 1 93 455 SER B CA 1
ATOM 11039 C C . SER B 1 455 ? -18.922 -16.031 -28.375 1 93 455 SER B C 1
ATOM 11041 O O . SER B 1 455 ? -19.016 -14.805 -28.422 1 93 455 SER B O 1
ATOM 11043 N N . VAL B 1 456 ? -19.266 -16.75 -27.344 1 93.69 456 VAL B N 1
ATOM 11044 C CA . VAL B 1 456 ? -19.609 -16.141 -26.062 1 93.69 456 VAL B CA 1
ATOM 11045 C C . VAL B 1 456 ? -18.812 -16.812 -24.938 1 93.69 456 VAL B C 1
ATOM 11047 O O . VAL B 1 456 ? -18.656 -18.047 -24.938 1 93.69 456 VAL B O 1
ATOM 11050 N N . ILE B 1 457 ? -18.312 -16.016 -24.109 1 94.31 457 ILE B N 1
ATOM 11051 C CA . ILE B 1 457 ? -17.609 -16.562 -22.953 1 94.31 457 ILE B CA 1
ATOM 11052 C C . ILE B 1 457 ? -18.375 -16.219 -21.688 1 94.31 457 ILE B C 1
ATOM 11054 O O . ILE B 1 457 ? -18.938 -15.125 -21.578 1 94.31 457 ILE B O 1
ATOM 11058 N N . ARG B 1 458 ? -18.531 -17.078 -20.797 1 95.88 458 ARG B N 1
ATOM 11059 C CA . ARG B 1 458 ? -19.125 -16.875 -19.469 1 95.88 458 ARG B CA 1
ATOM 11060 C C . ARG B 1 458 ? -18.078 -17.016 -18.375 1 95.88 458 ARG B C 1
ATOM 11062 O O . ARG B 1 458 ? -17.25 -17.938 -18.406 1 95.88 458 ARG B O 1
ATOM 11069 N N . TYR B 1 459 ? -17.938 -16.125 -17.516 1 95.75 459 TYR B N 1
ATOM 11070 C CA . TYR B 1 459 ? -16.984 -16.203 -16.422 1 95.75 459 TYR B CA 1
ATOM 11071 C C . TYR B 1 459 ? -17.625 -15.758 -15.109 1 95.75 459 TYR B C 1
ATOM 11073 O O . TYR B 1 459 ? -18.594 -14.984 -15.109 1 95.75 459 TYR B O 1
ATOM 11081 N N . ALA B 1 460 ? -17.125 -16.359 -14.031 1 96.88 460 ALA B N 1
ATOM 11082 C CA . ALA B 1 460 ? -17.625 -15.984 -12.703 1 96.88 460 ALA B CA 1
ATOM 11083 C C . ALA B 1 460 ? -17.141 -14.586 -12.312 1 96.88 460 ALA B C 1
ATOM 11085 O O . ALA B 1 460 ? -15.977 -14.406 -11.945 1 96.88 460 ALA B O 1
ATOM 11086 N N . GLN B 1 461 ? -18 -13.648 -12.352 1 95.19 461 GLN B N 1
ATOM 11087 C CA . GLN B 1 461 ? -17.656 -12.258 -12.078 1 95.19 461 GLN B CA 1
ATOM 11088 C C . GLN B 1 461 ? -17.531 -12.008 -10.578 1 95.19 461 GLN B C 1
ATOM 11090 O O . GLN B 1 461 ? -16.625 -11.289 -10.141 1 95.19 461 GLN B O 1
ATOM 11095 N N . ASP B 1 462 ? -18.516 -12.492 -9.859 1 94.75 462 ASP B N 1
ATOM 11096 C CA . ASP B 1 462 ? -18.531 -12.344 -8.406 1 94.75 462 ASP B CA 1
ATOM 11097 C C . ASP B 1 462 ? -18.734 -13.688 -7.715 1 94.75 462 ASP B C 1
ATOM 11099 O O . ASP B 1 462 ? -19.766 -14.328 -7.875 1 94.75 462 ASP B O 1
ATOM 11103 N N . VAL B 1 463 ? -17.719 -14.133 -6.988 1 96.62 463 VAL B N 1
ATOM 11104 C CA . VAL B 1 463 ? -17.781 -15.391 -6.242 1 96.62 463 VAL B CA 1
ATOM 11105 C C . VAL B 1 463 ? -17.641 -15.109 -4.75 1 96.62 463 VAL B C 1
ATOM 11107 O O . VAL B 1 463 ? -16.688 -14.461 -4.316 1 96.62 463 VAL B O 1
ATOM 11110 N N . GLN B 1 464 ? -18.578 -15.602 -3.967 1 95.38 464 GLN B N 1
ATOM 11111 C CA . GLN B 1 464 ? -18.562 -15.375 -2.525 1 95.38 464 GLN B CA 1
ATOM 11112 C C . GLN B 1 464 ? -18.688 -16.688 -1.759 1 95.38 464 GLN B C 1
ATOM 11114 O O . GLN B 1 464 ? -19.641 -17.453 -1.988 1 95.38 464 GLN B O 1
ATOM 11119 N N . LEU B 1 465 ? -17.766 -16.953 -1.013 1 96.31 465 LEU B N 1
ATOM 11120 C CA . LEU B 1 465 ? -17.859 -18.078 -0.079 1 96.31 465 LEU B CA 1
ATOM 11121 C C . LEU B 1 465 ? -18.234 -17.594 1.316 1 96.31 465 LEU B C 1
ATOM 11123 O O . LEU B 1 465 ? -17.438 -16.891 1.97 1 96.31 465 LEU B O 1
ATOM 11127 N N . ARG B 1 466 ? -19.375 -17.984 1.793 1 94.44 466 ARG B N 1
ATOM 11128 C CA . ARG B 1 466 ? -19.922 -17.453 3.043 1 94.44 466 ARG B CA 1
ATOM 11129 C C . ARG B 1 466 ? -20.047 -18.562 4.09 1 94.44 466 ARG B C 1
ATOM 11131 O O . ARG B 1 466 ? -20.5 -19.656 3.789 1 94.44 466 ARG B O 1
ATOM 11138 N N . VAL B 1 467 ? -19.547 -18.297 5.199 1 94.69 467 VAL B N 1
ATOM 11139 C CA . VAL B 1 467 ? -19.688 -19.188 6.344 1 94.69 467 VAL B CA 1
ATOM 11140 C C . VAL B 1 467 ? -20.469 -18.484 7.457 1 94.69 467 VAL B C 1
ATOM 11142 O O . VAL B 1 467 ? -20.109 -17.375 7.863 1 94.69 467 VAL B O 1
ATOM 11145 N N . THR B 1 468 ? -21.531 -19.094 7.91 1 92.38 468 THR B N 1
ATOM 11146 C CA . THR B 1 468 ? -22.375 -18.516 8.945 1 92.38 468 THR B CA 1
ATOM 11147 C C . THR B 1 468 ? -22.266 -19.312 10.242 1 92.38 468 THR B C 1
ATOM 11149 O O . THR B 1 468 ? -22.312 -20.547 10.227 1 92.38 468 THR B O 1
ATOM 11152 N N . MET B 1 469 ? -22.094 -18.578 11.25 1 92.5 469 MET B N 1
ATOM 11153 C CA . MET B 1 469 ? -22.062 -19.219 12.562 1 92.5 469 MET B CA 1
ATOM 11154 C C . MET B 1 469 ? -23.453 -19.641 13 1 92.5 469 MET B C 1
ATOM 11156 O O . MET B 1 469 ? -24.422 -18.922 12.734 1 92.5 469 MET B O 1
ATOM 11160 N N . ARG B 1 470 ? -23.516 -20.797 13.711 1 91.38 470 ARG B N 1
ATOM 11161 C CA . ARG B 1 470 ? -24.797 -21.266 14.219 1 91.38 470 ARG B CA 1
ATOM 11162 C C . ARG B 1 470 ? -25.344 -20.312 15.281 1 91.38 470 ARG B C 1
ATOM 11164 O O . ARG B 1 470 ? -24.578 -19.781 16.094 1 91.38 470 ARG B O 1
ATOM 11171 N N . SER B 1 471 ? -26.625 -20.219 15.234 1 86.88 471 SER B N 1
ATOM 11172 C CA . SER B 1 471 ? -27.25 -19.312 16.203 1 86.88 471 SER B CA 1
ATOM 11173 C C . SER B 1 471 ? -27.047 -19.812 17.625 1 86.88 471 SER B C 1
ATOM 11175 O O . SER B 1 471 ? -27.312 -20.969 17.938 1 86.88 471 SER B O 1
ATOM 11177 N N . GLY B 1 472 ? -26.5 -19.016 18.453 1 82.06 472 GLY B N 1
ATOM 11178 C CA . GLY B 1 472 ? -26.344 -19.344 19.859 1 82.06 472 GLY B CA 1
ATOM 11179 C C . GLY B 1 472 ? -25.062 -20.078 20.156 1 82.06 472 GLY B C 1
ATOM 11180 O O . GLY B 1 472 ? -24.75 -20.344 21.328 1 82.06 472 GLY B O 1
ATOM 11181 N N . SER B 1 473 ? -24.344 -20.484 19.125 1 85.69 473 SER B N 1
ATOM 11182 C CA . SER B 1 473 ? -23.078 -21.188 19.359 1 85.69 473 SER B CA 1
ATOM 11183 C C . SER B 1 473 ? -21.891 -20.266 19.078 1 85.69 473 SER B C 1
ATOM 11185 O O . SER B 1 473 ? -22.031 -19.266 18.375 1 85.69 473 SER B O 1
ATOM 11187 N N . THR B 1 474 ? -20.797 -20.672 19.781 1 87.75 474 THR B N 1
ATOM 11188 C CA . THR B 1 474 ? -19.578 -19.891 19.578 1 87.75 474 THR B CA 1
ATOM 11189 C C . THR B 1 474 ? -18.516 -20.719 18.844 1 87.75 474 THR B C 1
ATOM 11191 O O . THR B 1 474 ? -17.453 -20.203 18.5 1 87.75 474 THR B O 1
ATOM 11194 N N . THR B 1 475 ? -18.828 -21.906 18.453 1 90.31 475 THR B N 1
ATOM 11195 C CA . THR B 1 475 ? -17.781 -22.734 17.875 1 90.31 475 THR B CA 1
ATOM 11196 C C . THR B 1 475 ? -18.297 -23.484 16.641 1 90.31 475 THR B C 1
ATOM 11198 O O . THR B 1 475 ? -17.516 -23.938 15.812 1 90.31 475 THR B O 1
ATOM 11201 N N . ASN B 1 476 ? -19.609 -23.625 16.562 1 92.5 476 ASN B N 1
ATOM 11202 C CA . ASN B 1 476 ? -20.156 -24.422 15.461 1 92.5 476 ASN B CA 1
ATOM 11203 C C . ASN B 1 476 ? -20.641 -23.516 14.328 1 92.5 476 ASN B C 1
ATOM 11205 O O . ASN B 1 476 ? -21.062 -22.391 14.562 1 92.5 476 ASN B O 1
ATOM 11209 N N . ILE B 1 477 ? -20.578 -24.047 13.156 1 93.81 477 ILE B N 1
ATOM 11210 C CA . ILE B 1 477 ? -20.969 -23.266 11.984 1 93.81 477 ILE B CA 1
ATOM 11211 C C . ILE B 1 477 ? -22.047 -24.016 11.211 1 93.81 477 ILE B C 1
ATOM 11213 O O . ILE B 1 477 ? -22.25 -25.219 11.406 1 93.81 477 ILE B O 1
ATOM 11217 N N . TYR B 1 478 ? -22.844 -23.344 10.461 1 93.38 478 TYR B N 1
ATOM 11218 C CA . TYR B 1 478 ? -23.703 -23.938 9.445 1 93.38 478 TYR B CA 1
ATOM 11219 C C . TYR B 1 478 ? -22.891 -24.312 8.203 1 93.38 478 TYR B C 1
ATOM 11221 O O . TYR B 1 478 ? -21.75 -23.891 8.047 1 93.38 478 TYR B O 1
ATOM 11229 N N . PRO B 1 479 ? -23.453 -25.203 7.332 1 93.19 479 PRO B N 1
ATOM 11230 C CA . PRO B 1 479 ? -22.719 -25.5 6.102 1 93.19 479 PRO B CA 1
ATOM 11231 C C . PRO B 1 479 ? -22.422 -24.266 5.266 1 93.19 479 PRO B C 1
ATOM 11233 O O . PRO B 1 479 ? -23.281 -23.391 5.121 1 93.19 479 PRO B O 1
ATOM 11236 N N . PRO B 1 480 ? -21.156 -24.156 4.879 1 95.31 480 PRO B N 1
ATOM 11237 C CA . PRO B 1 480 ? -20.797 -23 4.051 1 95.31 480 PRO B CA 1
ATOM 11238 C C . PRO B 1 480 ? -21.625 -22.906 2.771 1 95.31 480 PRO B C 1
ATOM 11240 O O . PRO B 1 480 ? -22.172 -23.906 2.311 1 95.31 480 PRO B O 1
ATOM 11243 N N . LEU B 1 481 ? -21.75 -21.703 2.27 1 95.12 481 LEU B N 1
ATOM 11244 C CA . LEU B 1 481 ? -22.516 -21.422 1.061 1 95.12 481 LEU B CA 1
ATOM 11245 C C . LEU B 1 481 ? -21.641 -20.719 0.02 1 95.12 481 LEU B C 1
ATOM 11247 O O . LEU B 1 481 ? -20.938 -19.766 0.339 1 95.12 481 LEU B O 1
ATOM 11251 N N . LEU B 1 482 ? -21.609 -21.234 -1.146 1 97.06 482 LEU B N 1
ATOM 11252 C CA . LEU B 1 482 ? -20.922 -20.594 -2.26 1 97.06 482 LEU B CA 1
ATOM 11253 C C . LEU B 1 482 ? -21.906 -19.844 -3.154 1 97.06 482 LEU B C 1
ATOM 11255 O O . LEU B 1 482 ? -22.859 -20.438 -3.654 1 97.06 482 LEU B O 1
ATOM 11259 N N . VAL B 1 483 ? -21.734 -18.609 -3.307 1 96 483 VAL B N 1
ATOM 11260 C CA . VAL B 1 483 ? -22.594 -17.766 -4.152 1 96 483 VAL B CA 1
ATOM 11261 C C . VAL B 1 483 ? -21.812 -17.312 -5.383 1 96 483 VAL B C 1
ATOM 11263 O O . VAL B 1 483 ? -20.719 -16.75 -5.258 1 96 483 VAL B O 1
ATOM 11266 N N . ILE B 1 484 ? -22.359 -17.484 -6.566 1 97.19 484 ILE B N 1
ATOM 11267 C CA . ILE B 1 484 ? -21.641 -17.141 -7.797 1 97.19 484 ILE B CA 1
ATOM 11268 C C . ILE B 1 484 ? -22.547 -16.281 -8.68 1 97.19 484 ILE B C 1
ATOM 11270 O O . ILE B 1 484 ? -23.719 -16.609 -8.891 1 97.19 484 ILE B O 1
ATOM 11274 N N . LEU B 1 485 ? -22.047 -15.242 -9.18 1 96.06 485 LEU B N 1
ATOM 11275 C CA . LEU B 1 485 ? -22.656 -14.43 -10.227 1 96.06 485 LEU B CA 1
ATOM 11276 C C . LEU B 1 485 ? -21.844 -14.516 -11.516 1 96.06 485 LEU B C 1
ATOM 11278 O O . LEU B 1 485 ? -20.656 -14.211 -11.523 1 96.06 485 LEU B O 1
ATOM 11282 N N . TYR B 1 486 ? -22.484 -14.961 -12.555 1 95.88 486 TYR B N 1
ATOM 11283 C CA . TYR B 1 486 ? -21.797 -15.094 -13.836 1 95.88 486 TYR B CA 1
ATOM 11284 C C . TYR B 1 486 ? -22.047 -13.875 -14.719 1 95.88 486 TYR B C 1
ATOM 11286 O O . TYR B 1 486 ? -23.109 -13.258 -14.641 1 95.88 486 TYR B O 1
ATOM 11294 N N . ALA B 1 487 ? -21.016 -13.547 -15.508 1 94.81 487 ALA B N 1
ATOM 11295 C CA . ALA B 1 487 ? -21.141 -12.555 -16.562 1 94.81 487 ALA B CA 1
ATOM 11296 C C . ALA B 1 487 ? -20.797 -13.156 -17.922 1 94.81 487 ALA B C 1
ATOM 11298 O O . ALA B 1 487 ? -20.109 -14.172 -18.016 1 94.81 487 ALA B O 1
ATOM 11299 N N . GLU B 1 488 ? -21.406 -12.633 -18.922 1 95.31 488 GLU B N 1
ATOM 11300 C CA . GLU B 1 488 ? -21.219 -13.117 -20.297 1 95.31 488 GLU B CA 1
ATOM 11301 C C . GLU B 1 488 ? -20.797 -11.984 -21.219 1 95.31 488 GLU B C 1
ATOM 11303 O O . GLU B 1 488 ? -21.281 -10.859 -21.094 1 95.31 488 GLU B O 1
ATOM 11308 N N . ARG B 1 489 ? -19.828 -12.312 -22.094 1 94.19 489 ARG B N 1
ATOM 11309 C CA . ARG B 1 489 ? -19.328 -11.359 -23.078 1 94.19 489 ARG B CA 1
ATOM 11310 C C . ARG B 1 489 ? -19.156 -12.008 -24.453 1 94.19 489 ARG B C 1
ATOM 11312 O O . ARG B 1 489 ? -18.734 -13.164 -24.547 1 94.19 489 ARG B O 1
ATOM 11319 N N . THR B 1 490 ? -19.469 -11.289 -25.438 1 92.88 490 THR B N 1
ATOM 11320 C CA . THR B 1 490 ? -19.328 -11.82 -26.781 1 92.88 490 THR B CA 1
ATOM 11321 C C . THR B 1 490 ? -17.906 -11.617 -27.297 1 92.88 490 THR B C 1
ATOM 11323 O O . THR B 1 490 ? -17.219 -10.68 -26.891 1 92.88 490 THR B O 1
ATOM 11326 N N . GLN B 1 491 ? -17.469 -12.594 -28.156 1 90.44 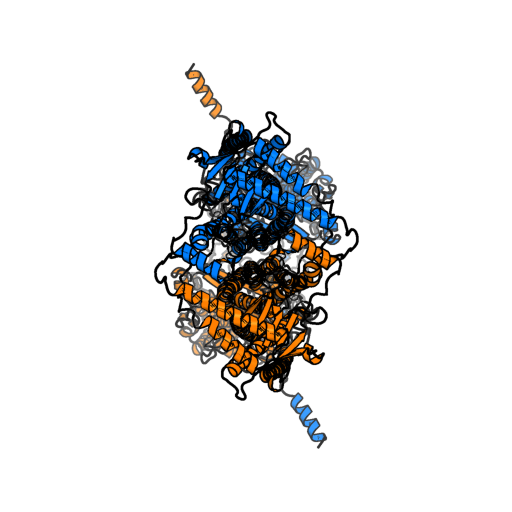491 GLN B N 1
ATOM 11327 C CA . GLN B 1 491 ? -16.141 -12.516 -28.734 1 90.44 491 GLN B CA 1
ATOM 11328 C C . GLN B 1 491 ? -15.984 -11.258 -29.594 1 90.44 491 GLN B C 1
ATOM 11330 O O . GLN B 1 491 ? -14.906 -10.664 -29.641 1 90.44 491 GLN B O 1
ATOM 11335 N N . SER B 1 492 ? -17.031 -10.859 -30.234 1 87.5 492 SER B N 1
ATOM 11336 C CA . SER B 1 492 ? -17 -9.664 -31.062 1 87.5 492 SER B CA 1
ATOM 11337 C C . SER B 1 492 ? -16.766 -8.414 -30.234 1 87.5 492 SER B C 1
ATOM 11339 O O . SER B 1 492 ? -16.047 -7.504 -30.656 1 87.5 492 SER B O 1
ATOM 11341 N N . ALA B 1 493 ? -17.328 -8.367 -29.094 1 88.69 493 ALA B N 1
ATOM 11342 C CA . ALA B 1 493 ? -17.141 -7.223 -28.203 1 88.69 493 ALA B CA 1
ATOM 11343 C C . ALA B 1 493 ? -15.719 -7.195 -27.641 1 88.69 493 ALA B C 1
ATOM 11345 O O . ALA B 1 493 ? -15.133 -6.121 -27.484 1 88.69 493 ALA B O 1
ATOM 11346 N N . ILE B 1 494 ? -15.141 -8.305 -27.312 1 89.69 494 ILE B N 1
ATOM 11347 C CA . ILE B 1 494 ? -13.812 -8.43 -26.703 1 89.69 494 ILE B CA 1
ATOM 11348 C C . ILE B 1 494 ? -12.758 -7.934 -27.688 1 89.69 494 ILE B C 1
ATOM 11350 O O . ILE B 1 494 ? -11.797 -7.262 -27.297 1 89.69 494 ILE B O 1
ATOM 11354 N N . VAL B 1 495 ? -12.906 -8.227 -28.938 1 82.19 495 VAL B N 1
ATOM 11355 C CA . VAL B 1 495 ? -11.922 -7.863 -29.953 1 82.19 495 VAL B CA 1
ATOM 11356 C C . VAL B 1 495 ? -12.188 -6.445 -30.453 1 82.19 495 VAL B C 1
ATOM 11358 O O . VAL B 1 495 ? -11.258 -5.699 -30.75 1 82.19 495 VAL B O 1
ATOM 11361 N N . GLY B 1 496 ? -13.367 -5.992 -30.531 1 75.88 496 GLY B N 1
ATOM 11362 C CA . GLY B 1 496 ? -13.711 -4.777 -31.25 1 75.88 496 GLY B CA 1
ATOM 11363 C C . GLY B 1 496 ? -13.812 -3.561 -30.344 1 75.88 496 GLY B C 1
ATOM 11364 O O . GLY B 1 496 ? -13.523 -2.439 -30.766 1 75.88 496 GLY B O 1
ATOM 11365 N N . THR B 1 497 ? -14.289 -3.678 -29.219 1 71.62 497 THR B N 1
ATOM 11366 C CA . THR B 1 497 ? -14.578 -2.523 -28.375 1 71.62 497 THR B CA 1
ATOM 11367 C C . THR B 1 497 ? -13.461 -2.311 -27.344 1 71.62 497 THR B C 1
ATOM 11369 O O . THR B 1 497 ? -13.133 -3.219 -26.578 1 71.62 497 THR B O 1
ATOM 11372 N N . PRO B 1 498 ? -12.875 -1.07 -27.484 1 72.94 498 PRO B N 1
ATOM 11373 C CA . PRO B 1 498 ? -11.844 -0.775 -26.484 1 72.94 498 PRO B CA 1
ATOM 11374 C C . PRO B 1 498 ? -12.359 -0.87 -25.047 1 72.94 498 PRO B C 1
ATOM 11376 O O . PRO B 1 498 ? -13.461 -0.408 -24.766 1 72.94 498 PRO B O 1
ATOM 11379 N N . GLY B 1 499 ? -11.852 -1.504 -24.125 1 72.56 499 GLY B N 1
ATOM 11380 C CA . GLY B 1 499 ? -12.234 -1.647 -22.719 1 72.56 499 GLY B CA 1
ATOM 11381 C C . GLY B 1 499 ? -12.992 -2.934 -22.438 1 72.56 499 GLY B C 1
ATOM 11382 O O . GLY B 1 499 ? -13.133 -3.336 -21.281 1 72.56 499 GLY B O 1
ATOM 11383 N N . SER B 1 500 ? -13.484 -3.555 -23.516 1 80.62 500 SER B N 1
ATOM 11384 C CA . SER B 1 500 ? -14.281 -4.766 -23.344 1 80.62 500 SER B CA 1
ATOM 11385 C C . SER B 1 500 ? -13.391 -5.992 -23.172 1 80.62 500 SER B C 1
ATOM 11387 O O . SER B 1 500 ? -13.859 -7.055 -22.766 1 80.62 500 SER B O 1
ATOM 11389 N N . ALA B 1 501 ? -12.18 -5.715 -23.391 1 87.44 501 ALA B N 1
ATOM 11390 C CA . ALA B 1 501 ? -11.258 -6.848 -23.328 1 87.44 501 ALA B CA 1
ATOM 11391 C C . ALA B 1 501 ? -10.906 -7.191 -21.891 1 87.44 501 ALA B C 1
ATOM 11393 O O . ALA B 1 501 ? -10.414 -8.281 -21.609 1 87.44 501 ALA B O 1
ATOM 11394 N N . THR B 1 502 ? -11.258 -6.234 -21 1 89.12 502 THR B N 1
ATOM 11395 C CA . THR B 1 502 ? -10.953 -6.48 -19.594 1 89.12 502 THR B CA 1
ATOM 11396 C C . THR B 1 502 ? -12.242 -6.555 -18.766 1 89.12 502 THR B C 1
ATOM 11398 O O . THR B 1 502 ? -13.25 -5.945 -19.125 1 89.12 502 THR B O 1
ATOM 11401 N N . ALA B 1 503 ? -12.273 -7.406 -17.781 1 92 503 ALA B N 1
ATOM 11402 C CA . ALA B 1 503 ? -13.406 -7.543 -16.875 1 92 503 ALA B CA 1
ATOM 11403 C C . ALA B 1 503 ? -12.945 -7.566 -15.414 1 92 503 ALA B C 1
ATOM 11405 O O . ALA B 1 503 ? -11.906 -8.148 -15.094 1 92 503 ALA B O 1
ATOM 11406 N N . THR B 1 504 ? -13.711 -6.875 -14.609 1 93.31 504 THR B N 1
ATOM 11407 C CA . THR B 1 504 ? -13.406 -6.895 -13.18 1 93.31 504 THR B CA 1
ATOM 11408 C C . THR B 1 504 ? -14.031 -8.109 -12.508 1 93.31 504 THR B C 1
ATOM 11410 O O . THR B 1 504 ? -15.242 -8.336 -12.617 1 93.31 504 THR B O 1
ATOM 11413 N N . VAL B 1 505 ? -13.25 -8.938 -11.938 1 94.5 505 VAL B N 1
ATOM 11414 C CA . VAL B 1 505 ? -13.719 -10.125 -11.227 1 94.5 505 VAL B CA 1
ATOM 11415 C C . VAL B 1 505 ? -13.383 -10.008 -9.742 1 94.5 505 VAL B C 1
ATOM 11417 O O . VAL B 1 505 ? -12.406 -9.352 -9.367 1 94.5 505 VAL B O 1
ATOM 11420 N N . LYS B 1 506 ? -14.258 -10.617 -8.938 1 93.38 506 LYS B N 1
ATOM 11421 C CA . LYS B 1 506 ? -14.102 -10.5 -7.488 1 93.38 506 LYS B CA 1
ATOM 11422 C C . LYS B 1 506 ? -14.359 -11.836 -6.797 1 93.38 506 LYS B C 1
ATOM 11424 O O . LYS B 1 506 ? -15.289 -12.555 -7.152 1 93.38 506 LYS B O 1
ATOM 11429 N N . PHE B 1 507 ? -13.461 -12.242 -5.926 1 94.88 507 PHE B N 1
ATOM 11430 C CA . PHE B 1 507 ? -13.648 -13.359 -5.012 1 94.88 507 PHE B CA 1
ATOM 11431 C C . PHE B 1 507 ? -13.617 -12.883 -3.562 1 94.88 507 PHE B C 1
ATOM 11433 O O . PHE B 1 507 ? -12.711 -12.148 -3.166 1 94.88 507 PHE B O 1
ATOM 11440 N N . GLN B 1 508 ? -14.602 -13.312 -2.801 1 93.44 508 GLN B N 1
ATOM 11441 C CA . GLN B 1 508 ? -14.688 -12.852 -1.422 1 93.44 508 GLN B CA 1
ATOM 11442 C C . GLN B 1 508 ? -15.016 -14 -0.471 1 93.44 508 GLN B C 1
ATOM 11444 O O . GLN B 1 508 ? -15.828 -14.867 -0.791 1 93.44 508 GLN B O 1
ATOM 11449 N N . GLY B 1 509 ? -14.234 -14.117 0.557 1 93.25 509 GLY B N 1
ATOM 11450 C CA . GLY B 1 509 ? -14.562 -14.961 1.694 1 93.25 509 GLY B CA 1
ATOM 11451 C C . GLY B 1 509 ? -15.125 -14.188 2.871 1 93.25 509 GLY B C 1
ATOM 11452 O O . GLY B 1 509 ? -14.461 -13.297 3.406 1 93.25 509 GLY B O 1
ATOM 11453 N N . GLU B 1 510 ? -16.375 -14.484 3.24 1 92.25 510 GLU B N 1
ATOM 11454 C CA . GLU B 1 510 ? -17.047 -13.719 4.285 1 92.25 510 GLU B CA 1
ATOM 11455 C C . GLU B 1 510 ? -17.531 -14.625 5.414 1 92.25 510 GLU B C 1
ATOM 11457 O O . GLU B 1 510 ? -17.922 -15.766 5.176 1 92.25 510 GLU B O 1
ATOM 11462 N N . TYR B 1 511 ? -17.469 -14.141 6.527 1 92.88 511 TYR B N 1
ATOM 11463 C CA . TYR B 1 511 ? -17.969 -14.812 7.727 1 92.88 511 TYR B CA 1
ATOM 11464 C C . TYR B 1 511 ? -19.047 -13.977 8.414 1 92.88 511 TYR B C 1
ATOM 11466 O O . TYR B 1 511 ? -18.891 -12.766 8.578 1 92.88 511 TYR B O 1
ATOM 11474 N N . ASP B 1 512 ? -20.172 -14.594 8.68 1 88.88 512 ASP B N 1
ATOM 11475 C CA . ASP B 1 512 ? -21.281 -13.844 9.242 1 88.88 512 ASP B CA 1
ATOM 11476 C C . ASP B 1 512 ? -21.891 -14.578 10.438 1 88.88 512 ASP B C 1
ATOM 11478 O O . ASP B 1 512 ? -21.562 -15.734 10.688 1 88.88 512 ASP B O 1
ATOM 11482 N N . MET B 1 513 ? -22.578 -13.867 11.203 1 90 513 MET B N 1
ATOM 11483 C CA . MET B 1 513 ? -23.375 -14.375 12.32 1 90 513 MET B CA 1
ATOM 11484 C C . MET B 1 513 ? -24.672 -13.586 12.469 1 90 513 MET B C 1
ATOM 11486 O O . MET B 1 513 ? -24.781 -12.469 11.953 1 90 513 MET B O 1
ATOM 11490 N N . SER B 1 514 ? -25.641 -14.211 13.086 1 87.19 514 SER B N 1
ATOM 11491 C CA . SER B 1 514 ? -26.859 -13.461 13.359 1 87.19 514 SER B CA 1
ATOM 11492 C C . SER B 1 514 ? -26.609 -12.344 14.367 1 87.19 514 SER B C 1
ATOM 11494 O O . SER B 1 514 ? -26.141 -12.594 15.477 1 87.19 514 SER B O 1
ATOM 11496 N N . LEU B 1 515 ? -26.859 -11.164 13.984 1 88.56 515 LEU B N 1
ATOM 11497 C CA . LEU B 1 515 ? -26.625 -10 14.844 1 88.56 515 LEU B CA 1
ATOM 11498 C C . LEU B 1 515 ? -27.938 -9.516 15.453 1 88.56 515 LEU B C 1
ATOM 11500 O O . LEU B 1 515 ? -28.078 -8.328 15.766 1 88.56 515 LEU B O 1
ATOM 11504 N N . ALA B 1 516 ? -28.859 -10.375 15.594 1 86.06 516 ALA B N 1
ATOM 11505 C CA . ALA B 1 516 ? -30.172 -10.016 16.156 1 86.06 516 ALA B CA 1
ATOM 11506 C C . ALA B 1 516 ? -30.016 -9.492 17.578 1 86.06 516 ALA B C 1
ATOM 11508 O O . ALA B 1 516 ? -30.688 -8.523 17.969 1 86.06 516 ALA B O 1
ATOM 11509 N N . SER B 1 517 ? -29.156 -10.086 18.375 1 86.19 517 SER B N 1
ATOM 11510 C CA . SER B 1 517 ? -28.953 -9.625 19.75 1 86.19 517 SER B CA 1
ATOM 11511 C C . SER B 1 517 ? -28.328 -8.234 19.781 1 86.19 517 SER B C 1
ATOM 11513 O O . SER B 1 517 ? -28.656 -7.422 20.641 1 86.19 517 SER B O 1
ATOM 11515 N N . LEU B 1 518 ? -27.438 -7.953 18.891 1 87.69 518 LEU B N 1
ATOM 11516 C CA . LEU B 1 518 ? -26.828 -6.629 18.797 1 87.69 518 LEU B CA 1
ATOM 11517 C C . LEU B 1 518 ? -27.859 -5.586 18.391 1 87.69 518 LEU B C 1
ATOM 11519 O O . LEU B 1 518 ? -27.844 -4.461 18.906 1 87.69 518 LEU B O 1
ATOM 11523 N N . TRP B 1 519 ? -28.797 -5.949 17.562 1 89.38 519 TRP B N 1
ATOM 11524 C CA . TRP B 1 519 ? -29.828 -5.016 17.109 1 89.38 519 TRP B CA 1
ATOM 11525 C C . TRP B 1 519 ? -30.812 -4.727 18.234 1 89.38 519 TRP B C 1
ATOM 11527 O O . TRP B 1 519 ? -31.328 -3.605 18.344 1 89.38 519 TRP B O 1
ATOM 11537 N N . VAL B 1 520 ? -31.109 -5.734 18.984 1 92.19 520 VAL B N 1
ATOM 11538 C CA . VAL B 1 520 ? -31.984 -5.496 20.125 1 92.19 520 VAL B CA 1
ATOM 11539 C C . VAL B 1 520 ? -31.297 -4.531 21.094 1 92.19 520 VAL B C 1
ATOM 11541 O O . VAL B 1 520 ? -31.922 -3.578 21.578 1 92.19 520 VAL B O 1
ATOM 11544 N N . ALA B 1 521 ? -30.078 -4.754 21.344 1 91.94 521 ALA B N 1
ATOM 11545 C CA . ALA B 1 521 ? -29.328 -3.855 22.219 1 91.94 521 ALA B CA 1
ATOM 11546 C C . ALA B 1 521 ? -29.25 -2.451 21.625 1 91.94 521 ALA B C 1
ATOM 11548 O O . ALA B 1 521 ? -29.391 -1.458 22.344 1 91.94 521 ALA B O 1
ATOM 11549 N N . ALA B 1 522 ? -28.984 -2.365 20.359 1 92.19 522 ALA B N 1
ATOM 11550 C CA . ALA B 1 522 ? -28.891 -1.077 19.672 1 92.19 522 ALA B CA 1
ATOM 11551 C C . ALA B 1 522 ? -30.234 -0.344 19.719 1 92.19 522 ALA B C 1
ATOM 11553 O O . ALA B 1 522 ? -30.266 0.877 19.875 1 92.19 522 ALA B O 1
ATOM 11554 N N . THR B 1 523 ? -31.312 -1.115 19.578 1 93.12 523 THR B N 1
ATOM 11555 C CA . THR B 1 523 ? -32.656 -0.512 19.625 1 93.12 523 THR B CA 1
ATOM 11556 C C . THR B 1 523 ? -32.938 -0.004 21.031 1 93.12 523 THR B C 1
ATOM 11558 O O . THR B 1 523 ? -33.531 1.077 21.203 1 93.12 523 THR B O 1
ATOM 11561 N N . VAL B 1 524 ? -32.625 -0.745 22.031 1 95.88 524 VAL B N 1
ATOM 11562 C CA . VAL B 1 524 ? -32.781 -0.309 23.406 1 95.88 524 VAL B CA 1
ATOM 11563 C C . VAL B 1 524 ? -31.984 0.957 23.656 1 95.88 524 VAL B C 1
ATOM 11565 O O . VAL B 1 524 ? -32.5 1.923 24.234 1 95.88 524 VAL B O 1
ATOM 11568 N N . LEU B 1 525 ? -30.781 0.955 23.266 1 95.75 525 LEU B N 1
ATOM 11569 C CA . LEU B 1 525 ? -29.922 2.123 23.453 1 95.75 525 LEU B CA 1
ATOM 11570 C C . LEU B 1 525 ? -30.453 3.316 22.656 1 95.75 525 LEU B C 1
ATOM 11572 O O . LEU B 1 525 ? -30.328 4.461 23.109 1 95.75 525 LEU B O 1
ATOM 11576 N N . PHE B 1 526 ? -30.984 3.031 21.5 1 94.88 526 PHE B N 1
ATOM 11577 C CA . PHE B 1 526 ? -31.562 4.094 20.688 1 94.88 526 PHE B CA 1
ATOM 11578 C C . PHE B 1 526 ? -32.781 4.703 21.375 1 94.88 526 PHE B C 1
ATOM 11580 O O . PHE B 1 526 ? -32.938 5.922 21.391 1 94.88 526 PHE B O 1
ATOM 11587 N N . VAL B 1 527 ? -33.594 3.869 21.969 1 96.06 527 VAL B N 1
ATOM 11588 C CA . VAL B 1 527 ? -34.781 4.348 22.688 1 96.06 527 VAL B CA 1
ATOM 11589 C C . VAL B 1 527 ? -34.344 5.164 23.906 1 96.06 527 VAL B C 1
ATOM 11591 O O . VAL B 1 527 ? -34.906 6.223 24.188 1 96.06 527 VAL B O 1
ATOM 11594 N N . LEU B 1 528 ? -33.406 4.684 24.594 1 97 528 LEU B N 1
ATOM 11595 C CA . LEU B 1 528 ? -32.844 5.434 25.719 1 97 528 LEU B CA 1
ATOM 11596 C C . LEU B 1 528 ? -32.281 6.762 25.266 1 97 528 LEU B C 1
ATOM 11598 O O . LEU B 1 528 ? -32.375 7.773 25.969 1 97 528 LEU B O 1
ATOM 11602 N N . ALA B 1 529 ? -31.641 6.773 24.109 1 96.88 529 ALA B N 1
ATOM 11603 C CA . ALA B 1 529 ? -31.094 8.008 23.547 1 96.88 529 ALA B CA 1
ATOM 11604 C C . ALA B 1 529 ? -32.219 8.984 23.188 1 96.88 529 ALA B C 1
ATOM 11606 O O . ALA B 1 529 ? -32.062 10.195 23.406 1 96.88 529 ALA B O 1
ATOM 11607 N N . MET B 1 530 ? -33.25 8.453 22.703 1 96.62 530 MET B N 1
ATOM 11608 C CA . MET B 1 530 ? -34.375 9.312 22.359 1 96.62 530 MET B CA 1
ATOM 11609 C C . MET B 1 530 ? -35 9.93 23.625 1 96.62 530 MET B C 1
ATOM 11611 O O . MET B 1 530 ? -35.375 11.102 23.609 1 96.62 530 MET B O 1
ATOM 11615 N N . ILE B 1 531 ? -35.062 9.188 24.688 1 97.19 531 ILE B N 1
ATOM 11616 C CA . ILE B 1 531 ? -35.562 9.703 25.953 1 97.19 531 ILE B CA 1
ATOM 11617 C C . ILE B 1 531 ? -34.594 10.75 26.5 1 97.19 531 ILE B C 1
ATOM 11619 O O . ILE B 1 531 ? -35.031 11.797 27 1 97.19 531 ILE B O 1
ATOM 11623 N N . LEU B 1 532 ? -33.375 10.438 26.344 1 97.12 532 LEU B N 1
ATOM 11624 C CA . LEU B 1 532 ? -32.375 11.391 26.797 1 97.12 532 LEU B CA 1
ATOM 11625 C C . LEU B 1 532 ? -32.438 12.68 25.984 1 97.12 532 LEU B C 1
ATOM 11627 O O . LEU B 1 532 ? -32.281 13.773 26.531 1 97.12 532 LEU B O 1
ATOM 11631 N N . ILE B 1 533 ? -32.625 12.594 24.688 1 97.38 533 ILE B N 1
ATOM 11632 C CA . ILE B 1 533 ? -32.781 13.758 23.812 1 97.38 533 ILE B CA 1
ATOM 11633 C C . ILE B 1 533 ? -33.969 14.578 24.234 1 97.38 533 ILE B C 1
ATOM 11635 O O . ILE B 1 533 ? -33.906 15.805 24.375 1 97.38 533 ILE B O 1
ATOM 11639 N N . GLY B 1 534 ? -35.094 13.891 24.469 1 96.31 534 GLY B N 1
ATOM 11640 C CA . GLY B 1 534 ? -36.281 14.57 24.922 1 96.31 534 GLY B CA 1
ATOM 11641 C C . GLY B 1 534 ? -36.125 15.258 26.266 1 96.31 534 GLY B C 1
ATOM 11642 O O . GLY B 1 534 ? -36.531 16.406 26.453 1 96.31 534 GLY B O 1
ATOM 11643 N N . GLY B 1 535 ? -35.469 14.609 27.188 1 95.81 535 GLY B N 1
ATOM 11644 C CA . GLY B 1 535 ? -35.25 15.18 28.516 1 95.81 535 GLY B CA 1
ATOM 11645 C C . GLY B 1 535 ? -34.312 16.375 28.484 1 95.81 535 GLY B C 1
ATOM 11646 O O . GLY B 1 535 ? -34.594 17.391 29.125 1 95.81 535 GLY B O 1
ATOM 11647 N N . LEU B 1 536 ? -33.188 16.344 27.75 1 95.38 536 LEU B N 1
ATOM 11648 C CA . LEU B 1 536 ? -32.219 17.422 27.672 1 95.38 536 LEU B CA 1
ATOM 11649 C C . LEU B 1 536 ? -32.812 18.609 26.906 1 95.38 536 LEU B C 1
ATOM 11651 O O . LEU B 1 536 ? -32.531 19.766 27.234 1 95.38 536 LEU B O 1
ATOM 11655 N N . TRP B 1 537 ? -33.594 18.219 25.859 1 95.69 537 TRP B N 1
ATOM 11656 C CA . TRP B 1 537 ? -34.25 19.297 25.109 1 95.69 537 TRP B CA 1
ATOM 11657 C C . TRP B 1 537 ? -35.281 20.016 25.969 1 95.69 537 TRP B C 1
ATOM 11659 O O . TRP B 1 537 ? -35.375 21.234 25.922 1 95.69 537 TRP B O 1
ATOM 11669 N N . LEU B 1 538 ? -36 19.297 26.844 1 94.81 538 LEU B N 1
ATOM 11670 C CA . LEU B 1 538 ? -36.938 19.922 27.75 1 94.81 538 LEU B CA 1
ATOM 11671 C C . LEU B 1 538 ? -36.25 20.781 28.797 1 94.81 538 LEU B C 1
ATOM 11673 O O . LEU B 1 538 ? -36.75 21.844 29.172 1 94.81 538 LEU B O 1
ATOM 11677 N N . LEU B 1 539 ? -35.156 20.328 29.203 1 92.75 539 LEU B N 1
ATOM 11678 C CA . LEU B 1 539 ? -34.344 21.125 30.125 1 92.75 539 LEU B CA 1
ATOM 11679 C C . LEU B 1 539 ? -33.906 22.422 29.453 1 92.75 539 LEU B C 1
ATOM 11681 O O . LEU B 1 539 ? -33.906 23.484 30.078 1 92.75 539 LEU B O 1
ATOM 11685 N N . ASP B 1 540 ? -33.531 22.312 28.203 1 91.88 540 ASP B N 1
ATOM 11686 C CA . ASP B 1 540 ? -33.094 23.5 27.469 1 91.88 540 ASP B CA 1
ATOM 11687 C C . ASP B 1 540 ? -34.281 24.453 27.25 1 91.88 540 ASP B C 1
ATOM 11689 O O . ASP B 1 540 ? -34.094 25.672 27.344 1 91.88 540 ASP B O 1
ATOM 11693 N N . LEU B 1 541 ? -35.406 23.906 26.969 1 90.44 541 LEU B N 1
ATOM 11694 C CA . LEU B 1 541 ? -36.594 24.719 26.797 1 90.44 541 LEU B CA 1
ATOM 11695 C C . LEU B 1 541 ? -36.969 25.422 28.109 1 90.44 541 LEU B C 1
ATOM 11697 O O . LEU B 1 541 ? -37.406 26.578 28.094 1 90.44 541 LEU B O 1
ATOM 11701 N N . TRP B 1 542 ? -36.812 24.688 29.172 1 88.19 542 TRP B N 1
ATOM 11702 C CA . TRP B 1 542 ? -37.094 25.281 30.469 1 88.19 542 TRP B CA 1
ATOM 11703 C C . TRP B 1 542 ? -36.125 26.406 30.766 1 88.19 542 TRP B C 1
ATOM 11705 O O . TRP B 1 542 ? -36.531 27.484 31.234 1 88.19 542 TRP B O 1
ATOM 11715 N N . ARG B 1 543 ? -34.875 26.234 30.484 1 86.69 543 ARG B N 1
ATOM 11716 C CA . ARG B 1 543 ? -33.875 27.266 30.703 1 86.69 543 ARG B CA 1
ATOM 11717 C C . ARG B 1 543 ? -34.156 28.484 29.844 1 86.69 543 ARG B C 1
ATOM 11719 O O . ARG B 1 543 ? -34 29.625 30.297 1 86.69 543 ARG B O 1
ATOM 11726 N N . MET B 1 544 ? -34.531 28.25 28.594 1 84.31 544 MET B N 1
ATOM 11727 C CA . MET B 1 544 ? -34.812 29.344 27.672 1 84.31 544 MET B CA 1
ATOM 11728 C C . MET B 1 544 ? -36.062 30.109 28.109 1 84.31 544 MET B C 1
ATOM 11730 O O . MET B 1 544 ? -36.156 31.328 27.953 1 84.31 544 MET B O 1
ATOM 11734 N N . SER B 1 545 ? -37 29.406 28.75 1 82.88 545 SER B N 1
ATOM 11735 C CA . SER B 1 545 ? -38.281 30.031 29.172 1 82.88 545 SER B CA 1
ATOM 11736 C C . SER B 1 545 ? -38.062 30.953 30.359 1 82.88 545 SER B C 1
ATOM 11738 O O . SER B 1 545 ? -38.812 31.891 30.562 1 82.88 545 SER B O 1
ATOM 11740 N N . LEU B 1 546 ? -37 30.797 31.047 1 80.75 546 LEU B N 1
ATOM 11741 C CA . LEU B 1 546 ? -36.75 31.625 32.219 1 80.75 546 LEU B CA 1
ATOM 11742 C C . LEU B 1 546 ? -36.156 32.969 31.812 1 80.75 546 LEU B C 1
ATOM 11744 O O . LEU B 1 546 ? -36.312 33.969 32.531 1 80.75 546 LEU B O 1
ATOM 11748 N N . ASN B 1 547 ? -35.5 33 30.672 1 74.94 547 ASN B N 1
ATOM 11749 C CA . ASN B 1 547 ? -34.844 34.25 30.266 1 74.94 547 ASN B CA 1
ATOM 11750 C C . ASN B 1 547 ? -35.594 34.938 29.141 1 74.94 547 ASN B C 1
ATOM 11752 O O . ASN B 1 547 ? -35.094 35.875 28.531 1 74.94 547 ASN B O 1
ATOM 11756 N N . TYR B 1 548 ? -36.781 34.406 28.891 1 70.81 548 TYR B N 1
ATOM 11757 C CA . TYR B 1 548 ? -37.5 35.031 27.797 1 70.81 548 TYR B CA 1
ATOM 11758 C C . TYR B 1 548 ? -38.594 35.938 28.312 1 70.81 548 TYR B C 1
ATOM 11760 O O . TYR B 1 548 ? -39.281 35.625 29.281 1 70.81 548 TYR B O 1
ATOM 11768 N N . ASN B 1 549 ? -38.344 37.344 28.062 1 62.38 549 ASN B N 1
ATOM 11769 C CA . ASN B 1 549 ? -39.281 38.344 28.516 1 62.38 549 ASN B CA 1
ATOM 11770 C C . ASN B 1 549 ? -40.688 38.156 27.938 1 62.38 549 ASN B C 1
ATOM 11772 O O . ASN B 1 549 ? -41.625 38.812 28.359 1 62.38 549 ASN B O 1
ATOM 11776 N N . ALA B 1 550 ? -40.781 37.625 26.641 1 56.28 550 ALA B N 1
ATOM 11777 C CA . ALA B 1 550 ? -42.062 37.938 26 1 56.28 550 ALA B CA 1
ATOM 11778 C C . ALA B 1 550 ? -43.156 37.031 26.531 1 56.28 550 ALA B C 1
ATOM 11780 O O . ALA B 1 550 ? -42.938 35.875 26.844 1 56.28 550 ALA B O 1
ATOM 11781 N N . GLU B 1 551 ? -44.094 37.469 27.359 1 58.75 551 GLU B N 1
ATOM 11782 C CA . GLU B 1 551 ? -45.344 36.812 27.703 1 58.75 551 GLU B CA 1
ATOM 11783 C C . GLU B 1 551 ? -45.812 35.875 26.578 1 58.75 551 GLU B C 1
ATOM 11785 O O . GLU B 1 551 ? -46.625 35 26.812 1 58.75 551 GLU B O 1
ATOM 11790 N N . ARG B 1 552 ? -45.25 36.062 25.219 1 61.59 552 ARG B N 1
ATOM 11791 C CA . ARG B 1 552 ? -45.719 35.25 24.094 1 61.59 552 ARG B CA 1
ATOM 11792 C C . ARG B 1 552 ? -44.531 34.531 23.422 1 61.59 552 ARG B C 1
ATOM 11794 O O . ARG B 1 552 ? -43.406 35 23.453 1 61.59 552 ARG B O 1
ATOM 11801 N N . ILE B 1 553 ? -44.75 33.25 23.172 1 73.94 553 ILE B N 1
ATOM 11802 C CA . ILE B 1 553 ? -43.844 32.438 22.375 1 73.94 553 ILE B CA 1
ATOM 11803 C C . ILE B 1 553 ? -43.625 33.062 21.016 1 73.94 553 ILE B C 1
ATOM 11805 O O . ILE B 1 553 ? -44.562 33.125 20.203 1 73.94 553 ILE B O 1
ATOM 11809 N N . ASP B 1 554 ? -42.562 33.75 20.719 1 80.56 554 ASP B N 1
ATOM 11810 C CA . ASP B 1 554 ? -42.25 34.406 19.469 1 80.56 554 ASP B CA 1
ATOM 11811 C C . ASP B 1 554 ? -41.5 33.5 18.531 1 80.56 554 ASP B C 1
ATOM 11813 O O . ASP B 1 554 ? -41.156 32.375 18.891 1 80.56 554 ASP B O 1
ATOM 11817 N N . THR B 1 555 ? -41.438 33.844 17.266 1 85.56 555 THR B N 1
ATOM 11818 C CA . THR B 1 555 ? -40.719 33.094 16.203 1 85.56 555 THR B CA 1
ATOM 11819 C C . THR B 1 555 ? -39.25 32.906 16.578 1 85.56 555 THR B C 1
ATOM 11821 O O . THR B 1 555 ? -38.688 31.844 16.266 1 85.56 555 THR B O 1
ATOM 11824 N N . LYS B 1 556 ? -38.688 33.812 17.297 1 85.19 556 LYS B N 1
ATOM 11825 C CA . LYS B 1 556 ? -37.281 33.656 17.688 1 85.19 556 LYS B CA 1
ATOM 11826 C C . LYS B 1 556 ? -37.125 32.531 18.688 1 85.19 556 LYS B C 1
ATOM 11828 O O . LYS B 1 556 ? -36.156 31.766 18.609 1 85.19 556 LYS B O 1
ATOM 11833 N N . PHE B 1 557 ? -38.094 32.469 19.531 1 88.5 557 PHE B N 1
ATOM 11834 C CA . PHE B 1 557 ? -38.062 31.375 20.516 1 88.5 557 PHE B CA 1
ATOM 11835 C C . PHE B 1 557 ? -38.188 30.016 19.828 1 88.5 557 PHE B C 1
ATOM 11837 O O . PHE B 1 557 ? -37.469 29.078 20.172 1 88.5 557 PHE B O 1
ATOM 11844 N N . MET B 1 558 ? -39.062 29.938 18.828 1 90.19 558 MET B N 1
ATOM 11845 C CA . MET B 1 558 ? -39.281 28.672 18.125 1 90.19 558 MET B CA 1
ATOM 11846 C C . MET B 1 558 ? -38.031 28.281 17.344 1 90.19 558 MET B C 1
ATOM 11848 O O . MET B 1 558 ? -37.656 27.109 17.297 1 90.19 558 MET B O 1
ATOM 11852 N N . VAL B 1 559 ? -37.406 29.219 16.719 1 91 559 VAL B N 1
ATOM 11853 C CA . VAL B 1 559 ? -36.188 28.953 15.945 1 91 559 VAL B CA 1
ATOM 11854 C C . VAL B 1 559 ? -35.062 28.5 16.875 1 91 559 VAL B C 1
ATOM 11856 O O . VAL B 1 559 ? -34.344 27.531 16.578 1 91 559 VAL B O 1
ATOM 11859 N N . ASP B 1 560 ? -34.969 29.094 17.984 1 90.88 560 ASP B N 1
ATOM 11860 C CA . ASP B 1 560 ? -33.938 28.719 18.938 1 90.88 560 ASP B CA 1
ATOM 11861 C C . ASP B 1 560 ? -34.219 27.344 19.547 1 90.88 560 ASP B C 1
ATOM 11863 O O . ASP B 1 560 ? -33.312 26.578 19.844 1 90.88 560 ASP B O 1
ATOM 11867 N N . ALA B 1 561 ? -35.531 27.125 19.719 1 93.12 561 ALA B N 1
ATOM 11868 C CA . ALA B 1 561 ? -35.938 25.812 20.219 1 93.12 561 ALA B CA 1
ATOM 11869 C C . ALA B 1 561 ? -35.562 24.703 19.219 1 93.12 561 ALA B C 1
ATOM 11871 O O . ALA B 1 561 ? -35.125 23.625 19.609 1 93.12 561 ALA B O 1
ATOM 11872 N N . CYS B 1 562 ? -35.75 24.969 17.969 1 94.75 562 CYS B N 1
ATOM 11873 C CA . CYS B 1 562 ? -35.406 24 16.938 1 94.75 562 CYS B CA 1
ATOM 11874 C C . CYS B 1 562 ? -33.906 23.766 16.875 1 94.75 562 CYS B C 1
ATOM 11876 O O . CYS B 1 562 ? -33.469 22.625 16.734 1 94.75 562 CYS B O 1
ATOM 11878 N N . PHE B 1 563 ? -33.156 24.828 16.953 1 95.19 563 PHE B N 1
ATOM 11879 C CA . PHE B 1 563 ? -31.703 24.688 16.906 1 95.19 563 PHE B CA 1
ATOM 11880 C C . PHE B 1 563 ? -31.203 23.953 18.141 1 95.19 563 PHE B C 1
ATOM 11882 O O . PHE B 1 563 ? -30.234 23.188 18.078 1 95.19 563 PHE B O 1
ATOM 11889 N N . SER B 1 564 ? -31.844 24.219 19.25 1 94.81 564 SER B N 1
ATOM 11890 C CA . SER B 1 564 ? -31.453 23.516 20.469 1 94.81 564 SER B CA 1
ATOM 11891 C C . SER B 1 564 ? -31.766 22.016 20.359 1 94.81 564 SER B C 1
ATOM 11893 O O . SER B 1 564 ? -30.984 21.188 20.828 1 94.81 564 SER B O 1
ATOM 11895 N N . LEU B 1 565 ? -32.875 21.719 19.719 1 96.75 565 LEU B N 1
ATOM 11896 C CA . LEU B 1 565 ? -33.219 20.312 19.516 1 96.75 565 LEU B CA 1
ATOM 11897 C C . LEU B 1 565 ? -32.219 19.625 18.594 1 96.75 565 LEU B C 1
ATOM 11899 O O . LEU B 1 565 ? -31.734 18.531 18.906 1 96.75 565 LEU B O 1
ATOM 11903 N N . ILE B 1 566 ? -31.891 20.266 17.5 1 97.06 566 ILE B N 1
ATOM 11904 C CA . ILE B 1 566 ? -30.938 19.703 16.531 1 97.06 566 ILE B CA 1
ATOM 11905 C C . ILE B 1 566 ? -29.578 19.531 17.203 1 97.06 566 ILE B C 1
ATOM 11907 O O . ILE B 1 566 ? -28.922 18.5 17.031 1 97.06 566 ILE B O 1
ATOM 11911 N N . GLY B 1 567 ? -29.156 20.516 17.938 1 96.44 567 GLY B N 1
ATOM 11912 C CA . GLY B 1 567 ? -27.875 20.438 18.609 1 96.44 567 GLY B CA 1
ATOM 11913 C C . GLY B 1 567 ? -27.797 19.312 19.625 1 96.44 567 GLY B C 1
ATOM 11914 O O . GLY B 1 567 ? -26.828 18.562 19.656 1 96.44 567 GLY B O 1
ATOM 11915 N N . THR B 1 568 ? -28.828 19.188 20.406 1 96.62 568 THR B N 1
ATOM 11916 C CA . THR B 1 568 ? -28.859 18.141 21.422 1 96.62 568 THR B CA 1
ATOM 11917 C C . THR B 1 568 ? -28.984 16.766 20.781 1 96.62 568 THR B C 1
ATOM 11919 O O . THR B 1 568 ? -28.297 15.82 21.172 1 96.62 568 THR B O 1
ATOM 11922 N N . ALA B 1 569 ? -29.828 16.672 19.812 1 97.38 569 ALA B N 1
ATOM 11923 C CA . ALA B 1 569 ? -30.031 15.398 19.125 1 97.38 569 ALA B CA 1
ATOM 11924 C C . ALA B 1 569 ? -28.734 14.922 18.453 1 97.38 569 ALA B C 1
ATOM 11926 O O . ALA B 1 569 ? -28.375 13.75 18.562 1 97.38 569 ALA B O 1
ATOM 11927 N N . CYS B 1 570 ? -28.062 15.773 17.797 1 96.94 570 CYS B N 1
ATOM 11928 C CA . CYS B 1 570 ? -26.859 15.406 17.062 1 96.94 570 CYS B CA 1
ATOM 11929 C C . CYS B 1 570 ? -25.719 15.07 18.016 1 96.94 570 CYS B C 1
ATOM 11931 O O . CYS B 1 570 ? -24.891 14.211 17.734 1 96.94 570 CYS B O 1
ATOM 11933 N N . ASN B 1 571 ? -25.672 15.672 19.109 1 96.81 571 ASN B N 1
ATOM 11934 C CA . ASN B 1 571 ? -24.656 15.328 20.109 1 96.81 571 ASN B CA 1
ATOM 11935 C C . ASN B 1 571 ? -24.875 13.93 20.672 1 96.81 571 ASN B C 1
ATOM 11937 O O . ASN B 1 571 ? -23.922 13.148 20.781 1 96.81 571 ASN B O 1
ATOM 11941 N N . VAL B 1 572 ? -26.078 13.672 21.031 1 97.56 572 VAL B N 1
ATOM 11942 C CA . VAL B 1 572 ? -26.391 12.375 21.609 1 97.56 572 VAL B CA 1
ATOM 11943 C C . VAL B 1 572 ? -26.219 11.273 20.562 1 97.56 572 VAL B C 1
ATOM 11945 O O . VAL B 1 572 ? -25.656 10.211 20.859 1 97.56 572 VAL B O 1
ATOM 11948 N N . LEU B 1 573 ? -26.656 11.523 19.375 1 97.38 573 LEU B N 1
ATOM 11949 C CA . LEU B 1 573 ? -26.516 10.531 18.312 1 97.38 573 LEU B CA 1
ATOM 11950 C C . LEU B 1 573 ? -25.062 10.305 17.953 1 97.38 573 LEU B C 1
ATOM 11952 O O . LEU B 1 573 ? -24.656 9.188 17.609 1 97.38 573 LEU B O 1
ATOM 11956 N N . PHE B 1 574 ? -24.234 11.367 17.969 1 97.56 574 PHE B N 1
ATOM 11957 C CA . PHE B 1 574 ? -22.797 11.227 17.703 1 97.56 574 PHE B CA 1
ATOM 11958 C C . PHE B 1 574 ? -22.156 10.281 18.703 1 97.56 574 PHE B C 1
ATOM 11960 O O . PHE B 1 574 ? -21.438 9.352 18.312 1 97.56 574 PHE B O 1
ATOM 11967 N N . TRP B 1 575 ? -22.438 10.438 19.969 1 97.44 575 TRP B N 1
ATOM 11968 C CA . TRP B 1 575 ? -21.828 9.609 21.016 1 97.44 575 TRP B CA 1
ATOM 11969 C C . TRP B 1 575 ? -22.391 8.195 20.984 1 97.44 575 TRP B C 1
ATOM 11971 O O . TRP B 1 575 ? -21.672 7.227 21.234 1 97.44 575 TRP B O 1
ATOM 11981 N N . LEU B 1 576 ? -23.703 8.102 20.641 1 96.81 576 LEU B N 1
ATOM 11982 C CA . LEU B 1 576 ? -24.281 6.773 20.5 1 96.81 576 LEU B CA 1
ATOM 11983 C C . LEU B 1 576 ? -23.594 5.984 19.406 1 96.81 576 LEU B C 1
ATOM 11985 O O . LEU B 1 576 ? -23.234 4.824 19.594 1 96.81 576 LEU B O 1
ATOM 11989 N N . THR B 1 577 ? -23.453 6.602 18.266 1 96.5 577 THR B N 1
ATOM 11990 C CA . THR B 1 577 ? -22.812 5.941 17.141 1 96.5 577 THR B CA 1
ATOM 11991 C C . THR B 1 577 ? -21.359 5.613 17.453 1 96.5 577 THR B C 1
ATOM 11993 O O . THR B 1 577 ? -20.875 4.535 17.109 1 96.5 577 THR B O 1
ATOM 11996 N N . PHE B 1 578 ? -20.625 6.531 18.094 1 97.44 578 PHE B N 1
ATOM 11997 C CA . PHE B 1 578 ? -19.234 6.305 18.453 1 97.44 578 PHE B CA 1
ATOM 11998 C C . PHE B 1 578 ? -19.109 5.133 19.422 1 97.44 578 PHE B C 1
ATOM 12000 O O . PHE B 1 578 ? -18.234 4.289 19.281 1 97.44 578 PHE B O 1
ATOM 12007 N N . ILE B 1 579 ? -20.047 5.047 20.406 1 96.94 579 ILE B N 1
ATOM 12008 C CA . ILE B 1 579 ? -20 4.004 21.422 1 96.94 579 ILE B CA 1
ATOM 12009 C C . ILE B 1 579 ? -20.297 2.648 20.797 1 96.94 579 ILE B C 1
ATOM 12011 O O . ILE B 1 579 ? -19.656 1.648 21.109 1 96.94 579 ILE B O 1
ATOM 12015 N N . LEU B 1 580 ? -21.234 2.59 19.875 1 96.06 580 LEU B N 1
ATOM 12016 C CA . LEU B 1 580 ? -21.578 1.344 19.203 1 96.06 580 LEU B CA 1
ATOM 12017 C C . LEU B 1 580 ? -20.422 0.86 18.328 1 96.06 580 LEU B C 1
ATOM 12019 O O . LEU B 1 580 ? -20.094 -0.329 18.328 1 96.06 580 LEU B O 1
ATOM 12023 N N . CYS B 1 581 ? -19.812 1.779 17.562 1 96.44 581 CYS B N 1
ATOM 12024 C CA . CYS B 1 581 ? -18.688 1.406 16.719 1 96.44 581 CYS B CA 1
ATOM 12025 C C . CYS B 1 581 ? -17.469 1.024 17.578 1 96.44 581 CYS B C 1
ATOM 12027 O O . CYS B 1 581 ? -16.719 0.114 17.219 1 96.44 581 CYS B O 1
ATOM 12029 N N . ALA B 1 582 ? -17.281 1.675 18.672 1 96.94 582 ALA B N 1
ATOM 12030 C CA . ALA B 1 582 ? -16.188 1.332 19.594 1 96.94 582 ALA B CA 1
ATOM 12031 C C . ALA B 1 582 ? -16.406 -0.043 20.219 1 96.94 582 ALA B C 1
ATOM 12033 O O . ALA B 1 582 ? -15.461 -0.795 20.438 1 96.94 582 ALA B O 1
ATOM 12034 N N . TYR B 1 583 ? -17.672 -0.294 20.516 1 95.44 583 TYR B N 1
ATOM 12035 C CA . TYR B 1 583 ? -18.016 -1.611 21.031 1 95.44 583 TYR B CA 1
ATOM 12036 C C . TYR B 1 583 ? -17.656 -2.705 20.047 1 95.44 583 TYR B C 1
ATOM 12038 O O . TYR B 1 583 ? -17.047 -3.707 20.406 1 95.44 583 TYR B O 1
ATOM 12046 N N . LEU B 1 584 ? -18.047 -2.527 18.797 1 94.5 584 LEU B N 1
ATOM 12047 C CA . LEU B 1 584 ? -17.734 -3.498 17.75 1 94.5 584 LEU B CA 1
ATOM 12048 C C . LEU B 1 584 ? -16.219 -3.646 17.594 1 94.5 584 LEU B C 1
ATOM 12050 O O . LEU B 1 584 ? -15.719 -4.758 17.406 1 94.5 584 LEU B O 1
ATOM 12054 N N . PHE B 1 585 ? -15.492 -2.557 17.688 1 96.12 585 PHE B N 1
ATOM 12055 C CA . PHE B 1 585 ? -14.039 -2.574 17.531 1 96.12 585 PHE B CA 1
ATOM 12056 C C . PHE B 1 585 ? -13.391 -3.371 18.656 1 96.12 585 PHE B C 1
ATOM 12058 O O . PHE B 1 585 ? -12.578 -4.262 18.406 1 96.12 585 PHE B O 1
ATOM 12065 N N . ILE B 1 586 ? -13.805 -3.082 19.891 1 95.81 586 ILE B N 1
ATOM 12066 C CA . ILE B 1 586 ? -13.164 -3.689 21.047 1 95.81 586 ILE B CA 1
ATOM 12067 C C . ILE B 1 586 ? -13.508 -5.18 21.109 1 95.81 586 ILE B C 1
ATOM 12069 O O . ILE B 1 586 ? -12.617 -6.016 21.266 1 95.81 586 ILE B O 1
ATOM 12073 N N . PHE B 1 587 ? -14.719 -5.523 20.844 1 93.62 587 PHE B N 1
ATOM 12074 C CA . PHE B 1 587 ? -15.133 -6.91 21 1 93.62 587 PHE B CA 1
ATOM 12075 C C . PHE B 1 587 ? -14.727 -7.738 19.797 1 93.62 587 PHE B C 1
ATOM 12077 O O . PHE B 1 587 ? -14.43 -8.93 19.922 1 93.62 587 PHE B O 1
ATOM 12084 N N . PHE B 1 588 ? -14.719 -7.266 18.656 1 94 588 PHE B N 1
ATOM 12085 C CA . PHE B 1 588 ? -14.289 -8.008 17.469 1 94 588 PHE B CA 1
ATOM 12086 C C . PHE B 1 588 ? -12.781 -8.219 17.484 1 94 588 PHE B C 1
ATOM 12088 O O . PHE B 1 588 ? -12.297 -9.297 17.141 1 94 588 PHE B O 1
ATOM 12095 N N . LYS B 1 589 ? -12.016 -7.199 17.922 1 93.62 589 LYS B N 1
ATOM 12096 C CA . LYS B 1 589 ? -10.562 -7.262 17.812 1 93.62 589 LYS B CA 1
ATOM 12097 C C . LYS B 1 589 ? -9.945 -7.949 19.016 1 93.62 589 LYS B C 1
ATOM 12099 O O . LYS B 1 589 ? -8.891 -8.578 18.922 1 93.62 589 LYS B O 1
ATOM 12104 N N . MET B 1 590 ? -10.531 -7.852 20.125 1 93.12 590 MET B N 1
ATOM 12105 C CA . MET B 1 590 ? -9.891 -8.328 21.344 1 93.12 590 MET B CA 1
ATOM 12106 C C . MET B 1 590 ? -10.531 -9.625 21.828 1 93.12 590 MET B C 1
ATOM 12108 O O . MET B 1 590 ? -10.227 -10.109 22.922 1 93.12 590 MET B O 1
ATOM 12112 N N . GLN B 1 591 ? -11.281 -10.203 21.047 1 90.81 591 GLN B N 1
ATOM 12113 C CA . GLN B 1 591 ? -11.93 -11.445 21.469 1 90.81 591 GLN B CA 1
ATOM 12114 C C . GLN B 1 591 ? -11.023 -12.641 21.203 1 90.81 591 GLN B C 1
ATOM 12116 O O . GLN B 1 591 ? -10.203 -12.625 20.281 1 90.81 591 GLN B O 1
ATOM 12121 N N . THR B 1 592 ? -11.18 -13.727 21.984 1 87.5 592 THR B N 1
ATOM 12122 C CA . THR B 1 592 ? -10.461 -14.984 21.828 1 87.5 592 THR B CA 1
ATOM 12123 C C . THR B 1 592 ? -11.383 -16.078 21.281 1 87.5 592 THR B C 1
ATOM 12125 O O . THR B 1 592 ? -10.922 -17.031 20.656 1 87.5 592 THR B O 1
ATOM 12128 N N . ILE B 1 593 ? -12.68 -15.891 21.625 1 89.62 593 ILE B N 1
ATOM 12129 C CA . ILE B 1 593 ? -13.727 -16.766 21.109 1 89.62 593 ILE B CA 1
ATOM 12130 C C . ILE B 1 593 ? -14.672 -15.977 20.219 1 89.62 593 ILE B C 1
ATOM 12132 O O . ILE B 1 593 ? -14.82 -14.766 20.375 1 89.62 593 ILE B O 1
ATOM 12136 N N . ALA B 1 594 ? -15.219 -16.594 19.266 1 90.38 594 ALA B N 1
ATOM 12137 C CA . ALA B 1 594 ? -16.047 -15.891 18.297 1 90.38 594 ALA B CA 1
ATOM 12138 C C . ALA B 1 594 ? -17.391 -15.508 18.891 1 90.38 594 ALA B C 1
ATOM 12140 O O . ALA B 1 594 ? -18.422 -16.141 18.609 1 90.38 594 ALA B O 1
ATOM 12141 N N . PHE B 1 595 ? -17.406 -14.398 19.609 1 88.94 595 PHE B N 1
ATOM 12142 C CA . PHE B 1 595 ? -18.641 -13.898 20.219 1 88.94 595 PHE B CA 1
ATOM 12143 C C . PHE B 1 595 ? -19.391 -12.969 19.266 1 88.94 595 PHE B C 1
ATOM 12145 O O . PHE B 1 595 ? -20.609 -12.93 19.266 1 88.94 595 PHE B O 1
ATOM 12152 N N . ILE B 1 596 ? -18.578 -12.227 18.5 1 90.94 596 ILE B N 1
ATOM 12153 C CA . ILE B 1 596 ? -19.188 -11.297 17.562 1 90.94 596 ILE B CA 1
ATOM 12154 C C . ILE B 1 596 ? -18.359 -11.219 16.281 1 90.94 596 ILE B C 1
ATOM 12156 O O . ILE B 1 596 ? -17.125 -11.219 16.344 1 90.94 596 ILE B O 1
ATOM 12160 N N . LEU B 1 597 ? -19.094 -11.328 15.148 1 92.56 597 LEU B N 1
ATOM 12161 C CA . LEU B 1 597 ? -18.484 -11.109 13.844 1 92.56 597 LEU B CA 1
ATOM 12162 C C . LEU B 1 597 ? -19.016 -9.844 13.188 1 92.56 597 LEU B C 1
ATOM 12164 O O . LEU B 1 597 ? -20.016 -9.273 13.648 1 92.56 597 LEU B O 1
ATOM 12168 N N . LEU B 1 598 ? -18.281 -9.312 12.266 1 91.81 598 LEU B N 1
ATOM 12169 C CA . LEU B 1 598 ? -18.672 -8.086 11.578 1 91.81 598 LEU B CA 1
ATOM 12170 C C . LEU B 1 598 ? -19.844 -8.336 10.641 1 91.81 598 LEU B C 1
ATOM 12172 O O . LEU B 1 598 ? -20.031 -9.453 10.148 1 91.81 598 LEU B O 1
ATOM 12176 N N . PRO B 1 599 ? -20.609 -7.34 10.523 1 88.69 599 PRO B N 1
ATOM 12177 C CA . PRO B 1 599 ? -21.703 -7.492 9.555 1 88.69 599 PRO B CA 1
ATOM 12178 C C . PRO B 1 599 ? -21.203 -7.617 8.117 1 88.69 599 PRO B C 1
ATOM 12180 O O . PRO B 1 599 ? -20.094 -7.184 7.805 1 88.69 599 PRO B O 1
ATOM 12183 N N . LEU B 1 600 ? -22.047 -8.211 7.301 1 83.25 600 LEU B N 1
ATOM 12184 C CA . LEU B 1 600 ? -21.719 -8.359 5.891 1 83.25 600 LEU B CA 1
ATOM 12185 C C . LEU B 1 600 ? -21.562 -7 5.219 1 83.25 600 LEU B C 1
ATOM 12187 O O . LEU B 1 600 ? -22.266 -6.051 5.57 1 83.25 600 LEU B O 1
ATOM 12191 N N . SER B 1 601 ? -20.641 -6.918 4.363 1 80.12 601 SER B N 1
ATOM 12192 C CA . SER B 1 601 ? -20.391 -5.668 3.648 1 80.12 601 SER B CA 1
ATOM 12193 C C . SER B 1 601 ? -21.609 -5.246 2.842 1 80.12 601 SER B C 1
ATOM 12195 O O . SER B 1 601 ? -22.203 -6.055 2.119 1 80.12 601 SER B O 1
ATOM 12197 N N . GLY B 1 602 ? -22.094 -4.062 3.045 1 75.19 602 GLY B N 1
ATOM 12198 C CA . GLY B 1 602 ? -23.25 -3.533 2.326 1 75.19 602 GLY B CA 1
ATOM 12199 C C . GLY B 1 602 ? -24.578 -3.938 2.941 1 75.19 602 GLY B C 1
ATOM 12200 O O . GLY B 1 602 ? -25.625 -3.768 2.324 1 75.19 602 GLY B O 1
ATOM 12201 N N . GLY B 1 603 ? -24.547 -4.426 4.094 1 78.12 603 GLY B N 1
ATOM 12202 C CA . GLY B 1 603 ? -25.766 -4.863 4.742 1 78.12 603 GLY B CA 1
ATOM 12203 C C . GLY B 1 603 ? -26.547 -3.73 5.379 1 78.12 603 GLY B C 1
ATOM 12204 O O . GLY B 1 603 ? -26.328 -2.561 5.059 1 78.12 603 GLY B O 1
ATOM 12205 N N . ALA B 1 604 ? -27.5 -4.055 6.156 1 80.31 604 ALA B N 1
ATOM 12206 C CA . ALA B 1 604 ? -28.391 -3.105 6.816 1 80.31 604 ALA B CA 1
ATOM 12207 C C . ALA B 1 604 ? -27.641 -2.287 7.863 1 80.31 604 ALA B C 1
ATOM 12209 O O . ALA B 1 604 ? -27.906 -1.099 8.047 1 80.31 604 ALA B O 1
ATOM 12210 N N . GLU B 1 605 ? -26.703 -2.832 8.477 1 86.62 605 GLU B N 1
ATOM 12211 C CA . GLU B 1 605 ? -25.938 -2.146 9.508 1 86.62 605 GLU B CA 1
ATOM 12212 C C . GLU B 1 605 ? -25.078 -1.036 8.914 1 86.62 605 GLU B C 1
ATOM 12214 O O . GLU B 1 605 ? -24.984 0.06 9.469 1 86.62 605 GLU B O 1
ATOM 12219 N N . ASP B 1 606 ? -24.516 -1.251 7.812 1 88.75 606 ASP B N 1
ATOM 12220 C CA . ASP B 1 606 ? -23.688 -0.246 7.141 1 88.75 606 ASP B CA 1
ATOM 12221 C C . ASP B 1 606 ? -24.547 0.933 6.672 1 88.75 606 ASP B C 1
ATOM 12223 O O . ASP B 1 606 ? -24.141 2.09 6.797 1 88.75 606 ASP B O 1
ATOM 12227 N N . ASN B 1 607 ? -25.719 0.618 6.23 1 89.62 607 ASN B N 1
ATOM 12228 C CA . ASN B 1 607 ? -26.594 1.68 5.758 1 89.62 607 ASN B CA 1
ATOM 12229 C C . ASN B 1 607 ? -27.109 2.537 6.91 1 89.62 607 ASN B C 1
ATOM 12231 O O . ASN B 1 607 ? -27.25 3.754 6.77 1 89.62 607 ASN B O 1
ATOM 12235 N N . ALA B 1 608 ? -27.438 1.861 7.961 1 91.88 608 ALA B N 1
ATOM 12236 C CA . ALA B 1 608 ? -27.859 2.605 9.141 1 91.88 608 ALA B CA 1
ATOM 12237 C C . ALA B 1 608 ? -26.75 3.523 9.641 1 91.88 608 ALA B C 1
ATOM 12239 O O . ALA B 1 608 ? -27.016 4.656 10.047 1 91.88 608 ALA B O 1
ATOM 12240 N N . PHE B 1 609 ? -25.562 3.096 9.625 1 93.56 609 PHE B N 1
ATOM 12241 C CA . PHE B 1 609 ? -24.422 3.885 10.055 1 93.56 609 PHE B CA 1
ATOM 12242 C C . PHE B 1 609 ? -24.234 5.102 9.156 1 93.56 609 PHE B C 1
ATOM 12244 O O . PHE B 1 609 ? -24.047 6.219 9.641 1 93.56 609 PHE B O 1
ATOM 12251 N N . ILE B 1 610 ? -24.328 4.906 7.785 1 95.19 610 ILE B N 1
ATOM 12252 C CA . ILE B 1 610 ? -24.141 5.988 6.828 1 95.19 610 ILE B CA 1
ATOM 12253 C C . ILE B 1 610 ? -25.234 7.043 7.008 1 95.19 610 ILE B C 1
ATOM 12255 O O . ILE B 1 610 ? -24.938 8.242 7.07 1 95.19 610 ILE B O 1
ATOM 12259 N N . ALA B 1 611 ? -26.391 6.59 7.188 1 94.75 611 ALA B N 1
ATOM 12260 C CA . ALA B 1 611 ? -27.516 7.512 7.344 1 94.75 611 ALA B CA 1
ATOM 12261 C C . ALA B 1 611 ? -27.375 8.328 8.625 1 94.75 611 ALA B C 1
ATOM 12263 O O . ALA B 1 611 ? -27.625 9.531 8.633 1 94.75 611 ALA B O 1
ATOM 12264 N N . THR B 1 612 ? -27.016 7.707 9.688 1 95.56 612 THR B N 1
ATOM 12265 C CA . THR B 1 612 ? -26.875 8.398 10.961 1 95.56 612 THR B CA 1
ATOM 12266 C C . THR B 1 612 ? -25.719 9.398 10.914 1 95.56 612 THR B C 1
ATOM 12268 O O . THR B 1 612 ? -25.844 10.523 11.398 1 95.56 612 THR B O 1
ATOM 12271 N N . MET B 1 613 ? -24.625 9.023 10.297 1 96.56 613 MET B N 1
ATOM 12272 C CA . MET B 1 613 ? -23.453 9.898 10.266 1 96.56 613 MET B CA 1
ATOM 12273 C C . MET B 1 613 ? -23.719 11.117 9.383 1 96.56 613 MET B C 1
ATOM 12275 O O . MET B 1 613 ? -23.281 12.227 9.703 1 96.56 613 MET B O 1
ATOM 12279 N N . VAL B 1 614 ? -24.422 10.953 8.297 1 97.31 614 VAL B N 1
ATOM 12280 C CA . VAL B 1 614 ? -24.766 12.078 7.426 1 97.31 614 VAL B CA 1
ATOM 12281 C C . VAL B 1 614 ? -25.719 13.023 8.141 1 97.31 614 VAL B C 1
ATOM 12283 O O . VAL B 1 614 ? -25.562 14.25 8.078 1 97.31 614 VAL B O 1
ATOM 12286 N N . THR B 1 615 ? -26.625 12.477 8.906 1 96.88 615 THR B N 1
ATOM 12287 C CA . THR B 1 615 ? -27.578 13.289 9.664 1 96.88 615 THR B CA 1
ATOM 12288 C C . THR B 1 615 ? -26.859 14.062 10.766 1 96.88 615 THR B C 1
ATOM 12290 O O . THR B 1 615 ? -27.141 15.25 10.977 1 96.88 615 THR B O 1
ATOM 12293 N N . VAL B 1 616 ? -26.016 13.422 11.453 1 97.81 616 VAL B N 1
ATOM 12294 C CA . VAL B 1 616 ? -25.266 14.078 12.516 1 97.81 616 VAL B CA 1
ATOM 12295 C C . VAL B 1 616 ? -24.406 15.203 11.93 1 97.81 616 VAL B C 1
ATOM 12297 O O . VAL B 1 616 ? -24.344 16.297 12.5 1 97.81 616 VAL B O 1
ATOM 12300 N N . PHE B 1 617 ? -23.797 15.008 10.805 1 97.75 617 PHE B N 1
ATOM 12301 C CA . PHE B 1 617 ? -22.938 16.031 10.188 1 97.75 617 PHE B CA 1
ATOM 12302 C C . PHE B 1 617 ? -23.766 17.234 9.766 1 97.75 617 PHE B C 1
ATOM 12304 O O . PHE B 1 617 ? -23.406 18.375 10.062 1 97.75 617 PHE B O 1
ATOM 12311 N N . VAL B 1 618 ? -24.875 16.969 9.07 1 97.88 618 VAL B N 1
ATOM 12312 C CA . VAL B 1 618 ? -25.703 18.062 8.594 1 97.88 618 VAL B CA 1
ATOM 12313 C C . VAL B 1 618 ? -26.25 18.859 9.781 1 97.88 618 VAL B C 1
ATOM 12315 O O . VAL B 1 618 ? -26.266 20.094 9.758 1 97.88 618 VAL B O 1
ATOM 12318 N N . GLY B 1 619 ? -26.703 18.156 10.812 1 97.88 619 GLY B N 1
ATOM 12319 C CA . GLY B 1 619 ? -27.172 18.828 12.008 1 97.88 619 GLY B CA 1
ATOM 12320 C C . GLY B 1 619 ? -26.109 19.641 12.703 1 97.88 619 GLY B C 1
ATOM 12321 O O . GLY B 1 619 ? -26.328 20.797 13.07 1 97.88 619 GLY B O 1
ATOM 12322 N N . LYS B 1 620 ? -24.922 19.156 12.867 1 97.62 620 LYS B N 1
ATOM 12323 C CA . LYS B 1 620 ? -23.844 19.875 13.523 1 97.62 620 LYS B CA 1
ATOM 12324 C C . LYS B 1 620 ? -23.359 21.047 12.672 1 97.62 620 LYS B C 1
ATOM 12326 O O . LYS B 1 620 ? -22.938 22.078 13.211 1 97.62 620 LYS B O 1
ATOM 12331 N N . PHE B 1 621 ? -23.406 20.875 11.297 1 97.5 621 PHE B N 1
ATOM 12332 C CA . PHE B 1 621 ? -23.062 21.969 10.398 1 97.5 621 PHE B CA 1
ATOM 12333 C C . PHE B 1 621 ? -24 23.156 10.594 1 97.5 621 PHE B C 1
ATOM 12335 O O . PHE B 1 621 ? -23.547 24.297 10.727 1 97.5 621 PHE B O 1
ATOM 12342 N N . VAL B 1 622 ? -25.25 22.906 10.773 1 97 622 VAL B N 1
ATOM 12343 C CA . VAL B 1 622 ? -26.266 23.953 10.938 1 97 622 VAL B CA 1
ATOM 12344 C C . VAL B 1 622 ? -26.094 24.609 12.305 1 97 622 VAL B C 1
ATOM 12346 O O . VAL B 1 622 ? -26.188 25.844 12.43 1 97 622 VAL B O 1
ATOM 12349 N N . VAL B 1 623 ? -25.844 23.828 13.266 1 96.38 623 VAL B N 1
ATOM 12350 C CA . VAL B 1 623 ? -25.672 24.359 14.617 1 96.38 623 VAL B CA 1
ATOM 12351 C C . VAL B 1 623 ? -24.406 25.203 14.688 1 96.38 623 VAL B C 1
ATOM 12353 O O . VAL B 1 623 ? -24.375 26.25 15.352 1 96.38 623 VAL B O 1
ATOM 12356 N N . MET B 1 624 ? -23.344 24.781 13.992 1 95.94 624 MET B N 1
ATOM 12357 C CA . MET B 1 624 ? -22.078 25.531 13.992 1 95.94 624 MET B CA 1
ATOM 12358 C C . MET B 1 624 ? -22.25 26.875 13.305 1 95.94 624 MET B C 1
ATOM 12360 O O . MET B 1 624 ? -21.734 27.891 13.773 1 95.94 624 MET B O 1
ATOM 12364 N N . VAL B 1 625 ? -23.016 26.906 12.227 1 95.94 625 VAL B N 1
ATOM 12365 C CA . VAL B 1 625 ? -23.281 28.156 11.523 1 95.94 625 VAL B CA 1
ATOM 12366 C C . VAL B 1 625 ? -24.078 29.094 12.422 1 95.94 625 VAL B C 1
ATOM 12368 O O . VAL B 1 625 ? -23.797 30.297 12.477 1 95.94 625 VAL B O 1
ATOM 12371 N N . ARG B 1 626 ? -25.016 28.547 13.188 1 94.31 626 ARG B N 1
ATOM 12372 C CA . ARG B 1 626 ? -25.812 29.359 14.109 1 94.31 626 ARG B CA 1
ATOM 12373 C C . ARG B 1 626 ? -24.969 29.891 15.25 1 94.31 626 ARG B C 1
ATOM 12375 O O . ARG B 1 626 ? -25.125 31.047 15.664 1 94.31 626 ARG B O 1
ATOM 12382 N N . ARG B 1 627 ? -24.078 29.062 15.758 1 94.19 627 ARG B N 1
ATOM 12383 C CA . ARG B 1 627 ? -23.219 29.484 16.859 1 94.19 627 ARG B CA 1
ATOM 12384 C C . ARG B 1 627 ? -22.281 30.609 16.422 1 94.19 627 ARG B C 1
ATOM 12386 O O . ARG B 1 627 ? -22.062 31.562 17.172 1 94.19 627 ARG B O 1
ATOM 12393 N N . ILE B 1 628 ? -21.703 30.531 15.227 1 95 628 ILE B N 1
ATOM 12394 C CA . ILE B 1 628 ? -20.812 31.562 14.711 1 95 628 ILE B CA 1
ATOM 12395 C C . ILE B 1 628 ? -21.609 32.844 14.445 1 95 628 ILE B C 1
ATOM 12397 O O . ILE B 1 628 ? -21.125 33.938 14.711 1 95 628 ILE B O 1
ATOM 12401 N N . TRP B 1 629 ? -22.844 32.625 13.984 1 94 629 TRP B N 1
ATOM 12402 C CA . TRP B 1 629 ? -23.719 33.781 13.734 1 94 629 TRP B CA 1
ATOM 12403 C C . TRP B 1 629 ? -24.031 34.531 15.031 1 94 629 TRP B C 1
ATOM 12405 O O . TRP B 1 629 ? -24.031 35.75 15.062 1 94 629 TRP B O 1
ATOM 12415 N N . ARG B 1 630 ? -24.203 33.812 16.109 1 91.94 630 ARG B N 1
ATOM 12416 C CA . ARG B 1 630 ? -24.484 34.438 17.406 1 91.94 630 ARG B CA 1
ATOM 12417 C C . ARG B 1 630 ? -23.25 35.156 17.938 1 91.94 630 ARG B C 1
ATOM 12419 O O . ARG B 1 630 ? -23.359 36.25 18.531 1 91.94 630 ARG B O 1
ATOM 12426 N N . GLN B 1 631 ? -22.078 34.656 17.703 1 93.81 631 GLN B N 1
ATOM 12427 C CA . GLN B 1 631 ? -20.844 35.25 18.188 1 93.81 631 GLN B CA 1
ATOM 12428 C C . GLN B 1 631 ? -20.531 36.531 17.453 1 93.81 631 GLN B C 1
ATOM 12430 O O . GLN B 1 631 ? -19.984 37.469 18.031 1 93.81 631 GLN B O 1
ATOM 12435 N N . ILE B 1 632 ? -20.891 36.562 16.156 1 93.75 632 ILE B N 1
ATOM 12436 C CA . ILE B 1 632 ? -20.531 37.719 15.352 1 93.75 632 ILE B CA 1
ATOM 12437 C C . ILE B 1 632 ? -21.516 38.844 15.609 1 93.75 632 ILE B C 1
ATOM 12439 O O . ILE B 1 632 ? -21.266 40 15.234 1 93.75 632 ILE B O 1
ATOM 12443 N N . ASN B 1 633 ? -22.578 38.531 16.375 1 91.81 633 ASN B N 1
ATOM 12444 C CA . ASN B 1 633 ? -23.578 39.562 16.625 1 91.81 633 ASN B CA 1
ATOM 12445 C C . ASN B 1 633 ? -23.672 39.906 18.109 1 91.81 633 ASN B C 1
ATOM 12447 O O . ASN B 1 633 ? -24.672 40.469 18.562 1 91.81 633 ASN B O 1
ATOM 12451 N N . VAL B 1 634 ? -22.656 39.656 18.844 1 92.69 634 VAL B N 1
ATOM 12452 C CA . VAL B 1 634 ? -22.609 40 20.266 1 92.69 634 VAL B CA 1
ATOM 12453 C C . VAL B 1 634 ? -22.453 41.5 20.438 1 92.69 634 VAL B C 1
ATOM 12455 O O . VAL B 1 634 ? -21.719 42.156 19.672 1 92.69 634 VAL B O 1
ATOM 12458 N N . ASP B 1 635 ? -23.141 42.094 21.391 1 91.62 635 ASP B N 1
ATOM 12459 C CA . ASP B 1 635 ? -23 43.5 21.703 1 91.62 635 ASP B CA 1
ATOM 12460 C C . ASP B 1 635 ? -21.922 43.719 22.766 1 91.62 635 ASP B C 1
ATOM 12462 O O . ASP B 1 635 ? -21.969 43.125 23.844 1 91.62 635 ASP B O 1
ATOM 12466 N N . ILE B 1 636 ? -20.938 44.438 22.422 1 92.62 636 ILE B N 1
ATOM 12467 C CA . ILE B 1 636 ? -19.844 44.719 23.344 1 92.62 636 ILE B CA 1
ATOM 12468 C C . ILE B 1 636 ? -19.703 46.219 23.516 1 92.62 636 ILE B C 1
ATOM 12470 O O . ILE B 1 636 ? -19.766 46.969 22.547 1 92.62 636 ILE B O 1
ATOM 12474 N N . PHE B 1 637 ? -19.656 46.75 24.734 1 92.62 637 PHE B N 1
ATOM 12475 C CA . PHE B 1 637 ? -19.391 48.156 25.062 1 92.62 637 PHE B CA 1
ATOM 12476 C C . PHE B 1 637 ? -18.203 48.25 26.016 1 92.62 637 PHE B C 1
ATOM 12478 O O . PHE B 1 637 ? -18.156 47.562 27.031 1 92.62 637 PHE B O 1
ATOM 12485 N N . LEU B 1 638 ? -17.25 49.062 25.703 1 93.19 638 LEU B N 1
ATOM 12486 C CA . LEU B 1 638 ? -16.094 49.312 26.547 1 93.19 638 LEU B CA 1
ATOM 12487 C C . LEU B 1 638 ? -16.297 50.562 27.406 1 93.19 638 LEU B C 1
ATOM 12489 O O . LEU B 1 638 ? -16.391 51.656 26.891 1 93.19 638 LEU B O 1
ATOM 12493 N N . LEU B 1 639 ? -16.281 50.344 28.703 1 93.19 639 LEU B N 1
ATOM 12494 C CA . LEU B 1 639 ? -16.484 51.406 29.672 1 93.19 639 LEU B CA 1
ATOM 12495 C C . LEU B 1 639 ? -15.148 52.031 30.078 1 93.19 639 LEU B C 1
ATOM 12497 O O . LEU B 1 639 ? -14.281 51.344 30.609 1 93.19 639 LEU B O 1
ATOM 12501 N N . ASP B 1 640 ? -15.016 53.281 29.844 1 91.31 640 ASP B N 1
ATOM 12502 C CA . ASP B 1 640 ? -13.805 54 30.234 1 91.31 640 ASP B CA 1
ATOM 12503 C C . ASP B 1 640 ? -13.992 54.75 31.562 1 91.31 640 ASP B C 1
ATOM 12505 O O . ASP B 1 640 ? -14.805 55.656 31.656 1 91.31 640 ASP B O 1
ATOM 12509 N N . TRP B 1 641 ? -13.266 54.438 32.625 1 90.56 641 TRP B N 1
ATOM 12510 C CA . TRP B 1 641 ? -13.398 55 33.969 1 90.56 641 TRP B CA 1
ATOM 12511 C C . TRP B 1 641 ? -12.469 56.188 34.156 1 90.56 641 TRP B C 1
ATOM 12513 O O . TRP B 1 641 ? -12.469 56.844 35.219 1 90.56 641 TRP B O 1
ATOM 12523 N N . GLU B 1 642 ? -11.664 56.469 33.125 1 87.06 642 GLU B N 1
ATOM 12524 C CA . GLU B 1 642 ? -10.648 57.5 33.312 1 87.06 642 GLU B CA 1
ATOM 12525 C C . GLU B 1 642 ? -11.281 58.906 33.375 1 87.06 642 GLU B C 1
ATOM 12527 O O . GLU B 1 642 ? -12.242 59.188 32.656 1 87.06 642 GLU B O 1
ATOM 12532 N N . LYS B 1 643 ? -10.773 59.781 34.375 1 78.75 643 LYS B N 1
ATOM 12533 C CA . LYS B 1 643 ? -11.227 61.156 34.562 1 78.75 643 LYS B CA 1
ATOM 12534 C C . LYS B 1 643 ? -10.188 62.156 34.062 1 78.75 643 LYS B C 1
ATOM 12536 O O . LYS B 1 643 ? -8.984 61.844 34.062 1 78.75 643 LYS B O 1
ATOM 12541 N N . PRO B 1 644 ? -10.672 63.219 33.531 1 77.56 644 PRO B N 1
ATOM 12542 C CA . PRO B 1 644 ? -9.711 64.25 33.094 1 77.56 644 PRO B CA 1
ATOM 12543 C C . PRO B 1 644 ? -8.906 64.812 34.219 1 77.56 644 PRO B C 1
ATOM 12545 O O . PRO B 1 644 ? -9.438 65 35.344 1 77.56 644 PRO B O 1
ATOM 12548 N N . ARG B 1 645 ? -7.551 64.875 34.375 1 66.38 645 ARG B N 1
ATOM 12549 C CA . ARG B 1 645 ? -6.684 65.375 35.438 1 66.38 645 ARG B CA 1
ATOM 12550 C C . ARG B 1 645 ? -7.004 66.812 35.812 1 66.38 645 ARG B C 1
ATOM 12552 O O . ARG B 1 645 ? -6.988 67.188 36.969 1 66.38 645 ARG B O 1
ATOM 12559 N N . ASP B 1 646 ? -6.641 67.938 35 1 56.31 646 ASP B N 1
ATOM 12560 C CA . ASP B 1 646 ? -6.645 69.312 35.406 1 56.31 646 ASP B CA 1
ATOM 12561 C C . ASP B 1 646 ? -8.062 69.875 35.438 1 56.31 646 ASP B C 1
ATOM 12563 O O . ASP B 1 646 ? -8.766 69.875 34.406 1 56.31 646 ASP B O 1
ATOM 12567 N N . HIS B 1 647 ? -8.688 69.812 36.656 1 48.62 647 HIS B N 1
ATOM 12568 C CA . HIS B 1 647 ? -9.914 70.562 36.969 1 48.62 647 HIS B CA 1
ATOM 12569 C C . HIS B 1 647 ? -9.711 72.062 36.812 1 48.62 647 HIS B C 1
ATOM 12571 O O . HIS B 1 647 ? -10.445 72.812 37.406 1 48.62 647 HIS B O 1
ATOM 12577 N N . THR B 1 648 ? -8.586 72.812 36.531 1 43.56 648 THR B N 1
ATOM 12578 C CA . THR B 1 648 ? -8.75 74.25 36.625 1 43.56 648 THR B CA 1
ATOM 12579 C C . THR B 1 648 ? -9.992 74.688 35.875 1 43.56 648 THR B C 1
ATOM 12581 O O . THR B 1 648 ? -10.422 74.062 34.906 1 43.56 648 THR B O 1
ATOM 12584 N N . ASP B 1 649 ? -10.641 76 36.406 1 38.91 649 ASP B N 1
ATOM 12585 C CA . ASP B 1 649 ? -11.891 76.688 36.062 1 38.91 649 ASP B CA 1
ATOM 12586 C C . ASP B 1 649 ? -12.164 76.625 34.562 1 38.91 649 ASP B C 1
ATOM 12588 O O . ASP B 1 649 ? -13.297 76.812 34.125 1 38.91 649 ASP B O 1
ATOM 12592 N N . ASP B 1 650 ? -11.266 77.438 33.812 1 39.66 650 ASP B N 1
ATOM 12593 C CA . ASP B 1 650 ? -11.805 77.938 32.531 1 39.66 650 ASP B CA 1
ATOM 12594 C C . ASP B 1 650 ? -12.102 76.75 31.594 1 39.66 650 ASP B C 1
ATOM 12596 O O . ASP B 1 650 ? -11.617 75.625 31.812 1 39.66 650 ASP B O 1
ATOM 12600 N N . LYS B 1 651 ? -12.039 76.938 30.219 1 46.62 651 LYS B N 1
ATOM 12601 C CA . LYS B 1 651 ? -12.75 76.5 29.031 1 46.62 651 LYS B CA 1
ATOM 12602 C C . LYS B 1 651 ? -12.305 75.062 28.625 1 46.62 651 LYS B C 1
ATOM 12604 O O . LYS B 1 651 ? -13.133 74.25 28.328 1 46.62 651 LYS B O 1
ATOM 12609 N N . LEU B 1 652 ? -11.086 75.062 28.031 1 41.84 652 LEU B N 1
ATOM 12610 C CA . LEU B 1 652 ? -10.867 74.062 27.016 1 41.84 652 LEU B CA 1
ATOM 12611 C C . LEU B 1 652 ? -10.562 72.688 27.656 1 41.84 652 LEU B C 1
ATOM 12613 O O . LEU B 1 652 ? -9.586 72.562 28.391 1 41.84 652 LEU B O 1
ATOM 12617 N N . GLY B 1 653 ? -11.438 71.812 28.156 1 43.12 653 GLY B N 1
ATOM 12618 C CA . GLY B 1 653 ? -11.625 70.5 28.734 1 43.12 653 GLY B CA 1
ATOM 12619 C C . GLY B 1 653 ? -10.492 69.5 28.391 1 43.12 653 GLY B C 1
ATOM 12620 O O . GLY B 1 653 ? -10.148 69.312 27.234 1 43.12 653 GLY B O 1
ATOM 12621 N N . ALA B 1 654 ? -9.523 69.312 29.25 1 53 654 ALA B N 1
ATOM 12622 C CA . ALA B 1 654 ? -8.492 68.312 29.156 1 53 654 ALA B CA 1
ATOM 12623 C C . ALA B 1 654 ? -9.094 66.938 28.781 1 53 654 ALA B C 1
ATOM 12625 O O . ALA B 1 654 ? -10 66.438 29.469 1 53 654 ALA B O 1
ATOM 12626 N N . SER B 1 655 ? -9.102 66.5 27.531 1 67 655 SER B N 1
ATOM 12627 C CA . SER B 1 655 ? -9.75 65.312 26.953 1 67 655 SER B CA 1
ATOM 12628 C C . SER B 1 655 ? -8.969 64 27.266 1 67 655 SER B C 1
ATOM 12630 O O . SER B 1 655 ? -7.762 64.062 27.516 1 67 655 SER B O 1
ATOM 12632 N N . VAL B 1 656 ? -9.617 62.906 27.797 1 79.94 656 VAL B N 1
ATOM 12633 C CA . VAL B 1 656 ? -9.102 61.562 28.078 1 79.94 656 VAL B CA 1
ATOM 12634 C C . VAL B 1 656 ? -8.602 60.938 26.797 1 79.94 656 VAL B C 1
ATOM 12636 O O . VAL B 1 656 ? -9.273 61 25.766 1 79.94 656 VAL B O 1
ATOM 12639 N N . SER B 1 657 ? -7.309 60.438 26.891 1 83.75 657 SER B N 1
ATOM 12640 C CA . SER B 1 657 ? -6.727 59.75 25.734 1 83.75 657 SER B CA 1
ATOM 12641 C C . SER B 1 657 ? -7.516 58.5 25.391 1 83.75 657 SER B C 1
ATOM 12643 O O . SER B 1 657 ? -7.949 57.75 26.281 1 83.75 657 SER B O 1
ATOM 12645 N N . VAL B 1 658 ? -7.773 58.188 24.109 1 87 658 VAL B N 1
ATOM 12646 C CA . VAL B 1 658 ? -8.57 57.062 23.625 1 87 658 VAL B CA 1
ATOM 12647 C C . VAL B 1 658 ? -7.668 55.844 23.391 1 87 658 VAL B C 1
ATOM 12649 O O . VAL B 1 658 ? -8.148 54.719 23.234 1 87 658 VAL B O 1
ATOM 12652 N N . TRP B 1 659 ? -6.328 55.938 23.516 1 88.38 659 TRP B N 1
ATOM 12653 C CA . TRP B 1 659 ? -5.391 54.906 23.125 1 88.38 659 TRP B CA 1
ATOM 12654 C C . TRP B 1 659 ? -5.547 53.656 24.016 1 88.38 659 TRP B C 1
ATOM 12656 O O . TRP B 1 659 ? -5.336 52.531 23.562 1 88.38 659 TRP B O 1
ATOM 12666 N N . ARG B 1 660 ? -5.914 53.812 25.234 1 91.25 660 ARG B N 1
ATOM 12667 C CA . ARG B 1 660 ? -6.184 52.688 26.109 1 91.25 660 ARG B CA 1
ATOM 12668 C C . ARG B 1 660 ? -7.344 51.844 25.578 1 91.25 660 ARG B C 1
ATOM 12670 O O . ARG B 1 660 ? -7.262 50.625 25.531 1 91.25 660 ARG B O 1
ATOM 12677 N N . LYS B 1 661 ? -8.406 52.562 25.156 1 90.44 661 LYS B N 1
ATOM 12678 C CA . LYS B 1 661 ? -9.586 51.906 24.625 1 90.44 661 LYS B CA 1
ATOM 12679 C C . LYS B 1 661 ? -9.273 51.219 23.297 1 90.44 661 LYS B C 1
ATOM 12681 O O . LYS B 1 661 ? -9.758 50.094 23.047 1 90.44 661 LYS B O 1
ATOM 12686 N N . LEU B 1 662 ? -8.453 51.844 22.469 1 90.88 662 LEU B N 1
ATOM 12687 C CA . LEU B 1 662 ? -8.062 51.219 21.188 1 90.88 662 LEU B CA 1
ATOM 12688 C C . LEU B 1 662 ? -7.238 49.969 21.422 1 90.88 662 LEU B C 1
ATOM 12690 O O . LEU B 1 662 ? -7.41 48.969 20.703 1 90.88 662 LEU B O 1
ATOM 12694 N N . PHE B 1 663 ? -6.359 50 22.391 1 91.75 663 PHE B N 1
ATOM 12695 C CA . PHE B 1 663 ? -5.504 48.875 22.703 1 91.75 663 PHE B CA 1
ATOM 12696 C C . PHE B 1 663 ? -6.332 47.688 23.219 1 91.75 663 PHE B C 1
ATOM 12698 O O . PHE B 1 663 ? -6.117 46.562 22.812 1 91.75 663 PHE B O 1
ATOM 12705 N N . VAL B 1 664 ? -7.289 47.969 24.047 1 93.06 664 VAL B N 1
ATOM 12706 C CA . VAL B 1 664 ? -8.141 46.906 24.609 1 93.06 664 VAL B CA 1
ATOM 12707 C C . VAL B 1 664 ? -9.008 46.312 23.5 1 93.06 664 VAL B C 1
ATOM 12709 O O . VAL B 1 664 ? -9.203 45.094 23.438 1 93.06 664 VAL B O 1
ATOM 12712 N N . ALA B 1 665 ? -9.562 47.125 22.578 1 93 665 ALA B N 1
ATOM 12713 C CA . ALA B 1 665 ? -10.375 46.656 21.469 1 93 665 ALA B CA 1
ATOM 12714 C C . ALA B 1 665 ? -9.547 45.75 20.547 1 93 665 ALA B C 1
ATOM 12716 O O . ALA B 1 665 ? -10.055 44.75 20.016 1 93 665 ALA B O 1
ATOM 12717 N N . ASN B 1 666 ? -8.32 46.125 20.328 1 92.44 666 ASN B N 1
ATOM 12718 C CA . ASN B 1 666 ? -7.449 45.312 19.469 1 92.44 666 ASN B CA 1
ATOM 12719 C C . ASN B 1 666 ? -7.148 43.969 20.109 1 92.44 666 ASN B C 1
ATOM 12721 O O . ASN B 1 666 ? -7.094 42.938 19.406 1 92.44 666 ASN B O 1
ATOM 12725 N N . GLU B 1 667 ? -6.898 43.938 21.391 1 92.62 667 GLU B N 1
ATOM 12726 C CA . GLU B 1 667 ? -6.648 42.656 22.062 1 92.62 667 GLU B CA 1
ATOM 12727 C C . GLU B 1 667 ? -7.895 41.781 22.062 1 92.62 667 GLU B C 1
ATOM 12729 O O . GLU B 1 667 ? -7.797 40.562 21.969 1 92.62 667 GLU B O 1
ATOM 12734 N N . TRP B 1 668 ? -9.102 42.406 22.234 1 92.94 668 TRP B N 1
ATOM 12735 C CA . TRP B 1 668 ? -10.344 41.656 22.125 1 92.94 668 TRP B CA 1
ATOM 12736 C C . TRP B 1 668 ? -10.484 41.031 20.75 1 92.94 668 TRP B C 1
ATOM 12738 O O . TRP B 1 668 ? -10.906 39.875 20.609 1 92.94 668 TRP B O 1
ATOM 12748 N N . ASN B 1 669 ? -10.117 41.781 19.719 1 92.19 669 ASN B N 1
ATOM 12749 C CA . ASN B 1 669 ? -10.172 41.312 18.344 1 92.19 669 ASN B CA 1
ATOM 12750 C C . ASN B 1 669 ? -9.242 40.125 18.141 1 92.19 669 ASN B C 1
ATOM 12752 O O . ASN B 1 669 ? -9.594 39.156 17.422 1 92.19 669 ASN B O 1
ATOM 12756 N N . GLU B 1 670 ? -8.117 40.094 18.688 1 91.31 670 GLU B N 1
ATOM 12757 C CA . GLU B 1 670 ? -7.172 39 18.547 1 91.31 670 GLU B CA 1
ATOM 12758 C C . GLU B 1 670 ? -7.648 37.781 19.312 1 91.31 670 GLU B C 1
ATOM 12760 O O . GLU B 1 670 ? -7.383 36.656 18.891 1 91.31 670 GLU B O 1
ATOM 12765 N N . LEU B 1 671 ? -8.352 37.938 20.359 1 92.44 671 LEU B N 1
ATOM 12766 C CA . LEU B 1 671 ? -8.812 36.844 21.203 1 92.44 671 LEU B CA 1
ATOM 12767 C C . LEU B 1 671 ? -9.984 36.125 20.547 1 92.44 671 LEU B C 1
ATOM 12769 O O . LEU B 1 671 ? -10.297 34.969 20.906 1 92.44 671 LEU B O 1
ATOM 12773 N N . GLN B 1 672 ? -10.664 36.781 19.672 1 92.5 672 GLN B N 1
ATOM 12774 C CA . GLN B 1 672 ? -11.875 36.219 19.078 1 92.5 672 GLN B CA 1
ATOM 12775 C C . GLN B 1 672 ? -11.57 34.906 18.328 1 92.5 672 GLN B C 1
ATOM 12777 O O . GLN B 1 672 ? -12.391 34 18.297 1 92.5 672 GLN B O 1
ATOM 12782 N N . SER B 1 673 ? -10.445 34.781 17.672 1 91.44 673 SER B N 1
ATOM 12783 C CA . SER B 1 673 ? -10.133 33.594 16.844 1 91.44 673 SER B CA 1
ATOM 12784 C C . SER B 1 673 ? -9.125 32.688 17.531 1 91.44 673 SER B C 1
ATOM 12786 O O . SER B 1 673 ? -8.672 31.703 16.953 1 91.44 673 SER B O 1
ATOM 12788 N N . TYR B 1 674 ? -8.773 32.969 18.781 1 92.56 674 TYR B N 1
ATOM 12789 C CA . TYR B 1 674 ? -7.84 32.156 19.516 1 92.56 674 TYR B CA 1
ATOM 12790 C C . TYR B 1 674 ? -8.477 30.812 19.906 1 92.56 674 TYR B C 1
ATOM 12792 O O . TYR B 1 674 ? -9.656 30.766 20.266 1 92.56 674 TYR B O 1
ATOM 12800 N N . ARG B 1 675 ? -7.727 29.734 19.75 1 93.62 675 ARG B N 1
ATOM 12801 C CA . ARG B 1 675 ? -8.203 28.391 20.047 1 93.62 675 ARG B CA 1
ATOM 12802 C C . ARG B 1 675 ? -7.281 27.688 21.047 1 93.62 675 ARG B C 1
ATOM 12804 O O . ARG B 1 675 ? -6.09 28 21.125 1 93.62 675 ARG B O 1
ATOM 12811 N N . ASN B 1 676 ? -7.875 26.844 21.797 1 93.81 676 ASN B N 1
ATOM 12812 C CA . ASN B 1 676 ? -7.086 26.047 22.734 1 93.81 676 ASN B CA 1
ATOM 12813 C C . ASN B 1 676 ? -6.516 24.797 22.078 1 93.81 676 ASN B C 1
ATOM 12815 O O . ASN B 1 676 ? -5.508 24.266 22.531 1 93.81 676 ASN B O 1
ATOM 12819 N N . ILE B 1 677 ? -7.227 24.375 21.031 1 95.88 677 ILE B N 1
ATOM 12820 C CA . ILE B 1 677 ? -6.812 23.156 20.328 1 95.88 677 ILE B CA 1
ATOM 12821 C C . ILE B 1 677 ? -6.312 23.516 18.938 1 95.88 677 ILE B C 1
ATOM 12823 O O . ILE B 1 677 ? -6.992 24.203 18.188 1 95.88 677 ILE B O 1
ATOM 12827 N N . SER B 1 678 ? -5.043 23.109 18.672 1 95.06 678 SER B N 1
ATOM 12828 C CA . SER B 1 678 ? -4.523 23.25 17.328 1 95.06 678 SER B CA 1
ATOM 12829 C C . SER B 1 678 ? -4.965 22.094 16.438 1 95.06 678 SER B C 1
ATOM 12831 O O . SER B 1 678 ? -4.465 20.969 16.578 1 95.06 678 SER B O 1
ATOM 12833 N N . ILE B 1 679 ? -5.855 22.375 15.508 1 96.56 679 ILE B N 1
ATOM 12834 C CA . ILE B 1 679 ? -6.391 21.344 14.641 1 96.56 679 ILE B CA 1
ATOM 12835 C C . ILE B 1 679 ? -5.305 20.859 13.68 1 96.56 679 ILE B C 1
ATOM 12837 O O . ILE B 1 679 ? -5.285 19.703 13.289 1 96.56 679 ILE B O 1
ATOM 12841 N N . GLU B 1 680 ? -4.328 21.766 13.305 1 95.38 680 GLU B N 1
ATOM 12842 C CA . GLU B 1 680 ? -3.221 21.375 12.43 1 95.38 680 GLU B CA 1
ATOM 12843 C C . GLU B 1 680 ? -2.357 20.297 13.078 1 95.38 680 GLU B C 1
ATOM 12845 O O . GLU B 1 680 ? -1.957 19.344 12.414 1 95.38 680 GLU B O 1
ATOM 12850 N N . LEU B 1 681 ? -2.133 20.438 14.344 1 95.44 681 LEU B N 1
ATOM 12851 C CA . LEU B 1 681 ? -1.352 19.453 15.062 1 95.44 681 LEU B CA 1
ATOM 12852 C C . LEU B 1 681 ? -2.111 18.125 15.164 1 95.44 681 LEU B C 1
ATOM 12854 O O . LEU B 1 681 ? -1.519 17.062 15.031 1 95.44 681 LEU B O 1
ATOM 12858 N N . VAL B 1 682 ? -3.428 18.234 15.414 1 97.44 682 VAL B N 1
ATOM 12859 C CA . VAL B 1 682 ? -4.242 17.016 15.516 1 97.44 682 VAL B CA 1
ATOM 12860 C C . VAL B 1 682 ? -4.191 16.25 14.203 1 97.44 682 VAL B C 1
ATOM 12862 O O . VAL B 1 682 ? -3.973 15.031 14.195 1 97.44 682 VAL B O 1
ATOM 12865 N N . LEU B 1 683 ? -4.352 16.984 13.078 1 97.31 683 LEU B N 1
ATOM 12866 C CA . LEU B 1 683 ? -4.406 16.344 11.766 1 97.31 683 LEU B CA 1
ATOM 12867 C C . LEU B 1 683 ? -3.057 15.742 11.398 1 97.31 683 LEU B C 1
ATOM 12869 O O . LEU B 1 683 ? -2.988 14.602 10.922 1 97.31 683 LEU B O 1
ATOM 12873 N N . LEU B 1 684 ? -1.952 16.422 11.641 1 95.94 684 LEU B N 1
ATOM 12874 C CA . LEU B 1 684 ? -0.625 15.922 11.305 1 95.94 684 LEU B CA 1
ATOM 12875 C C . LEU B 1 684 ? -0.239 14.766 12.219 1 95.94 684 LEU B C 1
ATOM 12877 O O . LEU B 1 684 ? 0.373 13.789 11.773 1 95.94 684 LEU B O 1
ATOM 12881 N N . ALA B 1 685 ? -0.581 14.859 13.492 1 96 685 ALA B N 1
ATOM 12882 C CA . ALA B 1 685 ? -0.311 13.766 14.414 1 96 685 ALA B CA 1
ATOM 12883 C C . ALA B 1 685 ? -1.13 12.531 14.055 1 96 685 ALA B C 1
ATOM 12885 O O . ALA B 1 685 ? -0.641 11.398 14.156 1 96 685 ALA B O 1
ATOM 12886 N N . MET B 1 686 ? -2.342 12.812 13.719 1 96.19 686 MET B N 1
ATOM 12887 C CA . MET B 1 686 ? -3.197 11.703 13.312 1 96.19 686 MET B CA 1
ATOM 12888 C C . MET B 1 686 ? -2.607 10.977 12.109 1 96.19 686 MET B C 1
ATOM 12890 O O . MET B 1 686 ? -2.596 9.742 12.07 1 96.19 686 MET B O 1
ATOM 12894 N N . LEU B 1 687 ? -2.127 11.711 11.125 1 95.31 687 LEU B N 1
ATOM 12895 C CA . LEU B 1 687 ? -1.508 11.094 9.961 1 95.31 687 LEU B CA 1
ATOM 12896 C C . LEU B 1 687 ? -0.237 10.352 10.344 1 95.31 687 LEU B C 1
ATOM 12898 O O . LEU B 1 687 ? 0.073 9.305 9.773 1 95.31 687 LEU B O 1
ATOM 12902 N N . PHE B 1 688 ? 0.519 10.82 11.297 1 94.25 688 PHE B N 1
ATOM 12903 C CA . PHE B 1 688 ? 1.711 10.141 11.789 1 94.25 688 PHE B CA 1
ATOM 12904 C C . PHE B 1 688 ? 1.349 8.805 12.422 1 94.25 688 PHE B C 1
ATOM 12906 O O . PHE B 1 688 ? 1.979 7.785 12.133 1 94.25 688 PHE B O 1
ATOM 12913 N N . PHE B 1 689 ? 0.303 8.789 13.211 1 95.25 689 PHE B N 1
ATOM 12914 C CA . PHE B 1 689 ? -0.073 7.57 13.914 1 95.25 689 PHE B CA 1
ATOM 12915 C C . PHE B 1 689 ? -0.771 6.594 12.969 1 95.25 689 PHE B C 1
ATOM 12917 O O . PHE B 1 689 ? -0.468 5.398 12.969 1 95.25 689 PHE B O 1
ATOM 12924 N N . LEU B 1 690 ? -1.715 7.07 12.172 1 94.88 690 LEU B N 1
ATOM 12925 C CA . LEU B 1 690 ? -2.547 6.195 11.359 1 94.88 690 LEU B CA 1
ATOM 12926 C C . LEU B 1 690 ? -1.775 5.684 10.148 1 94.88 690 LEU B C 1
ATOM 12928 O O . LEU B 1 690 ? -1.821 4.492 9.836 1 94.88 690 LEU B O 1
ATOM 12932 N N . SER B 1 691 ? -1.065 6.531 9.445 1 92.31 691 SER B N 1
ATOM 12933 C CA . SER B 1 691 ? -0.358 6.113 8.242 1 92.31 691 SER B CA 1
ATOM 12934 C C . SER B 1 691 ? 1.13 5.914 8.508 1 92.31 691 SER B C 1
ATOM 12936 O O . SER B 1 691 ? 1.771 5.062 7.895 1 92.31 691 SER B O 1
ATOM 12938 N N . GLY B 1 692 ? 1.796 6.719 9.414 1 90.5 692 GLY B N 1
ATOM 129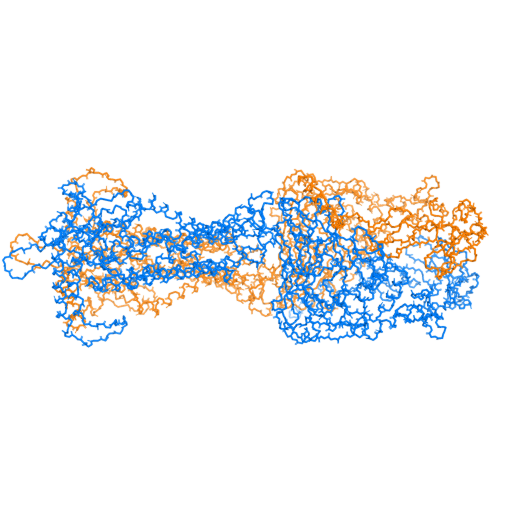39 C CA . GLY B 1 692 ? 3.215 6.586 9.703 1 90.5 692 GLY B CA 1
ATOM 12940 C C . GLY B 1 692 ? 3.555 5.305 10.438 1 90.5 692 GLY B C 1
ATOM 12941 O O . GLY B 1 692 ? 4.457 4.57 10.031 1 90.5 692 GLY B O 1
ATOM 12942 N N . ILE B 1 693 ? 2.742 5.016 11.391 1 91.12 693 ILE B N 1
ATOM 12943 C CA . ILE B 1 693 ? 2.963 3.811 12.188 1 91.12 693 ILE B CA 1
ATOM 12944 C C . ILE B 1 693 ? 1.958 2.734 11.781 1 91.12 693 ILE B C 1
ATOM 12946 O O . ILE B 1 693 ? 1.911 1.662 12.391 1 91.12 693 ILE B O 1
ATOM 12950 N N . ASN B 1 694 ? 0.994 2.955 10.828 1 91.75 694 ASN B N 1
ATOM 12951 C CA . ASN B 1 694 ? 0.051 2.027 10.211 1 91.75 694 ASN B CA 1
ATOM 12952 C C . ASN B 1 694 ? -1.011 1.564 11.203 1 91.75 694 ASN B C 1
ATOM 12954 O O . ASN B 1 694 ? -1.373 0.387 11.227 1 91.75 694 ASN B O 1
ATOM 12958 N N . LEU B 1 695 ? -1.432 2.436 12.07 1 94.5 695 LEU B N 1
ATOM 12959 C CA . LEU B 1 695 ? -2.475 2.074 13.023 1 94.5 695 LEU B CA 1
ATOM 12960 C C . LEU B 1 695 ? -3.844 2.064 12.352 1 94.5 695 LEU B C 1
ATOM 12962 O O . LEU B 1 695 ? -4.82 1.575 12.93 1 94.5 695 LEU B O 1
ATOM 12966 N N . LEU B 1 696 ? -3.906 2.621 11.172 1 94.38 696 LEU B N 1
ATOM 12967 C CA . LEU B 1 696 ? -5.16 2.559 10.43 1 94.38 696 LEU B CA 1
ATOM 12968 C C . LEU B 1 696 ? -5.527 1.114 10.109 1 94.38 696 LEU B C 1
ATOM 12970 O O . LEU B 1 696 ? -6.711 0.786 9.984 1 94.38 696 LEU B O 1
ATOM 12974 N N . ASN B 1 697 ? -4.535 0.206 10.031 1 93.56 697 ASN B N 1
ATOM 12975 C CA . ASN B 1 697 ? -4.754 -1.197 9.695 1 93.56 697 ASN B CA 1
ATOM 12976 C C . ASN B 1 697 ? -5.488 -1.934 10.812 1 93.56 697 ASN B C 1
ATOM 12978 O O . ASN B 1 697 ? -5.973 -3.049 10.609 1 93.56 697 ASN B O 1
ATOM 12982 N N . LEU B 1 698 ? -5.637 -1.299 11.914 1 94.5 698 LEU B N 1
ATOM 12983 C CA . LEU B 1 698 ? -6.453 -1.879 12.977 1 94.5 698 LEU B CA 1
ATOM 12984 C C . LEU B 1 698 ? -7.926 -1.896 12.578 1 94.5 698 LEU B C 1
ATOM 12986 O O . LEU B 1 698 ? -8.734 -2.58 13.203 1 94.5 698 LEU B O 1
ATOM 12990 N N . ALA B 1 699 ? -8.234 -1.173 11.539 1 95.19 699 ALA B N 1
ATOM 12991 C CA . ALA B 1 699 ? -9.609 -1.158 11.047 1 95.19 699 ALA B CA 1
ATOM 12992 C C . ALA B 1 699 ? -9.852 -2.289 10.047 1 95.19 699 ALA B C 1
ATOM 12994 O O . ALA B 1 699 ? -10.945 -2.42 9.5 1 95.19 699 ALA B O 1
ATOM 12995 N N . ALA B 1 700 ? -8.898 -3.107 9.805 1 93.56 700 ALA B N 1
ATOM 12996 C CA . ALA B 1 700 ? -9.055 -4.25 8.906 1 93.56 700 ALA B CA 1
ATOM 12997 C C . ALA B 1 700 ? -10.016 -5.281 9.492 1 93.56 700 ALA B C 1
ATOM 12999 O O . ALA B 1 700 ? -10.086 -5.449 10.711 1 93.56 700 ALA B O 1
ATOM 13000 N N . ALA B 1 701 ? -10.688 -5.973 8.625 1 93.25 701 ALA B N 1
ATOM 13001 C CA . ALA B 1 701 ? -11.68 -6.957 9.047 1 93.25 701 ALA B CA 1
ATOM 13002 C C . ALA B 1 701 ? -11.008 -8.258 9.477 1 93.25 701 ALA B C 1
ATOM 13004 O O . ALA B 1 701 ? -11.305 -9.328 8.93 1 93.25 701 ALA B O 1
ATOM 13005 N N . GLN B 1 702 ? -10.141 -8.273 10.414 1 91.75 702 GLN B N 1
ATOM 13006 C CA . GLN B 1 702 ? -9.477 -9.414 11.047 1 91.75 702 GLN B CA 1
ATOM 13007 C C . GLN B 1 702 ? -9.547 -9.32 12.562 1 91.75 702 GLN B C 1
ATOM 13009 O O . GLN B 1 702 ? -9.398 -8.234 13.133 1 91.75 702 GLN B O 1
ATOM 13014 N N . PRO B 1 703 ? -9.867 -10.352 13.172 1 91.94 703 PRO B N 1
ATOM 13015 C CA . PRO B 1 703 ? -10.016 -10.336 14.625 1 91.94 703 PRO B CA 1
ATOM 13016 C C . PRO B 1 703 ? -8.672 -10.359 15.359 1 91.94 703 PRO B C 1
ATOM 13018 O O . PRO B 1 703 ? -8.383 -11.305 16.094 1 91.94 703 PRO B O 1
ATOM 13021 N N . SER B 1 704 ? -7.785 -9.5 15.102 1 90.5 704 SER B N 1
ATOM 13022 C CA . SER B 1 704 ? -6.484 -9.359 15.75 1 90.5 704 SER B CA 1
ATOM 13023 C C . SER B 1 704 ? -6.039 -7.898 15.781 1 90.5 704 SER B C 1
ATOM 13025 O O . SER B 1 704 ? -6.531 -7.074 15.008 1 90.5 704 SER B O 1
ATOM 13027 N N . MET B 1 705 ? -5.238 -7.586 16.734 1 90.25 705 MET B N 1
ATOM 13028 C CA . MET B 1 705 ? -4.707 -6.234 16.875 1 90.25 705 MET B CA 1
ATOM 13029 C C . MET B 1 705 ? -3.393 -6.086 16.109 1 90.25 705 MET B C 1
ATOM 13031 O O . MET B 1 705 ? -2.619 -5.16 16.375 1 90.25 705 MET B O 1
ATOM 13035 N N . ASP B 1 706 ? -3.215 -6.941 15.102 1 86.06 706 ASP B N 1
ATOM 13036 C CA . ASP B 1 706 ? -1.993 -6.879 14.305 1 86.06 706 ASP B CA 1
ATOM 13037 C C . ASP B 1 706 ? -2.043 -5.719 13.312 1 86.06 706 ASP B C 1
ATOM 13039 O O . ASP B 1 706 ? -3.074 -5.477 12.68 1 86.06 706 ASP B O 1
ATOM 13043 N N . THR B 1 707 ? -0.969 -4.988 13.219 1 85.94 707 THR B N 1
ATOM 13044 C CA . THR B 1 707 ? -0.916 -3.818 12.344 1 85.94 707 THR B CA 1
ATOM 13045 C C . THR B 1 707 ? -0.505 -4.215 10.93 1 85.94 707 THR B C 1
ATOM 13047 O O . THR B 1 707 ? -0.452 -3.373 10.031 1 85.94 707 THR B O 1
ATOM 13050 N N . THR B 1 708 ? -0.114 -5.336 10.609 1 75.69 708 THR B N 1
ATOM 13051 C CA . THR B 1 708 ? 0.152 -5.793 9.25 1 75.69 708 THR B CA 1
ATOM 13052 C C . THR B 1 708 ? -0.998 -6.656 8.742 1 75.69 708 THR B C 1
ATOM 13054 O O . THR B 1 708 ? -1.047 -7.859 9.008 1 75.69 708 THR B O 1
ATOM 13057 N N . PRO B 1 709 ? -1.917 -5.848 8.148 1 68.56 709 PRO B N 1
ATOM 13058 C CA . PRO B 1 709 ? -3.074 -6.645 7.73 1 68.56 709 PRO B CA 1
ATOM 13059 C C . PRO B 1 709 ? -2.771 -7.539 6.531 1 68.56 709 PRO B C 1
ATOM 13061 O O . PRO B 1 709 ? -1.946 -7.184 5.684 1 68.56 709 PRO B O 1
ATOM 13064 N N . GLY B 1 710 ? -2.695 -8.773 6.688 1 65.75 710 GLY B N 1
ATOM 13065 C CA . GLY B 1 710 ? -2.67 -9.648 5.527 1 65.75 710 GLY B CA 1
ATOM 13066 C C . GLY B 1 710 ? -3.52 -9.133 4.375 1 65.75 710 GLY B C 1
ATOM 13067 O O . GLY B 1 710 ? -3.377 -7.984 3.959 1 65.75 710 GLY B O 1
ATOM 13068 N N . ASP B 1 711 ? -4.457 -9.594 3.771 1 73.75 711 ASP B N 1
ATOM 13069 C CA . ASP B 1 711 ? -5.293 -9.289 2.615 1 73.75 711 ASP B CA 1
ATOM 13070 C C . ASP B 1 711 ? -6.715 -8.93 3.043 1 73.75 711 ASP B C 1
ATOM 13072 O O . ASP B 1 711 ? -7.613 -8.828 2.207 1 73.75 711 ASP B O 1
ATOM 13076 N N . ALA B 1 712 ? -6.844 -8.516 4.348 1 87.56 712 ALA B N 1
ATOM 13077 C CA . ALA B 1 712 ? -8.188 -8.164 4.801 1 87.56 712 ALA B CA 1
ATOM 13078 C C . ALA B 1 712 ? -8.508 -6.707 4.48 1 87.56 712 ALA B C 1
ATOM 13080 O O . ALA B 1 712 ? -7.676 -5.82 4.695 1 87.56 712 ALA B O 1
ATOM 13081 N N . PRO B 1 713 ? -9.727 -6.449 3.916 1 91 713 PRO B N 1
ATOM 13082 C CA . PRO B 1 713 ? -10.102 -5.066 3.613 1 91 713 PRO B CA 1
ATOM 13083 C C . PRO B 1 713 ? -10.438 -4.258 4.867 1 91 713 PRO B C 1
ATOM 13085 O O . PRO B 1 713 ? -10.672 -4.832 5.93 1 91 713 PRO B O 1
ATOM 13088 N N . LEU B 1 714 ? -10.391 -2.961 4.738 1 92.38 714 LEU B N 1
ATOM 13089 C CA . LEU B 1 714 ? -10.766 -2.09 5.848 1 92.38 714 LEU B CA 1
ATOM 13090 C C . LEU B 1 714 ? -12.281 -2.02 5.992 1 92.38 714 LEU B C 1
ATOM 13092 O O . LEU B 1 714 ? -13 -1.935 4.996 1 92.38 714 LEU B O 1
ATOM 13096 N N . ASN B 1 715 ? -12.734 -2.174 7.176 1 93.81 715 ASN B N 1
ATOM 13097 C CA . ASN B 1 715 ? -14.156 -2.076 7.477 1 93.81 715 ASN B CA 1
ATOM 13098 C C . ASN B 1 715 ? -14.562 -0.645 7.82 1 93.81 715 ASN B C 1
ATOM 13100 O O . ASN B 1 715 ? -13.836 0.054 8.531 1 93.81 715 ASN B O 1
ATOM 13104 N N . MET B 1 716 ? -15.656 -0.181 7.363 1 93.81 716 MET B N 1
ATOM 13105 C CA . MET B 1 716 ? -16.078 1.21 7.508 1 93.81 716 MET B CA 1
ATOM 13106 C C . MET B 1 716 ? -16.391 1.538 8.961 1 93.81 716 MET B C 1
ATOM 13108 O O . MET B 1 716 ? -16.078 2.631 9.438 1 93.81 716 MET B O 1
ATOM 13112 N N . LEU B 1 717 ? -17 0.651 9.727 1 95.5 717 LEU B N 1
ATOM 13113 C CA . LEU B 1 717 ? -17.359 0.886 11.117 1 95.5 717 LEU B CA 1
ATOM 13114 C C . LEU B 1 717 ? -16.125 0.969 12 1 95.5 717 LEU B C 1
ATOM 13116 O O . LEU B 1 717 ? -16 1.867 12.836 1 95.5 717 LEU B O 1
ATOM 13120 N N . LEU B 1 718 ? -15.219 0.035 11.75 1 96 718 LEU B N 1
ATOM 13121 C CA . LEU B 1 718 ? -13.984 0.029 12.523 1 96 718 LEU B CA 1
ATOM 13122 C C . LEU B 1 718 ? -13.117 1.234 12.164 1 96 718 LEU B C 1
ATOM 13124 O O . LEU B 1 718 ? -12.43 1.783 13.031 1 96 718 LEU B O 1
ATOM 13128 N N . ARG B 1 719 ? -13.133 1.572 10.898 1 96 719 ARG B N 1
ATOM 13129 C CA . ARG B 1 719 ? -12.383 2.74 10.445 1 96 719 ARG B CA 1
ATOM 13130 C C . ARG B 1 719 ? -12.867 4.004 11.148 1 96 719 ARG B C 1
ATOM 13132 O O . ARG B 1 719 ? -12.062 4.832 11.578 1 96 719 ARG B O 1
ATOM 13139 N N . PHE B 1 720 ? -14.211 4.207 11.344 1 96.81 720 PHE B N 1
ATOM 13140 C CA . PHE B 1 720 ? -14.758 5.359 12.055 1 96.81 720 PHE B CA 1
ATOM 13141 C C . PHE B 1 720 ? -14.359 5.328 13.523 1 96.81 720 PHE B C 1
ATOM 13143 O O . PHE B 1 720 ? -14.008 6.359 14.102 1 96.81 720 PHE B O 1
ATOM 13150 N N . ALA B 1 721 ? -14.391 4.211 14.102 1 97.19 721 ALA B N 1
ATOM 13151 C CA . ALA B 1 721 ? -14.055 4.086 15.516 1 97.19 721 ALA B CA 1
ATOM 13152 C C . ALA B 1 721 ? -12.617 4.523 15.781 1 97.19 721 ALA B C 1
ATOM 13154 O O . ALA B 1 721 ? -12.359 5.281 16.719 1 97.19 721 ALA B O 1
ATOM 13155 N N . ILE B 1 722 ? -11.727 4.098 14.938 1 96.62 722 ILE B N 1
ATOM 13156 C CA . ILE B 1 722 ? -10.312 4.383 15.18 1 96.62 722 ILE B CA 1
ATOM 13157 C C . ILE B 1 722 ? -10.016 5.844 14.852 1 96.62 722 ILE B C 1
ATOM 13159 O O . ILE B 1 722 ? -9.281 6.512 15.578 1 96.62 722 ILE B O 1
ATOM 13163 N N . THR B 1 723 ? -10.523 6.363 13.727 1 97.06 723 THR B N 1
ATOM 13164 C CA . THR B 1 723 ? -10.25 7.746 13.344 1 97.06 723 THR B CA 1
ATOM 13165 C C . THR B 1 723 ? -10.883 8.719 14.336 1 97.06 723 THR B C 1
ATOM 13167 O O . THR B 1 723 ? -10.266 9.711 14.719 1 97.06 723 THR B O 1
ATOM 13170 N N . ALA B 1 724 ? -12.117 8.477 14.773 1 97.62 724 ALA B N 1
ATOM 13171 C CA . ALA B 1 724 ? -12.773 9.32 15.766 1 97.62 724 ALA B CA 1
ATOM 13172 C C . ALA B 1 724 ? -12.062 9.25 17.109 1 97.62 724 ALA B C 1
ATOM 13174 O O . ALA B 1 724 ? -11.938 10.258 17.812 1 97.62 724 ALA B O 1
ATOM 13175 N N . PHE B 1 725 ? -11.625 8.062 17.438 1 97.25 725 PHE B N 1
ATOM 13176 C CA . PHE B 1 725 ? -10.906 7.879 18.688 1 97.25 725 PHE B CA 1
ATOM 13177 C C . PHE B 1 725 ? -9.641 8.719 18.719 1 97.25 725 PHE B C 1
ATOM 13179 O O . PHE B 1 725 ? -9.375 9.43 19.688 1 97.25 725 PHE B O 1
ATOM 13186 N N . PHE B 1 726 ? -8.844 8.672 17.656 1 97.12 726 PHE B N 1
ATOM 13187 C CA . PHE B 1 726 ? -7.582 9.414 17.625 1 97.12 726 PHE B CA 1
ATOM 13188 C C . PHE B 1 726 ? -7.84 10.914 17.547 1 97.12 726 PHE B C 1
ATOM 13190 O O . PHE B 1 726 ? -7.102 11.703 18.141 1 97.12 726 PHE B O 1
ATOM 13197 N N . PHE B 1 727 ? -8.867 11.312 16.797 1 97.81 727 PHE B N 1
ATOM 13198 C CA . PHE B 1 727 ? -9.219 12.727 16.766 1 97.81 727 PHE B CA 1
ATOM 13199 C C . PHE B 1 727 ? -9.602 13.227 18.156 1 97.81 727 PHE B C 1
ATOM 13201 O O . PHE B 1 727 ? -9.164 14.297 18.578 1 97.81 727 PHE B O 1
ATOM 13208 N N . LEU B 1 728 ? -10.352 12.453 18.938 1 97.62 728 LEU B N 1
ATOM 13209 C CA . LEU B 1 728 ? -10.82 12.82 20.266 1 97.62 728 LEU B CA 1
ATOM 13210 C C . LEU B 1 728 ? -9.68 12.789 21.266 1 97.62 728 LEU B C 1
ATOM 13212 O O . LEU B 1 728 ? -9.516 13.727 22.047 1 97.62 728 LEU B O 1
ATOM 13216 N N . ILE B 1 729 ? -8.875 11.773 21.219 1 97.31 729 ILE B N 1
ATOM 13217 C CA . ILE B 1 729 ? -7.824 11.625 22.219 1 97.31 729 ILE B CA 1
ATOM 13218 C C . ILE B 1 729 ? -6.754 12.688 22 1 97.31 729 ILE B C 1
ATOM 13220 O O . ILE B 1 729 ? -6.207 13.227 22.969 1 97.31 729 ILE B O 1
ATOM 13224 N N . LEU B 1 730 ? -6.398 12.961 20.781 1 97.62 730 LEU B N 1
ATOM 13225 C CA . LEU B 1 730 ? -5.395 13.984 20.5 1 97.62 730 LEU B CA 1
ATOM 13226 C C . LEU B 1 730 ? -5.902 15.367 20.906 1 97.62 730 LEU B C 1
ATOM 13228 O O . LEU B 1 730 ? -5.133 16.203 21.375 1 97.62 730 LEU B O 1
ATOM 13232 N N . SER B 1 731 ? -7.207 15.617 20.719 1 97.69 731 SER B N 1
ATOM 13233 C CA . SER B 1 731 ? -7.797 16.875 21.172 1 97.69 731 SER B CA 1
ATOM 13234 C C . SER B 1 731 ? -7.84 16.953 22.688 1 97.69 731 SER B C 1
ATOM 13236 O O . SER B 1 731 ? -7.535 18 23.266 1 97.69 731 SER B O 1
ATOM 13238 N N . CYS B 1 732 ? -8.102 15.867 23.344 1 97 732 CYS B N 1
ATOM 13239 C CA . CYS B 1 732 ? -8.172 15.828 24.797 1 97 732 CYS B CA 1
ATOM 13240 C C . CYS B 1 732 ? -6.789 16 25.422 1 97 732 CYS B C 1
ATOM 13242 O O . CYS B 1 732 ? -6.645 16.672 26.438 1 97 732 CYS B O 1
ATOM 13244 N N . VAL B 1 733 ? -5.785 15.414 24.812 1 96.81 733 VAL B N 1
ATOM 13245 C CA . VAL B 1 733 ? -4.418 15.531 25.297 1 96.81 733 VAL B CA 1
ATOM 13246 C C . VAL B 1 733 ? -3.975 17 25.25 1 96.81 733 VAL B C 1
ATOM 13248 O O . VAL B 1 733 ? -3.299 17.484 26.156 1 96.81 733 VAL B O 1
ATOM 13251 N N . GLN B 1 734 ? -4.355 17.672 24.188 1 96.62 734 GLN B N 1
ATOM 13252 C CA . GLN B 1 734 ? -4.016 19.094 24.078 1 96.62 734 GLN B CA 1
ATOM 13253 C C . GLN B 1 734 ? -4.734 19.906 25.156 1 96.62 734 GLN B C 1
ATOM 13255 O O . GLN B 1 734 ? -4.145 20.828 25.75 1 96.62 734 GLN B O 1
ATOM 13260 N N . LEU B 1 735 ? -6.008 19.625 25.453 1 95.62 735 LEU B N 1
ATOM 13261 C CA . LEU B 1 735 ? -6.758 20.344 26.469 1 95.62 735 LEU B CA 1
ATOM 13262 C C . LEU B 1 735 ? -6.168 20.109 27.844 1 95.62 735 LEU B C 1
ATOM 13264 O O . LEU B 1 735 ? -6.07 21.031 28.656 1 95.62 735 LEU B O 1
ATOM 13268 N N . ILE B 1 736 ? -5.766 18.875 28.109 1 95.44 736 ILE B N 1
ATOM 13269 C CA . ILE B 1 736 ? -5.16 18.531 29.391 1 95.44 736 ILE B CA 1
ATOM 13270 C C . ILE B 1 736 ? -3.811 19.234 29.531 1 95.44 736 ILE B C 1
ATOM 13272 O O . ILE B 1 736 ? -3.492 19.781 30.578 1 95.44 736 ILE B O 1
ATOM 13276 N N . TYR B 1 737 ? -3.045 19.234 28.453 1 94.69 737 TYR B N 1
ATOM 13277 C CA . TYR B 1 737 ? -1.763 19.938 28.453 1 94.69 737 TYR B CA 1
ATOM 13278 C C . TYR B 1 737 ? -1.952 21.422 28.688 1 94.69 737 TYR B C 1
ATOM 13280 O O . TYR B 1 737 ? -1.218 22.047 29.469 1 94.69 737 TYR B O 1
ATOM 13288 N N . ARG B 1 738 ? -2.953 22.062 28.062 1 93.62 738 ARG B N 1
ATOM 13289 C CA . ARG B 1 738 ? -3.209 23.484 28.203 1 93.62 738 ARG B CA 1
ATOM 13290 C C . ARG B 1 738 ? -3.631 23.828 29.625 1 93.62 738 ARG B C 1
ATOM 13292 O O . ARG B 1 738 ? -3.166 24.812 30.203 1 93.62 738 ARG B O 1
ATOM 13299 N N . GLN B 1 739 ? -4.438 22.953 30.25 1 92.12 739 GLN B N 1
ATOM 13300 C CA . GLN B 1 739 ? -4.977 23.234 31.578 1 92.12 739 GLN B CA 1
ATOM 13301 C C . GLN B 1 739 ? -3.934 22.969 32.656 1 92.12 739 GLN B C 1
ATOM 13303 O O . GLN B 1 739 ? -3.812 23.75 33.625 1 92.12 739 GLN B O 1
ATOM 13308 N N . LEU B 1 740 ? -3.084 21.938 32.469 1 93.19 740 LEU B N 1
ATOM 13309 C CA . LEU B 1 740 ? -2.186 21.531 33.531 1 93.19 740 LEU B CA 1
ATOM 13310 C C . LEU B 1 740 ? -0.83 22.219 33.406 1 93.19 740 LEU B C 1
ATOM 13312 O O . LEU B 1 740 ? -0.152 22.453 34.406 1 93.19 740 LEU B O 1
ATOM 13316 N N . ILE B 1 741 ? -0.466 22.562 32.094 1 92.06 741 ILE B N 1
ATOM 13317 C CA . ILE B 1 741 ? 0.896 23.062 31.953 1 92.06 741 ILE B CA 1
ATOM 13318 C C . ILE B 1 741 ? 0.868 24.469 31.344 1 92.06 741 ILE B C 1
ATOM 13320 O O . ILE B 1 741 ? 1.34 25.422 31.969 1 92.06 741 ILE B O 1
ATOM 13324 N N . HIS B 1 742 ? 0.237 24.656 30.266 1 90.25 742 HIS B N 1
ATOM 13325 C CA . HIS B 1 742 ? 0.345 25.906 29.516 1 90.25 742 HIS B CA 1
ATOM 13326 C C . HIS B 1 742 ? -0.289 27.062 30.281 1 90.25 742 HIS B C 1
ATOM 13328 O O . HIS B 1 742 ? 0.303 28.141 30.391 1 90.25 742 HIS B O 1
ATOM 13334 N N . HIS B 1 743 ? -1.514 26.922 30.891 1 90.25 743 HIS B N 1
ATOM 13335 C CA . HIS B 1 743 ? -2.223 27.984 31.578 1 90.25 743 HIS B CA 1
ATOM 13336 C C . HIS B 1 743 ? -1.586 28.281 32.938 1 90.25 743 HIS B C 1
ATOM 13338 O O . HIS B 1 743 ? -1.636 29.422 33.406 1 90.25 743 HIS B O 1
ATOM 13344 N N . ARG B 1 744 ? -0.864 27.359 33.469 1 89.44 744 ARG B N 1
ATOM 13345 C CA . ARG B 1 744 ? -0.317 27.547 34.812 1 89.44 744 ARG B CA 1
ATOM 13346 C C . ARG B 1 744 ? 1.103 28.094 34.75 1 89.44 744 ARG B C 1
ATOM 13348 O O . ARG B 1 744 ? 1.477 28.953 35.562 1 89.44 744 ARG B O 1
ATOM 13355 N N . PHE B 1 745 ? 1.845 27.688 33.625 1 85.56 745 PHE B N 1
ATOM 13356 C CA . PHE B 1 745 ? 3.266 28 33.656 1 85.56 745 PHE B CA 1
ATOM 13357 C C . PHE B 1 745 ? 3.646 28.969 32.562 1 85.56 745 PHE B C 1
ATOM 13359 O O . PHE B 1 745 ? 4.68 29.641 32.625 1 85.56 745 PHE B O 1
ATOM 13366 N N . ILE B 1 746 ? 2.873 29.062 31.516 1 84.88 746 ILE B N 1
ATOM 13367 C CA . ILE B 1 746 ? 3.309 29.859 30.375 1 84.88 746 ILE B CA 1
ATOM 13368 C C . ILE B 1 746 ? 2.393 31.062 30.219 1 84.88 746 ILE B C 1
ATOM 13370 O O . ILE B 1 746 ? 2.789 32.188 30.5 1 84.88 746 ILE B O 1
ATOM 13374 N N . GLU B 1 747 ? 1.218 30.844 29.719 1 86.69 747 GLU B N 1
ATOM 13375 C CA . GLU B 1 747 ? 0.328 31.969 29.453 1 86.69 747 GLU B CA 1
ATOM 13376 C C . GLU B 1 747 ? -1.134 31.531 29.453 1 86.69 747 GLU B C 1
ATOM 13378 O O . GLU B 1 747 ? -1.461 30.438 28.969 1 86.69 747 GLU B O 1
ATOM 13383 N N . HIS B 1 748 ? -1.966 32.312 30.156 1 90.56 748 HIS B N 1
ATOM 13384 C CA . HIS B 1 748 ? -3.418 32.188 30.062 1 90.56 748 HIS B CA 1
ATOM 13385 C C . HIS B 1 748 ? -4.031 33.469 29.484 1 90.56 748 HIS B C 1
ATOM 13387 O O . HIS B 1 748 ? -4.266 34.438 30.203 1 90.56 748 HIS B O 1
ATOM 13393 N N . ARG B 1 749 ? -4.418 33.406 28.281 1 91 749 ARG B N 1
ATOM 13394 C CA . ARG B 1 749 ? -4.758 34.594 27.5 1 91 749 ARG B CA 1
ATOM 13395 C C . ARG B 1 749 ? -5.973 35.312 28.078 1 91 749 ARG B C 1
ATOM 13397 O O . ARG B 1 749 ? -5.973 36.531 28.234 1 91 749 ARG B O 1
ATOM 13404 N N . PRO B 1 750 ? -7.055 34.562 28.516 1 92.5 750 PRO B N 1
ATOM 13405 C CA . PRO B 1 750 ? -8.195 35.25 29.109 1 92.5 750 PRO B CA 1
ATOM 13406 C C . PRO B 1 750 ? -7.84 35.969 30.422 1 92.5 750 PRO B C 1
ATOM 13408 O O . PRO B 1 750 ? -8.273 37.094 30.672 1 92.5 750 PRO B O 1
ATOM 13411 N N . SER B 1 751 ? -7.074 35.344 31.25 1 91.75 751 SER B N 1
ATOM 13412 C CA . SER B 1 751 ? -6.668 35.938 32.5 1 91.75 751 SER B CA 1
ATOM 13413 C C . SER B 1 751 ? -5.773 37.156 32.281 1 91.75 751 SER B C 1
ATOM 13415 O O . SER B 1 751 ? -5.863 38.156 33 1 91.75 751 SER B O 1
ATOM 13417 N N . GLN B 1 752 ? -4.883 37.031 31.297 1 91.38 752 GLN B N 1
ATOM 13418 C CA . GLN B 1 752 ? -4.008 38.156 30.953 1 91.38 752 GLN B CA 1
ATOM 13419 C C . GLN B 1 752 ? -4.809 39.312 30.375 1 91.38 752 GLN B C 1
ATOM 13421 O O . GLN B 1 752 ? -4.461 40.5 30.578 1 91.38 752 GLN B O 1
ATOM 13426 N N . PHE B 1 753 ? -5.824 39 29.672 1 92.62 753 PHE B N 1
ATOM 13427 C CA . PHE B 1 753 ? -6.684 40.031 29.109 1 92.62 753 PHE B CA 1
ATOM 13428 C C . PHE B 1 753 ? -7.406 40.781 30.219 1 92.62 753 PHE B C 1
ATOM 13430 O O . PHE B 1 753 ? -7.523 42.031 30.156 1 92.62 753 PHE B O 1
ATOM 13437 N N . ILE B 1 754 ? -7.906 40.125 31.266 1 92.62 754 ILE B N 1
ATOM 13438 C CA . ILE B 1 754 ? -8.594 40.75 32.375 1 92.62 754 ILE B CA 1
ATOM 13439 C C . ILE B 1 754 ? -7.625 41.656 33.156 1 92.62 754 ILE B C 1
ATOM 13441 O O . ILE B 1 754 ? -7.977 42.75 33.531 1 92.62 754 ILE B O 1
ATOM 13445 N N . ASP B 1 755 ? -6.43 41.125 33.312 1 89.25 755 ASP B N 1
ATOM 13446 C CA . ASP B 1 755 ? -5.402 41.938 34 1 89.25 755 ASP B CA 1
ATOM 13447 C C . ASP B 1 755 ? -5.074 43.188 33.156 1 89.25 755 ASP B C 1
ATOM 13449 O O . ASP B 1 755 ? -4.848 44.25 33.75 1 89.25 755 ASP B O 1
ATOM 13453 N N . PHE B 1 756 ? -5.027 43 31.922 1 91.44 756 PHE B N 1
ATOM 13454 C CA . PHE B 1 756 ? -4.734 44.094 31.016 1 91.44 756 PHE B CA 1
ATOM 13455 C C . PHE B 1 756 ? -5.836 45.125 31.062 1 91.44 756 PHE B C 1
ATOM 13457 O O . PHE B 1 756 ? -5.559 46.344 31.016 1 91.44 756 PHE B O 1
ATOM 13464 N N . MET B 1 757 ? -7.055 44.781 31.125 1 92.88 757 MET B N 1
ATOM 13465 C CA . MET B 1 757 ? -8.18 45.688 31.219 1 92.88 757 MET B CA 1
ATOM 13466 C C . MET B 1 757 ? -8.133 46.5 32.5 1 92.88 757 MET B C 1
ATOM 13468 O O . MET B 1 757 ? -8.453 47.688 32.531 1 92.88 757 MET B O 1
ATOM 13472 N N . THR B 1 758 ? -7.707 45.906 33.531 1 90.62 758 THR B N 1
ATOM 13473 C CA . THR B 1 758 ? -7.586 46.594 34.812 1 90.62 758 THR B CA 1
ATOM 13474 C C . THR B 1 758 ? -6.484 47.625 34.75 1 90.62 758 THR B C 1
ATOM 13476 O O . THR B 1 758 ? -6.645 48.75 35.312 1 90.62 758 THR B O 1
ATOM 13479 N N . MET B 1 759 ? -5.43 47.25 34.094 1 87.81 759 MET B N 1
ATOM 13480 C CA . MET B 1 759 ? -4.332 48.219 33.969 1 87.81 759 MET B CA 1
ATOM 13481 C C . MET B 1 759 ? -4.73 49.375 33.062 1 87.81 759 MET B C 1
ATOM 13483 O O . MET B 1 759 ? -4.266 50.5 33.25 1 87.81 759 MET B O 1
ATOM 13487 N N . ALA B 1 760 ? -5.641 49.156 32.125 1 91.06 760 ALA B N 1
ATOM 13488 C CA . ALA B 1 760 ? -6.082 50.188 31.188 1 91.06 760 ALA B CA 1
ATOM 13489 C C . ALA B 1 760 ? -7.25 50.969 31.766 1 91.06 760 ALA B C 1
ATOM 13491 O O . ALA B 1 760 ? -7.656 52 31.188 1 91.06 760 ALA B O 1
ATOM 13492 N N . ASN B 1 761 ? -7.785 50.688 32.906 1 92.62 761 ASN B N 1
ATOM 13493 C CA . ASN B 1 761 ? -8.922 51.344 33.531 1 92.62 761 ASN B CA 1
ATOM 13494 C C . ASN B 1 761 ? -10.148 51.312 32.625 1 92.62 761 ASN B C 1
ATOM 13496 O O . ASN B 1 761 ? -10.828 52.344 32.5 1 92.62 761 ASN B O 1
ATOM 13500 N N . ILE B 1 762 ? -10.289 50.156 31.938 1 93.88 762 ILE B N 1
ATOM 13501 C CA . ILE B 1 762 ? -11.414 49.969 31.031 1 93.88 762 ILE B CA 1
ATOM 13502 C C . ILE B 1 762 ? -12.164 48.688 31.406 1 93.88 762 ILE B C 1
ATOM 13504 O O . ILE B 1 762 ? -11.547 47.656 31.688 1 93.88 762 ILE B O 1
ATOM 13508 N N . SER B 1 763 ? -13.43 48.75 31.516 1 95.19 763 SER B N 1
ATOM 13509 C CA . SER B 1 763 ? -14.281 47.562 31.734 1 95.19 763 SER B CA 1
ATOM 13510 C C . SER B 1 763 ? -15.031 47.188 30.469 1 95.19 763 SER B C 1
ATOM 13512 O O . SER B 1 763 ? -15.078 47.969 29.516 1 95.19 763 SER B O 1
ATOM 13514 N N . ALA B 1 764 ? -15.477 46 30.391 1 95.5 764 ALA B N 1
ATOM 13515 C CA . ALA B 1 764 ? -16.219 45.531 29.219 1 95.5 764 ALA B CA 1
ATOM 13516 C C . ALA B 1 764 ? -17.594 45 29.625 1 95.5 764 ALA B C 1
ATOM 13518 O O . ALA B 1 764 ? -17.719 44.25 30.594 1 95.5 764 ALA B O 1
ATOM 13519 N N . PHE B 1 765 ? -18.594 45.531 29.016 1 94.94 765 PHE B N 1
ATOM 13520 C CA . PHE B 1 765 ? -19.969 45.031 29.156 1 94.94 765 PHE B CA 1
ATOM 13521 C C . PHE B 1 765 ? -20.422 44.312 27.906 1 94.94 765 PHE B C 1
ATOM 13523 O O . PHE B 1 765 ? -20.578 44.906 26.844 1 94.94 765 PHE B O 1
ATOM 13530 N N . ILE B 1 766 ? -20.625 42.938 28 1 95.38 766 ILE B N 1
ATOM 13531 C CA . ILE B 1 766 ? -20.891 42.062 26.859 1 95.38 766 ILE B CA 1
ATOM 13532 C C . ILE B 1 766 ? -22.297 41.5 26.969 1 95.38 766 ILE B C 1
ATOM 13534 O O . ILE B 1 766 ? -22.672 40.906 27.984 1 95.38 766 ILE B O 1
ATOM 13538 N N . LEU B 1 767 ? -23.109 41.719 25.953 1 93.44 767 LEU B N 1
ATOM 13539 C CA . LEU B 1 767 ? -24.438 41.125 25.891 1 93.44 767 LEU B CA 1
ATOM 13540 C C . LEU B 1 767 ? -24.531 40.125 24.734 1 93.44 767 LEU B C 1
ATOM 13542 O O . LEU B 1 767 ? -24.578 40.5 23.562 1 93.44 767 LEU B O 1
ATOM 13546 N N . ASP B 1 768 ? -24.594 38.906 25.062 1 91.12 768 ASP B N 1
ATOM 13547 C CA . ASP B 1 768 ? -24.641 37.875 24.047 1 91.12 768 ASP B CA 1
ATOM 13548 C C . ASP B 1 768 ? -26.078 37.5 23.703 1 91.12 768 ASP B C 1
ATOM 13550 O O . ASP B 1 768 ? -26.328 36.875 22.656 1 91.12 768 ASP B O 1
ATOM 13554 N N . ASP B 1 769 ? -26.969 37.781 24.609 1 87.44 769 ASP B N 1
ATOM 13555 C CA . ASP B 1 769 ? -28.391 37.531 24.391 1 87.44 769 ASP B CA 1
ATOM 13556 C C . ASP B 1 769 ? -29.25 38.719 24.828 1 87.44 769 ASP B C 1
ATOM 13558 O O . ASP B 1 769 ? -28.719 39.781 25.203 1 87.44 769 ASP B O 1
ATOM 13562 N N . GLU B 1 770 ? -30.531 38.625 24.891 1 83.75 770 GLU B N 1
ATOM 13563 C CA . GLU B 1 770 ? -31.422 39.75 25.203 1 83.75 770 GLU B CA 1
ATOM 13564 C C . GLU B 1 770 ? -31.328 40.125 26.672 1 83.75 770 GLU B C 1
ATOM 13566 O O . GLU B 1 770 ? -31.266 41.312 27.016 1 83.75 770 GLU B O 1
ATOM 13571 N N . LEU B 1 771 ? -31.234 39.156 27.516 1 88.56 771 LEU B N 1
ATOM 13572 C CA . LEU B 1 771 ? -31.219 39.5 28.938 1 88.56 771 LEU B CA 1
ATOM 13573 C C . LEU B 1 771 ? -30.016 38.906 29.641 1 88.56 771 LEU B C 1
ATOM 13575 O O . LEU B 1 771 ? -29.906 38.969 30.859 1 88.56 771 LEU B O 1
ATOM 13579 N N . HIS B 1 772 ? -29.156 38.312 28.844 1 90.69 772 HIS B N 1
ATOM 13580 C CA . HIS B 1 772 ? -27.984 37.656 29.406 1 90.69 772 HIS B CA 1
ATOM 13581 C C . HIS B 1 772 ? -26.703 38.281 28.844 1 90.69 772 HIS B C 1
ATOM 13583 O O . HIS B 1 772 ? -26.656 38.625 27.656 1 90.69 772 HIS B O 1
ATOM 13589 N N . GLY B 1 773 ? -25.656 38.375 29.672 1 93.62 773 GLY B N 1
ATOM 13590 C CA . GLY B 1 773 ? -24.359 38.875 29.234 1 93.62 773 GLY B CA 1
ATOM 13591 C C . GLY B 1 773 ? -23.266 38.656 30.25 1 93.62 773 GLY B C 1
ATOM 13592 O O . GLY B 1 773 ? -23.344 37.781 31.109 1 93.62 773 GLY B O 1
ATOM 13593 N N . TYR B 1 774 ? -22.234 39.406 30.031 1 96 774 TYR B N 1
ATOM 13594 C CA . TYR B 1 774 ? -21.078 39.344 30.906 1 96 774 TYR B CA 1
ATOM 13595 C C . TYR B 1 774 ? -20.531 40.719 31.203 1 96 774 TYR B C 1
ATOM 13597 O O . TYR B 1 774 ? -20.734 41.656 30.422 1 96 774 TYR B O 1
ATOM 13605 N N . TYR B 1 775 ? -19.953 40.906 32.375 1 96.19 775 TYR B N 1
ATOM 13606 C CA . TYR B 1 775 ? -19.312 42.156 32.781 1 96.19 775 TYR B CA 1
ATOM 13607 C C . TYR B 1 775 ? -17.906 41.875 33.312 1 96.19 775 TYR B C 1
ATOM 13609 O O . TYR B 1 775 ? -17.734 41.062 34.219 1 96.19 775 TYR B O 1
ATOM 13617 N N . ILE B 1 776 ? -16.938 42.469 32.75 1 96.19 776 ILE B N 1
ATOM 13618 C CA . ILE B 1 776 ? -15.562 42.406 33.219 1 96.19 776 ILE B CA 1
ATOM 13619 C C . ILE B 1 776 ? -15.188 43.75 33.844 1 96.19 776 ILE B C 1
ATOM 13621 O O . ILE B 1 776 ? -15.18 44.781 33.156 1 96.19 776 ILE B O 1
ATOM 13625 N N . HIS B 1 777 ? -14.891 43.719 35.094 1 93.81 777 HIS B N 1
ATOM 13626 C CA . HIS B 1 777 ? -14.57 44.969 35.812 1 93.81 777 HIS B CA 1
ATOM 13627 C C . HIS B 1 777 ? -13.086 45.312 35.656 1 93.81 777 HIS B C 1
ATOM 13629 O O . HIS B 1 777 ? -12.227 44.531 36.094 1 93.81 777 HIS B O 1
ATOM 13635 N N . GLY B 1 778 ? -12.797 46.438 34.969 1 93.12 778 GLY B N 1
ATOM 13636 C CA . GLY B 1 778 ? -11.414 46.844 34.781 1 93.12 778 GLY B CA 1
ATOM 13637 C C . GLY B 1 778 ? -11.125 48.219 35.312 1 93.12 778 GLY B C 1
ATOM 13638 O O . GLY B 1 778 ? -10.398 49 34.719 1 93.12 778 GLY B O 1
ATOM 13639 N N . ARG B 1 779 ? -11.75 48.625 36.438 1 89.31 779 ARG B N 1
ATOM 13640 C CA . ARG B 1 779 ? -11.461 49.906 37.062 1 89.31 779 ARG B CA 1
ATOM 13641 C C . ARG B 1 779 ? -10.156 49.844 37.844 1 89.31 779 ARG B C 1
ATOM 13643 O O . ARG B 1 779 ? -9.945 48.938 38.656 1 89.31 779 ARG B O 1
ATOM 13650 N N . ALA B 1 780 ? -9.32 50.781 37.531 1 84 780 ALA B N 1
ATOM 13651 C CA . ALA B 1 780 ? -8.016 50.812 38.188 1 84 780 ALA B CA 1
ATOM 13652 C C . ALA B 1 780 ? -8.133 51.344 39.594 1 84 780 ALA B C 1
ATOM 13654 O O . ALA B 1 780 ? -9.07 52.094 39.906 1 84 780 ALA B O 1
ATOM 13655 N N . LEU B 1 781 ? -7.223 51.031 40.375 1 78.25 781 LEU B N 1
ATOM 13656 C CA . LEU B 1 781 ? -7.207 51.469 41.781 1 78.25 781 LEU B CA 1
ATOM 13657 C C . LEU B 1 781 ? -6.48 52.781 41.906 1 78.25 781 LEU B C 1
ATOM 13659 O O . LEU B 1 781 ? -6.68 53.5 42.906 1 78.25 781 LEU B O 1
ATOM 13663 N N . HIS B 1 782 ? -5.77 53.031 40.906 1 77.88 782 HIS B N 1
ATOM 13664 C CA . HIS B 1 782 ? -4.984 54.25 40.969 1 77.88 782 HIS B CA 1
ATOM 13665 C C . HIS B 1 782 ? -5.754 55.438 40.375 1 77.88 782 HIS B C 1
ATOM 13667 O O . HIS B 1 782 ? -6.781 55.25 39.719 1 77.88 782 HIS B O 1
ATOM 13673 N N . ALA B 1 783 ? -5.281 56.594 40.688 1 71.5 783 ALA B N 1
ATOM 13674 C CA . ALA B 1 783 ? -5.992 57.812 40.312 1 71.5 783 ALA B CA 1
ATOM 13675 C C . ALA B 1 783 ? -6.016 58 38.812 1 71.5 783 ALA B C 1
ATOM 13677 O O . ALA B 1 783 ? -7.02 58.438 38.25 1 71.5 783 ALA B O 1
ATOM 13678 N N . PHE B 1 784 ? -4.93 57.688 38.156 1 77.88 784 PHE B N 1
ATOM 13679 C CA . PHE B 1 784 ? -4.895 57.906 36.719 1 77.88 784 PHE B CA 1
ATOM 13680 C C . PHE B 1 784 ? -4.164 56.75 36 1 77.88 784 PHE B C 1
ATOM 13682 O O . PHE B 1 784 ? -3.084 56.344 36.438 1 77.88 784 PHE B O 1
ATOM 13689 N N . ALA B 1 785 ? -4.844 56.219 35.031 1 76 785 ALA B N 1
ATOM 13690 C CA . ALA B 1 785 ? -4.207 55.188 34.188 1 76 785 ALA B CA 1
ATOM 13691 C C . ALA B 1 785 ? -3.455 55.844 33.031 1 76 785 ALA B C 1
ATOM 13693 O O . ALA B 1 785 ? -2.498 55.25 32.5 1 76 785 ALA B O 1
ATOM 13694 N N . ASP B 1 786 ? -4.012 56.938 32.594 1 79.19 786 ASP B N 1
ATOM 13695 C CA . ASP B 1 786 ? -3.316 57.688 31.547 1 79.19 786 ASP B CA 1
ATOM 13696 C C . ASP B 1 786 ? -2.082 58.375 32.125 1 79.19 786 ASP B C 1
ATOM 13698 O O . ASP B 1 786 ? -2.117 59.594 32.406 1 79.19 786 ASP B O 1
ATOM 13702 N N . ALA B 1 787 ? -0.997 57.594 32.312 1 77.56 787 ALA B N 1
ATOM 13703 C CA . ALA B 1 787 ? 0.206 58.062 33 1 77.56 787 ALA B CA 1
ATOM 13704 C C . ALA B 1 787 ? 1.456 57.75 32.188 1 77.56 787 ALA B C 1
ATOM 13706 O O . ALA B 1 787 ? 1.373 57.125 31.125 1 77.56 787 ALA B O 1
ATOM 13707 N N . ASN B 1 788 ? 2.461 58.344 32.594 1 78 788 ASN B N 1
ATOM 13708 C CA . ASN B 1 788 ? 3.754 58.062 31.969 1 78 788 ASN B CA 1
ATOM 13709 C C . ASN B 1 788 ? 4.34 56.75 32.469 1 78 788 ASN B C 1
ATOM 13711 O O . ASN B 1 788 ? 3.742 56.094 33.344 1 78 788 ASN B O 1
ATOM 13715 N N . MET B 1 789 ? 5.383 56.312 31.953 1 76.31 789 MET B N 1
ATOM 13716 C CA . MET B 1 789 ? 5.969 55 32.219 1 76.31 789 MET B CA 1
ATOM 13717 C C . MET B 1 789 ? 6.395 54.906 33.688 1 76.31 789 MET B C 1
ATOM 13719 O O . MET B 1 789 ? 6.242 53.844 34.312 1 76.31 789 MET B O 1
ATOM 13723 N N . GLU B 1 790 ? 6.914 56.031 34.25 1 73.94 790 GLU B N 1
ATOM 13724 C CA . GLU B 1 790 ? 7.352 56.031 35.625 1 73.94 790 GLU B CA 1
ATOM 13725 C C . GLU B 1 790 ? 6.172 55.844 36.594 1 73.94 790 GLU B C 1
ATOM 13727 O O . GLU B 1 790 ? 6.258 55.094 37.562 1 73.94 790 GLU B O 1
ATOM 13732 N N . GLU B 1 791 ? 5.195 56.531 36.156 1 78.44 791 GLU B N 1
ATOM 13733 C CA . GLU B 1 791 ? 4.012 56.469 37.031 1 78.44 791 GLU B CA 1
ATOM 13734 C C . GLU B 1 791 ? 3.379 55.094 36.969 1 78.44 791 GLU B C 1
ATOM 13736 O O . GLU B 1 791 ? 2.945 54.562 38 1 78.44 791 GLU B O 1
ATOM 13741 N N . ILE B 1 792 ? 3.299 54.469 35.844 1 79.5 792 ILE B N 1
ATOM 13742 C CA . ILE B 1 792 ? 2.682 53.156 35.719 1 79.5 792 ILE B CA 1
ATOM 13743 C C . ILE B 1 792 ? 3.521 52.125 36.469 1 79.5 792 ILE B C 1
ATOM 13745 O O . ILE B 1 792 ? 2.979 51.219 37.125 1 79.5 792 ILE B O 1
ATOM 13749 N N . THR B 1 793 ? 4.84 52.219 36.312 1 75.94 793 THR B N 1
ATOM 13750 C CA . THR B 1 793 ? 5.723 51.281 37 1 75.94 793 THR B CA 1
ATOM 13751 C C . THR B 1 793 ? 5.609 51.438 38.531 1 75.94 793 THR B C 1
ATOM 13753 O O . THR B 1 793 ? 5.672 50.438 39.25 1 75.94 793 THR B O 1
ATOM 13756 N N . HIS B 1 794 ? 5.512 52.719 38.906 1 77.25 794 HIS B N 1
ATOM 13757 C CA . HIS B 1 794 ? 5.324 53 40.344 1 77.25 794 HIS B CA 1
ATOM 13758 C C . HIS B 1 794 ? 3.998 52.406 40.844 1 77.25 794 HIS B C 1
ATOM 13760 O O . HIS B 1 794 ? 3.932 51.844 41.906 1 77.25 794 HIS B O 1
ATOM 13766 N N . GLN B 1 795 ? 3.02 52.594 40.031 1 79.38 795 GLN B N 1
ATOM 13767 C CA . GLN B 1 795 ? 1.707 52.062 40.406 1 79.38 795 GLN B CA 1
ATOM 13768 C C . GLN B 1 795 ? 1.726 50.562 40.5 1 79.38 795 GLN B C 1
ATOM 13770 O O . GLN B 1 795 ? 1.134 49.969 41.406 1 79.38 795 GLN B O 1
ATOM 13775 N N . LEU B 1 796 ? 2.365 49.906 39.594 1 77.06 796 LEU B N 1
ATOM 13776 C CA . LEU B 1 796 ? 2.445 48.438 39.594 1 77.06 796 LEU B CA 1
ATOM 13777 C C . LEU B 1 796 ? 3.264 47.938 40.781 1 77.06 796 LEU B C 1
ATOM 13779 O O . LEU B 1 796 ? 2.967 46.875 41.312 1 77.06 796 LEU B O 1
ATOM 13783 N N . HIS B 1 797 ? 4.254 48.719 41.062 1 75.75 797 HIS B N 1
ATOM 13784 C CA . HIS B 1 797 ? 5.055 48.344 42.25 1 75.75 797 HIS B CA 1
ATOM 13785 C C . HIS B 1 797 ? 4.246 48.469 43.531 1 75.75 797 HIS B C 1
ATOM 13787 O O . HIS B 1 797 ? 4.344 47.625 44.406 1 75.75 797 HIS B O 1
ATOM 13793 N N . MET B 1 798 ? 3.48 49.531 43.531 1 79.69 798 MET B N 1
ATOM 13794 C CA . MET B 1 798 ? 2.635 49.719 44.719 1 79.69 798 MET B CA 1
ATOM 13795 C C . MET B 1 798 ? 1.607 48.594 44.844 1 79.69 798 MET B C 1
ATOM 13797 O O . MET B 1 798 ? 1.269 48.156 45.938 1 79.69 798 MET B O 1
ATOM 13801 N N . GLU B 1 799 ? 1.134 48.125 43.781 1 78.94 799 GLU B N 1
ATOM 13802 C CA . GLU B 1 799 ? 0.179 47.031 43.781 1 78.94 799 GLU B CA 1
ATOM 13803 C C . GLU B 1 799 ? 0.837 45.719 44.25 1 78.94 799 GLU B C 1
ATOM 13805 O O . GLU B 1 799 ? 0.22 44.906 44.938 1 78.94 799 GLU B O 1
ATOM 13810 N N . ARG B 1 800 ? 2.023 45.531 43.781 1 75.56 800 ARG B N 1
ATOM 13811 C CA . ARG B 1 800 ? 2.75 44.344 44.156 1 75.56 800 ARG B CA 1
ATOM 13812 C C . ARG B 1 800 ? 3.033 44.312 45.625 1 75.56 800 ARG B C 1
ATOM 13814 O O . ARG B 1 800 ? 3.021 43.25 46.25 1 75.56 800 A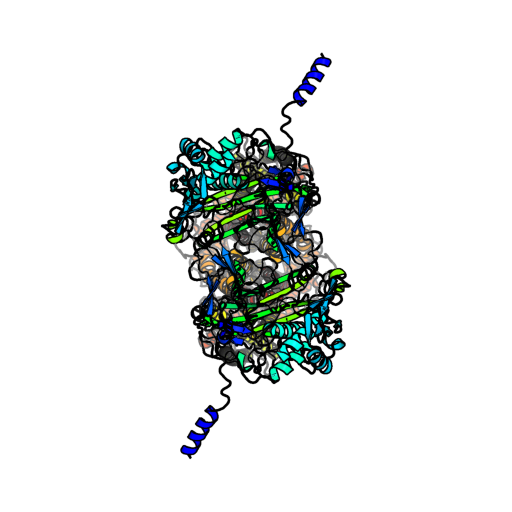RG B O 1
ATOM 13821 N N . MET B 1 801 ? 3.236 45.594 46.156 1 71.75 801 MET B N 1
ATOM 13822 C CA . MET B 1 801 ? 3.531 45.688 47.562 1 71.75 801 MET B CA 1
ATOM 13823 C C . MET B 1 801 ? 2.246 45.719 48.406 1 71.75 801 MET B C 1
ATOM 13825 O O . MET B 1 801 ? 2.291 45.844 49.625 1 71.75 801 MET B O 1
ATOM 13829 N N . GLU B 1 802 ? 1.026 45.562 47.688 1 74.38 802 GLU B N 1
ATOM 13830 C CA . GLU B 1 802 ? -0.289 45.5 48.344 1 74.38 802 GLU B CA 1
ATOM 13831 C C . GLU B 1 802 ? -0.569 46.781 49.125 1 74.38 802 GLU B C 1
ATOM 13833 O O . GLU B 1 802 ? -1.098 46.719 50.25 1 74.38 802 GLU B O 1
ATOM 13838 N N . MET B 1 803 ? -0.053 47.844 48.594 1 73.69 803 MET B N 1
ATOM 13839 C CA . MET B 1 803 ? -0.271 49.125 49.25 1 73.69 803 MET B CA 1
ATOM 13840 C C . MET B 1 803 ? -1.557 49.781 48.781 1 73.69 803 MET B C 1
ATOM 13842 O O . MET B 1 803 ? -1.956 50.844 49.281 1 73.69 803 MET B O 1
ATOM 13846 N N . VAL B 1 804 ? -2.1 49.219 47.844 1 75.5 804 VAL B N 1
ATOM 13847 C CA . VAL B 1 804 ? -3.352 49.719 47.281 1 75.5 804 VAL B CA 1
ATOM 13848 C C . VAL B 1 804 ? -4.469 48.719 47.5 1 75.5 804 VAL B C 1
ATOM 13850 O O . VAL B 1 804 ? -4.207 47.562 47.906 1 75.5 804 VAL B O 1
ATOM 13853 N N . LYS B 1 805 ? -5.715 49.188 47.375 1 73.06 805 LYS B N 1
ATOM 13854 C CA . LYS B 1 805 ? -6.879 48.312 47.562 1 73.06 805 LYS B CA 1
ATOM 13855 C C . LYS B 1 805 ? -6.891 47.188 46.531 1 73.06 805 LYS B C 1
ATOM 13857 O O . LYS B 1 805 ? -6.25 47.281 45.5 1 73.06 805 LYS B O 1
ATOM 13862 N N . LYS B 1 806 ? -7.531 46.156 46.969 1 77.88 806 LYS B N 1
ATOM 13863 C CA . LYS B 1 806 ? -7.598 45 46.094 1 77.88 806 LYS B CA 1
ATOM 13864 C C . LYS B 1 806 ? -8.438 45.25 44.844 1 77.88 806 LYS B C 1
ATOM 13866 O O . LYS B 1 806 ? -9.422 46 44.906 1 77.88 806 LYS B O 1
ATOM 13871 N N . ARG B 1 807 ? -7.965 44.719 43.75 1 80.88 807 ARG B N 1
ATOM 13872 C CA . ARG B 1 807 ? -8.68 44.812 42.5 1 80.88 807 ARG B CA 1
ATOM 13873 C C . ARG B 1 807 ? -10.047 44.156 42.562 1 80.88 807 ARG B C 1
ATOM 13875 O O . ARG B 1 807 ? -10.266 43.281 43.406 1 80.88 807 ARG B O 1
ATOM 13882 N N . GLY B 1 808 ? -11.016 44.75 41.844 1 85.19 808 GLY B N 1
ATOM 13883 C CA . GLY B 1 808 ? -12.305 44.094 41.75 1 85.19 808 GLY B CA 1
ATOM 13884 C C . GLY B 1 808 ? -13.469 45 42.125 1 85.19 808 GLY B C 1
ATOM 13885 O O . GLY B 1 808 ? -13.273 46.062 42.688 1 85.19 808 GLY B O 1
ATOM 13886 N N . LEU B 1 809 ? -14.586 44.531 41.656 1 84.88 809 LEU B N 1
ATOM 13887 C CA . LEU B 1 809 ? -15.812 45.281 41.969 1 84.88 809 LEU B CA 1
ATOM 13888 C C . LEU B 1 809 ? -16.297 44.969 43.375 1 84.88 809 LEU B C 1
ATOM 13890 O O . LEU B 1 809 ? -16.578 45.875 44.156 1 84.88 809 LEU B O 1
ATOM 13894 N N . ILE B 1 810 ? -16.406 43.594 43.594 1 85.5 810 ILE B N 1
ATOM 13895 C CA . ILE B 1 810 ? -16.859 43.125 44.906 1 85.5 810 ILE B CA 1
ATOM 13896 C C . ILE B 1 810 ? -15.852 42.156 45.469 1 85.5 810 ILE B C 1
ATOM 13898 O O . ILE B 1 810 ? -15.703 41.031 44.969 1 85.5 810 ILE B O 1
ATOM 13902 N N . ASN B 1 811 ? -15.227 42.406 46.562 1 82.44 811 ASN B N 1
ATOM 13903 C CA . ASN B 1 811 ? -14.352 41.5 47.281 1 82.44 811 ASN B CA 1
ATOM 13904 C C . ASN B 1 811 ? -13.305 40.875 46.344 1 82.44 811 ASN B C 1
ATOM 13906 O O . ASN B 1 811 ? -13.086 39.656 46.375 1 82.44 811 ASN B O 1
ATOM 13910 N N . GLY B 1 812 ? -12.828 41.594 45.406 1 82.56 812 GLY B N 1
ATOM 13911 C CA . GLY B 1 812 ? -11.727 41.156 44.562 1 82.56 812 GLY B CA 1
ATOM 13912 C C . GLY B 1 812 ? -12.18 40.406 43.312 1 82.56 812 GLY B C 1
ATOM 13913 O O . GLY B 1 812 ? -11.359 39.906 42.562 1 82.56 812 GLY B O 1
ATOM 13914 N N . LYS B 1 813 ? -13.461 40.312 43.031 1 89.62 813 LYS B N 1
ATOM 13915 C CA . LYS B 1 813 ? -14 39.625 41.875 1 89.62 813 LYS B CA 1
ATOM 13916 C C . LYS B 1 813 ? -14.016 40.562 40.656 1 89.62 813 LYS B C 1
ATOM 13918 O O . LYS B 1 813 ? -14.531 41.688 40.75 1 89.62 813 LYS B O 1
ATOM 13923 N N . ASP B 1 814 ? -13.477 40.031 39.531 1 91.81 814 ASP B N 1
ATOM 13924 C CA . ASP B 1 814 ? -13.328 40.906 38.375 1 91.81 814 ASP B CA 1
ATOM 13925 C C . ASP B 1 814 ? -14.258 40.5 37.25 1 91.81 814 ASP B C 1
ATOM 13927 O O . ASP B 1 814 ? -14.562 41.281 36.375 1 91.81 814 ASP B O 1
ATOM 13931 N N . THR B 1 815 ? -14.719 39.281 37.188 1 94.81 815 THR B N 1
ATOM 13932 C CA . THR B 1 815 ? -15.547 38.781 36.094 1 94.81 815 THR B CA 1
ATOM 13933 C C . THR B 1 815 ? -16.906 38.344 36.625 1 94.81 815 THR B C 1
ATOM 13935 O O . THR B 1 815 ? -17 37.656 37.625 1 94.81 815 THR B O 1
ATOM 13938 N N . PHE B 1 816 ? -17.984 38.719 35.875 1 94.94 816 PHE B N 1
ATOM 13939 C CA . PHE B 1 816 ? -19.344 38.406 36.344 1 94.94 816 PHE B CA 1
ATOM 13940 C C . PHE B 1 816 ? -20.203 37.969 35.156 1 94.94 816 PHE B C 1
ATOM 13942 O O . PHE B 1 816 ? -20.031 38.438 34.031 1 94.94 816 PHE B O 1
ATOM 13949 N N . GLU B 1 817 ? -21.062 37.062 35.406 1 94.44 817 GLU B N 1
ATOM 13950 C CA . GLU B 1 817 ? -22.188 36.781 34.531 1 94.44 817 GLU B CA 1
ATOM 13951 C C . GLU B 1 817 ? -23.422 37.594 34.938 1 94.44 817 GLU B C 1
ATOM 13953 O O . GLU B 1 817 ? -23.812 37.594 36.094 1 94.44 817 GLU B O 1
ATOM 13958 N N . VAL B 1 818 ? -23.969 38.312 33.938 1 93.88 818 VAL B N 1
ATOM 13959 C CA . VAL B 1 818 ? -24.969 39.312 34.281 1 93.88 818 VAL B CA 1
ATOM 13960 C C . VAL B 1 818 ? -26.312 38.938 33.625 1 93.88 818 VAL B C 1
ATOM 13962 O O . VAL B 1 818 ? -26.344 38.5 32.469 1 93.88 818 VAL B O 1
ATOM 13965 N N . PHE B 1 819 ? -27.359 39.062 34.406 1 91.94 819 PHE B N 1
ATOM 13966 C CA . PHE B 1 819 ? -28.734 38.969 33.906 1 91.94 819 PHE B CA 1
ATOM 13967 C C . PHE B 1 819 ? -29.469 40.281 34.156 1 91.94 819 PHE B C 1
ATOM 13969 O O . PHE B 1 819 ? -29.672 40.688 35.281 1 91.94 819 PHE B O 1
ATOM 13976 N N . ILE B 1 820 ? -29.797 41.031 33.062 1 91.12 820 ILE B N 1
ATOM 13977 C CA . ILE B 1 820 ? -30.328 42.375 33.156 1 91.12 820 ILE B CA 1
ATOM 13978 C C . ILE B 1 820 ? -31.859 42.312 33.062 1 91.12 820 ILE B C 1
ATOM 13980 O O . ILE B 1 820 ? -32.438 41.312 32.594 1 91.12 820 ILE B O 1
ATOM 13984 N N . THR B 1 821 ? -32.406 43.375 33.562 1 87.69 821 THR B N 1
ATOM 13985 C CA . THR B 1 821 ? -33.875 43.469 33.469 1 87.69 821 THR B CA 1
ATOM 13986 C C . THR B 1 821 ? -34.312 44 32.094 1 87.69 821 THR B C 1
ATOM 13988 O O . THR B 1 821 ? -33.5 44.594 31.375 1 87.69 821 THR B O 1
ATOM 13991 N N . ALA B 1 822 ? -35.562 43.75 31.734 1 85.31 822 ALA B N 1
ATOM 13992 C CA . ALA B 1 822 ? -36.094 44.156 30.438 1 85.31 822 ALA B CA 1
ATOM 13993 C C . ALA B 1 822 ? -36.062 45.688 30.281 1 85.31 822 ALA B C 1
ATOM 13995 O O . ALA B 1 822 ? -35.812 46.188 29.203 1 85.31 822 ALA B O 1
ATOM 13996 N N . ASP B 1 823 ? -36.281 46.406 31.406 1 84.75 823 ASP B N 1
ATOM 13997 C CA . ASP B 1 823 ? -36.281 47.875 31.375 1 84.75 823 ASP B CA 1
ATOM 13998 C C . ASP B 1 823 ? -34.875 48.406 31.109 1 84.75 823 ASP B C 1
ATOM 14000 O O . ASP B 1 823 ? -34.719 49.406 30.391 1 84.75 823 ASP B O 1
ATOM 14004 N N . PHE B 1 824 ? -33.969 47.812 31.781 1 89.88 824 PHE B N 1
ATOM 14005 C CA . PHE B 1 824 ? -32.594 48.219 31.562 1 89.88 824 PHE B CA 1
ATOM 14006 C C . PHE B 1 824 ? -32.188 48 30.109 1 89.88 824 PHE B C 1
ATOM 14008 O O . PHE B 1 824 ? -31.531 48.875 29.516 1 89.88 824 PHE B O 1
ATOM 14015 N N . LYS B 1 825 ? -32.594 46.906 29.547 1 87.62 825 LYS B N 1
ATOM 14016 C CA . LYS B 1 825 ? -32.25 46.594 28.156 1 87.62 825 LYS B CA 1
ATOM 14017 C C . LYS B 1 825 ? -32.875 47.594 27.188 1 87.62 825 LYS B C 1
ATOM 14019 O O . LYS B 1 825 ? -32.219 48.031 26.234 1 87.62 825 LYS B O 1
ATOM 14024 N N . LEU B 1 826 ? -34.094 47.906 27.422 1 86.31 826 LEU B N 1
ATOM 14025 C CA . LEU B 1 826 ? -34.781 48.875 26.562 1 86.31 826 LEU B CA 1
ATOM 14026 C C . LEU B 1 826 ? -34.094 50.219 26.625 1 86.31 826 LEU B C 1
ATOM 14028 O O . LEU B 1 826 ? -33.938 50.906 25.594 1 86.31 826 LEU B O 1
ATOM 14032 N N . HIS B 1 827 ? -33.688 50.594 27.797 1 88 827 HIS B N 1
ATOM 14033 C CA . HIS B 1 827 ? -33 51.844 27.938 1 88 827 HIS B CA 1
ATOM 14034 C C . HIS B 1 827 ? -31.625 51.812 27.297 1 88 827 HIS B C 1
ATOM 14036 O O . HIS B 1 827 ? -31.203 52.781 26.656 1 88 827 HIS B O 1
ATOM 14042 N N . TYR B 1 828 ? -31 50.719 27.531 1 89 828 TYR B N 1
ATOM 14043 C CA . TYR B 1 828 ? -29.688 50.5 26.922 1 89 828 TYR B CA 1
ATOM 14044 C C . TYR B 1 828 ? -29.781 50.562 25.406 1 89 828 TYR B C 1
ATOM 14046 O O . TYR B 1 828 ? -28.953 51.219 24.75 1 89 828 TYR B O 1
ATOM 14054 N N . LEU B 1 829 ? -30.766 49.938 24.797 1 85.5 829 LEU B N 1
ATOM 14055 C CA . LEU B 1 829 ? -30.938 49.906 23.344 1 85.5 829 LEU B CA 1
ATOM 14056 C C . LEU B 1 829 ? -31.297 51.312 22.812 1 85.5 829 LEU B C 1
ATOM 14058 O O . LEU B 1 829 ? -30.891 51.688 21.719 1 85.5 829 LEU B O 1
ATOM 14062 N N . SER B 1 830 ? -32.031 52.031 23.594 1 85.31 830 SER B N 1
ATOM 14063 C CA . SER B 1 830 ? -32.375 53.375 23.172 1 85.31 830 SER B CA 1
ATOM 14064 C C . SER B 1 830 ? -31.156 54.281 23.125 1 85.31 830 SER B C 1
ATOM 14066 O O . SER B 1 830 ? -31.016 55.094 22.203 1 85.31 830 SER B O 1
ATOM 14068 N N . LEU B 1 831 ? -30.297 54.062 24.062 1 85.06 831 LEU B N 1
ATOM 14069 C CA . LEU B 1 831 ? -29.062 54.844 24.062 1 85.06 831 LEU B CA 1
ATOM 14070 C C . LEU B 1 831 ? -28.094 54.375 22.984 1 85.06 831 LEU B C 1
ATOM 14072 O O . LEU B 1 831 ? -27.406 55.156 22.359 1 85.06 831 LEU B O 1
ATOM 14076 N N . PHE B 1 832 ? -28.219 53.156 22.812 1 79.38 832 PHE B N 1
ATOM 14077 C CA . PHE B 1 832 ? -27.328 52.562 21.828 1 79.38 832 PHE B CA 1
ATOM 14078 C C . PHE B 1 832 ? -27.75 52.938 20.422 1 79.38 832 PHE B C 1
ATOM 14080 O O . PHE B 1 832 ? -26.906 53.156 19.547 1 79.38 832 PHE B O 1
ATOM 14087 N N . LYS B 1 833 ? -29.016 52.812 20.141 1 75.81 833 LYS B N 1
ATOM 14088 C CA . LYS B 1 833 ? -29.547 53.188 18.828 1 75.81 833 LYS B CA 1
ATOM 14089 C C . LYS B 1 833 ? -29.234 54.656 18.516 1 75.81 833 LYS B C 1
ATOM 14091 O O . LYS B 1 833 ? -29.047 55.031 17.359 1 75.81 833 LYS B O 1
ATOM 14096 N N . GLU B 1 834 ? -29.219 55.406 19.531 1 70.75 834 GLU B N 1
ATOM 14097 C CA . GLU B 1 834 ? -28.828 56.812 19.328 1 70.75 834 GLU B CA 1
ATOM 14098 C C . GLU B 1 834 ? -27.375 56.938 18.859 1 70.75 834 GLU B C 1
ATOM 14100 O O . GLU B 1 834 ? -27.047 57.812 18.078 1 70.75 834 GLU B O 1
ATOM 14105 N N . VAL B 1 835 ? -26.656 56 19.297 1 61 835 VAL B N 1
ATOM 14106 C CA . VAL B 1 835 ? -25.25 55.969 18.906 1 61 835 VAL B CA 1
ATOM 14107 C C . VAL B 1 835 ? -25.109 55.469 17.469 1 61 835 VAL B C 1
ATOM 14109 O O . VAL B 1 835 ? -24.344 56.031 16.688 1 61 835 VAL B O 1
ATOM 14112 N N . HIS B 1 836 ? -25.859 54.406 16.969 1 58.88 836 HIS B N 1
ATOM 14113 C CA . HIS B 1 836 ? -25.641 53.719 15.703 1 58.88 836 HIS B CA 1
ATOM 14114 C C . HIS B 1 836 ? -26.547 54.281 14.609 1 58.88 836 HIS B C 1
ATOM 14116 O O . HIS B 1 836 ? -26.219 54.188 13.43 1 58.88 836 HIS B O 1
ATOM 14122 N N . PHE B 1 837 ? -27.906 54.656 14.875 1 48.12 837 PHE B N 1
ATOM 14123 C CA . PHE B 1 837 ? -28.812 55.094 13.82 1 48.12 837 PHE B CA 1
ATOM 14124 C C . PHE B 1 837 ? -28.266 56.344 13.125 1 48.12 837 PHE B C 1
ATOM 14126 O O . PHE B 1 837 ? -28.625 56.625 11.984 1 48.12 837 PHE B O 1
ATOM 14133 N N . ARG B 1 838 ? -27.531 57.25 13.688 1 48.38 838 ARG B N 1
ATOM 14134 C CA . ARG B 1 838 ? -27.188 58.469 12.953 1 48.38 838 ARG B CA 1
ATOM 14135 C C . ARG B 1 838 ? -25.906 58.281 12.148 1 48.38 838 ARG B C 1
ATOM 14137 O O . ARG B 1 838 ? -25.234 59.25 11.797 1 48.38 838 ARG B O 1
ATOM 14144 N N . ARG B 1 839 ? -25.438 57 12.047 1 47.16 839 ARG B N 1
ATOM 14145 C CA . ARG B 1 839 ? -24.359 56.688 11.117 1 47.16 839 ARG B CA 1
ATOM 14146 C C . ARG B 1 839 ? -24.844 56.719 9.672 1 47.16 839 ARG B C 1
ATOM 14148 O O . ARG B 1 839 ? -25.75 55.969 9.297 1 47.16 839 ARG B O 1
ATOM 14155 N N . PRO B 1 840 ? -24.719 57.625 8.859 1 40.78 840 PRO B N 1
ATOM 14156 C CA . PRO B 1 840 ? -25.109 57.469 7.453 1 40.78 840 PRO B CA 1
ATOM 14157 C C . PRO B 1 840 ? -24.672 56.156 6.848 1 40.78 840 PRO B C 1
ATOM 14159 O O . PRO B 1 840 ? -23.719 55.531 7.32 1 40.78 840 PRO B O 1
ATOM 14162 N N . GLY B 1 841 ? -25.594 55.406 6.094 1 37.47 841 GLY B N 1
ATOM 14163 C CA . GLY B 1 841 ? -25.359 54.188 5.34 1 37.47 841 GLY B CA 1
ATOM 14164 C C . GLY B 1 841 ? -23.969 54.094 4.742 1 37.47 841 GLY B C 1
ATOM 14165 O O . GLY B 1 841 ? -23.75 54.531 3.613 1 37.47 841 GLY B O 1
ATOM 14166 N N . ARG B 1 842 ? -22.906 54.188 5.367 1 38.81 842 ARG B N 1
ATOM 14167 C CA . ARG B 1 842 ? -21.656 53.938 4.648 1 38.81 842 ARG B CA 1
ATOM 14168 C C . ARG B 1 842 ? -21.594 52.531 4.098 1 38.81 842 ARG B C 1
ATOM 14170 O O . ARG B 1 842 ? -21.734 51.562 4.852 1 38.81 842 ARG B O 1
ATOM 14177 N N . ARG B 1 843 ? -21.938 52.25 2.848 1 34.03 843 ARG B N 1
ATOM 14178 C CA . ARG B 1 843 ? -21.547 51.094 2.059 1 34.03 843 ARG B CA 1
ATOM 14179 C C . ARG B 1 843 ? -20.125 50.656 2.379 1 34.03 843 ARG B C 1
ATOM 14181 O O . ARG B 1 843 ? -19.219 51.5 2.488 1 34.03 843 ARG B O 1
ATOM 14188 N N . PRO B 1 844 ? -19.953 49.438 2.822 1 34.88 844 PRO B N 1
ATOM 14189 C CA . PRO B 1 844 ? -18.578 48.906 3.004 1 34.88 844 PRO B CA 1
ATOM 14190 C C . PRO B 1 844 ? -17.672 49.25 1.827 1 34.88 844 PRO B C 1
ATOM 14192 O O . PRO B 1 844 ? -18 48.938 0.679 1 34.88 844 PRO B O 1
ATOM 14195 N N . VAL B 1 845 ? -17.016 50.25 1.688 1 32.47 845 VAL B N 1
ATOM 14196 C CA . VAL B 1 845 ? -16.031 50.469 0.635 1 32.47 845 VAL B CA 1
ATOM 14197 C C . VAL B 1 845 ? -15 49.344 0.647 1 32.47 845 VAL B C 1
ATOM 14199 O O . VAL B 1 845 ? -14.43 49.031 1.691 1 32.47 845 VAL B O 1
ATOM 14202 N N . PRO B 1 846 ? -15.047 48.375 -0.216 1 33.41 846 PRO B N 1
ATOM 14203 C CA . PRO B 1 846 ? -13.938 47.438 -0.281 1 33.41 846 PRO B CA 1
ATOM 14204 C C . PRO B 1 846 ? -12.57 48.094 -0.072 1 33.41 846 PRO B C 1
ATOM 14206 O O . PRO B 1 846 ? -12.391 49.25 -0.416 1 33.41 846 PRO B O 1
ATOM 14209 N N . ARG B 1 847 ? -11.633 47.594 0.741 1 37.59 847 ARG B N 1
ATOM 14210 C CA . ARG B 1 847 ? -10.305 48.094 1.09 1 37.59 847 ARG B CA 1
ATOM 14211 C C . ARG B 1 847 ? -9.625 48.75 -0.111 1 37.59 847 ARG B C 1
ATOM 14213 O O . ARG B 1 847 ? -8.5 49.25 -0.001 1 37.59 847 ARG B O 1
ATOM 14220 N N . GLY B 1 848 ? -9.984 48.312 -1.455 1 31.89 848 GLY B N 1
ATOM 14221 C CA . GLY B 1 848 ? -9.094 48.844 -2.477 1 31.89 848 GLY B CA 1
ATOM 14222 C C . GLY B 1 848 ? -9.25 50.344 -2.693 1 31.89 848 GLY B C 1
ATOM 14223 O O . GLY B 1 848 ? -8.258 51.062 -2.85 1 31.89 848 GLY B O 1
ATOM 14224 N N . THR B 1 849 ? -10.453 50.781 -3.291 1 27.42 849 THR B N 1
ATOM 14225 C CA . THR B 1 849 ? -10.484 52 -4.047 1 27.42 849 THR B CA 1
ATOM 14226 C C . THR B 1 849 ? -10.625 53.219 -3.111 1 27.42 849 THR B C 1
ATOM 14228 O O . THR B 1 849 ? -11.32 53.125 -2.096 1 27.42 849 THR B O 1
ATOM 14231 N N . ASN B 1 850 ? -9.734 54.281 -3.182 1 28.73 850 ASN B N 1
ATOM 14232 C CA . ASN B 1 850 ? -9.602 55.656 -2.752 1 28.73 850 ASN B CA 1
ATOM 14233 C C . ASN B 1 850 ? -10.914 56.438 -2.924 1 28.73 850 ASN B C 1
ATOM 14235 O O . ASN B 1 850 ? -10.938 57.5 -3.512 1 28.73 850 ASN B O 1
ATOM 14239 N N . ALA B 1 851 ? -12.109 56 -3.172 1 31.05 851 ALA B N 1
ATOM 14240 C CA . ALA B 1 851 ? -13.062 57.031 -3.584 1 31.05 851 ALA B CA 1
ATOM 14241 C C . ALA B 1 851 ? -13.367 58 -2.439 1 31.05 851 ALA B C 1
ATOM 14243 O O . ALA B 1 851 ? -13.766 57.562 -1.352 1 31.05 851 ALA B O 1
ATOM 14244 N N . LEU B 1 852 ? -13.016 59.438 -2.613 1 30.59 852 LEU B N 1
ATOM 14245 C CA . LEU B 1 852 ? -12.906 60.781 -2.057 1 30.59 852 LEU B CA 1
ATOM 14246 C C . LEU B 1 852 ? -14.258 61.25 -1.553 1 30.59 852 LEU B C 1
ATOM 14248 O O . LEU B 1 852 ? -14.328 62.25 -0.803 1 30.59 852 LEU B O 1
ATOM 14252 N N . GLY B 1 853 ? -15.461 61.156 -2.312 1 28.97 853 GLY B N 1
ATOM 14253 C CA . GLY B 1 853 ? -16.359 62.312 -2.363 1 28.97 853 GLY B CA 1
ATOM 14254 C C . GLY B 1 853 ? -17.078 62.562 -1.047 1 28.97 853 GLY B C 1
ATOM 14255 O O . GLY B 1 853 ? -17.484 63.688 -0.772 1 28.97 853 GLY B O 1
ATOM 14256 N N . SER B 1 854 ? -17.969 61.781 -0.538 1 33.25 854 SER B N 1
ATOM 14257 C CA . SER B 1 854 ? -19.109 62.375 0.167 1 33.25 854 SER B CA 1
ATOM 14258 C C . SER B 1 854 ? -18.734 62.812 1.569 1 33.25 854 SER B C 1
ATOM 14260 O O . SER B 1 854 ? -18.5 62 2.457 1 33.25 854 SER B O 1
ATOM 14262 N N . ASN B 1 855 ? -17.984 64 1.835 1 34 855 ASN B N 1
ATOM 14263 C CA . ASN B 1 855 ? -17.078 64.75 2.711 1 34 855 ASN B CA 1
ATOM 14264 C C . ASN B 1 855 ? -17.75 65.188 4.012 1 34 855 ASN B C 1
ATOM 14266 O O . ASN B 1 855 ? -17.156 65.062 5.086 1 34 855 ASN B O 1
ATOM 14270 N N . ASP B 1 856 ? -18.844 66.125 3.992 1 38.06 856 ASP B N 1
ATOM 14271 C CA . ASP B 1 856 ? -19.281 67.062 4.996 1 38.06 856 ASP B CA 1
ATOM 14272 C C . ASP B 1 856 ? -19.938 66.375 6.184 1 38.06 856 ASP B C 1
ATOM 14274 O O . ASP B 1 856 ? -19.922 66.875 7.301 1 38.06 856 ASP B O 1
ATOM 14278 N N . VAL B 1 857 ? -20.688 65.375 5.988 1 39.56 857 VAL B N 1
ATOM 14279 C CA . VAL B 1 857 ? -21.609 64.75 6.922 1 39.56 857 VAL B CA 1
ATOM 14280 C C . VAL B 1 857 ? -20.828 63.938 7.961 1 39.56 857 VAL B C 1
ATOM 14282 O O . VAL B 1 857 ? -21.375 63.562 9 1 39.56 857 VAL B O 1
ATOM 14285 N N . SER B 1 858 ? -19.531 63.719 7.82 1 46.66 858 SER B N 1
ATOM 14286 C CA . SER B 1 858 ? -18.844 62.719 8.617 1 46.66 858 SER B CA 1
ATOM 14287 C C . SER B 1 858 ? -18.359 63.312 9.945 1 46.66 858 SER B C 1
ATOM 14289 O O . SER B 1 858 ? -18.391 62.625 10.977 1 46.66 858 SER B O 1
ATOM 14291 N N . VAL B 1 859 ? -17.938 64.625 9.992 1 49.09 859 VAL B N 1
ATOM 14292 C CA . VAL B 1 859 ? -17.406 65.188 11.227 1 49.09 859 VAL B CA 1
ATOM 14293 C C . VAL B 1 859 ? -18.531 65.375 12.25 1 49.09 859 VAL B C 1
ATOM 14295 O O . VAL B 1 859 ? -18.359 65.062 13.43 1 49.09 859 VAL B O 1
ATOM 14298 N N . ASP B 1 860 ? -19.719 65.938 11.828 1 50.59 860 ASP B N 1
ATOM 14299 C CA . ASP B 1 860 ? -20.844 66.188 12.734 1 50.59 860 ASP B CA 1
ATOM 14300 C C . ASP B 1 860 ? -21.359 64.812 13.297 1 50.59 860 ASP B C 1
ATOM 14302 O O . ASP B 1 860 ? -21.719 64.75 14.469 1 50.59 860 ASP B O 1
ATOM 14306 N N . VAL B 1 861 ? -21.141 63.812 12.484 1 55.47 861 VAL B N 1
ATOM 14307 C CA . VAL B 1 861 ? -21.625 62.5 12.875 1 55.47 861 VAL B CA 1
ATOM 14308 C C . VAL B 1 861 ? -20.688 61.906 13.93 1 55.47 861 VAL B C 1
ATOM 14310 O O . VAL B 1 861 ? -21.156 61.281 14.891 1 55.47 861 VAL B O 1
ATOM 14313 N N . SER B 1 862 ? -19.469 62.312 13.82 1 62.31 862 SER B N 1
ATOM 14314 C CA . SER B 1 862 ? -18.516 61.781 14.789 1 62.31 862 SER B CA 1
ATOM 14315 C C . SER B 1 862 ? -18.688 62.438 16.156 1 62.31 862 SER B C 1
ATOM 14317 O O . SER B 1 862 ? -18.594 61.781 17.188 1 62.31 862 SER B O 1
ATOM 14319 N N . ALA B 1 863 ? -18.984 63.719 16.156 1 69.38 863 ALA B N 1
ATOM 14320 C CA . ALA B 1 863 ? -19.188 64.375 17.422 1 69.38 863 ALA B CA 1
ATOM 14321 C C . ALA B 1 863 ? -20.438 63.906 18.141 1 69.38 863 ALA B C 1
ATOM 14323 O O . ALA B 1 863 ? -20.438 63.719 19.359 1 69.38 863 ALA B O 1
ATOM 14324 N N . HIS B 1 864 ? -21.453 63.656 17.281 1 70.88 864 HIS B N 1
ATOM 14325 C CA . HIS B 1 864 ? -22.688 63.125 17.875 1 70.88 864 HIS B CA 1
ATOM 14326 C C . HIS B 1 864 ? -22.516 61.719 18.391 1 70.88 864 HIS B C 1
ATOM 14328 O O . HIS B 1 864 ? -23.078 61.344 19.422 1 70.88 864 HIS B O 1
ATOM 14334 N N . LEU B 1 865 ? -21.703 60.969 17.641 1 73.94 865 LEU B N 1
ATOM 14335 C CA . LEU B 1 865 ? -21.438 59.625 18.078 1 73.94 865 LEU B CA 1
ATOM 14336 C C . LEU B 1 865 ? -20.609 59.594 19.359 1 73.94 865 LEU B C 1
ATOM 14338 O O . LEU B 1 865 ? -20.828 58.75 20.234 1 73.94 865 LEU B O 1
ATOM 14342 N N . ALA B 1 866 ? -19.734 60.531 19.438 1 75 866 ALA B N 1
ATOM 14343 C CA . ALA B 1 866 ? -18.922 60.625 20.641 1 75 866 ALA B CA 1
ATOM 14344 C C . ALA B 1 866 ? -19.766 61.062 21.844 1 75 866 ALA B C 1
ATOM 14346 O O . ALA B 1 866 ? -19.547 60.594 22.969 1 75 866 ALA B O 1
ATOM 14347 N N . ALA B 1 867 ? -20.656 61.938 21.562 1 77.06 867 ALA B N 1
ATOM 14348 C CA . ALA B 1 867 ? -21.531 62.406 22.641 1 77.06 867 ALA B CA 1
ATOM 14349 C C . ALA B 1 867 ? -22.453 61.281 23.109 1 77.06 867 ALA B C 1
ATOM 14351 O O . ALA B 1 867 ? -22.688 61.125 24.312 1 77.06 867 ALA B O 1
ATOM 14352 N N . ALA B 1 868 ? -22.969 60.562 22.156 1 79.06 868 ALA B N 1
ATOM 14353 C CA . ALA B 1 868 ? -23.828 59.438 22.5 1 79.06 868 ALA B CA 1
ATOM 14354 C C . ALA B 1 868 ? -23.047 58.375 23.266 1 79.06 868 ALA B C 1
ATOM 14356 O O . ALA B 1 868 ? -23.578 57.719 24.172 1 79.06 868 ALA B O 1
ATOM 14357 N N . ASN B 1 869 ? -21.891 58.188 22.859 1 83.12 869 ASN B N 1
ATOM 14358 C CA . ASN B 1 869 ? -21.047 57.219 23.562 1 83.12 869 ASN B CA 1
ATOM 14359 C C . ASN B 1 869 ? -20.75 57.688 24.984 1 83.12 869 ASN B C 1
ATOM 14361 O O . ASN B 1 869 ? -20.672 56.844 25.906 1 83.12 869 ASN B O 1
ATOM 14365 N N . ALA B 1 870 ? -20.5 58.969 25.141 1 83.38 870 ALA B N 1
ATOM 14366 C CA . ALA B 1 870 ? -20.25 59.5 26.469 1 83.38 870 ALA B CA 1
ATOM 14367 C C . ALA B 1 870 ? -21.484 59.375 27.359 1 83.38 870 ALA B C 1
ATOM 14369 O O . ALA B 1 870 ? -21.375 59.125 28.562 1 83.38 870 ALA B O 1
ATOM 14370 N N . LYS B 1 871 ? -22.625 59.562 26.703 1 86.38 871 LYS B N 1
ATOM 14371 C CA . LYS B 1 871 ? -23.875 59.375 27.453 1 86.38 871 LYS B CA 1
ATOM 14372 C C . LYS B 1 871 ? -24.047 57.938 27.922 1 86.38 871 LYS B C 1
ATOM 14374 O O . LYS B 1 871 ? -24.469 57.688 29.047 1 86.38 871 LYS B O 1
ATOM 14379 N N . LEU B 1 872 ? -23.828 57.062 27.062 1 88.75 872 LEU B N 1
ATOM 14380 C CA . LEU B 1 872 ? -23.922 55.625 27.406 1 88.75 872 LEU B CA 1
ATOM 14381 C C . LEU B 1 872 ? -22.891 55.281 28.469 1 88.75 872 LEU B C 1
ATOM 14383 O O . LEU B 1 872 ? -23.188 54.469 29.359 1 88.75 872 LEU B O 1
ATOM 14387 N N . ASN B 1 873 ? -21.703 55.812 28.375 1 90 873 ASN B N 1
ATOM 14388 C CA . ASN B 1 873 ? -20.656 55.562 29.375 1 90 873 ASN B CA 1
ATOM 14389 C C . ASN B 1 873 ? -21.078 56.062 30.75 1 90 873 ASN B C 1
ATOM 14391 O O . ASN B 1 873 ? -20.844 55.375 31.766 1 90 873 ASN B O 1
ATOM 14395 N N . ARG B 1 874 ? -21.688 57.219 30.766 1 89.56 874 ARG B N 1
ATOM 14396 C CA . ARG B 1 874 ? -22.156 57.781 32.031 1 89.56 874 ARG B CA 1
ATOM 14397 C C . ARG B 1 874 ? -23.297 56.938 32.625 1 89.56 874 ARG B C 1
ATOM 14399 O O . ARG B 1 874 ? -23.359 56.75 33.812 1 89.56 874 ARG B O 1
ATOM 14406 N N . PHE B 1 875 ? -24.141 56.562 31.766 1 91.38 875 PHE B N 1
ATOM 14407 C CA . PHE B 1 875 ? -25.25 55.719 32.188 1 91.38 875 PHE B CA 1
ATOM 14408 C C . PHE B 1 875 ? -24.734 54.438 32.844 1 91.38 875 PHE B C 1
ATOM 14410 O O . PHE B 1 875 ? -25.188 54.062 33.938 1 91.38 875 PHE B O 1
ATOM 14417 N N . LEU B 1 876 ? -23.828 53.781 32.188 1 92.75 876 LEU B N 1
ATOM 14418 C CA . LEU B 1 876 ? -23.297 52.5 32.688 1 92.75 876 LEU B CA 1
ATOM 14419 C C . LEU B 1 876 ? -22.453 52.719 33.938 1 92.75 876 LEU B C 1
ATOM 14421 O O . LEU B 1 876 ? -22.438 51.875 34.812 1 92.75 876 LEU B O 1
ATOM 14425 N N . HIS B 1 877 ? -21.766 53.906 34.031 1 91.69 877 HIS B N 1
ATOM 14426 C CA . HIS B 1 877 ? -21.047 54.281 35.25 1 91.69 877 HIS B CA 1
ATOM 14427 C C . HIS B 1 877 ? -22 54.344 36.438 1 91.69 877 HIS B C 1
ATOM 14429 O O . HIS B 1 877 ? -21.719 53.75 37.469 1 91.69 877 HIS B O 1
ATOM 14435 N N . ASN B 1 878 ? -23.078 55 36.125 1 92.06 878 ASN B N 1
ATOM 14436 C CA . ASN B 1 878 ? -24.062 55.188 37.188 1 92.06 878 ASN B CA 1
ATOM 14437 C C . ASN B 1 878 ? -24.719 53.875 37.594 1 92.06 878 ASN B C 1
ATOM 14439 O O . ASN B 1 878 ? -25.047 53.625 38.75 1 92.06 878 ASN B O 1
ATOM 14443 N N . PHE B 1 879 ? -24.906 53.031 36.688 1 93 879 PHE B N 1
ATOM 14444 C CA . PHE B 1 879 ? -25.5 51.719 36.906 1 93 879 PHE B CA 1
ATOM 14445 C C . PHE B 1 879 ? -24.578 50.844 37.75 1 93 879 PHE B C 1
ATOM 14447 O O . PHE B 1 879 ? -25 50.219 38.719 1 93 879 PHE B O 1
ATOM 14454 N N . ILE B 1 880 ? -23.266 50.75 37.375 1 93.31 880 ILE B N 1
ATOM 14455 C CA . ILE B 1 880 ? -22.312 49.875 38.031 1 93.31 880 ILE B CA 1
ATOM 14456 C C . ILE B 1 880 ? -22.031 50.375 39.438 1 93.31 880 ILE B C 1
ATOM 14458 O O . ILE B 1 880 ? -21.859 49.594 40.375 1 93.31 880 ILE B O 1
ATOM 14462 N N . ASP B 1 881 ? -21.984 51.781 39.594 1 90.56 881 ASP B N 1
ATOM 14463 C CA . ASP B 1 881 ? -21.719 52.406 40.875 1 90.56 881 ASP B CA 1
ATOM 14464 C C . ASP B 1 881 ? -22.984 52.469 41.75 1 90.56 881 ASP B C 1
ATOM 14466 O O . ASP B 1 881 ? -22.938 52.906 42.875 1 90.56 881 ASP B O 1
ATOM 14470 N N . LYS B 1 882 ? -24.094 52 41.281 1 90.5 882 LYS B N 1
ATOM 14471 C CA . LYS B 1 882 ? -25.375 51.969 41.969 1 90.5 882 LYS B CA 1
ATOM 14472 C C . LYS B 1 882 ? -25.844 53.375 42.312 1 90.5 882 LYS B C 1
ATOM 14474 O O . LYS B 1 882 ? -26.344 53.594 43.438 1 90.5 882 LYS B O 1
ATOM 14479 N N . ASN B 1 883 ? -25.594 54.281 41.5 1 88.88 883 ASN B N 1
ATOM 14480 C CA . ASN B 1 883 ? -26.016 55.656 41.719 1 88.88 883 ASN B CA 1
ATOM 14481 C C . ASN B 1 883 ? -27.375 55.938 41.125 1 88.88 883 ASN B C 1
ATOM 14483 O O . ASN B 1 883 ? -27.969 57 41.375 1 88.88 883 ASN B O 1
ATOM 14487 N N . SER B 1 884 ? -27.766 55.031 40.344 1 84.44 884 SER B N 1
ATOM 14488 C CA . SER B 1 884 ? -29.078 55.219 39.75 1 84.44 884 SER B CA 1
ATOM 14489 C C . SER B 1 884 ? -30.203 54.719 40.625 1 84.44 884 SER B C 1
ATOM 14491 O O . SER B 1 884 ? -30.078 53.656 41.25 1 84.44 884 SER B O 1
ATOM 14493 N N . THR B 1 885 ? -31.172 55.5 40.75 1 82.19 885 THR B N 1
ATOM 14494 C CA . THR B 1 885 ? -32.312 55.125 41.594 1 82.19 885 THR B CA 1
ATOM 14495 C C . THR B 1 885 ? -33.25 54.188 40.844 1 82.19 885 THR B C 1
ATOM 14497 O O . THR B 1 885 ? -33.969 53.406 41.469 1 82.19 885 THR B O 1
ATOM 14500 N N . THR B 1 886 ? -33.219 54.125 39.562 1 85.69 886 THR B N 1
ATOM 14501 C CA . THR B 1 886 ? -34.156 53.375 38.75 1 85.69 886 THR B CA 1
ATOM 14502 C C . THR B 1 886 ? -33.594 51.969 38.438 1 85.69 886 THR B C 1
ATOM 14504 O O . THR B 1 886 ? -34.344 51 38.438 1 85.69 886 THR B O 1
ATOM 14507 N N . TYR B 1 887 ? -32.375 52 38.094 1 90.38 887 TYR B N 1
ATOM 14508 C CA . TYR B 1 887 ? -31.734 50.75 37.719 1 90.38 887 TYR B CA 1
ATOM 14509 C C . TYR B 1 887 ? -30.656 50.312 38.688 1 90.38 887 TYR B C 1
ATOM 14511 O O . TYR B 1 887 ? -29.688 51.062 38.906 1 90.38 887 TYR B O 1
ATOM 14519 N N . THR B 1 888 ? -30.859 49.219 39.406 1 90.81 888 THR B N 1
ATOM 14520 C CA . THR B 1 888 ? -29.875 48.719 40.375 1 90.81 888 THR B CA 1
ATOM 14521 C C . THR B 1 888 ? -29.562 47.25 40.125 1 90.81 888 THR B C 1
ATOM 14523 O O . THR B 1 888 ? -30.203 46.594 39.312 1 90.81 888 THR B O 1
ATOM 14526 N N . TRP B 1 889 ? -28.453 46.812 40.625 1 92 889 TRP B N 1
ATOM 14527 C CA . TRP B 1 889 ? -28.062 45.406 40.5 1 92 889 TRP B CA 1
ATOM 14528 C C . TRP B 1 889 ? -27.688 44.812 41.844 1 92 889 TRP B C 1
ATOM 14530 O O . TRP B 1 889 ? -27.391 45.531 42.781 1 92 889 TRP B O 1
ATOM 14540 N N . GLN B 1 890 ? -27.859 43.469 42.031 1 90.88 890 GLN B N 1
ATOM 14541 C CA . GLN B 1 890 ? -27.516 42.75 43.25 1 90.88 890 GLN B CA 1
ATOM 14542 C C . GLN B 1 890 ? -26.625 41.531 42.938 1 90.88 890 GLN B C 1
ATOM 14544 O O . GLN B 1 890 ? -26.719 40.969 41.844 1 90.88 890 GLN B O 1
ATOM 14549 N N . GLU B 1 891 ? -25.734 41.281 43.812 1 91.94 891 GLU B N 1
ATOM 14550 C CA . GLU B 1 891 ? -24.891 40.094 43.688 1 91.94 891 GLU B CA 1
ATOM 14551 C C . GLU B 1 891 ? -25.656 38.844 44.094 1 91.94 891 GLU B C 1
ATOM 14553 O O . GLU B 1 891 ? -26.375 38.844 45.094 1 91.94 891 GLU B O 1
ATOM 14558 N N . ALA B 1 892 ? -25.594 37.906 43.188 1 89.19 892 ALA B N 1
ATOM 14559 C CA . ALA B 1 892 ? -26.266 36.625 43.469 1 89.19 892 ALA B CA 1
ATOM 14560 C C . ALA B 1 892 ? -25.281 35.469 43.406 1 89.19 892 ALA B C 1
ATOM 14562 O O . ALA B 1 892 ? -24.266 35.531 42.719 1 89.19 892 ALA B O 1
ATOM 14563 N N . GLU B 1 893 ? -25.5 34.469 44.25 1 87.75 893 GLU B N 1
ATOM 14564 C CA . GLU B 1 893 ? -24.703 33.25 44.219 1 87.75 893 GLU B CA 1
ATOM 14565 C C . GLU B 1 893 ? -25.484 32.062 43.688 1 87.75 893 GLU B C 1
ATOM 14567 O O . GLU B 1 893 ? -26.688 31.938 43.938 1 87.75 893 GLU B O 1
ATOM 14572 N N . ARG B 1 894 ? -24.781 31.297 42.844 1 87.06 894 ARG B N 1
ATOM 14573 C CA . ARG B 1 894 ? -25.422 30.125 42.25 1 87.06 894 ARG B CA 1
ATOM 14574 C C . ARG B 1 894 ? -25.359 28.922 43.188 1 87.06 894 ARG B C 1
ATOM 14576 O O . ARG B 1 894 ? -24.328 28.703 43.844 1 87.06 894 ARG B O 1
ATOM 14583 N N . THR B 1 895 ? -26.453 28.172 43.188 1 87.19 895 THR B N 1
ATOM 14584 C CA . THR B 1 895 ? -26.438 26.891 43.906 1 87.19 895 THR B CA 1
ATOM 14585 C C . THR B 1 895 ? -25.75 25.828 43.062 1 87.19 895 THR B C 1
ATOM 14587 O O . THR B 1 895 ? -25.469 26.031 41.875 1 87.19 895 THR B O 1
ATOM 14590 N N . PHE B 1 896 ? -25.484 24.75 43.75 1 88.06 896 PHE B N 1
ATOM 14591 C CA . PHE B 1 896 ? -24.797 23.656 43.094 1 88.06 896 PHE B CA 1
ATOM 14592 C C . PHE B 1 896 ? -25.609 23.141 41.906 1 88.06 896 PHE B C 1
ATOM 14594 O O . PHE B 1 896 ? -25.062 22.922 40.812 1 88.06 896 PHE B O 1
ATOM 14601 N N . LEU B 1 897 ? -26.859 23.016 42.031 1 86.31 897 LEU B N 1
ATOM 14602 C CA . LEU B 1 897 ? -27.719 22.5 40.938 1 86.31 897 LEU B CA 1
ATOM 14603 C C . LEU B 1 897 ? -27.844 23.516 39.812 1 86.31 897 LEU B C 1
ATOM 14605 O O . LEU B 1 897 ? -27.906 23.141 38.656 1 86.31 897 LEU B O 1
ATOM 14609 N N . GLU B 1 898 ? -27.766 24.766 40.219 1 85.31 898 GLU B N 1
ATOM 14610 C CA . GLU B 1 898 ? -27.844 25.812 39.219 1 85.31 898 GLU B CA 1
ATOM 14611 C C . GLU B 1 898 ? -26.578 25.875 38.375 1 85.31 898 GLU B C 1
ATOM 14613 O O . GLU B 1 898 ? -26.625 26.172 37.188 1 85.31 898 GLU B O 1
ATOM 14618 N N . ARG B 1 899 ? -25.547 25.516 39.062 1 84.94 899 ARG B N 1
ATOM 14619 C CA . ARG B 1 899 ? -24.281 25.516 38.344 1 84.94 899 ARG B CA 1
ATOM 14620 C C . ARG B 1 899 ? -24.172 24.312 37.406 1 84.94 899 ARG B C 1
ATOM 14622 O O . ARG B 1 899 ? -23.688 24.438 36.281 1 84.94 899 ARG B O 1
ATOM 14629 N N . LEU B 1 900 ? -24.641 23.266 37.938 1 84.06 900 LEU B N 1
ATOM 14630 C CA . LEU B 1 900 ? -24.531 22.031 37.156 1 84.06 900 LEU B CA 1
ATOM 14631 C C . LEU B 1 900 ? -25.438 22.078 35.938 1 84.06 900 LEU B C 1
ATOM 14633 O O . LEU B 1 900 ? -25.016 21.672 34.844 1 84.06 900 LEU B O 1
ATOM 14637 N N . PHE B 1 901 ? -26.594 22.625 36.062 1 85 901 PHE B N 1
ATOM 14638 C CA . PHE B 1 901 ? -27.547 22.625 34.938 1 85 901 PHE B CA 1
ATOM 14639 C C . PHE B 1 901 ? -27.562 23.984 34.25 1 85 901 PHE B C 1
ATOM 14641 O O . PHE B 1 901 ? -28.25 24.172 33.25 1 85 901 PHE B O 1
ATOM 14648 N N . ARG B 1 902 ? -26.734 24.906 34.625 1 81.62 902 ARG B N 1
ATOM 14649 C CA . ARG B 1 902 ? -26.641 26.25 34.094 1 81.62 902 ARG B CA 1
ATOM 14650 C C . ARG B 1 902 ? -28.016 26.906 34 1 81.62 902 ARG B C 1
ATOM 14652 O O . ARG B 1 902 ? -28.391 27.406 32.938 1 81.62 902 ARG B O 1
ATOM 14659 N N . VAL B 1 903 ? -28.797 26.859 35.094 1 85.31 903 VAL B N 1
ATOM 14660 C CA . VAL B 1 903 ? -30.125 27.438 35.125 1 85.31 903 VAL B CA 1
ATOM 14661 C C . VAL B 1 903 ? -30.047 28.938 35.375 1 85.31 903 VAL B C 1
ATOM 14663 O O . VAL B 1 903 ? -29.406 29.391 36.344 1 85.31 903 VAL B O 1
ATOM 14666 N N . PRO B 1 904 ? -30.562 29.703 34.438 1 85.06 904 PRO B N 1
ATOM 14667 C CA . PRO B 1 904 ? -30.594 31.156 34.656 1 85.06 904 PRO B CA 1
ATOM 14668 C C . PRO B 1 904 ? -31.625 31.562 35.719 1 85.06 904 PRO B C 1
ATOM 14670 O O . PRO B 1 904 ? -32.562 30.797 36 1 85.06 904 PRO B O 1
ATOM 14673 N N . PRO B 1 905 ? -31.297 32.656 36.406 1 84 905 PRO B N 1
ATOM 14674 C CA . PRO B 1 905 ? -32.281 33.156 37.375 1 84 905 PRO B CA 1
ATOM 14675 C C . PRO B 1 905 ? -33.594 33.594 36.75 1 84 905 PRO B C 1
ATOM 14677 O O . PRO B 1 905 ? -33.625 33.906 35.531 1 84 905 PRO B O 1
ATOM 14680 N N . ALA B 1 906 ? -34.688 33.531 37.531 1 75.69 906 ALA B N 1
ATOM 14681 C CA . ALA B 1 906 ? -35.969 34 37.031 1 75.69 906 ALA B CA 1
ATOM 14682 C C . ALA B 1 906 ? -36.031 35.531 36.969 1 75.69 906 ALA B C 1
ATOM 14684 O O . ALA B 1 906 ? -36.406 36.188 37.938 1 75.69 906 ALA B O 1
ATOM 14685 N N . THR B 1 907 ? -35.531 36.125 35.906 1 68.5 907 THR B N 1
ATOM 14686 C CA . THR B 1 907 ? -35.375 37.562 35.719 1 68.5 907 THR B CA 1
ATOM 14687 C C . THR B 1 907 ? -36.719 38.281 35.625 1 68.5 907 THR B C 1
ATOM 14689 O O . THR B 1 907 ? -36.812 39.469 35.906 1 68.5 907 THR B O 1
ATOM 14692 N N . ARG B 1 908 ? -37.719 37.562 35.281 1 65.12 908 ARG B N 1
ATOM 14693 C CA . ARG B 1 908 ? -39.031 38.219 35.125 1 65.12 908 ARG B CA 1
ATOM 14694 C C . ARG B 1 908 ? -39.531 38.812 36.406 1 65.12 908 ARG B C 1
ATOM 14696 O O . ARG B 1 908 ? -40.219 39.844 36.406 1 65.12 908 ARG B O 1
ATOM 14703 N N . GLN B 1 909 ? -39.062 38.219 37.406 1 63.5 909 GLN B N 1
ATOM 14704 C CA . GLN B 1 909 ? -39.625 38.625 38.688 1 63.5 909 GLN B CA 1
ATOM 14705 C C . GLN B 1 909 ? -38.625 39.469 39.469 1 63.5 909 GLN B C 1
ATOM 14707 O O . GLN B 1 909 ? -38.969 40.031 40.5 1 63.5 909 GLN B O 1
ATOM 14712 N N . ALA B 1 910 ? -37.469 39.688 38.719 1 70.12 910 ALA B N 1
ATOM 14713 C CA . ALA B 1 910 ? -36.438 40.375 39.5 1 70.12 910 ALA B CA 1
ATOM 14714 C C . ALA B 1 910 ? -36.531 41.906 39.281 1 70.12 910 ALA B C 1
ATOM 14716 O O . ALA B 1 910 ? -36.719 42.344 38.156 1 70.12 910 ALA B O 1
ATOM 14717 N N . LYS B 1 911 ? -36.625 42.656 40.281 1 75.75 911 LYS B N 1
ATOM 14718 C CA . LYS B 1 911 ? -36.656 44.125 40.25 1 75.75 911 LYS B CA 1
ATOM 14719 C C . LYS B 1 911 ? -35.281 44.688 40 1 75.75 911 LYS B C 1
ATOM 14721 O O . LYS B 1 911 ? -35.156 45.844 39.562 1 75.75 911 LYS B O 1
ATOM 14726 N N . ALA B 1 912 ? -34.25 43.844 40.25 1 88.88 912 ALA B N 1
ATOM 14727 C CA . ALA B 1 912 ? -32.875 44.312 40.031 1 88.88 912 ALA B CA 1
ATOM 14728 C C . ALA B 1 912 ? -32.094 43.312 39.188 1 88.88 912 ALA B C 1
ATOM 14730 O O . ALA B 1 912 ? -32.438 42.156 39.062 1 88.88 912 ALA B O 1
ATOM 14731 N N . SER B 1 913 ? -31.156 43.875 38.375 1 92.69 913 SER B N 1
ATOM 14732 C CA . SER B 1 913 ? -30.25 43 37.594 1 92.69 913 SER B CA 1
ATOM 14733 C C . SER B 1 913 ? -29.391 42.156 38.531 1 92.69 913 SER B C 1
ATOM 14735 O O . SER B 1 913 ? -29.109 42.531 39.656 1 92.69 913 SER B O 1
ATOM 14737 N N . LEU B 1 914 ? -29.062 41 38.094 1 92.44 914 LEU B N 1
ATOM 14738 C CA . LEU B 1 914 ? -28.328 40.062 38.938 1 92.44 914 LEU B CA 1
ATOM 14739 C C . LEU B 1 914 ? -26.922 39.812 38.406 1 92.44 914 LEU B C 1
ATOM 14741 O O . LEU B 1 914 ? -26.75 39.562 37.188 1 92.44 914 LEU B O 1
ATOM 14745 N N . PHE B 1 915 ? -25.891 39.938 39.219 1 93.12 915 PHE B N 1
ATOM 14746 C CA . PHE B 1 915 ? -24.5 39.688 38.875 1 93.12 915 PHE B CA 1
ATOM 14747 C C . PHE B 1 915 ? -24 38.406 39.562 1 93.12 915 PHE B C 1
ATOM 14749 O O . PHE B 1 915 ? -24.031 38.281 40.781 1 93.12 915 PHE B O 1
ATOM 14756 N N . TYR B 1 916 ? -23.672 37.469 38.781 1 92.62 916 TYR B N 1
ATOM 14757 C CA . TYR B 1 916 ? -23.125 36.219 39.281 1 92.62 916 TYR B CA 1
ATOM 14758 C C . TYR B 1 916 ? -21.609 36.188 39.094 1 92.62 916 TYR B C 1
ATOM 14760 O O . TYR B 1 916 ? -21.094 36.594 38.062 1 92.62 916 TYR B O 1
ATOM 14768 N N . ASP B 1 917 ? -20.875 35.656 40.062 1 91.5 917 ASP B N 1
ATOM 14769 C CA . ASP B 1 917 ? -19.438 35.5 39.969 1 91.5 917 ASP B CA 1
ATOM 14770 C C . ASP B 1 917 ? -19.078 34.469 38.906 1 91.5 917 ASP B C 1
ATOM 14772 O O . ASP B 1 917 ? -19.734 33.438 38.781 1 91.5 917 ASP B O 1
ATOM 14776 N N . ASP B 1 918 ? -18.141 34.781 38.031 1 91 918 ASP B N 1
ATOM 14777 C CA . ASP B 1 918 ? -17.703 33.906 36.938 1 91 918 ASP B CA 1
ATOM 14778 C C . ASP B 1 918 ? -16.234 33.5 37.094 1 91 918 ASP B C 1
ATOM 14780 O O . ASP B 1 918 ? -15.391 33.938 36.312 1 91 918 ASP B O 1
ATOM 14784 N N . PRO B 1 919 ? -15.922 32.625 38.031 1 87.19 919 PRO B N 1
ATOM 14785 C CA . PRO B 1 919 ? -14.531 32.25 38.25 1 87.19 919 PRO B CA 1
ATOM 14786 C C . PRO B 1 919 ? -13.969 31.391 37.094 1 87.19 919 PRO B C 1
ATOM 14788 O O . PRO B 1 919 ? -12.75 31.344 36.906 1 87.19 919 PRO B O 1
ATOM 14791 N N . ASN B 1 920 ? -14.828 30.797 36.344 1 87.44 920 ASN B N 1
ATOM 14792 C CA . ASN B 1 920 ? -14.375 29.906 35.281 1 87.44 920 ASN B CA 1
ATOM 14793 C C . ASN B 1 920 ? -14.305 30.609 33.938 1 87.44 920 ASN B C 1
ATOM 14795 O O . ASN B 1 920 ? -14.031 29.984 32.906 1 87.44 920 ASN B O 1
ATOM 14799 N N . TYR B 1 921 ? -14.398 31.906 33.844 1 91.31 921 TYR B N 1
ATOM 14800 C CA . TYR B 1 921 ? -14.281 32.719 32.656 1 91.31 921 TYR B CA 1
ATOM 14801 C C . TYR B 1 921 ? -15.242 32.219 31.562 1 91.31 921 TYR B C 1
ATOM 14803 O O . TYR B 1 921 ? -14.828 31.984 30.422 1 91.31 921 TYR B O 1
ATOM 14811 N N . THR B 1 922 ? -16.469 32.031 31.859 1 91.81 922 THR B N 1
ATOM 14812 C CA . THR B 1 922 ? -17.484 31.562 30.922 1 91.81 922 THR B CA 1
ATOM 14813 C C . THR B 1 922 ? -17.75 32.594 29.844 1 91.81 922 THR B C 1
ATOM 14815 O O . THR B 1 922 ? -18.359 32.312 28.812 1 91.81 922 THR B O 1
ATOM 14818 N N . PHE B 1 923 ? -17.203 33.875 30.062 1 93.62 923 PHE B N 1
ATOM 14819 C CA . PHE B 1 923 ? -17.375 34.906 29.031 1 93.62 923 PHE B CA 1
ATOM 14820 C C . PHE B 1 923 ? -16.672 34.5 27.75 1 93.62 923 PHE B C 1
ATOM 14822 O O . PHE B 1 923 ? -16.969 35.062 26.688 1 93.62 923 PHE B O 1
ATOM 14829 N N . THR B 1 924 ? -15.734 33.5 27.844 1 94.25 924 THR B N 1
ATOM 14830 C CA . THR B 1 924 ? -14.984 33.031 26.688 1 94.25 924 THR B CA 1
ATOM 14831 C C . THR B 1 924 ? -15.906 32.312 25.703 1 94.25 924 THR B C 1
ATOM 14833 O O . THR B 1 924 ? -15.508 32.031 24.578 1 94.25 924 THR B O 1
ATOM 14836 N N . SER B 1 925 ? -17.141 32.062 26.047 1 92.94 925 SER B N 1
ATOM 14837 C CA . SER B 1 925 ? -18.109 31.469 25.125 1 92.94 925 SER B CA 1
ATOM 14838 C C . SER B 1 925 ? -18.391 32.406 23.953 1 92.94 925 SER B C 1
ATOM 14840 O O . SER B 1 925 ? -18.906 31.969 22.922 1 92.94 925 SER B O 1
ATOM 14842 N N . ALA B 1 926 ? -18 33.688 24.141 1 93.81 926 ALA B N 1
ATOM 14843 C CA . ALA B 1 926 ? -18.156 34.656 23.062 1 93.81 926 ALA B CA 1
ATOM 14844 C C . ALA B 1 926 ? -17.047 34.531 22.031 1 93.81 926 ALA B C 1
ATOM 14846 O O . ALA B 1 926 ? -17.125 35.094 20.938 1 93.81 926 ALA B O 1
ATOM 14847 N N . PHE B 1 927 ? -16.047 33.688 22.359 1 94.94 927 PHE B N 1
ATOM 14848 C CA . PHE B 1 927 ? -14.93 33.406 21.469 1 94.94 927 PHE B CA 1
ATOM 14849 C C . PHE B 1 927 ? -14.938 31.969 20.984 1 94.94 927 PHE B C 1
ATOM 14851 O O . PHE B 1 927 ? -15.688 31.141 21.5 1 94.94 927 PHE B O 1
ATOM 14858 N N . LEU B 1 928 ? -14.094 31.656 19.984 1 95.56 928 LEU B N 1
ATOM 14859 C CA . LEU B 1 928 ? -14 30.297 19.469 1 95.56 928 LEU B CA 1
ATOM 14860 C C . LEU B 1 928 ? -13.438 29.359 20.531 1 95.56 928 LEU B C 1
ATOM 14862 O O . LEU B 1 928 ? -13.781 28.172 20.562 1 95.56 928 LEU B O 1
ATOM 14866 N N . MET B 1 929 ? -12.602 29.828 21.422 1 94.44 929 MET B N 1
ATOM 14867 C CA . MET B 1 929 ? -11.984 28.984 22.438 1 94.44 929 MET B CA 1
ATOM 14868 C C . MET B 1 929 ? -13.023 28.422 23.406 1 94.44 929 MET B C 1
ATOM 14870 O O . MET B 1 929 ? -12.812 27.375 24.016 1 94.44 929 MET B O 1
ATOM 14874 N N . GLY B 1 930 ? -14.195 29.109 23.547 1 94.31 930 GLY B N 1
ATOM 14875 C CA . GLY B 1 930 ? -15.227 28.672 24.469 1 94.31 930 GLY B CA 1
ATOM 14876 C C . GLY B 1 930 ? -16.141 27.609 23.875 1 94.31 930 GLY B C 1
ATOM 14877 O O . GLY B 1 930 ? -16.906 26.969 24.609 1 94.31 930 GLY B O 1
ATOM 14878 N N . ILE B 1 931 ? -16.031 27.375 22.562 1 95.31 931 ILE B N 1
ATOM 14879 C CA . ILE B 1 931 ? -16.891 26.391 21.938 1 95.31 931 ILE B CA 1
ATOM 14880 C C . ILE B 1 931 ? -16.047 25.312 21.281 1 95.31 931 ILE B C 1
ATOM 14882 O O . ILE B 1 931 ? -16.328 24.859 20.172 1 95.31 931 ILE B O 1
ATOM 14886 N N . GLU B 1 932 ? -15 24.906 21.922 1 95.25 932 GLU B N 1
ATOM 14887 C CA . GLU B 1 932 ? -14.055 23.922 21.375 1 95.25 932 GLU B CA 1
ATOM 14888 C C . GLU B 1 932 ? -14.727 22.562 21.172 1 95.25 932 GLU B C 1
ATOM 14890 O O . GLU B 1 932 ? -14.453 21.875 20.188 1 95.25 932 GLU B O 1
ATOM 14895 N N . TYR B 1 933 ? -15.602 22.188 22.141 1 94.75 933 TYR B N 1
ATOM 14896 C CA . TYR B 1 933 ? -16.25 20.891 22.062 1 94.75 933 TYR B CA 1
ATOM 14897 C C . TYR B 1 933 ? -17.109 20.781 20.797 1 94.75 933 TYR B C 1
ATOM 14899 O O . TYR B 1 933 ? -17.047 19.766 20.094 1 94.75 933 TYR B O 1
ATOM 14907 N N . GLU B 1 934 ? -17.844 21.875 20.5 1 95.81 934 GLU B N 1
ATOM 14908 C CA . GLU B 1 934 ? -18.703 21.875 19.312 1 95.81 934 GLU B CA 1
ATOM 14909 C C . GLU B 1 934 ? -17.875 21.875 18.031 1 95.81 934 GLU B C 1
ATOM 14911 O O . GLU B 1 934 ? -18.234 21.219 17.062 1 95.81 934 GLU B O 1
ATOM 14916 N N . ILE B 1 935 ? -16.766 22.578 18.031 1 96.81 935 ILE B N 1
ATOM 14917 C CA . ILE B 1 935 ? -15.93 22.641 16.844 1 96.81 935 ILE B CA 1
ATOM 14918 C C . ILE B 1 935 ? -15.289 21.281 16.562 1 96.81 935 ILE B C 1
ATOM 14920 O O . ILE B 1 935 ? -15.312 20.797 15.438 1 96.81 935 ILE B O 1
ATOM 14924 N N . VAL B 1 936 ? -14.789 20.609 17.594 1 97.44 936 VAL B N 1
ATOM 14925 C CA . VAL B 1 936 ? -14.078 19.344 17.438 1 97.44 936 VAL B CA 1
ATOM 14926 C C . VAL B 1 936 ? -15.047 18.25 16.969 1 97.44 936 VAL B C 1
ATOM 14928 O O . VAL B 1 936 ? -14.742 17.484 16.062 1 97.44 936 VAL B O 1
ATOM 14931 N N . THR B 1 937 ? -16.266 18.219 17.562 1 97.31 937 THR B N 1
ATOM 14932 C CA . THR B 1 937 ? -17.219 17.188 17.172 1 97.31 937 THR B CA 1
ATOM 14933 C C . THR B 1 937 ? -17.75 17.453 15.758 1 97.31 937 THR B C 1
ATOM 14935 O O . THR B 1 937 ? -18.062 16.516 15.023 1 97.31 937 THR B O 1
ATOM 14938 N N . PHE B 1 938 ? -17.875 18.703 15.406 1 97.5 938 PHE B N 1
ATOM 14939 C CA . PHE B 1 938 ? -18.25 19.047 14.039 1 97.5 938 PHE B CA 1
ATOM 14940 C C . PHE B 1 938 ? -17.188 18.578 13.047 1 97.5 938 PHE B C 1
ATOM 14942 O O . PHE B 1 938 ? -17.5 17.969 12.031 1 97.5 938 PHE B O 1
ATOM 14949 N N . LEU B 1 939 ? -15.914 18.844 13.375 1 98.31 939 LEU B N 1
ATOM 14950 C CA . LEU B 1 939 ? -14.836 18.484 12.469 1 98.31 939 LEU B CA 1
ATOM 14951 C C . LEU B 1 939 ? -14.68 16.969 12.383 1 98.31 939 LEU B C 1
ATOM 14953 O O . LEU B 1 939 ? -14.328 16.438 11.328 1 98.31 939 LEU B O 1
ATOM 14957 N N . ILE B 1 940 ? -14.969 16.219 13.469 1 98.19 940 ILE B N 1
ATOM 14958 C CA . ILE B 1 940 ? -14.93 14.766 13.445 1 98.19 940 ILE B CA 1
ATOM 14959 C C . ILE B 1 940 ? -16.016 14.234 12.523 1 98.19 940 ILE B C 1
ATOM 14961 O O . ILE B 1 940 ? -15.797 13.297 11.75 1 98.19 940 ILE B O 1
ATOM 14965 N N . SER B 1 941 ? -17.188 14.852 12.609 1 98.12 941 SER B N 1
ATOM 14966 C CA . SER B 1 941 ? -18.297 14.43 11.758 1 98.12 941 SER B CA 1
ATOM 14967 C C . SER B 1 941 ? -18.016 14.734 10.289 1 98.12 941 SER B C 1
ATOM 14969 O O . SER B 1 941 ? -18.375 13.961 9.406 1 98.12 941 SER B O 1
ATOM 14971 N N . LEU B 1 942 ? -17.406 15.883 10.062 1 97.94 942 LEU B N 1
ATOM 14972 C CA . LEU B 1 942 ? -17.016 16.203 8.695 1 97.94 942 LEU B CA 1
ATOM 14973 C C . LEU B 1 942 ? -15.984 15.211 8.18 1 97.94 942 LEU B C 1
ATOM 14975 O O . LEU B 1 942 ? -16.078 14.75 7.039 1 97.94 942 LEU B O 1
ATOM 14979 N N . PHE B 1 943 ? -15.016 14.883 9.031 1 98 943 PHE B N 1
ATOM 14980 C CA . PHE B 1 943 ? -14 13.906 8.664 1 98 943 PHE B CA 1
ATOM 14981 C C . PHE B 1 943 ? -14.641 12.562 8.32 1 98 943 PHE B C 1
ATOM 14983 O O . PHE B 1 943 ? -14.266 11.922 7.332 1 98 943 PHE B O 1
ATOM 14990 N N . ALA B 1 944 ? -15.57 12.156 9.109 1 97.56 944 ALA B N 1
ATOM 14991 C CA . ALA B 1 944 ? -16.219 10.859 8.93 1 97.56 944 ALA B CA 1
ATOM 14992 C C . ALA B 1 944 ? -16.969 10.797 7.609 1 97.56 944 ALA B C 1
ATOM 14994 O O . ALA B 1 944 ? -16.891 9.805 6.879 1 97.56 944 ALA B O 1
ATOM 14995 N N . VAL B 1 945 ? -17.703 11.805 7.266 1 97.38 945 VAL B N 1
ATOM 14996 C CA . VAL B 1 945 ? -18.484 11.82 6.039 1 97.38 945 VAL B CA 1
ATOM 14997 C C . VAL B 1 945 ? -17.562 11.883 4.828 1 97.38 945 VAL B C 1
ATOM 14999 O O . VAL B 1 945 ? -17.812 11.242 3.809 1 97.38 945 VAL B O 1
ATOM 15002 N N . CYS B 1 946 ? -16.469 12.68 4.934 1 96.31 946 CYS B N 1
ATOM 15003 C CA . CYS B 1 946 ? -15.5 12.734 3.842 1 96.31 946 CYS B CA 1
ATOM 15004 C C . CYS B 1 946 ? -14.789 11.398 3.672 1 96.31 946 CYS B C 1
ATOM 15006 O O . CYS B 1 946 ? -14.523 10.969 2.547 1 96.31 946 CYS B O 1
ATOM 15008 N N . ASP B 1 947 ? -14.516 10.789 4.758 1 95.06 947 ASP B N 1
ATOM 15009 C CA . ASP B 1 947 ? -13.852 9.492 4.707 1 95.06 947 ASP B CA 1
ATOM 15010 C C . ASP B 1 947 ? -14.758 8.445 4.062 1 95.06 947 ASP B C 1
ATOM 15012 O O . ASP B 1 947 ? -14.281 7.551 3.357 1 95.06 947 ASP B O 1
ATOM 15016 N N . LEU B 1 948 ? -16.047 8.5 4.285 1 94.06 948 LEU B N 1
ATOM 15017 C CA . LEU B 1 948 ? -17.016 7.59 3.682 1 94.06 948 LEU B CA 1
ATOM 15018 C C . LEU B 1 948 ? -17.172 7.875 2.191 1 94.06 948 LEU B C 1
ATOM 15020 O O . LEU B 1 948 ? -17.312 6.949 1.39 1 94.06 948 LEU B O 1
ATOM 15024 N N . ALA B 1 949 ? -17.094 9.109 1.867 1 93.12 949 ALA B N 1
ATOM 15025 C CA . ALA B 1 949 ? -17.328 9.516 0.485 1 93.12 949 ALA B CA 1
ATOM 15026 C C . ALA B 1 949 ? -16.109 9.25 -0.387 1 93.12 949 ALA B C 1
ATOM 15028 O O . ALA B 1 949 ? -16.234 8.773 -1.517 1 93.12 949 ALA B O 1
ATOM 15029 N N . PHE B 1 950 ? -14.875 9.531 0.163 1 92.31 950 PHE B N 1
ATOM 15030 C CA . PHE B 1 950 ? -13.68 9.469 -0.667 1 92.31 950 PHE B CA 1
ATOM 15031 C C . PHE B 1 950 ? -12.859 8.227 -0.344 1 92.31 950 PHE B C 1
ATOM 15033 O O . PHE B 1 950 ? -11.984 7.832 -1.117 1 92.31 950 PHE B O 1
ATOM 15040 N N . ASN B 1 951 ? -13.102 7.602 0.724 1 91.19 951 ASN B N 1
ATOM 15041 C CA . ASN B 1 951 ? -12.32 6.457 1.173 1 91.19 951 ASN B CA 1
ATOM 15042 C C . ASN B 1 951 ? -10.82 6.734 1.084 1 91.19 951 ASN B C 1
ATOM 15044 O O . ASN B 1 951 ? -10.062 5.91 0.566 1 91.19 951 ASN B O 1
ATOM 15048 N N . ASN B 1 952 ? -10.477 7.934 1.343 1 92.56 952 ASN B N 1
ATOM 15049 C CA . ASN B 1 952 ? -9.102 8.406 1.332 1 92.56 952 ASN B CA 1
ATOM 15050 C C . ASN B 1 952 ? -8.797 9.281 2.543 1 92.56 952 ASN B C 1
ATOM 15052 O O . ASN B 1 952 ? -9.352 10.375 2.682 1 92.56 952 ASN B O 1
ATOM 15056 N N . LEU B 1 953 ? -7.914 8.805 3.318 1 94.5 953 LEU B N 1
ATOM 15057 C CA . LEU B 1 953 ? -7.555 9.469 4.566 1 94.5 953 LEU B CA 1
ATOM 15058 C C . LEU B 1 953 ? -6.969 10.852 4.301 1 94.5 953 LEU B C 1
ATOM 15060 O O . LEU B 1 953 ? -7.289 11.812 5 1 94.5 953 LEU B O 1
ATOM 15064 N N . TYR B 1 954 ? -6.156 11.078 3.271 1 94.44 954 TYR B N 1
ATOM 15065 C CA . TYR B 1 954 ? -5.406 12.297 2.998 1 94.44 954 TYR B CA 1
ATOM 15066 C C . TYR B 1 954 ? -6.312 13.383 2.438 1 94.44 954 TYR B C 1
ATOM 15068 O O . TYR B 1 954 ? -6.188 14.555 2.801 1 94.44 954 TYR B O 1
ATOM 15076 N N . VAL B 1 955 ? -7.297 12.977 1.645 1 93.62 955 VAL B N 1
ATOM 15077 C CA . VAL B 1 955 ? -8.258 13.945 1.12 1 93.62 955 VAL B CA 1
ATOM 15078 C C . VAL B 1 955 ? -9.172 14.43 2.244 1 93.62 955 VAL B C 1
ATOM 15080 O O . VAL B 1 955 ? -9.484 15.617 2.328 1 93.62 955 VAL B O 1
ATOM 15083 N N . SER B 1 956 ? -9.531 13.508 3.08 1 96.31 956 SER B N 1
ATOM 15084 C CA . SER B 1 956 ? -10.391 13.875 4.199 1 96.31 956 SER B CA 1
ATOM 15085 C C . SER B 1 956 ? -9.688 14.828 5.156 1 96.31 956 SER B C 1
ATOM 15087 O O . SER B 1 956 ? -10.289 15.789 5.637 1 96.31 956 SER B O 1
ATOM 15089 N N . VAL B 1 957 ? -8.406 14.57 5.395 1 96.81 957 VAL B N 1
ATOM 15090 C CA . VAL B 1 957 ? -7.629 15.43 6.281 1 96.81 957 VAL B CA 1
ATOM 15091 C C . VAL B 1 957 ? -7.488 16.812 5.664 1 96.81 957 VAL B C 1
ATOM 15093 O O . VAL B 1 957 ? -7.609 17.828 6.363 1 96.81 957 VAL B O 1
ATOM 15096 N N . PHE B 1 958 ? -7.234 16.922 4.398 1 95.5 958 PHE B N 1
ATOM 15097 C CA . PHE B 1 958 ? -7.062 18.203 3.727 1 95.5 958 PHE B CA 1
ATOM 15098 C C . PHE B 1 958 ? -8.367 19 3.732 1 95.5 958 PHE B C 1
ATOM 15100 O O . PHE B 1 958 ? -8.352 20.219 3.93 1 95.5 958 PHE B O 1
ATOM 15107 N N . VAL B 1 959 ? -9.531 18.328 3.615 1 96 959 VAL B N 1
ATOM 15108 C CA . VAL B 1 959 ? -10.82 19.016 3.629 1 96 959 VAL B CA 1
ATOM 15109 C C . VAL B 1 959 ? -11.102 19.562 5.027 1 96 959 VAL B C 1
ATOM 15111 O O . VAL B 1 959 ? -11.594 20.688 5.172 1 96 959 VAL B O 1
ATOM 15114 N N . VAL B 1 960 ? -10.812 18.766 6.035 1 97.75 960 VAL B N 1
ATOM 15115 C CA . VAL B 1 960 ? -11.031 19.203 7.41 1 97.75 960 VAL B CA 1
ATOM 15116 C C . VAL B 1 960 ? -10.141 20.422 7.707 1 97.75 960 VAL B C 1
ATOM 15118 O O . VAL B 1 960 ? -10.57 21.359 8.375 1 97.75 960 VAL B O 1
ATOM 15121 N N . PHE B 1 961 ? -8.938 20.469 7.168 1 96.88 961 PHE B N 1
ATOM 15122 C CA . PHE B 1 961 ? -8.023 21.594 7.359 1 96.88 961 PHE B CA 1
ATOM 15123 C C . PHE B 1 961 ? -8.578 22.859 6.715 1 96.88 961 PHE B C 1
ATOM 15125 O O . PHE B 1 961 ? -8.594 23.922 7.332 1 96.88 961 PHE B O 1
ATOM 15132 N N . VAL B 1 962 ? -9.039 22.703 5.504 1 96.06 962 VAL B N 1
ATOM 15133 C CA . VAL B 1 962 ? -9.57 23.844 4.77 1 96.06 962 VAL B CA 1
ATOM 15134 C C . VAL B 1 962 ? -10.836 24.359 5.449 1 96.06 962 VAL B C 1
ATOM 15136 O O . VAL B 1 962 ? -11.031 25.562 5.574 1 96.06 962 VAL B O 1
ATOM 15139 N N . ALA B 1 963 ? -11.648 23.406 5.949 1 96.75 963 ALA B N 1
ATOM 15140 C CA . ALA B 1 963 ? -12.875 23.812 6.637 1 96.75 963 ALA B CA 1
ATOM 15141 C C . ALA B 1 963 ? -12.562 24.547 7.93 1 96.75 963 ALA B C 1
ATOM 15143 O O . ALA B 1 963 ? -13.211 25.547 8.25 1 96.75 963 ALA B O 1
ATOM 15144 N N . ASN B 1 964 ? -11.609 24.062 8.656 1 96.56 964 ASN B N 1
ATOM 15145 C CA . ASN B 1 964 ? -11.195 24.734 9.883 1 96.56 964 ASN B CA 1
ATOM 15146 C C . ASN B 1 964 ? -10.641 26.125 9.609 1 96.56 964 ASN B C 1
ATOM 15148 O O . ASN B 1 964 ? -10.945 27.078 10.328 1 96.56 964 ASN B O 1
ATOM 15152 N N . ARG B 1 965 ? -9.812 26.312 8.578 1 94.31 965 ARG B N 1
ATOM 15153 C CA . ARG B 1 965 ? -9.234 27.609 8.227 1 94.31 965 ARG B CA 1
ATOM 15154 C C . ARG B 1 965 ? -10.312 28.562 7.73 1 94.31 965 ARG B C 1
ATOM 15156 O O . ARG B 1 965 ? -10.289 29.75 8.062 1 94.31 965 ARG B O 1
ATOM 15163 N N . LEU B 1 966 ? -11.258 28.062 7.023 1 94.19 966 LEU B N 1
ATOM 15164 C CA . LEU B 1 966 ? -12.336 28.891 6.516 1 94.19 966 LEU B CA 1
ATOM 15165 C C . LEU B 1 966 ? -13.227 29.391 7.66 1 94.19 966 LEU B C 1
ATOM 15167 O O . LEU B 1 966 ? -13.68 30.531 7.648 1 94.19 966 LEU B O 1
ATOM 15171 N N . MET B 1 967 ? -13.484 28.484 8.602 1 95.56 967 MET B N 1
ATOM 15172 C CA . MET B 1 967 ? -14.289 28.859 9.766 1 95.56 967 MET B CA 1
ATOM 15173 C C . MET B 1 967 ? -13.594 29.953 10.578 1 95.56 967 MET B C 1
ATOM 15175 O O . MET B 1 967 ? -14.227 30.922 10.992 1 95.56 967 MET B O 1
ATOM 15179 N N . SER B 1 968 ? -12.297 29.891 10.727 1 94.19 968 SER B N 1
ATOM 15180 C CA . SER B 1 968 ? -11.539 30.875 11.492 1 94.19 968 SER B CA 1
ATOM 15181 C C . SER B 1 968 ? -11.469 32.219 10.758 1 94.19 968 SER B C 1
ATOM 15183 O O . SER B 1 968 ? -11.609 33.281 11.375 1 94.19 968 SER B O 1
ATOM 15185 N N . VAL B 1 969 ? -11.312 32.188 9.422 1 92 969 VAL B N 1
ATOM 15186 C CA . VAL B 1 969 ? -11.227 33.406 8.625 1 92 969 VAL B CA 1
ATOM 15187 C C . VAL B 1 969 ? -12.586 34.125 8.602 1 92 969 VAL B C 1
ATOM 15189 O O . VAL B 1 969 ? -12.648 35.344 8.688 1 92 969 VAL B O 1
ATOM 15192 N N . ALA B 1 970 ? -13.594 33.312 8.555 1 92.88 970 ALA B N 1
ATOM 15193 C CA . ALA B 1 970 ? -14.93 33.906 8.562 1 92.88 970 ALA B CA 1
ATOM 15194 C C . ALA B 1 970 ? -15.234 34.562 9.898 1 92.88 970 ALA B C 1
ATOM 15196 O O . ALA B 1 970 ? -15.773 35.656 9.945 1 92.88 970 ALA B O 1
ATOM 15197 N N . ARG B 1 971 ? -14.867 33.875 11 1 95.19 971 ARG B N 1
ATOM 15198 C CA . ARG B 1 971 ? -15.102 34.438 12.328 1 95.19 971 ARG B CA 1
ATOM 15199 C C . ARG B 1 971 ? -14.281 35.688 12.547 1 95.19 971 ARG B C 1
ATOM 15201 O O . ARG B 1 971 ? -14.758 36.656 13.164 1 95.19 971 ARG B O 1
ATOM 15208 N N . GLU B 1 972 ? -13.094 35.719 12.047 1 91.25 972 GLU B N 1
ATOM 15209 C CA . GLU B 1 972 ? -12.227 36.875 12.211 1 91.25 972 GLU B CA 1
ATOM 15210 C C . GLU B 1 972 ? -12.719 38.062 11.383 1 91.25 972 GLU B C 1
ATOM 15212 O O . GLU B 1 972 ? -12.758 39.188 11.867 1 91.25 972 GLU B O 1
ATOM 15217 N N . HIS B 1 973 ? -13.117 37.781 10.164 1 90.62 973 HIS B N 1
ATOM 15218 C CA . HIS B 1 973 ? -13.547 38.844 9.266 1 90.62 973 HIS B CA 1
ATOM 15219 C C . HIS B 1 973 ? -14.828 39.531 9.758 1 90.62 973 HIS B C 1
ATOM 15221 O O . HIS B 1 973 ? -14.875 40.75 9.914 1 90.62 973 HIS B O 1
ATOM 15227 N N . TRP B 1 974 ? -15.812 38.781 10.094 1 93.19 974 TRP B N 1
ATOM 15228 C CA . TRP B 1 974 ? -17.094 39.344 10.508 1 93.19 974 TRP B CA 1
ATOM 15229 C C . TRP B 1 974 ? -17.047 39.781 11.969 1 93.19 974 TRP B C 1
ATOM 15231 O O . TRP B 1 974 ? -17.844 40.625 12.391 1 93.19 974 TRP B O 1
ATOM 15241 N N . GLY B 1 975 ? -16.156 39.156 12.758 1 92.19 975 GLY B N 1
ATOM 15242 C CA . GLY B 1 975 ? -15.953 39.625 14.117 1 92.19 975 GLY B CA 1
ATOM 15243 C C . GLY B 1 975 ? -15.352 41.031 14.18 1 92.19 975 GLY B C 1
ATOM 15244 O O . GLY B 1 975 ? -15.742 41.844 15.016 1 92.19 975 GLY B O 1
ATOM 15245 N N . GLN B 1 976 ? -14.406 41.281 13.297 1 91.62 976 GLN B N 1
ATOM 15246 C CA . GLN B 1 976 ? -13.773 42.594 13.219 1 91.62 976 GLN B CA 1
ATOM 15247 C C . GLN B 1 976 ? -14.781 43.656 12.812 1 91.62 976 GLN B C 1
ATOM 15249 O O . GLN B 1 976 ? -14.766 44.781 13.344 1 91.62 976 GLN B O 1
ATOM 15254 N N . ILE B 1 977 ? -15.656 43.344 11.953 1 90.12 977 ILE B N 1
ATOM 15255 C CA . ILE B 1 977 ? -16.688 44.281 11.508 1 90.12 977 ILE B CA 1
ATOM 15256 C C . ILE B 1 977 ? -17.641 44.562 12.656 1 90.12 977 ILE B C 1
ATOM 15258 O O . ILE B 1 977 ? -18.031 45.719 12.867 1 90.12 977 ILE B O 1
ATOM 15262 N N . ASN B 1 978 ? -17.953 43.562 13.453 1 91.12 978 ASN B N 1
ATOM 15263 C CA . ASN B 1 978 ? -18.875 43.75 14.578 1 91.12 978 ASN B CA 1
ATOM 15264 C C . ASN B 1 978 ? -18.266 44.625 15.656 1 91.12 978 ASN B C 1
ATOM 15266 O O . ASN B 1 978 ? -18.938 45.5 16.219 1 91.12 978 ASN B O 1
ATOM 15270 N N . ILE B 1 979 ? -17 44.406 15.953 1 90.44 979 ILE B N 1
ATOM 15271 C CA . ILE B 1 979 ? -16.328 45.188 16.984 1 90.44 979 ILE B CA 1
ATOM 15272 C C . ILE B 1 979 ? -16.219 46.656 16.547 1 90.44 979 ILE B C 1
ATOM 15274 O O . ILE B 1 979 ? -16.422 47.562 17.359 1 90.44 979 ILE B O 1
ATOM 15278 N N . SER B 1 980 ? -15.883 46.906 15.281 1 87.38 980 SER B N 1
ATOM 15279 C CA . SER B 1 980 ? -15.758 48.25 14.773 1 87.38 980 SER B CA 1
ATOM 15280 C C . SER B 1 980 ? -17.094 49 14.828 1 87.38 980 SER B C 1
ATOM 15282 O O . SER B 1 980 ? -17.141 50.188 15.188 1 87.38 980 SER B O 1
ATOM 15284 N N . LYS B 1 981 ? -18.141 48.281 14.633 1 83.56 981 LYS B N 1
ATOM 15285 C CA . LYS B 1 981 ? -19.469 48.906 14.625 1 83.56 981 LYS B CA 1
ATOM 15286 C C . LYS B 1 981 ? -19.953 49.156 16.047 1 83.56 981 LYS B C 1
ATOM 15288 O O . LYS B 1 981 ? -20.531 50.219 16.312 1 83.56 981 LYS B O 1
ATOM 15293 N N . LYS B 1 982 ? -19.719 48.25 16.938 1 85 982 LYS B N 1
ATOM 15294 C CA . LYS B 1 982 ? -20.312 48.344 18.266 1 85 982 LYS B CA 1
ATOM 15295 C C . LYS B 1 982 ? -19.469 49.219 19.188 1 85 982 LYS B C 1
ATOM 15297 O O . LYS B 1 982 ? -19.984 49.844 20.125 1 85 982 LYS B O 1
ATOM 15302 N N . THR B 1 983 ? -18.094 49.188 19.016 1 82.25 983 THR B N 1
ATOM 15303 C CA . THR B 1 983 ? -17.234 49.969 19.906 1 82.25 983 THR B CA 1
ATOM 15304 C C . THR B 1 983 ? -16.844 51.281 19.281 1 82.25 983 THR B C 1
ATOM 15306 O O . THR B 1 983 ? -16.219 52.125 19.922 1 82.25 983 THR B O 1
ATOM 15309 N N . LEU B 1 984 ? -17.172 51.656 18.094 1 76.44 984 LEU B N 1
ATOM 15310 C CA . LEU B 1 984 ? -16.906 52.875 17.359 1 76.44 984 LEU B CA 1
ATOM 15311 C C . LEU B 1 984 ? -15.406 53.062 17.141 1 76.44 984 LEU B C 1
ATOM 15313 O O . LEU B 1 984 ? -14.938 54.219 17.016 1 76.44 984 LEU B O 1
ATOM 15317 N N . VAL B 1 985 ? -14.695 52 17.312 1 80.75 985 VAL B N 1
ATOM 15318 C CA . VAL B 1 985 ? -13.273 52 17 1 80.75 985 VAL B CA 1
ATOM 15319 C C . VAL B 1 985 ? -13.078 51.812 15.492 1 80.75 985 VAL B C 1
ATOM 15321 O O . VAL B 1 985 ? -13.727 50.969 14.883 1 80.75 985 VAL B O 1
ATOM 15324 N N . ASP B 1 986 ? -12.281 52.656 14.922 1 78.44 986 ASP B N 1
ATOM 15325 C CA . ASP B 1 986 ? -11.992 52.531 13.492 1 78.44 986 ASP B CA 1
ATOM 15326 C C . ASP B 1 986 ? -11.266 51.219 13.18 1 78.44 986 ASP B C 1
ATOM 15328 O O . ASP B 1 986 ? -10.422 50.781 13.961 1 78.44 986 ASP B O 1
ATOM 15332 N N . GLU B 1 987 ? -11.562 50.656 12.133 1 80.56 987 GLU B N 1
ATOM 15333 C CA . GLU B 1 987 ? -11.039 49.375 11.711 1 80.56 987 GLU B CA 1
ATOM 15334 C C . GLU B 1 987 ? -9.523 49.438 11.531 1 80.56 987 GLU B C 1
ATOM 15336 O O . GLU B 1 987 ? -8.844 48.406 11.633 1 80.56 987 GLU B O 1
ATOM 15341 N N . ARG B 1 988 ? -8.945 50.5 11.297 1 79.12 988 ARG B N 1
ATOM 15342 C CA . ARG B 1 988 ? -7.52 50.656 11.039 1 79.12 988 ARG B CA 1
ATOM 15343 C C . ARG B 1 988 ? -6.703 50.375 12.297 1 79.12 988 ARG B C 1
ATOM 15345 O O . ARG B 1 988 ? -5.508 50.062 12.211 1 79.12 988 ARG B O 1
ATOM 15352 N N . PHE B 1 989 ? -7.367 50.438 13.445 1 80.94 989 PHE B N 1
ATOM 15353 C CA . PHE B 1 989 ? -6.652 50.188 14.688 1 80.94 989 PHE B CA 1
ATOM 15354 C C . PHE B 1 989 ? -6.77 48.719 15.109 1 80.94 989 PHE B C 1
ATOM 15356 O O . PHE B 1 989 ? -6.164 48.312 16.094 1 80.94 989 PHE B O 1
ATOM 15363 N N . LEU B 1 990 ? -7.598 48.031 14.414 1 83.38 990 LEU B N 1
ATOM 15364 C CA . LEU B 1 990 ? -7.758 46.625 14.703 1 83.38 990 LEU B CA 1
ATOM 15365 C C . LEU B 1 990 ? -6.84 45.781 13.812 1 83.38 990 LEU B C 1
ATOM 15367 O O . LEU B 1 990 ? -7.242 45.344 12.734 1 83.38 990 LEU B O 1
ATOM 15371 N N . ILE B 1 991 ? -5.5 45.562 14.211 1 77.62 991 ILE B N 1
ATOM 15372 C CA . ILE B 1 991 ? -4.457 44.906 13.445 1 77.62 991 ILE B CA 1
ATOM 15373 C C . ILE B 1 991 ? -4.148 43.531 14.086 1 77.62 991 ILE B C 1
ATOM 15375 O O . ILE B 1 991 ? -4.121 43.438 15.32 1 77.62 991 ILE B O 1
#

Sequence (1982 aa):
MAAIWVALVVAVACCSQSGAQSPFTYQTACPSASTTFDSTSLQCLACPSPTIPKRASTARGDSGCQCGTGYARASDQDLPLTCTDCVSKGLASTRDGEYCITCGANSTFSATARDCVCTQPGYVLVDYNVAGRLLPAKLCVQCPGLTPKASSADPYSCLTCPHPSMTIDPVTSQCVCGSGYVAAGSTCILQSLQTRIVAQWPTSTAATVQFRDISDYDKGPILAPLRQTSAVISDQFLWAAAECQSTISARPCQVLLNLCVLALYDPNSAPCAAFSSISAGITSTTNDFPSWKAGLPQDDFTDTSVLTATTLSSQVSLSSVLGYVLVAFNLNGTIQSVRPLSSQLQLCDVSPSQSTRFAMFGIEYVNECAISLTELISSDAGLFYDLYYVDKGGAIYPVPVKILNYRDASGNLVNMDSATRTEITSASKDYHLVRRFMVKDNLSGRNSQVASVPSVIRYAQDVQLRVTMRSGSTTNIYPPLLVILYAERTQSAIVGTPGSATATVKFQGEYDMSLASLWVAATVLFVLAMILIGGLWLLDLWRMSLNYNAERIDTKFMVDACFSLIGTACNVLFWLTFILCAYLFIFFKMQTIAFILLPLSGGAEDNAFIATMVTVFVGKFVVMVRRIWRQINVDIFLLDWEKPRDHTDDKLGASVSVWRKLFVANEWNELQSYRNISIELVLLAMLFFLSGINLLNLAAAQPSMDTTPGDAPLNMLLRFAITAFFFLILSCVQLIYRQLIHHRFIEHRPSQFIDFMTMANISAFILDDELHGYYIHGRALHAFADANMEEITHQLHMERMEMVKKRGLINGKDTFEVFITADFKLHYLSLFKEVHFRRPGRRPVPRGTNALGSNDVSVDVSAHLAAANAKLNRFLHNFIDKNSTTYTWQEAERTFLERLFRVPPATRQAKASLFYDDPNYTFTSAFLMGIEYEIVTFLISLFAVCDLAFNNLYVSVFVVFVANRLMSVAREHWGQINISKKTLVDERFLIMAAIWVALVVAVACCSQSGAQSPFTYQTACPSASTTFDSTSLQCLACPSPTIPKRASTARGDSGCQCGTGYARASDQDLPLTCTDCVSKGLASTRDGEYCITCGANSTFSATARDCVCTQPGYVLVDYNVAGRLLPAKLCVQCPGLTPKASSADPYSCLTCPHPSMTIDPVTSQCVCGSGYVAAGSTCILQSLQTRIVAQWPTSTAATVQFRDISDYDKGPILAPLRQTSAVISDQFLWAAAECQSTISARPCQVLLNLCVLALYDPNSAPCAAFSSISAGITSTTNDFPSWKAGLPQDDFTDTSVLTATTLSSQVSLSSVLGYVLVAFNLNGTIQSVRPLSSQLQLCDVSPSQSTRFAMFGIEYVNECAISLTELISSDAGLFYDLYYVDKGGAIYPVPVKILNYRDASGNLVNMDSATRTEITSASKDYHLVRRFMVKDNLSGRNSQVASVPSVIRYAQDVQLRVTMRSGSTTNIYPPLLVILYAERTQSAIVGTPGSATATVKFQGEYDMSLASLWVAATVLFVLAMILIGGLWLLDLWRMSLNYNAERIDTKFMVDACFSLIGTACNVLFWLTFILCAYLFIFFKMQTIAFILLPLSGGAEDNAFIATMVTVFVGKFVVMVRRIWRQINVDIFLLDWEKPRDHTDDKLGASVSVWRKLFVANEWNELQSYRNISIELVLLAMLFFLSGINLLNLAAAQPSMDTTPGDAPLNMLLRFAITAFFFLILSCVQLIYRQLIHHRFIEHRPSQFIDFMTMANISAFILDDELHGYYIHGRALHAFADANMEEITHQLHMERMEMVKKRGLINGKDTFEVFITADFKLHYLSLFKEVHFRRPGRRPVPRGTNALGSNDVSVDVSAHLAAANAKLNRFLHNFIDKNSTTYTWQEAERTFLERLFRVPPATRQAKASLFYDDPNYTFTSAFLMGIEYEIVTFLISLFAVCDLAFNNLYVSVFVVFVANRLMSVAREHWGQINISKKTLVDERFLI

Foldseek 3Di:
DVVVVVVVVVVVVPPDPVPPPDDDDADQDDPDQFWWQDPVVNDTHGDPPPWTWQPVRHSPDDTDTAGDWQWAFDDPPDVVTDIDGLVVVVFTADPRRHDTAHADEQWDDDSVSSHTDHPDWQWAWDQADPVRHGDNHIYTDGHPQSQGQDPPPHSHDGDDQPEPQWHQDPVPSDTDGDDQWDDQASDIDGPVLLVVLCVVPPLVQQQKAKAFFADLFAPHDTDHIDIAGFQLRSRLVSVLLSCCLPPLAQQSLLLLLVVCQLNVVACPHSSNVSNVVSQVVAQDAPPPARQHGPSHHRWFHPAPCLQQDQPFPAFAFAQDFWWKWKWKADSSRDTPDTGIQFQQLPPDDDDRVQRRSLRGAQFKFKDKDKDFVVCLQVDDAWIKIFMWTQGPPRDTHTAWEAEQCDAYNVRDRQQADPPPRHGDPDPPGGGITTGMHTAWHQRSQHHPHSPDGGQKIKGFAEKEWEWEDHPPDQTGTRGIYIYTYMHMYGPCSLPPPPNSRIGMHMYMRYYYYDCPVVVVVLVVVVVVLVVVLVVLLVLVLQQVVLQDQDPDCDPVSVVVSVLSSLVSSLVSLLVSLLVSLLVCLCPLQVDRIPPDHDHDPPDPVVVVSLVSLVSSLVSLVVSLVVLLVLLLQKFKEKFAPFDQPDPDPDDDGRDDDCVLVLVLLQLVLVLQLDALFDLVCLLVVLCCVCVVVQQLCSQFSGRHSDSDDDNTDGDLSNSLNVSLVSLVVNRVVSVCCCVPPVVVPPHDSVVVSLVSLLLSQMKMWIGSDQFKTKIFGNHYQDNHSPDDPVVSVVSVVCVVVVVTDADDLPPNFGMWIKGFANVVSVVLVVLQCQLQVLPPPDDPPDVPDPDPDPPDSPPVNVVSNVVSSVVSSVVVVCASVVVDPQAHEDEDEDDPVCVVSVRDHSNNPDSYMYIYGDPPPCNCSSHPNNCVVSLSSNLSSQLSSVCVVVVDNVVSSVVSVVVSVVSSVVSSVSSLVSSCSNHVDDSVSND/DVVVVVVVVVVVVPPDPPPDPDDDDADQDDPDQFWWQDPVVNDTHGDPPPWTWQPVRHSPDDTDTAGHWQWAFPDPPDVVTDIDGLVVVVFTADPRRHDTAAADEQWHDDSVSSHTDGPDWQWAWDQADPVRHGDRHIYTDGHPQSQGQDPPPHSHDGDDQPEPQWHQDPVPSDTDGDPQWDDQASYIDGPVLLVVLCVVPPLVQQQKAKDFFADLFAPHDTDHIDIAGFQLRSRLVSVLLSCCLPPLAQQSLLLLLVVCQLNVVACPHSSNVSNVVSQVPAQDAPPPARQHGPSHHRWFHPAPCLQQDQPFDAFAFAQDFWWKWKWKADSSRDTPDTGIQFQQLPPDDDDRVQRRSLRGAQFKFKDKDKDFVVCLQVDDAWIKMFMWTQGPPRDTHTAWEAEQCDAYNVRDRQQADPPPRHGDPDPPGGGITTGMHTAWHQRSQHHPHSPDGGQKIKGFAEKEWEWEDHPPDQTGTRGIYIYTYMHMYGPCSLPPPPNSRIGMHMYMRYYYYDCPVVVVVLVVVVVVLVVVLVVLLVLVLQLVVLQDQDPDCDPVSVVVSVLSSLVSSLVSLLVSLLVSLLVCLCPLQVDRIPPDHDDDPPDPVVVVSLVSLVSSLVSLVVSLVVLLVLLLQKFKEKFAPFDQPDPDPDDDGRDDDCVLVLVLLQLVLVLQLDALFDLVCLLVVLCCVCVVVQQLCSQFSGRHSDSDDDNTDGDLSNSLNVSLVSLVVSRVVSVCCCVVPCVVPPHDSLVVSLQSLLLSQMKMWIGSDQFKTKIFGNHYQDNHSPDDPVVSVVSVVCVVVVVTDADDLPPNFGMWIKGFANVVSVVLVVLQCQLQVLPPPPDPPPVPDPDPDPPDSPPVNVVSNVVSSVVSSVVVVCASVVVDPQAHEDEDEDDPVCVVSVRDHSNNPDSYMYIYGDPPPCNCSSHPNNVVVSLSSSLSSQLSSVCVVPVDNVVSSVVSVVVSVVSSVVSSVSSLVSSCSNHVDDSVSND

Organism: Plasmodiophora brassicae (NCBI:txid37360)

InterPro domains:
  IPR009030 Growth factor receptor cysteine-rich domain superfamily [SSF57184] (30-189)
  IPR019170 Meckelin [PF09773] (173-991)
  IPR019170 Meckelin [PTHR21274] (5-991)

Secondary structure (DSSP, 8-state):
-HHHHHHHHHHGGGS--------B---SS--STTEEEETTTTEEEEPPTTEEE-S---TTS---EEE-TTEEES-TT-SS--EEESGGGT-EEPTTSS-EEEE-TTEEEETTTTEEEESSTTEEEEEE-TTSPEEEEEEEEEPTTS---S-TT-TT-----SSTTEEE-TTT--EEEPTTEEEETTEEEEHHHHHHHHHHS-HHHHTEEEE--B-SSTTPPP---EEEE-HHHHHHHHHHHHHHHHH--HHHHHHHHHHHHHTTT-TTSHHHHHHHHHHHT---EETTEEEEETTS---B-S-GGGGG---------TTPBPPEEEEEE-TTS-EEEEEE-SSTT--S---TTTTTGGGBTT--EEEEEEEEHHHHHHSSPP-EEEEEEE-GGG-EEEPPEEETT-B-TTS-BSSB-TTT--B---TTS----BSEEESEE-STT--S-TTSPPSEEEEEEEEEEEEEBPTT-SS-BPPPEEEEEEEEEEHHHHHHSTTTTEEEEEEEEEEE---HHHHHHHHHHHHHHHHHHHHHHHHHHHHHHHS---SS--HHHHHHHHHHHHHHHHHHHHHHHHHHHHHHHHHHHS-SS-S--PPPTTSHHHHHHHHHHHHHHHHHHHHHHHHHHHHHT-EEEEEE----S---SSSS--PPPSHHHHHHHHHHHHHTT--SS-HHHHHHHHHIIIIIS-GGGGGBSSSS--SS--SPPBPHHHHHHHHHHHHHHHHHHHHHHIIIIIIIII--HHHHHHHHHHHHTEEEEEESSSSEEEEE----SSS-SS--HHHHHHHHHHHHTT-SPPSSSBTTB-EEEEE--HHHHHHHHHHHHHHHTTS-------SS-------THHHHHHHHHHHHHHHHHHHHHHHHTT--SS--EEEE---HHHHHHTPPP-GGG-SSEEEEE-TT-GGGGGSGGGGHHHHHHHHHHHHHHHHHHH--HHHHHHHHHHHHHHHHHHHHHHHHHHHHHHH---GGG--/-HHHHHHHHHHGGGS--------B---SS--STTEEEETTTTEEEEPPTTEEE-S---TTS---EEE-TTEEES-TT-SS--EEESGGGT-EEPTTSS-EEEE-TTEEEETTTTEEEESSTTEEEEEE-TTSPEEEEEEEEEPTTS---S-TT-TT-----SSTTEEE-TTT--EEEPTTEEEETTEEEEHHHHHHHHHHS-HHHHTEEEE--B-SSTTPPP---EEEE-HHHHHHHHHHHHHHHHH--HHHHHHHHHHHHHTTT-TTSHHHHHHHHHHHT---EETTEEEEETTS---B-S-GGGGG---------TTPBPPEEEEEE-TTS-EEEEEE-SSTT--S---TTTTTGGGBTT--EEEEEEEEHHHHHHSSPP-EEEEEEE-GGG-EEEPPEEETT-B-TTS-BSSB-TTT--B---TTS----BSEEESEE-STT--S-TTSPPSEEEEEEEEEEEEEBPTT-SS-BPPPEEEEEEEEEEHHHHHHSTTTTEEEEEEEEEEE---HHHHHHHHHHHHHHHHHHHHHHHHHHHHHHHT---SS--HHHHHHHHHHHHHHHHHHHHHHHHHHHHHHHHHHHS-SS-S--PPPTTSHHHHHHHHHHHHHHHHHHHHHHHHHHHHHT-EEEEEE----S---SSSS--PPPSHHHHHHHHHHHHHTT--SS-HHHHHHHHHIIIIIS-GGGGGBSSSS--SS--SPPBPHHHHHHHHHHHHHHHHHHHHHHIIIIIIIII--HHHHHHHHHHHHTEEEEEESSSSEEEEE----SSS-SS--HHHHHHHHHHHHTT-SPPSSSBTTB-EEEEE--HHHHHHHHHHHHHHHTTS-------SS-------THHHHHHHHHHHHHHHHHHHHHHHHTT--SS--EEEE---HHHHHHTPPP-GGG-SSEEEEE-TT-GGGGGSGGGGHHHHHHHHHHHHHHHHHHH--HHHHHHHHHHHHHHHHHHHHHHHHHHHHHHH---GGG--

Nearest PDB structures (foldseek):
  7fh1-assembly1_B  TM=7.869E-01  e=2.623E-57  Homo sapiens
  7fh1-assembly1_B  TM=7.870E-01  e=1.425E-57  Homo sapiens

Radius of gyration: 49.78 Å; Cα contacts (8 Å, |Δi|>4): 3640; chains: 2; bounding box: 116×155×99 Å

pLDDT: mean 84.38, std 14.73, range [27.16, 98.31]

Solvent-accessible surface area (backbone atoms only — not comparable to full-atom values): 105184 Å² total; per-residue (Å²): 117,69,70,60,56,56,53,57,59,58,59,66,65,65,53,82,70,66,71,71,57,45,60,42,73,68,53,81,68,52,86,50,77,43,28,23,53,35,84,43,74,33,37,62,42,73,32,59,85,65,30,22,31,40,82,81,49,50,76,55,52,74,54,39,62,27,29,23,85,16,16,7,45,62,48,95,81,44,81,68,86,44,65,37,67,15,47,90,71,72,22,19,30,33,93,76,4,60,39,62,32,38,52,34,62,63,24,44,75,30,81,86,73,29,22,60,41,52,80,52,89,18,34,28,52,40,46,52,45,85,59,64,20,76,45,82,34,33,29,35,43,61,31,44,88,72,27,58,53,22,65,96,82,45,64,67,49,68,64,75,66,96,37,91,64,37,40,66,34,86,84,74,72,37,73,36,52,39,94,68,36,34,77,29,63,90,40,65,39,52,41,74,47,49,54,55,46,39,72,76,43,42,68,84,62,36,17,46,38,76,45,64,51,32,30,63,41,75,91,44,71,70,45,80,63,45,78,44,53,14,27,46,43,54,37,45,44,63,44,15,53,40,45,21,67,71,63,47,38,49,45,34,34,38,25,30,51,50,48,13,48,66,45,57,57,28,54,81,33,37,43,30,40,52,50,50,55,53,50,70,73,48,82,55,59,38,83,60,29,89,54,20,33,61,56,36,54,52,57,45,51,85,54,72,62,58,57,70,36,76,56,62,75,36,72,51,52,67,66,36,71,59,51,37,38,31,37,31,27,43,77,78,30,34,43,72,44,80,42,68,62,51,51,80,83,41,87,55,77,57,27,76,86,58,30,52,50,45,36,21,37,64,30,35,23,60,51,71,42,73,43,55,52,66,57,56,65,71,43,77,81,47,48,36,35,40,48,28,37,46,40,62,95,64,18,33,33,81,31,44,25,36,46,36,76,32,35,48,82,86,63,45,57,56,29,22,38,86,86,75,68,39,76,61,78,61,82,86,54,80,53,68,37,31,36,60,46,63,54,42,39,53,49,58,27,7,49,82,35,76,87,41,79,36,51,33,38,36,35,49,31,39,35,36,41,38,37,36,42,33,85,94,48,59,34,38,46,26,54,45,38,36,36,38,33,66,38,27,36,44,44,68,38,37,74,66,37,89,67,26,31,41,42,68,31,36,32,33,19,43,47,38,52,83,57,61,66,58,48,52,52,50,49,52,51,47,52,52,47,50,52,48,36,52,52,54,39,49,50,49,51,52,41,51,58,34,62,49,81,60,97,56,93,47,72,67,55,52,53,51,50,50,48,46,40,40,44,46,42,27,52,52,50,49,53,50,53,46,51,53,25,39,48,52,41,52,50,36,30,69,43,83,60,53,82,54,64,58,77,59,88,85,36,71,66,55,50,53,49,52,53,50,46,52,49,31,29,55,34,38,51,53,42,50,53,51,52,52,51,46,44,40,63,43,45,48,42,74,38,70,68,74,66,58,80,74,75,71,89,72,82,82,72,59,69,55,61,36,50,48,60,49,47,52,52,22,53,53,57,59,49,41,63,38,62,74,62,61,63,67,58,44,52,48,50,46,42,26,45,31,64,51,70,29,53,54,34,55,12,24,38,41,57,44,82,50,55,72,55,76,65,35,52,72,35,71,56,33,40,47,29,52,53,48,46,50,55,48,50,49,49,47,51,40,49,50,45,39,64,69,42,36,46,63,59,72,60,40,68,70,62,51,49,51,54,47,26,23,63,49,18,30,24,41,43,34,34,70,50,88,36,38,33,31,38,40,52,5,65,46,86,60,92,63,60,83,32,28,64,54,54,50,53,48,51,52,48,37,49,74,67,59,75,50,76,76,60,42,78,58,96,53,43,37,43,30,40,31,38,48,33,72,68,56,44,54,51,48,48,54,44,46,43,58,35,58,69,64,52,73,87,70,70,84,69,63,83,66,73,82,86,78,72,97,65,79,70,55,61,65,37,39,51,49,31,49,49,30,48,49,49,47,42,50,50,51,48,30,36,78,70,54,68,37,90,82,50,41,66,43,82,46,82,79,49,72,67,33,59,75,68,64,54,64,66,66,45,83,76,40,87,45,20,38,37,27,78,32,91,80,52,67,68,40,57,60,22,49,49,50,43,48,71,62,52,51,54,39,46,48,32,48,32,50,52,36,31,70,72,62,70,31,71,40,54,22,51,46,49,45,51,52,51,53,52,50,53,45,51,51,51,44,55,49,33,50,53,35,48,27,66,55,57,70,43,62,65,85,62,58,114,118,71,70,62,57,56,55,57,59,57,58,66,67,65,53,83,70,67,71,72,58,44,59,42,72,68,52,82,68,53,86,50,78,43,27,22,53,36,84,42,73,32,36,62,42,74,33,60,85,65,29,21,31,41,78,81,50,52,78,56,52,75,54,40,61,27,30,24,86,16,16,7,45,62,48,98,81,44,82,67,87,44,65,36,68,15,46,86,71,71,22,19,30,32,92,73,4,58,40,63,32,39,52,34,61,64,24,43,74,31,81,86,73,27,22,59,40,52,80,50,89,16,33,26,52,40,45,51,46,85,59,63,19,78,46,83,34,33,29,36,44,61,31,46,89,70,26,58,51,22,62,96,84,43,63,67,48,70,63,76,67,95,37,91,63,36,40,65,34,85,86,73,72,38,72,37,50,40,95,68,37,34,75,30,63,89,40,67,40,50,43,72,47,50,54,56,48,40,72,76,43,43,68,83,61,37,17,46,39,77,44,66,53,31,29,63,40,76,91,45,69,69,44,79,64,46,78,44,55,13,26,48,44,53,38,46,44,62,45,16,51,38,46,21,66,73,62,48,38,50,45,34,32,37,24,30,50,50,49,11,48,66,46,57,56,29,54,82,32,38,42,31,39,53,50,51,55,52,51,70,73,48,82,54,58,36,83,59,31,89,56,20,31,61,58,36,55,52,57,45,51,86,54,71,62,58,56,70,36,76,54,62,76,35,73,51,54,67,67,36,73,59,51,38,39,31,37,32,26,42,78,78,29,35,41,72,45,81,41,68,62,49,51,79,83,41,86,56,78,58,26,75,84,58,31,51,50,45,35,21,35,66,28,33,24,61,52,71,42,74,42,56,52,65,57,56,63,71,44,76,81,48,47,36,36,39,47,28,35,46,40,62,95,64,18,34,34,80,34,42,25,37,47,35,76,32,35,49,83,86,64,44,56,55,30,20,38,85,88,74,70,40,77,59,78,60,81,86,53,81,52,68,37,30,35,60,46,62,53,40,40,51,49,57,27,7,48,81,35,76,87,41,78,35,49,32,37,37,36,50,30,38,34,35,40,36,37,37,42,33,86,94,47,58,34,39,44,26,53,44,38,37,36,40,33,66,40,26,35,44,43,66,39,37,75,66,39,89,68,26,32,41,41,66,33,35,31,33,20,44,46,38,53,82,56,62,68,58,49,52,51,50,49,52,52,48,52,53,46,51,52,48,36,52,52,53,39,48,50,50,51,52,42,52,56,36,62,49,81,62,97,57,92,45,73,67,55,53,53,50,50,49,48,48,41,39,44,48,44,27,52,54,50,49,52,50,52,47,51,53,27,40,48,52,41,51,50,35,31,70,43,82,61,53,82,55,67,59,77,60,88,84,36,71,67,55,51,52,50,52,54,50,48,52,49,32,29,55,33,38,52,54,41,49,54,50,52,53,53,48,44,40,63,43,44,46,42,76,36,71,70,75,66,59,81,75,73,70,88,75,80,86,71,60,68,56,60,36,52,48,58,48,48,52,52,23,53,52,57,60,48,41,62,39,64,74,63,61,63,69,57,44,54,48,49,46,43,28,45,31,65,51,69,29,54,53,34,53,13,26,38,41,57,43,82,51,56,72,57,76,64,35,52,75,34,72,55,34,39,49,29,53,54,50,46,52,55,48,50,50,48,48,51,41,49,49,45,38,64,69,41,37,45,64,62,72,60,40,67,71,63,52,49,52,54,47,27,24,63,48,18,29,24,41,43,35,35,69,51,89,35,37,33,31,38,38,52,6,63,46,86,58,91,64,60,82,31,28,65,54,53,49,53,48,51,51,49,37,50,73,68,60,73,50,75,74,59,42,78,59,96,52,43,39,42,28,39,32,38,50,33,74,66,57,42,54,52,49,47,56,43,45,45,59,34,57,67,66,52,74,86,71,70,84,69,62,83,65,74,81,85,79,71,97,64,79,70,54,60,65,37,40,50,49,32,50,50,30,47,51,50,48,42,49,52,51,50,30,38,76,68,54,69,37,90,82,50,43,66,44,83,45,83,81,50,73,67,33,60,73,67,62,52,65,67,64,45,85,77,41,88,45,22,38,36,27,78,32,91,80,52,66,70,40,56,61,21,50,48,50,42,46,70,63,52,52,54,37,46,46,32,47,31,50,51,36,32,69,74,62,71,32,73,39,53,20,49,48,50,46,50,52,51,54,52,50,51,44,51,50,51,45,55,48,35,48,55,35,48,26,65,56,59,70,44,64,65,86,62,58,118

=== Feature glossary ===
Legend for the data blocks above and below:

— What the protein is —

Sequence gives the chain of amino acids in standard one-letter code (A=alanine, C=cysteine, …, Y=tyrosine), read N→C. It is the only feature that is directly encoded by the gene; all structural features are derived from the folded form of this sequence.

The annotation block draws on four external resources. InterPro: which protein families and domains the sequence belongs to. GO: standardized terms for what the protein does, what process it participates in, and where in the cell it acts. CATH: which structural fold it has in the CATH hierarchy. Organism: the species of origin.

— Where its atoms are —

Atomic coordinates in PDBx/mmCIF format — the same representation the Protein Data Bank distributes. Each line of the _atom_site loop places one backbone atom in Cartesian space (units: ångströms, origin: arbitrary).

Six rendered views show the 3D structure from the faces of a cube — i.e. along ±x, ±y, ±z. Rendering representation is drawn randomly per protein from cartoon (secondary-structure ribbons), sticks (backbone bonds), or molecular surface; coloring is either N→C rainbow (blue at the N-terminus through red at the C-terminus) or one color per chain.

— Local backbone conformation —

DSSP 8-state secondary structure assigns each residue one of H (α-helix), G (3₁₀-helix), I (π-helix), E (extended β-strand), B (isolated β-bridge), T (hydrogen-bonded turn), S (bend), or '-' (coil). The assignment is computed from backbone hydrogen-bond geometry via the Kabsch–Sander algorithm.

P-SEA three-state annotation labels each residue as helix, strand, or coil based purely on the geometry of the Cα trace. It serves as a fallback when the full backbone (and thus DSSP) is unavailable.

φ (phi) and ψ (psi) are the two rotatable backbone dihedrals per residue: φ is the C(i-1)–N–Cα–C torsion, ψ is the N–Cα–C–N(i+1) torsion, both in degrees on (−180°, 180°]. α-helical residues cluster near (−60°, −45°); β-strand residues near (−120°, +130°). A Ramachandran plot is simply a scatter of (φ, ψ) for every residue.

— Global shape and packing —

Radius of gyration (Rg) is the root-mean-square distance of Cα atoms from their centroid — a single number for overall size and compactness. A globular domain of N residues has Rg ≈ 2.2·N^0.38 Å; an extended or disordered chain has a much larger Rg. The Cα contact count is the number of residue pairs whose Cα atoms are within 8 Å and are more than four positions apart in sequence — a standard proxy for tertiary packing density. The bounding box is the smallest axis-aligned box enclosing all Cα atoms.

Accessible surface area quantifies burial. A residue with SASA near zero is packed into the hydrophobic core; one with SASA >100 Å² sits on the surface. Computed here via the Shrake–Rupley numerical algorithm with a 1.4 Å probe.

The contact map is a binary N×N matrix image: pixel (i, j) is dark where Cα_i and Cα_j are within 8 Å and |i−j|>4. Because the |i−j|>4 filter removes local helical contacts, off-diagonal stripes parallel to the main diagonal indicate parallel β-sheets; stripes perpendicular to it indicate antiparallel β-sheets. The Ramachandran plot scatters every residue's (φ, ψ) pair against the sterically allowed regions. The PAE heatmap renders the predicted-aligned-error matrix.

— Structural neighborhood —

A 3Di character summarizes, for each residue, the relative orientation of the Cα frame of its nearest spatial neighbor. Because it encodes fold topology rather than chemistry, 3Di alignments detect remote structural similarity that sequence alignment misses.

Structural nearest neighbors (via Foldseek easy-search vs the PDB). Reported per hit: target PDB id, E-value, and alignment TM-score. A TM-score above ~0.5 is the conventional threshold for 'same fold'.

— Confidence and disorder —

For AlphaFold models, the B-factor field carries pLDDT — the model's own estimate of local accuracy on a 0–100 scale. Regions with pLDDT<50 should be treated as essentially unmodeled; they often correspond to intrinsically disordered segments.

B-factor (Debye–Waller factor) reflects atomic displacement in the crystal lattice. It is an experimental observable (units Å²), not a prediction; low values mean the atom is pinned down, high values mean it moves or is heterogeneous across the crystal.

Predicted Aligned Error (PAE) is an AlphaFold confidence matrix: entry (i, j) is the expected error in the position of residue j, in ångströms, when the prediction is superimposed on the true structure at residue i. Low PAE within a block of residues means that block is internally rigid and well-predicted; high PAE between two blocks means their relative placement is uncertain even if each block individually is confident.